Protein 6OHY (pdb70)

InterPro domains:
  IPR000328 Retroviral envelope protein GP41-like [PF00517] (521-712)
  IPR000328 Retroviral envelope protein GP41-like [cd09909] (530-657)
  IPR000777 Human immunodeficiency virus 1, envelope glycoprotein Gp120 [PF00516] (38-143)
  IPR000777 Human immunodeficiency virus 1, envelope glycoprotein Gp120 [PF00516] (150-502)
  IPR036377 Gp120 core superfamily [G3DSA:2.170.40.20] (43-150)
  IPR036377 Gp120 core superfamily [G3DSA:2.170.40.20] (151-502)
  IPR036377 Gp120 core superfamily [SSF56502] (88-138)
  IPR036377 Gp120 core superfamily [SSF56502] (152-479)

Secondary structure (DSSP, 8-state):
--PPEEB-SS---EEE-----EEEB-S-----TTTT-SSPBPPSS--EEEETT--EEEEGGG-HHHHHHHHHHHHHHHHHTSSSPB-GGG-SEEEEE-------GGGGEEEEEEEEE-TTSS-EEEEEEEEEGGGEEE-SSSS-EEESSSSS--EEEPPTT-------BEEEPPTTEEEEEE--S---SEEEESSEEEESBPPPB-----SSSEES-PPPSSS-EEEE-SSSSEEEEEEEEEEEEEEEE-S-EEEEEEEEETTEEEEEEEEE-S--PPPEEEE-HHHHHHHHHHHHHHHHHHH-S-B------SS-TTTSSEE---SS-EEEE--TTTS-HHHHTT-SS-EEEEEEEESEEEGGGTT--EEEPPP--S-EEEEEEEEEEEEEPPP-TTTSSS--TT-B---------SHHHHHTT-SSEEEEEE-----EE-S----/---------GGGGS-GGGT-----HHHHHHHHHHHHHHHHHHHHHHHHHTTT-TT-SSB--SPPPPTTSSS-S-HHHHHHH--HHHHHHHHTT-HHHHHHHHHHHHHTHHHHIIIIIS--/--PPEEB-SS---EEE-----EEEB-S-----TTTT-SSPBPPSS--EEEETT--EEEEGGG-HHHHHHHHHHHHHHHHHTSSSPB-GGG-S-BEEE-------GGGGEEEEEEEEE-TTSS-EEEEEEEEEGGGEEE-SSSS-EEESSSSS--EEEPPTT-------BEEEPPTTEEEEEE--S---SEEEESSEEEESBPPPB-----SSSEES-PPPSSS-EEEE-SSSSEEEEEEEEEEEEEEEE-S-EEEEEEEEETTEEEEEEEEE-S--PPPEEEE-HHHHHHHHHHHHHHHHHHH-S-B------SS-TTTSSEE---SS-EEEE--TTTS-HHHHTT-SS-EEEEEEEESEEEGGGTT--EEEPPP--S-EEEEEEEEEEEEEPPP-TTTSSS--TT-B---------SHHHHHTT-SSEEEEEE-----EE-S----/--PPEEB-SS---EEE-----EEEB-S-----TTTT-SSPBPPSS--EEEETT--EEEEGGG-HHHHHHHHHHHHHHHHHTSSSPB-GGG-S-BEEE-------GGGGEEEEEEEEE-TTSS-EEEEEEEEEGGGEEE-SSSS-EEESSSSS--EEEPPTT-------BEEEPPTTEEEEEE--S---SEEEESSEEEESBPPPB-----SSSEES-PPPSSS-EEEE-SSSSEEEEEEEEEEEEEEEE-S-EEEEEEEEETTEEEEEEEEE-S--PPPEEEE-HHHHHHHHHHHHHHHHHHH-S-B------SS-TTTSSEE---SSSEEEE--TTTS-HHHHTT-SS-EEEEEEEESEEEGGGTT--EEEPPP--S-EEEEEEEEEEEEEPPP-TTTSSS--TT-B---------SHHHHHTT-SSEEEEEE-----EE-S----/---------GGGGS-GGGT-----HHHHHHHHHHHHHHHHHHHHHHHHHTTT-TT-SSB--SPPPPTTSSS-S-HHHHHHH--HHHHHHHHTT-HHHHHHHHHHHHHTHHHHIIIIIS--/---------GGGGS-GGGT-----HHHHHHHHHHHHHHHHHHHHHHHHHTTT-TT-SSB--SPPPPTTSSS-S-HHHHHHH--HHHHHHHHTT-HHHHHHHHHHHHHTHHHHIIIIIS--

Radius of gyration: 39.89 Å; Cα contacts (8 Å, |Δi|>4): 3692; chains: 6; bounding box: 112×103×101 Å

Structure (mmCIF, N/CA/C/O backbone):
data_6OHY
#
_entry.id   6OHY
#
_cell.length_a   1.00
_cell.length_b   1.00
_cell.length_c   1.00
_cell.angle_alpha   90.00
_cell.angle_beta   90.00
_cell.angle_gamma   90.00
#
_symmetry.space_group_name_H-M   'P 1'
#
loop_
_entity.id
_entity.type
_entity.pdbx_description
1 polymer 'Envelope glycoprotein gp160'
2 polymer 'Envelope glycoprotein gp160'
3 branched alpha-L-fucopyranose-(1-6)-2-acetamido-2-deoxy-beta-D-glucopyranose
4 branched 2-acetamido-2-deoxy-beta-D-glucopyranose-(1-4)-2-acetamido-2-deoxy-beta-D-glucopyranose
5 branched 2-acetamido-2-deoxy-beta-D-glucopyranose-(1-4)-[alpha-L-fucopyranose-(1-6)]2-acetamido-2-deoxy-beta-D-glucopyranose
6 branched alpha-D-mannopyranose-(1-3)-[alpha-D-mannopyranose-(1-6)]alpha-D-mannopyranose-(1-3)-[alpha-D-mannopyranose-(1-6)]beta-D-mannopyranose-(1-4)-2-acetamido-2-deoxy-beta-D-glucopyranose-(1-4)-2-acetamido-2-deoxy-beta-D-glucopyranose
7 non-polymer 2-acetamido-2-deoxy-beta-D-glucopyranose
#
loop_
_atom_site.group_PDB
_atom_site.id
_atom_site.type_symbol
_atom_site.label_atom_id
_atom_site.label_alt_id
_atom_site.label_comp_id
_atom_site.label_asym_id
_atom_site.label_entity_id
_atom_site.label_seq_id
_atom_site.pdbx_PDB_ins_code
_atom_site.Cartn_x
_atom_site.Cartn_y
_atom_site.Cartn_z
_atom_site.occupancy
_atom_site.B_iso_or_equiv
_atom_site.auth_seq_id
_atom_site.auth_comp_id
_atom_site.auth_asym_id
_atom_site.auth_atom_id
_atom_site.pdbx_PDB_model_num
ATOM 1 N N . GLU A 1 1 ? 134.978 116.240 90.418 1.00 141.47 32 GLU A N 1
ATOM 2 C CA . GLU A 1 1 ? 136.154 116.815 91.057 1.00 141.47 32 GLU A CA 1
ATOM 3 C C . GLU A 1 1 ? 136.051 116.801 92.567 1.00 141.47 32 GLU A C 1
ATOM 4 O O . GLU A 1 1 ? 134.960 116.724 93.128 1.00 141.47 32 GLU A O 1
ATOM 10 N N . ASN A 1 2 ? 137.204 116.869 93.222 1.00 139.59 33 ASN A N 1
ATOM 11 C CA . ASN A 1 2 ? 137.243 117.097 94.659 1.00 139.59 33 ASN A CA 1
ATOM 12 C C . ASN A 1 2 ? 136.830 118.536 94.922 1.00 139.59 33 ASN A C 1
ATOM 13 O O . ASN A 1 2 ? 137.530 119.470 94.520 1.00 139.59 33 ASN A O 1
ATOM 18 N N . TRP A 1 3 ? 135.684 118.719 95.569 1.00 129.97 34 TRP A N 1
ATOM 19 C CA . TRP A 1 3 ? 135.165 120.059 95.797 1.00 129.97 34 TRP A CA 1
ATOM 20 C C . TRP A 1 3 ? 136.012 120.753 96.852 1.00 129.97 34 TRP A C 1
ATOM 21 O O . TRP A 1 3 ? 136.048 120.318 98.002 1.00 129.97 34 TRP A O 1
ATOM 32 N N . TRP A 1 4 ? 136.665 121.841 96.465 1.00 124.57 35 TRP A N 1
ATOM 33 C CA . TRP A 1 4 ? 137.749 122.428 97.237 1.00 124.57 35 TRP A CA 1
ATOM 34 C C . TRP A 1 4 ? 137.241 123.046 98.540 1.00 124.57 35 TRP A C 1
ATOM 35 O O . TRP A 1 4 ? 136.041 123.244 98.752 1.00 124.57 35 TRP A O 1
ATOM 46 N N . VAL A 1 5 ? 138.187 123.340 99.422 1.00 111.40 36 VAL A N 1
ATOM 47 C CA . VAL A 1 5 ? 137.883 123.746 100.788 1.00 111.40 36 VAL A CA 1
ATOM 48 C C . VAL A 1 5 ? 137.384 125.182 100.792 1.00 111.40 36 VAL A C 1
ATOM 49 O O . VAL A 1 5 ? 137.994 126.066 100.181 1.00 111.40 36 VAL A O 1
ATOM 53 N N . THR A 1 6 ? 136.268 125.419 101.468 1.00 107.16 37 THR A N 1
ATOM 54 C CA . THR A 1 6 ? 135.858 126.768 101.815 1.00 107.16 37 THR A CA 1
ATOM 55 C C . THR A 1 6 ? 135.896 126.954 103.321 1.00 107.16 37 THR A C 1
ATOM 56 O O . THR A 1 6 ? 135.803 125.996 104.093 1.00 107.16 37 THR A O 1
ATOM 60 N N . VAL A 1 7 ? 136.061 128.204 103.728 1.00 96.90 38 VAL A N 1
ATOM 61 C CA . VAL A 1 7 ? 136.096 128.585 105.127 1.00 96.90 38 VAL A CA 1
ATOM 62 C C . VAL A 1 7 ? 135.061 129.679 105.306 1.00 96.90 38 VAL A C 1
ATOM 63 O O . VAL A 1 7 ? 135.242 130.798 104.812 1.00 96.90 38 VAL A O 1
ATOM 67 N N . TYR A 1 8 ? 133.969 129.360 105.987 1.00 90.02 39 TYR A N 1
ATOM 68 C CA . TYR A 1 8 ? 132.992 130.375 106.330 1.00 90.02 39 TYR A CA 1
ATOM 69 C C . TYR A 1 8 ? 133.433 131.088 107.601 1.00 90.02 39 TYR A C 1
ATOM 70 O O . TYR A 1 8 ? 134.502 130.824 108.151 1.00 90.02 39 TYR A O 1
ATOM 79 N N . TYR A 1 9 ? 132.631 132.039 108.064 1.00 87.93 40 TYR A N 1
ATOM 80 C CA . TYR A 1 9 ? 132.891 132.588 109.389 1.00 87.93 40 TYR A CA 1
ATOM 81 C C . TYR A 1 9 ? 131.646 132.791 110.240 1.00 87.93 40 TYR A C 1
ATOM 82 O O . TYR A 1 9 ? 131.757 132.757 111.470 1.00 87.93 40 TYR A O 1
ATOM 91 N N . GLY A 1 10 ? 130.464 132.958 109.657 1.00 95.92 41 GLY A N 1
ATOM 92 C CA . GLY A 1 10 ? 129.248 133.037 110.443 1.00 95.92 41 GLY A CA 1
ATOM 93 C C . GLY A 1 10 ? 128.712 131.655 110.737 1.00 95.92 41 GLY A C 1
ATOM 94 O O . GLY A 1 10 ? 127.703 131.234 110.167 1.00 95.92 41 GLY A O 1
ATOM 95 N N . VAL A 1 11 ? 129.383 130.937 111.628 1.00 98.88 42 VAL A N 1
ATOM 96 C CA . VAL A 1 11 ? 129.178 129.500 111.753 1.00 98.88 42 VAL A CA 1
ATOM 97 C C . VAL A 1 11 ? 128.588 129.158 113.115 1.00 98.88 42 VAL A C 1
ATOM 98 O O . VAL A 1 11 ? 129.266 129.308 114.141 1.00 98.88 42 VAL A O 1
ATOM 102 N N . PRO A 1 12 ? 127.336 128.716 113.176 1.00 99.54 43 PRO A N 1
ATOM 103 C CA . PRO A 1 12 ? 126.745 128.314 114.460 1.00 99.54 43 PRO A CA 1
ATOM 104 C C . PRO A 1 12 ? 127.071 126.889 114.893 1.00 99.54 43 PRO A C 1
ATOM 105 O O . PRO A 1 12 ? 126.308 125.962 114.611 1.00 99.54 43 PRO A O 1
ATOM 109 N N . VAL A 1 13 ? 128.197 126.693 115.574 1.00 102.90 44 VAL A N 1
ATOM 110 C CA . VAL A 1 13 ? 128.586 125.389 116.097 1.00 102.90 44 VAL A CA 1
ATOM 111 C C . VAL A 1 13 ? 128.709 125.476 117.614 1.00 102.90 44 VAL A C 1
ATOM 112 O O . VAL A 1 13 ? 129.365 126.384 118.136 1.00 102.90 44 VAL A O 1
ATOM 116 N N . TRP A 1 14 ? 128.077 124.532 118.312 1.00 109.04 45 TRP A N 1
ATOM 117 C CA . TRP A 1 14 ? 128.047 124.491 119.768 1.00 109.04 45 TRP A CA 1
ATOM 118 C C . TRP A 1 14 ? 129.132 123.593 120.333 1.00 109.04 45 TRP A C 1
ATOM 119 O O . TRP A 1 14 ? 129.445 122.543 119.768 1.00 109.04 45 TRP A O 1
ATOM 130 N N . ARG A 1 15 ? 129.688 124.007 121.465 1.00 108.76 46 ARG A N 1
ATOM 131 C CA . ARG A 1 15 ? 130.436 123.132 122.352 1.00 108.76 46 ARG A CA 1
ATOM 132 C C . ARG A 1 15 ? 130.019 123.445 123.776 1.00 108.76 46 ARG A C 1
ATOM 133 O O . ARG A 1 15 ? 129.907 124.615 124.150 1.00 108.76 46 ARG A O 1
ATOM 141 N N . GLU A 1 16 ? 129.774 122.404 124.562 1.00 105.39 47 GLU A N 1
ATOM 142 C CA . GLU A 1 16 ? 129.466 122.613 125.967 1.00 105.39 47 GLU A CA 1
ATOM 143 C C . GLU A 1 16 ? 130.731 123.008 126.712 1.00 105.39 47 GLU A C 1
ATOM 144 O O . GLU A 1 16 ? 131.760 122.337 126.605 1.00 105.39 47 GLU A O 1
ATOM 150 N N . ALA A 1 17 ? 130.658 124.103 127.461 1.00 96.18 48 ALA A N 1
ATOM 151 C CA . ALA A 1 17 ? 131.822 124.607 128.168 1.00 96.18 48 ALA A CA 1
ATOM 152 C C . ALA A 1 17 ? 131.380 125.236 129.477 1.00 96.18 48 ALA A C 1
ATOM 153 O O . ALA A 1 17 ? 130.188 125.383 129.752 1.00 96.18 48 ALA A O 1
ATOM 155 N N . LYS A 1 18 ? 132.365 125.607 130.285 1.00 92.89 49 LYS A N 1
ATOM 156 C CA . LYS A 1 18 ? 132.138 126.262 131.562 1.00 92.89 49 LYS A CA 1
ATOM 157 C C . LYS A 1 18 ? 132.876 127.589 131.557 1.00 92.89 49 LYS A C 1
ATOM 158 O O . LYS A 1 18 ? 134.037 127.653 131.143 1.00 92.89 49 LYS A O 1
ATOM 164 N N . THR A 1 19 ? 132.206 128.642 132.011 1.00 85.40 50 THR A N 1
ATOM 165 C CA . THR A 1 19 ? 132.797 129.972 132.025 1.00 85.40 50 THR A CA 1
ATOM 166 C C . THR A 1 19 ? 132.119 130.797 133.109 1.00 85.40 50 THR A C 1
ATOM 167 O O . THR A 1 19 ? 131.278 130.301 133.861 1.00 85.40 50 THR A O 1
ATOM 171 N N . THR A 1 20 ? 132.493 132.069 133.178 1.00 87.51 51 THR A N 1
ATOM 172 C CA . THR A 1 20 ? 132.014 132.980 134.205 1.00 87.51 51 THR A CA 1
ATOM 173 C C . THR A 1 20 ? 130.886 133.837 133.650 1.00 87.51 51 THR A C 1
ATOM 174 O O . THR A 1 20 ? 131.035 134.447 132.589 1.00 87.51 51 THR A O 1
ATOM 178 N N . LEU A 1 21 ? 129.765 133.881 134.364 1.00 96.89 52 LEU A N 1
ATOM 179 C CA . LEU A 1 21 ? 128.631 134.703 133.976 1.00 96.89 52 LEU A CA 1
ATOM 180 C C . LEU A 1 21 ? 128.754 136.075 134.632 1.00 96.89 52 LEU A C 1
ATOM 181 O O . LEU A 1 21 ? 129.755 136.374 135.281 1.00 96.89 52 LEU A O 1
ATOM 186 N N . PHE A 1 22 ? 127.735 136.925 134.476 1.00 112.32 53 PHE A N 1
ATOM 187 C CA . PHE A 1 22 ? 127.775 138.248 135.091 1.00 112.32 53 PHE A CA 1
ATOM 188 C C . PHE A 1 22 ? 126.359 138.778 135.311 1.00 112.32 53 PHE A C 1
ATOM 189 O O . PHE A 1 22 ? 125.365 138.159 134.921 1.00 112.32 53 PHE A O 1
ATOM 197 N N . CYS A 1 23 ? 126.295 139.959 135.927 1.00 125.64 54 CYS A N 1
ATOM 198 C CA . CYS A 1 23 ? 125.069 140.564 136.436 1.00 125.64 54 CYS A CA 1
ATOM 199 C C . CYS A 1 23 ? 124.184 141.141 135.341 1.00 125.64 54 CYS A C 1
ATOM 200 O O . CYS A 1 23 ? 124.648 141.535 134.271 1.00 125.64 54 CYS A O 1
ATOM 203 N N . ALA A 1 24 ? 122.888 141.205 135.638 1.00 116.22 55 ALA A N 1
ATOM 204 C CA . ALA A 1 24 ? 121.993 142.180 135.018 1.00 116.22 55 ALA A CA 1
ATOM 205 C C . ALA A 1 24 ? 120.928 142.504 136.052 1.00 116.22 55 ALA A C 1
ATOM 206 O O . ALA A 1 24 ? 120.146 141.631 136.435 1.00 116.22 55 ALA A O 1
ATOM 208 N N . SER A 1 25 ? 120.910 143.745 136.514 1.00 130.01 56 SER A N 1
ATOM 209 C CA . SER A 1 25 ? 119.981 144.167 137.544 1.00 130.01 56 SER A CA 1
ATOM 210 C C . SER A 1 25 ? 119.042 145.230 137.000 1.00 130.01 56 SER A C 1
ATOM 211 O O . SER A 1 25 ? 119.398 145.996 136.100 1.00 130.01 56 SER A O 1
ATOM 214 N N . ASP A 1 26 ? 117.835 145.266 137.554 1.00 140.89 57 ASP A N 1
ATOM 215 C CA . ASP A 1 26 ? 116.920 146.352 137.250 1.00 140.89 57 ASP A CA 1
ATOM 216 C C . ASP A 1 26 ? 117.419 147.636 137.900 1.00 140.89 57 ASP A C 1
ATOM 217 O O . ASP A 1 26 ? 118.112 147.613 138.921 1.00 140.89 57 ASP A O 1
ATOM 222 N N . ALA A 1 27 ? 117.066 148.770 137.296 1.00 151.26 58 ALA A N 1
ATOM 223 C CA . ALA A 1 27 ? 117.585 150.068 137.728 1.00 151.26 58 ALA A CA 1
ATOM 224 C C . ALA A 1 27 ? 116.795 150.574 138.936 1.00 151.26 58 ALA A C 1
ATOM 225 O O . ALA A 1 27 ? 116.023 151.533 138.871 1.00 151.26 58 ALA A O 1
ATOM 227 N N . LYS A 1 28 ? 117.004 149.899 140.067 1.00 153.34 59 LYS A N 1
ATOM 228 C CA . LYS A 1 28 ? 116.411 150.272 141.351 1.00 153.34 59 LYS A CA 1
ATOM 229 C C . LYS A 1 28 ? 117.560 150.315 142.352 1.00 153.34 59 LYS A C 1
ATOM 230 O O . LYS A 1 28 ? 117.820 149.333 143.052 1.00 153.34 59 LYS A O 1
ATOM 236 N N . SER A 1 29 ? 118.245 151.454 142.422 1.00 159.45 60 SER A N 1
ATOM 237 C CA . SER A 1 29 ? 119.430 151.606 143.262 1.00 159.45 60 SER A CA 1
ATOM 238 C C . SER A 1 29 ? 119.265 152.850 144.122 1.00 159.45 60 SER A C 1
ATOM 239 O O . SER A 1 29 ? 119.407 153.973 143.627 1.00 159.45 60 SER A O 1
ATOM 242 N N . TYR A 1 30 ? 118.976 152.645 145.404 1.00 163.00 61 TYR A N 1
ATOM 243 C CA . TYR A 1 30 ? 118.837 153.738 146.361 1.00 163.00 61 TYR A C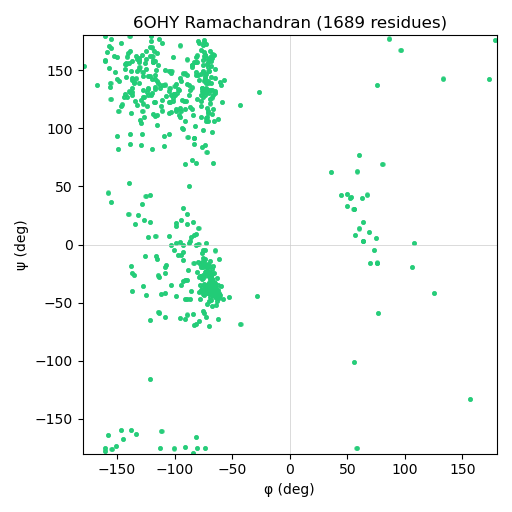A 1
ATOM 244 C C . TYR A 1 30 ? 119.045 153.241 147.788 1.00 163.00 61 TYR A C 1
ATOM 245 O O . TYR A 1 30 ? 120.157 153.283 148.315 1.00 163.00 61 TYR A O 1
ATOM 254 N N . HIS A 1 35 ? 122.264 149.692 152.598 1.00 112.55 66 HIS A N 1
ATOM 255 C CA . HIS A 1 35 ? 122.733 149.444 151.240 1.00 112.55 66 HIS A CA 1
ATOM 256 C C . HIS A 1 35 ? 122.176 148.191 150.588 1.00 112.55 66 HIS A C 1
ATOM 257 O O . HIS A 1 35 ? 122.548 147.911 149.456 1.00 112.55 66 HIS A O 1
ATOM 264 N N . ASN A 1 36 ? 121.308 147.456 151.300 1.00 117.93 67 ASN A N 1
ATOM 265 C CA . ASN A 1 36 ? 120.511 146.364 150.735 1.00 117.93 67 ASN A CA 1
ATOM 266 C C . ASN A 1 36 ? 121.362 145.242 150.144 1.00 117.93 67 ASN A C 1
ATOM 267 O O . ASN A 1 36 ? 121.404 145.105 148.920 1.00 117.93 67 ASN A O 1
ATOM 272 N N . ILE A 1 37 ? 121.927 144.382 151.005 1.00 116.10 68 ILE A N 1
ATOM 273 C CA . ILE A 1 37 ? 123.191 143.639 150.905 1.00 116.10 68 ILE A CA 1
ATOM 274 C C . ILE A 1 37 ? 123.665 143.299 149.495 1.00 116.10 68 ILE A C 1
ATOM 275 O O . ILE A 1 37 ? 124.835 143.518 149.158 1.00 116.10 68 ILE A O 1
ATOM 280 N N . TRP A 1 38 ? 122.758 142.828 148.640 1.00 117.94 69 TRP A N 1
ATOM 281 C CA . TRP A 1 38 ? 123.092 142.568 147.243 1.00 117.94 69 TRP A CA 1
ATOM 282 C C . TRP A 1 38 ? 123.348 143.846 146.445 1.00 117.94 69 TRP A C 1
ATOM 283 O O . TRP A 1 38 ? 123.841 143.766 145.313 1.00 117.94 69 TRP A O 1
ATOM 294 N N . ALA A 1 39 ? 122.961 144.996 146.997 1.00 140.59 70 ALA A N 1
ATOM 295 C CA . ALA A 1 39 ? 123.530 146.330 146.813 1.00 140.59 70 ALA A CA 1
ATOM 296 C C . ALA A 1 39 ? 123.206 147.048 145.514 1.00 140.59 70 ALA A C 1
ATOM 297 O O . ALA A 1 39 ? 123.291 148.282 145.493 1.00 140.59 70 ALA A O 1
ATOM 299 N N . THR A 1 40 ? 122.714 146.322 144.497 1.00 150.98 71 THR A N 1
ATOM 300 C CA . THR A 1 40 ? 122.433 146.819 143.145 1.00 150.98 71 THR A CA 1
ATOM 301 C C . THR A 1 40 ? 123.594 147.691 142.640 1.00 150.98 71 THR A C 1
ATOM 302 O O . THR A 1 40 ? 123.395 148.777 142.085 1.00 150.98 71 THR A O 1
ATOM 306 N N . GLN A 1 41 ? 124.825 147.247 142.887 1.00 149.84 72 GLN A N 1
ATOM 307 C CA . GLN A 1 41 ? 125.977 148.132 142.806 1.00 149.84 72 GLN A CA 1
ATOM 308 C C . GLN A 1 41 ? 127.172 147.314 142.359 1.00 149.84 72 GLN A C 1
ATOM 309 O O . GLN A 1 41 ? 127.349 146.176 142.807 1.00 149.84 72 GLN A O 1
ATOM 315 N N . ALA A 1 42 ? 127.996 147.928 141.498 1.00 147.30 73 ALA A N 1
ATOM 316 C CA . ALA A 1 42 ? 128.984 147.237 140.661 1.00 147.30 73 ALA A CA 1
ATOM 317 C C . ALA A 1 42 ? 128.340 146.066 139.929 1.00 147.30 73 ALA A C 1
ATOM 318 O O . ALA A 1 42 ? 128.898 144.975 139.839 1.00 147.30 73 ALA A O 1
ATOM 320 N N . CYS A 1 43 ? 127.145 146.309 139.401 1.00 140.32 74 CYS A N 1
ATOM 321 C CA . CYS A 1 43 ? 126.286 145.272 138.860 1.00 140.32 74 CYS A CA 1
ATOM 322 C C . CYS A 1 43 ? 125.691 145.878 137.604 1.00 140.32 74 CYS A C 1
ATOM 323 O O . CYS A 1 43 ? 125.239 147.027 137.636 1.00 140.32 74 CYS A O 1
ATOM 326 N N . VAL A 1 44 ? 125.735 145.135 136.507 1.00 129.33 75 VAL A N 1
ATOM 327 C CA . VAL A 1 44 ? 125.437 145.686 135.178 1.00 129.33 75 VAL A CA 1
ATOM 328 C C . VAL A 1 44 ? 123.951 146.022 135.088 1.00 129.33 75 VAL A C 1
ATOM 329 O O . VAL A 1 44 ? 123.113 145.211 135.515 1.00 129.33 75 VAL A O 1
ATOM 333 N N . PRO A 1 45 ? 123.579 147.204 134.601 1.00 124.49 76 PRO A N 1
ATOM 334 C CA . PRO A 1 45 ? 122.159 147.492 134.386 1.00 124.49 76 PRO A CA 1
ATOM 335 C C . PRO A 1 45 ? 121.609 146.681 133.228 1.00 124.49 76 PRO A C 1
ATOM 336 O O . PRO A 1 45 ? 122.321 146.347 132.279 1.00 124.49 76 PRO A O 1
ATOM 340 N N . THR A 1 46 ? 120.323 146.362 133.324 1.00 127.70 77 THR A N 1
ATOM 341 C CA . THR A 1 46 ? 119.697 145.458 132.375 1.00 127.70 77 THR A CA 1
ATOM 342 C C . THR A 1 46 ? 119.503 146.126 131.020 1.00 127.70 77 THR A C 1
ATOM 343 O O . THR A 1 46 ? 119.531 147.351 130.883 1.00 127.70 77 THR A O 1
ATOM 347 N N . ASP A 1 47 ? 119.329 145.289 130.006 1.00 141.11 78 ASP A N 1
ATOM 348 C CA . ASP A 1 47 ? 118.903 145.824 128.723 1.00 141.11 78 ASP A CA 1
ATOM 349 C C . ASP A 1 47 ? 117.380 145.896 128.682 1.00 141.11 78 ASP A C 1
ATOM 350 O O . ASP A 1 47 ? 116.706 144.971 129.147 1.00 141.11 78 ASP A O 1
ATOM 355 N N . PRO A 1 48 ? 116.822 146.993 128.157 1.00 145.06 79 PRO A N 1
ATOM 356 C CA . PRO A 1 48 ? 115.356 147.125 128.119 1.00 145.06 79 PRO A CA 1
ATOM 357 C C . PRO A 1 48 ? 114.673 146.144 127.183 1.00 145.06 79 PRO A C 1
ATOM 358 O O . PRO A 1 48 ? 113.477 145.884 127.356 1.00 145.06 79 PRO A O 1
ATOM 362 N N . THR A 1 49 ? 115.387 145.588 126.207 1.00 147.18 80 THR A N 1
ATOM 363 C CA . THR A 1 49 ? 114.803 144.622 125.292 1.00 147.18 80 THR A CA 1
ATOM 364 C C . THR A 1 49 ? 115.256 143.224 125.676 1.00 147.18 80 THR A C 1
ATOM 365 O O . THR A 1 49 ? 116.459 142.930 125.588 1.00 147.18 80 THR A O 1
ATOM 369 N N . PRO A 1 50 ? 114.360 142.343 126.117 1.00 149.58 81 PRO A N 1
ATOM 370 C CA . PRO A 1 50 ? 114.750 140.944 126.328 1.00 149.58 81 PRO A CA 1
ATOM 371 C C . PRO A 1 50 ? 114.977 140.245 125.002 1.00 149.58 81 PRO A C 1
ATOM 372 O O . PRO A 1 50 ? 114.021 139.925 124.289 1.00 149.58 81 PRO A O 1
ATOM 376 N N . GLN A 1 51 ? 116.237 140.001 124.661 1.00 142.65 82 GLN A N 1
ATOM 377 C CA . GLN A 1 51 ? 116.608 139.525 123.335 1.00 142.65 82 GLN A CA 1
ATOM 378 C C . GLN A 1 51 ? 116.729 138.007 123.364 1.00 142.65 82 GLN A C 1
ATOM 379 O O . GLN A 1 51 ? 117.661 137.463 123.962 1.00 142.65 82 GLN A O 1
ATOM 385 N N . GLU A 1 52 ? 115.786 137.327 122.720 1.00 128.83 83 GLU A N 1
ATOM 386 C CA . GLU A 1 52 ? 115.882 135.894 122.508 1.00 128.83 83 GLU A CA 1
ATOM 387 C C . GLU A 1 52 ? 115.602 135.587 121.047 1.00 128.83 83 GLU A C 1
ATOM 388 O O . GLU A 1 52 ? 115.023 136.398 120.321 1.00 128.83 83 GLU A O 1
ATOM 394 N N . VAL A 1 53 ? 116.040 134.406 120.616 1.00 122.62 84 VAL A N 1
ATOM 395 C CA . VAL A 1 53 ? 115.809 133.909 119.262 1.00 122.62 84 VAL A CA 1
ATOM 396 C C . VAL A 1 53 ? 115.415 132.442 119.358 1.00 122.62 84 VAL A C 1
ATOM 397 O O . VAL A 1 53 ? 116.098 131.653 120.019 1.00 122.62 84 VAL A O 1
ATOM 401 N N . LEU A 1 54 ? 114.309 132.081 118.710 1.00 118.25 85 LEU A N 1
ATOM 402 C CA . LEU A 1 54 ? 113.857 130.700 118.664 1.00 118.25 85 LEU A CA 1
ATOM 403 C C . LEU A 1 54 ? 114.811 129.849 117.829 1.00 118.25 85 LEU A C 1
ATOM 404 O O . LEU A 1 54 ? 115.554 130.349 116.984 1.00 118.25 85 LEU A O 1
ATOM 409 N N . LEU A 1 55 ? 114.783 128.539 118.070 1.00 117.08 86 LEU A N 1
ATOM 410 C CA . LEU A 1 55 ? 115.664 127.603 117.371 1.00 117.08 86 LEU A CA 1
ATOM 411 C C . LEU A 1 55 ? 114.891 126.348 116.995 1.00 117.08 86 LEU A C 1
ATOM 412 O O . LEU A 1 55 ? 114.898 125.354 117.731 1.00 117.08 86 LEU A O 1
ATOM 417 N N . PRO A 1 56 ? 114.220 126.351 115.846 1.00 121.15 87 PRO A N 1
ATOM 418 C CA . PRO A 1 56 ? 113.478 125.161 115.420 1.00 121.15 87 PRO A CA 1
ATOM 419 C C . PRO A 1 56 ? 114.413 124.073 114.917 1.00 121.15 87 PRO A C 1
ATOM 420 O O . PRO A 1 56 ? 115.570 124.331 114.581 1.00 121.15 87 PRO A O 1
ATOM 424 N N . ASN A 1 57 ? 113.872 122.846 114.857 1.00 42.39 88 ASN A N 1
ATOM 425 C CA . ASN A 1 57 ? 114.612 121.627 114.487 1.00 41.73 88 ASN A CA 1
ATOM 426 C C . ASN A 1 57 ? 115.881 121.430 115.309 1.00 64.33 88 ASN A C 1
ATOM 427 O O . ASN A 1 57 ? 116.922 121.022 114.793 1.00 78.55 88 ASN A O 1
ATOM 432 N N . VAL A 1 58 ? 115.807 121.719 116.600 1.00 122.43 89 VAL A N 1
ATOM 433 C CA . VAL A 1 58 ? 116.957 121.594 117.483 1.00 122.43 89 VAL A CA 1
ATOM 434 C C . VAL A 1 58 ? 116.622 120.562 118.544 1.00 122.43 89 VAL A C 1
ATOM 435 O O . VAL A 1 58 ? 115.627 120.705 119.262 1.00 122.43 89 VAL A O 1
ATOM 439 N N . THR A 1 59 ? 117.440 119.520 118.632 1.00 122.94 90 THR A N 1
ATOM 440 C CA . THR A 1 59 ? 117.288 118.477 119.643 1.00 122.94 90 THR A CA 1
ATOM 441 C C . THR A 1 59 ? 118.517 118.539 120.542 1.00 122.94 90 THR A C 1
ATOM 442 O O . THR A 1 59 ? 119.593 118.065 120.168 1.00 122.94 90 THR A O 1
ATOM 446 N N . GLU A 1 60 ? 118.357 119.121 121.725 1.00 117.68 91 GLU A N 1
ATOM 447 C CA . GLU A 1 60 ? 119.467 119.380 122.629 1.00 117.68 91 GLU A CA 1
ATOM 448 C C . GLU A 1 60 ? 119.204 118.747 123.985 1.00 117.68 91 GLU A C 1
ATOM 449 O O . GLU A 1 60 ? 118.124 118.920 124.559 1.00 117.68 91 GLU A O 1
ATOM 455 N N . GLU A 1 61 ? 120.195 118.019 124.489 1.00 115.35 92 GLU A N 1
ATOM 456 C CA . GLU A 1 61 ? 120.168 117.441 125.823 1.00 115.35 92 GLU A CA 1
ATOM 457 C C . GLU A 1 61 ? 120.982 118.307 126.772 1.00 115.35 92 GLU A C 1
ATOM 458 O O . GLU A 1 61 ? 122.077 118.756 126.428 1.00 115.35 92 GLU A O 1
ATOM 464 N N . PHE A 1 62 ? 120.445 118.536 127.968 1.00 107.03 93 PHE A N 1
ATOM 465 C CA . PHE A 1 62 ? 121.187 119.235 129.005 1.00 107.03 93 PHE A CA 1
ATOM 466 C C . PHE A 1 62 ? 120.725 118.746 130.367 1.00 107.03 93 PHE A C 1
ATOM 467 O O . PHE A 1 62 ? 119.536 118.496 130.576 1.00 107.03 93 PHE A O 1
ATOM 475 N N . ASN A 1 63 ? 121.674 118.624 131.289 1.00 108.56 94 ASN A N 1
ATOM 476 C CA . ASN A 1 63 ? 121.448 117.970 132.568 1.00 108.56 94 ASN A CA 1
ATOM 477 C C . ASN A 1 63 ? 121.240 119.013 133.656 1.00 108.56 94 ASN A C 1
ATOM 478 O O . ASN A 1 63 ? 122.046 119.936 133.804 1.00 108.56 94 ASN A O 1
ATOM 483 N N . MET A 1 64 ? 120.161 118.849 134.419 1.00 105.02 95 MET A N 1
ATOM 484 C CA . MET A 1 64 ? 119.917 119.719 135.562 1.00 105.02 95 MET A CA 1
ATOM 485 C C . MET A 1 64 ? 120.892 119.435 136.694 1.00 105.02 95 MET A C 1
ATOM 486 O O . MET A 1 64 ? 121.419 120.365 137.313 1.00 105.02 95 MET A O 1
ATOM 491 N N . TRP A 1 65 ? 121.174 118.166 136.959 1.00 104.98 96 TRP A N 1
ATOM 492 C CA . TRP A 1 65 ? 121.928 117.814 138.153 1.00 104.98 96 TRP A CA 1
ATOM 493 C C . TRP A 1 65 ? 123.435 117.973 137.994 1.00 104.98 96 TRP A C 1
ATOM 494 O O . TRP A 1 65 ? 124.177 117.544 138.883 1.00 104.98 96 TRP A O 1
ATOM 505 N N . GLU A 1 66 ? 123.910 118.565 136.900 1.00 112.75 97 GLU A N 1
ATOM 506 C CA . GLU A 1 66 ? 125.326 118.864 136.728 1.00 112.75 97 GLU A CA 1
ATOM 507 C C . GLU A 1 66 ? 125.527 120.298 136.265 1.00 112.75 97 GLU A C 1
ATOM 508 O O . GLU A 1 66 ? 126.538 120.617 135.637 1.00 112.75 97 GLU A O 1
ATOM 514 N N . ASN A 1 67 ? 124.577 121.173 136.571 1.00 102.85 98 ASN A N 1
ATOM 515 C CA . ASN A 1 67 ? 124.576 122.518 136.019 1.00 102.85 98 ASN A CA 1
ATOM 516 C C . ASN A 1 67 ? 125.600 123.376 136.752 1.00 102.85 98 ASN A C 1
ATOM 517 O O . ASN A 1 67 ? 125.535 123.524 137.975 1.00 102.85 98 ASN A O 1
ATOM 522 N N . TYR A 1 68 ? 126.537 123.946 135.994 1.00 99.26 99 TYR A N 1
ATOM 523 C CA . TYR A 1 68 ? 127.622 124.726 136.575 1.00 99.26 99 TYR A CA 1
ATOM 524 C C . TYR A 1 68 ? 127.152 126.075 137.095 1.00 99.26 99 TYR A C 1
ATOM 525 O O . TYR A 1 68 ? 127.788 126.639 138.000 1.00 99.26 99 TYR A O 1
ATOM 534 N N . MET A 1 69 ? 126.043 126.587 136.551 1.00 95.77 100 MET A N 1
ATOM 535 C CA . MET A 1 69 ? 125.519 127.889 136.950 1.00 95.77 100 MET A CA 1
ATOM 536 C C . MET A 1 69 ? 125.096 127.907 138.409 1.00 95.77 100 MET A C 1
ATOM 537 O O . MET A 1 69 ? 125.181 128.951 139.065 1.00 95.77 100 MET A O 1
ATOM 542 N N . VAL A 1 70 ? 124.688 126.754 138.938 1.00 94.77 101 VAL A N 1
ATOM 543 C CA . VAL A 1 70 ? 124.239 126.681 140.321 1.00 94.77 101 VAL A CA 1
ATOM 544 C C . VAL A 1 70 ? 125.408 126.898 141.272 1.00 94.77 101 VAL A C 1
ATOM 545 O O . VAL A 1 70 ? 125.321 127.695 142.213 1.00 94.77 101 VAL A O 1
ATOM 549 N N . ASP A 1 71 ? 126.525 126.208 141.029 1.00 96.31 102 ASP A N 1
ATOM 550 C CA . ASP A 1 71 ? 127.703 126.394 141.869 1.00 96.31 102 ASP A CA 1
ATOM 551 C C . ASP A 1 71 ? 128.310 127.772 141.677 1.00 96.31 102 ASP A C 1
ATOM 552 O O . ASP A 1 71 ? 128.821 128.359 142.642 1.00 96.31 102 ASP A O 1
ATOM 557 N N . GLN A 1 72 ? 128.232 128.303 140.451 1.00 94.28 103 GLN A N 1
ATOM 558 C CA . GLN A 1 72 ? 128.640 129.681 140.192 1.00 94.28 103 GLN A CA 1
ATOM 559 C C . GLN A 1 72 ? 127.862 130.663 141.055 1.00 94.28 103 GLN A C 1
ATOM 560 O O . GLN A 1 72 ? 128.446 131.532 141.717 1.00 94.28 103 GLN A O 1
ATOM 566 N N . MET A 1 73 ? 126.547 130.502 141.109 1.00 93.92 104 MET A N 1
ATOM 567 C CA . MET A 1 73 ? 125.751 131.481 141.826 1.00 93.92 104 MET A CA 1
ATOM 568 C C . MET A 1 73 ? 125.816 131.271 143.332 1.00 93.92 104 MET A C 1
ATOM 569 O O . MET A 1 73 ? 125.735 132.249 144.082 1.00 93.92 104 MET A O 1
ATOM 574 N N . GLN A 1 74 ? 126.050 130.037 143.790 1.00 93.94 105 GLN A N 1
ATOM 575 C CA . GLN A 1 74 ? 126.305 129.824 145.213 1.00 93.94 105 GLN A CA 1
ATOM 576 C C . GLN A 1 74 ? 127.594 130.501 145.654 1.00 93.94 105 GLN A C 1
ATOM 577 O O . GLN A 1 74 ? 127.627 131.156 146.705 1.00 93.94 105 GLN A O 1
ATOM 583 N N . GLU A 1 75 ? 128.657 130.378 144.852 1.00 97.36 106 GLU A N 1
ATOM 584 C CA . GLU A 1 75 ? 129.902 131.059 145.193 1.00 97.36 106 GLU A CA 1
ATOM 585 C C . GLU A 1 75 ? 129.757 132.572 145.128 1.00 97.36 106 GLU A C 1
ATOM 586 O O . GLU A 1 75 ? 130.360 133.281 145.945 1.00 97.36 106 GLU A O 1
ATOM 592 N N . ASP A 1 76 ? 128.931 133.073 144.204 1.00 101.58 107 ASP A N 1
ATOM 593 C CA . ASP A 1 76 ? 128.660 134.507 144.143 1.00 101.58 107 ASP A CA 1
ATOM 594 C C . ASP A 1 76 ? 127.960 135.002 145.404 1.00 101.58 107 ASP A C 1
ATOM 595 O O . ASP A 1 76 ? 128.346 136.030 145.974 1.00 101.58 107 ASP A O 1
ATOM 600 N N . ILE A 1 77 ? 126.939 134.270 145.861 1.00 93.91 108 ILE A N 1
ATOM 601 C CA . ILE A 1 77 ? 126.191 134.695 147.043 1.00 93.91 108 ILE A CA 1
ATOM 602 C C . ILE A 1 77 ? 127.055 134.605 148.296 1.00 93.91 108 ILE A C 1
ATOM 603 O O . ILE A 1 77 ? 127.005 135.493 149.156 1.00 93.91 108 ILE A O 1
ATOM 608 N N . ILE A 1 78 ? 127.902 133.576 148.393 1.00 85.51 109 ILE A N 1
ATOM 609 C CA . ILE A 1 78 ? 128.762 133.446 149.568 1.00 85.51 109 ILE A CA 1
ATOM 610 C C . ILE A 1 78 ? 129.811 134.551 149.603 1.00 85.51 109 ILE A C 1
ATOM 611 O O . ILE A 1 78 ? 130.036 135.170 150.653 1.00 85.51 109 ILE A O 1
ATOM 616 N N . SER A 1 79 ? 130.427 134.861 148.456 1.00 93.15 110 SER A N 1
ATOM 617 C CA . SER A 1 79 ? 131.423 135.928 148.445 1.00 93.15 110 SER A CA 1
ATOM 618 C C . SER A 1 79 ? 130.792 137.296 148.668 1.00 93.15 110 SER A C 1
ATOM 619 O O . SER A 1 79 ? 131.400 138.156 149.318 1.00 93.15 110 SER A O 1
ATOM 622 N N . LEU A 1 80 ? 129.563 137.499 148.189 1.00 96.27 111 LEU A N 1
ATOM 623 C CA . LEU A 1 80 ? 128.874 138.763 148.420 1.00 96.27 111 LEU A CA 1
ATOM 624 C C . LEU A 1 80 ? 128.495 138.928 149.887 1.00 96.27 111 LEU A C 1
ATOM 625 O O . LEU A 1 80 ? 128.640 140.019 150.456 1.00 96.27 111 LEU A O 1
ATOM 630 N N . TRP A 1 81 ? 127.999 137.853 150.505 1.00 90.74 112 TRP A N 1
ATOM 631 C CA . TRP A 1 81 ? 127.674 137.860 151.926 1.00 90.74 112 TRP A CA 1
ATOM 632 C C . TRP A 1 81 ? 128.909 138.097 152.777 1.00 90.74 112 TRP A C 1
ATOM 633 O O . TRP A 1 81 ? 128.833 138.746 153.825 1.00 90.74 112 TRP A O 1
ATOM 644 N N . GLU A 1 82 ? 130.057 137.576 152.345 1.00 94.73 113 GLU A N 1
ATOM 645 C CA . GLU A 1 82 ? 131.285 137.812 153.092 1.00 94.73 113 GLU A CA 1
ATOM 646 C C . GLU A 1 82 ? 131.767 139.247 152.935 1.00 94.73 113 GLU A C 1
ATOM 647 O O . GLU A 1 82 ? 132.236 139.856 153.904 1.00 94.73 113 GLU A O 1
ATOM 653 N N . GLN A 1 83 ? 131.651 139.807 151.728 1.00 98.24 114 GLN A N 1
ATOM 654 C CA . GLN A 1 83 ? 132.063 141.191 151.515 1.00 98.24 114 GLN A CA 1
ATOM 655 C C . GLN A 1 83 ? 131.176 142.166 152.274 1.00 98.24 114 GLN A C 1
ATOM 656 O O . GLN A 1 83 ? 131.667 143.172 152.797 1.00 98.24 114 GLN A O 1
ATOM 662 N N . SER A 1 84 ? 129.883 141.865 152.382 1.00 91.24 115 SER A N 1
ATOM 663 C CA . SER A 1 84 ? 128.959 142.799 153.008 1.00 91.24 115 SER A CA 1
ATOM 664 C C . SER A 1 84 ? 129.123 142.883 154.520 1.00 91.24 115 SER A C 1
ATOM 665 O O . SER A 1 84 ? 128.730 143.891 155.114 1.00 91.24 115 SER A O 1
ATOM 668 N N . LEU A 1 85 ? 129.683 141.861 155.156 1.00 89.77 116 LEU A N 1
ATOM 669 C CA . LEU A 1 85 ? 129.926 141.906 156.590 1.00 89.77 116 LEU A CA 1
ATOM 670 C C . LEU A 1 85 ? 131.335 142.355 156.938 1.00 89.77 116 LEU A C 1
ATOM 671 O O . LEU A 1 85 ? 131.682 142.384 158.122 1.00 89.77 116 LEU A O 1
ATOM 676 N N . LYS A 1 86 ? 132.153 142.690 155.939 1.00 92.18 117 LYS A N 1
ATOM 677 C CA . LYS A 1 86 ? 133.515 143.139 156.227 1.00 92.18 117 LYS A CA 1
ATOM 678 C C . LYS A 1 86 ? 133.584 144.492 156.939 1.00 92.18 117 LYS A C 1
ATOM 679 O O . LYS A 1 86 ? 134.246 144.562 157.988 1.00 92.18 117 LYS A O 1
ATOM 685 N N . PRO A 1 87 ? 132.962 145.588 156.465 1.00 92.06 118 PRO A N 1
ATOM 686 C CA . PRO A 1 87 ? 133.187 146.864 157.160 1.00 92.06 118 PRO A CA 1
ATOM 687 C C . PRO A 1 87 ? 132.430 147.015 158.467 1.00 92.06 118 PRO A C 1
ATOM 688 O O . PRO A 1 87 ? 132.663 148.001 159.178 1.00 92.06 118 PRO A O 1
ATOM 692 N N . CYS A 1 88 ? 131.540 146.091 158.811 1.00 95.43 119 CYS A N 1
ATOM 693 C CA . CYS A 1 88 ? 130.814 146.209 160.062 1.00 95.43 119 CYS A CA 1
ATOM 694 C C . CYS A 1 88 ? 131.707 145.808 161.234 1.00 95.43 119 CYS A C 1
ATOM 695 O O . CYS A 1 88 ? 132.781 145.226 161.066 1.00 95.43 119 CYS A O 1
ATOM 698 N N . VAL A 1 89 ? 131.246 146.124 162.433 1.00 83.42 120 VAL A N 1
ATOM 699 C CA . VAL A 1 89 ? 132.056 145.963 163.633 1.00 83.42 120 VAL A CA 1
ATOM 700 C C . VAL A 1 89 ? 132.053 144.502 164.070 1.00 83.42 120 VAL A C 1
ATOM 701 O O . VAL A 1 89 ? 131.081 143.766 163.862 1.00 83.42 120 VAL A O 1
ATOM 705 N N . LYS A 1 90 ? 133.177 144.049 164.619 1.00 81.12 121 LYS A N 1
ATOM 706 C CA . LYS A 1 90 ? 133.187 142.760 165.284 1.00 81.12 121 LYS A CA 1
ATOM 707 C C . LYS A 1 90 ? 132.461 142.853 166.617 1.00 81.12 121 LYS A C 1
ATOM 708 O O . LYS A 1 90 ? 132.225 143.935 167.155 1.00 81.12 121 LYS A O 1
ATOM 714 N N . LEU A 1 91 ? 132.101 141.695 167.150 1.00 75.02 122 LEU A N 1
ATOM 715 C CA . LEU A 1 91 ? 131.420 141.615 168.430 1.00 75.02 122 LEU A CA 1
ATOM 716 C C . LEU A 1 91 ? 132.202 140.691 169.350 1.00 75.02 122 LEU A C 1
ATOM 717 O O . LEU A 1 91 ? 131.651 139.852 170.065 1.00 75.02 122 LEU A O 1
ATOM 722 N N . THR A 1 92 ? 133.526 140.825 169.309 1.00 72.06 123 THR A N 1
ATOM 723 C CA . THR A 1 92 ? 134.380 139.976 170.139 1.00 72.06 123 THR A CA 1
ATOM 724 C C . THR A 1 92 ? 134.295 140.279 171.638 1.00 72.06 123 THR A C 1
ATOM 725 O O . THR A 1 92 ? 134.111 139.323 172.411 1.00 72.06 123 THR A O 1
ATOM 729 N N . PRO A 1 93 ? 134.395 141.530 172.131 1.00 70.31 124 PRO A N 1
ATOM 730 C CA . PRO A 1 93 ? 134.441 141.705 173.594 1.00 70.31 124 PRO A CA 1
ATOM 731 C C . PRO A 1 93 ? 133.124 141.476 174.311 1.00 70.31 124 PRO A C 1
ATOM 732 O O . PRO A 1 93 ? 133.080 141.630 175.534 1.00 70.31 124 PRO A O 1
ATOM 736 N N . LEU A 1 94 ? 132.053 141.120 173.611 1.00 74.12 125 LEU A N 1
ATOM 737 C CA . LEU A 1 94 ? 130.790 140.876 174.284 1.00 74.12 125 LEU A CA 1
ATOM 738 C C . LEU A 1 94 ? 130.766 139.520 174.982 1.00 74.12 125 LEU A C 1
ATOM 739 O O . LEU A 1 94 ? 129.951 139.321 175.889 1.00 74.12 125 LEU A O 1
ATOM 744 N N . CYS A 1 95 ? 131.653 138.599 174.603 1.00 79.15 126 CYS A N 1
ATOM 745 C CA . CYS A 1 95 ? 131.755 137.305 175.273 1.00 79.15 126 CYS A CA 1
ATOM 746 C C . CYS A 1 95 ? 132.236 137.505 176.702 1.00 79.15 126 CYS A C 1
ATOM 747 O O . CYS A 1 95 ? 133.415 137.783 176.935 1.00 79.15 126 CYS A O 1
ATOM 750 N N . VAL A 1 96 ? 131.325 137.351 177.659 1.00 69.45 127 VAL A N 1
ATOM 751 C CA . VAL A 1 96 ? 131.606 137.654 179.056 1.00 69.45 127 VAL A CA 1
ATOM 752 C C . VAL A 1 96 ? 130.561 136.918 179.880 1.00 69.45 127 VAL A C 1
ATOM 753 O O . VAL A 1 96 ? 129.515 136.523 179.367 1.00 69.45 127 VAL A O 1
ATOM 757 N N . THR A 1 97 ? 130.872 136.674 181.152 1.00 73.51 128 THR A N 1
ATOM 758 C CA . THR A 1 97 ? 129.919 136.039 182.052 1.00 73.51 128 THR A CA 1
ATOM 759 C C . THR A 1 97 ? 128.716 136.942 182.266 1.00 73.51 128 THR A C 1
ATOM 760 O O . THR A 1 97 ? 128.861 138.128 182.565 1.00 73.51 128 THR A O 1
ATOM 764 N N . LEU A 1 98 ? 127.527 136.378 182.108 1.00 77.10 129 LEU A N 1
ATOM 765 C CA . LEU A 1 98 ? 126.295 137.148 182.101 1.00 77.10 129 LEU A CA 1
ATOM 766 C C . LEU A 1 98 ? 125.488 136.826 183.348 1.00 77.10 129 LEU A C 1
ATOM 767 O O . LEU A 1 98 ? 125.176 135.659 183.606 1.00 77.10 129 LEU A O 1
ATOM 772 N N . THR A 1 99 ? 125.153 137.855 184.115 1.00 82.86 130 THR A N 1
ATOM 773 C CA . THR A 1 99 ? 124.265 137.713 185.260 1.00 82.86 130 THR A CA 1
ATOM 774 C C . THR A 1 99 ? 122.844 137.964 184.778 1.00 82.86 130 THR A C 1
ATOM 775 O O . THR A 1 99 ? 122.472 139.106 184.494 1.00 82.86 130 THR A O 1
ATOM 779 N N . CYS A 1 100 ? 122.052 136.904 184.676 1.00 92.35 131 CYS A N 1
ATOM 780 C CA . CYS A 1 100 ? 120.746 136.994 184.049 1.00 92.35 131 CYS A CA 1
ATOM 781 C C . CYS A 1 100 ? 119.649 136.568 185.012 1.00 92.35 131 CYS A C 1
ATOM 782 O O . CYS A 1 100 ? 119.898 135.895 186.014 1.00 92.35 131 CYS A O 1
ATOM 785 N N . ASN A 1 101 ? 118.424 136.954 184.670 1.00 95.83 132 ASN A N 1
ATOM 786 C CA . ASN A 1 101 ? 117.226 136.536 185.384 1.00 95.83 132 ASN A CA 1
ATOM 787 C C . ASN A 1 101 ? 116.023 136.745 184.471 1.00 95.83 132 ASN A C 1
ATOM 788 O O . ASN A 1 101 ? 116.160 137.152 183.314 1.00 95.83 132 ASN A O 1
ATOM 793 N N . ASN A 1 102 ? 114.841 136.455 185.002 1.00 101.07 133 ASN A N 1
ATOM 794 C CA . ASN A 1 102 ? 113.612 136.801 184.311 1.00 101.07 133 ASN A CA 1
ATOM 795 C C . ASN A 1 102 ? 113.462 138.319 184.300 1.00 101.07 133 ASN A C 1
ATOM 796 O O . ASN A 1 102 ? 113.900 138.986 185.240 1.00 101.07 133 ASN A O 1
ATOM 801 N N . PRO A 1 103 ? 112.912 138.900 183.216 1.00 97.88 134 PRO A N 1
ATOM 802 C CA . PRO A 1 103 ? 112.845 140.368 183.123 1.00 97.88 134 PRO A CA 1
ATOM 803 C C . PRO A 1 103 ? 112.002 141.050 184.192 1.00 97.88 134 PRO A C 1
ATOM 804 O O . PRO A 1 103 ? 112.571 141.780 185.005 1.00 97.88 134 PRO A O 1
ATOM 808 N N . THR A 1 104 ? 110.694 140.785 184.217 1.00 106.46 135 THR A N 1
ATOM 809 C CA . THR A 1 104 ? 109.660 141.114 185.206 1.00 106.46 135 THR A CA 1
ATOM 810 C C . THR A 1 104 ? 108.344 140.526 184.723 1.00 106.46 135 THR A C 1
ATOM 811 O O . THR A 1 104 ? 108.121 140.363 183.521 1.00 106.46 135 THR A O 1
ATOM 815 N N . ASN A 1 105 ? 107.468 140.242 185.679 1.00 114.38 136 ASN A N 1
ATOM 816 C CA . ASN A 1 105 ? 106.083 139.880 185.406 1.00 114.38 136 ASN A CA 1
ATOM 817 C C . ASN A 1 105 ? 105.186 140.436 186.507 1.00 114.38 136 ASN A C 1
ATOM 818 O O . ASN A 1 105 ? 105.538 141.411 187.174 1.00 114.38 136 ASN A O 1
ATOM 823 N N . THR A 1 112 ? 100.919 132.382 178.789 1.00 129.28 143 THR A N 1
ATOM 824 C CA . THR A 1 112 ? 100.727 131.829 177.455 1.00 129.28 143 THR A CA 1
ATOM 825 C C . THR A 1 112 ? 100.807 132.952 176.426 1.00 129.28 143 THR A C 1
ATOM 826 O O . THR A 1 112 ? 100.172 133.996 176.608 1.00 129.28 143 THR A O 1
ATOM 830 N N . ASP A 1 113 ? 101.605 132.719 175.375 1.00 120.80 144 ASP A N 1
ATOM 831 C CA . ASP A 1 113 ? 101.836 133.652 174.267 1.00 120.80 144 ASP A CA 1
ATOM 832 C C . ASP A 1 113 ? 102.400 134.977 174.787 1.00 120.80 144 ASP A C 1
ATOM 833 O O . ASP A 1 113 ? 101.790 136.040 174.674 1.00 120.80 144 ASP A O 1
ATOM 838 N N . ASP A 1 114 ? 103.586 134.885 175.379 1.00 113.29 145 ASP A N 1
ATOM 839 C CA . ASP A 1 114 ? 104.265 136.032 175.965 1.00 113.29 145 ASP A CA 1
ATOM 840 C C . ASP A 1 114 ? 105.709 136.016 175.489 1.00 113.29 145 ASP A C 1
ATOM 841 O O . ASP A 1 114 ? 106.436 135.054 175.750 1.00 113.29 145 ASP A O 1
ATOM 846 N N . ARG A 1 115 ? 106.120 137.078 174.790 1.00 103.03 146 ARG A N 1
ATOM 847 C CA . ARG A 1 115 ? 107.497 137.156 174.313 1.00 103.03 146 ARG A CA 1
ATOM 848 C C . ARG A 1 115 ? 108.481 137.352 175.452 1.00 103.03 146 ARG A C 1
ATOM 849 O O . ARG A 1 115 ? 109.641 136.945 175.339 1.00 103.03 146 ARG A O 1
ATOM 857 N N . LEU A 1 116 ? 108.042 137.968 176.548 1.00 99.79 147 LEU A N 1
ATOM 858 C CA . LEU A 1 116 ? 108.928 138.189 177.681 1.00 99.79 147 LEU A CA 1
ATOM 859 C C . LEU A 1 116 ? 109.293 136.895 178.391 1.00 99.79 147 LEU A C 1
ATOM 860 O O . LEU A 1 116 ? 110.340 136.836 179.041 1.00 99.79 147 LEU A O 1
ATOM 865 N N . GLY A 1 117 ? 108.458 135.860 178.278 1.00 101.05 148 GLY A N 1
ATOM 866 C CA . GLY A 1 117 ? 108.819 134.567 178.827 1.00 101.05 148 GLY A CA 1
ATOM 867 C C . GLY A 1 117 ? 109.951 133.901 178.074 1.00 101.05 148 GLY A C 1
ATOM 868 O O . GLY A 1 117 ? 110.676 133.078 178.639 1.00 101.05 148 GLY A O 1
ATOM 869 N N . ASP A 1 118 ? 110.123 134.242 176.799 1.00 97.32 153 ASP A N 1
ATOM 870 C CA . ASP A 1 118 ? 111.237 133.748 176.006 1.00 97.32 153 ASP A CA 1
ATOM 871 C C . ASP A 1 118 ? 112.374 134.751 175.921 1.00 97.32 153 ASP A C 1
ATOM 872 O O . ASP A 1 118 ? 113.222 134.644 175.030 1.00 97.32 153 ASP A O 1
ATOM 877 N N . MET A 1 119 ? 112.412 135.722 176.824 1.00 103.27 154 MET A N 1
ATOM 878 C CA . MET A 1 119 ? 113.505 136.676 176.878 1.00 103.27 154 MET A CA 1
ATOM 879 C C . MET A 1 119 ? 114.066 136.731 178.289 1.00 103.27 154 MET A C 1
ATOM 880 O O . MET A 1 119 ? 113.348 136.538 179.271 1.00 103.27 154 MET A O 1
ATOM 885 N N . ARG A 1 120 ? 115.364 136.986 178.377 1.00 97.45 155 ARG A N 1
ATOM 886 C CA . ARG A 1 120 ? 116.061 137.070 179.647 1.00 97.45 155 ARG A CA 1
ATOM 887 C C . ARG A 1 120 ? 116.699 138.439 179.785 1.00 97.45 155 ARG A C 1
ATOM 888 O O . ARG A 1 120 ? 117.167 139.023 178.807 1.00 97.45 155 ARG A O 1
ATOM 896 N N . ASN A 1 121 ? 116.723 138.940 181.011 1.00 58.87 156 ASN A N 1
ATOM 897 C CA . ASN A 1 121 ? 117.359 140.211 181.318 1.00 58.98 156 ASN A CA 1
ATOM 898 C C . ASN A 1 121 ? 118.743 139.933 181.880 1.00 58.23 156 ASN A C 1
ATOM 899 O O . ASN A 1 121 ? 118.866 139.357 182.961 1.00 87.73 156 ASN A O 1
ATOM 904 N N . CYS A 1 122 ? 119.773 140.382 181.169 1.00 91.09 157 CYS A N 1
ATOM 905 C CA . CYS A 1 122 ? 121.154 140.022 181.467 1.00 91.09 157 CYS A CA 1
ATOM 906 C C . CYS A 1 122 ? 121.979 141.281 181.675 1.00 91.09 157 CYS A C 1
ATOM 907 O O . CYS A 1 122 ? 122.107 142.099 180.760 1.00 91.09 157 CYS A O 1
ATOM 910 N N . SER A 1 123 ? 122.544 141.430 182.865 1.00 83.73 158 SER A N 1
ATOM 911 C CA . SER A 1 123 ? 123.490 142.494 183.149 1.00 83.73 158 SER A CA 1
ATOM 912 C C . SER A 1 123 ? 124.902 141.929 183.166 1.00 83.73 158 SER A C 1
ATOM 913 O O . SER A 1 123 ? 125.123 140.782 183.561 1.00 83.73 158 SER A O 1
ATOM 916 N N . PHE A 1 124 ? 125.860 142.748 182.745 1.00 77.74 159 PHE A N 1
ATOM 917 C CA . PHE A 1 124 ? 127.230 142.283 182.599 1.00 77.74 159 PHE A CA 1
ATOM 918 C C . PHE A 1 124 ? 128.174 143.473 182.584 1.00 77.74 159 PHE A C 1
ATOM 919 O O . PHE A 1 124 ? 127.774 144.602 182.294 1.00 77.74 159 PHE A O 1
ATOM 927 N N . ASN A 1 125 ? 129.438 143.198 182.890 1.00 89.59 160 ASN A N 1
ATOM 928 C CA . ASN A 1 125 ? 130.487 144.203 182.821 1.00 89.59 160 ASN A CA 1
ATOM 929 C C . ASN A 1 125 ? 131.087 144.259 181.426 1.00 89.59 160 ASN A C 1
ATOM 930 O O . ASN A 1 125 ? 131.495 143.233 180.877 1.00 89.59 160 ASN A O 1
ATOM 935 N N . VAL A 1 126 ? 131.152 145.461 180.863 1.00 81.41 161 VAL A N 1
ATOM 936 C CA . VAL A 1 126 ? 131.755 145.690 179.558 1.00 81.41 161 VAL A CA 1
ATOM 937 C C . VAL A 1 126 ? 132.859 146.728 179.722 1.00 81.41 161 VAL A C 1
ATOM 938 O O . VAL A 1 126 ? 132.778 147.608 180.587 1.00 81.41 161 VAL A O 1
ATOM 942 N N . THR A 1 127 ? 133.927 146.575 178.948 1.00 90.30 162 THR A N 1
ATOM 943 C CA . THR A 1 127 ? 134.999 147.557 178.943 1.00 90.30 162 THR A CA 1
ATOM 944 C C . THR A 1 127 ? 134.552 148.792 178.176 1.00 90.30 162 THR A C 1
ATOM 945 O O . THR A 1 127 ? 134.032 148.683 177.064 1.00 90.30 162 THR A O 1
ATOM 949 N N . THR A 1 128 ? 134.743 149.966 178.768 1.00 92.23 163 THR A N 1
ATOM 950 C CA . THR A 1 128 ? 134.393 151.214 178.106 1.00 92.23 163 THR A CA 1
ATOM 951 C C . THR A 1 128 ? 135.499 151.630 177.144 1.00 92.23 163 THR A C 1
ATOM 952 O O . THR A 1 128 ? 136.392 150.856 176.794 1.00 92.23 163 THR A O 1
ATOM 956 N N . GLU A 1 129 ? 135.436 152.881 176.702 1.00 90.38 164 GLU A N 1
ATOM 957 C CA . GLU A 1 129 ? 136.440 153.485 175.840 1.00 90.38 164 GLU A CA 1
ATOM 958 C C . GLU A 1 129 ? 137.720 153.848 176.575 1.00 90.38 164 GLU A C 1
ATOM 959 O O . GLU A 1 129 ? 138.669 154.300 175.930 1.00 90.38 164 GLU A O 1
ATOM 965 N N . LEU A 1 130 ? 137.774 153.676 177.892 1.00 94.71 165 LEU A N 1
ATOM 966 C CA . LEU A 1 130 ? 138.938 154.047 178.682 1.00 94.71 165 LEU A CA 1
ATOM 967 C C . LEU A 1 130 ? 139.914 152.907 178.914 1.00 94.71 165 LEU A C 1
ATOM 968 O O . LEU A 1 130 ? 140.972 153.150 179.503 1.00 94.71 165 LEU A O 1
ATOM 973 N N . ARG A 1 131 ? 139.546 151.672 178.546 1.00 87.35 166 ARG A N 1
ATOM 974 C CA . ARG A 1 131 ? 140.347 150.448 178.657 1.00 87.35 166 ARG A CA 1
ATOM 975 C C . ARG A 1 131 ? 140.695 150.047 180.090 1.00 87.35 166 ARG A C 1
ATOM 976 O O . ARG A 1 131 ? 141.409 149.062 180.293 1.00 87.35 166 ARG A O 1
ATOM 984 N N . ASP A 1 132 ? 140.215 150.780 181.079 1.00 88.66 167 ASP A N 1
ATOM 985 C CA . ASP A 1 132 ? 140.356 150.401 182.477 1.00 88.66 167 ASP A CA 1
ATOM 986 C C . ASP A 1 132 ? 139.029 150.340 183.207 1.00 88.66 167 ASP A C 1
ATOM 987 O O . ASP A 1 132 ? 138.793 149.398 183.965 1.00 88.66 167 ASP A O 1
ATOM 992 N N . LYS A 1 133 ? 138.153 151.313 182.993 1.00 87.12 168 LYS A N 1
ATOM 993 C CA . LYS A 1 133 ? 136.949 151.443 183.805 1.00 87.12 168 LYS A CA 1
ATOM 994 C C . LYS A 1 133 ? 135.847 150.616 183.166 1.00 87.12 168 LYS A C 1
ATOM 995 O O . LYS A 1 133 ? 135.124 151.075 182.283 1.00 87.12 168 LYS A O 1
ATOM 1001 N N . LYS A 1 134 ? 135.730 149.372 183.609 1.00 79.90 169 LYS A N 1
ATOM 1002 C CA . LYS A 1 134 ? 134.588 148.561 183.227 1.00 79.90 169 LYS A CA 1
ATOM 1003 C C . LYS A 1 134 ? 133.351 149.043 183.972 1.00 79.90 169 LYS A C 1
ATOM 1004 O O . LYS A 1 134 ? 133.422 149.413 185.145 1.00 79.90 169 LYS A O 1
ATOM 1010 N N . ARG A 1 135 ? 132.214 149.048 183.287 1.00 79.30 170 ARG A N 1
ATOM 1011 C CA . ARG A 1 135 ? 130.961 149.436 183.911 1.00 79.30 170 ARG A CA 1
ATOM 1012 C C . ARG A 1 135 ? 129.912 148.366 183.662 1.00 79.30 170 ARG A C 1
ATOM 1013 O O . ARG A 1 135 ? 130.050 147.519 182.778 1.00 79.30 170 ARG A O 1
ATOM 1021 N N . LYS A 1 136 ? 128.851 148.423 184.457 1.00 76.31 171 LYS A N 1
ATOM 1022 C CA . LYS A 1 136 ? 127.774 147.444 184.394 1.00 76.31 171 LYS A CA 1
ATOM 1023 C C . LYS A 1 136 ? 126.670 147.979 183.496 1.00 76.31 171 LYS A C 1
ATOM 1024 O O . LYS A 1 136 ? 126.026 148.979 183.823 1.00 76.31 171 LYS A O 1
ATOM 1030 N N . VAL A 1 137 ? 126.446 147.313 182.370 1.00 79.88 172 VAL A N 1
ATOM 1031 C CA . VAL A 1 137 ? 125.306 147.622 181.520 1.00 79.88 172 VAL A CA 1
ATOM 1032 C C . VAL A 1 137 ? 124.375 146.425 181.552 1.00 79.88 172 VAL A C 1
ATOM 1033 O O . VAL A 1 137 ? 124.690 145.404 182.170 1.00 79.88 172 VAL A O 1
ATOM 1037 N N . TYR A 1 138 ? 123.230 146.532 180.888 1.00 89.58 173 TYR A N 1
ATOM 1038 C CA . TYR A 1 138 ? 122.261 145.450 180.874 1.00 89.58 173 TYR A CA 1
ATOM 1039 C C . TYR A 1 138 ? 121.668 145.332 179.483 1.00 89.58 173 TYR A C 1
ATOM 1040 O O . TYR A 1 138 ? 121.776 146.237 178.655 1.00 89.58 173 TYR A O 1
ATOM 1049 N N . SER A 1 139 ? 121.017 144.203 179.242 1.00 92.50 174 SER A N 1
ATOM 1050 C CA . SER A 1 139 ? 120.498 143.890 177.922 1.00 92.50 174 SER A CA 1
ATOM 1051 C C . SER A 1 139 ? 119.369 142.886 178.061 1.00 92.50 174 SER A C 1
ATOM 1052 O O . SER A 1 139 ? 119.128 142.330 179.134 1.00 92.50 174 SER A O 1
ATOM 1055 N N . LEU A 1 140 ? 118.680 142.662 176.954 1.00 89.61 175 LEU A N 1
ATOM 1056 C CA . LEU A 1 140 ? 117.704 141.596 176.844 1.00 89.61 175 LEU A CA 1
ATOM 1057 C C . LEU A 1 140 ? 118.151 140.654 175.741 1.00 89.61 175 LEU A C 1
ATOM 1058 O O . LEU A 1 140 ? 118.694 141.094 174.726 1.00 89.61 175 LEU A O 1
ATOM 1063 N N . PHE A 1 141 ? 117.945 139.359 175.940 1.00 83.40 176 PHE A N 1
ATOM 1064 C CA . PHE A 1 141 ? 118.294 138.391 174.916 1.00 83.40 176 PHE A CA 1
ATOM 1065 C C . PHE A 1 141 ? 117.267 137.278 174.889 1.00 83.40 176 PHE A C 1
ATOM 1066 O O . PHE A 1 141 ? 116.658 136.947 175.908 1.00 83.40 176 PHE A O 1
ATOM 1074 N N . TYR A 1 142 ? 117.094 136.694 173.710 1.00 88.08 177 TYR A N 1
ATOM 1075 C CA . TYR A 1 142 ? 116.250 135.523 173.570 1.00 88.08 177 TYR A CA 1
ATOM 1076 C C . TYR A 1 142 ? 116.965 134.301 174.122 1.00 88.08 177 TYR A C 1
ATOM 1077 O O . TYR A 1 142 ? 118.193 134.202 174.070 1.00 88.08 177 TYR A O 1
ATOM 1086 N N . VAL A 1 143 ? 116.176 133.365 174.654 1.00 81.13 178 VAL A N 1
ATOM 1087 C CA . VAL A 1 143 ? 116.723 132.266 175.443 1.00 81.13 178 VAL A CA 1
ATOM 1088 C C . VAL A 1 143 ? 117.507 131.296 174.566 1.00 81.13 178 VAL A C 1
ATOM 1089 O O . VAL A 1 143 ? 118.494 130.700 175.013 1.00 81.13 178 VAL A O 1
ATOM 1093 N N . GLU A 1 144 ? 117.167 131.199 173.286 1.00 85.23 179 GLU A N 1
ATOM 1094 C CA . GLU A 1 144 ? 117.902 130.311 172.393 1.00 85.23 179 GLU A CA 1
ATOM 1095 C C . GLU A 1 144 ? 119.231 130.890 171.907 1.00 85.23 179 GLU A C 1
ATOM 1096 O O . GLU A 1 144 ? 119.797 130.356 170.950 1.00 85.23 179 GLU A O 1
ATOM 1102 N N . ASP A 1 145 ? 119.740 131.961 172.521 1.00 82.78 180 ASP A N 1
ATOM 1103 C CA . ASP A 1 145 ? 121.091 132.444 172.264 1.00 82.78 180 ASP A CA 1
ATOM 1104 C C . ASP A 1 145 ? 121.941 132.472 173.527 1.00 82.78 180 ASP A C 1
ATOM 1105 O O . ASP A 1 145 ? 122.955 133.171 173.574 1.00 82.78 180 ASP A O 1
ATOM 1110 N N . ILE A 1 146 ? 121.548 131.728 174.555 1.00 80.73 181 ILE A N 1
ATOM 1111 C CA . ILE A 1 146 ? 122.199 131.762 175.858 1.00 80.73 181 ILE A CA 1
ATOM 1112 C C . ILE A 1 146 ? 122.220 130.352 176.436 1.00 80.73 181 ILE A C 1
ATOM 1113 O O . ILE A 1 146 ? 121.184 129.682 176.478 1.00 80.73 181 ILE A O 1
ATOM 1118 N N . THR A 1 147 ? 123.391 129.896 176.876 1.00 82.10 182 THR A N 1
ATOM 1119 C CA . THR A 1 147 ? 123.525 128.631 177.589 1.00 82.10 182 THR A CA 1
ATOM 1120 C C . THR A 1 147 ? 124.120 128.869 178.974 1.00 82.10 182 THR A C 1
ATOM 1121 O O . THR A 1 147 ? 124.524 129.980 179.320 1.00 82.10 182 THR A O 1
ATOM 1125 N N . ALA A 1 148 ? 124.190 127.798 179.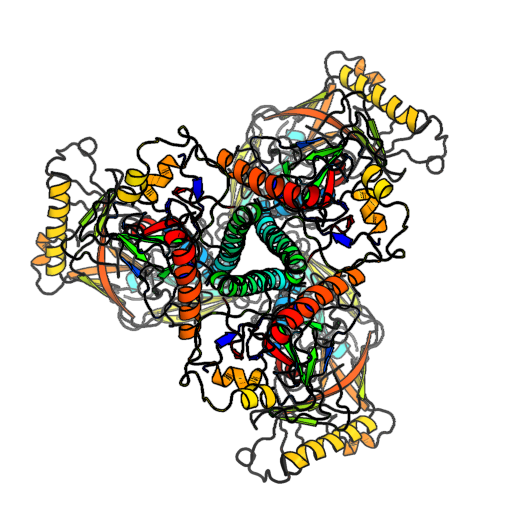759 1.00 92.99 183 ALA A N 1
ATOM 1126 C CA . ALA A 1 148 ? 124.459 127.876 181.187 1.00 92.99 183 ALA A CA 1
ATOM 1127 C C . ALA A 1 148 ? 125.903 127.525 181.524 1.00 92.99 183 ALA A C 1
ATOM 1128 O O . ALA A 1 148 ? 126.620 126.906 180.737 1.00 92.99 183 ALA A O 1
ATOM 1130 N N . ILE A 1 149 ? 126.320 127.937 182.722 1.00 101.26 184 ILE A N 1
ATOM 1131 C CA . ILE A 1 149 ? 127.611 127.541 183.271 1.00 101.26 184 ILE A CA 1
ATOM 1132 C C . ILE A 1 149 ? 127.399 126.819 184.590 1.00 101.26 184 ILE A C 1
ATOM 1133 O O . ILE A 1 149 ? 127.693 125.626 184.719 1.00 101.26 184 ILE A O 1
ATOM 1138 N N . GLY A 1 150 ? 126.879 127.546 185.580 1.00 110.84 185 GLY A N 1
ATOM 1139 C CA . GLY A 1 150 ? 126.855 127.103 186.945 1.00 110.84 185 GLY A CA 1
ATOM 1140 C C . GLY A 1 150 ? 125.460 126.799 187.443 1.00 110.84 185 GLY A C 1
ATOM 1141 O O . GLY A 1 150 ? 124.520 126.583 186.667 1.00 110.84 185 GLY A O 1
ATOM 1142 N N . ASN A 1 151 ? 125.321 126.780 188.765 1.00 124.40 187 ASN A N 1
ATOM 1143 C CA . ASN A 1 151 ? 124.073 126.388 189.402 1.00 124.40 187 ASN A CA 1
ATOM 1144 C C . ASN A 1 151 ? 123.158 127.568 189.691 1.00 124.40 187 ASN A C 1
ATOM 1145 O O . ASN A 1 151 ? 122.020 127.359 190.124 1.00 124.40 187 ASN A O 1
ATOM 1150 N N . ASN A 1 152 ? 123.630 128.788 189.467 1.00 129.08 188 ASN A N 1
ATOM 1151 C CA . ASN A 1 152 ? 122.778 129.969 189.439 1.00 129.08 188 ASN A CA 1
ATOM 1152 C C . ASN A 1 152 ? 123.192 130.740 188.189 1.00 129.08 188 ASN A C 1
ATOM 1153 O O . ASN A 1 152 ? 123.877 130.185 187.322 1.00 129.08 188 ASN A O 1
ATOM 1158 N N . SER A 1 153 ? 122.799 132.017 188.130 1.00 105.35 189 SER A N 1
ATOM 1159 C CA . SER A 1 153 ? 122.534 132.786 186.912 1.00 105.35 189 SER A CA 1
ATOM 1160 C C . SER A 1 153 ? 123.517 132.632 185.754 1.00 105.35 189 SER A C 1
ATOM 1161 O O . SER A 1 153 ? 123.112 132.122 184.704 1.00 105.35 189 SER A O 1
ATOM 1164 N N . THR A 1 154 ? 124.746 133.135 185.929 1.00 100.40 190 THR A N 1
ATOM 1165 C CA . THR A 1 154 ? 126.019 132.668 185.345 1.00 100.40 190 THR A CA 1
ATOM 1166 C C . THR A 1 154 ? 125.892 132.131 183.911 1.00 100.40 190 THR A C 1
ATOM 1167 O O . THR A 1 154 ? 126.064 130.944 183.637 1.00 100.40 190 THR A O 1
ATOM 1171 N N . TYR A 1 155 ? 125.487 133.009 183.004 1.00 85.25 191 TYR A N 1
ATOM 1172 C CA . TYR A 1 155 ? 125.152 132.600 181.648 1.00 85.25 191 TYR A CA 1
ATOM 1173 C C . TYR A 1 155 ? 126.228 132.969 180.635 1.00 85.25 191 TYR A C 1
ATOM 1174 O O . TYR A 1 155 ? 126.950 133.955 180.793 1.00 85.25 191 TYR A O 1
ATOM 1183 N N . ARG A 1 156 ? 126.333 132.143 179.596 1.00 83.32 192 ARG A N 1
ATOM 1184 C CA . ARG A 1 156 ? 127.214 132.393 178.463 1.00 83.32 192 ARG A CA 1
ATOM 1185 C C . ARG A 1 156 ? 126.419 132.856 177.261 1.00 83.32 192 ARG A C 1
ATOM 1186 O O . ARG A 1 156 ? 125.383 132.273 176.931 1.00 83.32 192 ARG A O 1
ATOM 1194 N N . LEU A 1 157 ? 126.918 133.894 176.608 1.00 73.20 193 LEU A N 1
ATOM 1195 C CA . LEU A 1 157 ? 126.473 134.204 175.264 1.00 73.20 193 LEU A CA 1
ATOM 1196 C C . LEU A 1 157 ? 126.946 133.085 174.348 1.00 73.20 193 LEU A C 1
ATOM 1197 O O . LEU A 1 157 ? 128.095 132.646 174.439 1.00 73.20 193 LEU A O 1
ATOM 1202 N N . ILE A 1 158 ? 126.040 132.584 173.504 1.00 77.47 194 ILE A N 1
ATOM 1203 C CA . ILE A 1 158 ? 126.341 131.408 172.685 1.00 77.47 194 ILE A CA 1
ATOM 1204 C C . ILE A 1 158 ? 127.349 131.778 171.596 1.00 77.47 194 ILE A C 1
ATOM 1205 O O . ILE A 1 158 ? 127.545 132.953 171.268 1.00 77.47 194 ILE A O 1
ATOM 1210 N N . ASN A 1 159 ? 128.056 130.756 171.100 1.00 87.52 195 ASN A N 1
ATOM 1211 C CA . ASN A 1 159 ? 129.051 130.861 170.030 1.00 87.52 195 ASN A CA 1
ATOM 1212 C C . ASN A 1 159 ? 130.225 131.738 170.442 1.00 87.52 195 ASN A C 1
ATOM 1213 O O . ASN A 1 159 ? 130.736 132.534 169.655 1.00 87.52 195 ASN A O 1
ATOM 1218 N N . CYS A 1 160 ? 130.647 131.604 171.692 1.00 97.32 196 CYS A N 1
ATOM 1219 C CA . CYS A 1 160 ? 131.928 132.145 172.103 1.00 97.32 196 CYS A CA 1
ATOM 1220 C C . CYS A 1 160 ? 133.027 131.098 172.091 1.00 97.32 196 CYS A C 1
ATOM 1221 O O . CYS A 1 160 ? 134.198 131.451 172.255 1.00 97.32 196 CYS A O 1
ATOM 1224 N N . ASN A 1 161 ? 132.686 129.824 171.896 1.00 61.18 197 ASN A N 1
ATOM 1225 C CA . ASN A 1 161 ? 133.693 128.798 171.686 1.00 59.77 197 ASN A CA 1
ATOM 1226 C C . ASN A 1 161 ? 133.761 128.288 170.256 1.00 61.78 197 ASN A C 1
ATOM 1227 O O . ASN A 1 161 ? 134.762 127.667 169.892 1.00 73.96 197 ASN A O 1
ATOM 1232 N N . THR A 1 162 ? 132.731 128.524 169.446 1.00 92.30 198 THR A N 1
ATOM 1233 C CA . THR A 1 162 ? 132.690 127.977 168.093 1.00 92.30 198 THR A CA 1
ATOM 1234 C C . THR A 1 162 ? 133.337 128.910 167.076 1.00 92.30 198 THR A C 1
ATOM 1235 O O . THR A 1 162 ? 134.308 128.536 166.412 1.00 92.30 198 THR A O 1
ATOM 1239 N N . THR A 1 163 ? 132.809 130.121 166.941 1.00 80.93 199 THR A N 1
ATOM 1240 C CA . THR A 1 163 ? 133.237 130.999 165.866 1.00 80.93 199 THR A CA 1
ATOM 1241 C C . THR A 1 163 ? 133.052 132.448 166.279 1.00 80.93 199 THR A C 1
ATOM 1242 O O . THR A 1 163 ? 132.326 132.758 167.224 1.00 80.93 199 THR A O 1
ATOM 1246 N N . ALA A 1 164 ? 133.727 133.334 165.556 1.00 77.92 200 ALA A N 1
ATOM 1247 C CA . ALA A 1 164 ? 133.619 134.756 165.833 1.00 77.92 200 ALA A CA 1
ATOM 1248 C C . ALA A 1 164 ? 132.292 135.295 165.322 1.00 77.92 200 ALA A C 1
ATOM 1249 O O . ALA A 1 164 ? 131.731 134.804 164.342 1.00 77.92 200 ALA A O 1
ATOM 1251 N N . ILE A 1 165 ? 131.788 136.317 166.002 1.00 75.62 201 ILE A N 1
ATOM 1252 C CA . ILE A 1 165 ? 130.486 136.897 165.708 1.00 75.62 201 ILE A CA 1
ATOM 1253 C C . ILE A 1 165 ? 130.690 138.363 165.367 1.00 75.62 201 ILE A C 1
ATOM 1254 O O . ILE A 1 165 ? 131.354 139.087 166.115 1.00 75.62 201 ILE A O 1
ATOM 1259 N N . THR A 1 166 ? 130.141 138.797 164.237 1.00 77.38 202 THR A N 1
ATOM 1260 C CA . THR A 1 166 ? 130.118 140.205 163.868 1.00 77.38 202 THR A CA 1
ATOM 1261 C C . THR A 1 166 ? 128.676 140.628 163.652 1.00 77.38 202 THR A C 1
ATOM 1262 O O . THR A 1 166 ? 127.917 139.923 162.985 1.00 77.38 202 THR A O 1
ATOM 1266 N N . GLN A 1 167 ? 128.290 141.771 164.206 1.00 86.68 203 GLN A N 1
ATOM 1267 C CA . GLN A 1 167 ? 126.931 142.204 163.942 1.00 86.68 203 GLN A CA 1
ATOM 1268 C C . GLN A 1 167 ? 126.863 142.882 162.584 1.00 86.68 203 GLN A C 1
ATOM 1269 O O . GLN A 1 167 ? 127.872 143.305 162.020 1.00 86.68 203 GLN A O 1
ATOM 1275 N N . ALA A 1 168 ? 125.652 142.969 162.054 1.00 92.41 204 ALA A N 1
ATOM 1276 C CA . ALA A 1 168 ? 125.453 143.628 160.778 1.00 92.41 204 ALA A CA 1
ATOM 1277 C C . ALA A 1 168 ? 125.299 145.124 160.984 1.00 92.41 204 ALA A C 1
ATOM 1278 O O . ALA A 1 168 ? 124.877 145.584 162.047 1.00 92.41 204 ALA A O 1
ATOM 1280 N N . CYS A 1 169 ? 125.661 145.882 159.963 1.00 102.62 205 CYS A N 1
ATOM 1281 C CA . CYS A 1 169 ? 125.422 147.312 159.998 1.00 102.62 205 CYS A CA 1
ATOM 1282 C C . CYS A 1 169 ? 123.930 147.569 159.820 1.00 102.62 205 CYS A C 1
ATOM 1283 O O . CYS A 1 169 ? 123.302 146.951 158.954 1.00 102.62 205 CYS A O 1
ATOM 1286 N N . PRO A 1 170 ? 123.332 148.456 160.619 1.00 97.14 206 PRO A N 1
ATOM 1287 C CA . PRO A 1 170 ? 121.864 148.557 160.645 1.00 97.14 206 PRO A CA 1
ATOM 1288 C C . PRO A 1 170 ? 121.268 149.180 159.403 1.00 97.14 206 PRO A C 1
ATOM 1289 O O . PRO A 1 170 ? 120.072 148.995 159.153 1.00 97.14 206 PRO A O 1
ATOM 1293 N N . LYS A 1 171 ? 122.058 149.906 158.615 1.00 100.63 207 LYS A N 1
ATOM 1294 C CA . LYS A 1 171 ? 121.542 150.551 157.418 1.00 100.63 207 LYS A CA 1
ATOM 1295 C C . LYS A 1 171 ? 121.328 149.573 156.276 1.00 100.63 207 LYS A C 1
ATOM 1296 O O . LYS A 1 171 ? 120.644 149.912 155.306 1.00 100.63 207 LYS A O 1
ATOM 1302 N N . THR A 1 172 ? 121.897 148.379 156.368 1.00 102.63 208 THR A N 1
ATOM 1303 C CA . THR A 1 172 ? 121.729 147.386 155.326 1.00 102.63 208 THR A CA 1
ATOM 1304 C C . THR A 1 172 ? 120.344 146.759 155.405 1.00 102.63 208 THR A C 1
ATOM 1305 O O . THR A 1 172 ? 119.672 146.790 156.438 1.00 102.63 208 THR A O 1
ATOM 1309 N N . SER A 1 173 ? 119.919 146.185 154.287 1.00 112.06 209 SER A N 1
ATOM 1310 C CA . SER A 1 173 ? 118.659 145.468 154.213 1.00 112.06 209 SER A CA 1
ATOM 1311 C C . SER A 1 173 ? 118.906 144.083 153.646 1.00 112.06 209 SER A C 1
ATOM 1312 O O . SER A 1 173 ? 119.766 143.899 152.782 1.00 112.06 209 SER A O 1
ATOM 1315 N N . PHE A 1 174 ? 118.147 143.110 154.132 1.00 109.60 210 PHE A N 1
ATOM 1316 C CA . PHE A 1 174 ? 118.281 141.738 153.677 1.00 109.60 210 PHE A CA 1
ATOM 1317 C C . PHE A 1 174 ? 117.302 141.411 152.565 1.00 109.60 210 PHE A C 1
ATOM 1318 O O . PHE A 1 174 ? 117.003 140.234 152.339 1.00 109.60 210 PHE A O 1
ATOM 1326 N N . GLU A 1 175 ? 116.801 142.422 151.872 1.00 115.97 211 GLU A N 1
ATOM 1327 C CA . GLU A 1 175 ? 115.735 142.220 150.904 1.00 115.97 211 GLU A CA 1
ATOM 1328 C C . GLU A 1 175 ? 116.281 141.573 149.639 1.00 115.97 211 GLU A C 1
ATOM 1329 O O . GLU A 1 175 ? 117.249 142.075 149.060 1.00 115.97 211 GLU A O 1
ATOM 1335 N N . PRO A 1 176 ? 115.704 140.468 149.192 1.00 109.35 212 PRO A N 1
ATOM 1336 C CA . PRO A 1 176 ? 116.167 139.841 147.952 1.00 109.35 212 PRO A CA 1
ATOM 1337 C C . PRO A 1 176 ? 115.774 140.634 146.718 1.00 109.35 212 PRO A C 1
ATOM 1338 O O . PRO A 1 176 ? 114.597 140.674 146.349 1.00 109.35 212 PRO A O 1
ATOM 1342 N N . ILE A 1 177 ? 116.747 141.268 146.075 1.00 103.71 213 ILE A N 1
ATOM 1343 C CA . ILE A 1 177 ? 116.509 141.966 144.817 1.00 103.71 213 ILE A CA 1
ATOM 1344 C C . ILE A 1 177 ? 116.519 140.920 143.710 1.00 103.71 213 ILE A C 1
ATOM 1345 O O . ILE A 1 177 ? 117.074 139.830 143.906 1.00 103.71 213 ILE A O 1
ATOM 1350 N N . PRO A 1 178 ? 115.898 141.166 142.561 1.00 100.52 214 PRO A N 1
ATOM 1351 C CA . PRO A 1 178 ? 116.056 140.231 141.444 1.00 100.52 214 PRO A CA 1
ATOM 1352 C C . PRO A 1 178 ? 117.388 140.439 140.747 1.00 100.52 214 PRO A C 1
ATOM 1353 O O . PRO A 1 178 ? 117.862 141.566 140.589 1.00 100.52 214 PRO A O 1
ATOM 1357 N N . ILE A 1 179 ? 118.004 139.332 140.345 1.00 95.06 215 ILE A N 1
ATOM 1358 C CA . ILE A 1 179 ? 119.270 139.347 139.622 1.00 95.06 215 ILE A CA 1
ATOM 1359 C C . ILE A 1 179 ? 119.118 138.479 138.384 1.00 95.06 215 ILE A C 1
ATOM 1360 O O . ILE A 1 179 ? 118.749 137.304 138.491 1.00 95.06 215 ILE A O 1
ATOM 1365 N N . HIS A 1 180 ? 119.385 139.055 137.218 1.00 97.70 216 HIS A N 1
ATOM 1366 C CA . HIS A 1 180 ? 119.498 138.280 135.997 1.00 97.70 216 HIS A CA 1
ATOM 1367 C C . HIS A 1 180 ? 120.951 137.874 135.802 1.00 97.70 216 HIS A C 1
ATOM 1368 O O . HIS A 1 180 ? 121.872 138.607 136.170 1.00 97.70 216 HIS A O 1
ATOM 1375 N N . TYR A 1 181 ? 121.152 136.700 135.213 1.00 101.13 217 TYR A N 1
ATOM 1376 C CA . TYR A 1 181 ? 122.465 136.270 134.758 1.00 101.13 217 TYR A CA 1
ATOM 1377 C C . TYR A 1 181 ? 122.546 136.295 133.242 1.00 101.13 217 TYR A C 1
ATOM 1378 O O . TYR A 1 181 ? 121.609 135.885 132.551 1.00 101.13 217 TYR A O 1
ATOM 1387 N N . CYS A 1 182 ? 123.677 136.783 132.735 1.00 109.42 218 CYS A N 1
ATOM 1388 C CA . CYS A 1 182 ? 123.917 136.895 131.307 1.00 109.42 218 CYS A CA 1
ATOM 1389 C C . CYS A 1 182 ? 125.274 136.290 130.987 1.00 109.42 218 CYS A C 1
ATOM 1390 O O . CYS A 1 182 ? 126.171 136.257 131.833 1.00 109.42 218 CYS A O 1
ATOM 1393 N N . ALA A 1 183 ? 125.411 135.817 129.774 1.00 100.05 219 ALA A N 1
ATOM 1394 C CA . ALA A 1 183 ? 126.683 135.275 129.330 1.00 100.05 219 ALA A CA 1
ATOM 1395 C C . ALA A 1 183 ? 127.509 136.356 128.651 1.00 100.05 219 ALA A C 1
ATOM 1396 O O . ALA A 1 183 ? 126.953 137.262 128.024 1.00 100.05 219 ALA A O 1
ATOM 1398 N N . PRO A 1 184 ? 128.833 136.298 128.776 1.00 95.73 220 PRO A N 1
ATOM 1399 C CA . PRO A 1 184 ? 129.681 137.228 128.031 1.00 95.73 220 PRO A CA 1
ATOM 1400 C C . PRO A 1 184 ? 129.605 136.961 126.541 1.00 95.73 220 PRO A C 1
ATOM 1401 O O . PRO A 1 184 ? 129.144 135.911 126.086 1.00 95.73 220 PRO A O 1
ATOM 1405 N N . ALA A 1 185 ? 130.058 137.948 125.781 1.00 100.41 221 ALA A N 1
ATOM 1406 C CA . ALA A 1 185 ? 130.052 137.839 124.334 1.00 100.41 221 ALA A CA 1
ATOM 1407 C C . ALA A 1 185 ? 131.048 136.778 123.892 1.00 100.41 221 ALA A C 1
ATOM 1408 O O . ALA A 1 185 ? 132.220 136.809 124.277 1.00 100.41 221 ALA A O 1
ATOM 1410 N N . GLY A 1 186 ? 130.570 135.827 123.098 1.00 92.19 222 GLY A N 1
ATOM 1411 C CA . GLY A 1 186 ? 131.304 134.613 122.818 1.00 92.19 222 GLY A CA 1
ATOM 1412 C C . GLY A 1 186 ? 130.728 133.389 123.486 1.00 92.19 222 GLY A C 1
ATOM 1413 O O . GLY A 1 186 ? 131.297 132.301 123.348 1.00 92.19 222 GLY A O 1
ATOM 1414 N N . PHE A 1 187 ? 129.627 133.531 124.216 1.00 87.22 223 PHE A N 1
ATOM 1415 C CA . PHE A 1 187 ? 128.924 132.399 124.789 1.00 87.22 223 PHE A CA 1
ATOM 1416 C C . PHE A 1 187 ? 127.430 132.641 124.654 1.00 87.22 223 PHE A C 1
ATOM 1417 O O . PHE A 1 187 ? 126.975 133.781 124.543 1.00 87.22 223 PHE A O 1
ATOM 1425 N N . ALA A 1 188 ? 126.665 131.558 124.664 1.00 84.60 224 ALA A N 1
ATOM 1426 C CA . ALA A 1 188 ? 125.224 131.639 124.508 1.00 84.60 224 ALA A CA 1
ATOM 1427 C C . ALA A 1 188 ? 124.543 130.821 125.591 1.00 84.60 224 ALA A C 1
ATOM 1428 O O . ALA A 1 188 ? 125.132 129.898 126.157 1.00 84.60 224 ALA A O 1
ATOM 1430 N N . LEU A 1 189 ? 123.292 131.167 125.870 1.00 92.22 225 LEU A N 1
ATOM 1431 C CA . LEU A 1 189 ? 122.512 130.529 126.922 1.00 92.22 225 LEU A CA 1
ATOM 1432 C C . LEU A 1 189 ? 121.322 129.835 126.280 1.00 92.22 225 LEU A C 1
ATOM 1433 O O . LEU A 1 189 ? 120.410 130.498 125.777 1.00 92.22 225 LEU A O 1
ATOM 1438 N N . LEU A 1 190 ? 121.330 128.509 126.293 1.00 96.19 226 LEU A N 1
ATOM 1439 C CA . LEU A 1 190 ? 120.210 127.752 125.760 1.00 96.19 226 LEU A CA 1
ATOM 1440 C C . LEU A 1 190 ? 119.129 127.599 126.815 1.00 96.19 226 LEU A C 1
ATOM 1441 O O . LEU A 1 190 ? 119.410 127.277 127.969 1.00 96.19 226 LEU A O 1
ATOM 1446 N N . LYS A 1 191 ? 117.885 127.817 126.407 1.00 97.48 227 LYS A N 1
ATOM 1447 C CA . LYS A 1 191 ? 116.737 127.787 127.300 1.00 97.48 227 LYS A CA 1
ATOM 1448 C C . LYS A 1 191 ? 115.697 126.830 126.748 1.00 97.48 227 LYS A C 1
ATOM 1449 O O . LYS A 1 191 ? 115.304 126.951 125.585 1.00 97.48 227 LYS A O 1
ATOM 1455 N N . CYS A 1 192 ? 115.254 125.885 127.569 1.00 106.90 228 CYS A N 1
ATOM 1456 C CA . CYS A 1 192 ? 114.145 125.049 127.144 1.00 106.90 228 CYS A CA 1
ATOM 1457 C C . CYS A 1 192 ? 112.827 125.769 127.380 1.00 106.90 228 CYS A C 1
ATOM 1458 O O . CYS A 1 192 ? 112.724 126.676 128.208 1.00 106.90 228 CYS A O 1
ATOM 1461 N N . ASN A 1 193 ? 111.807 125.352 126.634 1.00 110.57 229 ASN A N 1
ATOM 1462 C CA . ASN A 1 193 ? 110.489 125.964 126.732 1.00 110.57 229 ASN A CA 1
ATOM 1463 C C . ASN A 1 193 ? 109.384 124.922 126.788 1.00 110.57 229 ASN A C 1
ATOM 1464 O O . ASN A 1 193 ? 108.223 125.251 126.527 1.00 110.57 229 ASN A O 1
ATOM 1469 N N . ASP A 1 194 ? 109.718 123.676 127.105 1.00 121.83 230 ASP A N 1
ATOM 1470 C CA . ASP A 1 194 ? 108.690 122.663 127.277 1.00 121.83 230 ASP A CA 1
ATOM 1471 C C . ASP A 1 194 ? 107.863 122.952 128.521 1.00 121.83 230 ASP A C 1
ATOM 1472 O O . ASP A 1 194 ? 108.325 123.587 129.471 1.00 121.83 230 ASP A O 1
ATOM 1477 N N . ILE A 1 195 ? 106.617 122.477 128.505 1.00 121.66 231 ILE A N 1
ATOM 1478 C CA . ILE A 1 195 ? 105.708 122.748 129.610 1.00 121.66 231 ILE A CA 1
ATOM 1479 C C . ILE A 1 195 ? 106.052 121.901 130.833 1.00 121.66 231 ILE A C 1
ATOM 1480 O O . ILE A 1 195 ? 105.640 122.229 131.952 1.00 121.66 231 ILE A O 1
ATOM 1485 N N . ASP A 1 196 ? 106.831 120.840 130.649 1.00 118.06 232 ASP A N 1
ATOM 1486 C CA . ASP A 1 196 ? 107.344 120.019 131.730 1.00 118.06 232 ASP A CA 1
ATOM 1487 C C . ASP A 1 196 ? 108.756 119.608 131.351 1.00 118.06 232 ASP A C 1
ATOM 1488 O O . ASP A 1 196 ? 109.115 119.570 130.174 1.00 118.06 232 ASP A O 1
ATOM 1493 N N . TYR A 1 197 ? 109.564 119.302 132.358 1.00 108.27 233 TYR A N 1
ATOM 1494 C CA . TYR A 1 197 ? 110.916 118.833 132.095 1.00 108.27 233 TYR A CA 1
ATOM 1495 C C . TYR A 1 197 ? 111.297 117.835 133.174 1.00 108.27 233 TYR A C 1
ATOM 1496 O O . TYR A 1 197 ? 111.316 118.182 134.357 1.00 108.27 233 TYR A O 1
ATOM 1505 N N . LYS A 1 198 ? 111.587 116.598 132.753 1.00 111.38 234 LYS A N 1
ATOM 1506 C CA . LYS A 1 198 ? 111.873 115.509 133.684 1.00 111.38 234 LYS A CA 1
ATOM 1507 C C . LYS A 1 198 ? 113.150 115.739 134.471 1.00 111.38 234 LYS A C 1
ATOM 1508 O O . LYS A 1 198 ? 113.305 115.194 135.567 1.00 111.38 234 LYS A O 1
ATOM 1514 N N . GLY A 1 199 ? 114.070 116.524 133.933 1.00 108.20 235 GLY A N 1
ATOM 1515 C CA . GLY A 1 199 ? 115.312 116.781 134.620 1.00 108.20 235 GLY A CA 1
ATOM 1516 C C . GLY A 1 199 ? 116.521 116.456 133.774 1.00 108.20 235 GLY A C 1
ATOM 1517 O O . GLY A 1 199 ? 117.483 117.227 133.749 1.00 108.20 235 GLY A O 1
ATOM 1518 N N . ASN A 1 200 ? 116.486 115.333 133.052 1.00 112.01 236 ASN A N 1
ATOM 1519 C CA . ASN A 1 200 ? 117.682 114.956 132.308 1.00 112.01 236 ASN A CA 1
ATOM 1520 C C . ASN A 1 200 ? 117.288 114.189 131.036 1.00 112.01 236 ASN A C 1
ATOM 1521 O O . ASN A 1 200 ? 117.431 112.971 130.927 1.00 112.01 236 ASN A O 1
ATOM 1526 N N . GLU A 1 201 ? 116.937 114.939 130.001 1.00 107.46 237 GLU A N 1
ATOM 1527 C CA . GLU A 1 201 ? 116.546 114.391 128.705 1.00 107.46 237 GLU A CA 1
ATOM 1528 C C . GLU A 1 201 ? 116.755 115.473 127.656 1.00 107.46 237 GLU A C 1
ATOM 1529 O O . GLU A 1 201 ? 117.455 116.462 127.899 1.00 107.46 237 GLU A O 1
ATOM 1535 N N . THR A 1 202 ? 116.153 115.279 126.491 1.00 118.02 238 THR A N 1
ATOM 1536 C CA . THR A 1 202 ? 116.309 116.178 125.362 1.00 118.02 238 THR A CA 1
ATOM 1537 C C . THR A 1 202 ? 115.087 117.077 125.247 1.00 118.02 238 THR A C 1
ATOM 1538 O O . THR A 1 202 ? 113.959 116.588 125.144 1.00 118.02 238 THR A O 1
ATOM 1542 N N . CYS A 1 203 ? 115.314 118.385 125.273 1.00 123.18 239 CYS A N 1
ATOM 1543 C CA . CYS A 1 203 ? 114.243 119.338 125.049 1.00 123.18 239 CYS A CA 1
ATOM 1544 C C . CYS A 1 203 ? 113.975 119.478 123.554 1.00 123.18 239 CYS A C 1
ATOM 1545 O O . CYS A 1 203 ? 114.788 119.091 122.713 1.00 123.18 239 CYS A O 1
ATOM 1548 N N . LYS A 1 204 ? 112.808 120.027 123.224 1.00 110.74 240 LYS A N 1
ATOM 1549 C CA . LYS A 1 204 ? 112.420 120.231 121.835 1.00 110.74 240 LYS A CA 1
ATOM 1550 C C . LYS A 1 204 ? 112.324 121.706 121.475 1.00 110.74 240 LYS A C 1
ATOM 1551 O O . LYS A 1 204 ? 113.032 122.172 120.582 1.00 110.74 240 LYS A O 1
ATOM 1557 N N . ASN A 1 205 ? 111.476 122.461 122.160 1.00 106.90 241 ASN A N 1
ATOM 1558 C CA . ASN A 1 205 ? 111.339 123.886 121.881 1.00 106.90 241 ASN A CA 1
ATOM 1559 C C . ASN A 1 205 ? 112.450 124.602 122.631 1.00 106.90 241 ASN A C 1
ATOM 1560 O O . ASN A 1 205 ? 112.302 124.989 123.789 1.00 106.90 241 ASN A O 1
ATOM 1565 N N . VAL A 1 206 ? 113.576 124.787 121.958 1.00 103.52 242 VAL A N 1
ATOM 1566 C CA . VAL A 1 206 ? 114.761 125.386 122.551 1.00 103.52 242 VAL A CA 1
ATOM 1567 C C . VAL A 1 206 ? 114.957 126.758 121.928 1.00 103.52 242 VAL A C 1
ATOM 1568 O O . VAL A 1 206 ? 114.777 126.929 120.719 1.00 103.52 242 VAL A O 1
ATOM 1572 N N . SER A 1 207 ? 115.291 127.745 122.754 1.00 109.80 243 SER A N 1
ATOM 1573 C CA . SER A 1 207 ? 115.601 129.073 122.255 1.00 109.80 243 SER A CA 1
ATOM 1574 C C . SER A 1 207 ? 116.814 129.608 122.990 1.00 109.80 243 SER A C 1
ATOM 1575 O O . SER A 1 207 ? 116.979 129.362 124.187 1.00 109.80 243 SER A O 1
ATOM 1578 N N . THR A 1 208 ? 117.663 130.332 122.273 1.00 109.51 244 THR A N 1
ATOM 1579 C CA . THR A 1 208 ? 118.776 131.013 122.908 1.00 109.51 244 THR A CA 1
ATOM 1580 C C . THR A 1 208 ? 118.316 132.357 123.449 1.00 109.51 244 THR A C 1
ATOM 1581 O O . THR A 1 208 ? 117.332 132.932 122.982 1.00 109.51 244 THR A O 1
ATOM 1585 N N . VAL A 1 209 ? 119.023 132.841 124.466 1.00 105.55 245 VAL A N 1
ATOM 1586 C CA . VAL A 1 209 ? 118.698 134.118 125.083 1.00 105.55 245 VAL A CA 1
ATOM 1587 C C . VAL A 1 209 ? 119.985 134.692 125.654 1.00 105.55 245 VAL A C 1
ATOM 1588 O O . VAL A 1 209 ? 120.903 133.960 126.027 1.00 105.55 245 VAL A O 1
ATOM 1592 N N . HIS A 1 210 ? 120.074 136.017 125.662 1.00 110.52 246 HIS A N 1
ATOM 1593 C CA . HIS A 1 210 ? 121.276 136.659 126.165 1.00 110.52 246 HIS A CA 1
ATOM 1594 C C . HIS A 1 210 ? 121.302 136.698 127.684 1.00 110.52 246 HIS A C 1
ATOM 1595 O O . HIS A 1 210 ? 122.384 136.700 128.280 1.00 110.52 246 HIS A O 1
ATOM 1602 N N . CYS A 1 211 ? 120.137 136.712 128.327 1.00 110.85 247 CYS A N 1
ATOM 1603 C CA . CYS A 1 211 ? 120.065 136.869 129.771 1.00 110.85 247 CYS A CA 1
ATOM 1604 C C . CYS A 1 211 ? 118.955 136.005 130.346 1.00 110.85 247 CYS A C 1
ATOM 1605 O O . CYS A 1 211 ? 117.903 135.836 129.726 1.00 110.85 247 CYS A O 1
ATOM 1608 N N . THR A 1 212 ? 119.195 135.471 131.540 1.00 96.40 248 THR A N 1
ATOM 1609 C CA . THR A 1 212 ? 118.192 134.687 132.240 1.00 96.40 248 THR A CA 1
ATOM 1610 C C . THR A 1 212 ? 117.120 135.598 132.826 1.00 96.40 248 THR A C 1
ATOM 1611 O O . THR A 1 212 ? 117.245 136.825 132.838 1.00 96.40 248 THR A O 1
ATOM 1615 N N . HIS A 1 213 ? 116.057 134.984 133.336 1.00 92.03 249 HIS A N 1
ATOM 1616 C CA . HIS A 1 213 ? 115.067 135.774 134.044 1.00 92.03 249 HIS A CA 1
ATOM 1617 C C . HIS A 1 213 ? 115.564 136.073 135.454 1.00 92.03 249 HIS A C 1
ATOM 1618 O O . HIS A 1 213 ? 116.601 135.575 135.896 1.00 92.03 249 HIS A O 1
ATOM 1625 N N . GLY A 1 214 ? 114.807 136.907 136.162 1.00 96.30 250 GLY A N 1
ATOM 1626 C CA . GLY A 1 214 ? 115.265 137.408 137.448 1.00 96.30 250 GLY A CA 1
ATOM 1627 C C . GLY A 1 214 ? 115.202 136.336 138.517 1.00 96.30 250 GLY A C 1
ATOM 1628 O O . GLY A 1 214 ? 114.200 135.623 138.647 1.00 96.30 250 GLY A O 1
ATOM 1629 N N . ILE A 1 215 ? 116.281 136.206 139.281 1.00 94.31 251 ILE A N 1
ATOM 1630 C CA . ILE A 1 215 ? 116.349 135.270 140.392 1.00 94.31 251 ILE A CA 1
ATOM 1631 C C . ILE A 1 215 ? 116.539 136.070 141.666 1.00 94.31 251 ILE A C 1
ATOM 1632 O O . ILE A 1 215 ? 117.500 136.839 141.785 1.00 94.31 251 ILE A O 1
ATOM 1637 N N . LYS A 1 216 ? 115.626 135.896 142.609 1.00 100.30 252 LYS A N 1
ATOM 1638 C CA . LYS A 1 216 ? 115.772 136.493 143.922 1.00 100.30 252 LYS A CA 1
ATOM 1639 C C . LYS A 1 216 ? 116.486 135.507 144.830 1.00 100.30 252 LYS A C 1
ATOM 1640 O O . LYS A 1 216 ? 115.957 134.415 145.072 1.00 100.30 252 LYS A O 1
ATOM 1646 N N . PRO A 1 217 ? 117.670 135.824 145.332 1.00 96.21 253 PRO A N 1
ATOM 1647 C CA . PRO A 1 217 ? 118.369 134.886 146.218 1.00 96.21 253 PRO A CA 1
ATOM 1648 C C . PRO A 1 217 ? 117.724 134.796 147.590 1.00 96.21 253 PRO A C 1
ATOM 1649 O O . PRO A 1 217 ? 118.196 135.401 148.556 1.00 96.21 253 PRO A O 1
ATOM 1653 N N . VAL A 1 218 ? 116.639 134.033 147.687 1.00 95.95 254 VAL A N 1
ATOM 1654 C CA . VAL A 1 218 ? 115.879 133.917 148.924 1.00 95.95 254 VAL A CA 1
ATOM 1655 C C . VAL A 1 218 ? 116.414 132.700 149.669 1.00 95.95 254 VAL A C 1
ATOM 1656 O O . VAL A 1 218 ? 116.075 131.560 149.353 1.00 95.95 254 VAL A O 1
ATOM 1660 N N . ALA A 1 219 ? 117.261 132.946 150.661 1.00 91.08 255 ALA A N 1
ATOM 1661 C CA . ALA A 1 219 ? 117.849 131.871 151.446 1.00 91.08 255 ALA A CA 1
ATOM 1662 C C . ALA A 1 219 ? 116.821 131.351 152.438 1.00 91.08 255 ALA A C 1
ATOM 1663 O O . ALA A 1 219 ? 116.361 132.100 153.305 1.00 91.08 255 ALA A O 1
ATOM 1665 N N . THR A 1 220 ? 116.473 130.072 152.322 1.00 87.55 256 THR A N 1
ATOM 1666 C CA . THR A 1 220 ? 115.453 129.469 153.169 1.00 87.55 256 THR A CA 1
ATOM 1667 C C . THR A 1 220 ? 115.606 127.955 153.147 1.00 87.55 256 THR A C 1
ATOM 1668 O O . THR A 1 220 ? 116.553 127.413 152.574 1.00 87.55 256 THR A O 1
ATOM 1672 N N . THR A 1 221 ? 114.663 127.280 153.797 1.00 92.87 257 THR A N 1
ATOM 1673 C CA . THR A 1 221 ? 114.580 125.828 153.802 1.00 92.87 257 THR A CA 1
ATOM 1674 C C . THR A 1 221 ? 113.153 125.449 154.156 1.00 92.87 257 THR A C 1
ATOM 1675 O O . THR A 1 221 ? 112.357 126.303 154.553 1.00 92.87 257 THR A O 1
ATOM 1679 N N . GLN A 1 222 ? 112.831 124.168 153.914 1.00 103.93 258 GLN A N 1
ATOM 1680 C CA . GLN A 1 222 ? 111.529 123.494 154.036 1.00 103.93 258 GLN A CA 1
ATOM 1681 C C . GLN A 1 222 ? 110.498 123.924 153.000 1.00 103.93 258 GLN A C 1
ATOM 1682 O O . GLN A 1 222 ? 109.546 123.186 152.741 1.00 103.93 258 GLN A O 1
ATOM 1688 N N . LEU A 1 223 ? 110.727 125.046 152.331 1.00 93.01 259 LEU A N 1
ATOM 1689 C CA . LEU A 1 223 ? 109.741 125.709 151.494 1.00 93.01 259 LEU A CA 1
ATOM 1690 C C . LEU A 1 223 ? 110.474 126.751 150.671 1.00 93.01 259 LEU A C 1
ATOM 1691 O O . LEU A 1 223 ? 111.326 127.464 151.200 1.00 93.01 259 LEU A O 1
ATOM 1696 N N . ILE A 1 224 ? 110.135 126.846 149.394 1.00 91.56 260 ILE A N 1
ATOM 1697 C CA . ILE A 1 224 ? 110.783 127.776 148.479 1.00 91.56 260 ILE A CA 1
ATOM 1698 C C . ILE A 1 224 ? 109.872 128.980 148.309 1.00 91.56 260 ILE A C 1
ATOM 1699 O O . ILE A 1 224 ? 108.679 128.827 148.022 1.00 91.56 260 ILE A O 1
ATOM 1704 N N . LEU A 1 225 ? 110.421 130.175 148.486 1.00 89.18 261 LEU A N 1
ATOM 1705 C CA . LEU A 1 225 ? 109.619 131.382 148.601 1.00 89.18 261 LEU A CA 1
ATOM 1706 C C . LEU A 1 225 ? 109.920 132.339 147.460 1.00 89.18 261 LEU A C 1
ATOM 1707 O O . LEU A 1 225 ? 111.077 132.473 147.049 1.00 89.18 261 LEU A O 1
ATOM 1712 N N . ASN A 1 226 ? 108.867 133.014 146.982 1.00 47.83 262 ASN A N 1
ATOM 1713 C CA . ASN A 1 226 ? 108.921 133.971 145.869 1.00 62.01 262 ASN A CA 1
ATOM 1714 C C . ASN A 1 226 ? 109.566 133.368 144.624 1.00 75.03 262 ASN A C 1
ATOM 1715 O O . ASN A 1 226 ? 110.352 134.015 143.931 1.00 87.21 262 ASN A O 1
ATOM 1720 N N . GLY A 1 227 ? 109.238 132.109 144.337 1.00 97.07 263 GLY A N 1
ATOM 1721 C CA . GLY A 1 227 ? 109.863 131.383 143.255 1.00 97.07 263 GLY A CA 1
ATOM 1722 C C . GLY A 1 227 ? 108.999 131.325 142.006 1.00 97.07 263 GLY A C 1
ATOM 1723 O O . GLY A 1 227 ? 107.927 131.915 141.915 1.00 97.07 263 GLY A O 1
ATOM 1724 N N . SER A 1 228 ? 109.501 130.585 141.023 1.00 102.98 264 SER A N 1
ATOM 1725 C CA . SER A 1 228 ? 108.805 130.406 139.759 1.00 102.98 264 SER A CA 1
ATOM 1726 C C . SER A 1 228 ? 107.881 129.202 139.839 1.00 102.98 264 SER A C 1
ATOM 1727 O O . SER A 1 228 ? 108.250 128.154 140.374 1.00 102.98 264 SER A O 1
ATOM 1730 N N . THR A 1 229 ? 106.686 129.351 139.287 1.00 103.28 265 THR A N 1
ATOM 1731 C CA . THR A 1 229 ? 105.671 128.314 139.343 1.00 103.28 265 THR A CA 1
ATOM 1732 C C . THR A 1 229 ? 105.588 127.583 138.012 1.00 103.28 265 THR A C 1
ATOM 1733 O O . THR A 1 229 ? 105.843 128.158 136.952 1.00 103.28 265 THR A O 1
ATOM 1737 N N . ALA A 1 230 ? 105.229 126.306 138.076 1.00 109.22 266 ALA A N 1
ATOM 1738 C CA . ALA A 1 230 ? 104.985 125.554 136.857 1.00 109.22 266 ALA A CA 1
ATOM 1739 C C . ALA A 1 230 ? 103.662 125.984 136.233 1.00 109.22 266 ALA A C 1
ATOM 1740 O O . ALA A 1 230 ? 102.813 126.601 136.880 1.00 109.22 266 ALA A O 1
ATOM 1742 N N . ASP A 1 231 ? 103.485 125.643 134.958 1.00 122.37 267 ASP A N 1
ATOM 1743 C CA . ASP A 1 231 ? 102.411 126.231 134.175 1.00 122.37 267 ASP A CA 1
ATOM 1744 C C . ASP A 1 231 ? 101.332 125.261 133.715 1.00 122.37 267 ASP A C 1
ATOM 1745 O O . ASP A 1 231 ? 100.284 125.721 133.249 1.00 122.37 267 ASP A O 1
ATOM 1750 N N . ASN A 1 232 ? 101.535 123.951 133.820 1.00 119.35 268 ASN A N 1
ATOM 1751 C CA . ASN A 1 232 ? 100.433 123.020 133.622 1.00 119.35 268 ASN A CA 1
ATOM 1752 C C . ASN A 1 232 ? 100.093 122.280 134.908 1.00 119.35 268 ASN A C 1
ATOM 1753 O O . ASN A 1 232 ? 98.954 122.339 135.374 1.00 119.35 268 ASN A O 1
ATOM 1758 N N . GLN A 1 233 ? 101.055 121.572 135.492 1.00 108.98 269 GLN A N 1
ATOM 1759 C CA . GLN A 1 233 ? 100.828 120.816 136.712 1.00 108.98 269 GLN A CA 1
ATOM 1760 C C . GLN A 1 233 ? 102.044 120.932 137.612 1.00 108.98 269 GLN A C 1
ATOM 1761 O O . GLN A 1 233 ? 103.135 121.298 137.174 1.00 108.98 269 GLN A O 1
ATOM 1767 N N . THR A 1 234 ? 101.828 120.618 138.885 1.00 100.05 270 THR A N 1
ATOM 1768 C CA . THR A 1 234 ? 102.918 120.531 139.844 1.00 100.05 270 THR A CA 1
ATOM 1769 C C . THR A 1 234 ? 103.857 119.396 139.460 1.00 100.05 270 THR A C 1
ATOM 1770 O O . THR A 1 234 ? 103.416 118.293 139.133 1.00 100.05 270 THR A O 1
ATOM 1774 N N . VAL A 1 235 ? 105.155 119.681 139.460 1.00 90.63 271 VAL A N 1
ATOM 1775 C CA . VAL A 1 235 ? 106.153 118.758 138.950 1.00 90.63 271 VAL A CA 1
ATOM 1776 C C . VAL A 1 235 ? 107.084 118.334 140.074 1.00 90.63 271 VAL A C 1
ATOM 1777 O O . VAL A 1 235 ? 107.231 119.017 141.090 1.00 90.63 271 VAL A O 1
ATOM 1781 N N . ALA A 1 236 ? 107.725 117.184 139.873 1.00 87.12 272 ALA A N 1
ATOM 1782 C CA . ALA A 1 236 ? 108.600 116.572 140.871 1.00 87.12 272 ALA A CA 1
ATOM 1783 C C . ALA A 1 236 ? 109.938 116.261 140.212 1.00 87.12 272 ALA A C 1
ATOM 1784 O O . ALA A 1 236 ? 110.109 115.207 139.598 1.00 87.12 272 ALA A O 1
ATOM 1786 N N . ARG A 1 237 ? 110.887 117.176 140.348 1.00 84.72 273 ARG A N 1
ATOM 1787 C CA . ARG A 1 237 ? 112.229 116.980 139.815 1.00 84.72 273 ARG A CA 1
ATOM 1788 C C . ARG A 1 237 ? 113.009 116.197 140.860 1.00 84.72 273 ARG A C 1
ATOM 1789 O O . ARG A 1 237 ? 113.215 116.676 141.978 1.00 84.72 273 ARG A O 1
ATOM 1797 N N . ILE A 1 238 ? 113.430 114.989 140.510 1.00 93.65 274 ILE A N 1
ATOM 1798 C CA . ILE A 1 238 ? 113.983 114.052 141.476 1.00 93.65 274 ILE A CA 1
ATOM 1799 C C . ILE A 1 238 ? 115.449 113.816 141.145 1.00 93.65 274 ILE A C 1
ATOM 1800 O O . ILE A 1 238 ? 115.824 113.714 139.973 1.00 93.65 274 ILE A O 1
ATOM 1805 N N . ASP A 1 239 ? 116.278 113.754 142.184 1.00 114.11 275 ASP A N 1
ATOM 1806 C CA . ASP A 1 239 ? 117.648 113.287 142.060 1.00 114.11 275 ASP A CA 1
ATOM 1807 C C . ASP A 1 239 ? 117.580 111.784 141.778 1.00 114.11 275 ASP A C 1
ATOM 1808 O O . ASP A 1 239 ? 116.569 111.153 142.088 1.00 114.11 275 ASP A O 1
ATOM 1813 N N . PRO A 1 240 ? 118.645 111.157 141.217 1.00 120.16 276 PRO A N 1
ATOM 1814 C CA . PRO A 1 240 ? 118.550 109.709 140.947 1.00 120.16 276 PRO A CA 1
ATOM 1815 C C . PRO A 1 240 ? 118.462 108.833 142.193 1.00 120.16 276 PRO A C 1
ATOM 1816 O O . PRO A 1 240 ? 119.392 108.083 142.510 1.00 120.16 276 PRO A O 1
ATOM 1820 N N . SER A 1 241 ? 117.301 108.917 142.869 1.00 125.98 277 SER A N 1
ATOM 1821 C CA . SER A 1 241 ? 117.012 108.288 144.163 1.00 125.98 277 SER A CA 1
ATOM 1822 C C . SER A 1 241 ? 118.092 108.569 145.198 1.00 125.98 277 SER A C 1
ATOM 1823 O O . SER A 1 241 ? 118.385 107.730 146.052 1.00 125.98 277 SER A O 1
ATOM 1826 N N . GLU A 1 242 ? 118.700 109.751 145.130 1.00 125.11 278 GLU A N 1
ATOM 1827 C CA . GLU A 1 242 ? 119.918 109.977 145.901 1.00 125.11 278 GLU A CA 1
ATOM 1828 C C . GLU A 1 242 ? 119.579 110.358 147.337 1.00 125.11 278 GLU A C 1
ATOM 1829 O O . GLU A 1 242 ? 119.822 109.591 148.274 1.00 125.11 278 GLU A O 1
ATOM 1835 N N . ASN A 1 243 ? 119.016 111.547 147.525 1.00 129.96 282 ASN A N 1
ATOM 1836 C CA . ASN A 1 243 ? 118.508 111.925 148.832 1.00 129.96 282 ASN A CA 1
ATOM 1837 C C . ASN A 1 243 ? 117.153 112.621 148.782 1.00 129.96 282 ASN A C 1
ATOM 1838 O O . ASN A 1 243 ? 116.288 112.351 149.619 1.00 129.96 282 ASN A O 1
ATOM 1843 N N . LEU A 1 244 ? 116.941 113.497 147.801 1.00 110.50 283 LEU A N 1
ATOM 1844 C CA . LEU A 1 244 ? 115.859 114.468 147.887 1.00 110.50 283 LEU A CA 1
ATOM 1845 C C . LEU A 1 244 ? 115.177 114.608 146.537 1.00 110.50 283 LEU A C 1
ATOM 1846 O O . LEU A 1 244 ? 115.564 113.982 145.547 1.00 110.50 283 LEU A O 1
ATOM 1851 N N . ALA A 1 245 ? 114.157 115.461 146.506 1.00 94.35 284 ALA A N 1
ATOM 1852 C CA . ALA A 1 245 ? 113.426 115.765 145.288 1.00 94.35 284 ALA A CA 1
ATOM 1853 C C . ALA A 1 245 ? 112.778 117.127 145.450 1.00 94.35 284 ALA A C 1
ATOM 1854 O O . ALA A 1 245 ? 112.193 117.419 146.495 1.00 94.35 284 ALA A O 1
ATOM 1856 N N . ILE A 1 246 ? 112.884 117.949 144.416 1.00 84.69 285 ILE A N 1
ATOM 1857 C CA . ILE A 1 246 ? 112.346 119.301 144.438 1.00 84.69 285 ILE A CA 1
ATOM 1858 C C . ILE A 1 246 ? 110.935 119.268 143.875 1.00 84.69 285 ILE A C 1
ATOM 1859 O O . ILE A 1 246 ? 110.718 118.820 142.746 1.00 84.69 285 ILE A O 1
ATOM 1864 N N . ILE A 1 247 ? 109.976 119.738 144.657 1.00 90.51 286 ILE A N 1
ATOM 1865 C CA . ILE A 1 247 ? 108.602 119.886 144.208 1.00 90.51 286 ILE A CA 1
ATOM 1866 C C . ILE A 1 247 ? 108.408 121.335 143.804 1.00 90.51 286 ILE A C 1
ATOM 1867 O O . ILE A 1 247 ? 108.775 122.241 144.556 1.00 90.51 286 ILE A O 1
ATOM 1872 N N . GLN A 1 248 ? 107.850 121.560 142.623 1.00 96.31 287 GLN A N 1
ATOM 1873 C CA . GLN A 1 248 ? 107.496 122.900 142.170 1.00 96.31 287 GLN A CA 1
ATOM 1874 C C . GLN A 1 248 ? 105.993 122.947 141.945 1.00 96.31 287 GLN A C 1
ATOM 1875 O O . GLN A 1 248 ? 105.481 122.306 141.023 1.00 96.31 287 GLN A O 1
ATOM 1881 N N . LEU A 1 249 ? 105.294 123.718 142.771 1.00 95.66 288 LEU A N 1
ATOM 1882 C CA . LEU A 1 249 ? 103.847 123.792 142.685 1.00 95.66 288 LEU A CA 1
ATOM 1883 C C . LEU A 1 249 ? 103.417 124.616 141.478 1.00 95.66 288 LEU A C 1
ATOM 1884 O O . LEU A 1 249 ? 104.203 125.343 140.866 1.00 95.66 288 LEU A O 1
ATOM 1889 N N . LYS A 1 250 ? 102.138 124.490 141.138 1.00 101.69 289 LYS A N 1
ATOM 1890 C CA . LYS A 1 250 ? 101.512 125.390 140.181 1.00 101.69 289 LYS A CA 1
ATOM 1891 C C . LYS A 1 250 ? 100.880 126.584 140.881 1.00 101.69 289 LYS A C 1
ATOM 1892 O O . LYS A 1 250 ? 101.075 127.730 140.467 1.00 101.69 289 LYS A O 1
ATOM 1898 N N . ASP A 1 251 ? 100.130 126.323 141.944 1.00 99.11 290 ASP A N 1
ATOM 1899 C CA . ASP A 1 251 ? 99.378 127.356 142.632 1.00 99.11 290 ASP A CA 1
ATOM 1900 C C . ASP A 1 251 ? 100.266 128.019 143.672 1.00 99.11 290 ASP A C 1
ATOM 1901 O O . ASP A 1 251 ? 100.736 127.333 144.588 1.00 99.11 290 ASP A O 1
ATOM 1906 N N . PRO A 1 252 ? 100.532 129.319 143.577 1.00 94.08 291 PRO A N 1
ATOM 1907 C CA . PRO A 1 252 ? 101.240 129.994 144.668 1.00 94.08 291 PRO A CA 1
ATOM 1908 C C . PRO A 1 252 ? 100.335 130.110 145.886 1.00 94.08 291 PRO A C 1
ATOM 1909 O O . PRO A 1 252 ? 99.179 130.523 145.782 1.00 94.08 291 PRO A O 1
ATOM 1913 N N . VAL A 1 253 ? 100.860 129.710 147.039 1.00 88.76 292 VAL A N 1
ATOM 1914 C CA . VAL A 1 253 ? 100.106 129.688 148.286 1.00 88.76 292 VAL A CA 1
ATOM 1915 C C . VAL A 1 253 ? 100.560 130.866 149.129 1.00 88.76 292 VAL A C 1
ATOM 1916 O O . VAL A 1 253 ? 101.752 130.998 149.432 1.00 88.76 292 VAL A O 1
ATOM 1920 N N . LYS A 1 254 ? 99.616 131.722 149.504 1.00 90.56 293 LYS A N 1
ATOM 1921 C CA . LYS A 1 254 ? 99.953 132.915 150.262 1.00 90.56 293 LYS A CA 1
ATOM 1922 C C . LYS A 1 254 ? 100.324 132.555 151.690 1.00 90.56 293 LYS A C 1
ATOM 1923 O O . LYS A 1 254 ? 99.704 131.691 152.313 1.00 90.56 293 LYS A O 1
ATOM 1929 N N . ILE A 1 255 ? 101.352 133.219 152.203 1.00 91.30 294 ILE A N 1
ATOM 1930 C CA . ILE A 1 255 ? 101.791 133.054 153.581 1.00 91.30 294 ILE A CA 1
ATOM 1931 C C . ILE A 1 255 ? 102.102 134.429 154.153 1.00 91.30 294 ILE A C 1
ATOM 1932 O O . ILE A 1 255 ? 102.752 135.252 153.501 1.00 91.30 294 ILE A O 1
ATOM 1937 N N . THR A 1 256 ? 101.576 134.705 155.339 1.00 93.82 295 THR A N 1
ATOM 1938 C CA . THR A 1 256 ? 101.849 135.936 156.058 1.00 93.82 295 THR A CA 1
ATOM 1939 C C . THR A 1 256 ? 102.550 135.592 157.359 1.00 93.82 295 THR A C 1
ATOM 1940 O O . THR A 1 256 ? 102.285 134.550 157.953 1.00 93.82 295 THR A O 1
ATOM 1944 N N . CYS A 1 257 ? 103.452 136.465 157.793 1.00 95.81 296 CYS A N 1
ATOM 1945 C CA . CYS A 1 257 ? 104.160 136.273 159.049 1.00 95.81 296 CYS A CA 1
ATOM 1946 C C . CYS A 1 257 ? 104.227 137.599 159.782 1.00 95.81 296 CYS A C 1
ATOM 1947 O O . CYS A 1 257 ? 104.395 138.650 159.160 1.00 95.81 296 CYS A O 1
ATOM 1950 N N . ARG A 1 258 ? 104.077 137.548 161.102 1.00 93.95 297 ARG A N 1
ATOM 1951 C CA . ARG A 1 258 ? 103.884 138.748 161.898 1.00 93.95 297 ARG A CA 1
ATOM 1952 C C . ARG A 1 258 ? 104.756 138.699 163.141 1.00 93.95 297 ARG A C 1
ATOM 1953 O O . ARG A 1 258 ? 104.888 137.648 163.767 1.00 93.95 297 ARG A O 1
ATOM 1961 N N . ARG A 1 259 ? 105.342 139.836 163.493 1.00 100.76 298 ARG A N 1
ATOM 1962 C CA . ARG A 1 259 ? 105.859 140.066 164.840 1.00 100.76 298 ARG A CA 1
ATOM 1963 C C . ARG A 1 259 ? 105.307 141.400 165.309 1.00 100.76 298 ARG A C 1
ATOM 1964 O O . ARG A 1 259 ? 105.747 142.456 164.812 1.00 100.76 298 ARG A O 1
ATOM 1972 N N . PRO A 1 260 ? 104.355 141.410 166.232 1.00 99.60 299 PRO A N 1
ATOM 1973 C CA . PRO A 1 260 ? 103.710 142.662 166.627 1.00 99.60 299 PRO A CA 1
ATOM 1974 C C . PRO A 1 260 ? 104.492 143.407 167.697 1.00 99.60 299 PRO A C 1
ATOM 1975 O O . PRO A 1 260 ? 105.244 142.829 168.482 1.00 99.60 299 PRO A O 1
ATOM 1979 N N . GLY A 1 261 ? 104.293 144.720 167.713 1.00 104.93 300 GLY A N 1
ATOM 1980 C CA . GLY A 1 261 ? 104.840 145.565 168.751 1.00 104.93 300 GLY A CA 1
ATOM 1981 C C . GLY A 1 261 ? 106.151 146.219 168.362 1.00 104.93 300 GLY A C 1
ATOM 1982 O O . GLY A 1 261 ? 106.798 145.876 167.372 1.00 104.93 300 GLY A O 1
ATOM 1983 N N . ASN A 1 262 ? 106.543 147.190 169.174 1.00 112.76 301 ASN A N 1
ATOM 1984 C CA . ASN A 1 262 ? 107.801 147.894 169.007 1.00 112.76 301 ASN A CA 1
ATOM 1985 C C . ASN A 1 262 ? 108.879 147.277 169.887 1.00 112.76 301 ASN A C 1
ATOM 1986 O O . ASN A 1 262 ? 108.619 146.422 170.734 1.00 112.76 301 ASN A O 1
ATOM 1991 N N . ASN A 1 263 ? 110.109 147.733 169.673 1.00 104.15 302 ASN A N 1
ATOM 1992 C CA . ASN A 1 263 ? 111.239 147.367 170.520 1.00 104.15 302 ASN A CA 1
ATOM 1993 C C . ASN A 1 263 ? 112.059 148.622 170.765 1.00 104.15 302 ASN A C 1
ATOM 1994 O O . ASN A 1 263 ? 112.649 149.167 169.828 1.00 104.15 302 ASN A O 1
ATOM 1999 N N . THR A 1 264 ? 112.081 149.085 172.010 1.00 96.78 303 THR A N 1
ATOM 2000 C CA . THR A 1 264 ? 112.942 150.198 172.377 1.00 96.78 303 THR A CA 1
ATOM 2001 C C . THR A 1 264 ? 114.395 149.765 172.272 1.00 96.78 303 THR A C 1
ATOM 2002 O O . THR A 1 264 ? 114.779 148.717 172.795 1.00 96.78 303 THR A O 1
ATOM 2006 N N . ARG A 1 265 ? 115.193 150.557 171.564 1.00 89.23 304 ARG A N 1
ATOM 2007 C CA . ARG A 1 265 ? 116.569 150.215 171.246 1.00 89.23 304 ARG A CA 1
ATOM 2008 C C . ARG A 1 265 ? 117.510 151.226 171.879 1.00 89.23 304 ARG A C 1
ATOM 2009 O O . ARG A 1 265 ? 117.284 152.435 171.779 1.00 89.23 304 ARG A O 1
ATOM 2017 N N . GLY A 1 266 ? 118.565 150.732 172.523 1.00 90.31 305 GLY A N 1
ATOM 2018 C CA . GLY A 1 266 ? 119.588 151.570 173.096 1.00 90.31 305 GLY A CA 1
ATOM 2019 C C . GLY A 1 266 ? 120.917 151.425 172.380 1.00 90.31 305 GLY A C 1
ATOM 2020 O O . GLY A 1 266 ? 121.041 150.742 171.363 1.00 90.31 305 GLY A O 1
ATOM 2021 N N . GLN A 1 267 ? 121.924 152.095 172.932 1.00 91.70 308 GLN A N 1
ATOM 2022 C CA . GLN A 1 267 ? 123.277 152.035 172.402 1.00 91.70 308 GLN A CA 1
ATOM 2023 C C . GLN A 1 267 ? 124.264 151.806 173.531 1.00 91.70 308 GLN A C 1
ATOM 2024 O O . GLN A 1 267 ? 124.090 152.329 174.634 1.00 91.70 308 GLN A O 1
ATOM 2030 N N . ILE A 1 268 ? 125.297 151.015 173.254 1.00 85.80 309 ILE A N 1
ATOM 2031 C CA . ILE A 1 268 ? 126.372 150.749 174.201 1.00 85.80 309 ILE A CA 1
ATOM 2032 C C . ILE A 1 268 ? 127.690 150.870 173.454 1.00 85.80 309 ILE A C 1
ATOM 2033 O O . ILE A 1 268 ? 127.897 150.190 172.443 1.00 85.80 309 ILE A O 1
ATOM 2038 N N . GLN A 1 269 ? 128.574 151.735 173.941 1.00 92.74 310 GLN A N 1
ATOM 2039 C CA . GLN A 1 269 ? 129.896 151.914 173.350 1.00 92.74 310 GLN A CA 1
ATOM 2040 C C . GLN A 1 269 ? 130.816 150.824 173.875 1.00 92.74 310 GLN A C 1
ATOM 2041 O O . GLN A 1 269 ? 131.302 150.900 175.003 1.00 92.74 310 GLN A O 1
ATOM 2047 N N . ILE A 1 270 ? 131.055 149.795 173.061 1.00 94.85 311 ILE A N 1
ATOM 2048 C CA . ILE A 1 270 ? 132.041 148.785 173.431 1.00 94.85 311 ILE A CA 1
ATOM 2049 C C . ILE A 1 270 ? 133.444 149.358 173.327 1.00 94.85 311 ILE A C 1
ATOM 2050 O O . ILE A 1 270 ? 134.244 149.271 174.264 1.00 94.85 311 ILE A O 1
ATOM 2055 N N . GLY A 1 271 ? 133.761 149.955 172.189 1.00 107.02 312 GLY A N 1
ATOM 2056 C CA . GLY A 1 271 ? 135.053 150.554 171.978 1.00 107.02 312 GLY A CA 1
ATOM 2057 C C . GLY A 1 271 ? 134.956 151.773 171.088 1.00 107.02 312 GLY A C 1
ATOM 2058 O O . GLY A 1 271 ? 133.892 152.386 170.952 1.00 107.02 312 GLY A O 1
ATOM 2059 N N . PRO A 1 272 ? 136.073 152.160 170.480 1.00 104.59 313 PRO A N 1
ATOM 2060 C CA . PRO A 1 272 ? 136.051 153.288 169.544 1.00 104.59 313 PRO A CA 1
ATOM 2061 C C . PRO A 1 272 ? 135.266 152.953 168.292 1.00 104.59 313 PRO A C 1
ATOM 2062 O O . PRO A 1 272 ? 135.675 152.081 167.520 1.00 104.59 313 PRO A O 1
ATOM 2066 N N . ALA A 1 273 ? 134.122 153.630 168.122 1.00 106.70 314 ALA A N 1
ATOM 2067 C CA . ALA A 1 273 ? 133.145 153.394 167.048 1.00 106.70 314 ALA A CA 1
ATOM 2068 C C . ALA A 1 273 ? 132.665 151.945 167.007 1.00 106.70 314 ALA A C 1
ATOM 2069 O O . ALA A 1 273 ? 132.325 151.423 165.944 1.00 106.70 314 ALA A O 1
ATOM 2071 N N . MET A 1 274 ? 132.629 151.288 168.163 1.00 102.28 315 MET A N 1
ATOM 2072 C CA . MET A 1 274 ? 132.146 149.920 168.292 1.00 102.28 315 MET A CA 1
ATOM 2073 C C . MET A 1 274 ? 130.820 150.018 169.035 1.00 102.28 315 MET A C 1
ATOM 2074 O O . MET A 1 274 ? 130.748 149.865 170.254 1.00 102.28 315 MET A O 1
ATOM 2079 N N . THR A 1 275 ? 129.761 150.276 168.280 1.00 93.31 316 THR A N 1
ATOM 2080 C CA . THR A 1 275 ? 128.486 150.701 168.843 1.00 93.31 316 THR A CA 1
ATOM 2081 C C . THR A 1 275 ? 127.519 149.526 168.793 1.00 93.31 316 THR A C 1
ATOM 2082 O O . THR A 1 275 ? 126.863 149.276 167.782 1.00 93.31 316 THR A O 1
ATOM 2086 N N . PHE A 1 276 ? 127.444 148.796 169.899 1.00 90.24 317 PHE A N 1
ATOM 2087 C CA . PHE A 1 276 ? 126.496 147.700 170.015 1.00 90.24 317 PHE A CA 1
ATOM 2088 C C . PHE A 1 276 ? 125.081 148.237 170.134 1.00 90.24 317 PHE A C 1
ATOM 2089 O O . PHE A 1 276 ? 124.837 149.245 170.801 1.00 90.24 317 PHE A O 1
ATOM 2097 N N . TYR A 1 277 ? 124.145 147.563 169.483 1.00 90.44 318 TYR A N 1
ATOM 2098 C CA . TYR A 1 277 ? 122.740 147.917 169.591 1.00 90.44 318 TYR A CA 1
ATOM 2099 C C . TYR A 1 277 ? 122.033 146.911 170.480 1.00 90.44 318 TYR A C 1
ATOM 2100 O O . TYR A 1 277 ? 122.200 145.700 170.316 1.00 90.44 318 TYR A O 1
ATOM 2109 N N . ASN A 1 278 ? 121.252 147.422 171.418 1.00 92.91 319 ASN A N 1
ATOM 2110 C CA . ASN A 1 278 ? 120.686 146.636 172.497 1.00 92.91 319 ASN A CA 1
ATOM 2111 C C . ASN A 1 278 ? 119.171 146.650 172.398 1.00 92.91 319 ASN A C 1
ATOM 2112 O O . ASN A 1 278 ? 118.562 147.702 172.186 1.00 92.91 319 ASN A O 1
ATOM 2117 N N . ILE A 1 279 ? 118.565 145.478 172.571 1.00 95.18 320 ILE A N 1
ATOM 2118 C CA . ILE A 1 279 ? 117.121 145.394 172.749 1.00 95.18 320 ILE A CA 1
ATOM 2119 C C . ILE A 1 279 ? 116.845 145.862 174.173 1.00 95.18 320 ILE A C 1
ATOM 2120 O O . ILE A 1 279 ? 117.002 145.105 175.131 1.00 95.18 320 ILE A O 1
ATOM 2125 N N . GLU A 1 280 ? 116.454 147.124 174.316 1.00 101.26 321 GLU A N 1
ATOM 2126 C CA . GLU A 1 280 ? 116.277 147.688 175.645 1.00 101.26 321 GLU A CA 1
ATOM 2127 C C . GLU A 1 280 ? 114.968 147.248 176.282 1.00 101.26 321 GLU A C 1
ATOM 2128 O O . GLU A 1 280 ? 114.949 146.836 177.446 1.00 101.26 321 GLU A O 1
ATOM 2134 N N . ASN A 1 281 A 113.865 147.317 175.542 1.00 102.02 321 ASN A N 1
ATOM 2135 C CA . ASN A 1 281 A 112.575 146.988 176.126 1.00 102.02 321 ASN A CA 1
ATOM 2136 C C . ASN A 1 281 A 111.600 146.581 175.032 1.00 102.02 321 ASN A C 1
ATOM 2137 O O . ASN A 1 281 A 111.706 147.022 173.885 1.00 102.02 321 ASN A O 1
ATOM 2142 N N . VAL A 1 282 ? 110.650 145.732 175.407 1.00 98.53 322 VAL A N 1
ATOM 2143 C CA . VAL A 1 282 ? 109.525 145.364 174.559 1.00 98.53 322 VAL A CA 1
ATOM 2144 C C . VAL A 1 282 ? 108.312 146.148 175.032 1.00 98.53 322 VAL A C 1
ATOM 2145 O O . VAL A 1 282 ? 107.964 146.103 176.218 1.00 98.53 322 VAL A O 1
ATOM 2149 N N . VAL A 1 283 ? 107.665 146.864 174.115 1.00 105.21 323 VAL A N 1
ATOM 2150 C CA . VAL A 1 283 ? 106.681 147.887 174.463 1.00 105.21 323 VAL A CA 1
ATOM 2151 C C . VAL A 1 283 ? 105.262 147.449 174.123 1.00 105.21 323 VAL A C 1
ATOM 2152 O O . VAL A 1 283 ? 104.413 147.330 175.008 1.00 105.21 323 VAL A O 1
ATOM 2156 N N . GLY A 1 284 ? 104.982 147.215 172.843 1.00 109.79 324 GLY A N 1
ATOM 2157 C CA . GLY A 1 284 ? 103.613 147.165 172.364 1.00 109.79 324 GLY A CA 1
ATOM 2158 C C . GLY A 1 284 ? 102.770 145.980 172.784 1.00 109.79 324 GLY A C 1
ATOM 2159 O O . GLY A 1 284 ? 101.841 146.126 173.583 1.00 109.79 324 GLY A O 1
ATOM 2160 N N . ASP A 1 285 ? 103.083 144.800 172.263 1.00 112.56 325 ASP A N 1
ATOM 2161 C CA . ASP A 1 285 ? 102.272 143.624 172.517 1.00 112.56 325 ASP A CA 1
ATOM 2162 C C . ASP A 1 285 ? 103.191 142.445 172.784 1.00 112.56 325 ASP A C 1
ATOM 2163 O O . ASP A 1 285 ? 104.297 142.360 172.247 1.00 112.56 325 ASP A O 1
ATOM 2168 N N . THR A 1 286 ? 102.708 141.532 173.615 1.00 117.44 326 THR A N 1
ATOM 2169 C CA . THR A 1 286 ? 103.497 140.404 174.076 1.00 117.44 326 THR A CA 1
ATOM 2170 C C . THR A 1 286 ? 103.324 139.160 173.219 1.00 117.44 326 THR A C 1
ATOM 2171 O O . THR A 1 286 ? 103.958 138.143 173.512 1.00 117.44 326 THR A O 1
ATOM 2175 N N . ARG A 1 287 ? 102.494 139.213 172.179 1.00 112.49 327 ARG A N 1
ATOM 2176 C CA . ARG A 1 287 ? 102.189 138.024 171.393 1.00 112.49 327 ARG A CA 1
ATOM 2177 C C . ARG A 1 287 ? 103.401 137.559 170.600 1.00 112.49 327 ARG A C 1
ATOM 2178 O O . ARG A 1 287 ? 104.142 138.368 170.039 1.00 112.49 327 ARG A O 1
ATOM 2186 N N . LYS A 1 288 ? 103.597 136.243 170.562 1.00 99.18 328 LYS A N 1
ATOM 2187 C CA . LYS A 1 288 ? 104.752 135.661 169.899 1.00 99.18 328 LYS A CA 1
ATOM 2188 C C . LYS A 1 288 ? 104.655 135.837 168.392 1.00 99.18 328 LYS A C 1
ATOM 2189 O O . LYS A 1 288 ? 103.585 136.090 167.835 1.00 99.18 328 LYS A O 1
ATOM 2195 N N . ALA A 1 289 ? 105.798 135.708 167.733 1.00 92.23 329 ALA A N 1
ATOM 2196 C CA . ALA A 1 289 ? 105.829 135.818 166.285 1.00 92.23 329 ALA A CA 1
ATOM 2197 C C . ALA A 1 289 ? 105.199 134.583 165.663 1.00 92.23 329 ALA A C 1
ATOM 2198 O O . ALA A 1 289 ? 105.527 133.454 166.036 1.00 92.23 329 ALA A O 1
ATOM 2200 N N . TYR A 1 290 ? 104.283 134.791 164.722 1.00 83.14 330 TYR A N 1
ATOM 2201 C CA . TYR A 1 290 ? 103.530 133.672 164.185 1.00 83.14 330 TYR A CA 1
ATOM 2202 C C . TYR A 1 290 ? 103.291 133.877 162.701 1.00 83.14 330 TYR A C 1
ATOM 2203 O O . TYR A 1 290 ? 103.271 135.007 162.207 1.00 83.14 330 TYR A O 1
ATOM 2212 N N . CYS A 1 291 ? 103.094 132.767 162.001 1.00 90.97 331 CYS A N 1
ATOM 2213 C CA . CYS A 1 291 ? 102.788 132.785 160.584 1.00 90.97 331 CYS A CA 1
ATOM 2214 C C . CYS A 1 291 ? 101.423 132.156 160.345 1.00 90.97 331 CYS A C 1
ATOM 2215 O O . CYS A 1 291 ? 100.932 131.364 161.153 1.00 90.97 331 CYS A O 1
ATOM 2218 N N . GLU A 1 292 ? 100.815 132.517 159.217 1.00 95.22 332 GLU A N 1
ATOM 2219 C CA . GLU A 1 292 ? 99.414 132.203 158.973 1.00 95.22 332 GLU A CA 1
ATOM 2220 C C . GLU A 1 292 ? 99.210 131.895 157.499 1.00 95.22 332 GLU A C 1
ATOM 2221 O O . GLU A 1 292 ? 99.593 132.698 156.645 1.00 95.22 332 GLU A O 1
ATOM 2227 N N . ILE A 1 293 ? 98.613 130.737 157.204 1.00 99.85 333 ILE A N 1
ATOM 2228 C CA . ILE A 1 293 ? 98.322 130.325 155.837 1.00 99.85 333 ILE A CA 1
ATOM 2229 C C . ILE A 1 293 ? 96.873 129.870 155.740 1.00 99.85 333 ILE A C 1
ATOM 2230 O O . ILE A 1 293 ? 96.241 129.503 156.732 1.00 99.85 333 ILE A O 1
ATOM 2235 N N . ASN A 1 294 ? 96.355 129.898 154.515 1.00 112.67 334 ASN A N 1
ATOM 2236 C CA . ASN A 1 294 ? 95.037 129.353 154.221 1.00 112.67 334 ASN A CA 1
ATOM 2237 C C . ASN A 1 294 ? 95.134 127.834 154.156 1.00 112.67 334 ASN A C 1
ATOM 2238 O O . ASN A 1 294 ? 95.980 127.284 153.445 1.00 112.67 334 ASN A O 1
ATOM 2243 N N . GLY A 1 295 ? 94.254 127.158 154.895 1.00 107.35 335 GLY A N 1
ATOM 2244 C CA . GLY A 1 295 ? 94.344 125.714 155.006 1.00 107.35 335 GLY A CA 1
ATOM 2245 C C . GLY A 1 295 ? 93.847 124.962 153.793 1.00 107.35 335 GLY A C 1
ATOM 2246 O O . GLY A 1 295 ? 94.337 123.866 153.506 1.00 107.35 335 GLY A O 1
ATOM 2247 N N . THR A 1 296 ? 92.880 125.527 153.066 1.00 111.44 336 THR A N 1
ATOM 2248 C CA . THR A 1 296 ? 92.317 124.834 151.910 1.00 111.44 336 THR A CA 1
ATOM 2249 C C . THR A 1 296 ? 93.309 124.791 150.757 1.00 111.44 336 THR A C 1
ATOM 2250 O O . THR A 1 296 ? 93.433 123.766 150.072 1.00 111.44 336 THR A O 1
ATOM 2254 N N . GLN A 1 297 ? 94.008 125.906 150.525 1.00 102.85 337 GLN A N 1
ATOM 2255 C CA . GLN A 1 297 ? 95.034 125.962 149.491 1.00 102.85 337 GLN A CA 1
ATOM 2256 C C . GLN A 1 297 ? 96.161 124.991 149.798 1.00 102.85 337 GLN A C 1
ATOM 2257 O O . GLN A 1 297 ? 96.670 124.306 148.902 1.00 102.85 337 GLN A O 1
ATOM 2263 N N . TRP A 1 298 ? 96.530 124.889 151.074 1.00 92.76 338 TRP A N 1
ATOM 2264 C CA . TRP A 1 298 ? 97.580 123.968 151.479 1.00 92.76 338 TRP A CA 1
ATOM 2265 C C . TRP A 1 298 ? 97.116 122.523 151.370 1.00 92.76 338 TRP A C 1
ATOM 2266 O O . TRP A 1 298 ? 97.918 121.638 151.045 1.00 92.76 338 TRP A O 1
ATOM 2277 N N . ALA A 1 299 ? 95.824 122.281 151.607 1.00 100.21 339 ALA A N 1
ATOM 2278 C CA . ALA A 1 299 ? 95.247 120.955 151.409 1.00 100.21 339 ALA A CA 1
ATOM 2279 C C . ALA A 1 299 ? 95.322 120.538 149.952 1.00 100.21 339 ALA A C 1
ATOM 2280 O O . ALA A 1 299 ? 95.719 119.410 149.636 1.00 100.21 339 ALA A O 1
ATOM 2282 N N . LYS A 1 300 ? 94.947 121.451 149.055 1.00 102.05 340 LYS A N 1
ATOM 2283 C CA . LYS A 1 300 ? 95.024 121.181 147.625 1.00 102.05 340 LYS A CA 1
ATOM 2284 C C . LYS A 1 300 ? 96.463 120.958 147.179 1.00 102.05 340 LYS A C 1
ATOM 2285 O O . LYS A 1 300 ? 96.737 120.054 146.381 1.00 102.05 340 LYS A O 1
ATOM 2291 N N . ALA A 1 301 ? 97.401 121.736 147.730 1.00 96.20 341 ALA A N 1
ATOM 2292 C CA . ALA A 1 301 ? 98.802 121.608 147.339 1.00 96.20 341 ALA A CA 1
ATOM 2293 C C . ALA A 1 301 ? 99.392 120.276 147.787 1.00 96.20 341 ALA A C 1
ATOM 2294 O O . ALA A 1 301 ? 100.080 119.606 147.006 1.00 96.20 341 ALA A O 1
ATOM 2296 N N . LEU A 1 302 ? 99.111 119.857 149.023 1.00 99.18 342 LEU A N 1
ATOM 2297 C CA . LEU A 1 302 ? 99.619 118.570 149.485 1.00 99.18 342 LEU A CA 1
ATOM 2298 C C . LEU A 1 302 ? 98.948 117.412 148.767 1.00 99.18 342 LEU A C 1
ATOM 2299 O O . LEU A 1 302 ? 99.606 116.415 148.440 1.00 99.18 342 LEU A O 1
ATOM 2304 N N . ASN A 1 303 ? 97.644 117.524 148.504 1.00 111.67 343 ASN A N 1
ATOM 2305 C CA . ASN A 1 303 ? 96.942 116.441 147.839 1.00 111.67 343 ASN A CA 1
ATOM 2306 C C . ASN A 1 303 ? 97.356 116.324 146.384 1.00 111.67 343 ASN A C 1
ATOM 2307 O O . ASN A 1 303 ? 97.254 115.240 145.803 1.00 111.67 343 ASN A O 1
ATOM 2312 N N . GLU A 1 304 ? 97.834 117.417 145.796 1.00 108.92 344 GLU A N 1
ATOM 2313 C CA . GLU A 1 304 ? 98.431 117.353 144.472 1.00 108.92 344 GLU A CA 1
ATOM 2314 C C . GLU A 1 304 ? 99.824 116.738 144.528 1.00 108.92 344 GLU A C 1
ATOM 2315 O O . GLU A 1 304 ? 100.173 115.902 143.682 1.00 108.92 344 GLU A O 1
ATOM 2321 N N . THR A 1 305 ? 100.622 117.132 145.530 1.00 108.12 345 THR A N 1
ATOM 2322 C CA . THR A 1 305 ? 102.010 116.685 145.628 1.00 108.12 345 THR A CA 1
ATOM 2323 C C . THR A 1 305 ? 102.095 115.186 145.886 1.00 108.12 345 THR A C 1
ATOM 2324 O O . THR A 1 305 ? 102.992 114.509 145.358 1.00 108.12 345 THR A O 1
ATOM 2328 N N . LYS A 1 306 ? 101.143 114.651 146.662 1.00 115.31 346 LYS A N 1
ATOM 2329 C CA . LYS A 1 306 ? 101.093 113.212 146.909 1.00 115.31 346 LYS A CA 1
ATOM 2330 C C . LYS A 1 306 ? 100.905 112.425 145.619 1.00 115.31 346 LYS A C 1
ATOM 2331 O O . LYS A 1 306 ? 101.601 111.434 145.387 1.00 115.31 346 LYS A O 1
ATOM 2337 N N . GLU A 1 307 ? 100.014 112.882 144.740 1.00 119.18 347 GLU A N 1
ATOM 2338 C CA . GLU A 1 307 ? 99.790 112.151 143.499 1.00 119.18 347 GLU A CA 1
ATOM 2339 C C . GLU A 1 307 ? 100.932 112.338 142.513 1.00 119.18 347 GLU A C 1
ATOM 2340 O O . GLU A 1 307 ? 101.253 111.405 141.763 1.00 119.18 347 GLU A O 1
ATOM 2346 N N . VAL A 1 308 ? 101.554 113.522 142.503 1.00 112.79 348 VAL A N 1
ATOM 2347 C CA . VAL A 1 308 ? 102.677 113.759 141.597 1.00 112.79 348 VAL A CA 1
ATOM 2348 C C . VAL A 1 308 ? 103.867 112.887 141.981 1.00 112.79 348 VAL A C 1
ATOM 2349 O O . VAL A 1 308 ? 104.546 112.323 141.115 1.00 112.79 348 VAL A O 1
ATOM 2353 N N . LEU A 1 309 ? 104.096 112.700 143.279 1.00 123.10 349 LEU A N 1
ATOM 2354 C CA . LEU A 1 309 ? 105.119 111.744 143.683 1.00 123.10 349 LEU A CA 1
ATOM 2355 C C . LEU A 1 309 ? 104.657 110.302 143.516 1.00 123.10 349 LEU A C 1
ATOM 2356 O O . LEU A 1 309 ? 105.486 109.414 143.271 1.00 123.10 349 LEU A O 1
ATOM 2361 N N . ARG A 1 310 ? 103.349 110.059 143.616 1.00 131.23 350 ARG A N 1
ATOM 2362 C CA . ARG A 1 310 ? 102.836 108.696 143.618 1.00 131.23 350 ARG A CA 1
ATOM 2363 C C . ARG A 1 310 ? 102.907 108.070 142.235 1.00 131.23 350 ARG A C 1
ATOM 2364 O O . ARG A 1 310 ? 103.211 106.878 142.104 1.00 131.23 350 ARG A O 1
ATOM 2372 N N . ASN A 1 311 ? 102.616 108.855 141.194 1.00 133.25 351 ASN A N 1
ATOM 2373 C CA . ASN A 1 311 ? 102.642 108.322 139.835 1.00 133.25 351 ASN A CA 1
ATOM 2374 C C . ASN A 1 311 ? 104.053 107.961 139.396 1.00 133.25 351 ASN A C 1
ATOM 2375 O O . ASN A 1 311 ? 104.236 107.038 138.596 1.00 133.25 351 ASN A O 1
ATOM 2380 N N . ILE A 1 312 ? 105.055 108.654 139.922 1.00 128.74 352 ILE A N 1
ATOM 2381 C CA . ILE A 1 312 ? 106.430 108.421 139.508 1.00 128.74 352 ILE A CA 1
ATOM 2382 C C . ILE A 1 312 ? 107.095 107.350 140.360 1.00 128.74 352 ILE A C 1
ATOM 2383 O O . ILE A 1 312 ? 107.715 106.423 139.834 1.00 128.74 352 ILE A O 1
ATOM 2388 N N . LEU A 1 313 ? 106.965 107.422 141.682 1.00 130.05 353 LEU A N 1
ATOM 2389 C CA . LEU A 1 313 ? 107.609 106.425 142.527 1.00 130.05 353 LEU A CA 1
ATOM 2390 C C . LEU A 1 313 ? 106.767 105.177 142.740 1.00 130.05 353 LEU A C 1
ATOM 2391 O O . LEU A 1 313 ? 107.175 104.308 143.518 1.00 130.05 353 LEU A O 1
ATOM 2396 N N . ARG A 1 314 ? 105.595 105.090 142.104 1.00 142.27 354 ARG A N 1
ATOM 2397 C CA . ARG A 1 314 ? 104.723 103.916 142.033 1.00 142.27 354 ARG A CA 1
ATOM 2398 C C . ARG A 1 314 ? 104.229 103.433 143.392 1.00 142.27 354 ARG A C 1
ATOM 2399 O O . ARG A 1 314 ? 103.712 102.315 143.493 1.00 142.27 354 ARG A O 1
ATOM 2407 N N . LYS A 1 315 ? 104.376 104.230 144.443 1.00 147.87 357 LYS A N 1
ATOM 2408 C CA . LYS A 1 315 ? 104.060 103.799 145.791 1.00 147.87 357 LYS A CA 1
ATOM 2409 C C . LYS A 1 315 ? 103.223 104.872 146.466 1.00 147.87 357 LYS A C 1
ATOM 2410 O O . LYS A 1 315 ? 103.358 106.063 146.176 1.00 147.87 357 LYS A O 1
ATOM 2416 N N . ASN A 1 316 ? 102.351 104.436 147.365 1.00 159.90 358 ASN A N 1
ATOM 2417 C CA . ASN A 1 316 ? 101.480 105.352 148.082 1.00 159.90 358 ASN A CA 1
ATOM 2418 C C . ASN A 1 316 ? 102.250 106.125 149.152 1.00 159.90 358 ASN A C 1
ATOM 2419 O O . ASN A 1 316 ? 103.140 105.586 149.818 1.00 159.90 358 ASN A O 1
ATOM 2424 N N . ILE A 1 317 ? 101.906 107.407 149.289 1.00 150.52 359 ILE A N 1
ATOM 2425 C CA . ILE A 1 317 ? 102.752 108.430 149.904 1.00 150.52 359 ILE A CA 1
ATOM 2426 C C . ILE A 1 317 ? 102.364 108.623 151.365 1.00 150.52 359 ILE A C 1
ATOM 2427 O O . ILE A 1 317 ? 101.176 108.740 151.690 1.00 150.52 359 ILE A O 1
ATOM 2432 N N . SER A 1 318 ? 103.364 108.662 152.244 1.00 153.69 360 SER A N 1
ATOM 2433 C CA . SER A 1 318 ? 103.191 109.054 153.634 1.00 153.69 360 SER A CA 1
ATOM 2434 C C . SER A 1 318 ? 104.076 110.254 153.956 1.00 153.69 360 SER A C 1
ATOM 2435 O O . SER A 1 318 ? 104.933 110.659 153.169 1.00 153.69 360 SER A O 1
ATOM 2438 N N . PHE A 1 319 ? 103.848 110.829 155.133 1.00 137.03 361 PHE A N 1
ATOM 2439 C CA . PHE A 1 319 ? 104.704 111.866 155.685 1.00 137.03 361 PHE A CA 1
ATOM 2440 C C . PHE A 1 319 ? 105.056 111.513 157.120 1.00 137.03 361 PHE A C 1
ATOM 2441 O O . PHE A 1 319 ? 104.287 110.847 157.816 1.00 137.03 361 PHE A O 1
ATOM 2449 N N . MET A 1 320 ? 106.224 111.965 157.562 1.00 147.33 362 MET A N 1
ATOM 2450 C CA . MET A 1 320 ? 106.650 111.763 158.937 1.00 147.33 362 MET A CA 1
ATOM 2451 C C . MET A 1 320 ? 107.232 113.060 159.476 1.00 147.33 362 MET A C 1
ATOM 2452 O O . MET A 1 320 ? 107.925 113.785 158.758 1.00 147.33 362 MET A O 1
ATOM 2457 N N . VAL A 1 321 ? 106.899 113.359 160.731 1.00 145.74 363 VAL A N 1
ATOM 2458 C CA . VAL A 1 321 ? 107.443 114.505 161.467 1.00 145.74 363 VAL A CA 1
ATOM 2459 C C . VAL A 1 321 ? 108.956 114.366 161.549 1.00 145.74 363 VAL A C 1
ATOM 2460 O O . VAL A 1 321 ? 109.458 113.241 161.749 1.00 145.74 363 VAL A O 1
ATOM 2464 N N . PRO A 1 322 ? 109.729 115.434 161.338 1.00 145.65 364 PRO A N 1
ATOM 2465 C CA . PRO A 1 322 ? 111.190 115.324 161.431 1.00 145.65 364 PRO A CA 1
ATOM 2466 C C . PRO A 1 322 ? 111.658 114.985 162.839 1.00 145.65 364 PRO A C 1
ATOM 2467 O O . PRO A 1 322 ? 111.010 115.318 163.833 1.00 145.65 364 PRO A O 1
ATOM 2471 N N . SER A 1 323 ? 112.795 114.299 162.907 1.00 159.66 365 SER A N 1
ATOM 2472 C CA . SER A 1 323 ? 113.346 113.840 164.170 1.00 159.66 365 SER A CA 1
ATOM 2473 C C . SER A 1 323 ? 113.966 115.004 164.940 1.00 159.66 365 SER A C 1
ATOM 2474 O O . SER A 1 323 ? 114.060 116.131 164.451 1.00 159.66 365 SER A O 1
ATOM 2477 N N . GLY A 1 324 ? 114.396 114.714 166.164 1.00 159.10 366 GLY A N 1
ATOM 2478 C CA . GLY A 1 324 ? 114.987 115.747 166.996 1.00 159.10 366 GLY A CA 1
ATOM 2479 C C . GLY A 1 324 ? 116.383 116.113 166.523 1.00 159.10 366 GLY A C 1
ATOM 2480 O O . GLY A 1 324 ? 117.153 115.266 166.069 1.00 159.10 366 GLY A O 1
ATOM 2481 N N . GLY A 1 325 ? 116.705 117.400 166.623 1.00 143.51 367 GLY A N 1
ATOM 2482 C CA . GLY A 1 325 ? 118.025 117.855 166.243 1.00 143.51 367 GLY A CA 1
ATOM 2483 C C . GLY A 1 325 ? 118.132 119.320 165.871 1.00 143.51 367 GLY A C 1
ATOM 2484 O O . GLY A 1 325 ? 117.627 120.200 166.574 1.00 143.51 367 GLY A O 1
ATOM 2485 N N . ASP A 1 326 ? 118.787 119.577 164.756 1.00 131.68 368 ASP A N 1
ATOM 2486 C CA . ASP A 1 326 ? 119.213 120.897 164.320 1.00 131.68 368 ASP A CA 1
ATOM 2487 C C . ASP A 1 326 ? 118.024 121.681 163.768 1.00 131.68 368 ASP A C 1
ATOM 2488 O O . ASP A 1 326 ? 117.246 121.148 162.976 1.00 131.68 368 ASP A O 1
ATOM 2493 N N . PRO A 1 327 ? 117.864 122.956 164.150 1.00 123.90 369 PRO A N 1
ATOM 2494 C CA . PRO A 1 327 ? 116.894 123.827 163.460 1.00 123.90 369 PRO A CA 1
ATOM 2495 C C . PRO A 1 327 ? 117.209 124.121 161.998 1.00 123.90 369 PRO A C 1
ATOM 2496 O O . PRO A 1 327 ? 116.412 124.802 161.342 1.00 123.90 369 PRO A O 1
ATOM 2500 N N . GLU A 1 328 ? 118.360 123.673 161.489 1.00 125.83 370 GLU A N 1
ATOM 2501 C CA . GLU A 1 328 ? 118.557 123.510 160.053 1.00 125.83 370 GLU A CA 1
ATOM 2502 C C . GLU A 1 328 ? 117.454 122.660 159.434 1.00 125.83 370 GLU A C 1
ATOM 2503 O O . GLU A 1 328 ? 116.910 122.997 158.378 1.00 125.83 370 GLU A O 1
ATOM 2509 N N . VAL A 1 329 ? 117.110 121.551 160.085 1.00 121.61 371 VAL A N 1
ATOM 2510 C CA . VAL A 1 329 ? 116.199 120.584 159.504 1.00 121.61 371 VAL A CA 1
ATOM 2511 C C . VAL A 1 329 ? 114.871 120.489 160.249 1.00 121.61 371 VAL A C 1
ATOM 2512 O O . VAL A 1 329 ? 113.856 120.154 159.631 1.00 121.61 371 VAL A O 1
ATOM 2516 N N . THR A 1 330 ? 114.831 120.783 161.546 1.00 117.12 372 THR A N 1
ATOM 2517 C CA . THR A 1 330 ? 113.575 120.621 162.265 1.00 117.12 372 THR A CA 1
ATOM 2518 C C . THR A 1 330 ? 112.605 121.754 161.983 1.00 117.12 372 THR A C 1
ATOM 2519 O O . THR A 1 330 ? 111.390 121.553 162.054 1.00 117.12 372 THR A O 1
ATOM 2523 N N . ASN A 1 331 ? 113.110 122.932 161.651 1.00 104.53 373 ASN A N 1
ATOM 2524 C CA . ASN A 1 331 ? 112.286 124.124 161.589 1.00 104.53 373 ASN A CA 1
ATOM 2525 C C . ASN A 1 331 ? 112.285 124.717 160.190 1.00 104.53 373 ASN A C 1
ATOM 2526 O O . ASN A 1 331 ? 113.050 124.318 159.311 1.00 104.53 373 ASN A O 1
ATOM 2531 N N . HIS A 1 332 ? 111.388 125.675 159.998 1.00 93.18 374 HIS A N 1
ATOM 2532 C CA . HIS A 1 332 ? 111.441 126.564 158.855 1.00 93.18 374 HIS A CA 1
ATOM 2533 C C . HIS A 1 332 ? 112.420 127.694 159.156 1.00 93.18 374 HIS A C 1
ATOM 2534 O O . HIS A 1 332 ? 112.709 127.998 160.313 1.00 93.18 374 HIS A O 1
ATOM 2541 N N . HIS A 1 333 ? 112.944 128.314 158.104 1.00 91.02 375 HIS A N 1
ATOM 2542 C CA . HIS A 1 333 ? 113.955 129.359 158.261 1.00 91.02 375 HIS A CA 1
ATOM 2543 C C . HIS A 1 333 ? 113.658 130.486 157.276 1.00 91.02 375 HIS A C 1
ATOM 2544 O O . HIS A 1 333 ? 114.077 130.432 156.120 1.00 91.02 375 HIS A O 1
ATOM 2551 N N . PHE A 1 334 ? 112.950 131.509 157.741 1.00 87.16 376 PHE A N 1
ATOM 2552 C CA . PHE A 1 334 ? 112.659 132.681 156.926 1.00 87.16 376 PHE A CA 1
ATOM 2553 C C . PHE A 1 334 ? 113.840 133.637 156.894 1.00 87.16 376 PHE A C 1
ATOM 2554 O O . PHE A 1 334 ? 114.928 133.365 157.407 1.00 87.16 376 PHE A O 1
ATOM 2562 N N . ASN A 1 335 ? 113.612 134.781 156.257 1.00 92.53 377 ASN A N 1
ATOM 2563 C CA . ASN A 1 335 ? 114.323 136.027 156.533 1.00 92.53 377 ASN A CA 1
ATOM 2564 C C . ASN A 1 335 ? 113.319 137.131 156.201 1.00 92.53 377 ASN A C 1
ATOM 2565 O O . ASN A 1 335 ? 113.223 137.573 155.056 1.00 92.53 377 ASN A O 1
ATOM 2570 N N . CYS A 1 336 ? 112.582 137.571 157.217 1.00 109.71 378 CYS A N 1
ATOM 2571 C CA . CYS A 1 336 ? 111.430 138.440 156.976 1.00 109.71 378 CYS A CA 1
ATOM 2572 C C . CYS A 1 336 ? 111.860 139.880 156.723 1.00 109.71 378 CYS A C 1
ATOM 2573 O O . CYS A 1 336 ? 111.684 140.413 155.624 1.00 109.71 378 CYS A O 1
ATOM 2576 N N . GLY A 1 337 ? 112.427 140.519 157.734 1.00 105.14 379 GLY A N 1
ATOM 2577 C CA . GLY A 1 337 ? 112.989 141.842 157.583 1.00 105.14 379 GLY A CA 1
ATOM 2578 C C . GLY A 1 337 ? 114.446 141.780 157.966 1.00 105.14 379 GLY A C 1
ATOM 2579 O O . GLY A 1 337 ? 115.233 141.078 157.327 1.00 105.14 379 GLY A O 1
ATOM 2580 N N . GLY A 1 338 ? 114.813 142.486 159.027 1.00 103.57 380 GLY A N 1
ATOM 2581 C CA . GLY A 1 338 ? 116.120 142.301 159.619 1.00 103.57 380 GLY A CA 1
ATOM 2582 C C . GLY A 1 338 ? 116.080 141.283 160.740 1.00 103.57 380 GLY A C 1
ATOM 2583 O O . GLY A 1 338 ? 116.839 141.385 161.707 1.00 103.57 380 GLY A O 1
ATOM 2584 N N . GLU A 1 339 ? 115.194 140.300 160.627 1.00 101.84 381 GLU A N 1
ATOM 2585 C CA . GLU A 1 339 ? 115.013 139.281 161.644 1.00 101.84 381 GLU A CA 1
ATOM 2586 C C . GLU A 1 339 ? 115.178 137.902 161.024 1.00 101.84 381 GLU A C 1
ATOM 2587 O O . GLU A 1 339 ? 115.183 137.738 159.802 1.00 101.84 381 GLU A O 1
ATOM 2593 N N . PHE A 1 340 ? 115.310 136.901 161.886 1.00 88.56 382 PHE A N 1
ATOM 2594 C CA . PHE A 1 340 ? 115.449 135.515 161.461 1.00 88.56 382 PHE A CA 1
ATOM 2595 C C . PHE A 1 340 ? 114.410 134.694 162.203 1.00 88.56 382 PHE A C 1
ATOM 2596 O O . PHE A 1 340 ? 114.476 134.573 163.430 1.00 88.56 382 PHE A O 1
ATOM 2604 N N . PHE A 1 341 ? 113.454 134.135 161.473 1.00 91.90 383 PHE A N 1
ATOM 2605 C CA . PHE A 1 341 ? 112.375 133.369 162.078 1.00 91.90 383 PHE A CA 1
ATOM 2606 C C . PHE A 1 341 ? 112.737 131.896 162.019 1.00 91.90 383 PHE A C 1
ATOM 2607 O O . PHE A 1 341 ? 113.149 131.401 160.967 1.00 91.90 383 PHE A O 1
ATOM 2615 N N . TYR A 1 342 ? 112.577 131.198 163.134 1.00 87.36 384 TYR A N 1
ATOM 2616 C CA . TYR A 1 342 ? 112.589 129.742 163.141 1.00 87.36 384 TYR A CA 1
ATOM 2617 C C . TYR A 1 342 ? 111.178 129.285 163.466 1.00 87.36 384 TYR A C 1
ATOM 2618 O O . TYR A 1 342 ? 110.674 129.552 164.561 1.00 87.36 384 TYR A O 1
ATOM 2627 N N . CYS A 1 343 ? 110.539 128.615 162.516 1.00 90.96 385 CYS A N 1
ATOM 2628 C CA . CYS A 1 343 ? 109.125 128.298 162.613 1.00 90.96 385 CYS A CA 1
ATOM 2629 C C . CYS A 1 343 ? 108.923 126.795 162.697 1.00 90.96 385 CYS A C 1
ATOM 2630 O O . CYS A 1 343 ? 109.598 126.027 162.009 1.00 90.96 385 CYS A O 1
ATOM 2633 N N . ASN A 1 344 ? 107.978 126.393 163.538 1.00 95.68 386 ASN A N 1
ATOM 2634 C CA . ASN A 1 344 ? 107.733 124.992 163.865 1.00 95.68 386 ASN A CA 1
ATOM 2635 C C . ASN A 1 344 ? 106.659 124.462 162.926 1.00 95.68 386 ASN A C 1
ATOM 2636 O O . ASN A 1 344 ? 105.466 124.668 163.154 1.00 95.68 386 ASN A O 1
ATOM 2641 N N . THR A 1 345 ? 107.076 123.750 161.882 1.00 91.70 387 THR A N 1
ATOM 2642 C CA . THR A 1 345 ? 106.159 123.253 160.868 1.00 91.70 387 THR A CA 1
ATOM 2643 C C . THR A 1 345 ? 105.771 121.800 161.081 1.00 91.70 387 THR A C 1
ATOM 2644 O O . THR A 1 345 ? 105.241 121.172 160.162 1.00 91.70 387 THR A O 1
ATOM 2648 N N . SER A 1 346 ? 106.015 121.250 162.269 1.00 103.27 388 SER A N 1
ATOM 2649 C CA . SER A 1 346 ? 105.666 119.856 162.513 1.00 103.27 388 SER A CA 1
ATOM 2650 C C . SER A 1 346 ? 104.169 119.641 162.669 1.00 103.27 388 SER A C 1
ATOM 2651 O O . SER A 1 346 ? 103.720 118.492 162.654 1.00 103.27 388 SER A O 1
ATOM 2654 N N . GLU A 1 347 ? 103.395 120.705 162.828 1.00 107.69 389 GLU A N 1
ATOM 2655 C CA . GLU A 1 347 ? 101.950 120.587 162.907 1.00 107.69 389 GLU A CA 1
ATOM 2656 C C . GLU A 1 347 ? 101.285 120.705 161.546 1.00 107.69 389 GLU A C 1
ATOM 2657 O O . GLU A 1 347 ? 100.261 120.057 161.309 1.00 107.69 389 GLU A O 1
ATOM 2663 N N . ILE A 1 348 ? 101.871 121.473 160.627 1.00 102.84 390 ILE A N 1
ATOM 2664 C CA . ILE A 1 348 ? 101.161 121.831 159.404 1.00 102.84 390 ILE A CA 1
ATOM 2665 C C . ILE A 1 348 ? 101.090 120.678 158.401 1.00 102.84 390 ILE A C 1
ATOM 2666 O O . ILE A 1 348 ? 100.218 120.684 157.523 1.00 102.84 390 ILE A O 1
ATOM 2671 N N . ILE A 1 349 ? 101.944 119.661 158.513 1.00 109.18 391 ILE A N 1
ATOM 2672 C CA . ILE A 1 349 ? 101.798 118.513 157.625 1.00 109.18 391 ILE A CA 1
ATOM 2673 C C . ILE A 1 349 ? 100.892 117.482 158.311 1.00 109.18 391 ILE A C 1
ATOM 2674 O O . ILE A 1 349 ? 101.321 116.397 158.726 1.00 109.18 391 ILE A O 1
ATOM 2679 N N . ASN A 1 350 ? 99.607 117.825 158.439 1.00 114.11 392 ASN A N 1
ATOM 2680 C CA . ASN A 1 350 ? 98.594 116.907 158.953 1.00 120.39 392 ASN A CA 1
ATOM 2681 C C . ASN A 1 350 ? 97.204 117.296 158.451 1.00 117.84 392 ASN A C 1
ATOM 2682 O O . ASN A 1 350 ? 96.229 117.210 159.205 1.00 116.01 392 ASN A O 1
ATOM 2687 N N . ILE A 1 351 ? 97.101 117.765 157.204 1.00 124.81 393 ILE A N 1
ATOM 2688 C CA . ILE A 1 351 ? 96.025 118.652 156.757 1.00 124.81 393 ILE A CA 1
ATOM 2689 C C . ILE A 1 351 ? 94.609 118.064 156.863 1.00 124.81 393 ILE A C 1
ATOM 2690 O O . ILE A 1 351 ? 93.630 118.819 156.773 1.00 124.81 393 ILE A O 1
ATOM 2695 N N . THR A 1 352 ? 94.482 116.750 157.094 1.00 129.18 394 THR A N 1
ATOM 2696 C CA . THR A 1 352 ? 93.177 116.131 157.325 1.00 129.18 394 THR A CA 1
ATOM 2697 C C . THR A 1 352 ? 92.493 116.704 158.559 1.00 129.18 394 THR A C 1
ATOM 2698 O O . THR A 1 352 ? 91.285 116.965 158.546 1.00 129.18 394 THR A O 1
ATOM 2702 N N . LYS A 1 353 ? 93.251 116.906 159.635 1.00 138.84 395 LYS A N 1
ATOM 2703 C CA . LYS A 1 353 ? 92.711 117.588 160.805 1.00 138.84 395 LYS A CA 1
ATOM 2704 C C . LYS A 1 353 ? 92.582 119.086 160.557 1.00 138.84 395 LYS A C 1
ATOM 2705 O O . LYS A 1 353 ? 91.625 119.720 161.016 1.00 138.84 395 LYS A O 1
ATOM 2711 N N . ILE A 1 354 ? 93.516 119.654 159.796 1.00 129.16 396 ILE A N 1
ATOM 2712 C CA . ILE A 1 354 ? 93.697 121.100 159.763 1.00 129.16 396 ILE A CA 1
ATOM 2713 C C . ILE A 1 354 ? 92.612 121.776 158.933 1.00 129.16 396 ILE A C 1
ATOM 2714 O O . ILE A 1 354 ? 92.125 122.855 159.292 1.00 129.16 396 ILE A O 1
ATOM 2719 N N . ASN A 1 355 ? 92.176 121.139 157.842 1.00 133.11 397 ASN A N 1
ATOM 2720 C CA . ASN A 1 355 ? 91.234 121.772 156.920 1.00 133.11 397 ASN A CA 1
ATOM 2721 C C . ASN A 1 355 ? 89.810 121.860 157.482 1.00 133.11 397 ASN A C 1
ATOM 2722 O O . ASN A 1 355 ? 88.938 122.447 156.831 1.00 133.11 397 ASN A O 1
ATOM 2727 N N . LYS A 1 356 ? 89.546 121.295 158.664 1.00 138.84 409 LYS A N 1
ATOM 2728 C CA . LYS A 1 356 ? 88.241 121.469 159.292 1.00 138.84 409 LYS A CA 1
ATOM 2729 C C . LYS A 1 356 ? 88.021 122.913 159.725 1.00 138.84 409 LYS A C 1
ATOM 2730 O O . LYS A 1 356 ? 86.932 123.465 159.528 1.00 138.84 409 LYS A O 1
ATOM 2736 N N . THR A 1 357 ? 89.037 123.533 160.323 1.00 139.81 410 THR A N 1
ATOM 2737 C CA . THR A 1 357 ? 88.934 124.918 160.767 1.00 139.81 410 THR A CA 1
ATOM 2738 C C . THR A 1 357 ? 88.932 125.834 159.554 1.00 139.81 410 THR A C 1
ATOM 2739 O O . THR A 1 357 ? 89.950 125.990 158.873 1.00 139.81 410 THR A O 1
ATOM 2743 N N . GLU A 1 358 ? 87.781 126.432 159.286 1.00 144.23 411 GLU A N 1
ATOM 2744 C CA . GLU A 1 358 ? 87.579 127.333 158.164 1.00 144.23 411 GLU A CA 1
ATOM 2745 C C . GLU A 1 358 ? 88.021 128.758 158.463 1.00 144.23 411 GLU A C 1
ATOM 2746 O O . GLU A 1 358 ? 87.763 129.653 157.649 1.00 144.23 411 GLU A O 1
ATOM 2752 N N . ASN A 1 359 ? 88.678 128.994 159.599 1.00 133.86 412 ASN A N 1
ATOM 2753 C CA . ASN A 1 359 ? 88.969 130.359 160.013 1.00 133.86 412 ASN A CA 1
ATOM 2754 C C . ASN A 1 359 ? 90.321 130.817 159.476 1.00 133.86 412 ASN A C 1
ATOM 2755 O O . ASN A 1 359 ? 90.371 131.786 158.715 1.00 133.86 412 ASN A O 1
ATOM 2760 N N . MET A 1 360 ? 91.405 130.164 159.927 1.00 111.39 413 MET A N 1
ATOM 2761 C CA . MET A 1 360 ? 92.768 130.055 159.390 1.00 111.39 413 MET A CA 1
ATOM 2762 C C . MET A 1 360 ? 93.575 129.206 160.357 1.00 111.39 413 MET A C 1
ATOM 2763 O O . MET A 1 360 ? 93.064 128.806 161.406 1.00 111.39 413 MET A O 1
ATOM 2768 N N . THR A 1 361 ? 94.822 128.909 160.015 1.00 90.97 414 THR A N 1
ATOM 2769 C CA . THR A 1 361 ? 95.700 128.168 160.902 1.00 90.97 414 THR A CA 1
ATOM 2770 C C . THR A 1 361 ? 96.919 129.010 161.256 1.00 90.97 414 THR A C 1
ATOM 2771 O O . THR A 1 361 ? 97.269 129.964 160.556 1.00 90.97 414 THR A O 1
ATOM 2775 N N . ILE A 1 362 ? 97.556 128.650 162.369 1.00 83.36 415 ILE A N 1
ATOM 2776 C CA . ILE A 1 362 ? 98.626 129.441 162.965 1.00 83.36 415 ILE A CA 1
ATOM 2777 C C . ILE A 1 362 ? 99.841 128.552 163.175 1.00 83.36 415 ILE A C 1
ATOM 2778 O O . ILE A 1 362 ? 99.739 127.486 163.791 1.00 83.36 415 ILE A O 1
ATOM 2783 N N . ILE A 1 363 ? 100.984 128.990 162.666 1.00 85.40 416 ILE A N 1
ATOM 2784 C CA . ILE A 1 363 ? 102.271 128.361 162.941 1.00 85.40 416 ILE A CA 1
ATOM 2785 C C . ILE A 1 363 ? 103.025 129.255 163.919 1.00 85.40 416 ILE A C 1
ATOM 2786 O O . ILE A 1 363 ? 103.246 130.433 163.610 1.00 85.40 416 ILE A O 1
ATOM 2791 N N . PRO A 1 364 ? 103.432 128.757 165.081 1.00 89.26 417 PRO A N 1
ATOM 2792 C CA . PRO A 1 364 ? 104.240 129.574 165.989 1.00 89.26 417 PRO A CA 1
ATOM 2793 C C . PRO A 1 364 ? 105.684 129.645 165.527 1.00 89.26 417 PRO A C 1
ATOM 2794 O O . PRO A 1 364 ? 106.223 128.705 164.942 1.00 89.26 417 PRO A O 1
ATOM 2798 N N . CYS A 1 365 ? 106.310 130.789 165.789 1.00 92.86 418 CYS A N 1
ATOM 2799 C CA . CYS A 1 365 ? 107.682 131.019 165.362 1.00 92.86 418 CYS A CA 1
ATOM 2800 C C . CYS A 1 365 ? 108.453 131.689 166.487 1.00 92.86 418 CYS A C 1
ATOM 2801 O O . CYS A 1 365 ? 107.875 132.321 167.372 1.00 92.86 418 CYS A O 1
ATOM 2804 N N . ARG A 1 366 ? 109.773 131.554 166.438 1.00 85.70 419 ARG A N 1
ATOM 2805 C CA . ARG A 1 366 ? 110.653 132.145 167.432 1.00 85.70 419 ARG A CA 1
ATOM 2806 C C . ARG A 1 366 ? 111.687 133.027 166.752 1.00 85.70 419 ARG A C 1
ATOM 2807 O O . ARG A 1 366 ? 112.071 132.792 165.604 1.00 85.70 419 ARG A O 1
ATOM 2815 N N . ILE A 1 367 ? 112.133 134.033 167.468 1.00 79.28 420 ILE A N 1
ATOM 2816 C CA . ILE A 1 367 ? 113.086 135.002 166.950 1.00 79.28 420 ILE A CA 1
ATOM 2817 C C . ILE A 1 367 ? 114.480 134.557 167.352 1.00 79.28 420 ILE A C 1
ATOM 2818 O O . ILE A 1 367 ? 114.685 134.055 168.460 1.00 79.28 420 ILE A O 1
ATOM 2823 N N . ARG A 1 368 ? 115.443 134.720 166.455 1.00 80.18 421 ARG A N 1
ATOM 2824 C CA . ARG A 1 368 ? 116.834 134.445 166.771 1.00 80.18 421 ARG A CA 1
ATOM 2825 C C . ARG A 1 368 ? 117.690 135.644 166.416 1.00 80.18 421 ARG A C 1
ATOM 2826 O O . ARG A 1 368 ? 117.558 136.217 165.333 1.00 80.18 421 ARG A O 1
ATOM 2834 N N . GLN A 1 369 ? 118.564 136.022 167.339 1.00 78.18 422 GLN A N 1
ATOM 2835 C CA . GLN A 1 369 ? 119.483 137.118 167.096 1.00 78.18 422 GLN A CA 1
ATOM 2836 C C . GLN A 1 369 ? 120.817 136.646 166.548 1.00 78.18 422 GLN A C 1
ATOM 2837 O O . GLN A 1 369 ? 121.452 137.371 165.777 1.00 78.18 422 GLN A O 1
ATOM 2843 N N . ILE A 1 370 ? 121.258 135.453 166.925 1.00 68.78 423 ILE A N 1
ATOM 2844 C CA . ILE A 1 370 ? 122.582 134.957 166.576 1.00 68.78 423 ILE A CA 1
ATOM 2845 C C . ILE A 1 370 ? 122.418 133.806 165.602 1.00 68.78 423 ILE A C 1
ATOM 2846 O O . ILE A 1 370 ? 121.807 132.785 165.934 1.00 68.78 423 ILE A O 1
ATOM 2851 N N . VAL A 1 371 ? 122.967 133.965 164.403 1.00 76.37 424 VAL A N 1
ATOM 2852 C CA . VAL A 1 371 ? 122.860 132.963 163.353 1.00 76.37 424 VAL A CA 1
ATOM 2853 C C . VAL A 1 371 ? 124.254 132.649 162.842 1.00 76.37 424 VAL A C 1
ATOM 2854 O O . VAL A 1 371 ? 124.962 133.549 162.376 1.00 76.37 424 VAL A O 1
ATOM 2858 N N . ASN A 1 372 ? 124.651 131.385 162.934 1.00 81.90 425 ASN A N 1
ATOM 2859 C CA . ASN A 1 372 ? 125.770 130.881 162.148 1.00 81.90 425 ASN A CA 1
ATOM 2860 C C . ASN A 1 372 ? 125.245 130.660 160.737 1.00 81.90 425 ASN A C 1
ATOM 2861 O O . ASN A 1 372 ? 124.464 129.731 160.506 1.00 81.90 425 ASN A O 1
ATOM 2866 N N . SER A 1 373 ? 125.692 131.500 159.801 1.00 92.66 426 SER A N 1
ATOM 2867 C CA . SER A 1 373 ? 124.896 131.877 158.635 1.00 92.66 426 SER A CA 1
ATOM 2868 C C . SER A 1 373 ? 124.655 130.711 157.691 1.00 92.66 426 SER A C 1
ATOM 2869 O O . SER A 1 373 ? 125.600 130.117 157.161 1.00 92.66 426 SER A O 1
ATOM 2872 N N . TRP A 1 374 ? 123.380 130.355 157.543 1.00 101.17 427 TRP A N 1
ATOM 2873 C CA . TRP A 1 374 ? 122.811 129.577 156.446 1.00 101.17 427 TRP A CA 1
ATOM 2874 C C . TRP A 1 374 ? 123.269 128.130 156.439 1.00 101.17 427 TRP A C 1
ATOM 2875 O O . TRP A 1 374 ? 123.080 127.438 155.430 1.00 101.17 427 TRP A O 1
ATOM 2886 N N . MET A 1 375 ? 123.932 127.683 157.511 1.00 110.58 428 MET A N 1
ATOM 2887 C CA . MET A 1 375 ? 124.377 126.317 157.781 1.00 110.58 428 MET A CA 1
ATOM 2888 C C . MET A 1 375 ? 125.403 125.784 156.784 1.00 110.58 428 MET A C 1
ATOM 2889 O O . MET A 1 375 ? 125.809 124.622 156.879 1.00 110.58 428 MET A O 1
ATOM 2894 N N . ARG A 1 376 ? 125.834 126.607 155.839 1.00 110.04 429 ARG A N 1
ATOM 2895 C CA . ARG A 1 376 ? 126.908 126.295 154.908 1.00 110.04 429 ARG A CA 1
ATOM 2896 C C . ARG A 1 376 ? 127.971 127.377 154.891 1.00 110.04 429 ARG A C 1
ATOM 2897 O O . ARG A 1 376 ? 129.154 127.067 154.746 1.00 110.04 429 ARG A O 1
ATOM 2905 N N . VAL A 1 377 ? 127.578 128.639 155.034 1.00 100.74 430 VAL A N 1
ATOM 2906 C CA . VAL A 1 377 ? 128.552 129.702 155.250 1.00 100.74 430 VAL A CA 1
ATOM 2907 C C . VAL A 1 377 ? 129.069 129.659 156.678 1.00 100.74 430 VAL A C 1
ATOM 2908 O O . VAL A 1 377 ? 130.276 129.553 156.921 1.00 100.74 430 VAL A O 1
ATOM 2912 N N . GLY A 1 378 ? 128.157 129.752 157.643 1.00 100.47 431 GLY A N 1
ATOM 2913 C CA . GLY A 1 378 ? 128.517 129.699 159.043 1.00 100.47 431 GLY A CA 1
ATOM 2914 C C . GLY A 1 378 ? 129.167 130.947 159.590 1.00 100.47 431 GLY A C 1
ATOM 2915 O O . GLY A 1 378 ? 129.594 130.941 160.748 1.00 100.47 431 GLY A O 1
ATOM 2916 N N . LYS A 1 379 ? 129.262 132.015 158.799 1.00 86.74 432 LYS A N 1
ATOM 2917 C CA . LYS A 1 379 ? 129.882 133.249 159.264 1.00 86.74 432 LYS A CA 1
ATOM 2918 C C . LYS A 1 379 ? 128.942 133.928 160.244 1.00 86.74 432 LYS A C 1
ATOM 2919 O O . LYS A 1 379 ? 127.918 134.487 159.840 1.00 86.74 432 LYS A O 1
ATOM 2925 N N . GLY A 1 380 ? 129.290 133.870 161.528 1.00 83.46 433 GLY A N 1
ATOM 2926 C CA . GLY A 1 380 ? 128.396 134.239 162.608 1.00 83.46 433 GLY A CA 1
ATOM 2927 C C . GLY A 1 380 ? 127.956 135.685 162.609 1.00 83.46 433 GLY A C 1
ATOM 2928 O O . GLY A 1 380 ? 128.735 136.590 162.916 1.00 83.46 433 GLY A O 1
ATOM 2929 N N . ILE A 1 381 ? 126.696 135.905 162.260 1.00 79.42 434 ILE A N 1
ATOM 2930 C CA . ILE A 1 381 ? 126.126 137.237 162.151 1.00 79.42 434 ILE A CA 1
ATOM 2931 C C . ILE A 1 381 ? 125.184 137.470 163.324 1.00 79.42 434 ILE A C 1
ATOM 2932 O O . ILE A 1 381 ? 124.324 136.634 163.623 1.00 79.42 434 ILE A O 1
ATOM 2937 N N . PHE A 1 382 ? 125.391 138.578 164.027 1.00 79.55 435 PHE A N 1
ATOM 2938 C CA . PHE A 1 382 ? 124.479 139.013 165.073 1.00 79.55 435 PHE A CA 1
ATOM 2939 C C . PHE A 1 382 ? 123.444 139.915 164.424 1.00 79.55 435 PHE A C 1
ATOM 2940 O O . PHE A 1 382 ? 123.803 140.904 163.777 1.00 79.55 435 PHE A O 1
ATOM 2948 N N . ALA A 1 383 ? 122.178 139.571 164.574 1.00 89.47 436 ALA A N 1
ATOM 2949 C CA . ALA A 1 383 ? 121.128 140.347 163.935 1.00 89.47 436 ALA A CA 1
ATOM 2950 C C . ALA A 1 383 ? 120.962 141.676 164.655 1.00 89.47 436 ALA A C 1
ATOM 2951 O O . ALA A 1 383 ? 120.920 141.705 165.889 1.00 89.47 436 ALA A O 1
ATOM 2953 N N . PRO A 1 384 ? 120.900 142.793 163.934 1.00 90.38 437 PRO A N 1
ATOM 2954 C CA . PRO A 1 384 ? 120.593 144.054 164.588 1.00 90.38 437 PRO A CA 1
ATOM 2955 C C . PRO A 1 384 ? 119.127 144.096 164.978 1.00 90.38 437 PRO A C 1
ATOM 2956 O O . PRO A 1 384 ? 118.273 143.509 164.293 1.00 90.38 437 PRO A O 1
ATOM 2960 N N . PRO A 1 385 ? 118.793 144.746 166.089 1.00 88.83 438 PRO A N 1
ATOM 2961 C CA . PRO A 1 385 ? 117.388 144.814 166.506 1.00 88.83 438 PRO A CA 1
ATOM 2962 C C . PRO A 1 385 ? 116.598 145.727 165.584 1.00 88.83 438 PRO A C 1
ATOM 2963 O O . PRO A 1 385 ? 117.032 146.834 165.266 1.00 88.83 438 PRO A O 1
ATOM 2967 N N . ILE A 1 386 ? 115.439 145.252 165.148 1.00 95.63 439 ILE A N 1
ATOM 2968 C CA . ILE A 1 386 ? 114.550 146.030 164.298 1.00 95.63 439 ILE A CA 1
ATOM 2969 C C . ILE A 1 386 ? 113.502 146.682 165.182 1.00 95.63 439 ILE A C 1
ATOM 2970 O O . ILE A 1 386 ? 112.655 146.002 165.771 1.00 95.63 439 ILE A O 1
ATOM 2975 N N . ARG A 1 387 ? 113.576 148.002 165.290 1.00 106.46 440 ARG A N 1
ATOM 2976 C CA . ARG A 1 387 ? 112.528 148.762 165.949 1.00 106.46 440 ARG A CA 1
ATOM 2977 C C . ARG A 1 387 ? 111.281 148.721 165.089 1.00 106.46 440 ARG A C 1
ATOM 2978 O O . ARG A 1 387 ? 111.313 149.134 163.927 1.00 106.46 440 ARG A O 1
ATOM 2986 N N . GLY A 1 388 ? 110.189 148.218 165.639 1.00 112.21 441 GLY A N 1
ATOM 2987 C CA . GLY A 1 388 ? 108.952 148.364 164.913 1.00 112.21 441 GLY A CA 1
ATOM 2988 C C . GLY A 1 388 ? 108.079 147.143 164.774 1.00 112.21 441 GLY A C 1
ATOM 2989 O O . GLY A 1 388 ? 108.556 146.010 164.662 1.00 112.21 441 GLY A O 1
ATOM 2990 N N . ASN A 1 389 ? 106.779 147.400 164.845 1.00 114.81 442 ASN A N 1
ATOM 2991 C CA . ASN A 1 389 ? 105.723 146.574 164.286 1.00 114.81 442 ASN A CA 1
ATOM 2992 C C . ASN A 1 389 ? 106.108 146.099 162.893 1.00 114.81 442 ASN A C 1
ATOM 2993 O O . ASN A 1 389 ? 106.349 146.911 161.996 1.00 114.81 442 ASN A O 1
ATOM 2998 N N . ILE A 1 390 ? 106.188 144.785 162.707 1.00 102.48 443 ILE A N 1
ATOM 2999 C CA . ILE A 1 390 ? 106.739 144.235 161.475 1.00 102.48 443 ILE A CA 1
ATOM 3000 C C . ILE A 1 390 ? 105.911 143.041 161.016 1.00 102.48 443 ILE A C 1
ATOM 3001 O O . ILE A 1 390 ? 105.556 142.167 161.814 1.00 102.48 443 ILE A O 1
ATOM 3006 N N . THR A 1 391 ? 105.540 143.051 159.738 1.00 104.63 444 THR A N 1
ATOM 3007 C CA . THR A 1 391 ? 104.937 141.918 159.058 1.00 104.63 444 THR A CA 1
ATOM 3008 C C . THR A 1 391 ? 105.633 141.740 157.720 1.00 104.63 444 THR A C 1
ATOM 3009 O O . THR A 1 391 ? 106.298 142.651 157.222 1.00 104.63 444 THR A O 1
ATOM 3013 N N . CYS A 1 392 ? 105.463 140.558 157.136 1.00 107.14 445 CYS A N 1
ATOM 3014 C CA . CYS A 1 392 ? 105.871 140.323 155.759 1.00 107.14 445 CYS A CA 1
ATOM 3015 C C . CYS A 1 392 ? 105.052 139.177 155.195 1.00 107.14 445 CYS A C 1
ATOM 3016 O O . CYS A 1 392 ? 104.796 138.188 155.885 1.00 107.14 445 CYS A O 1
ATOM 3019 N N . THR A 1 393 ? 104.629 139.329 153.947 1.00 99.57 446 THR A N 1
ATOM 3020 C CA . THR A 1 393 ? 103.913 138.285 153.240 1.00 99.57 446 THR A CA 1
ATOM 3021 C C . THR A 1 393 ? 104.707 137.866 152.012 1.00 99.57 446 THR A C 1
ATOM 3022 O O . THR A 1 393 ? 105.543 138.618 151.500 1.00 99.57 446 THR A O 1
ATOM 3026 N N . SER A 1 394 ? 104.449 136.645 151.554 1.00 98.04 447 SER A N 1
ATOM 3027 C CA . SER A 1 394 ? 105.183 136.069 150.436 1.00 98.04 447 SER A CA 1
ATOM 3028 C C . SER A 1 394 ? 104.370 134.920 149.860 1.00 98.04 447 SER A C 1
ATOM 3029 O O . SER A 1 394 ? 103.282 134.597 150.342 1.00 98.04 447 SER A O 1
ATOM 3032 N N . ASN A 1 395 ? 104.913 134.303 148.819 1.00 55.30 448 ASN A N 1
ATOM 3033 C CA . ASN A 1 395 ? 104.285 133.177 148.151 1.00 56.42 448 ASN A CA 1
ATOM 3034 C C . ASN A 1 395 ? 105.031 131.889 148.453 1.00 55.23 448 ASN A C 1
ATOM 3035 O O . ASN A 1 395 ? 106.246 131.885 148.666 1.00 97.70 448 ASN A O 1
ATOM 3040 N N . ILE A 1 396 ? 104.288 130.793 148.458 1.00 91.75 449 ILE A N 1
ATOM 3041 C CA . ILE A 1 396 ? 104.854 129.456 148.545 1.00 91.75 449 ILE A CA 1
ATOM 3042 C C . ILE A 1 396 ? 104.763 128.839 147.164 1.00 91.75 449 ILE A C 1
ATOM 3043 O O . ILE A 1 396 ? 103.664 128.583 146.664 1.00 91.75 449 ILE A O 1
ATOM 3048 N N . THR A 1 397 ? 105.904 128.609 146.541 1.00 92.68 450 THR A N 1
ATOM 3049 C CA . THR A 1 397 ? 105.927 128.044 145.205 1.00 92.68 450 THR A CA 1
ATOM 3050 C C . THR A 1 397 ? 106.542 126.664 145.145 1.00 92.68 450 THR A C 1
ATOM 3051 O O . THR A 1 397 ? 106.205 125.895 144.245 1.00 92.68 450 THR A O 1
ATOM 3055 N N . GLY A 1 398 ? 107.435 126.331 146.066 1.00 92.74 451 GLY A N 1
ATOM 3056 C CA . GLY A 1 398 ? 108.146 125.074 145.977 1.00 92.74 451 GLY A CA 1
ATOM 3057 C C . GLY A 1 398 ? 108.527 124.537 147.336 1.00 92.74 451 GLY A C 1
ATOM 3058 O O . GLY A 1 398 ? 108.556 125.260 148.334 1.00 92.74 451 GLY A O 1
ATOM 3059 N N . MET A 1 399 ? 108.817 123.244 147.358 1.00 97.66 452 MET A N 1
ATOM 3060 C CA . MET A 1 399 ? 109.229 122.552 148.565 1.00 97.66 452 MET A CA 1
ATOM 3061 C C . MET A 1 399 ? 110.453 121.706 148.251 1.00 97.66 452 MET A C 1
ATOM 3062 O O . MET A 1 399 ? 110.720 121.379 147.093 1.00 97.66 452 MET A O 1
ATOM 3067 N N . LEU A 1 400 ? 111.203 121.348 149.290 1.00 94.35 453 LEU A N 1
ATOM 3068 C CA . LEU A 1 400 ? 112.386 120.506 149.133 1.00 94.35 453 LEU A CA 1
ATOM 3069 C C . LEU A 1 400 ? 112.175 119.235 149.938 1.00 94.35 453 LEU A C 1
ATOM 3070 O O . LEU A 1 400 ? 112.702 119.097 151.039 1.00 94.35 453 LEU A O 1
ATOM 3075 N N . LEU A 1 401 ? 111.461 118.277 149.364 1.00 113.01 454 LEU A N 1
ATOM 3076 C CA . LEU A 1 401 ? 111.195 117.044 150.084 1.00 113.01 454 LEU A CA 1
ATOM 3077 C C . LEU A 1 401 ? 112.377 116.092 149.999 1.00 113.01 454 LEU A C 1
ATOM 3078 O O . LEU A 1 401 ? 113.115 116.066 149.011 1.00 113.01 454 LEU A O 1
ATOM 3083 N N . GLU A 1 402 ? 112.547 115.304 151.054 1.00 137.90 455 GLU A N 1
ATOM 3084 C CA . GLU A 1 402 ? 113.554 114.257 151.104 1.00 137.90 455 GLU A CA 1
ATOM 3085 C C . GLU A 1 402 ? 112.902 112.918 150.788 1.00 137.90 455 GLU A C 1
ATOM 3086 O O . GLU A 1 402 ? 111.784 112.646 151.234 1.00 137.90 455 GLU A O 1
ATOM 3092 N N . ILE A 1 403 ? 113.597 112.107 149.982 1.00 141.58 456 ILE A N 1
ATOM 3093 C CA . ILE A 1 403 ? 113.084 110.806 149.568 1.00 141.58 456 ILE A CA 1
ATOM 3094 C C . ILE A 1 403 ? 112.959 109.904 150.788 1.00 141.58 456 ILE A C 1
ATOM 3095 O O . ILE A 1 403 ? 113.766 109.983 151.723 1.00 141.58 456 ILE A O 1
ATOM 3100 N N . HIS A 1 404 ? 111.914 109.075 150.805 1.00 173.67 457 HIS A N 1
ATOM 3101 C CA . HIS A 1 404 ? 111.669 108.195 151.934 1.00 173.67 457 HIS A CA 1
ATOM 3102 C C . HIS A 1 404 ? 112.755 107.131 152.022 1.00 173.67 457 HIS A C 1
ATOM 3103 O O . HIS A 1 404 ? 113.467 106.840 151.058 1.00 173.67 457 HIS A O 1
ATOM 3110 N N . LYS A 1 405 ? 112.874 106.549 153.201 1.00 176.42 458 LYS A N 1
ATOM 3111 C CA . LYS A 1 405 ? 113.834 105.483 153.395 1.00 176.42 458 LYS A CA 1
ATOM 3112 C C . LYS A 1 405 ? 113.239 104.174 152.893 1.00 176.42 458 LYS A C 1
ATOM 3113 O O . LYS A 1 405 ? 112.032 103.940 152.996 1.00 176.42 458 LYS A O 1
ATOM 3119 N N . ASN A 1 406 ? 114.098 103.322 152.343 1.00 187.89 459 ASN A N 1
ATOM 3120 C CA . ASN A 1 406 ? 113.663 102.170 151.558 1.00 187.89 459 ASN A CA 1
ATOM 3121 C C . ASN A 1 406 ? 113.077 101.083 152.462 1.00 187.89 459 ASN A C 1
ATOM 3122 O O . ASN A 1 406 ? 112.951 101.237 153.681 1.00 187.89 459 ASN A O 1
ATOM 3127 N N . ARG A 1 407 ? 112.742 99.940 151.866 1.00 187.70 460 ARG A N 1
ATOM 3128 C CA . ARG A 1 407 ? 112.230 98.790 152.614 1.00 187.70 460 ARG A CA 1
ATOM 3129 C C . ARG A 1 407 ? 113.384 97.917 153.119 1.00 187.70 460 ARG A C 1
ATOM 3130 O O . ARG A 1 407 ? 113.461 96.706 152.912 1.00 187.70 460 ARG A O 1
ATOM 3138 N N . GLU A 1 408 ? 114.340 98.584 153.762 1.00 199.00 461 GLU A N 1
ATOM 3139 C CA . GLU A 1 408 ? 115.439 97.950 154.478 1.00 199.00 461 GLU A CA 1
ATOM 3140 C C . GLU A 1 408 ? 115.747 98.604 155.814 1.00 199.00 461 GLU A C 1
ATOM 3141 O O . GLU A 1 408 ? 116.403 97.972 156.648 1.00 199.00 461 GLU A O 1
ATOM 3147 N N . ASP A 1 409 ? 115.301 99.841 156.054 1.00 197.44 462 ASP A N 1
ATOM 3148 C CA . ASP A 1 409 ? 115.651 100.592 157.248 1.00 197.44 462 ASP A CA 1
ATOM 3149 C C . ASP A 1 409 ? 114.502 100.747 158.230 1.00 197.44 462 ASP A C 1
ATOM 3150 O O . ASP A 1 409 ? 114.756 100.941 159.422 1.00 197.44 462 ASP A O 1
ATOM 3155 N N . GLN A 1 410 ? 113.258 100.668 157.767 1.00 194.47 463 GLN A N 1
ATOM 3156 C CA . GLN A 1 410 ? 112.101 100.977 158.594 1.00 194.47 463 GLN A CA 1
ATOM 3157 C C . GLN A 1 410 ? 111.402 99.743 159.144 1.00 194.47 463 GLN A C 1
ATOM 3158 O O . GLN A 1 410 ? 110.452 99.886 159.920 1.00 194.47 463 GLN A O 1
ATOM 3164 N N . GLY A 1 411 ? 111.825 98.541 158.758 1.00 200.73 464 GLY A N 1
ATOM 3165 C CA . GLY A 1 411 ? 111.254 97.327 159.313 1.00 200.73 464 GLY A CA 1
ATOM 3166 C C . GLY A 1 411 ? 109.891 96.958 158.762 1.00 200.73 464 GLY A C 1
ATOM 3167 O O . GLY A 1 411 ? 109.718 95.877 158.190 1.00 200.73 464 GLY A O 1
ATOM 3168 N N . GLU A 1 412 A 108.917 97.852 158.922 1.00 202.06 464 GLU A N 1
ATOM 3169 C CA . GLU A 1 412 A 107.585 97.668 158.370 1.00 202.06 464 GLU A CA 1
ATOM 3170 C C . GLU A 1 412 A 107.642 97.857 156.847 1.00 202.06 464 GLU A C 1
ATOM 3171 O O . GLU A 1 412 A 108.681 98.218 156.283 1.00 202.06 464 GLU A O 1
ATOM 3177 N N . ASP A 1 413 B 106.519 97.569 156.179 1.00 195.74 464 ASP A N 1
ATOM 3178 C CA . ASP A 1 413 B 106.391 97.727 154.733 1.00 195.74 464 ASP A CA 1
ATOM 3179 C C . ASP A 1 413 B 106.686 99.160 154.305 1.00 195.74 464 ASP A C 1
ATOM 3180 O O . ASP A 1 413 B 106.354 100.118 155.005 1.00 195.74 464 ASP A O 1
ATOM 3185 N N . GLN A 1 414 C 107.356 99.294 153.164 1.00 191.74 464 GLN A N 1
ATOM 3186 C CA . GLN A 1 414 C 107.572 100.586 152.539 1.00 191.74 464 GLN A CA 1
ATOM 3187 C C . GLN A 1 414 C 106.909 100.716 151.180 1.00 191.74 464 GLN A C 1
ATOM 3188 O O . GLN A 1 414 C 106.861 101.828 150.642 1.00 191.74 464 GLN A O 1
ATOM 3194 N N . ASP A 1 415 D 106.395 99.625 150.612 1.00 187.55 464 ASP A N 1
ATOM 3195 C CA . ASP A 1 415 D 105.244 99.759 149.735 1.00 187.55 464 ASP A CA 1
ATOM 3196 C C . ASP A 1 415 D 104.112 100.357 150.552 1.00 187.55 464 ASP A C 1
ATOM 3197 O O . ASP A 1 415 D 103.975 100.069 151.743 1.00 187.55 464 ASP A O 1
ATOM 3202 N N . GLN A 1 416 E 103.370 101.269 149.925 1.00 187.07 464 GLN A N 1
ATOM 3203 C CA . GLN A 1 416 E 102.234 102.043 150.436 1.00 187.07 464 GLN A CA 1
ATOM 3204 C C . GLN A 1 416 E 102.545 102.868 151.693 1.00 187.07 464 GLN A C 1
ATOM 3205 O O . GLN A 1 416 E 101.631 103.454 152.275 1.00 187.07 464 GLN A O 1
ATOM 3211 N N . ASN A 1 417 F 103.803 102.965 152.115 1.00 189.21 464 ASN A N 1
ATOM 3212 C CA . ASN A 1 417 F 104.171 103.615 153.371 1.00 189.21 464 ASN A CA 1
ATOM 3213 C C . ASN A 1 417 F 105.435 104.449 153.203 1.00 189.21 464 ASN A C 1
ATOM 3214 O O . ASN A 1 417 F 106.411 104.270 153.933 1.00 189.21 464 ASN A O 1
ATOM 3219 N N . ASN A 1 418 ? 105.452 105.340 152.212 1.00 167.11 465 ASN A N 1
ATOM 3220 C CA . ASN A 1 418 ? 106.654 106.110 151.886 1.00 167.11 465 ASN A CA 1
ATOM 3221 C C . ASN A 1 418 ? 106.963 107.078 153.019 1.00 167.11 465 ASN A C 1
ATOM 3222 O O . ASN A 1 418 ? 106.435 108.188 153.078 1.00 167.11 465 ASN A O 1
ATOM 3227 N N . THR A 1 419 ? 107.862 106.657 153.901 1.00 169.90 466 THR A N 1
ATOM 3228 C CA . THR A 1 419 ? 108.114 107.322 155.174 1.00 169.90 466 THR A CA 1
ATOM 3229 C C . THR A 1 419 ? 109.071 108.487 154.945 1.00 169.90 466 THR A C 1
ATOM 3230 O O . THR A 1 419 ? 110.294 108.339 154.988 1.00 169.90 466 THR A O 1
ATOM 3234 N N . TYR A 1 420 ? 108.505 109.668 154.688 1.00 160.82 467 TYR A N 1
ATOM 3235 C CA . TYR A 1 420 ? 109.282 110.904 154.578 1.00 160.82 467 TYR A CA 1
ATOM 3236 C C . TYR A 1 420 ? 109.673 111.360 155.979 1.00 160.82 467 TYR A C 1
ATOM 3237 O O . TYR A 1 420 ? 109.029 112.220 156.584 1.00 160.82 467 TYR A O 1
ATOM 3246 N N . VAL A 1 421 ? 110.773 110.784 156.481 1.00 159.07 468 VAL A N 1
ATOM 3247 C CA . VAL A 1 421 ? 111.209 111.026 157.856 1.00 159.07 468 VAL A CA 1
ATOM 3248 C C . VAL A 1 421 ? 111.663 112.472 158.037 1.00 159.07 468 VAL A C 1
ATOM 3249 O O . VAL A 1 421 ? 111.571 113.024 159.138 1.00 159.07 468 VAL A O 1
ATOM 3253 N N . CYS A 1 422 ? 112.092 113.128 156.963 1.00 153.38 469 CYS A N 1
ATOM 3254 C CA . CYS A 1 422 ? 112.335 114.560 156.978 1.00 153.38 469 CYS A CA 1
ATOM 3255 C C . CYS A 1 422 ? 111.811 115.151 155.677 1.00 153.38 469 CYS A C 1
ATOM 3256 O O . CYS A 1 422 ? 111.506 114.435 154.720 1.00 153.38 469 CYS A O 1
ATOM 3259 N N . LEU A 1 423 ? 111.700 116.479 155.653 1.00 128.38 470 LEU A N 1
ATOM 3260 C CA . LEU A 1 423 ? 111.196 117.207 154.496 1.00 128.38 470 LEU A CA 1
ATOM 3261 C C . LEU A 1 423 ? 112.153 118.320 154.108 1.00 128.38 470 LEU A C 1
ATOM 3262 O O . LEU A 1 423 ? 111.723 119.390 153.676 1.00 128.38 470 LEU A O 1
ATOM 3267 N N . THR A 1 424 ? 113.448 118.095 154.277 1.00 124.23 471 THR A N 1
ATOM 3268 C CA . THR A 1 424 ? 114.395 119.187 154.385 1.00 124.23 471 THR A CA 1
ATOM 3269 C C . THR A 1 424 ? 115.372 119.184 153.226 1.00 124.23 471 THR A C 1
ATOM 3270 O O . THR A 1 424 ? 115.522 118.203 152.496 1.00 124.23 471 THR A O 1
ATOM 3274 N N . GLY A 1 425 ? 116.045 120.316 153.092 1.00 105.47 472 GLY A N 1
ATOM 3275 C CA . GLY A 1 425 ? 117.338 120.371 152.456 1.00 105.47 472 GLY A CA 1
ATOM 3276 C C . GLY A 1 425 ? 118.152 121.439 153.147 1.00 105.47 472 GLY A C 1
ATOM 3277 O O . GLY A 1 425 ? 117.759 122.608 153.165 1.00 105.47 472 GLY A O 1
ATOM 3278 N N . GLY A 1 426 ? 119.291 121.061 153.713 1.00 99.62 473 GLY A N 1
ATOM 3279 C CA . GLY A 1 426 ? 120.118 122.052 154.361 1.00 99.62 473 GLY A CA 1
ATOM 3280 C C . GLY A 1 426 ? 120.922 122.903 153.416 1.00 99.62 473 GLY A C 1
ATOM 3281 O O . GLY A 1 426 ? 121.414 123.961 153.814 1.00 99.62 473 GLY A O 1
ATOM 3282 N N . ASN A 1 427 ? 121.060 122.463 152.172 1.00 99.89 474 ASN A N 1
ATOM 3283 C CA . ASN A 1 427 ? 121.833 123.193 151.184 1.00 99.89 474 ASN A CA 1
ATOM 3284 C C . ASN A 1 427 ? 121.037 124.385 150.682 1.00 99.89 474 ASN A C 1
ATOM 3285 O O . ASN A 1 427 ? 119.867 124.250 150.317 1.00 99.89 474 ASN A O 1
ATOM 3290 N N . MET A 1 428 ? 121.677 125.553 150.650 1.00 100.31 475 MET A N 1
ATOM 3291 C CA . MET A 1 428 ? 121.103 126.678 149.926 1.00 100.31 475 MET A CA 1
ATOM 3292 C C . MET A 1 428 ? 121.244 126.488 148.426 1.00 100.31 475 MET A C 1
ATOM 3293 O O . MET A 1 428 ? 120.559 127.165 147.654 1.00 100.31 475 MET A O 1
ATOM 3298 N N . LYS A 1 429 ? 122.120 125.570 148.018 1.00 94.48 476 LYS A N 1
ATOM 3299 C CA . LYS A 1 429 ? 122.350 125.253 146.616 1.00 94.48 476 LYS A CA 1
ATOM 3300 C C . LYS A 1 429 ? 121.122 124.639 145.958 1.00 94.48 476 LYS A C 1
ATOM 3301 O O . LYS A 1 429 ? 120.867 124.878 144.770 1.00 94.48 476 LYS A O 1
ATOM 3307 N N . ASP A 1 430 ? 120.337 123.869 146.713 1.00 98.33 477 ASP A N 1
ATOM 3308 C CA . ASP A 1 430 ? 119.243 123.114 146.111 1.00 98.33 477 ASP A CA 1
ATOM 3309 C C . ASP A 1 430 ? 118.082 124.006 145.701 1.00 98.33 477 ASP A C 1
ATOM 3310 O O . ASP A 1 430 ? 117.328 123.647 144.791 1.00 98.33 477 ASP A O 1
ATOM 3315 N N . ILE A 1 431 ? 117.911 125.150 146.364 1.00 91.94 478 ILE A N 1
ATOM 3316 C CA . ILE A 1 431 ? 116.970 126.157 145.885 1.00 91.94 478 ILE A CA 1
ATOM 3317 C C . ILE A 1 431 ? 117.413 126.673 144.529 1.00 91.94 478 ILE A C 1
ATOM 3318 O O . ILE A 1 431 ? 116.609 126.844 143.606 1.00 91.94 478 ILE A O 1
ATOM 3323 N N . TRP A 1 432 ? 118.709 126.891 144.384 1.00 92.39 479 TRP A N 1
ATOM 3324 C CA . TRP A 1 432 ? 119.264 127.456 143.172 1.00 92.39 479 TRP A CA 1
ATOM 3325 C C . TRP A 1 432 ? 119.307 126.444 142.044 1.00 92.39 479 TRP A C 1
ATOM 3326 O O . TRP A 1 432 ? 119.445 126.834 140.882 1.00 92.39 479 TRP A O 1
ATOM 3337 N N . ARG A 1 433 ? 119.192 125.155 142.361 1.00 92.62 480 ARG A N 1
ATOM 3338 C CA . ARG A 1 433 ? 118.892 124.179 141.324 1.00 92.62 480 ARG A CA 1
ATOM 3339 C C . ARG A 1 433 ? 117.449 124.259 140.863 1.00 92.62 480 ARG A C 1
ATOM 3340 O O . ARG A 1 433 ? 117.149 123.835 139.745 1.00 92.62 480 ARG A O 1
ATOM 3348 N N . SER A 1 434 ? 116.548 124.779 141.690 1.00 91.88 481 SER A N 1
ATOM 3349 C CA . SER A 1 434 ? 115.141 124.853 141.325 1.00 91.88 481 SER A CA 1
ATOM 3350 C C . SER A 1 434 ? 114.801 126.098 140.529 1.00 91.88 481 SER A C 1
ATOM 3351 O O . SER A 1 434 ? 113.622 126.348 140.271 1.00 91.88 481 SER A O 1
ATOM 3354 N N . GLU A 1 435 ? 115.795 126.892 140.151 1.00 102.31 482 GLU A N 1
ATOM 3355 C CA . GLU A 1 435 ? 115.562 128.028 139.281 1.00 102.31 482 GLU A CA 1
ATOM 3356 C C . GLU A 1 435 ? 116.437 128.022 138.043 1.00 102.31 482 GLU A C 1
ATOM 3357 O O . GLU A 1 435 ? 116.203 128.836 137.145 1.00 102.31 482 GLU A O 1
ATOM 3363 N N . LEU A 1 436 ? 117.429 127.146 137.965 1.00 92.03 483 LEU A N 1
ATOM 3364 C CA . LEU A 1 436 ? 118.323 127.055 136.823 1.00 92.03 483 LEU A CA 1
ATOM 3365 C C . LEU A 1 436 ? 118.273 125.667 136.210 1.00 92.03 483 LEU A C 1
ATOM 3366 O O . LEU A 1 436 ? 119.295 125.077 135.862 1.00 92.03 483 LEU A O 1
ATOM 3371 N N . TYR A 1 437 ? 117.070 125.127 136.085 1.00 95.60 484 TYR A N 1
ATOM 3372 C CA . TYR A 1 437 ? 116.848 123.876 135.383 1.00 95.60 484 TYR A CA 1
ATOM 3373 C C . TYR A 1 437 ? 116.631 124.080 133.898 1.00 95.60 484 TYR A C 1
ATOM 3374 O O . TYR A 1 437 ? 116.376 123.108 133.184 1.00 95.60 484 TYR A O 1
ATOM 3383 N N . LYS A 1 438 ? 116.693 125.319 133.424 1.00 91.78 485 LYS A N 1
ATOM 3384 C CA . LYS A 1 438 ? 116.396 125.627 132.039 1.00 91.78 485 LYS A CA 1
ATOM 3385 C C . LYS A 1 438 ? 117.617 125.993 131.220 1.00 91.78 485 LYS A C 1
ATOM 3386 O O . LYS A 1 438 ? 117.558 125.916 129.990 1.00 91.78 485 LYS A O 1
ATOM 3392 N N . TYR A 1 439 ? 118.713 126.373 131.858 1.00 85.04 486 TYR A N 1
ATOM 3393 C CA . TYR A 1 439 ? 119.761 127.122 131.193 1.00 85.04 486 TYR A CA 1
ATOM 3394 C C . TYR A 1 439 ? 121.036 126.301 131.057 1.00 85.04 486 TYR A C 1
ATOM 3395 O O . TYR A 1 439 ? 121.445 125.604 131.988 1.00 85.04 486 TYR A O 1
ATOM 3404 N N . LYS A 1 440 ? 121.652 126.392 129.884 1.00 87.73 487 LYS A N 1
ATOM 3405 C CA . LYS A 1 440 ? 122.910 125.733 129.577 1.00 87.73 487 LYS A CA 1
ATOM 3406 C C . LYS A 1 440 ? 123.851 126.753 128.958 1.00 87.73 487 LYS A C 1
ATOM 3407 O O . LYS A 1 440 ? 123.428 127.576 128.143 1.00 87.73 487 LYS A O 1
ATOM 3413 N N . ILE A 1 441 ? 125.120 126.704 129.345 1.00 86.49 488 ILE A N 1
ATOM 3414 C CA . ILE A 1 441 ? 126.142 127.563 128.761 1.00 86.49 488 ILE A CA 1
ATOM 3415 C C . ILE A 1 441 ? 126.810 126.816 127.618 1.00 86.49 488 ILE A C 1
ATOM 3416 O O . ILE A 1 441 ? 127.323 125.709 127.807 1.00 86.49 488 ILE A O 1
ATOM 3421 N N . VAL A 1 442 ? 126.811 127.415 126.428 1.00 90.85 489 VAL A N 1
ATOM 3422 C CA . VAL A 1 442 ? 127.489 126.836 125.280 1.00 90.85 489 VAL A CA 1
ATOM 3423 C C . VAL A 1 442 ? 128.463 127.850 124.703 1.00 90.85 489 VAL A C 1
ATOM 3424 O O . VAL A 1 442 ? 128.321 129.061 124.877 1.00 90.85 489 VAL A O 1
ATOM 3428 N N . GLU A 1 443 ? 129.461 127.325 124.003 1.00 98.55 490 GLU A N 1
ATOM 3429 C CA . GLU A 1 443 ? 130.498 128.118 123.364 1.00 98.55 490 GLU A CA 1
ATOM 3430 C C . GLU A 1 443 ? 130.357 127.992 121.857 1.00 98.55 490 GLU A C 1
ATOM 3431 O O . GLU A 1 443 ? 130.170 126.887 121.338 1.00 98.55 490 GLU A O 1
ATOM 3437 N N . ILE A 1 444 ? 130.449 129.112 121.163 1.00 92.87 491 ILE A N 1
ATOM 3438 C CA . ILE A 1 444 ? 130.292 129.139 119.718 1.00 92.87 491 ILE A CA 1
ATOM 3439 C C . ILE A 1 444 ? 131.638 128.856 119.071 1.00 92.87 491 ILE A C 1
ATOM 3440 O O . ILE A 1 444 ? 132.659 129.420 119.474 1.00 92.87 491 ILE A O 1
ATOM 3445 N N . GLN A 1 445 ? 131.647 127.957 118.085 1.00 98.05 492 GLN A N 1
ATOM 3446 C CA . GLN A 1 445 ? 132.826 127.669 117.274 1.00 98.05 492 GLN A CA 1
ATOM 3447 C C . GLN A 1 445 ? 132.588 128.224 115.878 1.00 98.05 492 GLN A C 1
ATOM 3448 O O . GLN A 1 445 ? 131.996 127.547 115.027 1.00 98.05 492 GLN A O 1
ATOM 3454 N N . PRO A 1 446 ? 133.020 129.442 115.590 1.00 87.52 493 PRO A N 1
ATOM 3455 C CA . PRO A 1 446 ? 132.627 130.080 114.330 1.00 87.52 493 PRO A CA 1
ATOM 3456 C C . PRO A 1 446 ? 133.550 129.801 113.155 1.00 87.52 493 PRO A C 1
ATOM 3457 O O . PRO A 1 446 ? 133.506 130.546 112.173 1.00 87.52 493 PRO A O 1
ATOM 3461 N N . LEU A 1 447 ? 134.397 128.775 113.215 1.00 88.17 494 LEU A N 1
ATOM 3462 C CA . LEU A 1 447 ? 135.379 128.615 112.143 1.00 88.17 494 LEU A CA 1
ATOM 3463 C C . LEU A 1 447 ? 134.787 127.933 110.913 1.00 88.17 494 LEU A C 1
ATOM 3464 O O . LEU A 1 447 ? 134.601 128.568 109.874 1.00 88.17 494 LEU A O 1
ATOM 3469 N N . GLY A 1 448 ? 134.454 126.653 111.018 1.00 91.54 495 GLY A N 1
ATOM 3470 C CA . GLY A 1 448 ? 133.814 125.960 109.913 1.00 91.54 495 GLY A CA 1
ATOM 3471 C C . GLY A 1 448 ? 134.724 125.582 108.758 1.00 91.54 495 GLY A C 1
ATOM 3472 O O . GLY A 1 448 ? 135.551 126.383 108.318 1.00 91.54 495 GLY A O 1
ATOM 3473 N N . VAL A 1 449 ? 134.566 124.365 108.240 1.00 96.52 496 VAL A N 1
ATOM 3474 C CA . VAL A 1 449 ? 135.313 123.866 107.086 1.00 96.52 496 VAL A CA 1
ATOM 3475 C C . VAL A 1 449 ? 134.351 123.039 106.246 1.00 96.52 496 VAL A C 1
ATOM 3476 O O . VAL A 1 449 ? 133.704 122.126 106.766 1.00 96.52 496 VAL A O 1
ATOM 3480 N N . ALA A 1 450 ? 134.249 123.344 104.960 1.00 103.97 497 ALA A N 1
ATOM 3481 C CA . ALA A 1 450 ? 133.334 122.626 104.088 1.00 103.97 497 ALA A CA 1
ATOM 3482 C C . ALA A 1 450 ? 133.965 122.425 102.720 1.00 103.97 497 ALA A C 1
ATOM 3483 O O . ALA A 1 450 ? 134.887 123.154 102.341 1.00 103.97 497 ALA A O 1
ATOM 3485 N N . PRO A 1 451 ? 133.518 121.418 101.974 1.00 117.31 498 PRO A N 1
ATOM 3486 C CA . PRO A 1 451 ? 133.842 121.332 100.547 1.00 117.31 498 PRO A CA 1
ATOM 3487 C C . PRO A 1 451 ? 132.818 122.055 99.684 1.00 117.31 498 PRO A C 1
ATOM 3488 O O . PRO A 1 451 ? 131.624 122.090 99.988 1.00 117.31 498 PRO A O 1
ATOM 3492 N N . THR A 1 452 ? 133.300 122.637 98.583 1.00 125.75 499 THR A N 1
ATOM 3493 C CA . THR A 1 452 ? 132.443 123.467 97.741 1.00 125.75 499 THR A CA 1
ATOM 3494 C C . THR A 1 452 ? 132.965 123.521 96.312 1.00 125.75 499 THR A C 1
ATOM 3495 O O . THR A 1 452 ? 134.108 123.163 96.023 1.00 125.75 499 THR A O 1
ATOM 3499 N N . LYS A 1 453 ? 132.116 124.064 95.434 1.00 127.17 500 LYS A N 1
ATOM 3500 C CA . LYS A 1 453 ? 132.365 124.056 93.995 1.00 127.17 500 LYS A CA 1
ATOM 3501 C C . LYS A 1 453 ? 133.536 124.940 93.583 1.00 127.17 500 LYS A C 1
ATOM 3502 O O . LYS A 1 453 ? 134.173 124.669 92.560 1.00 127.17 500 LYS A O 1
ATOM 3508 N N . CYS A 1 454 ? 133.836 125.990 94.339 1.00 132.69 501 CYS A N 1
ATOM 3509 C CA . CYS A 1 454 ? 134.762 126.986 93.827 1.00 132.69 501 CYS A CA 1
ATOM 3510 C C . CYS A 1 454 ? 136.211 126.530 93.980 1.00 132.69 501 CYS A C 1
ATOM 3511 O O . CYS A 1 454 ? 136.515 125.485 94.560 1.00 132.69 501 CYS A O 1
ATOM 3514 N N . ARG A 1 455 ? 137.109 127.345 93.434 1.00 129.17 502 ARG A N 1
ATOM 3515 C CA . ARG A 1 455 ? 138.547 127.170 93.577 1.00 129.17 502 ARG A CA 1
ATOM 3516 C C . ARG A 1 455 ? 139.199 128.527 93.378 1.00 129.17 502 ARG A C 1
ATOM 3517 O O . ARG A 1 455 ? 138.977 129.172 92.350 1.00 129.17 502 ARG A O 1
ATOM 3525 N N . ARG A 1 456 ? 139.996 128.956 94.349 1.00 130.71 503 ARG A N 1
ATOM 3526 C CA . ARG A 1 456 ? 140.604 130.277 94.289 1.00 130.71 503 ARG A CA 1
ATOM 3527 C C . ARG A 1 456 ? 141.768 130.277 93.312 1.00 130.71 503 ARG A C 1
ATOM 3528 O O . ARG A 1 456 ? 142.598 129.364 93.320 1.00 130.71 503 ARG A O 1
ATOM 3536 N N . TYR A 1 457 ? 141.827 131.305 92.474 1.00 136.79 504 TYR A N 1
ATOM 3537 C CA . TYR A 1 457 ? 142.885 131.432 91.482 1.00 136.79 504 TYR A CA 1
ATOM 3538 C C . TYR A 1 457 ? 144.197 131.854 92.124 1.00 136.79 504 TYR A C 1
ATOM 3539 O O . TYR A 1 457 ? 144.680 132.959 91.889 1.00 136.79 504 TYR A O 1
ATOM 3548 N N . LEU B 2 1 ? 128.854 143.136 127.472 1.00 121.54 515 LEU B N 1
ATOM 3549 C CA . LEU B 2 1 ? 129.136 143.975 126.315 1.00 121.54 515 LEU B CA 1
ATOM 3550 C C . LEU B 2 1 ? 130.412 143.521 125.627 1.00 121.54 515 LEU B C 1
ATOM 3551 O O . LEU B 2 1 ? 131.505 143.698 126.157 1.00 121.54 515 LEU B O 1
ATOM 3556 N N . GLY B 2 2 ? 130.265 142.912 124.457 1.00 125.71 516 GLY B N 1
ATOM 3557 C CA . GLY B 2 2 ? 131.392 142.737 123.566 1.00 125.71 516 GLY B CA 1
ATOM 3558 C C . GLY B 2 2 ? 131.261 143.645 122.363 1.00 125.71 516 GLY B C 1
ATOM 3559 O O . GLY B 2 2 ? 132.243 144.258 121.932 1.00 125.71 516 GLY B O 1
ATOM 3560 N N . ALA B 2 3 ? 130.029 143.734 121.838 1.00 122.36 517 ALA B N 1
ATOM 3561 C CA . ALA B 2 3 ? 129.644 144.589 120.706 1.00 122.36 517 ALA B CA 1
ATOM 3562 C C . ALA B 2 3 ? 130.493 144.340 119.461 1.00 122.36 517 ALA B C 1
ATOM 3563 O O . ALA B 2 3 ? 130.716 145.251 118.661 1.00 122.36 517 ALA B O 1
ATOM 3565 N N . LEU B 2 4 ? 130.972 143.109 119.281 1.00 118.46 518 LEU B N 1
ATOM 3566 C CA . LEU B 2 4 ? 131.938 142.848 118.224 1.00 118.46 518 LEU B CA 1
ATOM 3567 C C . LEU B 2 4 ? 131.610 141.581 117.441 1.00 118.46 518 LEU B C 1
ATOM 3568 O O . LEU B 2 4 ? 132.036 141.433 116.292 1.00 118.46 518 LEU B O 1
ATOM 3573 N N . PHE B 2 5 ? 130.907 140.658 118.088 1.00 121.64 519 PHE B N 1
ATOM 3574 C CA . PHE B 2 5 ? 130.568 139.359 117.504 1.00 121.64 519 PHE B CA 1
ATOM 3575 C C . PHE B 2 5 ? 129.545 139.303 116.371 1.00 121.64 519 PHE B C 1
ATOM 3576 O O . PHE B 2 5 ? 128.619 140.110 116.297 1.00 121.64 519 PHE B O 1
ATOM 3584 N N . LEU B 2 6 ? 129.738 138.318 115.497 1.00 125.88 520 LEU B N 1
ATOM 3585 C CA . LEU B 2 6 ? 128.858 138.061 114.372 1.00 125.88 520 LEU B CA 1
ATOM 3586 C C . LEU B 2 6 ? 128.286 136.659 114.534 1.00 125.88 520 LEU B C 1
ATOM 3587 O O . LEU B 2 6 ? 128.808 135.845 115.300 1.00 125.88 520 LEU B O 1
ATOM 3592 N N . GLY B 2 7 ? 127.201 136.372 113.821 1.00 127.93 521 GLY B N 1
ATOM 3593 C CA . GLY B 2 7 ? 126.676 135.024 113.869 1.00 127.93 521 GLY B CA 1
ATOM 3594 C C . GLY B 2 7 ? 125.833 134.736 115.091 1.00 127.93 521 GLY B C 1
ATOM 3595 O O . GLY B 2 7 ? 126.236 133.969 115.968 1.00 127.93 521 GLY B O 1
ATOM 3596 N N . PHE B 2 8 ? 124.651 135.352 115.162 1.00 130.25 522 PHE B N 1
ATOM 3597 C CA . PHE B 2 8 ? 123.791 135.188 116.331 1.00 130.25 522 PHE B CA 1
ATOM 3598 C C . PHE B 2 8 ? 122.941 133.915 116.226 1.00 130.25 522 PHE B C 1
ATOM 3599 O O . PHE B 2 8 ? 121.896 133.797 116.877 1.00 130.25 522 PHE B O 1
ATOM 3607 N N . LEU B 2 9 ? 123.352 132.974 115.365 1.00 121.92 523 LEU B N 1
ATOM 3608 C CA . LEU B 2 9 ? 123.042 131.542 115.379 1.00 121.92 523 LEU B CA 1
ATOM 3609 C C . LEU B 2 9 ? 121.561 131.234 115.191 1.00 121.92 523 LEU B C 1
ATOM 3610 O O . LEU B 2 9 ? 121.119 130.118 115.476 1.00 121.92 523 LEU B O 1
ATOM 3615 N N . GLY B 2 10 ? 120.804 132.194 114.659 1.00 124.12 524 GLY B N 1
ATOM 3616 C CA . GLY B 2 10 ? 119.361 132.039 114.599 1.00 124.12 524 GLY B CA 1
ATOM 3617 C C . GLY B 2 10 ? 118.905 130.975 113.619 1.00 124.12 524 GLY B C 1
ATOM 3618 O O . GLY B 2 10 ? 118.065 130.135 113.948 1.00 124.12 524 GLY B O 1
ATOM 3619 N N . ALA B 2 11 ? 119.475 130.970 112.419 1.00 130.11 525 ALA B N 1
ATOM 3620 C CA . ALA B 2 11 ? 119.068 130.037 111.382 1.00 130.11 525 ALA B CA 1
ATOM 3621 C C . ALA B 2 11 ? 119.839 128.725 111.436 1.00 130.11 525 ALA B C 1
ATOM 3622 O O . ALA B 2 11 ? 119.974 128.060 110.403 1.00 130.11 525 ALA B O 1
ATOM 3624 N N . ALA B 2 12 ? 120.345 128.345 112.613 1.00 122.37 526 ALA B N 1
ATOM 3625 C CA . ALA B 2 12 ? 121.163 127.143 112.737 1.00 122.37 526 ALA B CA 1
ATOM 3626 C C . ALA B 2 12 ? 120.359 125.877 112.500 1.00 122.37 526 ALA B C 1
ATOM 3627 O O . ALA B 2 12 ? 120.891 124.895 111.972 1.00 122.37 526 ALA B O 1
ATOM 3629 N N . GLY B 2 13 ? 119.082 125.879 112.878 1.00 130.21 527 GLY B N 1
ATOM 3630 C CA . GLY B 2 13 ? 118.253 124.713 112.656 1.00 130.21 527 GLY B CA 1
ATOM 3631 C C . GLY B 2 13 ? 117.872 124.498 111.209 1.00 130.21 527 GLY B C 1
ATOM 3632 O O . GLY B 2 13 ? 117.467 123.390 110.844 1.00 130.21 527 GLY B O 1
ATOM 3633 N N . SER B 2 14 ? 118.003 125.526 110.375 1.00 139.30 528 SER B N 1
ATOM 3634 C CA . SER B 2 14 ? 117.727 125.374 108.959 1.00 139.30 528 SER B CA 1
ATOM 3635 C C . SER B 2 14 ? 118.858 124.607 108.276 1.00 139.30 528 SER B C 1
ATOM 3636 O O . SER B 2 14 ? 119.874 124.258 108.885 1.00 139.30 528 SER B O 1
ATOM 3639 N N . THR B 2 15 ? 118.666 124.347 106.988 1.00 143.41 529 THR B N 1
ATOM 3640 C CA . THR B 2 15 ? 119.637 123.583 106.222 1.00 143.41 529 THR B CA 1
ATOM 3641 C C . THR B 2 15 ? 120.895 124.416 105.994 1.00 143.41 529 THR B C 1
ATOM 3642 O O . THR B 2 15 ? 120.821 125.623 105.748 1.00 143.41 529 THR B O 1
ATOM 3646 N N . MET B 2 16 ? 122.054 123.756 106.128 1.00 131.83 530 MET B N 1
ATOM 3647 C CA . MET B 2 16 ? 123.359 124.408 106.025 1.00 131.83 530 MET B CA 1
ATOM 3648 C C . MET B 2 16 ? 123.571 125.067 104.667 1.00 131.83 530 MET B C 1
ATOM 3649 O O . MET B 2 16 ? 124.176 126.142 104.579 1.00 131.83 530 MET B O 1
ATOM 3654 N N . GLY B 2 17 ? 123.057 124.453 103.602 1.00 140.81 531 GLY B N 1
ATOM 3655 C CA . GLY B 2 17 ? 123.249 124.990 102.269 1.00 140.81 531 GLY B CA 1
ATOM 3656 C C . GLY B 2 17 ? 122.504 126.280 101.994 1.00 140.81 531 GLY B C 1
ATOM 3657 O O . GLY B 2 17 ? 122.861 126.995 101.053 1.00 140.81 531 GLY B O 1
ATOM 3658 N N . ALA B 2 18 ? 121.491 126.603 102.798 1.00 147.85 532 ALA B N 1
ATOM 3659 C CA . ALA B 2 18 ? 120.650 127.767 102.547 1.00 147.85 532 ALA B CA 1
ATOM 3660 C C . ALA B 2 18 ? 120.732 128.826 103.641 1.00 147.85 532 ALA B C 1
ATOM 3661 O O . ALA B 2 18 ? 119.961 129.792 103.605 1.00 147.85 532 ALA B O 1
ATOM 3663 N N . ALA B 2 19 ? 121.636 128.678 104.613 1.00 153.18 533 ALA B N 1
ATOM 3664 C CA . ALA B 2 19 ? 121.809 129.711 105.633 1.00 153.18 533 ALA B CA 1
ATOM 3665 C C . ALA B 2 19 ? 122.539 130.917 105.057 1.00 153.18 533 ALA B C 1
ATOM 3666 O O . ALA B 2 19 ? 122.058 132.054 105.135 1.00 153.18 533 ALA B O 1
ATOM 3668 N N . SER B 2 20 ? 123.749 130.676 104.557 1.00 157.28 534 SER B N 1
ATOM 3669 C CA . SER B 2 20 ? 124.472 131.424 103.533 1.00 157.28 534 SER B CA 1
ATOM 3670 C C . SER B 2 20 ? 125.111 132.753 103.918 1.00 157.28 534 SER B C 1
ATOM 3671 O O . SER B 2 20 ? 125.822 133.297 103.064 1.00 157.28 534 SER B O 1
ATOM 3674 N N . VAL B 2 21 ? 124.752 133.366 105.064 1.00 147.88 535 VAL B N 1
ATOM 3675 C CA . VAL B 2 21 ? 125.592 133.939 106.137 1.00 147.88 535 VAL B CA 1
ATOM 3676 C C . VAL B 2 21 ? 124.623 134.657 107.084 1.00 147.88 535 VAL B C 1
ATOM 3677 O O . VAL B 2 21 ? 123.643 135.253 106.625 1.00 147.88 535 VAL B O 1
ATOM 3681 N N . VAL B 2 22 ? 124.859 134.606 108.399 1.00 137.22 536 VAL B N 1
ATOM 3682 C CA . VAL B 2 22 ? 124.155 135.507 109.311 1.00 137.22 536 VAL B CA 1
ATOM 3683 C C . VAL B 2 22 ? 124.649 136.933 109.098 1.00 137.22 536 VAL B C 1
ATOM 3684 O O . VAL B 2 22 ? 125.852 137.205 109.209 1.00 137.22 536 VAL B O 1
ATOM 3688 N N . LEU B 2 23 ? 123.710 137.851 108.834 1.00 131.20 537 LEU B N 1
ATOM 3689 C CA . LEU B 2 23 ? 123.959 139.250 108.432 1.00 131.20 537 LEU B CA 1
ATOM 3690 C C . LEU B 2 23 ? 124.841 139.321 107.192 1.00 131.20 537 LEU B C 1
ATOM 3691 O O . LEU B 2 23 ? 125.994 139.741 107.264 1.00 131.20 537 LEU B O 1
ATOM 3696 N N . SER B 2 55 ? 135.227 144.503 143.717 1.00 128.44 569 SER B N 1
ATOM 3697 C CA . SER B 2 55 ? 133.901 143.900 143.742 1.00 128.44 569 SER B CA 1
ATOM 3698 C C . SER B 2 55 ? 133.899 142.564 143.010 1.00 128.44 569 SER B C 1
ATOM 3699 O O . SER B 2 55 ? 134.942 142.086 142.573 1.00 128.44 569 SER B O 1
ATOM 3702 N N . VAL B 2 56 ? 132.718 141.966 142.878 1.00 122.75 570 VAL B N 1
ATOM 3703 C CA . VAL B 2 56 ? 132.603 140.667 142.220 1.00 122.75 570 VAL B CA 1
ATOM 3704 C C . VAL B 2 56 ? 132.517 140.836 140.709 1.00 122.75 570 VAL B C 1
ATOM 3705 O O . VAL B 2 56 ? 133.358 140.332 139.948 1.00 122.75 570 VAL B O 1
ATOM 3709 N N . TRP B 2 57 ? 131.494 141.561 140.251 1.00 126.99 571 TRP B N 1
ATOM 3710 C CA . TRP B 2 57 ? 131.240 141.648 138.822 1.00 126.99 571 TRP B CA 1
ATOM 3711 C C . TRP B 2 57 ? 132.254 142.524 138.101 1.00 126.99 571 TRP B C 1
ATOM 3712 O O . TRP B 2 57 ? 132.396 142.390 136.886 1.00 126.99 571 TRP B O 1
ATOM 3723 N N . GLY B 2 58 ? 132.981 143.385 138.815 1.00 122.39 572 GLY B N 1
ATOM 3724 C CA . GLY B 2 58 ? 134.075 144.108 138.185 1.00 122.39 572 GLY B CA 1
ATOM 3725 C C . GLY B 2 58 ? 135.215 143.193 137.777 1.00 122.39 572 GLY B C 1
ATOM 3726 O O . GLY B 2 58 ? 135.755 143.309 136.671 1.00 122.39 572 GLY B O 1
ATOM 3727 N N . ILE B 2 59 ? 135.579 142.254 138.656 1.00 114.61 573 ILE B N 1
ATOM 3728 C CA . ILE B 2 59 ? 136.566 141.237 138.313 1.00 114.61 573 ILE B CA 1
ATOM 3729 C C . ILE B 2 59 ? 136.018 140.308 137.236 1.00 114.61 573 ILE B C 1
ATOM 3730 O O . ILE B 2 59 ? 136.767 139.863 136.351 1.00 114.61 573 ILE B O 1
ATOM 3735 N N . LYS B 2 60 ? 134.706 140.037 137.268 1.00 116.15 574 LYS B N 1
ATOM 3736 C CA . LYS B 2 60 ? 134.072 139.257 136.203 1.00 116.15 574 LYS B CA 1
ATOM 3737 C C . LYS B 2 60 ? 134.195 139.940 134.845 1.00 116.15 574 LYS B C 1
ATOM 3738 O O . LYS B 2 60 ? 134.505 139.286 133.842 1.00 116.15 574 LYS B O 1
ATOM 3744 N N . GLN B 2 61 ? 133.967 141.255 134.802 1.00 121.34 575 GLN B N 1
ATOM 3745 C CA . GLN B 2 61 ? 134.143 142.027 133.575 1.00 121.34 575 GLN B CA 1
ATOM 3746 C C . GLN B 2 61 ? 135.593 142.008 133.115 1.00 121.34 575 GLN B C 1
ATOM 3747 O O . GLN B 2 61 ? 135.882 141.731 131.945 1.00 121.34 575 GLN B O 1
ATOM 3753 N N . LEU B 2 62 ? 136.524 142.280 134.035 1.00 111.41 576 LEU B N 1
ATOM 3754 C CA . LEU B 2 62 ? 137.925 142.408 133.656 1.00 111.41 576 LEU B CA 1
ATOM 3755 C C . LEU B 2 62 ? 138.545 141.062 133.286 1.00 111.41 576 LEU B C 1
ATOM 3756 O O . LEU B 2 62 ? 139.592 141.031 132.634 1.00 111.41 576 LEU B O 1
ATOM 3761 N N . GLN B 2 63 ? 137.910 139.951 133.656 1.00 105.90 577 GLN B N 1
ATOM 3762 C CA . GLN B 2 63 ? 138.320 138.650 133.140 1.00 105.90 577 GLN B CA 1
ATOM 3763 C C . GLN B 2 63 ? 137.652 138.316 131.806 1.00 105.90 577 GLN B C 1
ATOM 3764 O O . GLN B 2 63 ? 138.328 137.887 130.858 1.00 105.90 577 GLN B O 1
ATOM 3770 N N . ALA B 2 64 ? 136.331 138.515 131.717 1.00 108.19 578 ALA B N 1
ATOM 3771 C CA . ALA B 2 64 ? 135.574 138.056 130.559 1.00 108.19 578 ALA B CA 1
ATOM 3772 C C . ALA B 2 64 ? 135.877 138.871 129.312 1.00 108.19 578 ALA B C 1
ATOM 3773 O O . ALA B 2 64 ? 135.875 138.315 128.206 1.00 108.19 578 ALA B O 1
ATOM 3775 N N . ARG B 2 65 ? 136.137 140.175 129.465 1.00 110.04 579 ARG B N 1
ATOM 3776 C CA . ARG B 2 65 ? 136.511 140.994 128.317 1.00 110.04 579 ARG B CA 1
ATOM 3777 C C . ARG B 2 65 ? 137.824 140.521 127.711 1.00 110.04 579 ARG B C 1
ATOM 3778 O O . ARG B 2 65 ? 137.937 140.394 126.487 1.00 110.04 579 ARG B O 1
ATOM 3786 N N . VAL B 2 66 ? 138.808 140.210 128.559 1.00 102.66 580 VAL B N 1
ATOM 3787 C CA . VAL B 2 66 ? 140.112 139.762 128.079 1.00 102.66 580 VAL B CA 1
ATOM 3788 C C . VAL B 2 66 ? 140.000 138.388 127.432 1.00 102.66 580 VAL B C 1
ATOM 3789 O O . VAL B 2 66 ? 140.620 138.125 126.388 1.00 102.66 580 VAL B O 1
ATOM 3793 N N . LEU B 2 67 ? 139.172 137.513 128.016 1.00 101.53 581 LEU B N 1
ATOM 3794 C CA . LEU B 2 67 ? 138.925 136.196 127.432 1.00 101.53 581 LEU B CA 1
ATOM 3795 C C . LEU B 2 67 ? 138.293 136.302 126.048 1.00 101.53 581 LEU B C 1
ATOM 3796 O O . LEU B 2 67 ? 138.733 135.636 125.101 1.00 101.53 581 LEU B O 1
ATOM 3801 N N . ALA B 2 68 ? 137.282 137.164 125.907 1.00 103.76 582 ALA B N 1
ATOM 3802 C CA . ALA B 2 68 ? 136.612 137.321 124.621 1.00 103.76 582 ALA B CA 1
ATOM 3803 C C . ALA B 2 68 ? 137.529 137.954 123.581 1.00 103.76 582 ALA B C 1
ATOM 3804 O O . ALA B 2 68 ? 137.519 137.544 122.414 1.00 103.76 582 ALA B O 1
ATOM 3806 N N . VAL B 2 69 ? 138.346 138.929 123.994 1.00 94.15 583 VAL B N 1
ATOM 3807 C CA . VAL B 2 69 ? 139.264 139.591 123.070 1.00 94.15 583 VAL B CA 1
ATOM 3808 C C . VAL B 2 69 ? 140.315 138.616 122.556 1.00 94.15 583 VAL B C 1
ATOM 3809 O O . VAL B 2 69 ? 140.579 138.549 121.346 1.00 94.15 583 VAL B O 1
ATOM 3813 N N . GLU B 2 70 ? 140.892 137.810 123.451 1.00 100.52 584 GLU B N 1
ATOM 3814 C CA . GLU B 2 70 ? 141.908 136.861 123.010 1.00 100.52 584 GLU B CA 1
ATOM 3815 C C . GLU B 2 70 ? 141.301 135.746 122.167 1.00 100.52 584 GLU B C 1
ATOM 3816 O O . GLU B 2 70 ? 141.912 135.302 121.181 1.00 100.52 584 GLU B O 1
ATOM 3822 N N . ARG B 2 71 ? 140.084 135.310 122.511 1.00 95.84 585 ARG B N 1
ATOM 3823 C CA . ARG B 2 71 ? 139.427 134.278 121.720 1.00 95.84 585 ARG B CA 1
ATOM 3824 C C . ARG B 2 71 ? 139.068 134.788 120.333 1.00 95.84 585 ARG B C 1
ATOM 3825 O O . ARG B 2 71 ? 139.101 134.025 119.362 1.00 95.84 585 ARG B O 1
ATOM 3833 N N . TYR B 2 72 ? 138.757 136.077 120.215 1.00 86.36 586 TYR B N 1
ATOM 3834 C CA . TYR B 2 72 ? 138.528 136.636 118.893 1.00 86.36 586 TYR B CA 1
ATOM 3835 C C . TYR B 2 72 ? 139.825 136.753 118.102 1.00 86.36 586 TYR B C 1
ATOM 3836 O O . TYR B 2 72 ? 139.851 136.483 116.891 1.00 86.36 586 TYR B O 1
ATOM 3845 N N . LEU B 2 73 ? 140.910 137.164 118.762 1.00 86.34 587 LEU B N 1
ATOM 3846 C CA . LEU B 2 73 ? 142.164 137.330 118.036 1.00 86.34 587 LEU B CA 1
ATOM 3847 C C . LEU B 2 73 ? 142.744 136.003 117.578 1.00 86.34 587 LEU B C 1
ATOM 3848 O O . LEU B 2 73 ? 143.449 135.965 116.567 1.00 86.34 587 LEU B O 1
ATOM 3853 N N . ARG B 2 74 ? 142.434 134.906 118.273 1.00 88.71 588 ARG B N 1
ATOM 3854 C CA . ARG B 2 74 ? 142.871 133.600 117.783 1.00 88.71 588 ARG B CA 1
ATOM 3855 C C . ARG B 2 74 ? 142.178 133.238 116.471 1.00 88.71 588 ARG B C 1
ATOM 3856 O O . ARG B 2 74 ? 142.805 132.675 115.559 1.00 88.71 588 ARG B O 1
ATOM 3864 N N . ASP B 2 75 ? 140.891 133.573 116.355 1.00 90.65 589 ASP B N 1
ATOM 3865 C CA . ASP B 2 75 ? 140.177 133.372 115.099 1.00 90.65 589 ASP B CA 1
ATOM 3866 C C . ASP B 2 75 ? 140.738 134.262 114.004 1.00 90.65 589 ASP B C 1
ATOM 3867 O O . ASP B 2 75 ? 140.843 133.842 112.846 1.00 90.65 589 ASP B O 1
ATOM 3872 N N . GLN B 2 76 ? 141.132 135.486 114.359 1.00 83.98 590 GLN B N 1
ATOM 3873 C CA . GLN B 2 76 ? 141.780 136.339 113.369 1.00 83.98 590 GLN B CA 1
ATOM 3874 C C . GLN B 2 76 ? 143.156 135.822 112.974 1.00 83.98 590 GLN B C 1
ATOM 3875 O O . GLN B 2 76 ? 143.616 136.099 111.865 1.00 83.98 590 GLN B O 1
ATOM 3881 N N . GLN B 2 77 ? 143.820 135.066 113.843 1.00 85.57 591 GLN B N 1
ATOM 3882 C CA . GLN B 2 77 ? 145.105 134.506 113.441 1.00 85.57 591 GLN B CA 1
ATOM 3883 C C . GLN B 2 77 ? 144.943 133.312 112.525 1.00 85.57 591 GLN B C 1
ATOM 3884 O O . GLN B 2 77 ? 145.707 133.163 111.565 1.00 85.57 591 GLN B O 1
ATOM 3890 N N . LEU B 2 78 ? 143.968 132.449 112.805 1.00 86.20 592 LEU B N 1
ATOM 3891 C CA . LEU B 2 78 ? 143.710 131.361 111.870 1.00 86.20 592 LEU B CA 1
ATOM 3892 C C . LEU B 2 78 ? 143.163 131.875 110.550 1.00 86.20 592 LEU B C 1
ATOM 3893 O O . LEU B 2 78 ? 143.411 131.270 109.503 1.00 86.20 592 LEU B O 1
ATOM 3898 N N . LEU B 2 79 ? 142.453 132.999 110.568 1.00 90.22 593 LEU B N 1
ATOM 3899 C CA . LEU B 2 79 ? 141.970 133.567 109.325 1.00 90.22 593 LEU B CA 1
ATOM 3900 C C . LEU B 2 79 ? 143.050 134.366 108.610 1.00 90.22 593 LEU B C 1
ATOM 3901 O O . LEU B 2 79 ? 142.994 134.513 107.385 1.00 90.22 593 LEU B O 1
ATOM 3906 N N . GLY B 2 80 ? 144.047 134.852 109.341 1.00 93.80 594 GLY B N 1
ATOM 3907 C CA . GLY B 2 80 ? 145.069 135.698 108.766 1.00 93.80 594 GLY B CA 1
ATOM 3908 C C . GLY B 2 80 ? 146.070 134.936 107.932 1.00 93.80 594 GLY B C 1
ATOM 3909 O O . GLY B 2 80 ? 146.492 135.402 106.872 1.00 93.80 594 GLY B O 1
ATOM 3910 N N . LEU B 2 81 ? 146.440 133.746 108.386 1.00 96.91 595 LEU B N 1
ATOM 3911 C CA . LEU B 2 81 ? 147.437 132.963 107.678 1.00 96.91 595 LEU B CA 1
ATOM 3912 C C . LEU B 2 81 ? 146.874 132.238 106.468 1.00 96.91 595 LEU B C 1
ATOM 3913 O O . LEU B 2 81 ? 147.621 131.528 105.791 1.00 96.91 595 LEU B O 1
ATOM 3918 N N . TRP B 2 82 ? 145.589 132.392 106.176 1.00 96.27 596 TRP B N 1
ATOM 3919 C CA . TRP B 2 82 ? 144.980 131.743 105.031 1.00 96.27 596 TRP B CA 1
ATOM 3920 C C . TRP B 2 82 ? 144.726 132.714 103.895 1.00 96.27 596 TRP B C 1
ATOM 3921 O O . TRP B 2 82 ? 144.094 132.340 102.903 1.00 96.27 596 TRP B O 1
ATOM 3932 N N . GLY B 2 83 ? 145.210 133.945 104.015 1.00 106.58 597 GLY B N 1
ATOM 3933 C CA . GLY B 2 83 ? 144.940 134.965 103.018 1.00 106.58 597 GLY B CA 1
ATOM 3934 C C . GLY B 2 83 ? 143.485 135.373 102.970 1.00 106.58 597 GLY B C 1
ATOM 3935 O O . GLY B 2 83 ? 142.919 135.511 101.879 1.00 106.58 597 GLY B O 1
ATOM 3936 N N . CYS B 2 84 ? 142.858 135.552 104.131 1.00 102.66 598 CYS B N 1
ATOM 3937 C CA . CYS B 2 84 ? 141.428 135.815 104.179 1.00 102.66 598 CYS B CA 1
ATOM 3938 C C . CYS B 2 84 ? 141.066 136.856 105.223 1.00 102.66 598 CYS B C 1
ATOM 3939 O O . CYS B 2 84 ? 139.943 136.849 105.739 1.00 102.66 598 CYS B O 1
ATOM 3942 N N . THR B 2 85 ? 141.988 137.752 105.549 1.00 101.30 599 THR B N 1
ATOM 3943 C CA . THR B 2 85 ? 141.695 138.790 106.526 1.00 101.30 599 THR B CA 1
ATOM 3944 C C . THR B 2 85 ? 140.729 139.801 105.928 1.00 101.30 599 THR B C 1
ATOM 3945 O O . THR B 2 85 ? 141.065 140.498 104.966 1.00 101.30 599 THR B O 1
ATOM 3949 N N . GLY B 2 86 ? 139.527 139.868 106.488 1.00 105.78 600 GLY B N 1
ATOM 3950 C CA . GLY B 2 86 ? 138.499 140.770 106.026 1.00 105.78 600 GLY B CA 1
ATOM 3951 C C . GLY B 2 86 ? 137.383 140.100 105.259 1.00 105.78 600 GLY B C 1
ATOM 3952 O O . GLY B 2 86 ? 136.302 140.686 105.128 1.00 105.78 600 GLY B O 1
ATOM 3953 N N . LYS B 2 87 ? 137.606 138.900 104.746 1.00 99.77 601 LYS B N 1
ATOM 3954 C CA . LYS B 2 87 ? 136.547 138.194 104.049 1.00 99.77 601 LYS B CA 1
ATOM 3955 C C . LYS B 2 87 ? 135.740 137.345 105.019 1.00 99.77 601 LYS B C 1
ATOM 3956 O O . LYS B 2 87 ? 136.187 137.007 106.115 1.00 99.77 601 LYS B O 1
ATOM 3962 N N . THR B 2 88 ? 134.526 137.013 104.597 1.00 103.16 602 THR B N 1
ATOM 3963 C CA . THR B 2 88 ? 133.678 136.074 105.312 1.00 103.16 602 THR B CA 1
ATOM 3964 C C . THR B 2 88 ? 133.647 134.710 104.640 1.00 103.16 602 THR B C 1
ATOM 3965 O O . THR B 2 88 ? 133.624 133.684 105.328 1.00 103.16 602 THR B O 1
ATOM 3969 N N . ILE B 2 89 ? 133.702 134.679 103.313 1.00 104.66 603 ILE B N 1
ATOM 3970 C CA . ILE B 2 89 ? 133.714 133.445 102.540 1.00 104.66 603 ILE B CA 1
ATOM 3971 C C . ILE B 2 89 ? 134.966 133.453 101.680 1.00 104.66 603 ILE B C 1
ATOM 3972 O O . ILE B 2 89 ? 135.230 134.433 100.977 1.00 104.66 603 ILE B O 1
ATOM 3977 N N . CYS B 2 90 ? 135.739 132.375 101.741 1.00 112.41 604 CYS B N 1
ATOM 3978 C CA . CYS B 2 90 ? 136.923 132.235 100.911 1.00 112.41 604 CYS B CA 1
ATOM 3979 C C . CYS B 2 90 ? 136.872 130.949 100.108 1.00 112.41 604 CYS B C 1
ATOM 3980 O O . CYS B 2 90 ? 136.160 130.001 100.443 1.00 112.41 604 CYS B O 1
ATOM 3983 N N . CYS B 2 91 ? 137.653 130.937 99.042 1.00 124.18 605 CYS B N 1
ATOM 3984 C CA . CYS B 2 91 ? 138.043 129.721 98.358 1.00 124.18 605 CYS B CA 1
ATOM 3985 C C . CYS B 2 91 ? 139.530 129.515 98.601 1.00 124.18 605 CYS B C 1
ATOM 3986 O O . CYS B 2 91 ? 140.206 130.373 99.171 1.00 124.18 605 CYS B O 1
ATOM 3989 N N . THR B 2 92 ? 140.045 128.372 98.165 1.00 123.19 606 THR B N 1
ATOM 3990 C CA . THR B 2 92 ? 141.480 128.127 98.234 1.00 123.19 606 THR B CA 1
ATOM 3991 C C . THR B 2 92 ? 141.863 127.189 97.098 1.00 123.19 606 THR B C 1
ATOM 3992 O O . THR B 2 92 ? 141.046 126.873 96.228 1.00 123.19 606 THR B O 1
ATOM 3996 N N . ALA B 2 93 ? 143.119 126.754 97.096 1.00 122.66 607 ALA B N 1
ATOM 3997 C CA . ALA B 2 93 ? 143.609 125.821 96.097 1.00 122.66 607 ALA B CA 1
ATOM 3998 C C . ALA B 2 93 ? 143.733 124.401 96.624 1.00 122.66 607 ALA B C 1
ATOM 3999 O O . ALA B 2 93 ? 144.121 123.508 95.865 1.00 122.66 607 ALA B O 1
ATOM 4001 N N . VAL B 2 94 ? 143.410 124.164 97.890 1.00 115.89 608 VAL B N 1
ATOM 4002 C CA . VAL B 2 94 ? 143.616 122.852 98.491 1.00 115.89 608 VAL B CA 1
ATOM 4003 C C . VAL B 2 94 ? 142.479 121.926 98.087 1.00 115.89 608 VAL B C 1
ATOM 4004 O O . VAL B 2 94 ? 141.301 122.239 98.296 1.00 115.89 608 VAL B O 1
ATOM 4008 N N . ARG B 2 95 ? 142.830 120.781 97.507 1.00 124.46 609 ARG B N 1
ATOM 4009 C CA . ARG B 2 95 ? 141.833 119.781 97.172 1.00 124.46 609 ARG B CA 1
ATOM 4010 C C . ARG B 2 95 ? 141.303 119.106 98.429 1.00 124.46 609 ARG B C 1
ATOM 4011 O O . ARG B 2 95 ? 141.963 119.047 99.468 1.00 124.46 609 ARG B O 1
ATOM 4019 N N . TRP B 2 96 ? 140.089 118.588 98.316 1.00 122.77 610 TRP B N 1
ATOM 4020 C CA . TRP B 2 96 ? 139.408 117.911 99.408 1.00 122.77 610 TRP B CA 1
ATOM 4021 C C . TRP B 2 96 ? 139.646 116.418 99.282 1.00 122.77 610 TRP B C 1
ATOM 4022 O O . TRP B 2 96 ? 139.228 115.806 98.294 1.00 122.77 610 TRP B O 1
ATOM 4033 N N . ASN B 2 97 ? 140.308 115.834 100.273 1.00 128.02 611 ASN B N 1
ATOM 4034 C CA . ASN B 2 97 ? 140.554 114.404 100.229 1.00 128.02 611 ASN B CA 1
ATOM 4035 C C . ASN B 2 97 ? 139.267 113.643 100.513 1.00 128.02 611 ASN B C 1
ATOM 4036 O O . ASN B 2 97 ? 138.423 114.072 101.303 1.00 128.02 611 ASN B O 1
ATOM 4041 N N . LYS B 2 98 ? 139.123 112.500 99.852 1.00 131.25 612 LYS B N 1
ATOM 4042 C CA . LYS B 2 98 ? 137.968 111.643 100.067 1.00 131.25 612 LYS B CA 1
ATOM 4043 C C . LYS B 2 98 ? 138.111 110.761 101.300 1.00 131.25 612 LYS B C 1
ATOM 4044 O O . LYS B 2 98 ? 137.205 109.975 101.592 1.00 131.25 612 LYS B O 1
ATOM 4050 N N . THR B 2 99 ? 139.226 110.858 102.016 1.00 133.69 613 THR B N 1
ATOM 4051 C CA . THR B 2 99 ? 139.329 110.286 103.348 1.00 133.69 613 THR B CA 1
ATOM 4052 C C . THR B 2 99 ? 138.976 111.291 104.432 1.00 133.69 613 THR B C 1
ATOM 4053 O O . THR B 2 99 ? 138.769 110.894 105.583 1.00 133.69 613 THR B O 1
ATOM 4057 N N . TRP B 2 100 ? 138.892 112.575 104.090 1.00 127.44 614 TRP B N 1
ATOM 4058 C CA . TRP B 2 100 ? 138.573 113.615 105.058 1.00 127.44 614 TRP B CA 1
ATOM 4059 C C . TRP B 2 100 ? 137.103 113.558 105.424 1.00 127.44 614 TRP B C 1
ATOM 4060 O O . TRP B 2 100 ? 136.276 114.269 104.846 1.00 127.44 614 TRP B O 1
ATOM 4071 N N . GLY B 2 101 ? 136.775 112.720 106.386 1.00 133.34 615 GLY B N 1
ATOM 4072 C CA . GLY B 2 101 ? 135.396 112.505 106.745 1.00 133.34 615 GLY B CA 1
ATOM 4073 C C . GLY B 2 101 ? 134.770 111.444 105.879 1.00 133.34 615 GLY B C 1
ATOM 4074 O O . GLY B 2 101 ? 135.382 110.893 104.960 1.00 133.34 615 GLY B O 1
ATOM 4075 N N . ASN B 2 102 ? 133.513 111.143 106.181 1.00 141.35 616 ASN B N 1
ATOM 4076 C CA . ASN B 2 102 ? 132.816 110.092 105.457 1.00 141.35 616 ASN B CA 1
ATOM 4077 C C . ASN B 2 102 ? 132.251 110.719 104.192 1.00 141.35 616 ASN B C 1
ATOM 4078 O O . ASN B 2 102 ? 131.334 111.544 104.256 1.00 141.35 616 ASN B O 1
ATOM 4083 N N . ILE B 2 103 ? 132.800 110.339 103.045 1.00 126.73 617 ILE B N 1
ATOM 4084 C CA . ILE B 2 103 ? 132.594 111.070 101.805 1.00 126.73 617 ILE B CA 1
ATOM 4085 C C . ILE B 2 103 ? 131.590 110.339 100.931 1.00 126.73 617 ILE B C 1
ATOM 4086 O O . ILE B 2 103 ? 131.728 109.138 100.664 1.00 126.73 617 ILE B O 1
ATOM 4091 N N . SER B 2 104 ? 130.586 111.080 100.487 1.00 131.52 618 SER B N 1
ATOM 4092 C CA . SER B 2 104 ? 129.544 110.608 99.593 1.00 131.52 618 SER B CA 1
ATOM 4093 C C . SER B 2 104 ? 129.326 111.734 98.592 1.00 131.52 618 SER B C 1
ATOM 4094 O O . SER B 2 104 ? 130.226 112.549 98.359 1.00 131.52 618 SER B O 1
ATOM 4097 N N . ASP B 2 105 A 128.169 111.740 97.931 1.00 133.24 618 ASP B N 1
ATOM 4098 C CA . ASP B 2 105 A 127.776 112.894 97.130 1.00 133.24 618 ASP B CA 1
ATOM 4099 C C . ASP B 2 105 A 127.716 114.138 98.007 1.00 133.24 618 ASP B C 1
ATOM 4100 O O . ASP B 2 105 A 127.006 114.169 99.017 1.00 133.24 618 ASP B O 1
ATOM 4105 N N . TYR B 2 106 ? 128.488 115.155 97.623 1.00 135.61 619 TYR B N 1
ATOM 4106 C CA . TYR B 2 106 ? 128.614 116.358 98.431 1.00 135.61 619 TYR B CA 1
ATOM 4107 C C . TYR B 2 106 ? 127.344 117.197 98.411 1.00 135.61 619 TYR B C 1
ATOM 4108 O O . TYR B 2 106 ? 127.118 118.000 99.327 1.00 135.61 619 TYR B O 1
ATOM 4117 N N . GLN B 2 107 ? 126.512 117.030 97.381 1.00 133.62 620 GLN B N 1
ATOM 4118 C CA . GLN B 2 107 ? 125.252 117.755 97.323 1.00 133.62 620 GLN B CA 1
ATOM 4119 C C . GLN B 2 107 ? 124.296 117.258 98.400 1.00 133.62 620 GLN B C 1
ATOM 4120 O O . GLN B 2 107 ? 123.495 118.036 98.932 1.00 133.62 620 GLN B O 1
ATOM 4126 N N . VAL B 2 108 ? 124.405 115.978 98.759 1.00 133.00 621 VAL B N 1
ATOM 4127 C CA . VAL B 2 108 ? 123.689 115.441 99.909 1.00 133.00 621 VAL B CA 1
ATOM 4128 C C . VAL B 2 108 ? 124.195 116.081 101.197 1.00 133.00 621 VAL B C 1
ATOM 4129 O O . VAL B 2 108 ? 123.414 116.353 102.118 1.00 133.00 621 VAL B O 1
ATOM 4133 N N . ILE B 2 109 ? 125.502 116.353 101.270 1.00 130.94 622 ILE B N 1
ATOM 4134 C CA . ILE B 2 109 ? 126.084 117.004 102.444 1.00 130.94 622 ILE B CA 1
ATOM 4135 C C . ILE B 2 109 ? 125.543 118.420 102.596 1.00 130.94 622 ILE B C 1
ATOM 4136 O O . ILE B 2 109 ? 125.234 118.868 103.708 1.00 130.94 622 ILE B O 1
ATOM 4141 N N . TRP B 2 110 ? 125.367 119.128 101.481 1.00 131.90 623 TRP B N 1
ATOM 4142 C CA . TRP B 2 110 ? 124.759 120.454 101.569 1.00 131.90 623 TRP B CA 1
ATOM 4143 C C . TRP B 2 110 ? 123.266 120.389 101.862 1.00 131.90 623 TRP B C 1
ATOM 4144 O O . TRP B 2 110 ? 122.736 121.247 102.575 1.00 131.90 623 TRP B O 1
ATOM 4155 N N . ASN B 2 111 ? 122.568 119.397 101.322 1.00 136.29 624 ASN B N 1
ATOM 4156 C CA . ASN B 2 111 ? 121.115 119.411 101.391 1.00 136.29 624 ASN B CA 1
ATOM 4157 C C . ASN B 2 111 ? 120.541 118.758 102.638 1.00 136.29 624 ASN B C 1
ATOM 4158 O O . ASN B 2 111 ? 119.396 119.054 102.996 1.00 136.29 624 ASN B O 1
ATOM 4163 N N . ASN B 2 112 ? 121.285 117.883 103.308 1.00 137.41 625 ASN B N 1
ATOM 4164 C CA . ASN B 2 112 ? 120.708 117.051 104.355 1.00 137.41 625 ASN B CA 1
ATOM 4165 C C . ASN B 2 112 ? 121.400 117.192 105.700 1.00 137.41 625 ASN B C 1
ATOM 4166 O O . ASN B 2 112 ? 121.065 116.455 106.631 1.00 137.41 625 ASN B O 1
ATOM 4171 N N . TYR B 2 113 ? 122.344 118.112 105.836 1.00 123.09 626 TYR B N 1
ATOM 4172 C CA . TYR B 2 113 ? 123.042 118.304 107.094 1.00 123.09 626 TYR B CA 1
ATOM 4173 C C . TYR B 2 113 ? 122.796 119.702 107.638 1.00 123.09 626 TYR B C 1
ATOM 4174 O O . TYR B 2 113 ? 122.289 120.593 106.952 1.00 123.09 626 TYR B O 1
ATOM 4183 N N . THR B 2 114 ? 123.156 119.868 108.900 1.00 116.57 627 THR B N 1
ATOM 4184 C CA . THR B 2 114 ? 123.345 121.160 109.532 1.00 116.57 627 THR B CA 1
ATOM 4185 C C . THR B 2 114 ? 124.783 121.237 110.025 1.00 116.57 627 THR B C 1
ATOM 4186 O O . THR B 2 114 ? 125.560 120.290 109.874 1.00 116.57 627 THR B O 1
ATOM 4190 N N . TRP B 2 115 ? 125.133 122.377 110.622 1.00 108.48 628 TRP B N 1
ATOM 4191 C CA . TRP B 2 115 ? 126.506 122.575 111.069 1.00 108.48 628 TRP B CA 1
ATOM 4192 C C . TRP B 2 115 ? 126.851 121.675 112.246 1.00 108.48 628 TRP B C 1
ATOM 4193 O O . TRP B 2 115 ? 127.987 121.201 112.353 1.00 108.48 628 TRP B O 1
ATOM 4204 N N . GLN B 2 116 ? 125.885 121.423 113.132 1.00 112.89 629 GLN B N 1
ATOM 4205 C CA . GLN B 2 116 ? 126.111 120.489 114.229 1.00 112.89 629 GLN B CA 1
ATOM 4206 C C . GLN B 2 116 ? 126.320 119.070 113.728 1.00 112.89 629 GLN B C 1
ATOM 4207 O O . GLN B 2 116 ? 127.082 118.307 114.330 1.00 112.89 629 GLN B O 1
ATOM 4213 N N . GLN B 2 117 ? 125.669 118.704 112.630 1.00 123.02 630 GLN B N 1
ATOM 4214 C CA . GLN B 2 117 ? 125.867 117.368 112.093 1.00 123.02 630 GLN B CA 1
ATOM 4215 C C . GLN B 2 117 ? 127.190 117.261 111.351 1.00 123.02 630 GLN B C 1
ATOM 4216 O O . GLN B 2 117 ? 127.884 116.245 111.459 1.00 123.02 630 GLN B O 1
ATOM 4222 N N . TRP B 2 118 ? 127.560 118.299 110.607 1.00 124.87 631 TRP B N 1
ATOM 4223 C CA . TRP B 2 118 ? 128.791 118.241 109.834 1.00 124.87 631 TRP B CA 1
ATOM 4224 C C . TRP B 2 118 ? 130.024 118.409 110.710 1.00 124.87 631 TRP B C 1
ATOM 4225 O O . TRP B 2 118 ? 131.092 117.879 110.377 1.00 124.87 631 TRP B O 1
ATOM 4236 N N . ASP B 2 119 ? 129.883 119.092 111.849 1.00 127.52 632 ASP B N 1
ATOM 4237 C CA . ASP B 2 119 ? 131.027 119.361 112.712 1.00 127.52 632 ASP B CA 1
ATOM 4238 C C . ASP B 2 119 ? 131.549 118.100 113.386 1.00 127.52 632 ASP B C 1
ATOM 4239 O O . ASP B 2 119 ? 132.726 118.045 113.762 1.00 127.52 632 ASP B O 1
ATOM 4244 N N . ARG B 2 120 ? 130.699 117.086 113.547 1.00 130.26 633 ARG B N 1
ATOM 4245 C CA . ARG B 2 120 ? 131.178 115.796 114.025 1.00 130.26 633 ARG B CA 1
ATOM 4246 C C . ARG B 2 120 ? 132.122 115.161 113.019 1.00 130.26 633 ARG B C 1
ATOM 4247 O O . ARG B 2 120 ? 133.124 114.545 113.395 1.00 130.26 633 ARG B O 1
ATOM 4255 N N . GLU B 2 121 ? 131.830 115.319 111.736 1.00 137.84 634 GLU B N 1
ATOM 4256 C CA . GLU B 2 121 ? 132.673 114.724 110.718 1.00 137.84 634 GLU B CA 1
ATOM 4257 C C . GLU B 2 121 ? 133.876 115.606 110.403 1.00 137.84 634 GLU B C 1
ATOM 4258 O O . GLU B 2 121 ? 134.840 115.130 109.793 1.00 137.84 634 GLU B O 1
ATOM 4264 N N . VAL B 2 122 ? 133.834 116.876 110.816 1.00 131.93 635 VAL B N 1
ATOM 4265 C CA . VAL B 2 122 ? 134.979 117.773 110.661 1.00 131.93 635 VAL B CA 1
ATOM 4266 C C . VAL B 2 122 ? 136.158 117.311 111.511 1.00 131.93 635 VAL B C 1
ATOM 4267 O O . VAL B 2 122 ? 137.311 117.333 111.056 1.00 131.93 635 VAL B O 1
ATOM 4271 N N . ASN B 2 123 ? 135.889 116.856 112.735 1.00 126.08 636 ASN B N 1
ATOM 4272 C CA . ASN B 2 123 ? 136.941 116.472 113.669 1.00 126.08 636 ASN B CA 1
ATOM 4273 C C . ASN B 2 123 ? 137.715 115.255 113.167 1.00 126.08 636 ASN B C 1
ATOM 4274 O O . ASN B 2 123 ? 137.268 114.539 112.266 1.00 126.08 636 ASN B O 1
ATOM 4279 N N . ASN B 2 124 ? 138.903 115.063 113.772 1.00 139.69 637 ASN B N 1
ATOM 4280 C CA . ASN B 2 124 ? 140.052 114.222 113.396 1.00 139.69 637 ASN B CA 1
ATOM 4281 C C . ASN B 2 124 ? 140.823 114.806 112.213 1.00 139.69 637 ASN B C 1
ATOM 4282 O O . ASN B 2 124 ? 141.859 114.261 111.822 1.00 139.69 637 ASN B O 1
ATOM 4287 N N . TYR B 2 125 ? 140.336 115.904 111.630 1.00 124.24 638 TYR B N 1
ATOM 4288 C CA . TYR B 2 125 ? 140.950 116.489 110.444 1.00 124.24 638 TYR B CA 1
ATOM 4289 C C . TYR B 2 125 ? 141.250 117.963 110.659 1.00 124.24 638 TYR B C 1
ATOM 4290 O O . TYR B 2 125 ? 141.400 118.715 109.692 1.00 124.24 638 TYR B O 1
ATOM 4299 N N . THR B 2 126 ? 141.338 118.375 111.919 1.00 121.18 639 THR B N 1
ATOM 4300 C CA . THR B 2 126 ? 141.477 119.784 112.251 1.00 121.18 639 THR B CA 1
ATOM 4301 C C . THR B 2 126 ? 142.874 120.291 111.919 1.00 121.18 639 THR B C 1
ATOM 4302 O O . THR B 2 126 ? 143.045 121.164 111.057 1.00 121.18 639 THR B O 1
ATOM 4306 N N . GLY B 2 127 ? 143.890 119.725 112.576 1.00 126.98 640 GLY B N 1
ATOM 4307 C CA . GLY B 2 127 ? 145.243 120.234 112.435 1.00 126.98 640 GLY B CA 1
ATOM 4308 C C . GLY B 2 127 ? 145.849 119.982 111.071 1.00 126.98 640 GLY B C 1
ATOM 4309 O O . GLY B 2 127 ? 146.663 120.783 110.599 1.00 126.98 640 GLY B O 1
ATOM 4310 N N . LEU B 2 128 ? 145.433 118.899 110.408 1.00 120.16 641 LEU B N 1
ATOM 4311 C CA . LEU B 2 128 ? 145.944 118.581 109.078 1.00 120.16 641 LEU B CA 1
ATOM 4312 C C . LEU B 2 128 ? 145.547 119.646 108.064 1.00 120.16 641 LEU B C 1
ATOM 4313 O O . LEU B 2 128 ? 146.401 120.205 107.368 1.00 120.16 641 LEU B O 1
ATOM 4318 N N . ILE B 2 129 ? 144.253 119.962 107.996 1.00 115.14 642 ILE B N 1
ATOM 4319 C CA . ILE B 2 129 ? 143.785 120.988 107.074 1.00 115.14 642 ILE B CA 1
ATOM 4320 C C . ILE B 2 129 ? 144.270 122.361 107.517 1.00 115.14 642 ILE B C 1
ATOM 4321 O O . ILE B 2 129 ? 144.640 123.203 106.685 1.00 115.14 642 ILE B O 1
ATOM 4326 N N . TYR B 2 130 ? 144.347 122.589 108.831 1.00 111.17 643 TYR B N 1
ATOM 4327 C CA . TYR B 2 130 ? 144.780 123.898 109.304 1.00 111.17 643 TYR B CA 1
ATOM 4328 C C . TYR B 2 130 ? 146.280 124.112 109.148 1.00 111.17 643 TYR B C 1
ATOM 4329 O O . TYR B 2 130 ? 146.747 125.242 109.317 1.00 111.17 643 TYR B O 1
ATOM 4338 N N . THR B 2 131 ? 147.042 123.064 108.845 1.00 116.68 644 THR B N 1
ATOM 4339 C CA . THR B 2 131 ? 148.428 123.234 108.436 1.00 116.68 644 THR B CA 1
ATOM 4340 C C . THR B 2 131 ? 148.569 123.282 106.917 1.00 116.68 644 THR B C 1
ATOM 4341 O O . THR B 2 131 ? 149.400 124.045 106.399 1.00 116.68 644 THR B O 1
ATOM 4345 N N . LEU B 2 132 ? 147.744 122.515 106.192 1.00 118.65 645 LEU B N 1
ATOM 4346 C CA . LEU B 2 132 ? 147.814 122.515 104.732 1.00 118.65 645 LEU B CA 1
ATOM 4347 C C . LEU B 2 132 ? 147.402 123.855 104.140 1.00 118.65 645 LEU B C 1
ATOM 4348 O O . LEU B 2 132 ? 147.966 124.284 103.128 1.00 118.65 645 LEU B O 1
ATOM 4353 N N . LEU B 2 133 ? 146.437 124.539 104.761 1.00 114.49 646 LEU B N 1
ATOM 4354 C CA . LEU B 2 133 ? 146.052 125.858 104.265 1.00 114.49 646 LEU B CA 1
ATOM 4355 C C . LEU B 2 133 ? 147.162 126.879 104.477 1.00 114.49 646 LEU B C 1
ATOM 4356 O O . LEU B 2 133 ? 147.444 127.693 103.586 1.00 114.49 646 LEU B O 1
ATOM 4361 N N . GLU B 2 134 ? 147.811 126.839 105.643 1.00 121.75 647 GLU B N 1
ATOM 4362 C CA . GLU B 2 134 ? 148.891 127.777 105.919 1.00 121.75 647 GLU B CA 1
ATOM 4363 C C . GLU B 2 134 ? 150.110 127.492 105.062 1.00 121.75 647 GLU B C 1
ATOM 4364 O O . GLU B 2 134 ? 150.885 128.407 104.767 1.00 121.75 647 GLU B O 1
ATOM 4370 N N . GLU B 2 135 ? 150.298 126.241 104.651 1.00 126.26 648 GLU B N 1
ATOM 4371 C CA . GLU B 2 135 ? 151.362 125.966 103.696 1.00 126.26 648 GLU B CA 1
ATOM 4372 C C . GLU B 2 135 ? 150.980 126.438 102.300 1.00 126.26 648 GLU B C 1
ATOM 4373 O O . GLU B 2 135 ? 151.792 127.057 101.605 1.00 126.26 648 GLU B O 1
ATOM 4379 N N . ALA B 2 136 ? 149.744 126.180 101.878 1.00 120.54 649 ALA B N 1
ATOM 4380 C CA . ALA B 2 136 ? 149.365 126.430 100.497 1.00 120.54 649 ALA B CA 1
ATOM 4381 C C . ALA B 2 136 ? 149.062 127.890 100.201 1.00 120.54 649 ALA B C 1
ATOM 4382 O O . ALA B 2 136 ? 148.976 128.254 99.025 1.00 120.54 649 ALA B O 1
ATOM 4384 N N . ASN B 2 137 ? 148.870 128.735 101.212 1.00 119.58 650 ASN B N 1
ATOM 4385 C CA . ASN B 2 137 ? 148.700 130.161 100.945 1.00 119.58 650 ASN B CA 1
ATOM 4386 C C . ASN B 2 137 ? 149.998 130.949 101.072 1.00 119.58 650 ASN B C 1
ATOM 4387 O O . ASN B 2 137 ? 150.482 131.506 100.083 1.00 119.58 650 ASN B O 1
ATOM 4392 N N . THR B 2 138 ? 150.587 130.984 102.265 1.00 128.09 651 THR B N 1
ATOM 4393 C CA . THR B 2 138 ? 151.697 131.893 102.523 1.00 128.09 651 THR B CA 1
ATOM 4394 C C . THR B 2 138 ? 152.998 131.448 101.880 1.00 128.09 651 THR B C 1
ATOM 4395 O O . THR B 2 138 ? 153.933 132.250 101.793 1.00 128.09 651 THR B O 1
ATOM 4399 N N . GLN B 2 139 ? 153.086 130.204 101.434 1.00 132.82 652 GLN B N 1
ATOM 4400 C CA . GLN B 2 139 ? 154.282 129.704 100.780 1.00 132.82 652 GLN B CA 1
ATOM 4401 C C . GLN B 2 139 ? 154.078 129.422 99.306 1.00 132.82 652 GLN B C 1
ATOM 4402 O O . GLN B 2 139 ? 154.939 129.760 98.495 1.00 132.82 652 GLN B O 1
ATOM 4408 N N . GLN B 2 140 ? 152.954 128.816 98.935 1.00 130.18 653 GLN B N 1
ATOM 4409 C CA . GLN B 2 140 ? 152.765 128.435 97.544 1.00 130.18 653 GLN B CA 1
ATOM 4410 C C . GLN B 2 140 ? 152.388 129.629 96.680 1.00 130.18 653 GLN B C 1
ATOM 4411 O O . GLN B 2 140 ? 152.804 129.704 95.519 1.00 130.18 653 GLN B O 1
ATOM 4417 N N . GLU B 2 141 ? 151.630 130.577 97.222 1.00 127.53 654 GLU B N 1
ATOM 4418 C CA . GLU B 2 141 ? 151.265 131.743 96.432 1.00 127.53 654 GLU B CA 1
ATOM 4419 C C . GLU B 2 141 ? 152.331 132.829 96.483 1.00 127.53 654 GLU B C 1
ATOM 4420 O O . GLU B 2 141 ? 152.622 133.451 95.457 1.00 127.53 654 GLU B O 1
ATOM 4426 N N . LYS B 2 142 ? 152.937 133.056 97.650 1.00 125.92 655 LYS B N 1
ATOM 4427 C CA . LYS B 2 142 ? 153.847 134.189 97.801 1.00 125.92 655 LYS B CA 1
ATOM 4428 C C . LYS B 2 142 ? 155.163 133.960 97.070 1.00 125.92 655 LYS B C 1
ATOM 4429 O O . LYS B 2 142 ? 155.740 134.905 96.517 1.00 125.92 655 LYS B O 1
ATOM 4435 N N . ASN B 2 143 ? 155.652 132.717 97.060 1.00 133.01 656 ASN B N 1
ATOM 4436 C CA . ASN B 2 143 ? 156.868 132.407 96.316 1.00 133.01 656 ASN B CA 1
ATOM 4437 C C . ASN B 2 143 ? 156.644 132.561 94.821 1.00 133.01 656 ASN B C 1
ATOM 4438 O O . ASN B 2 143 ? 157.483 133.132 94.118 1.00 133.01 656 ASN B O 1
ATOM 4443 N N . GLU B 2 144 ? 155.503 132.087 94.323 1.00 131.14 657 GLU B N 1
ATOM 4444 C CA . GLU B 2 144 ? 155.185 132.262 92.915 1.00 131.14 657 GLU B CA 1
ATOM 4445 C C . GLU B 2 144 ? 154.845 133.705 92.579 1.00 131.14 657 GLU B C 1
ATOM 4446 O O . GLU B 2 144 ? 154.904 134.089 91.408 1.00 131.14 657 GLU B O 1
ATOM 4452 N N . LYS B 2 145 ? 154.493 134.511 93.576 1.00 123.79 658 LYS B N 1
ATOM 4453 C CA . LYS B 2 145 ? 154.282 135.926 93.326 1.00 123.79 658 LYS B CA 1
ATOM 4454 C C . LYS B 2 145 ? 155.606 136.671 93.239 1.00 123.79 658 LYS B C 1
ATOM 4455 O O . LYS B 2 145 ? 155.781 137.538 92.377 1.00 123.79 658 LYS B O 1
ATOM 4461 N N . GLU B 2 146 ? 156.557 136.332 94.105 1.00 124.99 659 GLU B N 1
ATOM 4462 C CA . GLU B 2 146 ? 157.802 137.083 94.164 1.00 124.99 659 GLU B CA 1
ATOM 4463 C C . GLU B 2 146 ? 158.876 136.560 93.223 1.00 124.99 659 GLU B C 1
ATOM 4464 O O . GLU B 2 146 ? 159.710 137.345 92.760 1.00 124.99 659 GLU B O 1
ATOM 4470 N N . LEU B 2 147 ? 158.896 135.261 92.935 1.00 131.17 660 LEU B N 1
ATOM 4471 C CA . LEU B 2 147 ? 159.970 134.687 92.131 1.00 131.17 660 LEU B CA 1
ATOM 4472 C C . LEU B 2 147 ? 159.591 134.494 90.673 1.00 131.17 660 LEU B C 1
ATOM 4473 O O . LEU B 2 147 ? 160.399 134.802 89.792 1.00 131.17 660 LEU B O 1
ATOM 4478 N N . LEU B 2 148 ? 158.393 133.970 90.395 1.00 134.76 661 LEU B N 1
ATOM 4479 C CA . LEU B 2 148 ? 157.959 133.820 89.009 1.00 134.76 661 LEU B CA 1
ATOM 4480 C C . LEU B 2 148 ? 157.696 135.175 88.372 1.00 134.76 661 LEU B C 1
ATOM 4481 O O . LEU B 2 148 ? 158.054 135.405 87.211 1.00 134.76 661 LEU B O 1
ATOM 4486 N N . GLU B 2 149 ? 157.089 136.086 89.118 1.00 133.94 662 GLU B N 1
ATOM 4487 C CA . GLU B 2 149 ? 156.967 137.473 88.702 1.00 133.94 662 GLU B CA 1
ATOM 4488 C C . GLU B 2 149 ? 158.070 138.259 89.393 1.00 133.94 662 GLU B C 1
ATOM 4489 O O . GLU B 2 149 ? 158.075 138.371 90.624 1.00 133.94 662 GLU B O 1
ATOM 4495 N N . LEU B 2 150 ? 159.001 138.801 88.597 1.00 138.39 663 LEU B N 1
ATOM 4496 C CA . LEU B 2 150 ? 160.206 139.440 89.120 1.00 138.39 663 LEU B CA 1
ATOM 4497 C C . LEU B 2 150 ? 1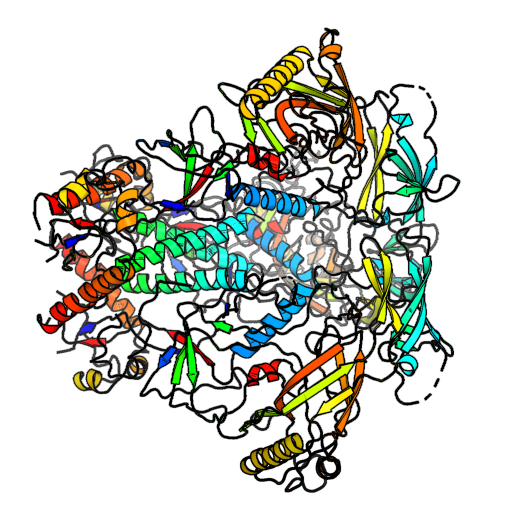59.914 140.714 89.897 1.00 138.39 663 LEU B C 1
ATOM 4498 O O . LEU B 2 150 ? 160.767 141.163 90.669 1.00 138.39 663 LEU B O 1
ATOM 4503 N N . ASP B 2 151 ? 158.740 141.301 89.711 1.00 143.08 664 ASP B N 1
ATOM 4504 C CA . ASP B 2 151 ? 158.422 142.575 90.319 1.00 143.08 664 ASP B CA 1
ATOM 4505 C C . ASP B 2 151 ? 157.126 142.471 91.117 1.00 143.08 664 ASP B C 1
ATOM 4506 O O . ASP B 2 151 ? 156.279 141.624 90.835 1.00 143.08 664 ASP B O 1
ATOM 4512 N N . GLU C 1 1 ? 123.715 162.809 90.451 1.00 135.88 32 GLU C N 1
ATOM 4513 C CA . GLU C 1 1 ? 123.626 161.503 91.090 1.00 135.88 32 GLU C CA 1
ATOM 4514 C C . GLU C 1 1 ? 123.666 161.600 92.601 1.00 135.88 32 GLU C C 1
ATOM 4515 O O . GLU C 1 1 ? 124.145 162.585 93.161 1.00 135.88 32 GLU C O 1
ATOM 4521 N N . ASN C 1 2 ? 123.150 160.568 93.256 1.00 136.22 33 ASN C N 1
ATOM 4522 C CA . ASN C 1 2 ? 123.328 160.421 94.693 1.00 136.22 33 ASN C CA 1
ATOM 4523 C C . ASN C 1 2 ? 124.781 160.061 94.956 1.00 136.22 33 ASN C C 1
ATOM 4524 O O . ASN C 1 2 ? 125.240 158.987 94.555 1.00 136.22 33 ASN C O 1
ATOM 4529 N N . TRP C 1 3 ? 125.512 160.962 95.603 1.00 125.60 34 TRP C N 1
ATOM 4530 C CA . TRP C 1 3 ? 126.933 160.743 95.830 1.00 125.60 34 TRP C CA 1
ATOM 4531 C C . TRP C 1 3 ? 127.111 159.664 96.886 1.00 125.60 34 TRP C C 1
ATOM 4532 O O . TRP C 1 3 ? 126.717 159.850 98.036 1.00 125.60 34 TRP C O 1
ATOM 4543 N N . TRP C 1 4 ? 127.728 158.553 96.499 1.00 122.81 35 TRP C N 1
ATOM 4544 C CA . TRP C 1 4 ? 127.696 157.322 97.272 1.00 122.81 35 TRP C CA 1
ATOM 4545 C C . TRP C 1 4 ? 128.485 157.454 98.575 1.00 122.81 35 TRP C C 1
ATOM 4546 O O . TRP C 1 4 ? 129.255 158.395 98.786 1.00 122.81 35 TRP C O 1
ATOM 4557 N N . VAL C 1 5 ? 128.267 156.488 99.457 1.00 108.03 36 VAL C N 1
ATOM 4558 C CA . VAL C 1 5 ? 128.771 156.549 100.822 1.00 108.03 36 VAL C CA 1
ATOM 4559 C C . VAL C 1 5 ? 130.265 156.264 100.826 1.00 108.03 36 VAL C C 1
ATOM 4560 O O . VAL C 1 5 ? 130.726 155.295 100.216 1.00 108.03 36 VAL C O 1
ATOM 4564 N N . THR C 1 6 ? 131.028 157.113 101.502 1.00 104.27 37 THR C N 1
ATOM 4565 C CA . THR C 1 6 ? 132.401 156.796 101.848 1.00 104.27 37 THR C CA 1
ATOM 4566 C C . THR C 1 6 ? 132.544 156.670 103.355 1.00 104.27 37 THR C C 1
ATOM 4567 O O . THR C 1 6 ? 131.760 157.230 104.127 1.00 104.27 37 THR C O 1
ATOM 4571 N N . VAL C 1 7 ? 133.544 155.903 103.762 1.00 96.41 38 VAL C N 1
ATOM 4572 C CA . VAL C 1 7 ? 133.858 155.684 105.161 1.00 96.41 38 VAL C CA 1
ATOM 4573 C C . VAL C 1 7 ? 135.322 156.034 105.339 1.00 96.41 38 VAL C C 1
ATOM 4574 O O . VAL C 1 7 ? 136.202 155.318 104.845 1.00 96.41 38 VAL C O 1
ATOM 4578 N N . TYR C 1 8 ? 135.591 157.140 106.020 1.00 88.78 39 TYR C N 1
ATOM 4579 C CA . TYR C 1 8 ? 136.958 157.480 106.362 1.00 88.78 39 TYR C CA 1
ATOM 4580 C C . TYR C 1 8 ? 137.357 156.742 107.633 1.00 88.78 39 TYR C C 1
ATOM 4581 O O . TYR C 1 8 ? 136.594 155.948 108.184 1.00 88.78 39 TYR C O 1
ATOM 4590 N N . TYR C 1 9 ? 138.581 156.962 108.096 1.00 87.43 40 TYR C N 1
ATOM 4591 C CA . TYR C 1 9 ? 138.928 156.464 109.421 1.00 87.43 40 TYR C CA 1
ATOM 4592 C C . TYR C 1 9 ? 139.725 157.442 110.271 1.00 87.43 40 TYR C C 1
ATOM 4593 O O . TYR C 1 9 ? 139.641 157.363 111.501 1.00 87.43 40 TYR C O 1
ATOM 4602 N N . GLY C 1 10 ? 140.460 158.382 109.688 1.00 100.27 41 GLY C N 1
ATOM 4603 C CA . GLY C 1 10 ? 141.136 159.396 110.473 1.00 100.27 41 GLY C CA 1
ATOM 4604 C C . GLY C 1 10 ? 140.206 160.551 110.766 1.00 100.27 41 GLY C C 1
ATOM 4605 O O . GLY C 1 10 ? 140.345 161.635 110.196 1.00 100.27 41 GLY C O 1
ATOM 4606 N N . VAL C 1 11 ? 139.249 160.328 111.657 1.00 101.29 42 VAL C N 1
ATOM 4607 C CA . VAL C 1 11 ? 138.107 161.224 111.782 1.00 101.29 42 VAL C CA 1
ATOM 4608 C C . VAL C 1 11 ? 138.106 161.906 113.145 1.00 101.29 42 VAL C C 1
ATOM 4609 O O . VAL C 1 11 ? 137.897 161.244 114.170 1.00 101.29 42 VAL C O 1
ATOM 4613 N N . PRO C 1 12 ? 138.347 163.212 113.205 1.00 102.31 43 PRO C N 1
ATOM 4614 C CA . PRO C 1 12 ? 138.295 163.926 114.489 1.00 102.31 43 PRO C CA 1
ATOM 4615 C C . PRO C 1 12 ? 136.897 164.354 114.921 1.00 102.31 43 PRO C C 1
ATOM 4616 O O . PRO C 1 12 ? 136.475 165.478 114.639 1.00 102.31 43 PRO C O 1
ATOM 4620 N N . VAL C 1 13 ? 136.166 163.478 115.603 1.00 106.30 44 VAL C N 1
ATOM 4621 C CA . VAL C 1 13 ? 134.841 163.792 116.126 1.00 106.30 44 VAL C CA 1
ATOM 4622 C C . VAL C 1 13 ? 134.856 163.642 117.643 1.00 106.30 44 VAL C C 1
ATOM 4623 O O . VAL C 1 13 ? 135.315 162.621 118.166 1.00 106.30 44 VAL C O 1
ATOM 4627 N N . TRP C 1 14 ? 134.354 164.662 118.342 1.00 112.43 45 TRP C N 1
ATOM 4628 C CA . TRP C 1 14 ? 134.334 164.709 119.797 1.00 112.43 45 TRP C CA 1
ATOM 4629 C C . TRP C 1 14 ? 133.014 164.217 120.363 1.00 112.43 45 TRP C C 1
ATOM 4630 O O . TRP C 1 14 ? 131.948 164.471 119.798 1.00 112.43 45 TRP C O 1
ATOM 4641 N N . ARG C 1 15 ? 133.096 163.529 121.495 1.00 112.54 46 ARG C N 1
ATOM 4642 C CA . ARG C 1 15 ? 131.964 163.319 122.382 1.00 112.54 46 ARG C CA 1
ATOM 4643 C C . ARG C 1 15 ? 132.444 163.524 123.806 1.00 112.54 46 ARG C C 1
ATOM 4644 O O . ARG C 1 15 ? 133.514 163.038 124.180 1.00 112.54 46 ARG C O 1
ATOM 4652 N N . GLU C 1 16 ? 131.665 164.257 124.592 1.00 108.18 47 GLU C N 1
ATOM 4653 C CA . GLU C 1 16 ? 132.000 164.420 125.997 1.00 108.18 47 GLU C CA 1
ATOM 4654 C C . GLU C 1 16 ? 131.711 163.128 126.742 1.00 108.18 47 GLU C C 1
ATOM 4655 O O . GLU C 1 16 ? 130.616 162.571 126.636 1.00 108.18 47 GLU C O 1
ATOM 4661 N N . ALA C 1 17 ? 132.696 162.645 127.492 1.00 97.39 48 ALA C N 1
ATOM 4662 C CA . ALA C 1 17 ? 132.551 161.384 128.199 1.00 97.39 48 ALA C CA 1
ATOM 4663 C C . ALA C 1 17 ? 133.318 161.454 129.508 1.00 97.39 48 ALA C C 1
ATOM 4664 O O . ALA C 1 17 ? 134.041 162.413 129.782 1.00 97.39 48 ALA C O 1
ATOM 4666 N N . LYS C 1 18 ? 133.147 160.416 130.317 1.00 94.90 49 LYS C N 1
ATOM 4667 C CA . LYS C 1 18 ? 133.829 160.286 131.594 1.00 94.90 49 LYS C CA 1
ATOM 4668 C C . LYS C 1 18 ? 134.611 158.984 131.589 1.00 94.90 49 LYS C C 1
ATOM 4669 O O . LYS C 1 18 ? 134.086 157.946 131.176 1.00 94.90 49 LYS C O 1
ATOM 4675 N N . THR C 1 19 ? 135.857 159.039 132.043 1.00 91.31 50 THR C N 1
ATOM 4676 C CA . THR C 1 19 ? 136.714 157.862 132.057 1.00 91.31 50 THR C CA 1
ATOM 4677 C C . THR C 1 19 ? 137.768 158.039 133.140 1.00 91.31 50 THR C C 1
ATOM 4678 O O . THR C 1 19 ? 137.759 159.016 133.892 1.00 91.31 50 THR C O 1
ATOM 4682 N N . THR C 1 20 ? 138.683 157.080 133.209 1.00 93.97 51 THR C N 1
ATOM 4683 C CA . THR C 1 20 ? 139.712 157.040 134.237 1.00 93.97 51 THR C CA 1
ATOM 4684 C C . THR C 1 20 ? 141.018 157.589 133.681 1.00 93.97 51 THR C C 1
ATOM 4685 O O . THR C 1 20 ? 141.472 157.156 132.619 1.00 93.97 51 THR C O 1
ATOM 4689 N N . LEU C 1 21 ? 141.616 158.539 134.394 1.00 103.47 52 LEU C N 1
ATOM 4690 C CA . LEU C 1 21 ? 142.894 159.111 134.006 1.00 103.47 52 LEU C CA 1
ATOM 4691 C C . LEU C 1 21 ? 144.021 158.320 134.661 1.00 103.47 52 LEU C C 1
ATOM 4692 O O . LEU C 1 21 ? 143.781 157.303 135.311 1.00 103.47 52 LEU C O 1
ATOM 4697 N N . PHE C 1 22 ? 145.266 158.778 134.505 1.00 117.01 53 PHE C N 1
ATOM 4698 C CA . PHE C 1 22 ? 146.394 158.083 135.120 1.00 117.01 53 PHE C CA 1
ATOM 4699 C C . PHE C 1 22 ? 147.560 159.046 135.339 1.00 117.01 53 PHE C C 1
ATOM 4700 O O . PHE C 1 22 ? 147.520 160.215 134.948 1.00 117.01 53 PHE C O 1
ATOM 4708 N N . CYS C 1 23 ? 148.615 158.511 135.955 1.00 130.22 54 CYS C N 1
ATOM 4709 C CA . CYS C 1 23 ? 149.752 159.272 136.463 1.00 130.22 54 CYS C CA 1
ATOM 4710 C C . CYS C 1 23 ? 150.694 159.750 135.367 1.00 130.22 54 CYS C C 1
ATOM 4711 O O . CYS C 1 23 ? 150.802 159.150 134.298 1.00 130.22 54 CYS C O 1
ATOM 4714 N N . ALA C 1 24 ? 151.395 160.841 135.664 1.00 119.87 55 ALA C N 1
ATOM 4715 C CA . ALA C 1 24 ? 152.687 161.129 135.043 1.00 119.87 55 ALA C CA 1
ATOM 4716 C C . ALA C 1 24 ? 153.500 161.891 136.076 1.00 119.87 55 ALA C C 1
ATOM 4717 O O . ALA C 1 24 ? 153.134 163.004 136.459 1.00 119.87 55 ALA C O 1
ATOM 4719 N N . SER C 1 25 ? 154.584 161.287 136.539 1.00 132.04 56 SER C N 1
ATOM 4720 C CA . SER C 1 25 ? 155.414 161.881 137.568 1.00 132.04 56 SER C CA 1
ATOM 4721 C C . SER C 1 25 ? 156.804 162.164 137.024 1.00 132.04 56 SER C C 1
ATOM 4722 O O . SER C 1 25 ? 157.289 161.473 136.124 1.00 132.04 56 SER C O 1
ATOM 4725 N N . ASP C 1 26 ? 157.438 163.192 137.577 1.00 143.03 57 ASP C N 1
ATOM 4726 C CA . ASP C 1 26 ? 158.835 163.442 137.272 1.00 143.03 57 ASP C CA 1
ATOM 4727 C C . ASP C 1 26 ? 159.699 162.369 137.923 1.00 143.03 57 ASP C C 1
ATOM 4728 O O . ASP C 1 26 ? 159.334 161.781 138.944 1.00 143.03 57 ASP C O 1
ATOM 4733 N N . ALA C 1 27 ? 160.858 162.109 137.319 1.00 153.09 58 ALA C N 1
ATOM 4734 C CA . ALA C 1 27 ? 161.723 161.010 137.751 1.00 153.09 58 ALA C CA 1
ATOM 4735 C C . ALA C 1 27 ? 162.556 161.444 138.959 1.00 153.09 58 ALA C C 1
ATOM 4736 O O . ALA C 1 27 ? 163.772 161.633 138.893 1.00 153.09 58 ALA C O 1
ATOM 4738 N N . LYS C 1 28 ? 161.867 161.600 140.089 1.00 149.33 59 LYS C N 1
ATOM 4739 C CA . LYS C 1 28 ? 162.488 161.928 141.373 1.00 149.33 59 LYS C CA 1
ATOM 4740 C C . LYS C 1 28 ? 161.951 160.912 142.375 1.00 149.33 59 LYS C C 1
ATOM 4741 O O . LYS C 1 28 ? 160.971 161.178 143.075 1.00 149.33 59 LYS C O 1
ATOM 4747 N N . SER C 1 29 ? 162.596 159.750 142.446 1.00 157.32 60 SER C N 1
ATOM 4748 C CA . SER C 1 29 ? 162.136 158.648 143.285 1.00 157.32 60 SER C CA 1
ATOM 4749 C C . SER C 1 29 ? 163.296 158.170 144.146 1.00 157.32 60 SER C C 1
ATOM 4750 O O . SER C 1 29 ? 164.198 157.485 143.651 1.00 157.32 60 SER C O 1
ATOM 4753 N N . TYR C 1 30 ? 163.264 158.522 145.428 1.00 156.20 61 TYR C N 1
ATOM 4754 C CA . TYR C 1 30 ? 164.280 158.098 146.384 1.00 156.20 61 TYR C CA 1
ATOM 4755 C C . TYR C 1 30 ? 163.746 158.167 147.812 1.00 156.20 61 TYR C C 1
ATOM 4756 O O . TYR C 1 30 ? 163.227 157.182 148.340 1.00 156.20 61 TYR C O 1
ATOM 4765 N N . HIS C 1 35 ? 159.065 157.153 152.623 1.00 110.33 66 HIS C N 1
ATOM 4766 C CA . HIS C 1 35 ? 158.616 156.869 151.266 1.00 110.33 66 HIS C CA 1
ATOM 4767 C C . HIS C 1 35 ? 157.808 157.977 150.614 1.00 110.33 66 HIS C C 1
ATOM 4768 O O . HIS C 1 35 ? 157.379 157.794 149.482 1.00 110.33 66 HIS C O 1
ATOM 4775 N N . ASN C 1 36 ? 157.606 159.097 151.325 1.00 116.29 67 ASN C N 1
ATOM 4776 C CA . ASN C 1 36 ? 157.057 160.331 150.760 1.00 116.29 67 ASN C CA 1
ATOM 4777 C C . ASN C 1 36 ? 155.659 160.154 150.170 1.00 116.29 67 ASN C C 1
ATOM 4778 O O . ASN C 1 36 ? 155.519 160.186 148.945 1.00 116.29 67 ASN C O 1
ATOM 4783 N N . ILE C 1 37 ? 154.632 160.095 151.030 1.00 113.74 68 ILE C N 1
ATOM 4784 C CA . ILE C 1 37 ? 153.358 159.371 150.931 1.00 113.74 68 ILE C CA 1
ATOM 4785 C C . ILE C 1 37 ? 152.826 159.129 149.521 1.00 113.74 68 ILE C C 1
ATOM 4786 O O . ILE C 1 37 ? 152.431 158.006 149.185 1.00 113.74 68 ILE C O 1
ATOM 4791 N N . TRP C 1 38 ? 152.871 160.150 148.666 1.00 115.75 69 TRP C N 1
ATOM 4792 C CA . TRP C 1 38 ? 152.478 159.989 147.269 1.00 115.75 69 TRP C CA 1
ATOM 4793 C C . TRP C 1 38 ? 153.457 159.129 146.471 1.00 115.75 69 TRP C C 1
ATOM 4794 O O . TRP C 1 38 ? 153.142 158.741 145.340 1.00 115.75 69 TRP C O 1
ATOM 4805 N N . ALA C 1 39 ? 154.647 158.891 147.023 1.00 139.90 70 ALA C N 1
ATOM 4806 C CA . ALA C 1 39 ? 155.519 157.731 146.840 1.00 139.90 70 ALA C CA 1
ATOM 4807 C C . ALA C 1 39 ? 156.302 157.652 145.540 1.00 139.90 70 ALA C C 1
ATOM 4808 O O . ALA C 1 39 ? 157.329 156.963 145.519 1.00 139.90 70 ALA C O 1
ATOM 4810 N N . THR C 1 40 ? 155.918 158.441 144.523 1.00 153.41 71 THR C N 1
ATOM 4811 C CA . THR C 1 40 ? 156.490 158.436 143.171 1.00 153.41 71 THR C CA 1
ATOM 4812 C C . THR C 1 40 ? 156.665 156.994 142.667 1.00 153.41 71 THR C C 1
ATOM 4813 O O . THR C 1 40 ? 157.705 156.624 142.112 1.00 153.41 71 THR C O 1
ATOM 4817 N N . GLN C 1 41 ? 155.665 156.150 142.914 1.00 156.18 72 GLN C N 1
ATOM 4818 C CA . GLN C 1 41 ? 155.857 154.710 142.834 1.00 156.18 72 GLN C CA 1
ATOM 4819 C C . GLN C 1 41 ? 154.551 154.082 142.387 1.00 156.18 72 GLN C C 1
ATOM 4820 O O . GLN C 1 41 ? 153.477 154.498 142.836 1.00 156.18 72 GLN C O 1
ATOM 4826 N N . ALA C 1 42 ? 154.672 153.062 141.527 1.00 155.23 73 ALA C N 1
ATOM 4827 C CA . ALA C 1 42 ? 153.580 152.549 140.691 1.00 155.23 73 ALA C CA 1
ATOM 4828 C C . ALA C 1 42 ? 152.887 153.692 139.958 1.00 155.23 73 ALA C C 1
ATOM 4829 O O . ALA C 1 42 ? 151.662 153.754 139.868 1.00 155.23 73 ALA C O 1
ATOM 4831 N N . CYS C 1 43 ? 153.693 154.606 139.430 1.00 149.04 74 CYS C N 1
ATOM 4832 C CA . CYS C 1 43 ? 153.223 155.868 138.888 1.00 149.04 74 CYS C CA 1
ATOM 4833 C C . CYS C 1 43 ? 154.046 156.080 137.632 1.00 149.04 74 CYS C C 1
ATOM 4834 O O . CYS C 1 43 ? 155.266 155.898 137.663 1.00 149.04 74 CYS C O 1
ATOM 4837 N N . VAL C 1 44 ? 153.379 156.412 136.534 1.00 134.71 75 VAL C N 1
ATOM 4838 C CA . VAL C 1 44 ? 154.006 156.395 135.205 1.00 134.71 75 VAL C CA 1
ATOM 4839 C C . VAL C 1 44 ? 155.038 157.514 135.115 1.00 134.71 75 VAL C C 1
ATOM 4840 O O . VAL C 1 44 ? 154.755 158.646 135.541 1.00 134.71 75 VAL C O 1
ATOM 4844 N N . PRO C 1 45 ? 156.248 157.247 134.628 1.00 129.28 76 PRO C N 1
ATOM 4845 C CA . PRO C 1 45 ? 157.206 158.333 134.412 1.00 129.28 76 PRO C CA 1
ATOM 4846 C C . PRO C 1 45 ? 156.778 159.214 133.253 1.00 129.28 76 PRO C C 1
ATOM 4847 O O . PRO C 1 45 ? 156.132 158.763 132.305 1.00 129.28 76 PRO C O 1
ATOM 4851 N N . THR C 1 46 ? 157.144 160.488 133.349 1.00 132.62 77 THR C N 1
ATOM 4852 C CA . THR C 1 46 ? 156.673 161.480 132.399 1.00 132.62 77 THR C CA 1
ATOM 4853 C C . THR C 1 46 ? 157.348 161.314 131.044 1.00 132.62 77 THR C C 1
ATOM 4854 O O . THR C 1 46 ? 158.396 160.678 130.907 1.00 132.62 77 THR C O 1
ATOM 4858 N N . ASP C 1 47 ? 156.710 161.883 130.030 1.00 149.14 78 ASP C N 1
ATOM 4859 C CA . ASP C 1 47 ? 157.386 161.984 128.747 1.00 149.14 78 ASP C CA 1
ATOM 4860 C C . ASP C 1 47 ? 158.208 163.267 128.704 1.00 149.14 78 ASP C C 1
ATOM 4861 O O . ASP C 1 47 ? 157.744 164.313 129.170 1.00 149.14 78 ASP C O 1
ATOM 4866 N N . PRO C 1 48 ? 159.437 163.203 128.180 1.00 151.93 79 PRO C N 1
ATOM 4867 C CA . PRO C 1 48 ? 160.283 164.407 128.141 1.00 151.93 79 PRO C CA 1
ATOM 4868 C C . PRO C 1 48 ? 159.774 165.488 127.204 1.00 151.93 79 PRO C C 1
ATOM 4869 O O . PRO C 1 48 ? 160.147 166.654 127.377 1.00 151.93 79 PRO C O 1
ATOM 4873 N N . THR C 1 49 ? 158.935 165.147 126.229 1.00 148.76 80 THR C N 1
ATOM 4874 C CA . THR C 1 49 ? 158.390 166.135 125.313 1.00 148.76 80 THR C CA 1
ATOM 4875 C C . THR C 1 49 ? 156.953 166.440 125.698 1.00 148.76 80 THR C C 1
ATOM 4876 O O . THR C 1 49 ? 156.097 165.545 125.611 1.00 148.76 80 THR C O 1
ATOM 4880 N N . PRO C 1 50 ? 156.637 167.656 126.138 1.00 149.63 81 PRO C N 1
ATOM 4881 C CA . PRO C 1 50 ? 155.231 168.017 126.350 1.00 149.63 81 PRO C CA 1
ATOM 4882 C C . PRO C 1 50 ? 154.511 168.169 125.023 1.00 149.63 81 PRO C C 1
ATOM 4883 O O . PRO C 1 50 ? 154.711 169.156 124.310 1.00 149.63 81 PRO C O 1
ATOM 4887 N N . GLN C 1 51 ? 153.671 167.199 124.683 1.00 143.63 82 GLN C N 1
ATOM 4888 C CA . GLN C 1 51 ? 153.073 167.115 123.358 1.00 143.63 82 GLN C CA 1
ATOM 4889 C C . GLN C 1 51 ? 151.697 167.768 123.386 1.00 143.63 82 GLN C C 1
ATOM 4890 O O . GLN C 1 51 ? 150.760 167.232 123.986 1.00 143.63 82 GLN C O 1
ATOM 4896 N N . GLU C 1 52 ? 151.578 168.924 122.742 1.00 130.70 83 GLU C N 1
ATOM 4897 C CA . GLU C 1 52 ? 150.289 169.557 122.530 1.00 130.70 83 GLU C CA 1
ATOM 4898 C C . GLU C 1 52 ? 150.162 169.951 121.069 1.00 130.70 83 GLU C C 1
ATOM 4899 O O . GLU C 1 52 ? 151.153 170.048 120.342 1.00 130.70 83 GLU C O 1
ATOM 4905 N N . VAL C 1 53 ? 148.920 170.162 120.638 1.00 124.02 84 VAL C N 1
ATOM 4906 C CA . VAL C 1 53 ? 148.604 170.609 119.284 1.00 124.02 84 VAL C CA 1
ATOM 4907 C C . VAL C 1 53 ? 147.530 171.684 119.379 1.00 124.02 84 VAL C C 1
ATOM 4908 O O . VAL C 1 53 ? 146.506 171.486 120.041 1.00 124.02 84 VAL C O 1
ATOM 4912 N N . LEU C 1 54 ? 147.769 172.822 118.732 1.00 118.07 85 LEU C N 1
ATOM 4913 C CA . LEU C 1 54 ? 146.799 173.902 118.685 1.00 118.07 85 LEU C CA 1
ATOM 4914 C C . LEU C 1 54 ? 145.584 173.500 117.851 1.00 118.07 85 LEU C C 1
ATOM 4915 O O . LEU C 1 54 ? 145.646 172.607 117.005 1.00 118.07 85 LEU C O 1
ATOM 4920 N N . LEU C 1 55 ? 144.463 174.179 118.091 1.00 120.45 86 LEU C N 1
ATOM 4921 C CA . LEU C 1 55 ? 143.213 173.882 117.393 1.00 120.45 86 LEU C CA 1
ATOM 4922 C C . LEU C 1 55 ? 142.511 175.179 117.016 1.00 120.45 86 LEU C C 1
ATOM 4923 O O . LEU C 1 55 ? 141.647 175.669 117.752 1.00 120.45 86 LEU C O 1
ATOM 4928 N N . PRO C 1 56 ? 142.849 175.758 115.867 1.00 121.87 87 PRO C N 1
ATOM 4929 C CA . PRO C 1 56 ? 142.187 176.995 115.441 1.00 121.87 87 PRO C CA 1
ATOM 4930 C C . PRO C 1 56 ? 140.778 176.727 114.938 1.00 121.87 87 PRO C C 1
ATOM 4931 O O . PRO C 1 56 ? 140.423 175.596 114.603 1.00 121.87 87 PRO C O 1
ATOM 4935 N N . ASN C 1 57 ? 139.985 177.809 114.878 1.00 42.39 88 ASN C N 1
ATOM 4936 C CA . ASN C 1 57 ? 138.560 177.777 114.508 1.00 41.73 88 ASN C CA 1
ATOM 4937 C C . ASN C 1 57 ? 137.755 176.776 115.331 1.00 64.33 88 ASN C C 1
ATOM 4938 O O . ASN C 1 57 ? 136.881 176.078 114.816 1.00 78.55 88 ASN C O 1
ATOM 4943 N N . VAL C 1 58 ? 138.043 176.697 116.622 1.00 124.89 89 VAL C N 1
ATOM 4944 C CA . VAL C 1 58 ? 137.361 175.763 117.506 1.00 124.89 89 VAL C CA 1
ATOM 4945 C C . VAL C 1 58 ? 136.634 176.569 118.566 1.00 124.89 89 VAL C C 1
ATOM 4946 O O . VAL C 1 58 ? 137.255 177.360 119.284 1.00 124.89 89 VAL C O 1
ATOM 4950 N N . THR C 1 59 ? 135.323 176.381 118.655 1.00 130.59 90 THR C N 1
ATOM 4951 C CA . THR C 1 59 ? 134.496 177.034 119.666 1.00 130.59 90 THR C CA 1
ATOM 4952 C C . THR C 1 59 ? 133.936 175.938 120.565 1.00 130.59 90 THR C C 1
ATOM 4953 O O . THR C 1 59 ? 132.987 175.242 120.192 1.00 130.59 90 THR C O 1
ATOM 4957 N N . GLU C 1 60 ? 134.520 175.786 121.749 1.00 127.96 91 GLU C N 1
ATOM 4958 C CA . GLU C 1 60 ? 134.191 174.696 122.653 1.00 127.96 91 GLU C CA 1
ATOM 4959 C C . GLU C 1 60 ? 133.774 175.241 124.009 1.00 127.96 91 GLU C C 1
ATOM 4960 O O . GLU C 1 60 ? 134.463 176.090 124.582 1.00 127.96 91 GLU C O 1
ATOM 4966 N N . GLU C 1 61 ? 132.648 174.747 124.513 1.00 124.38 92 GLU C N 1
ATOM 4967 C CA . GLU C 1 61 ? 132.162 175.059 125.847 1.00 124.38 92 GLU C CA 1
ATOM 4968 C C . GLU C 1 61 ? 132.505 173.922 126.797 1.00 124.38 92 GLU C C 1
ATOM 4969 O O . GLU C 1 61 ? 132.348 172.748 126.453 1.00 124.38 92 GLU C O 1
ATOM 4975 N N . PHE C 1 62 ? 132.973 174.273 127.992 1.00 112.75 93 PHE C N 1
ATOM 4976 C CA . PHE C 1 62 ? 133.208 173.282 129.030 1.00 112.75 93 PHE C CA 1
ATOM 4977 C C . PHE C 1 62 ? 133.015 173.927 130.392 1.00 112.75 93 PHE C C 1
ATOM 4978 O O . PHE C 1 62 ? 133.392 175.082 130.600 1.00 112.75 93 PHE C O 1
ATOM 4986 N N . ASN C 1 63 ? 132.436 173.166 131.314 1.00 110.24 94 ASN C N 1
ATOM 4987 C CA . ASN C 1 63 ? 131.983 173.688 132.594 1.00 110.24 94 ASN C CA 1
ATOM 4988 C C . ASN C 1 63 ? 132.990 173.349 133.681 1.00 110.24 94 ASN C C 1
ATOM 4989 O O . ASN C 1 63 ? 133.388 172.190 133.829 1.00 110.24 94 ASN C O 1
ATOM 4994 N N . MET C 1 64 ? 133.387 174.366 134.444 1.00 106.42 95 MET C N 1
ATOM 4995 C CA . MET C 1 64 ? 134.263 174.144 135.586 1.00 106.42 95 MET C CA 1
ATOM 4996 C C . MET C 1 64 ? 133.531 173.441 136.719 1.00 106.42 95 MET C C 1
ATOM 4997 O O . MET C 1 64 ? 134.074 172.520 137.339 1.00 106.42 95 MET C O 1
ATOM 5002 N N . TRP C 1 65 ? 132.291 173.831 136.985 1.00 104.51 96 TRP C N 1
ATOM 5003 C CA . TRP C 1 65 ? 131.609 173.354 138.178 1.00 104.51 96 TRP C CA 1
ATOM 5004 C C . TRP C 1 65 ? 130.994 171.969 138.021 1.00 104.51 96 TRP C C 1
ATOM 5005 O O . TRP C 1 65 ? 130.253 171.540 138.910 1.00 104.51 96 TRP C O 1
ATOM 5016 N N . GLU C 1 66 ? 131.270 171.261 136.926 1.00 107.81 97 GLU C N 1
ATOM 5017 C CA . GLU C 1 66 ? 130.823 169.885 136.755 1.00 107.81 97 GLU C CA 1
ATOM 5018 C C . GLU C 1 66 ? 131.964 168.994 136.293 1.00 107.81 97 GLU C C 1
ATOM 5019 O O . GLU C 1 66 ? 131.735 167.959 135.665 1.00 107.81 97 GLU C O 1
ATOM 5025 N N . ASN C 1 67 ? 133.196 169.380 136.599 1.00 103.47 98 ASN C N 1
ATOM 5026 C CA . ASN C 1 67 ? 134.363 168.710 136.046 1.00 103.47 98 ASN C CA 1
ATOM 5027 C C . ASN C 1 67 ? 134.594 167.395 136.779 1.00 103.47 98 ASN C C 1
ATOM 5028 O O . ASN C 1 67 ? 134.756 167.377 138.003 1.00 103.47 98 ASN C O 1
ATOM 5033 N N . TYR C 1 68 ? 134.620 166.298 136.022 1.00 101.39 99 TYR C N 1
ATOM 5034 C CA . TYR C 1 68 ? 134.755 164.969 136.604 1.00 101.39 99 TYR C CA 1
ATOM 5035 C C . TYR C 1 68 ? 136.159 164.702 137.123 1.00 101.39 99 TYR C C 1
ATOM 5036 O O . TYR C 1 68 ? 136.329 163.870 138.029 1.00 101.39 99 TYR C O 1
ATOM 5045 N N . MET C 1 69 ? 137.155 165.406 136.579 1.00 96.40 100 MET C N 1
ATOM 5046 C CA . MET C 1 69 ? 138.545 165.212 136.977 1.00 96.40 100 MET C CA 1
ATOM 5047 C C . MET C 1 69 ? 138.772 165.569 138.436 1.00 96.40 100 MET C C 1
ATOM 5048 O O . MET C 1 69 ? 139.634 164.975 139.093 1.00 96.40 100 MET C O 1
ATOM 5053 N N . VAL C 1 70 ? 137.978 166.499 138.965 1.00 96.37 101 VAL C N 1
ATOM 5054 C CA . VAL C 1 70 ? 138.139 166.925 140.348 1.00 96.37 101 VAL C CA 1
ATOM 5055 C C . VAL C 1 70 ? 137.743 165.804 141.300 1.00 96.37 101 VAL C C 1
ATOM 5056 O O . VAL C 1 70 ? 138.478 165.482 142.241 1.00 96.37 101 VAL C O 1
ATOM 5060 N N . ASP C 1 71 ? 136.588 165.181 141.057 1.00 97.63 102 ASP C N 1
ATOM 5061 C CA . ASP C 1 71 ? 136.161 164.068 141.897 1.00 97.63 102 ASP C CA 1
ATOM 5062 C C . ASP C 1 71 ? 137.052 162.854 141.706 1.00 97.63 102 ASP C C 1
ATOM 5063 O O . ASP C 1 71 ? 137.305 162.118 142.672 1.00 97.63 102 ASP C O 1
ATOM 5068 N N . GLN C 1 72 ? 137.550 162.655 140.480 1.00 95.14 103 GLN C N 1
ATOM 5069 C CA . GLN C 1 72 ? 138.540 161.614 140.222 1.00 95.14 103 GLN C CA 1
ATOM 5070 C C . GLN C 1 72 ? 139.780 161.798 141.084 1.00 95.14 103 GLN C C 1
ATOM 5071 O O . GLN C 1 72 ? 140.242 160.859 141.746 1.00 95.14 103 GLN C O 1
ATOM 5077 N N . MET C 1 73 ? 140.297 163.018 141.137 1.00 94.24 104 MET C N 1
ATOM 5078 C CA . MET C 1 73 ? 141.543 163.219 141.854 1.00 94.24 104 MET C CA 1
ATOM 5079 C C . MET C 1 73 ? 141.329 163.268 143.360 1.00 94.24 104 MET C C 1
ATOM 5080 O O . MET C 1 73 ? 142.217 162.850 144.110 1.00 94.24 104 MET C O 1
ATOM 5085 N N . GLN C 1 74 ? 140.143 163.682 143.818 1.00 91.90 105 GLN C N 1
ATOM 5086 C CA . GLN C 1 74 ? 139.832 163.568 145.241 1.00 91.90 105 GLN C CA 1
ATOM 5087 C C . GLN C 1 74 ? 139.775 162.114 145.682 1.00 91.90 105 GLN C C 1
ATOM 5088 O O . GLN C 1 74 ? 140.326 161.758 146.733 1.00 91.90 105 GLN C O 1
ATOM 5094 N N . GLU C 1 75 ? 139.137 161.253 144.882 1.00 97.32 106 GLU C N 1
ATOM 5095 C CA . GLU C 1 75 ? 139.106 159.835 145.223 1.00 97.32 106 GLU C CA 1
ATOM 5096 C C . GLU C 1 75 ? 140.489 159.205 145.158 1.00 97.32 106 GLU C C 1
ATOM 5097 O O . GLU C 1 75 ? 140.802 158.329 145.975 1.00 97.32 106 GLU C O 1
ATOM 5103 N N . ASP C 1 76 ? 141.335 159.670 144.234 1.00 100.27 107 ASP C N 1
ATOM 5104 C CA . ASP C 1 76 ? 142.713 159.189 144.173 1.00 100.27 107 ASP C CA 1
ATOM 5105 C C . ASP C 1 76 ? 143.491 159.549 145.433 1.00 100.27 107 ASP C C 1
ATOM 5106 O O . ASP C 1 76 ? 144.190 158.701 146.003 1.00 100.27 107 ASP C O 1
ATOM 5111 N N . ILE C 1 77 ? 143.368 160.799 145.890 1.00 89.76 108 ILE C N 1
ATOM 5112 C CA . ILE C 1 77 ? 144.109 161.236 147.071 1.00 89.76 108 ILE C CA 1
ATOM 5113 C C . ILE C 1 77 ? 143.601 160.532 148.324 1.00 89.76 108 ILE C C 1
ATOM 5114 O O . ILE C 1 77 ? 144.395 160.133 149.184 1.00 89.76 108 ILE C O 1
ATOM 5119 N N . ILE C 1 78 ? 142.286 160.312 148.422 1.00 82.07 109 ILE C N 1
ATOM 5120 C CA . ILE C 1 78 ? 141.744 159.633 149.597 1.00 82.07 109 ILE C CA 1
ATOM 5121 C C . ILE C 1 78 ? 142.177 158.172 149.633 1.00 82.07 109 ILE C C 1
ATOM 5122 O O . ILE C 1 78 ? 142.602 157.669 150.683 1.00 82.07 109 ILE C O 1
ATOM 5127 N N . SER C 1 79 ? 142.138 157.483 148.487 1.00 88.05 110 SER C N 1
ATOM 5128 C CA . SER C 1 79 ? 142.566 156.088 148.476 1.00 88.05 110 SER C CA 1
ATOM 5129 C C . SER C 1 79 ? 144.066 155.951 148.699 1.00 88.05 110 SER C C 1
ATOM 5130 O O . SER C 1 79 ? 144.507 154.995 149.349 1.00 88.05 110 SER C O 1
ATOM 5133 N N . LEU C 1 80 ? 144.855 156.915 148.219 1.00 91.25 111 LEU C N 1
ATOM 5134 C CA . LEU C 1 80 ? 146.295 156.880 148.449 1.00 91.25 111 LEU C CA 1
ATOM 5135 C C . LEU C 1 80 ? 146.627 157.127 149.917 1.00 91.25 111 LEU C C 1
ATOM 5136 O O . LEU C 1 80 ? 147.500 156.457 150.485 1.00 91.25 111 LEU C O 1
ATOM 5141 N N . TRP C 1 81 ? 145.944 158.094 150.534 1.00 85.62 112 TRP C N 1
ATOM 5142 C CA . TRP C 1 81 ? 146.113 158.372 151.955 1.00 85.62 112 TRP C CA 1
ATOM 5143 C C . TRP C 1 81 ? 145.702 157.184 152.807 1.00 85.62 112 TRP C C 1
ATOM 5144 O O . TRP C 1 81 ? 146.302 156.927 153.855 1.00 85.62 112 TRP C O 1
ATOM 5155 N N . GLU C 1 82 ? 144.677 156.450 152.375 1.00 90.57 113 GLU C N 1
ATOM 5156 C CA . GLU C 1 82 ? 144.268 155.269 153.123 1.00 90.57 113 GLU C CA 1
ATOM 5157 C C . GLU C 1 82 ? 145.271 154.134 152.966 1.00 90.57 113 GLU C C 1
ATOM 5158 O O . GLU C 1 82 ? 145.564 153.424 153.935 1.00 90.57 113 GLU C O 1
ATOM 5164 N N . GLN C 1 83 ? 145.814 153.955 151.759 1.00 93.40 114 GLN C N 1
ATOM 5165 C CA . GLN C 1 83 ? 146.806 152.906 151.546 1.00 93.40 114 GLN C CA 1
ATOM 5166 C C . GLN C 1 83 ? 148.095 153.189 152.305 1.00 93.40 114 GLN C C 1
ATOM 5167 O O . GLN C 1 83 ? 148.721 152.261 152.828 1.00 93.40 114 GLN C O 1
ATOM 5173 N N . SER C 1 84 ? 148.480 154.459 152.412 1.00 86.20 115 SER C N 1
ATOM 5174 C CA . SER C 1 84 ? 149.751 154.794 153.038 1.00 86.20 115 SER C CA 1
ATOM 5175 C C . SER C 1 84 ? 149.742 154.610 154.549 1.00 86.20 115 SER C C 1
ATOM 5176 O O . SER C 1 84 ? 150.811 154.448 155.143 1.00 86.20 115 SER C O 1
ATOM 5179 N N . LEU C 1 85 ? 148.577 154.636 155.186 1.00 85.01 116 LEU C N 1
ATOM 5180 C CA . LEU C 1 85 ? 148.495 154.403 156.620 1.00 85.01 116 LEU C CA 1
ATOM 5181 C C . LEU C 1 85 ? 148.180 152.959 156.969 1.00 85.01 116 LEU C C 1
ATOM 5182 O O . LEU C 1 85 ? 148.032 152.645 158.153 1.00 85.01 116 LEU C O 1
ATOM 5187 N N . LYS C 1 86 ? 148.062 152.083 155.970 1.00 88.15 117 LYS C N 1
ATOM 5188 C CA . LYS C 1 86 ? 147.772 150.678 156.260 1.00 88.15 117 LYS C CA 1
ATOM 5189 C C . LYS C 1 86 ? 148.909 149.943 156.971 1.00 88.15 117 LYS C C 1
ATOM 5190 O O . LYS C 1 86 ? 148.639 149.335 158.020 1.00 88.15 117 LYS C O 1
ATOM 5196 N N . PRO C 1 87 ? 150.170 149.935 156.497 1.00 89.04 118 PRO C N 1
ATOM 5197 C CA . PRO C 1 87 ? 151.163 149.103 157.192 1.00 89.04 118 PRO C CA 1
ATOM 5198 C C . PRO C 1 87 ? 151.672 149.684 158.499 1.00 89.04 118 PRO C C 1
ATOM 5199 O O . PRO C 1 87 ? 152.410 148.990 159.210 1.00 89.04 118 PRO C O 1
ATOM 5203 N N . CYS C 1 88 ? 151.316 150.917 158.842 1.00 94.17 119 CYS C N 1
ATOM 5204 C CA . CYS C 1 88 ? 151.781 151.487 160.093 1.00 94.17 119 CYS C CA 1
ATOM 5205 C C . CYS C 1 88 ? 150.988 150.914 161.265 1.00 94.17 119 CYS C C 1
ATOM 5206 O O . CYS C 1 88 ? 149.947 150.274 161.098 1.00 94.17 119 CYS C O 1
ATOM 5209 N N . VAL C 1 89 ? 151.492 151.157 162.464 1.00 82.09 120 VAL C N 1
ATOM 5210 C CA . VAL C 1 89 ? 150.948 150.536 163.664 1.00 82.09 120 VAL C CA 1
ATOM 5211 C C . VAL C 1 89 ? 149.684 151.268 164.101 1.00 82.09 120 VAL C C 1
ATOM 5212 O O . VAL C 1 89 ? 149.532 152.477 163.893 1.00 82.09 120 VAL C O 1
ATOM 5216 N N . LYS C 1 90 ? 148.731 150.520 164.651 1.00 78.55 121 LYS C N 1
ATOM 5217 C CA . LYS C 1 90 ? 147.610 151.156 165.316 1.00 78.55 121 LYS C CA 1
ATOM 5218 C C . LYS C 1 90 ? 148.053 151.740 166.649 1.00 78.55 121 LYS C C 1
ATOM 5219 O O . LYS C 1 90 ? 149.109 151.404 167.187 1.00 78.55 121 LYS C O 1
ATOM 5225 N N . LEU C 1 91 ? 147.229 152.629 167.182 1.00 73.79 122 LEU C N 1
ATOM 5226 C CA . LEU C 1 91 ? 147.501 153.260 168.461 1.00 73.79 122 LEU C CA 1
ATOM 5227 C C . LEU C 1 91 ? 146.310 153.044 169.381 1.00 73.79 122 LEU C C 1
ATOM 5228 O O . LEU C 1 91 ? 145.858 153.942 170.096 1.00 73.79 122 LEU C O 1
ATOM 5233 N N . THR C 1 92 ? 145.764 151.831 169.341 1.00 73.73 123 THR C N 1
ATOM 5234 C CA . THR C 1 92 ? 144.603 151.515 170.172 1.00 73.73 123 THR C CA 1
ATOM 5235 C C . THR C 1 92 ? 144.909 151.438 171.671 1.00 73.73 123 THR C C 1
ATOM 5236 O O . THR C 1 92 ? 144.172 152.076 172.443 1.00 73.73 123 THR C O 1
ATOM 5240 N N . PRO C 1 93 ? 145.942 150.727 172.164 1.00 71.02 124 PRO C N 1
ATOM 5241 C CA . PRO C 1 93 ? 146.071 150.600 173.626 1.00 71.02 124 PRO C CA 1
ATOM 5242 C C . PRO C 1 93 ? 146.531 151.856 174.343 1.00 71.02 124 PRO C C 1
ATOM 5243 O O . PRO C 1 93 ? 146.686 151.818 175.566 1.00 71.02 124 PRO C O 1
ATOM 5247 N N . LEU C 1 94 ? 146.757 152.962 173.643 1.00 75.94 125 LEU C N 1
ATOM 5248 C CA . LEU C 1 94 ? 147.176 154.178 174.314 1.00 75.94 125 LEU C CA 1
ATOM 5249 C C . LEU C 1 94 ? 146.014 154.876 175.013 1.00 75.94 125 LEU C C 1
ATOM 5250 O O . LEU C 1 94 ? 146.249 155.682 175.919 1.00 75.94 125 LEU C O 1
ATOM 5255 N N . CYS C 1 95 ? 144.773 154.568 174.634 1.00 80.15 126 CYS C N 1
ATOM 5256 C CA . CYS C 1 95 ? 143.600 155.126 175.304 1.00 80.15 126 CYS C CA 1
ATOM 5257 C C . CYS C 1 95 ? 143.534 154.609 176.733 1.00 80.15 126 CYS C C 1
ATOM 5258 O O . CYS C 1 95 ? 143.186 153.450 176.968 1.00 80.15 126 CYS C O 1
ATOM 5261 N N . VAL C 1 96 ? 143.856 155.477 177.690 1.00 75.22 127 VAL C N 1
ATOM 5262 C CA . VAL C 1 96 ? 143.979 155.083 179.087 1.00 75.22 127 VAL C CA 1
ATOM 5263 C C . VAL C 1 96 ? 143.863 156.356 179.911 1.00 75.22 127 VAL C C 1
ATOM 5264 O O . VAL C 1 96 ? 144.043 157.459 179.397 1.00 75.22 127 VAL C O 1
ATOM 5268 N N . THR C 1 97 ? 143.496 156.209 181.183 1.00 82.21 128 THR C N 1
ATOM 5269 C CA . THR C 1 97 ? 143.423 157.352 182.082 1.00 82.21 128 THR C CA 1
ATOM 5270 C C . THR C 1 97 ? 144.806 157.943 182.295 1.00 82.21 128 THR C C 1
ATOM 5271 O O . THR C 1 97 ? 145.761 157.225 182.594 1.00 82.21 128 THR C O 1
ATOM 5275 N N . LEU C 1 98 ? 144.911 159.255 182.136 1.00 83.98 129 LEU C N 1
ATOM 5276 C CA . LEU C 1 98 ? 146.193 159.938 182.129 1.00 83.98 129 LEU C CA 1
ATOM 5277 C C . LEU C 1 98 ? 146.317 160.799 183.375 1.00 83.98 129 LEU C C 1
ATOM 5278 O O . LEU C 1 98 ? 145.462 161.652 183.633 1.00 83.98 129 LEU C O 1
ATOM 5283 N N . THR C 1 99 ? 147.376 160.575 184.142 1.00 87.56 130 THR C N 1
ATOM 5284 C CA . THR C 1 99 ? 147.697 161.416 185.287 1.00 87.56 130 THR C CA 1
ATOM 5285 C C . THR C 1 99 ? 148.624 162.522 184.804 1.00 87.56 130 THR C C 1
ATOM 5286 O O . THR C 1 99 ? 149.799 162.273 184.520 1.00 87.56 130 THR C O 1
ATOM 5290 N N . CYS C 1 100 ? 148.101 163.737 184.701 1.00 95.95 131 CYS C N 1
ATOM 5291 C CA . CYS C 1 100 ? 148.831 164.824 184.074 1.00 95.95 131 CYS C CA 1
ATOM 5292 C C . CYS C 1 100 ? 149.009 165.987 185.036 1.00 95.95 131 CYS C C 1
ATOM 5293 O O . CYS C 1 100 ? 148.303 166.109 186.038 1.00 95.95 131 CYS C O 1
ATOM 5296 N N . ASN C 1 101 ? 149.956 166.856 184.694 1.00 99.20 132 ASN C N 1
ATOM 5297 C CA . ASN C 1 101 ? 150.193 168.103 185.407 1.00 99.20 132 ASN C CA 1
ATOM 5298 C C . ASN C 1 101 ? 150.973 169.040 184.493 1.00 99.20 132 ASN C C 1
ATOM 5299 O O . ASN C 1 101 ? 151.257 168.718 183.337 1.00 99.20 132 ASN C O 1
ATOM 5304 N N . ASN C 1 102 ? 151.313 170.209 185.024 1.00 105.64 133 ASN C N 1
ATOM 5305 C CA . ASN C 1 102 ? 152.226 171.101 184.331 1.00 105.64 133 ASN C CA 1
ATOM 5306 C C . ASN C 1 102 ? 153.617 170.473 184.320 1.00 105.64 133 ASN C C 1
ATOM 5307 O O . ASN C 1 102 ? 153.976 169.762 185.261 1.00 105.64 133 ASN C O 1
ATOM 5312 N N . PRO C 1 103 ? 154.394 170.658 183.236 1.00 97.78 134 PRO C N 1
ATOM 5313 C CA . PRO C 1 103 ? 155.699 169.983 183.143 1.00 97.78 134 PRO C CA 1
ATOM 5314 C C . PRO C 1 103 ? 156.711 170.374 184.212 1.00 97.78 134 PRO C C 1
ATOM 5315 O O . PRO C 1 103 ? 157.060 169.517 185.025 1.00 97.78 134 PRO C O 1
ATOM 5319 N N . THR C 1 104 ? 157.135 171.640 184.236 1.00 104.77 135 THR C N 1
ATOM 5320 C CA . THR C 1 104 ? 157.936 172.372 185.224 1.00 104.77 135 THR C CA 1
ATOM 5321 C C . THR C 1 104 ? 158.084 173.806 184.741 1.00 104.77 135 THR C C 1
ATOM 5322 O O . THR C 1 104 ? 158.054 174.080 183.539 1.00 104.77 135 THR C O 1
ATOM 5326 N N . ASN C 1 105 ? 158.276 174.707 185.696 1.00 111.95 136 ASN C N 1
ATOM 5327 C CA . ASN C 1 105 ? 158.654 176.087 185.422 1.00 111.95 136 ASN C CA 1
ATOM 5328 C C . ASN C 1 105 ? 159.583 176.587 186.523 1.00 111.95 136 ASN C C 1
ATOM 5329 O O . ASN C 1 105 ? 160.252 175.796 187.190 1.00 111.95 136 ASN C O 1
ATOM 5334 N N . THR C 1 112 ? 154.733 184.302 178.802 1.00 113.93 143 THR C N 1
ATOM 5335 C CA . THR C 1 112 ? 154.350 184.744 177.468 1.00 113.93 143 THR C CA 1
ATOM 5336 C C . THR C 1 112 ? 155.283 184.113 176.439 1.00 113.93 143 THR C C 1
ATOM 5337 O O . THR C 1 112 ? 156.504 184.142 176.620 1.00 113.93 143 THR C O 1
ATOM 5341 N N . ASP C 1 113 ? 154.682 183.539 175.389 1.00 112.34 144 ASP C N 1
ATOM 5342 C CA . ASP C 1 113 ? 155.375 182.872 174.281 1.00 112.34 144 ASP C CA 1
ATOM 5343 C C . ASP C 1 113 ? 156.242 181.721 174.802 1.00 112.34 144 ASP C C 1
ATOM 5344 O O . ASP C 1 113 ? 157.467 181.719 174.688 1.00 112.34 144 ASP C O 1
ATOM 5349 N N . ASP C 1 114 ? 155.570 180.740 175.394 1.00 106.05 145 ASP C N 1
ATOM 5350 C CA . ASP C 1 114 ? 156.225 179.579 175.980 1.00 106.05 145 ASP C CA 1
ATOM 5351 C C . ASP C 1 114 ? 155.490 178.336 175.505 1.00 106.05 145 ASP C C 1
ATOM 5352 O O . ASP C 1 114 ? 154.29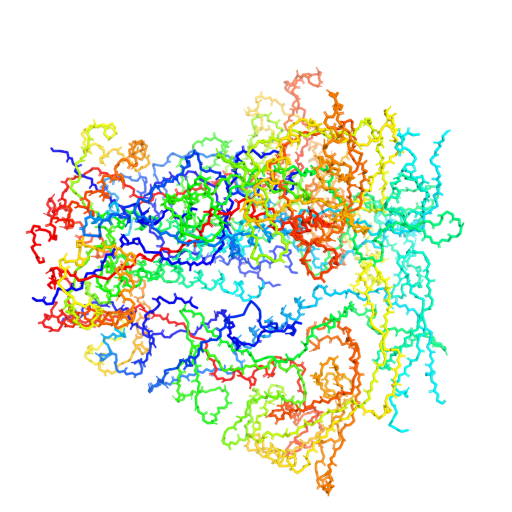3 178.187 175.767 1.00 106.05 145 ASP C O 1
ATOM 5357 N N . ARG C 1 115 ? 156.204 177.449 174.806 1.00 97.74 146 ARG C N 1
ATOM 5358 C CA . ARG C 1 115 ? 155.584 176.217 174.331 1.00 97.74 146 ARG C CA 1
ATOM 5359 C C . ARG C 1 115 ? 155.263 175.268 175.470 1.00 97.74 146 ARG C C 1
ATOM 5360 O O . ARG C 1 115 ? 154.331 174.465 175.358 1.00 97.74 146 ARG C O 1
ATOM 5368 N N . LEU C 1 116 ? 156.016 175.341 176.566 1.00 95.53 147 LEU C N 1
ATOM 5369 C CA . LEU C 1 116 ? 155.765 174.463 177.699 1.00 95.53 147 LEU C CA 1
ATOM 5370 C C . LEU C 1 116 ? 154.462 174.794 178.409 1.00 95.53 147 LEU C C 1
ATOM 5371 O O . LEU C 1 116 ? 153.888 173.916 179.060 1.00 95.53 147 LEU C O 1
ATOM 5376 N N . GLY C 1 117 ? 153.982 176.033 178.295 1.00 97.18 148 GLY C N 1
ATOM 5377 C CA . GLY C 1 117 ? 152.682 176.366 178.845 1.00 97.18 148 GLY C CA 1
ATOM 5378 C C . GLY C 1 117 ? 151.540 175.718 178.093 1.00 97.18 148 GLY C C 1
ATOM 5379 O O . GLY C 1 117 ? 150.465 175.501 178.658 1.00 97.18 148 GLY C O 1
ATOM 5380 N N . ASP C 1 118 ? 151.749 175.398 176.817 1.00 93.48 153 ASP C N 1
ATOM 5381 C CA . ASP C 1 118 ? 150.764 174.680 176.025 1.00 93.48 153 ASP C CA 1
ATOM 5382 C C . ASP C 1 118 ? 151.065 173.193 175.941 1.00 93.48 153 ASP C C 1
ATOM 5383 O O . ASP C 1 118 ? 150.549 172.512 175.051 1.00 93.48 153 ASP C O 1
ATOM 5388 N N . MET C 1 119 ? 151.889 172.676 176.844 1.00 101.82 154 MET C N 1
ATOM 5389 C CA . MET C 1 119 ? 152.169 171.253 176.898 1.00 101.82 154 MET C CA 1
ATOM 5390 C C . MET C 1 119 ? 151.937 170.739 178.310 1.00 101.82 154 MET C C 1
ATOM 5391 O O . MET C 1 119 ? 152.129 171.459 179.291 1.00 101.82 154 MET C O 1
ATOM 5396 N N . ARG C 1 120 ? 151.510 169.488 178.398 1.00 100.81 155 ARG C N 1
ATOM 5397 C CA . ARG C 1 120 ? 151.235 168.843 179.669 1.00 100.81 155 ARG C CA 1
ATOM 5398 C C . ARG C 1 120 ? 152.103 167.606 179.808 1.00 100.81 155 ARG C C 1
ATOM 5399 O O . ARG C 1 120 ? 152.375 166.908 178.830 1.00 100.81 155 ARG C O 1
ATOM 5407 N N . ASN C 1 121 ? 152.525 167.336 181.033 1.00 58.87 156 ASN C N 1
ATOM 5408 C CA . ASN C 1 121 ? 153.309 166.151 181.341 1.00 58.98 156 ASN C CA 1
ATOM 5409 C C . ASN C 1 121 ? 152.377 165.091 181.904 1.00 58.23 156 ASN C C 1
ATOM 5410 O O . ASN C 1 121 ? 151.816 165.272 182.985 1.00 87.73 156 ASN C O 1
ATOM 5415 N N . CYS C 1 122 ? 152.251 163.974 181.193 1.00 95.28 157 CYS C N 1
ATOM 5416 C CA . CYS C 1 122 ? 151.250 162.957 181.492 1.00 95.28 157 CYS C CA 1
ATOM 5417 C C . CYS C 1 122 ? 151.929 161.614 181.700 1.00 95.28 157 CYS C C 1
ATOM 5418 O O . CYS C 1 122 ? 152.574 161.093 180.785 1.00 95.28 157 CYS C O 1
ATOM 5421 N N . SER C 1 123 ? 151.776 161.051 182.891 1.00 89.17 158 SER C N 1
ATOM 5422 C CA . SER C 1 123 ? 152.226 159.699 183.175 1.00 89.17 158 SER C CA 1
ATOM 5423 C C . SER C 1 123 ? 151.031 158.758 183.194 1.00 89.17 158 SER C C 1
ATOM 5424 O O . SER C 1 123 ? 149.927 159.139 183.589 1.00 89.17 158 SER C O 1
ATOM 5427 N N . PHE C 1 124 ? 151.263 157.519 182.773 1.00 81.27 159 PHE C N 1
ATOM 5428 C CA . PHE C 1 124 ? 150.175 156.564 182.628 1.00 81.27 159 PHE C CA 1
ATOM 5429 C C . PHE C 1 124 ? 150.735 155.152 182.613 1.00 81.27 159 PHE C C 1
ATOM 5430 O O . PHE C 1 124 ? 151.913 154.935 182.323 1.00 81.27 159 PHE C O 1
ATOM 5438 N N . ASN C 1 125 ? 149.866 154.194 182.919 1.00 94.01 160 ASN C N 1
ATOM 5439 C CA . ASN C 1 125 ? 150.213 152.784 182.852 1.00 94.01 160 ASN C CA 1
ATOM 5440 C C . ASN C 1 125 ? 149.961 152.235 181.457 1.00 94.01 160 ASN C C 1
ATOM 5441 O O . ASN C 1 125 ? 148.869 152.394 180.908 1.00 94.01 160 ASN C O 1
ATOM 5446 N N . VAL C 1 126 ? 150.970 151.579 180.893 1.00 80.34 161 VAL C N 1
ATOM 5447 C CA . VAL C 1 126 ? 150.867 150.941 179.589 1.00 80.34 161 VAL C CA 1
ATOM 5448 C C . VAL C 1 126 ? 151.215 149.466 179.754 1.00 80.34 161 VAL C C 1
ATOM 5449 O O . VAL C 1 126 ? 152.018 149.097 180.619 1.00 80.34 161 VAL C O 1
ATOM 5453 N N . THR C 1 127 ? 150.549 148.617 178.980 1.00 90.03 162 THR C N 1
ATOM 5454 C CA . THR C 1 127 ? 150.865 147.198 178.976 1.00 90.03 162 THR C CA 1
ATOM 5455 C C . THR C 1 127 ? 152.157 146.968 178.208 1.00 90.03 162 THR C C 1
ATOM 5456 O O . THR C 1 127 ? 152.323 147.472 177.096 1.00 90.03 162 THR C O 1
ATOM 5460 N N . THR C 1 128 ? 153.079 146.217 178.801 1.00 92.07 163 THR C N 1
ATOM 5461 C CA . THR C 1 128 ? 154.336 145.897 178.139 1.00 92.07 163 THR C CA 1
ATOM 5462 C C . THR C 1 128 ? 154.143 144.730 177.177 1.00 92.07 163 THR C C 1
ATOM 5463 O O . THR C 1 128 ? 153.026 144.343 176.828 1.00 92.07 163 THR C O 1
ATOM 5467 N N . GLU C 1 129 ? 155.259 144.160 176.735 1.00 89.79 164 GLU C N 1
ATOM 5468 C CA . GLU C 1 129 ? 155.280 142.988 175.874 1.00 89.79 164 GLU C CA 1
ATOM 5469 C C . GLU C 1 129 ? 154.956 141.698 176.610 1.00 89.79 164 GLU C C 1
ATOM 5470 O O . GLU C 1 129 ? 154.874 140.649 175.965 1.00 89.79 164 GLU C O 1
ATOM 5476 N N . LEU C 1 130 ? 154.780 141.738 177.927 1.00 92.88 165 LEU C N 1
ATOM 5477 C CA . LEU C 1 130 ? 154.521 140.544 178.718 1.00 92.88 165 LEU C CA 1
ATOM 5478 C C . LEU C 1 130 ? 153.046 140.268 178.950 1.00 92.88 165 LEU C C 1
ATOM 5479 O O . LEU C 1 130 ? 152.728 139.231 179.539 1.00 92.88 165 LEU C O 1
ATOM 5484 N N . ARG C 1 131 ? 152.159 141.203 178.582 1.00 88.26 166 ARG C N 1
ATOM 5485 C CA . ARG C 1 131 ? 150.699 141.120 178.693 1.00 88.26 166 ARG C CA 1
ATOM 5486 C C . ARG C 1 131 ? 150.178 141.020 180.126 1.00 88.26 166 ARG C C 1
ATOM 5487 O O . ARG C 1 131 ? 148.968 140.893 180.330 1.00 88.26 166 ARG C O 1
ATOM 5495 N N . ASP C 1 132 ? 151.054 141.070 181.115 1.00 89.30 167 ASP C N 1
ATOM 5496 C CA . ASP C 1 132 ? 150.654 141.138 182.514 1.00 89.30 167 ASP C CA 1
ATOM 5497 C C . ASP C 1 132 ? 151.264 142.318 183.242 1.00 89.30 167 ASP C C 1
ATOM 5498 O O . ASP C 1 132 ? 150.566 142.994 184.000 1.00 89.30 167 ASP C O 1
ATOM 5503 N N . LYS C 1 133 ? 152.545 142.592 183.027 1.00 88.26 168 LYS C N 1
ATOM 5504 C CA . LYS C 1 133 ? 153.259 143.570 183.839 1.00 88.26 168 LYS C CA 1
ATOM 5505 C C . LYS C 1 133 ? 153.092 144.937 183.199 1.00 88.26 168 LYS C C 1
ATOM 5506 O O . LYS C 1 133 ? 153.851 145.335 182.317 1.00 88.26 168 LYS C O 1
ATOM 5512 N N . LYS C 1 134 ? 152.074 145.661 183.643 1.00 79.35 169 LYS C N 1
ATOM 5513 C CA . LYS C 1 134 ? 151.941 147.054 183.260 1.00 79.35 169 LYS C CA 1
ATOM 5514 C C . LYS C 1 134 ? 152.976 147.886 184.004 1.00 79.35 169 LYS C C 1
ATOM 5515 O O . LYS C 1 134 ? 153.263 147.641 185.177 1.00 79.35 169 LYS C O 1
ATOM 5521 N N . ARG C 1 135 ? 153.548 148.869 183.319 1.00 77.72 170 ARG C N 1
ATOM 5522 C CA . ARG C 1 135 ? 154.511 149.761 183.942 1.00 77.72 170 ARG C CA 1
ATOM 5523 C C . ARG C 1 135 ? 154.107 151.204 183.692 1.00 77.72 170 ARG C C 1
ATOM 5524 O O . ARG C 1 135 ? 153.304 151.506 182.808 1.00 77.72 170 ARG C O 1
ATOM 5532 N N . LYS C 1 136 ? 154.687 152.095 184.487 1.00 77.35 171 LYS C N 1
ATOM 5533 C CA . LYS C 1 136 ? 154.376 153.516 184.423 1.00 77.35 171 LYS C CA 1
ATOM 5534 C C . LYS C 1 136 ? 155.391 154.206 183.524 1.00 77.35 171 LYS C C 1
ATOM 5535 O O . LYS C 1 136 ? 156.578 154.264 183.850 1.00 77.35 171 LYS C O 1
ATOM 5541 N N . VAL C 1 137 ? 154.925 154.731 182.398 1.00 81.61 172 VAL C N 1
ATOM 5542 C CA . VAL C 1 137 ? 155.762 155.564 181.547 1.00 81.61 172 VAL C CA 1
ATOM 5543 C C . VAL C 1 137 ? 155.190 156.969 181.579 1.00 81.61 172 VAL C C 1
ATOM 5544 O O . VAL C 1 137 ? 154.148 157.207 182.197 1.00 81.61 172 VAL C O 1
ATOM 5548 N N . TYR C 1 138 ? 155.854 157.907 180.914 1.00 89.78 173 TYR C N 1
ATOM 5549 C CA . TYR C 1 138 ? 155.400 159.286 180.900 1.00 89.78 173 TYR C CA 1
ATOM 5550 C C . TYR C 1 138 ? 155.594 159.859 179.509 1.00 89.78 173 TYR C C 1
ATOM 5551 O O . TYR C 1 138 ? 156.323 159.313 178.680 1.00 89.78 173 TYR C O 1
ATOM 5560 N N . SER C 1 139 ? 154.940 160.987 179.267 1.00 94.06 174 SER C N 1
ATOM 5561 C CA . SER C 1 139 ? 154.928 161.592 177.947 1.00 94.06 174 SER C CA 1
ATOM 5562 C C . SER C 1 139 ? 154.622 163.071 178.085 1.00 94.06 174 SER C C 1
ATOM 5563 O O . SER C 1 139 ? 154.260 163.559 179.157 1.00 94.06 174 SER C O 1
ATOM 5566 N N . LEU C 1 140 ? 154.771 163.780 176.977 1.00 90.72 175 LEU C N 1
ATOM 5567 C CA . LEU C 1 140 ? 154.335 165.158 176.867 1.00 90.72 175 LEU C CA 1
ATOM 5568 C C . LEU C 1 140 ? 153.296 165.240 175.764 1.00 90.72 175 LEU C C 1
ATOM 5569 O O . LEU C 1 140 ? 153.405 164.549 174.749 1.00 90.72 175 LEU C O 1
ATOM 5574 N N . PHE C 1 141 ? 152.276 166.065 175.964 1.00 86.20 176 PHE C N 1
ATOM 5575 C CA . PHE C 1 141 ? 151.263 166.246 174.939 1.00 86.20 176 PHE C CA 1
ATOM 5576 C C . PHE C 1 141 ? 150.811 167.692 174.911 1.00 86.20 176 PHE C C 1
ATOM 5577 O O . PHE C 1 141 ? 150.829 168.385 175.930 1.00 86.20 176 PHE C O 1
ATOM 5585 N N . TYR C 1 142 ? 150.391 168.132 173.733 1.00 89.18 177 TYR C N 1
ATOM 5586 C CA . TYR C 1 142 ? 149.799 169.449 173.592 1.00 89.18 177 TYR C CA 1
ATOM 5587 C C . TYR C 1 142 ? 148.383 169.439 174.145 1.00 89.18 177 TYR C C 1
ATOM 5588 O O . TYR C 1 142 ? 147.684 168.425 174.094 1.00 89.18 177 TYR C O 1
ATOM 5597 N N . VAL C 1 143 ? 147.966 170.591 174.676 1.00 81.18 178 VAL C N 1
ATOM 5598 C CA . VAL C 1 143 ? 146.741 170.666 175.465 1.00 81.18 178 VAL C CA 1
ATOM 5599 C C . VAL C 1 143 ? 145.509 170.471 174.589 1.00 81.18 178 VAL C C 1
ATOM 5600 O O . VAL C 1 143 ? 144.500 169.913 175.037 1.00 81.18 178 VAL C O 1
ATOM 5604 N N . GLU C 1 144 ? 145.594 170.813 173.308 1.00 83.77 179 GLU C N 1
ATOM 5605 C CA . GLU C 1 144 ? 144.457 170.619 172.416 1.00 83.77 179 GLU C CA 1
ATOM 5606 C C . GLU C 1 144 ? 144.296 169.178 171.931 1.00 83.77 179 GLU C C 1
ATOM 5607 O O . GLU C 1 144 ? 143.550 168.953 170.974 1.00 83.77 179 GLU C O 1
ATOM 5613 N N . ASP C 1 145 ? 144.969 168.203 172.545 1.00 83.94 180 ASP C N 1
ATOM 5614 C CA . ASP C 1 145 ? 144.713 166.791 172.289 1.00 83.94 180 ASP C CA 1
ATOM 5615 C C . ASP C 1 145 ? 144.314 166.041 173.553 1.00 83.94 180 ASP C C 1
ATOM 5616 O O . ASP C 1 145 ? 144.413 164.813 173.600 1.00 83.94 180 ASP C O 1
ATOM 5621 N N . ILE C 1 146 ? 143.866 166.753 174.580 1.00 83.34 181 ILE C N 1
ATOM 5622 C CA . ILE C 1 146 ? 143.570 166.173 175.884 1.00 83.34 181 ILE C CA 1
ATOM 5623 C C . ILE C 1 146 ? 142.338 166.860 176.462 1.00 83.34 181 ILE C C 1
ATOM 5624 O O . ILE C 1 146 ? 142.275 168.092 176.503 1.00 83.34 181 ILE C O 1
ATOM 5629 N N . THR C 1 147 ? 141.358 166.073 176.902 1.00 86.04 182 THR C N 1
ATOM 5630 C CA . THR C 1 147 ? 140.196 166.588 177.616 1.00 86.04 182 THR C CA 1
ATOM 5631 C C . THR C 1 147 ? 140.105 165.954 179.001 1.00 86.04 182 THR C C 1
ATOM 5632 O O . THR C 1 147 ? 140.866 165.050 179.347 1.00 86.04 182 THR C O 1
ATOM 5636 N N . ALA C 1 148 ? 139.143 166.429 179.786 1.00 97.57 183 ALA C N 1
ATOM 5637 C CA . ALA C 1 148 ? 139.076 166.158 181.215 1.00 97.57 183 ALA C CA 1
ATOM 5638 C C . ALA C 1 148 ? 138.052 165.083 181.552 1.00 97.57 183 ALA C C 1
ATOM 5639 O O . ALA C 1 148 ? 137.156 164.770 180.765 1.00 97.57 183 ALA C O 1
ATOM 5641 N N . ILE C 1 149 ? 138.200 164.516 182.750 1.00 104.34 184 ILE C N 1
ATOM 5642 C CA . ILE C 1 149 ? 137.213 163.595 183.300 1.00 104.34 184 ILE C CA 1
ATOM 5643 C C . ILE C 1 149 ? 136.693 164.140 184.619 1.00 104.34 184 ILE C C 1
ATOM 5644 O O . ILE C 1 149 ? 135.513 164.481 184.748 1.00 104.34 184 ILE C O 1
ATOM 5649 N N . GLY C 1 150 ? 137.584 164.229 185.608 1.00 110.72 185 GLY C N 1
ATOM 5650 C CA . GLY C 1 150 ? 137.212 164.471 186.974 1.00 110.72 185 GLY C CA 1
ATOM 5651 C C . GLY C 1 150 ? 137.645 165.832 187.471 1.00 110.72 185 GLY C C 1
ATOM 5652 O O . GLY C 1 150 ? 137.927 166.753 186.694 1.00 110.72 185 GLY C O 1
ATOM 5653 N N . ASN C 1 151 ? 137.699 165.962 188.793 1.00 121.01 187 ASN C N 1
ATOM 5654 C CA . ASN C 1 151 ? 137.982 167.239 189.429 1.00 121.01 187 ASN C CA 1
ATOM 5655 C C . ASN C 1 151 ? 139.461 167.443 189.718 1.00 121.01 187 ASN C C 1
ATOM 5656 O O . ASN C 1 151 ? 139.848 168.534 190.150 1.00 121.01 187 ASN C O 1
ATOM 5661 N N . ASN C 1 152 ? 140.283 166.425 189.493 1.00 126.94 188 ASN C N 1
ATOM 5662 C CA . ASN C 1 152 ? 141.732 166.573 189.465 1.00 126.94 188 ASN C CA 1
ATOM 5663 C C . ASN C 1 152 ? 142.192 165.829 188.216 1.00 126.94 188 ASN C C 1
ATOM 5664 O O . ASN C 1 152 ? 141.369 165.513 187.348 1.00 126.94 188 ASN C O 1
ATOM 5669 N N . SER C 1 153 ? 143.495 165.532 188.156 1.00 109.87 189 SER C N 1
ATOM 5670 C CA . SER C 1 153 ? 144.293 165.377 186.938 1.00 109.87 189 SER C CA 1
ATOM 5671 C C . SER C 1 153 ? 143.668 164.602 185.780 1.00 109.87 189 SER C C 1
ATOM 5672 O O . SER C 1 153 ? 143.429 165.207 184.730 1.00 109.87 189 SER C O 1
ATOM 5675 N N . THR C 1 154 ? 143.491 163.286 185.956 1.00 104.44 190 THR C N 1
ATOM 5676 C CA . THR C 1 154 ? 142.450 162.415 185.373 1.00 104.44 190 THR C CA 1
ATOM 5677 C C . THR C 1 154 ? 142.048 162.794 183.939 1.00 104.44 190 THR C C 1
ATOM 5678 O O . THR C 1 154 ? 140.933 163.236 183.665 1.00 104.44 190 THR C O 1
ATOM 5682 N N . TYR C 1 155 ? 143.011 162.705 183.032 1.00 89.60 191 TYR C N 1
ATOM 5683 C CA . TYR C 1 155 ? 142.823 163.199 181.676 1.00 89.60 191 TYR C CA 1
ATOM 5684 C C . TYR C 1 155 ? 142.605 162.082 180.663 1.00 89.60 191 TYR C C 1
ATOM 5685 O O . TYR C 1 155 ? 143.100 160.964 180.822 1.00 89.60 191 TYR C O 1
ATOM 5694 N N . ARG C 1 156 ? 141.837 162.403 179.624 1.00 89.27 192 ARG C N 1
ATOM 5695 C CA . ARG C 1 156 ? 141.613 161.514 178.492 1.00 89.27 192 ARG C CA 1
ATOM 5696 C C . ARG C 1 156 ? 142.411 161.971 177.289 1.00 89.27 192 ARG C C 1
ATOM 5697 O O . ARG C 1 156 ? 142.423 163.160 176.959 1.00 89.27 192 ARG C O 1
ATOM 5705 N N . LEU C 1 157 ? 143.061 161.021 176.636 1.00 75.79 193 LEU C N 1
ATOM 5706 C CA . LEU C 1 157 ? 143.552 161.251 175.292 1.00 75.79 193 LEU C CA 1
ATOM 5707 C C . LEU C 1 157 ? 142.346 161.399 174.376 1.00 75.79 193 LEU C C 1
ATOM 5708 O O . LEU C 1 157 ? 141.392 160.623 174.468 1.00 75.79 193 LEU C O 1
ATOM 5713 N N . ILE C 1 158 ? 142.363 162.434 173.532 1.00 79.29 194 ILE C N 1
ATOM 5714 C CA . ILE C 1 158 ? 141.195 162.760 172.713 1.00 79.29 194 ILE C CA 1
ATOM 5715 C C . ILE C 1 158 ? 141.011 161.701 171.625 1.00 79.29 194 ILE C C 1
ATOM 5716 O O . ILE C 1 158 ? 141.931 160.944 171.297 1.00 79.29 194 ILE C O 1
ATOM 5721 N N . ASN C 1 159 ? 139.772 161.599 171.129 1.00 89.23 195 ASN C N 1
ATOM 5722 C CA . ASN C 1 159 ? 139.366 160.683 170.060 1.00 89.23 195 ASN C CA 1
ATOM 5723 C C . ASN C 1 159 ? 139.540 159.228 170.473 1.00 89.23 195 ASN C C 1
ATOM 5724 O O . ASN C 1 159 ? 139.975 158.388 169.686 1.00 89.23 195 ASN C O 1
ATOM 5729 N N . CYS C 1 160 ? 139.213 158.931 171.722 1.00 99.20 196 CYS C N 1
ATOM 5730 C CA . CYS C 1 160 ? 139.043 157.551 172.134 1.00 99.20 196 CYS C CA 1
ATOM 5731 C C . CYS C 1 160 ? 137.587 157.121 172.123 1.00 99.20 196 CYS C C 1
ATOM 5732 O O . CYS C 1 160 ? 137.308 155.931 172.288 1.00 99.20 196 CYS C O 1
ATOM 5735 N N . ASN C 1 161 ? 136.653 158.053 171.927 1.00 61.18 197 ASN C N 1
ATOM 5736 C CA . ASN C 1 161 ? 135.262 157.692 171.718 1.00 59.77 197 ASN C CA 1
ATOM 5737 C C . ASN C 1 161 ? 134.785 157.888 170.289 1.00 61.78 197 ASN C C 1
ATOM 5738 O O . ASN C 1 161 ? 133.747 157.330 169.925 1.00 73.96 197 ASN C O 1
ATOM 5743 N N . THR C 1 162 ? 135.504 158.662 169.477 1.00 92.15 198 THR C N 1
ATOM 5744 C CA . THR C 1 162 ? 135.050 158.969 168.125 1.00 92.15 198 THR C CA 1
ATOM 5745 C C . THR C 1 162 ? 135.534 157.943 167.108 1.00 92.15 198 THR C C 1
ATOM 5746 O O . THR C 1 162 ? 134.726 157.288 166.445 1.00 92.15 198 THR C O 1
ATOM 5750 N N . THR C 1 163 ? 136.848 157.795 166.972 1.00 79.59 199 THR C N 1
ATOM 5751 C CA . THR C 1 163 ? 137.394 156.986 165.898 1.00 79.59 199 THR C CA 1
ATOM 5752 C C . THR C 1 163 ? 138.742 156.423 166.311 1.00 79.59 199 THR C C 1
ATOM 5753 O O . THR C 1 163 ? 139.373 156.897 167.256 1.00 79.59 199 THR C O 1
ATOM 5757 N N . ALA C 1 164 ? 139.173 155.395 165.588 1.00 77.19 200 ALA C N 1
ATOM 5758 C CA . ALA C 1 164 ? 140.459 154.779 165.865 1.00 77.19 200 ALA C CA 1
ATOM 5759 C C . ALA C 1 164 ? 141.588 155.659 165.353 1.00 77.19 200 ALA C C 1
ATOM 5760 O O . ALA C 1 164 ? 141.443 156.390 164.373 1.00 77.19 200 ALA C O 1
ATOM 5762 N N . ILE C 1 165 ? 142.726 155.585 166.033 1.00 74.84 201 ILE C N 1
ATOM 5763 C CA . ILE C 1 165 ? 143.878 156.424 165.739 1.00 74.84 201 ILE C CA 1
ATOM 5764 C C . ILE C 1 165 ? 145.046 155.515 165.398 1.00 74.84 201 ILE C C 1
ATOM 5765 O O . ILE C 1 165 ? 145.343 154.579 166.146 1.00 74.84 201 ILE C O 1
ATOM 5770 N N . THR C 1 166 ? 145.696 155.773 164.267 1.00 74.61 202 THR C N 1
ATOM 5771 C CA . THR C 1 166 ? 146.928 155.090 163.898 1.00 74.61 202 THR C CA 1
ATOM 5772 C C . THR C 1 166 ? 148.014 156.128 163.681 1.00 74.61 202 THR C C 1
ATOM 5773 O O . THR C 1 166 ? 147.782 157.137 163.014 1.00 74.61 202 THR C O 1
ATOM 5777 N N . GLN C 1 167 ? 149.197 155.892 164.235 1.00 83.73 203 GLN C N 1
ATOM 5778 C CA . GLN C 1 167 ? 150.251 156.853 163.970 1.00 83.73 203 GLN C CA 1
ATOM 5779 C C . GLN C 1 167 ? 150.872 156.573 162.612 1.00 83.73 203 GLN C C 1
ATOM 5780 O O . GLN C 1 167 ? 150.734 155.487 162.049 1.00 83.73 203 GLN C O 1
ATOM 5786 N N . ALA C 1 168 ? 151.552 157.578 162.081 1.00 87.20 204 ALA C N 1
ATOM 5787 C CA . ALA C 1 168 ? 152.222 157.422 160.805 1.00 87.20 204 ALA C CA 1
ATOM 5788 C C . ALA C 1 168 ? 153.594 156.808 161.012 1.00 87.20 204 ALA C C 1
ATOM 5789 O O . ALA C 1 168 ? 154.204 156.944 162.074 1.00 87.20 204 ALA C O 1
ATOM 5791 N N . CYS C 1 169 ? 154.070 156.116 159.991 1.00 100.93 205 CYS C N 1
ATOM 5792 C CA . CYS C 1 169 ? 155.429 155.608 160.026 1.00 100.93 205 CYS C CA 1
ATOM 5793 C C . CYS C 1 169 ? 156.396 156.772 159.846 1.00 100.93 205 CYS C C 1
ATOM 5794 O O . CYS C 1 169 ? 156.175 157.625 158.980 1.00 100.93 205 CYS C O 1
ATOM 5797 N N . PRO C 1 170 ? 157.463 156.848 160.646 1.00 94.06 206 PRO C N 1
ATOM 5798 C CA . PRO C 1 170 ? 158.284 158.069 160.671 1.00 94.06 206 PRO C CA 1
ATOM 5799 C C . PRO C 1 170 ? 159.121 158.274 159.428 1.00 94.06 206 PRO C C 1
ATOM 5800 O O . PRO C 1 170 ? 159.558 159.403 159.177 1.00 94.06 206 PRO C O 1
ATOM 5804 N N . LYS C 1 171 ? 159.356 157.227 158.641 1.00 98.03 207 LYS C N 1
ATOM 5805 C CA . LYS C 1 171 ? 160.172 157.352 157.443 1.00 98.03 207 LYS C CA 1
ATOM 5806 C C . LYS C 1 171 ? 159.431 158.024 156.301 1.00 98.03 207 LYS C C 1
ATOM 5807 O O . LYS C 1 171 ? 160.066 158.447 155.331 1.00 98.03 207 LYS C O 1
ATOM 5813 N N . THR C 1 172 ? 158.112 158.128 156.393 1.00 99.82 208 THR C N 1
ATOM 5814 C CA . THR C 1 172 ? 157.335 158.768 155.352 1.00 99.82 208 THR C CA 1
ATOM 5815 C C . THR C 1 172 ? 157.484 160.282 155.429 1.00 99.82 208 THR C C 1
ATOM 5816 O O . THR C 1 172 ? 157.847 160.849 156.462 1.00 99.82 208 THR C O 1
ATOM 5820 N N . SER C 1 173 ? 157.199 160.936 154.312 1.00 109.35 209 SER C N 1
ATOM 5821 C CA . SER C 1 173 ? 157.207 162.386 154.237 1.00 109.35 209 SER C CA 1
ATOM 5822 C C . SER C 1 173 ? 155.883 162.863 153.670 1.00 109.35 209 SER C C 1
ATOM 5823 O O . SER C 1 173 ? 155.294 162.209 152.807 1.00 109.35 209 SER C O 1
ATOM 5826 N N . PHE C 1 174 ? 155.419 164.007 154.155 1.00 105.42 210 PHE C N 1
ATOM 5827 C CA . PHE C 1 174 ? 154.163 164.576 153.700 1.00 105.42 210 PHE C CA 1
ATOM 5828 C C . PHE C 1 174 ? 154.368 165.587 152.588 1.00 105.42 210 PHE C C 1
ATOM 5829 O O . PHE C 1 174 ? 153.497 166.433 152.362 1.00 105.42 210 PHE C O 1
ATOM 5837 N N . GLU C 1 175 ? 155.495 165.515 151.895 1.00 111.25 211 GLU C N 1
ATOM 5838 C CA . GLU C 1 175 ? 155.852 166.539 150.926 1.00 111.25 211 GLU C CA 1
ATOM 5839 C C . GLU C 1 175 ? 155.017 166.389 149.661 1.00 111.25 211 GLU C C 1
ATOM 5840 O O . GLU C 1 175 ? 154.970 165.299 149.083 1.00 111.25 211 GLU C O 1
ATOM 5846 N N . PRO C 1 176 ? 154.349 167.440 149.214 1.00 104.39 212 PRO C N 1
ATOM 5847 C CA . PRO C 1 176 ? 153.574 167.351 147.974 1.00 104.39 212 PRO C CA 1
ATOM 5848 C C . PRO C 1 176 ? 154.456 167.296 146.740 1.00 104.39 212 PRO C C 1
ATOM 5849 O O . PRO C 1 176 ? 155.078 168.295 146.370 1.00 104.39 212 PRO C O 1
ATOM 5853 N N . ILE C 1 177 ? 154.520 166.135 146.098 1.00 102.12 213 ILE C N 1
ATOM 5854 C CA . ILE C 1 177 ? 155.243 165.993 144.839 1.00 102.12 213 ILE C CA 1
ATOM 5855 C C . ILE C 1 177 ? 154.331 166.505 143.732 1.00 102.12 213 ILE C C 1
ATOM 5856 O O . ILE C 1 177 ? 153.110 166.569 143.928 1.00 102.12 213 ILE C O 1
ATOM 5861 N N . PRO C 1 178 ? 154.854 166.920 142.583 1.00 102.05 214 PRO C N 1
ATOM 5862 C CA . PRO C 1 178 ? 153.965 167.250 141.466 1.00 102.05 214 PRO C CA 1
ATOM 5863 C C . PRO C 1 178 ? 153.480 165.991 140.770 1.00 102.05 214 PRO C C 1
ATOM 5864 O O . PRO C 1 178 ? 154.220 165.017 140.612 1.00 102.05 214 PRO C O 1
ATOM 5868 N N . ILE C 1 179 ? 152.212 166.010 140.368 1.00 99.17 215 ILE C N 1
ATOM 5869 C CA . ILE C 1 179 ? 151.593 164.905 139.646 1.00 99.17 215 ILE C CA 1
ATOM 5870 C C . ILE C 1 179 ? 150.917 165.470 138.408 1.00 99.17 215 ILE C C 1
ATOM 5871 O O . ILE C 1 179 ? 150.083 166.376 138.514 1.00 99.17 215 ILE C O 1
ATOM 5876 N N . HIS C 1 180 ? 151.283 164.950 137.242 1.00 101.47 216 HIS C N 1
ATOM 5877 C CA . HIS C 1 180 ? 150.554 165.239 136.021 1.00 101.47 216 HIS C CA 1
ATOM 5878 C C . HIS C 1 180 ? 149.477 164.183 135.827 1.00 101.47 216 HIS C C 1
ATOM 5879 O O . HIS C 1 180 ? 149.652 163.018 136.195 1.00 101.47 216 HIS C O 1
ATOM 5886 N N . TYR C 1 181 ? 148.360 164.594 135.238 1.00 102.30 217 TYR C N 1
ATOM 5887 C CA . TYR C 1 181 ? 147.331 163.671 134.784 1.00 102.30 217 TYR C CA 1
ATOM 5888 C C . TYR C 1 181 ? 147.311 163.588 133.267 1.00 102.30 217 TYR C C 1
ATOM 5889 O O . TYR C 1 181 ? 147.424 164.604 132.576 1.00 102.30 217 TYR C O 1
ATOM 5898 N N . CYS C 1 182 ? 147.170 162.364 132.762 1.00 112.32 218 CYS C N 1
ATOM 5899 C CA . CYS C 1 182 ? 147.146 162.099 131.334 1.00 112.32 218 CYS C CA 1
ATOM 5900 C C . CYS C 1 182 ? 145.945 161.226 131.014 1.00 112.32 218 CYS C C 1
ATOM 5901 O O . CYS C 1 182 ? 145.468 160.465 131.861 1.00 112.32 218 CYS C O 1
ATOM 5904 N N . ALA C 1 183 ? 145.466 161.342 129.801 1.00 105.07 219 ALA C N 1
ATOM 5905 C CA . ALA C 1 183 ? 144.361 160.511 129.359 1.00 105.07 219 ALA C CA 1
ATOM 5906 C C . ALA C 1 183 ? 144.885 159.255 128.680 1.00 105.07 219 ALA C C 1
ATOM 5907 O O . ALA C 1 183 ? 145.948 159.284 128.052 1.00 105.07 219 ALA C O 1
ATOM 5909 N N . PRO C 1 184 ? 144.173 158.137 128.805 1.00 103.96 220 PRO C N 1
ATOM 5910 C CA . PRO C 1 184 ? 144.556 156.937 128.061 1.00 103.96 220 PRO C CA 1
ATOM 5911 C C . PRO C 1 184 ? 144.361 157.136 126.571 1.00 103.96 220 PRO C C 1
ATOM 5912 O O . PRO C 1 184 ? 143.682 158.060 126.116 1.00 103.96 220 PRO C O 1
ATOM 5916 N N . ALA C 1 185 ? 144.991 156.250 125.811 1.00 105.98 221 ALA C N 1
ATOM 5917 C CA . ALA C 1 185 ? 144.899 156.309 124.364 1.00 105.98 221 ALA C CA 1
ATOM 5918 C C . ALA C 1 185 ? 143.482 155.976 123.923 1.00 105.98 221 ALA C C 1
ATOM 5919 O O . ALA C 1 185 ? 142.924 154.945 124.308 1.00 105.98 221 ALA C O 1
ATOM 5921 N N . GLY C 1 186 ? 142.896 156.864 123.128 1.00 101.79 222 GLY C N 1
ATOM 5922 C CA . GLY C 1 186 ? 141.478 156.834 122.849 1.00 101.79 222 GLY C CA 1
ATOM 5923 C C . GLY C 1 186 ? 140.706 157.945 123.517 1.00 101.79 222 GLY C C 1
ATOM 5924 O O . GLY C 1 186 ? 139.479 157.995 123.379 1.00 101.79 222 GLY C O 1
ATOM 5925 N N . PHE C 1 187 ? 141.379 158.828 124.246 1.00 96.92 223 PHE C N 1
ATOM 5926 C CA . PHE C 1 187 ? 140.749 160.003 124.819 1.00 96.92 223 PHE C CA 1
ATOM 5927 C C . PHE C 1 187 ? 141.705 161.176 124.683 1.00 96.92 223 PHE C C 1
ATOM 5928 O O . PHE C 1 187 ? 142.919 161.001 124.571 1.00 96.92 223 PHE C O 1
ATOM 5936 N N . ALA C 1 188 ? 141.148 162.380 124.692 1.00 92.08 224 ALA C N 1
ATOM 5937 C CA . ALA C 1 188 ? 141.938 163.588 124.535 1.00 92.08 224 ALA C CA 1
ATOM 5938 C C . ALA C 1 188 ? 141.570 164.587 125.618 1.00 92.08 224 ALA C C 1
ATOM 5939 O O . ALA C 1 188 ? 140.476 164.538 126.184 1.00 92.08 224 ALA C O 1
ATOM 5941 N N . LEU C 1 189 ? 142.494 165.499 125.897 1.00 96.74 225 LEU C N 1
ATOM 5942 C CA . LEU C 1 189 ? 142.331 166.494 126.948 1.00 96.74 225 LEU C CA 1
ATOM 5943 C C . LEU C 1 189 ? 142.324 167.870 126.305 1.00 96.74 225 LEU C C 1
ATOM 5944 O O . LEU C 1 189 ? 143.354 168.329 125.802 1.00 96.74 225 LEU C O 1
ATOM 5949 N N . LEU C 1 190 ? 141.171 168.526 126.318 1.00 103.96 226 LEU C N 1
ATOM 5950 C CA . LEU C 1 190 ? 141.074 169.874 125.785 1.00 103.96 226 LEU C CA 1
ATOM 5951 C C . LEU C 1 190 ? 141.482 170.888 126.839 1.00 103.96 226 LEU C C 1
ATOM 5952 O O . LEU C 1 190 ? 141.062 170.805 127.993 1.00 103.96 226 LEU C O 1
ATOM 5957 N N . LYS C 1 191 ? 142.292 171.856 126.431 1.00 99.64 227 LYS C N 1
ATOM 5958 C CA . LYS C 1 191 ? 142.839 172.866 127.322 1.00 99.64 227 LYS C CA 1
ATOM 5959 C C . LYS C 1 191 ? 142.529 174.245 126.770 1.00 99.64 227 LYS C C 1
ATOM 5960 O O . LYS C 1 191 ? 142.830 174.525 125.607 1.00 99.64 227 LYS C O 1
ATOM 5966 N N . CYS C 1 192 ? 141.932 175.101 127.591 1.00 106.89 228 CYS C N 1
ATOM 5967 C CA . CYS C 1 192 ? 141.761 176.479 127.165 1.00 106.89 228 CYS C CA 1
ATOM 5968 C C . CYS C 1 192 ? 143.043 177.261 127.401 1.00 106.89 228 CYS C C 1
ATOM 5969 O O . CYS C 1 192 ? 143.881 176.898 128.228 1.00 106.89 228 CYS C O 1
ATOM 5972 N N . ASN C 1 193 ? 143.191 178.353 126.653 1.00 115.04 229 ASN C N 1
ATOM 5973 C CA . ASN C 1 193 ? 144.379 179.189 126.750 1.00 115.04 229 ASN C CA 1
ATOM 5974 C C . ASN C 1 193 ? 144.029 180.667 126.807 1.00 115.04 229 ASN C C 1
ATOM 5975 O O . ASN C 1 193 ? 144.893 181.508 126.545 1.00 115.04 229 ASN C O 1
ATOM 5980 N N . ASP C 1 194 ? 142.782 181.000 127.124 1.00 122.01 230 ASP C N 1
ATOM 5981 C CA . ASP C 1 194 ? 142.418 182.396 127.295 1.00 122.01 230 ASP C CA 1
ATOM 5982 C C . ASP C 1 194 ? 143.082 182.970 128.539 1.00 122.01 230 ASP C C 1
ATOM 5983 O O . ASP C 1 194 ? 143.401 182.252 129.489 1.00 122.01 230 ASP C O 1
ATOM 5988 N N . ILE C 1 195 ? 143.291 184.286 128.522 1.00 124.10 231 ILE C N 1
ATOM 5989 C CA . ILE C 1 195 ? 143.981 184.939 129.626 1.00 124.10 231 ILE C CA 1
ATOM 5990 C C . ILE C 1 195 ? 143.075 185.064 130.849 1.00 124.10 231 ILE C C 1
ATOM 5991 O O . ILE C 1 195 ? 143.566 185.258 131.968 1.00 124.10 231 ILE C O 1
ATOM 5996 N N . ASP C 1 196 ? 141.767 184.919 130.666 1.00 118.53 232 ASP C N 1
ATOM 5997 C CA . ASP C 1 196 ? 140.800 184.885 131.747 1.00 118.53 232 ASP C CA 1
ATOM 5998 C C . ASP C 1 196 ? 139.739 183.867 131.369 1.00 118.53 232 ASP C C 1
ATOM 5999 O O . ASP C 1 196 ? 139.527 183.574 130.192 1.00 118.53 232 ASP C O 1
ATOM 6004 N N . TYR C 1 197 ? 139.071 183.321 132.376 1.00 107.61 233 TYR C N 1
ATOM 6005 C CA . TYR C 1 197 ? 137.989 182.383 132.114 1.00 107.61 233 TYR C CA 1
ATOM 6006 C C . TYR C 1 197 ? 136.935 182.552 133.193 1.00 107.61 233 TYR C C 1
ATOM 6007 O O . TYR C 1 197 ? 137.226 182.363 134.376 1.00 107.61 233 TYR C O 1
ATOM 6016 N N . LYS C 1 198 ? 135.718 182.918 132.773 1.00 110.32 234 LYS C N 1
ATOM 6017 C CA . LYS C 1 198 ? 134.632 183.215 133.704 1.00 110.32 234 LYS C CA 1
ATOM 6018 C C . LYS C 1 198 ? 134.194 181.994 134.491 1.00 110.32 234 LYS C C 1
ATOM 6019 O O . LYS C 1 198 ? 133.645 182.132 135.588 1.00 110.32 234 LYS C O 1
ATOM 6025 N N . GLY C 1 199 ? 134.414 180.804 133.954 1.00 109.20 235 GLY C N 1
ATOM 6026 C CA . GLY C 1 199 ? 134.017 179.600 134.642 1.00 109.20 235 GLY C CA 1
ATOM 6027 C C . GLY C 1 199 ? 133.131 178.714 133.797 1.00 109.20 235 GLY C C 1
ATOM 6028 O O . GLY C 1 199 ? 133.319 177.495 133.772 1.00 109.20 235 GLY C O 1
ATOM 6029 N N . ASN C 1 200 ? 132.176 179.305 133.074 1.00 116.31 236 ASN C N 1
ATOM 6030 C CA . ASN C 1 200 ? 131.251 178.457 132.331 1.00 116.31 236 ASN C CA 1
ATOM 6031 C C . ASN C 1 200 ? 130.784 179.180 131.059 1.00 116.31 236 ASN C C 1
ATOM 6032 O O . ASN C 1 200 ? 129.657 179.665 130.950 1.00 116.31 236 ASN C O 1
ATOM 6037 N N . GLU C 1 201 ? 131.608 179.109 130.023 1.00 118.95 237 GLU C N 1
ATOM 6038 C CA . GLU C 1 201 ? 131.328 179.721 128.727 1.00 118.95 237 GLU C CA 1
ATOM 6039 C C . GLU C 1 201 ? 132.161 178.999 127.678 1.00 118.95 237 GLU C C 1
ATOM 6040 O O . GLU C 1 201 ? 132.668 177.899 127.922 1.00 118.95 237 GLU C O 1
ATOM 6046 N N . THR C 1 202 ? 132.293 179.617 126.514 1.00 124.58 238 THR C N 1
ATOM 6047 C CA . THR C 1 202 ? 132.994 179.033 125.384 1.00 124.58 238 THR C CA 1
ATOM 6048 C C . THR C 1 202 ? 134.383 179.642 125.269 1.00 124.58 238 THR C C 1
ATOM 6049 O O . THR C 1 202 ? 134.523 180.864 125.165 1.00 124.58 238 THR C O 1
ATOM 6053 N N . CYS C 1 203 ? 135.403 178.792 125.294 1.00 127.05 239 CYS C N 1
ATOM 6054 C CA . CYS C 1 203 ? 136.764 179.245 125.070 1.00 127.05 239 CYS C CA 1
ATOM 6055 C C . CYS C 1 203 ? 137.018 179.406 123.575 1.00 127.05 239 CYS C C 1
ATOM 6056 O O . CYS C 1 203 ? 136.276 178.894 122.735 1.00 127.05 239 CYS C O 1
ATOM 6059 N N . LYS C 1 204 ? 138.077 180.143 123.244 1.00 113.41 240 LYS C N 1
ATOM 6060 C CA . LYS C 1 204 ? 138.446 180.377 121.855 1.00 113.41 240 LYS C CA 1
ATOM 6061 C C . LYS C 1 204 ? 139.772 179.723 121.496 1.00 113.41 240 LYS C C 1
ATOM 6062 O O . LYS C 1 204 ? 139.822 178.877 120.602 1.00 113.41 240 LYS C O 1
ATOM 6068 N N . ASN C 1 205 ? 140.850 180.081 122.179 1.00 111.96 241 ASN C N 1
ATOM 6069 C CA . ASN C 1 205 ? 142.153 179.488 121.901 1.00 111.96 241 ASN C CA 1
ATOM 6070 C C . ASN C 1 205 ? 142.219 178.168 122.651 1.00 111.96 241 ASN C C 1
ATOM 6071 O O . ASN C 1 205 ? 142.628 178.103 123.809 1.00 111.96 241 ASN C O 1
ATOM 6076 N N . VAL C 1 206 ? 141.817 177.100 121.979 1.00 108.35 242 VAL C N 1
ATOM 6077 C CA . VAL C 1 206 ? 141.744 175.775 122.573 1.00 108.35 242 VAL C CA 1
ATOM 6078 C C . VAL C 1 206 ? 142.835 174.919 121.950 1.00 108.35 242 VAL C C 1
ATOM 6079 O O . VAL C 1 206 ? 143.072 174.989 120.740 1.00 108.35 242 VAL C O 1
ATOM 6083 N N . SER C 1 207 ? 143.523 174.138 122.775 1.00 112.48 243 SER C N 1
ATOM 6084 C CA . SER C 1 207 ? 144.520 173.206 122.277 1.00 112.48 243 SER C CA 1
ATOM 6085 C C . SER C 1 207 ? 144.377 171.888 123.013 1.00 112.48 243 SER C C 1
ATOM 6086 O O . SER C 1 207 ? 144.082 171.868 124.210 1.00 112.48 243 SER C O 1
ATOM 6089 N N . THR C 1 208 ? 144.580 170.791 122.297 1.00 114.38 244 THR C N 1
ATOM 6090 C CA . THR C 1 208 ? 144.615 169.486 122.932 1.00 114.38 244 THR C CA 1
ATOM 6091 C C . THR C 1 208 ? 146.009 169.214 123.473 1.00 114.38 244 THR C C 1
ATOM 6092 O O . THR C 1 208 ? 146.999 169.780 123.005 1.00 114.38 244 THR C O 1
ATOM 6096 N N . VAL C 1 209 ? 146.075 168.360 124.490 1.00 108.89 245 VAL C N 1
ATOM 6097 C CA . VAL C 1 209 ? 147.344 168.005 125.107 1.00 108.89 245 VAL C CA 1
ATOM 6098 C C . VAL C 1 209 ? 147.200 166.603 125.679 1.00 108.89 245 VAL C C 1
ATOM 6099 O O . VAL C 1 209 ? 146.106 166.173 126.052 1.00 108.89 245 VAL C O 1
ATOM 6103 N N . HIS C 1 210 ? 148.303 165.864 125.687 1.00 115.19 246 HIS C N 1
ATOM 6104 C CA . HIS C 1 210 ? 148.259 164.502 126.190 1.00 115.19 246 HIS C CA 1
ATOM 6105 C C . HIS C 1 210 ? 148.280 164.461 127.709 1.00 115.19 246 HIS C C 1
ATOM 6106 O O . HIS C 1 210 ? 147.742 163.523 128.306 1.00 115.19 246 HIS C O 1
ATOM 6113 N N . CYS C 1 211 ? 148.874 165.464 128.352 1.00 114.67 247 CYS C N 1
ATOM 6114 C CA . CYS C 1 211 ? 149.047 165.449 129.796 1.00 114.67 247 CYS C CA 1
ATOM 6115 C C . CYS C 1 211 ? 148.853 166.843 130.370 1.00 114.67 247 CYS C C 1
ATOM 6116 O O . CYS C 1 211 ? 149.231 167.838 129.749 1.00 114.67 247 CYS C O 1
ATOM 6119 N N . THR C 1 212 ? 148.271 166.902 131.564 1.00 101.06 248 THR C N 1
ATOM 6120 C CA . THR C 1 212 ? 148.092 168.163 132.263 1.00 101.06 248 THR C CA 1
ATOM 6121 C C . THR C 1 212 ? 149.417 168.636 132.849 1.00 101.06 248 THR C C 1
ATOM 6122 O O . THR C 1 212 ? 150.418 167.916 132.861 1.00 101.06 248 THR C O 1
ATOM 6126 N N . HIS C 1 213 ? 149.416 169.864 133.358 1.00 96.29 249 HIS C N 1
ATOM 6127 C CA . HIS C 1 213 ? 150.594 170.328 134.066 1.00 96.29 249 HIS C CA 1
ATOM 6128 C C . HIS C 1 213 ? 150.607 169.749 135.476 1.00 96.29 249 HIS C C 1
ATOM 6129 O O . HIS C 1 213 ? 149.657 169.100 135.918 1.00 96.29 249 HIS C O 1
ATOM 6136 N N . GLY C 1 214 ? 151.707 169.989 136.183 1.00 99.64 250 GLY C N 1
ATOM 6137 C CA . GLY C 1 214 ? 151.913 169.343 137.469 1.00 99.64 250 GLY C CA 1
ATOM 6138 C C . GLY C 1 214 ? 151.015 169.933 138.539 1.00 99.64 250 GLY C C 1
ATOM 6139 O O . GLY C 1 214 ? 150.899 171.157 138.668 1.00 99.64 250 GLY C O 1
ATOM 6140 N N . ILE C 1 215 ? 150.365 169.063 139.303 1.00 96.45 251 ILE C N 1
ATOM 6141 C CA . ILE C 1 215 ? 149.520 169.472 140.415 1.00 96.45 251 ILE C CA 1
ATOM 6142 C C . ILE C 1 215 ? 150.119 168.909 141.688 1.00 96.45 251 ILE C C 1
ATOM 6143 O O . ILE C 1 215 ? 150.305 167.692 141.808 1.00 96.45 251 ILE C O 1
ATOM 6148 N N . LYS C 1 216 ? 150.424 169.788 142.630 1.00 99.31 252 LYS C N 1
ATOM 6149 C CA . LYS C 1 216 ? 150.869 169.363 143.944 1.00 99.31 252 LYS C CA 1
ATOM 6150 C C . LYS C 1 216 ? 149.658 169.237 144.853 1.00 99.31 252 LYS C C 1
ATOM 6151 O O . LYS C 1 216 ? 148.977 170.241 145.094 1.00 99.31 252 LYS C O 1
ATOM 6157 N N . PRO C 1 217 ? 149.342 168.053 145.355 1.00 95.30 253 PRO C N 1
ATOM 6158 C CA . PRO C 1 217 ? 148.181 167.917 146.241 1.00 95.30 253 PRO C CA 1
ATOM 6159 C C . PRO C 1 217 ? 148.425 168.522 147.613 1.00 95.30 253 PRO C C 1
ATOM 6160 O O . PRO C 1 217 ? 148.714 167.811 148.579 1.00 95.30 253 PRO C O 1
ATOM 6164 N N . VAL C 1 218 ? 148.305 169.842 147.710 1.00 94.16 254 VAL C N 1
ATOM 6165 C CA . VAL C 1 218 ? 148.585 170.559 148.946 1.00 94.16 254 VAL C CA 1
ATOM 6166 C C . VAL C 1 218 ? 147.263 170.703 149.691 1.00 94.16 254 VAL C C 1
ATOM 6167 O O . VAL C 1 218 ? 146.445 171.567 149.375 1.00 94.16 254 VAL C O 1
ATOM 6171 N N . ALA C 1 219 ? 147.054 169.847 150.684 1.00 91.13 255 ALA C N 1
ATOM 6172 C CA . ALA C 1 219 ? 145.829 169.876 151.470 1.00 91.13 255 ALA C CA 1
ATOM 6173 C C . ALA C 1 219 ? 145.892 171.027 152.461 1.00 91.13 255 ALA C C 1
ATOM 6174 O O . ALA C 1 219 ? 146.771 171.051 153.327 1.00 91.13 255 ALA C O 1
ATOM 6176 N N . THR C 1 220 ? 144.958 171.966 152.344 1.00 88.32 256 THR C N 1
ATOM 6177 C CA . THR C 1 220 ? 144.945 173.152 153.191 1.00 88.32 256 THR C CA 1
ATOM 6178 C C . THR C 1 220 ? 143.557 173.775 153.169 1.00 88.32 256 THR C C 1
ATOM 6179 O O . THR C 1 220 ? 142.614 173.225 152.597 1.00 88.32 256 THR C O 1
ATOM 6183 N N . THR C 1 221 ? 143.444 174.930 153.818 1.00 93.97 257 THR C N 1
ATOM 6184 C CA . THR C 1 221 ? 142.227 175.726 153.824 1.00 93.97 257 THR C CA 1
ATOM 6185 C C . THR C 1 221 ? 142.611 177.152 154.177 1.00 93.97 257 THR C C 1
ATOM 6186 O O . THR C 1 221 ? 143.749 177.416 154.573 1.00 93.97 257 THR C O 1
ATOM 6190 N N . GLN C 1 222 ? 141.662 178.071 153.934 1.00 102.96 258 GLN C N 1
ATOM 6191 C CA . GLN C 1 222 ? 141.728 179.535 154.056 1.00 102.96 258 GLN C CA 1
ATOM 6192 C C . GLN C 1 222 ? 142.615 180.213 153.019 1.00 102.96 258 GLN C C 1
ATOM 6193 O O . GLN C 1 222 ? 142.451 181.407 152.759 1.00 102.96 258 GLN C O 1
ATOM 6199 N N . LEU C 1 223 ? 143.472 179.455 152.350 1.00 93.80 259 LEU C N 1
ATOM 6200 C CA . LEU C 1 223 ? 144.540 179.977 151.513 1.00 93.80 259 LEU C CA 1
ATOM 6201 C C . LEU C 1 223 ? 145.075 178.821 150.690 1.00 93.80 259 LEU C C 1
ATOM 6202 O O . LEU C 1 223 ? 145.268 177.728 151.219 1.00 93.80 259 LEU C O 1
ATOM 6207 N N . ILE C 1 224 ? 145.326 179.067 149.412 1.00 93.24 260 ILE C N 1
ATOM 6208 C CA . ILE C 1 224 ? 145.809 178.041 148.498 1.00 93.24 260 ILE C CA 1
ATOM 6209 C C . ILE C 1 224 ? 147.307 178.229 148.328 1.00 93.24 260 ILE C C 1
ATOM 6210 O O . ILE C 1 224 ? 147.769 179.338 148.040 1.00 93.24 260 ILE C O 1
ATOM 6215 N N . LEU C 1 225 ? 148.068 177.156 148.504 1.00 90.09 261 LEU C N 1
ATOM 6216 C CA . LEU C 1 225 ? 149.515 177.249 148.619 1.00 90.09 261 LEU C CA 1
ATOM 6217 C C . LEU C 1 225 ? 150.193 176.509 147.478 1.00 90.09 261 LEU C C 1
ATOM 6218 O O . LEU C 1 225 ? 149.731 175.440 147.069 1.00 90.09 261 LEU C O 1
ATOM 6223 N N . ASN C 1 226 ? 151.304 177.085 147.000 1.00 47.83 262 ASN C N 1
ATOM 6224 C CA . ASN C 1 226 ? 152.105 176.559 145.887 1.00 62.01 262 ASN C CA 1
ATOM 6225 C C . ASN C 1 226 ? 151.261 176.301 144.642 1.00 75.03 262 ASN C C 1
ATOM 6226 O O . ASN C 1 226 ? 151.429 175.297 143.950 1.00 87.21 262 ASN C O 1
ATOM 6231 N N . GLY C 1 227 ? 150.333 177.213 144.355 1.00 98.63 263 GLY C N 1
ATOM 6232 C CA . GLY C 1 227 ? 149.392 177.034 143.274 1.00 98.63 263 GLY C CA 1
ATOM 6233 C C . GLY C 1 227 ? 149.772 177.812 142.024 1.00 98.63 263 GLY C C 1
ATOM 6234 O O . GLY C 1 227 ? 150.820 178.445 141.932 1.00 98.63 263 GLY C O 1
ATOM 6235 N N . SER C 1 228 ? 148.880 177.745 141.041 1.00 105.05 264 SER C N 1
ATOM 6236 C CA . SER C 1 228 ? 149.073 178.437 139.777 1.00 105.05 264 SER C CA 1
ATOM 6237 C C . SER C 1 228 ? 148.491 179.839 139.857 1.00 105.05 264 SER C C 1
ATOM 6238 O O . SER C 1 228 ? 147.399 180.042 140.392 1.00 105.05 264 SER C O 1
ATOM 6241 N N . THR C 1 229 ? 149.216 180.799 139.303 1.00 108.50 265 THR C N 1
ATOM 6242 C CA . THR C 1 229 ? 148.825 182.197 139.359 1.00 108.50 265 THR C CA 1
ATOM 6243 C C . THR C 1 229 ? 148.233 182.633 138.028 1.00 108.50 265 THR C C 1
ATOM 6244 O O . THR C 1 229 ? 148.603 182.125 136.968 1.00 108.50 265 THR C O 1
ATOM 6248 N N . ALA C 1 230 ? 147.305 183.582 138.092 1.00 112.76 266 ALA C N 1
ATOM 6249 C CA . ALA C 1 230 ? 146.775 184.168 136.873 1.00 112.76 266 ALA C CA 1
ATOM 6250 C C . ALA C 1 230 ? 147.808 185.099 136.248 1.00 112.76 266 ALA C C 1
ATOM 6251 O O . ALA C 1 230 ? 148.767 185.527 136.895 1.00 112.76 266 ALA C O 1
ATOM 6253 N N . ASP C 1 231 ? 147.601 185.422 134.973 1.00 118.37 267 ASP C N 1
ATOM 6254 C CA . ASP C 1 231 ? 148.646 186.059 134.189 1.00 118.37 267 ASP C CA 1
ATOM 6255 C C . ASP C 1 231 ? 148.345 187.478 133.729 1.00 118.37 267 ASP C C 1
ATOM 6256 O O . ASP C 1 231 ? 149.266 188.155 133.262 1.00 118.37 267 ASP C O 1
ATOM 6261 N N . ASN C 1 232 ? 147.108 187.956 133.834 1.00 120.96 268 ASN C N 1
ATOM 6262 C CA . ASN C 1 232 ? 146.852 189.375 133.635 1.00 120.96 268 ASN C CA 1
ATOM 6263 C C . ASN C 1 232 ? 146.380 190.040 134.921 1.00 120.96 268 ASN C C 1
ATOM 6264 O O . ASN C 1 232 ? 147.001 190.998 135.387 1.00 120.96 268 ASN C O 1
ATOM 6269 N N . GLN C 1 233 ? 145.287 189.561 135.505 1.00 110.08 269 GLN C N 1
ATOM 6270 C CA . GLN C 1 233 ? 144.746 190.136 136.726 1.00 110.08 269 GLN C CA 1
ATOM 6271 C C . GLN C 1 233 ? 144.239 189.025 137.626 1.00 110.08 269 GLN C C 1
ATOM 6272 O O . GLN C 1 233 ? 144.011 187.896 137.188 1.00 110.08 269 GLN C O 1
ATOM 6278 N N . THR C 1 234 ? 144.075 189.369 138.899 1.00 106.36 270 THR C N 1
ATOM 6279 C CA . THR C 1 234 ? 143.456 188.468 139.858 1.00 106.36 270 THR C CA 1
ATOM 6280 C C . THR C 1 234 ? 142.004 188.222 139.476 1.00 106.36 270 THR C C 1
ATOM 6281 O O . THR C 1 234 ? 141.269 189.154 139.148 1.00 106.36 270 THR C O 1
ATOM 6285 N N . VAL C 1 235 ? 141.603 186.955 139.476 1.00 97.75 271 VAL C N 1
ATOM 6286 C CA . VAL C 1 235 ? 140.305 186.551 138.966 1.00 97.75 271 VAL C CA 1
ATOM 6287 C C . VAL C 1 235 ? 139.473 185.956 140.091 1.00 97.75 271 VAL C C 1
ATOM 6288 O O . VAL C 1 235 ? 139.991 185.488 141.107 1.00 97.75 271 VAL C O 1
ATOM 6292 N N . ALA C 1 236 ? 138.156 185.975 139.891 1.00 90.08 272 ALA C N 1
ATOM 6293 C CA . ALA C 1 236 ? 137.189 185.523 140.889 1.00 90.08 272 ALA C CA 1
ATOM 6294 C C . ALA C 1 236 ? 136.252 184.519 140.231 1.00 90.08 272 ALA C C 1
ATOM 6295 O O . ALA C 1 236 ? 135.253 184.896 139.617 1.00 90.08 272 ALA C O 1
ATOM 6297 N N . ARG C 1 237 ? 136.570 183.239 140.367 1.00 90.81 273 ARG C N 1
ATOM 6298 C CA . ARG C 1 237 ? 135.731 182.174 139.835 1.00 90.81 273 ARG C CA 1
ATOM 6299 C C . ARG C 1 237 ? 134.663 181.890 140.880 1.00 90.81 273 ARG C C 1
ATOM 6300 O O . ARG C 1 237 ? 134.976 181.473 141.999 1.00 90.81 273 ARG C O 1
ATOM 6308 N N . ILE C 1 238 ? 133.406 182.128 140.531 1.00 97.34 274 ILE C N 1
ATOM 6309 C CA . ILE C 1 238 ? 132.318 182.118 141.497 1.00 97.34 274 ILE C CA 1
ATOM 6310 C C . ILE C 1 238 ? 131.382 180.965 141.167 1.00 97.34 274 ILE C C 1
ATOM 6311 O O . ILE C 1 238 ? 131.105 180.690 139.995 1.00 97.34 274 ILE C O 1
ATOM 6316 N N . ASP C 1 239 ? 130.914 180.279 142.206 1.00 116.33 275 ASP C N 1
ATOM 6317 C CA . ASP C 1 239 ? 129.826 179.324 142.083 1.00 116.33 275 ASP C CA 1
ATOM 6318 C C . ASP C 1 239 ? 128.558 180.134 141.802 1.00 116.33 275 ASP C C 1
ATOM 6319 O O . ASP C 1 239 ? 128.515 181.324 142.110 1.00 116.33 275 ASP C O 1
ATOM 6324 N N . PRO C 1 240 ? 127.482 179.524 141.241 1.00 124.29 276 PRO C N 1
ATOM 6325 C CA . PRO C 1 240 ? 126.275 180.328 140.971 1.00 124.29 276 PRO C CA 1
ATOM 6326 C C . PRO C 1 240 ? 125.560 180.844 142.217 1.00 124.29 276 PRO C C 1
ATOM 6327 O O . PRO C 1 240 ? 124.446 180.412 142.535 1.00 124.29 276 PRO C O 1
ATOM 6331 N N . SER C 1 241 ? 126.213 181.807 142.892 1.00 132.49 277 SER C N 1
ATOM 6332 C CA . SER C 1 241 ? 125.813 182.373 144.186 1.00 132.49 277 SER C CA 1
ATOM 6333 C C . SER C 1 241 ? 125.517 181.297 145.222 1.00 132.49 277 SER C C 1
ATOM 6334 O O . SER C 1 241 ? 124.644 181.462 146.075 1.00 132.49 277 SER C O 1
ATOM 6337 N N . GLU C 1 242 ? 126.237 180.180 145.154 1.00 130.02 278 GLU C N 1
ATOM 6338 C CA . GLU C 1 242 ? 125.825 179.012 145.925 1.00 130.02 278 GLU C CA 1
ATOM 6339 C C . GLU C 1 242 ? 126.325 179.117 147.361 1.00 130.02 278 GLU C C 1
ATOM 6340 O O . GLU C 1 242 ? 125.539 179.289 148.298 1.00 130.02 278 GLU C O 1
ATOM 6346 N N . ASN C 1 243 ? 127.637 179.010 147.549 1.00 130.04 282 ASN C N 1
ATOM 6347 C CA . ASN C 1 243 ? 128.218 179.263 148.856 1.00 130.04 282 ASN C CA 1
ATOM 6348 C C . ASN C 1 243 ? 129.498 180.090 148.805 1.00 130.04 282 ASN C C 1
ATOM 6349 O O . ASN C 1 243 ? 129.696 180.974 149.641 1.00 130.04 282 ASN C O 1
ATOM 6354 N N . LEU C 1 244 ? 130.362 179.834 147.824 1.00 112.17 283 LEU C N 1
ATOM 6355 C CA . LEU C 1 244 ? 131.743 180.287 147.909 1.00 112.17 283 LEU C CA 1
ATOM 6356 C C . LEU C 1 244 ? 132.205 180.808 146.558 1.00 112.17 283 LEU C C 1
ATOM 6357 O O . LEU C 1 244 ? 131.469 180.784 145.569 1.00 112.17 283 LEU C O 1
ATOM 6362 N N . ALA C 1 245 ? 133.453 181.266 146.527 1.00 98.59 284 ALA C N 1
ATOM 6363 C CA . ALA C 1 245 ? 134.082 181.747 145.309 1.00 98.59 284 ALA C CA 1
ATOM 6364 C C . ALA C 1 245 ? 135.586 181.628 145.471 1.00 98.59 284 ALA C C 1
ATOM 6365 O O . ALA C 1 245 ? 136.131 181.990 146.515 1.00 98.59 284 ALA C O 1
ATOM 6367 N N . ILE C 1 246 ? 136.244 181.125 144.436 1.00 89.26 285 ILE C N 1
ATOM 6368 C CA . ILE C 1 246 ? 137.684 180.917 144.458 1.00 89.26 285 ILE C CA 1
ATOM 6369 C C . ILE C 1 246 ? 138.360 182.155 143.895 1.00 89.26 285 ILE C C 1
ATOM 6370 O O . ILE C 1 246 ? 138.080 182.566 142.765 1.00 89.26 285 ILE C O 1
ATOM 6375 N N . ILE C 1 247 ? 139.247 182.752 144.676 1.00 97.32 286 ILE C N 1
ATOM 6376 C CA . ILE C 1 247 ? 140.061 183.868 144.226 1.00 97.32 286 ILE C CA 1
ATOM 6377 C C . ILE C 1 247 ? 141.412 183.313 143.822 1.00 97.32 286 ILE C C 1
ATOM 6378 O O . ILE C 1 247 ? 142.015 182.542 144.574 1.00 97.32 286 ILE C O 1
ATOM 6383 N N . GLN C 1 248 ? 141.886 183.683 142.641 1.00 102.49 287 GLN C N 1
ATOM 6384 C CA . GLN C 1 248 ? 143.224 183.320 142.187 1.00 102.49 287 GLN C CA 1
ATOM 6385 C C . GLN C 1 248 ? 144.015 184.599 141.961 1.00 102.49 287 GLN C C 1
ATOM 6386 O O . GLN C 1 248 ? 143.715 185.362 141.039 1.00 102.49 287 GLN C O 1
ATOM 6392 N N . LEU C 1 249 ? 145.032 184.820 142.787 1.00 100.44 288 LEU C N 1
ATOM 6393 C CA . LEU C 1 249 ? 145.818 186.037 142.700 1.00 100.44 288 LEU C CA 1
ATOM 6394 C C . LEU C 1 249 ? 146.747 185.997 141.493 1.00 100.44 288 LEU C C 1
ATOM 6395 O O . LEU C 1 249 ? 146.984 184.953 140.881 1.00 100.44 288 LEU C O 1
ATOM 6400 N N . LYS C 1 250 ? 147.277 187.168 141.152 1.00 103.49 289 LYS C N 1
ATOM 6401 C CA . LYS C 1 250 ? 148.369 187.260 140.195 1.00 103.49 289 LYS C CA 1
ATOM 6402 C C . LYS C 1 250 ? 149.719 187.212 140.894 1.00 103.49 289 LYS C C 1
ATOM 6403 O O . LYS C 1 250 ? 150.614 186.471 140.481 1.00 103.49 289 LYS C O 1
ATOM 6409 N N . ASP C 1 251 ? 149.867 187.993 141.957 1.00 101.52 290 ASP C N 1
ATOM 6410 C CA . ASP C 1 251 ? 151.138 188.129 142.645 1.00 101.52 290 ASP C CA 1
ATOM 6411 C C . ASP C 1 251 ? 151.269 187.029 143.685 1.00 101.52 290 ASP C C 1
ATOM 6412 O O . ASP C 1 251 ? 150.441 186.965 144.602 1.00 101.52 290 ASP C O 1
ATOM 6417 N N . PRO C 1 252 ? 152.262 186.150 143.590 1.00 97.95 291 PRO C N 1
ATOM 6418 C CA . PRO C 1 252 ? 152.495 185.200 144.682 1.00 97.95 291 PRO C CA 1
ATOM 6419 C C . PRO C 1 252 ? 153.047 185.926 145.899 1.00 97.95 291 PRO C C 1
ATOM 6420 O O . PRO C 1 252 ? 153.982 186.721 145.794 1.00 97.95 291 PRO C O 1
ATOM 6424 N N . VAL C 1 253 ? 152.439 185.672 147.053 1.00 92.28 292 VAL C N 1
ATOM 6425 C CA . VAL C 1 253 ? 152.796 186.337 148.299 1.00 92.28 292 VAL C CA 1
ATOM 6426 C C . VAL C 1 253 ? 153.591 185.355 149.143 1.00 92.28 292 VAL C C 1
ATOM 6427 O O . VAL C 1 253 ? 153.110 184.257 149.446 1.00 92.28 292 VAL C O 1
ATOM 6431 N N . LYS C 1 254 ? 154.804 185.747 149.517 1.00 93.74 293 LYS C N 1
ATOM 6432 C CA . LYS C 1 254 ? 155.670 184.859 150.275 1.00 93.74 293 LYS C CA 1
ATOM 6433 C C . LYS C 1 254 ? 155.172 184.718 151.703 1.00 93.74 293 LYS C C 1
ATOM 6434 O O . LYS C 1 254 ? 154.733 185.687 152.326 1.00 93.74 293 LYS C O 1
ATOM 6440 N N . ILE C 1 255 ? 155.235 183.495 152.216 1.00 94.12 294 ILE C N 1
ATOM 6441 C CA . ILE C 1 255 ? 154.873 183.198 153.594 1.00 94.12 294 ILE C CA 1
ATOM 6442 C C . ILE C 1 255 ? 155.910 182.243 154.167 1.00 94.12 294 ILE C C 1
ATOM 6443 O O . ILE C 1 255 ? 156.298 181.269 153.516 1.00 94.12 294 ILE C O 1
ATOM 6448 N N . THR C 1 256 ? 156.411 182.561 155.353 1.00 100.00 295 THR C N 1
ATOM 6449 C CA . THR C 1 256 ? 157.342 181.710 156.072 1.00 100.00 295 THR C CA 1
ATOM 6450 C C . THR C 1 256 ? 156.694 181.276 157.373 1.00 100.00 295 THR C C 1
ATOM 6451 O O . THR C 1 256 ? 155.924 182.026 157.968 1.00 100.00 295 THR C O 1
ATOM 6455 N N . CYS C 1 257 ? 157.000 180.058 157.808 1.00 99.83 296 CYS C N 1
ATOM 6456 C CA . CYS C 1 257 ? 156.481 179.541 159.064 1.00 99.83 296 CYS C CA 1
ATOM 6457 C C . CYS C 1 257 ? 157.597 178.822 159.797 1.00 99.83 296 CYS C C 1
ATOM 6458 O O . CYS C 1 257 ? 158.423 178.151 159.175 1.00 99.83 296 CYS C O 1
ATOM 6461 N N . ARG C 1 258 ? 157.627 178.977 161.117 1.00 96.91 297 ARG C N 1
ATOM 6462 C CA . ARG C 1 258 ? 158.764 178.546 161.913 1.00 96.91 297 ARG C CA 1
ATOM 6463 C C . ARG C 1 258 ? 158.287 177.816 163.156 1.00 96.91 297 ARG C C 1
ATOM 6464 O O . ARG C 1 258 ? 157.310 178.226 163.783 1.00 96.91 297 ARG C O 1
ATOM 6472 N N . ARG C 1 259 ? 158.979 176.740 163.509 1.00 98.74 298 ARG C N 1
ATOM 6473 C CA . ARG C 1 259 ? 158.920 176.178 164.856 1.00 98.74 298 ARG C CA 1
ATOM 6474 C C . ARG C 1 259 ? 160.352 175.991 165.325 1.00 98.74 298 ARG C C 1
ATOM 6475 O O . ARG C 1 259 ? 161.047 175.082 164.828 1.00 98.74 298 ARG C O 1
ATOM 6483 N N . PRO C 1 260 ? 160.837 176.811 166.248 1.00 100.18 299 PRO C N 1
ATOM 6484 C CA . PRO C 1 260 ? 162.243 176.745 166.641 1.00 100.18 299 PRO C CA 1
ATOM 6485 C C . PRO C 1 260 ? 162.499 175.695 167.713 1.00 100.18 299 PRO C C 1
ATOM 6486 O O . PRO C 1 260 ? 161.622 175.333 168.498 1.00 100.18 299 PRO C O 1
ATOM 6490 N N . GLY C 1 261 ? 163.736 175.213 167.728 1.00 103.97 300 GLY C N 1
ATOM 6491 C CA . GLY C 1 261 ? 164.195 174.318 168.766 1.00 103.97 300 GLY C CA 1
ATOM 6492 C C . GLY C 1 261 ? 164.106 172.855 168.379 1.00 103.97 300 GLY C C 1
ATOM 6493 O O . GLY C 1 261 ? 163.486 172.465 167.389 1.00 103.97 300 GLY C O 1
ATOM 6494 N N . ASN C 1 262 ? 164.752 172.031 169.190 1.00 106.72 301 ASN C N 1
ATOM 6495 C CA . ASN C 1 262 ? 164.734 170.589 169.024 1.00 106.72 301 ASN C CA 1
ATOM 6496 C C . ASN C 1 262 ? 163.662 169.964 169.905 1.00 106.72 301 ASN C C 1
ATOM 6497 O O . ASN C 1 262 ? 163.051 170.616 170.752 1.00 106.72 301 ASN C O 1
ATOM 6502 N N . ASN C 1 263 ? 163.442 168.670 169.691 1.00 99.62 302 ASN C N 1
ATOM 6503 C CA . ASN C 1 263 ? 162.562 167.875 170.539 1.00 99.62 302 ASN C CA 1
ATOM 6504 C C . ASN C 1 263 ? 163.239 166.537 170.785 1.00 99.62 302 ASN C C 1
ATOM 6505 O O . ASN C 1 263 ? 163.417 165.753 169.848 1.00 99.62 302 ASN C O 1
ATOM 6510 N N . THR C 1 264 ? 163.630 166.288 172.030 1.00 92.49 303 THR C N 1
ATOM 6511 C CA . THR C 1 264 ? 164.164 164.986 172.397 1.00 92.49 303 THR C CA 1
ATOM 6512 C C . THR C 1 264 ? 163.064 163.943 172.293 1.00 92.49 303 THR C C 1
ATOM 6513 O O . THR C 1 264 ? 161.964 164.134 172.816 1.00 92.49 303 THR C O 1
ATOM 6517 N N . ARG C 1 265 ? 163.351 162.856 171.585 1.00 83.68 304 ARG C N 1
ATOM 6518 C CA . ARG C 1 265 ? 162.368 161.834 171.269 1.00 83.68 304 ARG C CA 1
ATOM 6519 C C . ARG C 1 265 ? 162.774 160.515 171.902 1.00 83.68 304 ARG C C 1
ATOM 6520 O O . ARG C 1 265 ? 163.934 160.107 171.802 1.00 83.68 304 ARG C O 1
ATOM 6528 N N . GLY C 1 266 ? 161.819 159.848 172.546 1.00 85.52 305 GLY C N 1
ATOM 6529 C CA . GLY C 1 266 ? 162.035 158.544 173.120 1.00 85.52 305 GLY C CA 1
ATOM 6530 C C . GLY C 1 266 ? 161.246 157.464 172.405 1.00 85.52 305 GLY C C 1
ATOM 6531 O O . GLY C 1 266 ? 160.591 157.697 171.388 1.00 85.52 305 GLY C O 1
ATOM 6532 N N . GLN C 1 267 ? 161.323 156.257 172.957 1.00 87.81 308 GLN C N 1
ATOM 6533 C CA . GLN C 1 267 ? 160.595 155.114 172.428 1.00 87.81 308 GLN C CA 1
ATOM 6534 C C . GLN C 1 267 ? 159.905 154.374 173.558 1.00 87.81 308 GLN C C 1
ATOM 6535 O O . GLN C 1 267 ? 160.445 154.264 174.661 1.00 87.81 308 GLN C O 1
ATOM 6541 N N . ILE C 1 268 ? 158.704 153.874 173.281 1.00 81.17 309 ILE C N 1
ATOM 6542 C CA . ILE C 1 268 ? 157.936 153.076 174.229 1.00 81.17 309 ILE C CA 1
ATOM 6543 C C . ILE C 1 268 ? 157.382 151.873 173.483 1.00 81.17 309 ILE C C 1
ATOM 6544 O O . ILE C 1 268 ? 156.690 152.033 172.472 1.00 81.17 309 ILE C O 1
ATOM 6549 N N . GLN C 1 269 ? 157.691 150.676 173.971 1.00 86.08 310 GLN C N 1
ATOM 6550 C CA . GLN C 1 269 ? 157.186 149.440 173.380 1.00 86.08 310 GLN C CA 1
ATOM 6551 C C . GLN C 1 269 ? 155.782 149.188 173.905 1.00 86.08 310 GLN C C 1
ATOM 6552 O O . GLN C 1 269 ? 155.606 148.730 175.034 1.00 86.08 310 GLN C O 1
ATOM 6558 N N . ILE C 1 270 ? 154.771 149.494 173.092 1.00 89.89 311 ILE C N 1
ATOM 6559 C CA . ILE C 1 270 ? 153.404 149.145 173.462 1.00 89.89 311 ILE C CA 1
ATOM 6560 C C . ILE C 1 270 ? 153.199 147.643 173.359 1.00 89.89 311 ILE C C 1
ATOM 6561 O O . ILE C 1 270 ? 152.725 146.993 174.297 1.00 89.89 311 ILE C O 1
ATOM 6566 N N . GLY C 1 271 ? 153.558 147.069 172.221 1.00 103.25 312 GLY C N 1
ATOM 6567 C CA . GLY C 1 271 ? 153.432 145.650 172.011 1.00 103.25 312 GLY C CA 1
ATOM 6568 C C . GLY C 1 271 ? 154.537 145.126 171.121 1.00 103.25 312 GLY C C 1
ATOM 6569 O O . GLY C 1 271 ? 155.598 145.742 170.984 1.00 103.25 312 GLY C O 1
ATOM 6570 N N . PRO C 1 272 ? 154.314 143.965 170.514 1.00 98.06 313 PRO C N 1
ATOM 6571 C CA . PRO C 1 272 ? 155.302 143.420 169.577 1.00 98.06 313 PRO C CA 1
ATOM 6572 C C . PRO C 1 272 ? 155.404 144.267 168.325 1.00 98.06 313 PRO C C 1
ATOM 6573 O O . PRO C 1 272 ? 154.443 144.347 167.553 1.00 98.06 313 PRO C O 1
ATOM 6577 N N . ALA C 1 273 ? 156.561 144.919 168.154 1.00 100.22 314 ALA C N 1
ATOM 6578 C CA . ALA C 1 273 ? 156.844 145.883 167.080 1.00 100.22 314 ALA C CA 1
ATOM 6579 C C . ALA C 1 273 ? 155.829 147.023 167.039 1.00 100.22 314 ALA C C 1
ATOM 6580 O O . ALA C 1 273 ? 155.546 147.578 165.976 1.00 100.22 314 ALA C O 1
ATOM 6582 N N . MET C 1 274 ? 155.277 147.382 168.195 1.00 96.91 315 MET C N 1
ATOM 6583 C CA . MET C 1 274 ? 154.333 148.485 168.323 1.00 96.91 315 MET C CA 1
ATOM 6584 C C . MET C 1 274 ? 155.080 149.585 169.066 1.00 96.91 315 MET C C 1
ATOM 6585 O O . MET C 1 274 ? 154.985 149.724 170.285 1.00 96.91 315 MET C O 1
ATOM 6590 N N . THR C 1 275 ? 155.832 150.374 168.310 1.00 89.80 316 THR C N 1
ATOM 6591 C CA . THR C 1 275 ? 156.838 151.266 168.873 1.00 89.80 316 THR C CA 1
ATOM 6592 C C . THR C 1 275 ? 156.302 152.690 168.821 1.00 89.80 316 THR C C 1
ATOM 6593 O O . THR C 1 275 ? 156.413 153.383 167.810 1.00 89.80 316 THR C O 1
ATOM 6597 N N . PHE C 1 276 ? 155.708 153.121 169.928 1.00 86.04 317 PHE C N 1
ATOM 6598 C CA . PHE C 1 276 ? 155.231 154.489 170.043 1.00 86.04 317 PHE C CA 1
ATOM 6599 C C . PHE C 1 276 ? 156.404 155.447 170.161 1.00 86.04 317 PHE C C 1
ATOM 6600 O O . PHE C 1 276 ? 157.398 155.155 170.828 1.00 86.04 317 PHE C O 1
ATOM 6608 N N . TYR C 1 277 ? 156.286 156.595 169.510 1.00 85.85 318 TYR C N 1
ATOM 6609 C CA . TYR C 1 277 ? 157.295 157.635 169.617 1.00 85.85 318 TYR C CA 1
ATOM 6610 C C . TYR C 1 277 ? 156.776 158.750 170.506 1.00 85.85 318 TYR C C 1
ATOM 6611 O O . TYR C 1 277 ? 155.645 159.210 170.342 1.00 85.85 318 TYR C O 1
ATOM 6620 N N . ASN C 1 278 ? 157.610 159.172 171.443 1.00 88.68 319 ASN C N 1
ATOM 6621 C CA . ASN C 1 278 ? 157.212 160.055 172.521 1.00 88.68 319 ASN C CA 1
ATOM 6622 C C . ASN C 1 278 ? 157.980 161.361 172.421 1.00 88.68 319 ASN C C 1
ATOM 6623 O O . ASN C 1 278 ? 159.195 161.363 172.209 1.00 88.68 319 ASN C O 1
ATOM 6628 N N . ILE C 1 279 ? 157.267 162.471 172.595 1.00 92.71 320 ILE C N 1
ATOM 6629 C CA . ILE C 1 279 ? 157.916 163.764 172.772 1.00 92.71 320 ILE C CA 1
ATOM 6630 C C . ILE C 1 279 ? 158.459 163.770 174.195 1.00 92.71 320 ILE C C 1
ATOM 6631 O O . ILE C 1 279 ? 157.726 164.013 175.153 1.00 92.71 320 ILE C O 1
ATOM 6636 N N . GLU C 1 280 ? 159.748 163.480 174.338 1.00 96.20 321 GLU C N 1
ATOM 6637 C CA . GLU C 1 280 ? 160.325 163.352 175.667 1.00 96.20 321 GLU C CA 1
ATOM 6638 C C . GLU C 1 280 ? 160.598 164.706 176.303 1.00 96.20 321 GLU C C 1
ATOM 6639 O O . GLU C 1 280 ? 160.251 164.928 177.467 1.00 96.20 321 GLU C O 1
ATOM 6645 N N . ASN C 1 281 A 161.208 165.627 175.563 1.00 97.33 321 ASN C N 1
ATOM 6646 C CA . ASN C 1 281 A 161.567 166.909 176.146 1.00 97.33 321 ASN C CA 1
ATOM 6647 C C . ASN C 1 281 A 161.701 167.956 175.052 1.00 97.33 321 ASN C C 1
ATOM 6648 O O . ASN C 1 281 A 162.031 167.644 173.905 1.00 97.33 321 ASN C O 1
ATOM 6653 N N . VAL C 1 282 ? 161.441 169.204 175.426 1.00 96.15 322 VAL C N 1
ATOM 6654 C CA . VAL C 1 282 ? 161.683 170.361 174.577 1.00 96.15 322 VAL C CA 1
ATOM 6655 C C . VAL C 1 282 ? 162.968 171.021 175.050 1.00 96.15 322 VAL C C 1
ATOM 6656 O O . VAL C 1 282 ? 163.104 171.346 176.235 1.00 96.15 322 VAL C O 1
ATOM 6660 N N . VAL C 1 283 ? 163.911 171.223 174.132 1.00 97.31 323 VAL C N 1
ATOM 6661 C CA . VAL C 1 283 ? 165.289 171.566 174.480 1.00 97.31 323 VAL C CA 1
ATOM 6662 C C . VAL C 1 283 ? 165.618 173.014 174.139 1.00 97.31 323 VAL C C 1
ATOM 6663 O O . VAL C 1 283 ? 165.939 173.809 175.023 1.00 97.31 323 VAL C O 1
ATOM 6667 N N . GLY C 1 284 ? 165.555 173.373 172.859 1.00 102.53 324 GLY C N 1
ATOM 6668 C CA . GLY C 1 284 ? 166.196 174.584 172.379 1.00 102.53 324 GLY C CA 1
ATOM 6669 C C . GLY C 1 284 ? 165.590 175.906 172.798 1.00 102.53 324 GLY C C 1
ATOM 6670 O O . GLY C 1 284 ? 166.180 176.638 173.597 1.00 102.53 324 GLY C O 1
ATOM 6671 N N . ASP C 1 285 ? 164.411 176.224 172.277 1.00 109.12 325 ASP C N 1
ATOM 6672 C CA . ASP C 1 285 ? 163.796 177.514 172.531 1.00 109.12 325 ASP C CA 1
ATOM 6673 C C . ASP C 1 285 ? 162.317 177.306 172.799 1.00 109.12 325 ASP C C 1
ATOM 6674 O O . ASP C 1 285 ? 161.690 176.390 172.262 1.00 109.12 325 ASP C O 1
ATOM 6679 N N . THR C 1 286 ? 161.767 178.180 173.629 1.00 113.05 326 THR C N 1
ATOM 6680 C CA . THR C 1 286 ? 160.396 178.061 174.090 1.00 113.05 326 THR C CA 1
ATOM 6681 C C . THR C 1 286 ? 159.403 178.832 173.234 1.00 113.05 326 THR C C 1
ATOM 6682 O O . THR C 1 286 ? 158.206 178.790 173.527 1.00 113.05 326 THR C O 1
ATOM 6686 N N . ARG C 1 287 ? 159.864 179.523 172.193 1.00 111.16 327 ARG C N 1
ATOM 6687 C CA . ARG C 1 287 ? 158.986 180.381 171.407 1.00 111.16 327 ARG C CA 1
ATOM 6688 C C . ARG C 1 287 ? 157.977 179.563 170.614 1.00 111.16 327 ARG C C 1
ATOM 6689 O O . ARG C 1 287 ? 158.309 178.516 170.054 1.00 111.16 327 ARG C O 1
ATOM 6697 N N . LYS C 1 288 ? 156.739 180.050 170.577 1.00 95.84 328 LYS C N 1
ATOM 6698 C CA . LYS C 1 288 ? 155.658 179.340 169.915 1.00 95.84 328 LYS C CA 1
ATOM 6699 C C . LYS C 1 288 ? 155.859 179.335 168.408 1.00 95.84 328 LYS C C 1
ATOM 6700 O O . LYS C 1 288 ? 156.612 180.136 167.849 1.00 95.84 328 LYS C O 1
ATOM 6706 N N . ALA C 1 289 ? 155.176 178.408 167.749 1.00 93.10 329 ALA C N 1
ATOM 6707 C CA . ALA C 1 289 ? 155.256 178.327 166.301 1.00 93.10 329 ALA C CA 1
ATOM 6708 C C . ALA C 1 289 ? 154.499 179.489 165.679 1.00 93.10 329 ALA C C 1
ATOM 6709 O O . ALA C 1 289 ? 153.358 179.768 166.052 1.00 93.10 329 ALA C O 1
ATOM 6711 N N . TYR C 1 290 ? 155.137 180.177 164.737 1.00 88.36 330 TYR C N 1
ATOM 6712 C CA . TYR C 1 290 ? 154.544 181.388 164.200 1.00 88.36 330 TYR C CA 1
ATOM 6713 C C . TYR C 1 290 ? 154.840 181.493 162.715 1.00 88.36 330 TYR C C 1
ATOM 6714 O O . TYR C 1 290 ? 155.828 180.946 162.222 1.00 88.36 330 TYR C O 1
ATOM 6723 N N . CYS C 1 291 ? 153.976 182.217 162.015 1.00 95.94 331 CYS C N 1
ATOM 6724 C CA . CYS C 1 291 ? 154.144 182.473 160.599 1.00 95.94 331 CYS C CA 1
ATOM 6725 C C . CYS C 1 291 ? 154.281 183.969 160.359 1.00 95.94 331 CYS C C 1
ATOM 6726 O O . CYS C 1 291 ? 153.840 184.791 161.166 1.00 95.94 331 CYS C O 1
ATOM 6729 N N . GLU C 1 292 ? 154.897 184.315 159.230 1.00 102.08 332 GLU C N 1
ATOM 6730 C CA . GLU C 1 292 ? 155.325 185.686 158.985 1.00 102.08 332 GLU C CA 1
ATOM 6731 C C . GLU C 1 292 ? 155.159 186.015 157.512 1.00 102.08 332 GLU C C 1
ATOM 6732 O O . GLU C 1 292 ? 155.663 185.282 156.657 1.00 102.08 332 GLU C O 1
ATOM 6738 N N . ILE C 1 293 ? 154.453 187.111 157.216 1.00 105.62 333 ILE C N 1
ATOM 6739 C CA . ILE C 1 293 ? 154.242 187.568 155.849 1.00 105.62 333 ILE C CA 1
ATOM 6740 C C . ILE C 1 293 ? 154.571 189.050 155.751 1.00 105.62 333 ILE C C 1
ATOM 6741 O O . ILE C 1 293 ? 154.569 189.782 156.743 1.00 105.62 333 ILE C O 1
ATOM 6746 N N . ASN C 1 294 ? 154.853 189.485 154.525 1.00 119.17 334 ASN C N 1
ATOM 6747 C CA . ASN C 1 294 ? 155.039 190.898 154.231 1.00 119.17 334 ASN C CA 1
ATOM 6748 C C . ASN C 1 294 ? 153.674 191.573 154.166 1.00 119.17 334 ASN C C 1
ATOM 6749 O O . ASN C 1 294 ? 152.776 191.115 153.456 1.00 119.17 334 ASN C O 1
ATOM 6754 N N . GLY C 1 295 ? 153.528 192.673 154.905 1.00 112.46 335 GLY C N 1
ATOM 6755 C CA . GLY C 1 295 ? 152.233 193.317 155.016 1.00 112.46 335 GLY C CA 1
ATOM 6756 C C . GLY C 1 295 ? 151.829 194.122 153.803 1.00 112.46 335 GLY C C 1
ATOM 6757 O O . GLY C 1 295 ? 150.635 194.245 153.515 1.00 112.46 335 GLY C O 1
ATOM 6758 N N . THR C 1 296 ? 152.801 194.677 153.075 1.00 115.62 336 THR C N 1
ATOM 6759 C CA . THR C 1 296 ? 152.482 195.511 151.919 1.00 115.62 336 THR C CA 1
ATOM 6760 C C . THR C 1 296 ? 151.949 194.672 150.766 1.00 115.62 336 THR C C 1
ATOM 6761 O O . THR C 1 296 ? 150.998 195.076 150.081 1.00 115.62 336 THR C O 1
ATOM 6765 N N . GLN C 1 297 ? 152.566 193.510 150.535 1.00 106.95 337 GLN C N 1
ATOM 6766 C CA . GLN C 1 297 ? 152.102 192.592 149.501 1.00 106.95 337 GLN C CA 1
ATOM 6767 C C . GLN C 1 297 ? 150.697 192.100 149.808 1.00 106.95 337 GLN C C 1
ATOM 6768 O O . GLN C 1 297 ? 149.849 192.001 148.913 1.00 106.95 337 GLN C O 1
ATOM 6774 N N . TRP C 1 298 ? 150.425 191.832 151.085 1.00 98.78 338 TRP C N 1
ATOM 6775 C CA . TRP C 1 298 ? 149.103 191.383 151.490 1.00 98.78 338 TRP C CA 1
ATOM 6776 C C . TRP C 1 298 ? 148.083 192.506 151.382 1.00 98.78 338 TRP C C 1
ATOM 6777 O O . TRP C 1 298 ? 146.916 192.253 151.056 1.00 98.78 338 TRP C O 1
ATOM 6788 N N . ALA C 1 299 ? 148.518 193.747 151.617 1.00 101.95 339 ALA C N 1
ATOM 6789 C CA . ALA C 1 299 ? 147.658 194.909 151.419 1.00 101.95 339 ALA C CA 1
ATOM 6790 C C . ALA C 1 299 ? 147.258 195.051 149.963 1.00 101.95 339 ALA C C 1
ATOM 6791 O O . ALA C 1 299 ? 146.082 195.271 149.646 1.00 101.95 339 ALA C O 1
ATOM 6793 N N . LYS C 1 300 ? 148.237 194.920 149.065 1.00 103.48 340 LYS C N 1
ATOM 6794 C CA . LYS C 1 300 ? 147.963 194.988 147.635 1.00 103.48 340 LYS C CA 1
ATOM 6795 C C . LYS C 1 300 ? 147.051 193.851 147.190 1.00 103.48 340 LYS C C 1
ATOM 6796 O O . LYS C 1 300 ? 146.131 194.065 146.392 1.00 103.48 340 LYS C O 1
ATOM 6802 N N . ALA C 1 301 ? 147.258 192.650 147.741 1.00 100.42 341 ALA C N 1
ATOM 6803 C CA . ALA C 1 301 ? 146.447 191.501 147.351 1.00 100.42 341 ALA C CA 1
ATOM 6804 C C . ALA C 1 301 ? 144.998 191.654 147.799 1.00 100.42 341 ALA C C 1
ATOM 6805 O O . ALA C 1 301 ? 144.074 191.392 147.019 1.00 100.42 341 ALA C O 1
ATOM 6807 N N . LEU C 1 302 ? 144.776 192.108 149.035 1.00 102.89 342 LEU C N 1
ATOM 6808 C CA . LEU C 1 302 ? 143.407 192.311 149.498 1.00 102.89 342 LEU C CA 1
ATOM 6809 C C . LEU C 1 302 ? 142.739 193.470 148.779 1.00 102.89 342 LEU C C 1
ATOM 6810 O O . LEU C 1 302 ? 141.547 193.398 148.452 1.00 102.89 342 LEU C O 1
ATOM 6815 N N . ASN C 1 303 ? 143.487 194.543 148.516 1.00 113.16 343 ASN C N 1
ATOM 6816 C CA . ASN C 1 303 ? 142.899 195.692 147.851 1.00 113.16 343 ASN C CA 1
ATOM 6817 C C . ASN C 1 303 ? 142.590 195.391 146.396 1.00 113.16 343 ASN C C 1
ATOM 6818 O O . ASN C 1 303 ? 141.702 196.020 145.814 1.00 113.16 343 ASN C O 1
ATOM 6823 N N . GLU C 1 304 ? 143.298 194.431 145.808 1.00 110.91 344 GLU C N 1
ATOM 6824 C CA . GLU C 1 304 ? 142.945 193.946 144.484 1.00 110.91 344 GLU C CA 1
ATOM 6825 C C . GLU C 1 304 ? 141.716 193.045 144.540 1.00 110.91 344 GLU C C 1
ATOM 6826 O O . GLU C 1 304 ? 140.817 193.160 143.695 1.00 110.91 344 GLU C O 1
ATOM 6832 N N . THR C 1 305 ? 141.660 192.158 145.543 1.00 108.60 345 THR C N 1
ATOM 6833 C CA . THR C 1 305 ? 140.579 191.179 145.642 1.00 108.60 345 THR C CA 1
ATOM 6834 C C . THR C 1 305 ? 139.238 191.853 145.901 1.00 108.60 345 THR C C 1
ATOM 6835 O O . THR C 1 305 ? 138.203 191.414 145.373 1.00 108.60 345 THR C O 1
ATOM 6839 N N . LYS C 1 306 ? 139.250 192.945 146.675 1.00 117.48 346 LYS C N 1
ATOM 6840 C CA . LYS C 1 306 ? 138.028 193.708 146.922 1.00 117.48 346 LYS C CA 1
ATOM 6841 C C . LYS C 1 306 ? 137.440 194.262 145.632 1.00 117.48 346 LYS C C 1
ATOM 6842 O O . LYS C 1 306 ? 136.234 194.154 145.401 1.00 117.48 346 LYS C O 1
ATOM 6848 N N . GLU C 1 307 ? 138.281 194.807 144.753 1.00 119.79 347 GLU C N 1
ATOM 6849 C CA . GLU C 1 307 ? 137.759 195.365 143.512 1.00 119.79 347 GLU C CA 1
ATOM 6850 C C . GLU C 1 307 ? 137.350 194.281 142.526 1.00 119.79 347 GLU C C 1
ATOM 6851 O O . GLU C 1 307 ? 136.381 194.469 141.777 1.00 119.79 347 GLU C O 1
ATOM 6857 N N . VAL C 1 308 ? 138.065 193.151 142.516 1.00 114.74 348 VAL C N 1
ATOM 6858 C CA . VAL C 1 308 ? 137.710 192.059 141.611 1.00 114.74 348 VAL C CA 1
ATOM 6859 C C . VAL C 1 308 ? 136.360 191.464 141.996 1.00 114.74 348 VAL C C 1
ATOM 6860 O O . VAL C 1 308 ? 135.532 191.157 141.131 1.00 114.74 348 VAL C O 1
ATOM 6864 N N . LEU C 1 309 ? 136.084 191.359 143.294 1.00 120.06 349 LEU C N 1
ATOM 6865 C CA . LEU C 1 309 ? 134.745 190.951 143.699 1.00 120.06 349 LEU C CA 1
ATOM 6866 C C . LEU C 1 309 ? 133.726 192.071 143.531 1.00 120.06 349 LEU C C 1
ATOM 6867 O O . LEU C 1 309 ? 132.544 191.796 143.287 1.00 120.06 349 LEU C O 1
ATOM 6872 N N . ARG C 1 310 ? 134.169 193.326 143.631 1.00 132.05 350 ARG C N 1
ATOM 6873 C CA . ARG C 1 310 ? 133.245 194.451 143.633 1.00 132.05 350 ARG C CA 1
ATOM 6874 C C . ARG C 1 310 ? 132.666 194.701 142.250 1.00 132.05 350 ARG C C 1
ATOM 6875 O O . ARG C 1 310 ? 131.482 195.033 142.119 1.00 132.05 350 ARG C O 1
ATOM 6883 N N . ASN C 1 311 ? 133.492 194.561 141.209 1.00 132.52 351 ASN C N 1
ATOM 6884 C CA . ASN C 1 311 ? 133.016 194.804 139.850 1.00 132.52 351 ASN C CA 1
ATOM 6885 C C . ASN C 1 311 ? 131.999 193.761 139.412 1.00 132.52 351 ASN C C 1
ATOM 6886 O O . ASN C 1 311 ? 131.107 194.063 138.612 1.00 132.52 351 ASN C O 1
ATOM 6891 N N . ILE C 1 312 ? 132.098 192.547 139.938 1.00 126.63 352 ILE C N 1
ATOM 6892 C CA . ILE C 1 312 ? 131.210 191.472 139.525 1.00 126.63 352 ILE C CA 1
ATOM 6893 C C . ILE C 1 312 ? 129.951 191.432 140.377 1.00 126.63 352 ILE C C 1
ATOM 6894 O O . ILE C 1 312 ? 128.838 191.357 139.851 1.00 126.63 352 ILE C O 1
ATOM 6899 N N . LEU C 1 313 ? 130.078 191.508 141.699 1.00 128.55 353 LEU C N 1
ATOM 6900 C CA . LEU C 1 313 ? 128.893 191.448 142.544 1.00 128.55 353 LEU C CA 1
ATOM 6901 C C . LEU C 1 313 ? 128.232 192.801 142.757 1.00 128.55 353 LEU C C 1
ATOM 6902 O O . LEU C 1 313 ? 127.276 192.883 143.536 1.00 128.55 353 LEU C O 1
ATOM 6907 N N . ARG C 1 314 ? 128.742 193.860 142.120 1.00 140.81 354 ARG C N 1
ATOM 6908 C CA . ARG C 1 314 ? 128.161 195.202 142.048 1.00 140.81 354 ARG C CA 1
ATOM 6909 C C . ARG C 1 314 ? 127.989 195.872 143.407 1.00 140.81 354 ARG C C 1
ATOM 6910 O O . ARG C 1 314 ? 127.278 196.878 143.508 1.00 140.81 354 ARG C O 1
ATOM 6918 N N . LYS C 1 315 ? 128.606 195.347 144.458 1.00 153.70 357 LYS C N 1
ATOM 6919 C CA . LYS C 1 315 ? 128.391 195.837 145.806 1.00 153.70 357 LYS C CA 1
ATOM 6920 C C . LYS C 1 315 ? 129.739 196.026 146.481 1.00 153.70 357 LYS C C 1
ATOM 6921 O O . LYS C 1 315 ? 130.704 195.314 146.191 1.00 153.70 357 LYS C O 1
ATOM 6927 N N . ASN C 1 316 ? 129.797 197.000 147.379 1.00 167.86 358 ASN C N 1
ATOM 6928 C CA . ASN C 1 316 ? 131.025 197.298 148.096 1.00 167.86 358 ASN C CA 1
ATOM 6929 C C . ASN C 1 316 ? 131.310 196.245 149.166 1.00 167.86 358 ASN C C 1
ATOM 6930 O O . ASN C 1 316 ? 130.400 195.744 149.833 1.00 167.86 358 ASN C O 1
ATOM 6935 N N . ILE C 1 317 ? 132.593 195.903 149.303 1.00 155.29 359 ILE C N 1
ATOM 6936 C CA . ILE C 1 317 ? 133.058 194.660 149.918 1.00 155.29 359 ILE C CA 1
ATOM 6937 C C . ILE C 1 317 ? 133.419 194.900 151.379 1.00 155.29 359 ILE C C 1
ATOM 6938 O O . ILE C 1 317 ? 134.114 195.871 151.704 1.00 155.29 359 ILE C O 1
ATOM 6943 N N . SER C 1 318 ? 132.953 194.015 152.259 1.00 155.17 360 SER C N 1
ATOM 6944 C CA . SER C 1 318 ? 133.380 193.970 153.649 1.00 155.17 360 SER C CA 1
ATOM 6945 C C . SER C 1 318 ? 133.978 192.604 153.972 1.00 155.17 360 SER C C 1
ATOM 6946 O O . SER C 1 318 ? 133.901 191.659 153.185 1.00 155.17 360 SER C O 1
ATOM 6949 N N . PHE C 1 319 ? 134.590 192.515 155.148 1.00 136.70 361 PHE C N 1
ATOM 6950 C CA . PHE C 1 319 ? 135.062 191.255 155.701 1.00 136.70 361 PHE C CA 1
ATOM 6951 C C . PHE C 1 319 ? 134.580 191.127 157.136 1.00 136.70 361 PHE C C 1
ATOM 6952 O O . PHE C 1 319 ? 134.388 192.127 157.832 1.00 136.70 361 PHE C O 1
ATOM 6960 N N . MET C 1 320 ? 134.389 189.890 157.578 1.00 146.46 362 MET C N 1
ATOM 6961 C CA . MET C 1 320 ? 134.001 189.622 158.954 1.00 146.46 362 MET C CA 1
ATOM 6962 C C . MET C 1 320 ? 134.835 188.471 159.493 1.00 146.46 362 MET C C 1
ATOM 6963 O O . MET C 1 320 ? 135.117 187.508 158.775 1.00 146.46 362 MET C O 1
ATOM 6968 N N . VAL C 1 321 ? 135.261 188.611 160.748 1.00 144.37 363 VAL C N 1
ATOM 6969 C CA . VAL C 1 321 ? 135.982 187.568 161.485 1.00 144.37 363 VAL C CA 1
ATOM 6970 C C . VAL C 1 321 ? 135.106 186.326 161.567 1.00 144.37 363 VAL C C 1
ATOM 6971 O O . VAL C 1 321 ? 133.881 186.453 161.767 1.00 144.37 363 VAL C O 1
ATOM 6975 N N . PRO C 1 322 ? 135.646 185.123 161.357 1.00 147.27 364 PRO C N 1
ATOM 6976 C CA . PRO C 1 322 ? 134.821 183.913 161.451 1.00 147.27 364 PRO C CA 1
ATOM 6977 C C . PRO C 1 322 ? 134.294 183.677 162.858 1.00 147.27 364 PRO C C 1
ATOM 6978 O O . PRO C 1 322 ? 134.906 184.072 163.852 1.00 147.27 364 PRO C O 1
ATOM 6982 N N . SER C 1 323 ? 133.131 183.034 162.927 1.00 156.17 365 SER C N 1
ATOM 6983 C CA . SER C 1 323 ? 132.459 182.786 164.191 1.00 156.17 365 SER C CA 1
ATOM 6984 C C . SER C 1 323 ? 133.158 181.669 164.961 1.00 156.17 365 SER C C 1
ATOM 6985 O O . SER C 1 323 ? 134.088 181.024 164.472 1.00 156.17 365 SER C O 1
ATOM 6988 N N . GLY C 1 324 ? 132.693 181.441 166.186 1.00 153.99 366 GLY C N 1
ATOM 6989 C CA . GLY C 1 324 ? 133.293 180.414 167.017 1.00 153.99 366 GLY C CA 1
ATOM 6990 C C . GLY C 1 324 ? 132.913 179.021 166.546 1.00 153.99 366 GLY C C 1
ATOM 6991 O O . GLY C 1 324 ? 131.794 178.777 166.092 1.00 153.99 366 GLY C O 1
ATOM 6992 N N . GLY C 1 325 ? 133.868 178.100 166.645 1.00 134.38 367 GLY C N 1
ATOM 6993 C CA . GLY C 1 325 ? 133.602 176.729 166.267 1.00 134.38 367 GLY C CA 1
ATOM 6994 C C . GLY C 1 325 ? 134.818 175.905 165.894 1.00 134.38 367 GLY C C 1
ATOM 6995 O O . GLY C 1 325 ? 135.833 175.903 166.597 1.00 134.38 367 GLY C O 1
ATOM 6996 N N . ASP C 1 326 ? 134.713 175.208 164.780 1.00 127.06 368 ASP C N 1
ATOM 6997 C CA . ASP C 1 326 ? 135.644 174.179 164.344 1.00 127.06 368 ASP C CA 1
ATOM 6998 C C . ASP C 1 326 ? 136.917 174.818 163.791 1.00 127.06 368 ASP C C 1
ATOM 6999 O O . ASP C 1 326 ? 136.843 175.758 162.999 1.00 127.06 368 ASP C O 1
ATOM 7004 N N . PRO C 1 327 ? 138.101 174.320 164.173 1.00 119.23 369 PRO C N 1
ATOM 7005 C CA . PRO C 1 327 ? 139.340 174.726 163.483 1.00 119.23 369 PRO C CA 1
ATOM 7006 C C . PRO C 1 327 ? 139.438 174.305 162.020 1.00 119.23 369 PRO C C 1
ATOM 7007 O O . PRO C 1 327 ? 140.425 174.655 161.364 1.00 119.23 369 PRO C O 1
ATOM 7011 N N . GLU C 1 328 ? 138.474 173.532 161.513 1.00 123.36 370 GLU C N 1
ATOM 7012 C CA . GLU C 1 328 ? 138.235 173.441 160.077 1.00 123.36 370 GLU C CA 1
ATOM 7013 C C . GLU C 1 328 ? 138.049 174.820 159.457 1.00 123.36 370 GLU C C 1
ATOM 7014 O O . GLU C 1 328 ? 138.612 175.123 158.401 1.00 123.36 370 GLU C O 1
ATOM 7020 N N . VAL C 1 329 ? 137.259 175.673 160.107 1.00 116.21 371 VAL C N 1
ATOM 7021 C CA . VAL C 1 329 ? 136.876 176.945 159.526 1.00 116.21 371 VAL C CA 1
ATOM 7022 C C . VAL C 1 329 ? 137.458 178.144 160.271 1.00 116.21 371 VAL C C 1
ATOM 7023 O O . VAL C 1 329 ? 137.674 179.190 159.652 1.00 116.21 371 VAL C O 1
ATOM 7027 N N . THR C 1 330 ? 137.733 178.032 161.568 1.00 113.04 372 THR C N 1
ATOM 7028 C CA . THR C 1 330 ? 138.220 179.201 162.286 1.00 113.04 372 THR C CA 1
ATOM 7029 C C . THR C 1 330 ? 139.685 179.476 162.003 1.00 113.04 372 THR C C 1
ATOM 7030 O O . THR C 1 330 ? 140.119 180.629 162.073 1.00 113.04 372 THR C O 1
ATOM 7034 N N . ASN C 1 331 ? 140.454 178.450 161.672 1.00 101.40 373 ASN C N 1
ATOM 7035 C CA . ASN C 1 331 ? 141.898 178.569 161.609 1.00 101.40 373 ASN C CA 1
ATOM 7036 C C . ASN C 1 331 ? 142.412 178.273 160.209 1.00 101.40 373 ASN C C 1
ATOM 7037 O O . ASN C 1 331 ? 141.684 177.808 159.331 1.00 101.40 373 ASN C O 1
ATOM 7042 N N . HIS C 1 332 ? 143.690 178.571 160.017 1.00 91.77 374 HIS C N 1
ATOM 7043 C CA . HIS C 1 332 ? 144.433 178.081 158.874 1.00 91.77 374 HIS C CA 1
ATOM 7044 C C . HIS C 1 332 ? 144.923 176.669 159.176 1.00 91.77 374 HIS C C 1
ATOM 7045 O O . HIS C 1 332 ? 145.042 176.267 160.334 1.00 91.77 374 HIS C O 1
ATOM 7052 N N . HIS C 1 333 ? 145.199 175.904 158.124 1.00 87.53 375 HIS C N 1
ATOM 7053 C CA . HIS C 1 333 ? 145.599 174.508 158.282 1.00 87.53 375 HIS C CA 1
ATOM 7054 C C . HIS C 1 333 ? 146.724 174.201 157.297 1.00 87.53 375 HIS C C 1
ATOM 7055 O O . HIS C 1 333 ? 146.467 173.864 156.140 1.00 87.53 375 HIS C O 1
ATOM 7062 N N . PHE C 1 334 ? 147.964 174.304 157.761 1.00 85.03 376 PHE C N 1
ATOM 7063 C CA . PHE C 1 334 ? 149.124 173.970 156.946 1.00 85.03 376 PHE C CA 1
ATOM 7064 C C . PHE C 1 334 ? 149.363 172.469 156.915 1.00 85.03 376 PHE C C 1
ATOM 7065 O O . PHE C 1 334 ? 148.584 171.664 157.428 1.00 85.03 376 PHE C O 1
ATOM 7073 N N . ASN C 1 335 ? 150.468 172.096 156.278 1.00 90.20 377 ASN C N 1
ATOM 7074 C CA . ASN C 1 335 ? 151.192 170.858 156.554 1.00 90.20 377 ASN C CA 1
ATOM 7075 C C . ASN C 1 335 ? 152.650 171.177 156.222 1.00 90.20 377 ASN C C 1
ATOM 7076 O O . ASN C 1 335 ? 153.080 171.038 155.077 1.00 90.20 377 ASN C O 1
ATOM 7081 N N . CYS C 1 336 ? 153.400 171.596 157.237 1.00 103.80 378 CYS C N 1
ATOM 7082 C CA . CYS C 1 336 ? 154.727 172.159 156.996 1.00 103.80 378 CYS C CA 1
ATOM 7083 C C . CYS C 1 336 ? 155.761 171.068 156.743 1.00 103.80 378 CYS C C 1
ATOM 7084 O O . CYS C 1 336 ? 156.310 170.954 155.644 1.00 103.80 378 CYS C O 1
ATOM 7087 N N . GLY C 1 337 ? 156.032 170.258 157.754 1.00 98.98 379 GLY C N 1
ATOM 7088 C CA . GLY C 1 337 ? 156.897 169.110 157.603 1.00 98.98 379 GLY C CA 1
ATOM 7089 C C . GLY C 1 337 ? 156.116 167.879 157.987 1.00 98.98 379 GLY C C 1
ATOM 7090 O O . GLY C 1 337 ? 155.114 167.547 157.348 1.00 98.98 379 GLY C O 1
ATOM 7091 N N . GLY C 1 338 ? 156.545 167.209 159.048 1.00 98.91 380 GLY C N 1
ATOM 7092 C CA . GLY C 1 338 ? 155.732 166.170 159.641 1.00 98.91 380 GLY C CA 1
ATOM 7093 C C . GLY C 1 338 ? 154.871 166.713 160.762 1.00 98.91 380 GLY C C 1
ATOM 7094 O O . GLY C 1 338 ? 154.580 166.005 161.729 1.00 98.91 380 GLY C O 1
ATOM 7095 N N . GLU C 1 339 ? 154.461 167.971 160.649 1.00 98.83 381 GLU C N 1
ATOM 7096 C CA . GLU C 1 339 ? 153.668 168.638 161.665 1.00 98.83 381 GLU C CA 1
ATOM 7097 C C . GLU C 1 339 ? 152.391 169.182 161.045 1.00 98.83 381 GLU C C 1
ATOM 7098 O O . GLU C 1 339 ? 152.247 169.260 159.824 1.00 98.83 381 GLU C O 1
ATOM 7104 N N . PHE C 1 340 ? 151.459 169.569 161.908 1.00 85.63 382 PHE C N 1
ATOM 7105 C CA . PHE C 1 340 ? 150.188 170.140 161.482 1.00 85.63 382 PHE C CA 1
ATOM 7106 C C . PHE C 1 340 ? 149.995 171.451 162.224 1.00 85.63 382 PHE C C 1
ATOM 7107 O O . PHE C 1 340 ? 149.858 171.455 163.451 1.00 85.63 382 PHE C O 1
ATOM 7115 N N . PHE C 1 341 ? 149.989 172.558 161.493 1.00 91.53 383 PHE C N 1
ATOM 7116 C CA . PHE C 1 341 ? 149.863 173.875 162.098 1.00 91.53 383 PHE C CA 1
ATOM 7117 C C . PHE C 1 341 ? 148.407 174.298 162.039 1.00 91.53 383 PHE C C 1
ATOM 7118 O O . PHE C 1 341 ? 147.772 174.187 160.988 1.00 91.53 383 PHE C O 1
ATOM 7126 N N . TYR C 1 342 ? 147.882 174.785 163.154 1.00 85.10 384 TYR C N 1
ATOM 7127 C CA . TYR C 1 342 ? 146.615 175.501 163.161 1.00 85.10 384 TYR C CA 1
ATOM 7128 C C . TYR C 1 342 ? 146.923 176.953 163.485 1.00 85.10 384 TYR C C 1
ATOM 7129 O O . TYR C 1 342 ? 147.406 177.256 164.580 1.00 85.10 384 TYR C O 1
ATOM 7138 N N . CYS C 1 343 ? 146.662 177.840 162.535 1.00 91.26 385 CYS C N 1
ATOM 7139 C CA . CYS C 1 343 ? 147.094 179.224 162.631 1.00 91.26 385 CYS C CA 1
ATOM 7140 C C . CYS C 1 343 ? 145.892 180.149 162.715 1.00 91.26 385 CYS C C 1
ATOM 7141 O O . CYS C 1 343 ? 144.889 179.948 162.027 1.00 91.26 385 CYS C O 1
ATOM 7144 N N . ASN C 1 344 ? 146.016 181.169 163.556 1.00 95.72 386 ASN C N 1
ATOM 7145 C CA . ASN C 1 344 ? 144.924 182.081 163.883 1.00 95.72 386 ASN C CA 1
ATOM 7146 C C . ASN C 1 344 ? 145.001 183.276 162.943 1.00 95.72 386 ASN C C 1
ATOM 7147 O O . ASN C 1 344 ? 145.775 184.207 163.170 1.00 95.72 386 ASN C O 1
ATOM 7152 N N . THR C 1 345 ? 144.175 183.270 161.899 1.00 94.03 387 THR C N 1
ATOM 7153 C CA . THR C 1 345 ? 144.203 184.312 160.884 1.00 94.03 387 THR C CA 1
ATOM 7154 C C . THR C 1 345 ? 143.137 185.374 161.097 1.00 94.03 387 THR C C 1
ATOM 7155 O O . THR C 1 345 ? 142.858 186.146 160.178 1.00 94.03 387 THR C O 1
ATOM 7159 N N . SER C 1 346 ? 142.540 185.438 162.285 1.00 106.81 388 SER C N 1
ATOM 7160 C CA . SER C 1 346 ? 141.506 186.436 162.529 1.00 106.81 388 SER C CA 1
ATOM 7161 C C . SER C 1 346 ? 142.067 187.840 162.685 1.00 106.81 388 SER C C 1
ATOM 7162 O O . SER C 1 346 ? 141.296 188.803 162.669 1.00 106.81 388 SER C O 1
ATOM 7165 N N . GLU C 1 347 ? 143.376 187.980 162.843 1.00 113.03 389 GLU C N 1
ATOM 7166 C CA . GLU C 1 347 ? 143.995 189.291 162.921 1.00 113.03 389 GLU C CA 1
ATOM 7167 C C . GLU C 1 347 ? 144.428 189.807 161.560 1.00 113.03 389 GLU C C 1
ATOM 7168 O O . GLU C 1 347 ? 144.379 191.018 161.322 1.00 113.03 389 GLU C O 1
ATOM 7174 N N . ILE C 1 348 ? 144.801 188.915 160.641 1.00 107.96 390 ILE C N 1
ATOM 7175 C CA . ILE C 1 348 ? 145.466 189.352 159.418 1.00 107.96 390 ILE C CA 1
ATOM 7176 C C . ILE C 1 348 ? 144.502 189.989 158.414 1.00 107.96 390 ILE C C 1
ATOM 7177 O O . ILE C 1 348 ? 144.943 190.740 157.536 1.00 107.96 390 ILE C O 1
ATOM 7182 N N . ILE C 1 349 ? 143.194 189.757 158.527 1.00 110.98 391 ILE C N 1
ATOM 7183 C CA . ILE C 1 349 ? 142.272 190.455 157.639 1.00 110.98 391 ILE C CA 1
ATOM 7184 C C . ILE C 1 349 ? 141.831 191.756 158.325 1.00 110.98 391 ILE C C 1
ATOM 7185 O O . ILE C 1 349 ? 140.678 191.926 158.740 1.00 110.98 391 ILE C O 1
ATOM 7190 N N . ASN C 1 350 ? 142.770 192.698 158.452 1.00 114.11 392 ASN C N 1
ATOM 7191 C CA . ASN C 1 350 ? 142.481 194.034 158.965 1.00 120.39 392 ASN C CA 1
ATOM 7192 C C . ASN C 1 350 ? 143.513 195.044 158.462 1.00 117.84 392 ASN C C 1
ATOM 7193 O O . ASN C 1 350 ? 143.925 195.932 159.216 1.00 116.01 392 ASN C O 1
ATOM 7198 N N . ILE C 1 351 ? 143.969 194.898 157.215 1.00 128.70 393 ILE C N 1
ATOM 7199 C CA . ILE C 1 351 ? 145.275 195.387 156.767 1.00 128.70 393 ILE C CA 1
ATOM 7200 C C . ILE C 1 351 ? 145.473 196.907 156.873 1.00 128.70 393 ILE C C 1
ATOM 7201 O O . ILE C 1 351 ? 146.615 197.379 156.782 1.00 128.70 393 ILE C O 1
ATOM 7206 N N . THR C 1 352 ? 144.398 197.674 157.104 1.00 131.49 394 THR C N 1
ATOM 7207 C CA . THR C 1 352 ? 144.513 199.114 157.333 1.00 131.49 394 THR C CA 1
ATOM 7208 C C . THR C 1 352 ? 145.351 199.421 158.568 1.00 131.49 394 THR C C 1
ATOM 7209 O O . THR C 1 352 ? 146.181 200.337 158.554 1.00 131.49 394 THR C O 1
ATOM 7213 N N . LYS C 1 353 ? 145.148 198.664 159.644 1.00 141.95 395 LYS C N 1
ATOM 7214 C CA . LYS C 1 353 ? 146.009 198.792 160.814 1.00 141.95 395 LYS C CA 1
ATOM 7215 C C . LYS C 1 353 ? 147.371 198.155 160.566 1.00 141.95 395 LYS C C 1
ATOM 7216 O O . LYS C 1 353 ? 148.399 198.668 161.024 1.00 141.95 395 LYS C O 1
ATOM 7222 N N . ILE C 1 354 ? 147.397 197.062 159.805 1.00 137.14 396 ILE C N 1
ATOM 7223 C CA . ILE C 1 354 ? 148.560 196.184 159.772 1.00 137.14 396 ILE C CA 1
ATOM 7224 C C . ILE C 1 354 ? 149.687 196.785 158.941 1.00 137.14 396 ILE C C 1
ATOM 7225 O O . ILE C 1 354 ? 150.865 196.669 159.300 1.00 137.14 396 ILE C O 1
ATOM 7230 N N . ASN C 1 355 ? 149.352 197.480 157.850 1.00 136.31 397 ASN C N 1
ATOM 7231 C CA . ASN C 1 355 ? 150.371 197.981 156.928 1.00 136.31 397 ASN C CA 1
ATOM 7232 C C . ASN C 1 355 ? 151.158 199.171 157.489 1.00 136.31 397 ASN C C 1
ATOM 7233 O O . ASN C 1 355 ? 152.102 199.632 156.838 1.00 136.31 397 ASN C O 1
ATOM 7238 N N . LYS C 1 356 ? 150.801 199.682 158.670 1.00 141.99 409 LYS C N 1
ATOM 7239 C CA . LYS C 1 356 ? 151.603 200.726 159.298 1.00 141.99 409 LYS C CA 1
ATOM 7240 C C . LYS C 1 356 ? 152.964 200.196 159.731 1.00 141.99 409 LYS C C 1
ATOM 7241 O O . LYS C 1 356 ? 153.986 200.863 159.533 1.00 141.99 409 LYS C O 1
ATOM 7247 N N . THR C 1 357 ? 152.994 199.006 160.329 1.00 151.14 410 THR C N 1
ATOM 7248 C CA . THR C 1 357 ? 154.246 198.404 160.774 1.00 151.14 410 THR C CA 1
ATOM 7249 C C . THR C 1 357 ? 155.040 197.948 159.560 1.00 151.14 410 THR C C 1
ATOM 7250 O O . THR C 1 357 ? 154.667 196.988 158.880 1.00 151.14 410 THR C O 1
ATOM 7254 N N . GLU C 1 358 ? 156.133 198.646 159.291 1.00 156.14 411 GLU C N 1
ATOM 7255 C CA . GLU C 1 358 ? 157.014 198.371 158.169 1.00 156.14 411 GLU C CA 1
ATOM 7256 C C . GLU C 1 358 ? 158.028 197.277 158.469 1.00 156.14 411 GLU C C 1
ATOM 7257 O O . GLU C 1 358 ? 158.932 197.053 157.655 1.00 156.14 411 GLU C O 1
ATOM 7263 N N . ASN C 1 359 ? 157.905 196.590 159.605 1.00 150.13 412 ASN C N 1
ATOM 7264 C CA . ASN C 1 359 ? 158.943 195.656 160.020 1.00 150.13 412 ASN C CA 1
ATOM 7265 C C . ASN C 1 359 ? 158.664 194.256 159.483 1.00 150.13 412 ASN C C 1
ATOM 7266 O O . ASN C 1 359 ? 159.478 193.729 158.722 1.00 150.13 412 ASN C O 1
ATOM 7271 N N . MET C 1 360 ? 157.558 193.644 159.935 1.00 120.72 413 MET C N 1
ATOM 7272 C CA . MET C 1 360 ? 156.783 192.517 159.398 1.00 120.72 413 MET C CA 1
ATOM 7273 C C . MET C 1 360 ? 155.644 192.241 160.366 1.00 120.72 413 MET C C 1
ATOM 7274 O O . MET C 1 360 ? 155.553 192.885 161.415 1.00 120.72 413 MET C O 1
ATOM 7279 N N . THR C 1 361 ? 154.764 191.310 160.024 1.00 100.29 414 THR C N 1
ATOM 7280 C CA . THR C 1 361 ? 153.683 190.919 160.912 1.00 100.29 414 THR C CA 1
ATOM 7281 C C . THR C 1 361 ? 153.804 189.443 161.267 1.00 100.29 414 THR C C 1
ATOM 7282 O O . THR C 1 361 ? 154.456 188.663 160.568 1.00 100.29 414 THR C O 1
ATOM 7286 N N . ILE C 1 362 ? 153.175 189.072 162.380 1.00 89.93 415 ILE C N 1
ATOM 7287 C CA . ILE C 1 362 ? 153.326 187.750 162.977 1.00 89.93 415 ILE C CA 1
ATOM 7288 C C . ILE C 1 362 ? 151.949 187.141 163.188 1.00 89.93 415 ILE C C 1
ATOM 7289 O O . ILE C 1 362 ? 151.077 187.762 163.804 1.00 89.93 415 ILE C O 1
ATOM 7294 N N . ILE C 1 363 ? 151.757 185.931 162.680 1.00 89.28 416 ILE C N 1
ATOM 7295 C CA . ILE C 1 363 ? 150.570 185.131 162.955 1.00 89.28 416 ILE C CA 1
ATOM 7296 C C . ILE C 1 363 ? 150.968 184.031 163.934 1.00 89.28 416 ILE C C 1
ATOM 7297 O O . ILE C 1 363 ? 151.879 183.251 163.624 1.00 89.28 416 ILE C O 1
ATOM 7302 N N . PRO C 1 364 ? 150.334 183.929 165.096 1.00 87.82 417 PRO C N 1
ATOM 7303 C CA . PRO C 1 364 ? 150.639 182.821 166.004 1.00 87.82 417 PRO C CA 1
ATOM 7304 C C . PRO C 1 364 ? 149.980 181.534 165.543 1.00 87.82 417 PRO C C 1
ATOM 7305 O O . PRO C 1 364 ? 148.895 181.536 164.958 1.00 87.82 417 PRO C O 1
ATOM 7309 N N . CYS C 1 365 ? 150.657 180.420 165.805 1.00 91.02 418 CYS C N 1
ATOM 7310 C CA . CYS C 1 365 ? 150.172 179.117 165.379 1.00 91.02 418 CYS C CA 1
ATOM 7311 C C . CYS C 1 365 ? 150.368 178.115 166.505 1.00 91.02 418 CYS C C 1
ATOM 7312 O O . CYS C 1 365 ? 151.205 178.300 167.389 1.00 91.02 418 CYS C O 1
ATOM 7315 N N . ARG C 1 366 ? 149.591 177.038 166.456 1.00 83.27 419 ARG C N 1
ATOM 7316 C CA . ARG C 1 366 ? 149.664 175.981 167.451 1.00 83.27 419 ARG C CA 1
ATOM 7317 C C . ARG C 1 366 ? 149.913 174.644 166.771 1.00 83.27 419 ARG C C 1
ATOM 7318 O O . ARG C 1 366 ? 149.517 174.428 165.624 1.00 83.27 419 ARG C O 1
ATOM 7326 N N . ILE C 1 367 ? 150.561 173.757 167.488 1.00 77.91 420 ILE C N 1
ATOM 7327 C CA . ILE C 1 367 ? 150.925 172.446 166.970 1.00 77.91 420 ILE C CA 1
ATOM 7328 C C . ILE C 1 367 ? 149.844 171.461 167.373 1.00 77.91 420 ILE C C 1
ATOM 7329 O O . ILE C 1 367 ? 149.306 171.535 168.481 1.00 77.91 420 ILE C O 1
ATOM 7334 N N . ARG C 1 368 ? 149.503 170.545 166.477 1.00 80.55 421 ARG C N 1
ATOM 7335 C CA . ARG C 1 368 ? 148.571 169.477 166.794 1.00 80.55 421 ARG C CA 1
ATOM 7336 C C . ARG C 1 368 ? 149.182 168.136 166.439 1.00 80.55 421 ARG C C 1
ATOM 7337 O O . ARG C 1 368 ? 149.744 167.964 165.356 1.00 80.55 421 ARG C O 1
ATOM 7345 N N . GLN C 1 369 ? 149.073 167.192 167.362 1.00 76.46 422 GLN C N 1
ATOM 7346 C CA . GLN C 1 369 ? 149.565 165.847 167.120 1.00 76.46 422 GLN C CA 1
ATOM 7347 C C . GLN C 1 369 ? 148.489 164.927 166.573 1.00 76.46 422 GLN C C 1
ATOM 7348 O O . GLN C 1 369 ? 148.800 164.015 165.802 1.00 76.46 422 GLN C O 1
ATOM 7354 N N . ILE C 1 370 ? 147.235 165.141 166.950 1.00 69.47 423 ILE C N 1
ATOM 7355 C CA . ILE C 1 370 ? 146.144 164.242 166.602 1.00 69.47 423 ILE C CA 1
ATOM 7356 C C . ILE C 1 370 ? 145.229 164.957 165.628 1.00 69.47 423 ILE C C 1
ATOM 7357 O O . ILE C 1 370 ? 144.650 165.997 165.959 1.00 69.47 423 ILE C O 1
ATOM 7362 N N . VAL C 1 371 ? 145.091 164.402 164.430 1.00 76.41 424 VAL C N 1
ATOM 7363 C CA . VAL C 1 371 ? 144.277 164.994 163.379 1.00 76.41 424 VAL C CA 1
ATOM 7364 C C . VAL C 1 371 ? 143.309 163.943 162.869 1.00 76.41 424 VAL C C 1
ATOM 7365 O O . VAL C 1 371 ? 143.734 162.880 162.404 1.00 76.41 424 VAL C O 1
ATOM 7369 N N . ASN C 1 372 ? 142.015 164.231 162.961 1.00 81.16 425 ASN C N 1
ATOM 7370 C CA . ASN C 1 372 ? 141.019 163.512 162.176 1.00 81.16 425 ASN C CA 1
ATOM 7371 C C . ASN C 1 372 ? 141.090 164.077 160.765 1.00 81.16 425 ASN C C 1
ATOM 7372 O O . ASN C 1 372 ? 140.674 165.217 160.533 1.00 81.16 425 ASN C O 1
ATOM 7377 N N . SER C 1 373 ? 141.594 163.270 159.829 1.00 93.46 426 SER C N 1
ATOM 7378 C CA . SER C 1 373 ? 142.318 163.771 158.662 1.00 93.46 426 SER C CA 1
ATOM 7379 C C . SER C 1 373 ? 141.427 164.561 157.718 1.00 93.46 426 SER C C 1
ATOM 7380 O O . SER C 1 373 ? 140.441 164.038 157.189 1.00 93.46 426 SER C O 1
ATOM 7383 N N . TRP C 1 374 ? 141.756 165.844 157.569 1.00 101.22 427 TRP C N 1
ATOM 7384 C CA . TRP C 1 374 ? 141.365 166.724 156.472 1.00 101.22 427 TRP C CA 1
ATOM 7385 C C . TRP C 1 374 ? 139.883 167.049 156.465 1.00 101.22 427 TRP C C 1
ATOM 7386 O O . TRP C 1 374 ? 139.378 167.559 155.456 1.00 101.22 427 TRP C O 1
ATOM 7397 N N . MET C 1 375 ? 139.166 166.699 157.538 1.00 111.84 428 MET C N 1
ATOM 7398 C CA . MET C 1 375 ? 137.759 166.996 157.808 1.00 111.84 428 MET C CA 1
ATOM 7399 C C . MET C 1 375 ? 136.785 166.372 156.811 1.00 111.84 428 MET C C 1
ATOM 7400 O O . MET C 1 375 ? 135.576 166.601 156.907 1.00 111.84 428 MET C O 1
ATOM 7405 N N . ARG C 1 376 ? 137.283 165.588 155.867 1.00 107.88 429 ARG C N 1
ATOM 7406 C CA . ARG C 1 376 ? 136.476 164.813 154.936 1.00 107.88 429 ARG C CA 1
ATOM 7407 C C . ARG C 1 376 ? 136.883 163.351 154.920 1.00 107.88 429 ARG C C 1
ATOM 7408 O O . ARG C 1 376 ? 136.023 162.480 154.776 1.00 107.88 429 ARG C O 1
ATOM 7416 N N . VAL C 1 377 ? 138.172 163.061 155.063 1.00 97.36 430 VAL C N 1
ATOM 7417 C CA . VAL C 1 377 ? 138.607 161.687 155.279 1.00 97.36 430 VAL C CA 1
ATOM 7418 C C . VAL C 1 377 ? 138.312 161.261 156.707 1.00 97.36 430 VAL C C 1
ATOM 7419 O O . VAL C 1 377 ? 137.617 160.269 156.951 1.00 97.36 430 VAL C O 1
ATOM 7423 N N . GLY C 1 378 ? 138.848 162.006 157.672 1.00 98.11 431 GLY C N 1
ATOM 7424 C CA . GLY C 1 378 ? 138.623 161.721 159.073 1.00 98.11 431 GLY C CA 1
ATOM 7425 C C . GLY C 1 378 ? 139.380 160.535 159.620 1.00 98.11 431 GLY C C 1
ATOM 7426 O O . GLY C 1 378 ? 139.162 160.168 160.778 1.00 98.11 431 GLY C O 1
ATOM 7427 N N . LYS C 1 379 ? 140.257 159.919 158.829 1.00 85.42 432 LYS C N 1
ATOM 7428 C CA . LYS C 1 379 ? 141.017 158.765 159.294 1.00 85.42 432 LYS C CA 1
ATOM 7429 C C . LYS C 1 379 ? 142.075 159.242 160.274 1.00 85.42 432 LYS C C 1
ATOM 7430 O O . LYS C 1 379 ? 143.071 159.849 159.869 1.00 85.42 432 LYS C O 1
ATOM 7436 N N . GLY C 1 380 ? 141.852 158.969 161.558 1.00 82.19 433 GLY C N 1
ATOM 7437 C CA . GLY C 1 380 ? 142.618 159.560 162.637 1.00 82.19 433 GLY C CA 1
ATOM 7438 C C . GLY C 1 380 ? 144.090 159.220 162.638 1.00 82.19 433 GLY C C 1
ATOM 7439 O O . GLY C 1 380 ? 144.485 158.093 162.946 1.00 82.19 433 GLY C O 1
ATOM 7440 N N . ILE C 1 381 ? 144.910 160.202 162.288 1.00 76.36 434 ILE C N 1
ATOM 7441 C CA . ILE C 1 381 ? 146.349 160.030 162.179 1.00 76.36 434 ILE C CA 1
ATOM 7442 C C . ILE C 1 381 ? 147.021 160.730 163.352 1.00 76.36 434 ILE C C 1
ATOM 7443 O O . ILE C 1 381 ? 146.727 161.893 163.650 1.00 76.36 434 ILE C O 1
ATOM 7448 N N . PHE C 1 382 ? 147.878 159.999 164.054 1.00 75.60 435 PHE C N 1
ATOM 7449 C CA . PHE C 1 382 ? 148.711 160.572 165.099 1.00 75.60 435 PHE C CA 1
ATOM 7450 C C . PHE C 1 382 ? 150.009 161.018 164.450 1.00 75.60 435 PHE C C 1
ATOM 7451 O O . PHE C 1 382 ? 150.686 160.213 163.803 1.00 75.60 435 PHE C O 1
ATOM 7459 N N . ALA C 1 383 ? 150.343 162.286 164.600 1.00 85.57 436 ALA C N 1
ATOM 7460 C CA . ALA C 1 383 ? 151.539 162.808 163.960 1.00 85.57 436 ALA C CA 1
ATOM 7461 C C . ALA C 1 383 ? 152.774 162.288 164.680 1.00 85.57 436 ALA C C 1
ATOM 7462 O O . ALA C 1 383 ? 152.821 162.311 165.914 1.00 85.57 436 ALA C O 1
ATOM 7464 N N . PRO C 1 384 ? 153.773 161.785 163.959 1.00 85.10 437 PRO C N 1
ATOM 7465 C CA . PRO C 1 384 ? 155.019 161.422 164.613 1.00 85.10 437 PRO C CA 1
ATOM 7466 C C . PRO C 1 384 ? 155.787 162.670 165.001 1.00 85.10 437 PRO C C 1
ATOM 7467 O O . PRO C 1 384 ? 155.704 163.703 164.316 1.00 85.10 437 PRO C O 1
ATOM 7471 N N . PRO C 1 385 ? 156.517 162.636 166.112 1.00 83.42 438 PRO C N 1
ATOM 7472 C CA . PRO C 1 385 ? 157.278 163.820 166.529 1.00 83.42 438 PRO C CA 1
ATOM 7473 C C . PRO C 1 385 ? 158.463 164.048 165.606 1.00 83.42 438 PRO C C 1
ATOM 7474 O O . PRO C 1 385 ? 159.206 163.119 165.289 1.00 83.42 438 PRO C O 1
ATOM 7478 N N . ILE C 1 386 ? 158.630 165.289 165.170 1.00 90.55 439 ILE C N 1
ATOM 7479 C CA . ILE C 1 386 ? 159.748 165.670 164.319 1.00 90.55 439 ILE C CA 1
ATOM 7480 C C . ILE C 1 386 ? 160.837 166.253 165.203 1.00 90.55 439 ILE C C 1
ATOM 7481 O O . ILE C 1 386 ? 160.670 167.326 165.791 1.00 90.55 439 ILE C O 1
ATOM 7486 N N . ARG C 1 387 ? 161.944 165.530 165.310 1.00 101.14 440 ARG C N 1
ATOM 7487 C CA . ARG C 1 387 ? 163.125 166.059 165.969 1.00 101.14 440 ARG C CA 1
ATOM 7488 C C . ARG C 1 387 ? 163.712 167.159 165.108 1.00 101.14 440 ARG C C 1
ATOM 7489 O O . ARG C 1 387 ? 164.054 166.925 163.946 1.00 101.14 440 ARG C O 1
ATOM 7497 N N . GLY C 1 388 ? 163.821 168.357 165.657 1.00 108.88 441 GLY C N 1
ATOM 7498 C CA . GLY C 1 388 ? 164.566 169.355 164.931 1.00 108.88 441 GLY C CA 1
ATOM 7499 C C . GLY C 1 388 ? 163.944 170.721 164.791 1.00 108.88 441 GLY C C 1
ATOM 7500 O O . GLY C 1 388 ? 162.724 170.873 164.680 1.00 108.88 441 GLY C O 1
ATOM 7501 N N . ASN C 1 389 ? 164.816 171.719 164.861 1.00 117.94 442 ASN C N 1
ATOM 7502 C CA . ASN C 1 389 ? 164.627 173.046 164.302 1.00 117.94 442 ASN C CA 1
ATOM 7503 C C . ASN C 1 389 ? 164.023 172.949 162.909 1.00 117.94 442 ASN C C 1
ATOM 7504 O O . ASN C 1 389 ? 164.605 172.334 162.013 1.00 117.94 442 ASN C O 1
ATOM 7509 N N . ILE C 1 390 ? 162.845 173.536 162.723 1.00 106.77 443 ILE C N 1
ATOM 7510 C CA . ILE C 1 390 ? 162.092 173.332 161.491 1.00 106.77 443 ILE C CA 1
ATOM 7511 C C . ILE C 1 390 ? 161.471 174.646 161.033 1.00 106.77 443 ILE C C 1
ATOM 7512 O O . ILE C 1 390 ? 160.891 175.390 161.830 1.00 106.77 443 ILE C O 1
ATOM 7517 N N . THR C 1 391 ? 161.665 174.962 159.754 1.00 108.90 444 THR C N 1
ATOM 7518 C CA . THR C 1 391 ? 160.984 176.050 159.074 1.00 108.90 444 THR C CA 1
ATOM 7519 C C . THR C 1 391 ? 160.482 175.535 157.736 1.00 108.90 444 THR C C 1
ATOM 7520 O O . THR C 1 391 ? 160.938 174.504 157.239 1.00 108.90 444 THR C O 1
ATOM 7524 N N . CYS C 1 392 ? 159.542 176.272 157.152 1.00 107.82 445 CYS C N 1
ATOM 7525 C CA . CYS C 1 392 ? 159.135 176.035 155.775 1.00 107.82 445 CYS C CA 1
ATOM 7526 C C . CYS C 1 392 ? 158.551 177.317 155.210 1.00 107.82 445 CYS C C 1
ATOM 7527 O O . CYS C 1 392 ? 157.822 178.033 155.901 1.00 107.82 445 CYS C O 1
ATOM 7530 N N . THR C 1 393 ? 158.893 177.607 153.962 1.00 106.03 446 THR C N 1
ATOM 7531 C CA . THR C 1 393 ? 158.346 178.748 153.255 1.00 106.03 446 THR C CA 1
ATOM 7532 C C . THR C 1 393 ? 157.586 178.268 152.027 1.00 106.03 446 THR C C 1
ATOM 7533 O O . THR C 1 393 ? 157.820 177.169 151.516 1.00 106.03 446 THR C O 1
ATOM 7537 N N . SER C 1 394 ? 156.656 179.101 151.570 1.00 103.38 447 SER C N 1
ATOM 7538 C CA . SER C 1 394 ? 155.791 178.753 150.452 1.00 103.38 447 SER C CA 1
ATOM 7539 C C . SER C 1 394 ? 155.201 180.030 149.875 1.00 103.38 447 SER C C 1
ATOM 7540 O O . SER C 1 394 ? 155.465 181.134 150.357 1.00 103.38 447 SER C O 1
ATOM 7543 N N . ASN C 1 395 ? 154.395 179.868 148.835 1.00 55.30 448 ASN C N 1
ATOM 7544 C CA . ASN C 1 395 ? 153.733 180.974 148.166 1.00 56.42 448 ASN C CA 1
ATOM 7545 C C . ASN C 1 395 ? 152.244 180.970 148.468 1.00 55.23 448 ASN C C 1
ATOM 7546 O O . ASN C 1 395 ? 151.635 179.920 148.683 1.00 97.70 448 ASN C O 1
ATOM 7551 N N . ILE C 1 396 ? 151.665 182.162 148.473 1.00 96.84 449 ILE C N 1
ATOM 7552 C CA . ILE C 1 396 ? 150.225 182.339 148.561 1.00 96.84 449 ILE C CA 1
ATOM 7553 C C . ILE C 1 396 ? 149.735 182.725 147.180 1.00 96.84 449 ILE C C 1
ATOM 7554 O O . ILE C 1 396 ? 150.062 183.805 146.679 1.00 96.84 449 ILE C O 1
ATOM 7559 N N . THR C 1 397 ? 148.966 181.851 146.558 1.00 97.71 450 THR C N 1
ATOM 7560 C CA . THR C 1 397 ? 148.465 182.112 145.222 1.00 97.71 450 THR C CA 1
ATOM 7561 C C . THR C 1 397 ? 146.962 182.268 145.161 1.00 97.71 450 THR C C 1
ATOM 7562 O O . THR C 1 397 ? 146.464 182.944 144.262 1.00 97.71 450 THR C O 1
ATOM 7566 N N . GLY C 1 398 ? 146.228 181.662 146.083 1.00 96.85 451 GLY C N 1
ATOM 7567 C CA . GLY C 1 398 ? 144.784 181.674 145.994 1.00 96.85 451 GLY C CA 1
ATOM 7568 C C . GLY C 1 398 ? 144.129 181.612 147.354 1.00 96.85 451 GLY C C 1
ATOM 7569 O O . GLY C 1 398 ? 144.741 181.227 148.352 1.00 96.85 451 GLY C O 1
ATOM 7570 N N . MET C 1 399 ? 142.863 182.006 147.376 1.00 103.41 452 MET C N 1
ATOM 7571 C CA . MET C 1 399 ? 142.058 181.996 148.583 1.00 103.41 452 MET C CA 1
ATOM 7572 C C . MET C 1 399 ? 140.714 181.357 148.270 1.00 103.41 452 MET C C 1
ATOM 7573 O O . MET C 1 399 ? 140.298 181.289 147.112 1.00 103.41 452 MET C O 1
ATOM 7578 N N . LEU C 1 400 ? 140.030 180.887 149.309 1.00 100.89 453 LEU C N 1
ATOM 7579 C CA . LEU C 1 400 ? 138.709 180.283 149.153 1.00 100.89 453 LEU C CA 1
ATOM 7580 C C . LEU C 1 400 ? 137.714 181.101 149.958 1.00 100.89 453 LEU C C 1
ATOM 7581 O O . LEU C 1 400 ? 137.332 180.713 151.059 1.00 100.89 453 LEU C O 1
ATOM 7586 N N . LEU C 1 401 ? 137.241 182.197 149.383 1.00 113.97 454 LEU C N 1
ATOM 7587 C CA . LEU C 1 401 ? 136.305 183.043 150.104 1.00 113.97 454 LEU C CA 1
ATOM 7588 C C . LEU C 1 401 ? 134.890 182.495 150.019 1.00 113.97 454 LEU C C 1
ATOM 7589 O O . LEU C 1 401 ? 134.499 181.868 149.031 1.00 113.97 454 LEU C O 1
ATOM 7594 N N . GLU C 1 402 ? 134.123 182.741 151.074 1.00 132.89 455 GLU C N 1
ATOM 7595 C CA . GLU C 1 402 ? 132.712 182.391 151.125 1.00 132.89 455 GLU C CA 1
ATOM 7596 C C . GLU C 1 402 ? 131.878 183.625 150.808 1.00 132.89 455 GLU C C 1
ATOM 7597 O O . GLU C 1 402 ? 132.201 184.730 151.254 1.00 132.89 455 GLU C O 1
ATOM 7603 N N . ILE C 1 403 ? 130.828 183.428 150.002 1.00 139.87 456 ILE C N 1
ATOM 7604 C CA . ILE C 1 403 ? 129.956 184.521 149.588 1.00 139.87 456 ILE C CA 1
ATOM 7605 C C . ILE C 1 403 ? 129.239 185.081 150.809 1.00 139.87 456 ILE C C 1
ATOM 7606 O O . ILE C 1 403 ? 128.904 184.342 151.744 1.00 139.87 456 ILE C O 1
ATOM 7611 N N . HIS C 1 404 ? 129.042 186.400 150.825 1.00 168.88 457 HIS C N 1
ATOM 7612 C CA . HIS C 1 404 ? 128.402 187.052 151.954 1.00 168.88 457 HIS C CA 1
ATOM 7613 C C . HIS C 1 404 ? 126.939 186.643 152.042 1.00 168.88 457 HIS C C 1
ATOM 7614 O O . HIS C 1 404 ? 126.330 186.171 151.078 1.00 168.88 457 HIS C O 1
ATOM 7621 N N . LYS C 1 405 ? 126.375 186.831 153.222 1.00 173.28 458 LYS C N 1
ATOM 7622 C CA . LYS C 1 405 ? 124.972 186.531 153.416 1.00 173.28 458 LYS C CA 1
ATOM 7623 C C . LYS C 1 405 ? 124.135 187.700 152.914 1.00 173.28 458 LYS C C 1
ATOM 7624 O O . LYS C 1 405 ? 124.535 188.863 153.016 1.00 173.28 458 LYS C O 1
ATOM 7630 N N . ASN C 1 406 ? 122.967 187.381 152.364 1.00 182.73 459 ASN C N 1
ATOM 7631 C CA . ASN C 1 406 ? 122.187 188.333 151.579 1.00 182.73 459 ASN C CA 1
ATOM 7632 C C . ASN C 1 406 ? 121.537 189.384 152.483 1.00 182.73 459 ASN C C 1
ATOM 7633 O O . ASN C 1 406 ? 121.734 189.416 153.701 1.00 182.73 459 ASN C O 1
ATOM 7638 N N . ARG C 1 407 ? 120.714 190.245 151.887 1.00 183.54 460 ARG C N 1
ATOM 7639 C CA . ARG C 1 407 ? 119.973 191.263 152.634 1.00 183.54 460 ARG C CA 1
ATOM 7640 C C . ARG C 1 407 ? 118.641 190.699 153.139 1.00 183.54 460 ARG C C 1
ATOM 7641 O O . ARG C 1 407 ? 117.554 191.237 152.933 1.00 183.54 460 ARG C O 1
ATOM 7649 N N . GLU C 1 408 ? 118.742 189.538 153.784 1.00 190.22 461 GLU C N 1
ATOM 7650 C CA . GLU C 1 408 ? 117.644 188.903 154.500 1.00 190.22 461 GLU C CA 1
ATOM 7651 C C . GLU C 1 408 ? 118.057 188.310 155.836 1.00 190.22 461 GLU C C 1
ATOM 7652 O O . GLU C 1 408 ? 117.182 188.058 156.670 1.00 190.22 461 GLU C O 1
ATOM 7658 N N . ASP C 1 409 ? 119.352 188.079 156.076 1.00 191.93 462 ASP C N 1
ATOM 7659 C CA . ASP C 1 409 ? 119.828 187.401 157.270 1.00 191.93 462 ASP C CA 1
ATOM 7660 C C . ASP C 1 409 ? 120.536 188.319 158.252 1.00 191.93 462 ASP C C 1
ATOM 7661 O O . ASP C 1 409 ? 120.578 188.004 159.444 1.00 191.93 462 ASP C O 1
ATOM 7666 N N . GLN C 1 410 ? 121.089 189.437 157.788 1.00 191.59 463 GLN C N 1
ATOM 7667 C CA . GLN C 1 410 ? 121.935 190.285 158.614 1.00 191.59 463 GLN C CA 1
ATOM 7668 C C . GLN C 1 410 ? 121.215 191.508 159.164 1.00 191.59 463 GLN C C 1
ATOM 7669 O O . GLN C 1 410 ? 121.813 192.260 159.939 1.00 191.59 463 GLN C O 1
ATOM 7675 N N . GLY C 1 411 ? 119.962 191.740 158.778 1.00 195.81 464 GLY C N 1
ATOM 7676 C CA . GLY C 1 411 ? 119.195 192.842 159.333 1.00 195.81 464 GLY C CA 1
ATOM 7677 C C . GLY C 1 411 ? 119.556 194.207 158.781 1.00 195.81 464 GLY C C 1
ATOM 7678 O O . GLY C 1 411 ? 118.706 194.896 158.209 1.00 195.81 464 GLY C O 1
ATOM 7679 N N . GLU C 1 412 A 120.817 194.605 158.940 1.00 201.23 464 GLU C N 1
ATOM 7680 C CA . GLU C 1 412 A 121.322 195.850 158.388 1.00 201.23 464 GLU C CA 1
ATOM 7681 C C . GLU C 1 412 A 121.458 195.706 156.864 1.00 201.23 464 GLU C C 1
ATOM 7682 O O . GLU C 1 412 A 121.251 194.625 156.301 1.00 201.23 464 GLU C O 1
ATOM 7688 N N . ASP C 1 413 B 121.768 196.822 156.196 1.00 196.58 464 ASP C N 1
ATOM 7689 C CA . ASP C 1 413 B 121.969 196.853 154.750 1.00 196.58 464 ASP C CA 1
ATOM 7690 C C . ASP C 1 413 B 123.063 195.882 154.322 1.00 196.58 464 ASP C C 1
ATOM 7691 O O . ASP C 1 413 B 124.059 195.692 155.022 1.00 196.58 464 ASP C O 1
ATOM 7696 N N . GLN C 1 414 C 122.844 195.234 153.181 1.00 191.14 464 GLN C N 1
ATOM 7697 C CA . GLN C 1 414 C 123.856 194.401 152.556 1.00 191.14 464 GLN C CA 1
ATOM 7698 C C . GLN C 1 414 C 124.299 194.911 151.197 1.00 191.14 464 GLN C C 1
ATOM 7699 O O . GLN C 1 414 C 125.286 194.396 150.659 1.00 191.14 464 GLN C O 1
ATOM 7705 N N . ASP C 1 415 D 123.610 195.900 150.628 1.00 191.08 464 ASP C N 1
ATOM 7706 C CA . ASP C 1 415 D 124.300 196.830 149.751 1.00 191.08 464 ASP C CA 1
ATOM 7707 C C . ASP C 1 415 D 125.384 197.513 150.567 1.00 191.08 464 ASP C C 1
ATOM 7708 O O . ASP C 1 415 D 125.203 197.776 151.758 1.00 191.08 464 ASP C O 1
ATOM 7713 N N . GLN C 1 416 E 126.545 197.700 149.940 1.00 190.94 464 GLN C N 1
ATOM 7714 C CA . GLN C 1 416 E 127.782 198.298 150.451 1.00 190.94 464 GLN C CA 1
ATOM 7715 C C . GLN C 1 416 E 128.343 197.617 151.707 1.00 190.94 464 GLN C C 1
ATOM 7716 O O . GLN C 1 416 E 129.307 198.117 152.289 1.00 190.94 464 GLN C O 1
ATOM 7722 N N . ASN C 1 417 F 127.798 196.479 152.130 1.00 193.20 464 ASN C N 1
ATOM 7723 C CA . ASN C 1 417 F 128.179 195.836 153.387 1.00 193.20 464 ASN C CA 1
ATOM 7724 C C . ASN C 1 417 F 128.270 194.325 153.219 1.00 193.20 464 ASN C C 1
ATOM 7725 O O . ASN C 1 417 F 127.628 193.569 153.949 1.00 193.20 464 ASN C O 1
ATOM 7730 N N . ASN C 1 418 ? 129.033 193.865 152.228 1.00 168.76 465 ASN C N 1
ATOM 7731 C CA . ASN C 1 418 ? 129.099 192.438 151.903 1.00 168.76 465 ASN C CA 1
ATOM 7732 C C . ASN C 1 418 ? 129.784 191.688 153.036 1.00 168.76 465 ASN C C 1
ATOM 7733 O O . ASN C 1 418 ? 131.010 191.590 153.095 1.00 168.76 465 ASN C O 1
ATOM 7738 N N . THR C 1 419 ? 128.971 191.120 153.918 1.00 171.10 466 THR C N 1
ATOM 7739 C CA . THR C 1 419 ? 129.422 190.570 155.191 1.00 171.10 466 THR C CA 1
ATOM 7740 C C . THR C 1 419 ? 129.953 189.159 154.964 1.00 171.10 466 THR C C 1
ATOM 7741 O O . THR C 1 419 ? 129.214 188.173 155.007 1.00 171.10 466 THR C O 1
ATOM 7745 N N . TYR C 1 420 ? 131.259 189.060 154.706 1.00 159.94 467 TYR C N 1
ATOM 7746 C CA . TYR C 1 420 ? 131.942 187.769 154.596 1.00 159.94 467 TYR C CA 1
ATOM 7747 C C . TYR C 1 420 ? 132.142 187.204 155.997 1.00 159.94 467 TYR C C 1
ATOM 7748 O O . TYR C 1 420 ? 133.209 187.332 156.603 1.00 159.94 467 TYR C O 1
ATOM 7757 N N . VAL C 1 421 ? 131.094 186.538 156.500 1.00 155.08 468 VAL C N 1
ATOM 7758 C CA . VAL C 1 421 ? 131.086 186.040 157.876 1.00 155.08 468 VAL C CA 1
ATOM 7759 C C . VAL C 1 421 ? 132.113 184.925 158.057 1.00 155.08 468 VAL C C 1
ATOM 7760 O O . VAL C 1 421 ? 132.637 184.729 159.158 1.00 155.08 468 VAL C O 1
ATOM 7764 N N . CYS C 1 422 ? 132.467 184.225 156.983 1.00 148.00 469 CYS C N 1
ATOM 7765 C CA . CYS C 1 422 ? 133.586 183.300 156.998 1.00 148.00 469 CYS C CA 1
ATOM 7766 C C . CYS C 1 422 ? 134.359 183.457 155.697 1.00 148.00 469 CYS C C 1
ATOM 7767 O O . CYS C 1 422 ? 133.891 184.079 154.739 1.00 148.00 469 CYS C O 1
ATOM 7770 N N . LEU C 1 423 ? 135.565 182.891 155.673 1.00 125.83 470 LEU C N 1
ATOM 7771 C CA . LEU C 1 423 ? 136.447 182.963 154.516 1.00 125.83 470 LEU C CA 1
ATOM 7772 C C . LEU C 1 423 ? 136.934 181.579 154.128 1.00 125.83 470 LEU C C 1
ATOM 7773 O O . LEU C 1 423 ? 138.075 181.416 153.696 1.00 125.83 470 LEU C O 1
ATOM 7778 N N . THR C 1 424 ? 136.092 180.569 154.298 1.00 123.67 471 THR C N 1
ATOM 7779 C CA . THR C 1 424 ? 136.565 179.202 154.406 1.00 123.67 471 THR C CA 1
ATOM 7780 C C . THR C 1 424 ? 136.075 178.357 153.248 1.00 123.67 471 THR C C 1
ATOM 7781 O O . THR C 1 424 ? 135.149 178.717 152.518 1.00 123.67 471 THR C O 1
ATOM 7785 N N . GLY C 1 425 ? 136.719 177.208 153.114 1.00 110.82 472 GLY C N 1
ATOM 7786 C CA . GLY C 1 425 ? 136.121 176.061 152.479 1.00 110.82 472 GLY C CA 1
ATOM 7787 C C . GLY C 1 425 ? 136.640 174.822 153.170 1.00 110.82 472 GLY C C 1
ATOM 7788 O O . GLY C 1 425 ? 137.849 174.579 153.188 1.00 110.82 472 GLY C O 1
ATOM 7789 N N . GLY C 1 426 ? 135.744 174.025 153.737 1.00 103.13 473 GLY C N 1
ATOM 7790 C CA . GLY C 1 426 ? 136.190 172.813 154.386 1.00 103.13 473 GLY C CA 1
ATOM 7791 C C . GLY C 1 426 ? 136.525 171.692 153.441 1.00 103.13 473 GLY C C 1
ATOM 7792 O O . GLY C 1 426 ? 137.197 170.737 153.839 1.00 103.13 473 GLY C O 1
ATOM 7793 N N . ASN C 1 427 ? 136.075 171.791 152.197 1.00 100.12 474 ASN C N 1
ATOM 7794 C CA . ASN C 1 427 ? 136.321 170.757 151.209 1.00 100.12 474 ASN C CA 1
ATOM 7795 C C . ASN C 1 427 ? 137.751 170.851 150.707 1.00 100.12 474 ASN C C 1
ATOM 7796 O O . ASN C 1 427 ? 138.218 171.932 150.341 1.00 100.12 474 ASN C O 1
ATOM 7801 N N . MET C 1 428 ? 138.444 169.713 150.676 1.00 101.85 475 MET C N 1
ATOM 7802 C CA . MET C 1 428 ? 139.705 169.649 149.951 1.00 101.85 475 MET C CA 1
ATOM 7803 C C . MET C 1 428 ? 139.470 169.620 148.451 1.00 101.85 475 MET C C 1
ATOM 7804 O O . MET C 1 428 ? 140.398 169.875 147.678 1.00 101.85 475 MET C O 1
ATOM 7809 N N . LYS C 1 429 ? 138.237 169.319 148.043 1.00 96.84 476 LYS C N 1
ATOM 7810 C CA . LYS C 1 429 ? 137.847 169.277 146.642 1.00 96.84 476 LYS C CA 1
ATOM 7811 C C . LYS C 1 429 ? 137.927 170.648 145.983 1.00 96.84 476 LYS C C 1
ATOM 7812 O O . LYS C 1 429 ? 138.262 170.748 144.795 1.00 96.84 476 LYS C O 1
ATOM 7818 N N . ASP C 1 430 ? 137.652 171.713 146.738 1.00 100.43 477 ASP C N 1
ATOM 7819 C CA . ASP C 1 430 ? 137.544 173.037 146.135 1.00 100.43 477 ASP C CA 1
ATOM 7820 C C . ASP C 1 430 ? 138.897 173.598 145.725 1.00 100.43 477 ASP C C 1
ATOM 7821 O O . ASP C 1 430 ? 138.962 174.430 144.814 1.00 100.43 477 ASP C O 1
ATOM 7826 N N . ILE C 1 431 ? 139.974 173.175 146.387 1.00 93.69 478 ILE C N 1
ATOM 7827 C CA . ILE C 1 431 ? 141.316 173.488 145.908 1.00 93.69 478 ILE C CA 1
ATOM 7828 C C . ILE C 1 431 ? 141.541 172.845 144.552 1.00 93.69 478 ILE C C 1
ATOM 7829 O O . ILE C 1 431 ? 142.091 173.456 143.628 1.00 93.69 478 ILE C O 1
ATOM 7834 N N . TRP C 1 432 ? 141.083 171.613 144.408 1.00 92.16 479 TRP C N 1
ATOM 7835 C CA . TRP C 1 432 ? 141.295 170.849 143.196 1.00 92.16 479 TRP C CA 1
ATOM 7836 C C . TRP C 1 432 ? 140.396 171.317 142.068 1.00 92.16 479 TRP C C 1
ATOM 7837 O O . TRP C 1 432 ? 140.665 171.002 140.906 1.00 92.16 479 TRP C O 1
ATOM 7848 N N . ARG C 1 433 ? 139.337 172.061 142.385 1.00 93.22 480 ARG C N 1
ATOM 7849 C CA . ARG C 1 433 ? 138.641 172.808 141.348 1.00 93.22 480 ARG C CA 1
ATOM 7850 C C . ARG C 1 433 ? 139.431 174.018 140.886 1.00 93.22 480 ARG C C 1
ATOM 7851 O O . ARG C 1 433 ? 139.213 174.489 139.768 1.00 93.22 480 ARG C O 1
ATOM 7859 N N . SER C 1 434 ? 140.332 174.539 141.712 1.00 95.43 481 SER C N 1
ATOM 7860 C CA . SER C 1 434 ? 141.098 175.720 141.347 1.00 95.43 481 SER C CA 1
ATOM 7861 C C . SER C 1 434 ? 142.346 175.393 140.550 1.00 95.43 481 SER C C 1
ATOM 7862 O O . SER C 1 434 ? 143.152 176.290 140.292 1.00 95.43 481 SER C O 1
ATOM 7865 N N . GLU C 1 435 ? 142.538 174.136 140.173 1.00 106.70 482 GLU C N 1
ATOM 7866 C CA . GLU C 1 435 ? 143.638 173.769 139.303 1.00 106.70 482 GLU C CA 1
ATOM 7867 C C . GLU C 1 435 ? 143.196 173.014 138.065 1.00 106.70 482 GLU C C 1
ATOM 7868 O O . GLU C 1 435 ? 144.018 172.810 137.168 1.00 106.70 482 GLU C O 1
ATOM 7874 N N . LEU C 1 436 ? 141.941 172.592 137.988 1.00 95.03 483 LEU C N 1
ATOM 7875 C CA . LEU C 1 436 ? 141.416 171.862 136.846 1.00 95.03 483 LEU C CA 1
ATOM 7876 C C . LEU C 1 436 ? 140.238 172.599 136.233 1.00 95.03 483 LEU C C 1
ATOM 7877 O O . LEU C 1 436 ? 139.217 172.007 135.886 1.00 95.03 483 LEU C O 1
ATOM 7882 N N . TYR C 1 437 ? 140.371 173.911 136.108 1.00 100.60 484 TYR C N 1
ATOM 7883 C CA . TYR C 1 437 ? 139.397 174.727 135.406 1.00 100.60 484 TYR C CA 1
ATOM 7884 C C . TYR C 1 437 ? 139.682 174.813 133.920 1.00 100.60 484 TYR C C 1
ATOM 7885 O O . TYR C 1 437 ? 138.967 175.518 133.206 1.00 100.60 484 TYR C O 1
ATOM 7894 N N . LYS C 1 438 ? 140.725 174.140 133.447 1.00 98.50 485 LYS C N 1
ATOM 7895 C CA . LYS C 1 438 ? 141.140 174.242 132.062 1.00 98.50 485 LYS C CA 1
ATOM 7896 C C . LYS C 1 438 ? 140.847 173.001 131.243 1.00 98.50 485 LYS C C 1
ATOM 7897 O O . LYS C 1 438 ? 140.809 173.091 130.013 1.00 98.50 485 LYS C O 1
ATOM 7903 N N . TYR C 1 439 ? 140.628 171.863 131.881 1.00 91.14 486 TYR C N 1
ATOM 7904 C CA . TYR C 1 439 ? 140.754 170.580 131.217 1.00 91.14 486 TYR C CA 1
ATOM 7905 C C . TYR C 1 439 ? 139.407 169.885 131.082 1.00 91.14 486 TYR C C 1
ATOM 7906 O O . TYR C 1 439 ? 138.599 169.879 132.014 1.00 91.14 486 TYR C O 1
ATOM 7915 N N . LYS C 1 440 ? 139.177 169.306 129.910 1.00 94.17 487 LYS C N 1
ATOM 7916 C CA . LYS C 1 440 ? 137.978 168.544 129.603 1.00 94.17 487 LYS C CA 1
ATOM 7917 C C . LYS C 1 440 ? 138.391 167.220 128.984 1.00 94.17 487 LYS C C 1
ATOM 7918 O O . LYS C 1 440 ? 139.315 167.175 128.169 1.00 94.17 487 LYS C O 1
ATOM 7924 N N . ILE C 1 441 ? 137.716 166.145 129.373 1.00 92.25 488 ILE C N 1
ATOM 7925 C CA . ILE C 1 441 ? 137.949 164.830 128.789 1.00 92.25 488 ILE C CA 1
ATOM 7926 C C . ILE C 1 441 ? 136.968 164.624 127.646 1.00 92.25 488 ILE C C 1
ATOM 7927 O O . ILE C 1 441 ? 135.753 164.732 127.836 1.00 92.25 488 ILE C O 1
ATOM 7932 N N . VAL C 1 442 ? 137.487 164.323 126.457 1.00 96.42 489 VAL C N 1
ATOM 7933 C CA . VAL C 1 442 ? 136.646 164.024 125.309 1.00 96.42 489 VAL C CA 1
ATOM 7934 C C . VAL C 1 442 ? 137.037 162.674 124.732 1.00 96.42 489 VAL C C 1
ATOM 7935 O O . VAL C 1 442 ? 138.158 162.192 124.906 1.00 96.42 489 VAL C O 1
ATOM 7939 N N . GLU C 1 443 ? 136.084 162.071 124.033 1.00 104.88 490 GLU C N 1
ATOM 7940 C CA . GLU C 1 443 ? 136.253 160.776 123.395 1.00 104.88 490 GLU C CA 1
ATOM 7941 C C . GLU C 1 443 ? 136.214 160.961 121.888 1.00 104.88 490 GLU C C 1
ATOM 7942 O O . GLU C 1 443 ? 135.350 161.674 121.369 1.00 104.88 490 GLU C O 1
ATOM 7948 N N . ILE C 1 444 ? 137.138 160.321 121.194 1.00 98.29 491 ILE C N 1
ATOM 7949 C CA . ILE C 1 444 ? 137.240 160.443 119.748 1.00 98.29 491 ILE C CA 1
ATOM 7950 C C . ILE C 1 444 ? 136.322 159.418 119.102 1.00 98.29 491 ILE C C 1
ATOM 7951 O O . ILE C 1 444 ? 136.302 158.252 119.506 1.00 98.29 491 ILE C O 1
ATOM 7956 N N . GLN C 1 445 ? 135.539 159.858 118.116 1.00 102.90 492 GLN C N 1
ATOM 7957 C CA . GLN C 1 445 ? 134.701 158.980 117.306 1.00 102.90 492 GLN C CA 1
ATOM 7958 C C . GLN C 1 445 ? 135.299 158.908 115.909 1.00 102.90 492 GLN C C 1
ATOM 7959 O O . GLN C 1 445 ? 135.008 159.759 115.058 1.00 102.90 492 GLN C O 1
ATOM 7965 N N . PRO C 1 446 ? 136.139 157.926 115.622 1.00 89.88 493 PRO C N 1
ATOM 7966 C CA . PRO C 1 446 ? 136.888 157.948 114.362 1.00 89.88 493 PRO C CA 1
ATOM 7967 C C . PRO C 1 446 ? 136.185 157.287 113.187 1.00 89.88 493 PRO C C 1
ATOM 7968 O O . PRO C 1 446 ? 136.852 156.952 112.205 1.00 89.88 493 PRO C O 1
ATOM 7972 N N . LEU C 1 447 ? 134.873 157.065 113.248 1.00 91.07 494 LEU C N 1
ATOM 7973 C CA . LEU C 1 447 ? 134.244 156.293 112.176 1.00 91.07 494 LEU C CA 1
ATOM 7974 C C . LEU C 1 447 ? 133.948 157.146 110.946 1.00 91.07 494 LEU C C 1
ATOM 7975 O O . LEU C 1 447 ? 134.590 156.989 109.907 1.00 91.07 494 LEU C O 1
ATOM 7980 N N . GLY C 1 448 ? 133.005 158.074 111.051 1.00 93.00 495 GLY C N 1
ATOM 7981 C CA . GLY C 1 448 ? 132.724 158.974 109.946 1.00 93.00 495 GLY C CA 1
ATOM 7982 C C . GLY C 1 448 ? 131.942 158.374 108.791 1.00 93.00 495 GLY C C 1
ATOM 7983 O O . GLY C 1 448 ? 132.222 157.257 108.351 1.00 93.00 495 GLY C O 1
ATOM 7984 N N . VAL C 1 449 ? 130.966 159.118 108.273 1.00 95.25 496 VAL C N 1
ATOM 7985 C CA . VAL C 1 449 ? 130.161 158.720 107.120 1.00 95.25 496 VAL C CA 1
ATOM 7986 C C . VAL C 1 449 ? 129.924 159.966 106.278 1.00 95.25 496 VAL C C 1
ATOM 7987 O O . VAL C 1 449 ? 129.456 160.982 106.799 1.00 95.25 496 VAL C O 1
ATOM 7991 N N . ALA C 1 450 ? 130.238 159.901 104.992 1.00 102.03 497 ALA C N 1
ATOM 7992 C CA . ALA C 1 450 ? 130.073 161.051 104.120 1.00 102.03 497 ALA C CA 1
ATOM 7993 C C . ALA C 1 450 ? 129.584 160.604 102.753 1.00 102.03 497 ALA C C 1
ATOM 7994 O O . ALA C 1 450 ? 129.755 159.441 102.374 1.00 102.03 497 ALA C O 1
ATOM 7996 N N . PRO C 1 451 ? 128.934 161.495 102.007 1.00 115.68 498 PRO C N 1
ATOM 7997 C CA . PRO C 1 451 ? 128.698 161.256 100.580 1.00 115.68 498 PRO C CA 1
ATOM 7998 C C . PRO C 1 451 ? 129.835 161.782 99.716 1.00 115.68 498 PRO C C 1
ATOM 7999 O O . PRO C 1 451 ? 130.461 162.799 100.020 1.00 115.68 498 PRO C O 1
ATOM 8003 N N . THR C 1 452 ? 130.098 161.072 98.615 1.00 123.26 499 THR C N 1
ATOM 8004 C CA . THR C 1 452 ? 131.245 161.401 97.773 1.00 123.26 499 THR C CA 1
ATOM 8005 C C . THR C 1 452 ? 131.031 160.921 96.344 1.00 123.26 499 THR C C 1
ATOM 8006 O O . THR C 1 452 ? 130.150 160.109 96.056 1.00 123.26 499 THR C O 1
ATOM 8010 N N . LYS C 1 453 ? 131.925 161.385 95.465 1.00 125.12 500 LYS C N 1
ATOM 8011 C CA . LYS C 1 453 ? 131.793 161.171 94.027 1.00 125.12 500 LYS C CA 1
ATOM 8012 C C . LYS C 1 453 ? 131.975 159.715 93.615 1.00 125.12 500 LYS C C 1
ATOM 8013 O O . LYS C 1 453 ? 131.421 159.298 92.592 1.00 125.12 500 LYS C O 1
ATOM 8019 N N . CYS C 1 454 ? 132.735 158.932 94.372 1.00 128.51 501 CYS C N 1
ATOM 8020 C CA . CYS C 1 454 ? 133.134 157.632 93.860 1.00 128.51 501 CYS C CA 1
ATOM 8021 C C . CYS C 1 454 ? 132.016 156.605 94.014 1.00 128.51 501 CYS C C 1
ATOM 8022 O O . CYS C 1 454 ? 130.960 156.863 94.594 1.00 128.51 501 CYS C O 1
ATOM 8025 N N . ARG C 1 455 ? 132.274 155.419 93.469 1.00 126.63 502 ARG C N 1
ATOM 8026 C CA . ARG C 1 455 ? 131.405 154.261 93.612 1.00 126.63 502 ARG C CA 1
ATOM 8027 C C . ARG C 1 455 ? 132.255 153.018 93.413 1.00 126.63 502 ARG C C 1
ATOM 8028 O O . ARG C 1 455 ? 132.924 152.888 92.385 1.00 126.63 502 ARG C O 1
ATOM 8036 N N . ARG C 1 456 ? 132.228 152.114 94.385 1.00 127.34 503 ARG C N 1
ATOM 8037 C CA . ARG C 1 456 ? 133.069 150.928 94.326 1.00 127.34 503 ARG C CA 1
ATOM 8038 C C . ARG C 1 456 ? 132.488 149.918 93.349 1.00 127.34 503 ARG C C 1
ATOM 8039 O O . ARG C 1 456 ? 131.282 149.655 93.357 1.00 127.34 503 ARG C O 1
ATOM 8047 N N . TYR C 1 457 ? 133.349 149.354 92.511 1.00 133.04 504 TYR C N 1
ATOM 8048 C CA . TYR C 1 457 ? 132.931 148.373 91.519 1.00 133.04 504 TYR C CA 1
ATOM 8049 C C . TYR C 1 457 ? 132.641 147.026 92.162 1.00 133.04 504 TYR C C 1
ATOM 8050 O O . TYR C 1 457 ? 133.357 146.056 91.928 1.00 133.04 504 TYR C O 1
ATOM 8059 N N . LEU D 2 1 ? 150.002 154.603 127.627 1.00 125.11 515 LEU E N 1
ATOM 8060 C CA . LEU D 2 1 ? 150.584 153.938 126.469 1.00 125.11 515 LEU E CA 1
ATOM 8061 C C . LEU D 2 1 ? 149.549 153.066 125.779 1.00 125.11 515 LEU E C 1
ATOM 8062 O O . LEU D 2 1 ? 149.149 152.032 126.307 1.00 125.11 515 LEU E O 1
ATOM 8067 N N . GLY D 2 2 ? 149.098 153.503 124.609 1.00 127.69 516 GLY E N 1
ATOM 8068 C CA . GLY D 2 2 ? 148.379 152.620 123.717 1.00 127.69 516 GLY E CA 1
ATOM 8069 C C . GLY D 2 2 ? 149.229 152.277 122.514 1.00 127.69 516 GLY E C 1
ATOM 8070 O O . GLY D 2 2 ? 149.263 151.121 122.081 1.00 127.69 516 GLY E O 1
ATOM 8071 N N . ALA D 2 3 ? 149.927 153.296 121.991 1.00 124.79 517 ALA E N 1
ATOM 8072 C CA . ALA D 2 3 ? 150.860 153.199 120.859 1.00 124.79 517 ALA E CA 1
ATOM 8073 C C . ALA D 2 3 ? 150.218 152.594 119.613 1.00 124.79 517 ALA E C 1
ATOM 8074 O O . ALA D 2 3 ? 150.892 151.943 118.812 1.00 124.79 517 ALA E O 1
ATOM 8076 N N . LEU D 2 4 ? 148.913 152.803 119.432 1.00 122.01 518 LEU E N 1
ATOM 8077 C CA . LEU D 2 4 ? 148.201 152.102 118.374 1.00 122.01 518 LEU E CA 1
ATOM 8078 C C . LEU D 2 4 ? 147.273 153.026 117.592 1.00 122.01 518 LEU E C 1
ATOM 8079 O O . LEU D 2 4 ? 146.931 152.735 116.442 1.00 122.01 518 LEU E O 1
ATOM 8084 N N . PHE D 2 5 ? 146.829 154.097 118.240 1.00 127.36 519 PHE E N 1
ATOM 8085 C CA . PHE D 2 5 ? 145.878 155.044 117.656 1.00 127.36 519 PHE E CA 1
ATOM 8086 C C . PHE D 2 5 ? 146.348 155.959 116.526 1.00 127.36 519 PHE E C 1
ATOM 8087 O O . PHE D 2 5 ? 147.513 156.350 116.453 1.00 127.36 519 PHE E O 1
ATOM 8095 N N . LEU D 2 6 ? 145.401 156.292 115.653 1.00 128.26 520 LEU E N 1
ATOM 8096 C CA . LEU D 2 6 ? 145.624 157.183 114.530 1.00 128.26 520 LEU E CA 1
ATOM 8097 C C . LEU D 2 6 ? 144.702 158.385 114.694 1.00 128.26 520 LEU E C 1
ATOM 8098 O O . LEU D 2 6 ? 143.735 158.343 115.459 1.00 128.26 520 LEU E O 1
ATOM 8103 N N . GLY D 2 7 ? 145.002 159.468 113.983 1.00 130.50 521 GLY E N 1
ATOM 8104 C CA . GLY D 2 7 ? 144.103 160.601 114.033 1.00 130.50 521 GLY E CA 1
ATOM 8105 C C . GLY D 2 7 ? 144.279 161.472 115.256 1.00 130.50 521 GLY E C 1
ATOM 8106 O O . GLY D 2 7 ? 143.414 161.509 116.133 1.00 130.50 521 GLY E O 1
ATOM 8107 N N . PHE D 2 8 ? 145.408 162.182 115.329 1.00 132.36 522 PHE E N 1
ATOM 8108 C CA . PHE D 2 8 ? 145.700 163.004 116.499 1.00 132.36 522 PHE E CA 1
ATOM 8109 C C . PHE D 2 8 ? 145.029 164.381 116.397 1.00 132.36 522 PHE E C 1
ATOM 8110 O O . PHE D 2 8 ? 145.455 165.341 117.049 1.00 132.36 522 PHE E O 1
ATOM 8118 N N . LEU D 2 9 ? 144.010 164.502 115.535 1.00 127.47 523 LEU E N 1
ATOM 8119 C CA . LEU D 2 9 ? 142.930 165.493 115.550 1.00 127.47 523 LEU E CA 1
ATOM 8120 C C . LEU D 2 9 ? 143.412 166.927 115.366 1.00 127.47 523 LEU E C 1
ATOM 8121 O O . LEU D 2 9 ? 142.671 167.871 115.652 1.00 127.47 523 LEU E O 1
ATOM 8126 N N . GLY D 2 10 ? 144.623 167.096 114.835 1.00 124.37 524 GLY E N 1
ATOM 8127 C CA . GLY D 2 10 ? 145.217 168.421 114.778 1.00 124.37 524 GLY E CA 1
ATOM 8128 C C . GLY D 2 10 ? 144.529 169.353 113.799 1.00 124.37 524 GLY E C 1
ATOM 8129 O O . GLY D 2 10 ? 144.228 170.502 114.130 1.00 124.37 524 GLY E O 1
ATOM 8130 N N . ALA D 2 11 ? 144.237 168.866 112.598 1.00 127.66 525 ALA E N 1
ATOM 8131 C CA . ALA D 2 11 ? 143.637 169.690 111.562 1.00 127.66 525 ALA E CA 1
ATOM 8132 C C . ALA D 2 11 ? 142.116 169.686 111.615 1.00 127.66 525 ALA E C 1
ATOM 8133 O O . ALA D 2 11 ? 141.474 169.907 110.582 1.00 127.66 525 ALA E O 1
ATOM 8135 N N . ALA D 2 12 ? 141.532 169.439 112.792 1.00 123.25 526 ALA E N 1
ATOM 8136 C CA . ALA D 2 12 ? 140.082 169.339 112.915 1.00 123.25 526 ALA E CA 1
ATOM 8137 C C . ALA D 2 12 ? 139.394 170.673 112.680 1.00 123.25 526 ALA E C 1
ATOM 8138 O O . ALA D 2 12 ? 138.278 170.710 112.151 1.00 123.25 526 ALA E O 1
ATOM 8140 N N . GLY D 2 13 ? 140.040 171.773 113.060 1.00 127.66 527 GLY E N 1
ATOM 8141 C CA . GLY D 2 13 ? 139.452 173.078 112.840 1.00 127.66 527 GLY E CA 1
ATOM 8142 C C . GLY D 2 13 ? 139.459 173.518 111.394 1.00 127.66 527 GLY E C 1
ATOM 8143 O O . GLY D 2 13 ? 138.708 174.428 111.030 1.00 127.66 527 GLY E O 1
ATOM 8144 N N . SER D 2 14 ? 140.281 172.888 110.559 1.00 136.42 528 SER E N 1
ATOM 8145 C CA . SER D 2 14 ? 140.290 173.205 109.144 1.00 136.42 528 SER E CA 1
ATOM 8146 C C . SER D 2 14 ? 139.057 172.618 108.459 1.00 136.42 528 SER E C 1
ATOM 8147 O O . SER D 2 14 ? 138.243 171.915 109.066 1.00 136.42 528 SER E O 1
ATOM 8150 N N . THR D 2 15 ? 138.931 172.917 107.171 1.00 137.57 529 THR E N 1
ATOM 8151 C CA . THR D 2 15 ? 137.781 172.465 106.404 1.00 137.57 529 THR E CA 1
ATOM 8152 C C . THR D 2 15 ? 137.865 170.959 106.174 1.00 137.57 529 THR E C 1
ATOM 8153 O O . THR D 2 15 ? 138.946 170.414 105.927 1.00 137.57 529 THR E O 1
ATOM 8157 N N . MET D 2 16 ? 136.711 170.292 106.306 1.00 128.39 530 MET E N 1
ATOM 8158 C CA . MET D 2 16 ? 136.615 168.836 106.200 1.00 128.39 530 MET E CA 1
ATOM 8159 C C . MET D 2 16 ? 137.078 168.323 104.841 1.00 128.39 530 MET E C 1
ATOM 8160 O O . MET D 2 16 ? 137.700 167.258 104.751 1.00 128.39 530 MET E O 1
ATOM 8165 N N . GLY D 2 17 ? 136.808 169.079 103.777 1.00 136.77 531 GLY E N 1
ATOM 8166 C CA . GLY D 2 17 ? 137.175 168.643 102.443 1.00 136.77 531 GLY E CA 1
ATOM 8167 C C . GLY D 2 17 ? 138.665 168.636 102.170 1.00 136.77 531 GLY E C 1
ATOM 8168 O O . GLY D 2 17 ? 139.103 167.969 101.228 1.00 136.77 531 GLY E O 1
ATOM 8169 N N . ALA D 2 18 ? 139.455 169.347 102.976 1.00 144.85 532 ALA E N 1
ATOM 8170 C CA . ALA D 2 18 ? 140.884 169.486 102.725 1.00 144.85 532 ALA E CA 1
ATOM 8171 C C . ALA D 2 18 ? 141.757 168.878 103.818 1.00 144.85 532 ALA E C 1
ATOM 8172 O O . ALA D 2 18 ? 142.980 169.057 103.783 1.00 144.85 532 ALA E O 1
ATOM 8174 N N . ALA D 2 19 ? 141.172 168.171 104.788 1.00 150.32 533 ALA E N 1
ATOM 8175 C CA . ALA D 2 19 ? 141.976 167.499 105.808 1.00 150.32 533 ALA E CA 1
ATOM 8176 C C . ALA D 2 19 ? 142.649 166.261 105.230 1.00 150.32 533 ALA E C 1
ATOM 8177 O O . ALA D 2 19 ? 143.873 166.102 105.308 1.00 150.32 533 ALA E O 1
ATOM 8179 N N . SER D 2 20 ? 141.830 165.339 104.728 1.00 151.02 534 SER E N 1
ATOM 8180 C CA . SER D 2 20 ? 142.112 164.339 103.702 1.00 151.02 534 SER E CA 1
ATOM 8181 C C . SER D 2 20 ? 142.937 163.116 104.085 1.00 151.02 534 SER E C 1
ATOM 8182 O O . SER D 2 20 ? 143.048 162.230 103.230 1.00 151.02 534 SER E O 1
ATOM 8185 N N . VAL D 2 21 ? 143.647 163.115 105.232 1.00 141.74 535 VAL E N 1
ATOM 8186 C CA . VAL D 2 21 ? 143.717 162.098 106.303 1.00 141.74 535 VAL E CA 1
ATOM 8187 C C . VAL D 2 21 ? 144.825 162.571 107.251 1.00 141.74 535 VAL E C 1
ATOM 8188 O O . VAL D 2 21 ? 145.835 163.117 106.794 1.00 141.74 535 VAL E O 1
ATOM 8192 N N . VAL D 2 22 ? 144.662 162.391 108.566 1.00 136.06 536 VAL E N 1
ATOM 8193 C CA . VAL D 2 22 ? 145.794 162.542 109.478 1.00 136.06 536 VAL E CA 1
ATOM 8194 C C . VAL D 2 22 ? 146.777 161.397 109.264 1.00 136.06 536 VAL E C 1
ATOM 8195 O O . VAL D 2 22 ? 146.405 160.221 109.373 1.00 136.06 536 VAL E O 1
ATOM 8199 N N . LEU D 2 23 ? 148.043 161.744 109.001 1.00 128.09 537 LEU E N 1
ATOM 8200 C CA . LEU D 2 23 ? 149.125 160.824 108.599 1.00 128.09 537 LEU E CA 1
ATOM 8201 C C . LEU D 2 23 ? 148.742 160.029 107.356 1.00 128.09 537 LEU E C 1
ATOM 8202 O O . LEU D 2 23 ? 148.523 158.822 107.426 1.00 128.09 537 LEU E O 1
ATOM 8207 N N . SER D 2 55 ? 147.959 148.380 143.860 1.00 136.02 569 SER E N 1
ATOM 8208 C CA . SER D 2 55 ? 148.107 149.830 143.887 1.00 136.02 569 SER E CA 1
ATOM 8209 C C . SER D 2 55 ? 146.955 150.507 143.156 1.00 136.02 569 SER E C 1
ATOM 8210 O O . SER D 2 55 ? 146.016 149.848 142.718 1.00 136.02 569 SER E O 1
ATOM 8213 N N . VAL D 2 56 ? 147.035 151.829 143.027 1.00 128.96 570 VAL E N 1
ATOM 8214 C CA . VAL D 2 56 ? 145.972 152.584 142.370 1.00 128.96 570 VAL E CA 1
ATOM 8215 C C . VAL D 2 56 ? 146.161 152.576 140.858 1.00 128.96 570 VAL E C 1
ATOM 8216 O O . VAL D 2 56 ? 145.302 152.106 140.097 1.00 128.96 570 VAL E O 1
ATOM 8220 N N . TRP D 2 57 ? 147.304 153.094 140.402 1.00 134.57 571 TRP E N 1
ATOM 8221 C CA . TRP D 2 57 ? 147.508 153.272 138.974 1.00 134.57 571 TRP E CA 1
ATOM 8222 C C . TRP D 2 57 ? 147.752 151.957 138.250 1.00 134.57 571 TRP E C 1
ATOM 8223 O O . TRP D 2 57 ? 147.566 151.903 137.035 1.00 134.57 571 TRP E O 1
ATOM 8234 N N . GLY D 2 58 ? 148.128 150.893 138.963 1.00 128.55 572 GLY E N 1
ATOM 8235 C CA . GLY D 2 58 ? 148.201 149.585 138.330 1.00 128.55 572 GLY E CA 1
ATOM 8236 C C . GLY D 2 58 ? 146.836 149.063 137.921 1.00 128.55 572 GLY E C 1
ATOM 8237 O O . GLY D 2 58 ? 146.665 148.540 136.814 1.00 128.55 572 GLY E O 1
ATOM 8238 N N . ILE D 2 59 ? 145.842 149.221 138.799 1.00 119.04 573 ILE E N 1
ATOM 8239 C CA . ILE D 2 59 ? 144.466 148.883 138.455 1.00 119.04 573 ILE E CA 1
ATOM 8240 C C . ILE D 2 59 ? 143.941 149.826 137.379 1.00 119.04 573 ILE E C 1
ATOM 8241 O O . ILE D 2 59 ? 143.179 149.406 136.494 1.00 119.04 573 ILE E O 1
ATOM 8246 N N . LYS D 2 60 ? 144.369 151.096 137.414 1.00 120.94 574 LYS E N 1
ATOM 8247 C CA . LYS D 2 60 ? 144.016 152.038 136.351 1.00 120.94 574 LYS E CA 1
ATOM 8248 C C . LYS D 2 60 ? 144.544 151.590 134.992 1.00 120.94 574 LYS E C 1
ATOM 8249 O O . LYS D 2 60 ? 143.823 151.654 133.989 1.00 120.94 574 LYS E O 1
ATOM 8255 N N . GLN D 2 61 ? 145.794 151.123 134.949 1.00 125.20 575 GLN E N 1
ATOM 8256 C CA . GLN D 2 61 ? 146.373 150.584 133.721 1.00 125.20 575 GLN E CA 1
ATOM 8257 C C . GLN D 2 61 ? 145.625 149.343 133.259 1.00 125.20 575 GLN E C 1
ATOM 8258 O O . GLN D 2 61 ? 145.240 149.235 132.088 1.00 125.20 575 GLN E O 1
ATOM 8264 N N . LEU D 2 62 ? 145.389 148.401 134.176 1.00 114.29 576 LEU E N 1
ATOM 8265 C CA . LEU D 2 62 ? 144.793 147.127 133.795 1.00 114.29 576 LEU E CA 1
ATOM 8266 C C . LEU D 2 62 ? 143.318 147.272 133.425 1.00 114.29 576 LEU E C 1
ATOM 8267 O O . LEU D 2 62 ? 142.764 146.384 132.771 1.00 114.29 576 LEU E O 1
ATOM 8272 N N . GLN D 2 63 ? 142.679 148.380 133.796 1.00 110.71 577 GLN E N 1
ATOM 8273 C CA . GLN D 2 63 ? 141.350 148.683 133.280 1.00 110.71 577 GLN E CA 1
ATOM 8274 C C . GLN D 2 63 ? 141.398 149.431 131.947 1.00 110.71 577 GLN E C 1
ATOM 8275 O O . GLN D 2 63 ? 140.688 149.066 130.999 1.00 110.71 577 GLN E O 1
ATOM 8281 N N . ALA D 2 64 ? 142.237 150.470 131.861 1.00 113.92 578 ALA E N 1
ATOM 8282 C CA . ALA D 2 64 ? 142.223 151.358 130.705 1.00 113.92 578 ALA E CA 1
ATOM 8283 C C . ALA D 2 64 ? 142.775 150.688 129.457 1.00 113.92 578 ALA E C 1
ATOM 8284 O O . ALA D 2 64 ? 142.296 150.972 128.351 1.00 113.92 578 ALA E O 1
ATOM 8286 N N . ARG D 2 65 ? 143.769 149.805 129.609 1.00 113.14 579 ARG E N 1
ATOM 8287 C CA . ARG D 2 65 ? 144.288 149.071 128.459 1.00 113.14 579 ARG E CA 1
ATOM 8288 C C . ARG D 2 65 ? 143.217 148.177 127.852 1.00 113.14 579 ARG E C 1
ATOM 8289 O O . ARG D 2 65 ? 143.051 148.146 126.627 1.00 113.14 579 ARG E O 1
ATOM 8297 N N . VAL D 2 66 ? 142.452 147.483 128.698 1.00 106.19 580 VAL E N 1
ATOM 8298 C CA . VAL D 2 66 ? 141.408 146.584 128.215 1.00 106.19 580 VAL E CA 1
ATOM 8299 C C . VAL D 2 66 ? 140.278 147.375 127.570 1.00 106.19 580 VAL E C 1
ATOM 8300 O O . VAL D 2 66 ? 139.739 146.975 126.525 1.00 106.19 580 VAL E O 1
ATOM 8304 N N . LEU D 2 67 ? 139.940 148.530 128.155 1.00 105.86 581 LEU E N 1
ATOM 8305 C CA . LEU D 2 67 ? 138.928 149.410 127.572 1.00 105.86 581 LEU E CA 1
ATOM 8306 C C . LEU D 2 67 ? 139.339 149.904 126.189 1.00 105.86 581 LEU E C 1
ATOM 8307 O O . LEU D 2 67 ? 138.543 149.862 125.242 1.00 105.86 581 LEU E O 1
ATOM 8312 N N . ALA D 2 68 ? 140.594 150.342 126.050 1.00 107.82 582 ALA E N 1
ATOM 8313 C CA . ALA D 2 68 ? 141.068 150.844 124.765 1.00 107.82 582 ALA E CA 1
ATOM 8314 C C . ALA D 2 68 ? 141.152 149.735 123.723 1.00 107.82 582 ALA E C 1
ATOM 8315 O O . ALA D 2 68 ? 140.804 149.952 122.556 1.00 107.82 582 ALA E O 1
ATOM 8317 N N . VAL D 2 69 ? 141.581 148.537 124.134 1.00 96.91 583 VAL E N 1
ATOM 8318 C CA . VAL D 2 69 ? 141.690 147.412 123.208 1.00 96.91 583 VAL E CA 1
ATOM 8319 C C . VAL D 2 69 ? 140.318 146.998 122.693 1.00 96.91 583 VAL E C 1
ATOM 8320 O O . VAL D 2 69 ? 140.128 146.805 121.482 1.00 96.91 583 VAL E O 1
ATOM 8324 N N . GLU D 2 70 ? 139.331 146.904 123.587 1.00 105.02 584 GLU E N 1
ATOM 8325 C CA . GLU D 2 70 ? 137.999 146.506 123.145 1.00 105.02 584 GLU E CA 1
ATOM 8326 C C . GLU D 2 70 ? 137.343 147.595 122.303 1.00 105.02 584 GLU E C 1
ATOM 8327 O O . GLU D 2 70 ? 136.652 147.293 121.317 1.00 105.02 584 GLU E O 1
ATOM 8333 N N . ARG D 2 71 ? 137.581 148.865 122.650 1.00 100.91 585 ARG E N 1
ATOM 8334 C CA . ARG D 2 71 ? 137.022 149.954 121.861 1.00 100.91 585 ARG E CA 1
ATOM 8335 C C . ARG D 2 71 ? 137.644 150.010 120.474 1.00 100.91 585 ARG E C 1
ATOM 8336 O O . ARG D 2 71 ? 136.969 150.367 119.503 1.00 100.91 585 ARG E O 1
ATOM 8344 N N . TYR D 2 72 ? 138.913 149.628 120.356 1.00 88.27 586 TYR E N 1
ATOM 8345 C CA . TYR D 2 72 ? 139.512 149.545 119.034 1.00 88.27 586 TYR E CA 1
ATOM 8346 C C . TYR D 2 72 ? 138.959 148.368 118.241 1.00 88.27 586 TYR E C 1
ATOM 8347 O O . TYR D 2 72 ? 138.714 148.485 117.029 1.00 88.27 586 TYR E O 1
ATOM 8356 N N . LEU D 2 73 ? 138.766 147.223 118.898 1.00 88.15 587 LEU E N 1
ATOM 8357 C CA . LEU D 2 73 ? 138.278 146.058 118.170 1.00 88.15 587 LEU E CA 1
ATOM 8358 C C . LEU D 2 73 ? 136.839 146.228 117.712 1.00 88.15 587 LEU E C 1
ATOM 8359 O O . LEU D 2 73 ? 136.451 145.640 116.700 1.00 88.15 587 LEU E O 1
ATOM 8364 N N . ARG D 2 74 ? 136.048 147.047 118.408 1.00 92.71 588 ARG E N 1
ATOM 8365 C CA . ARG D 2 74 ? 134.700 147.330 117.918 1.00 92.71 588 ARG E CA 1
ATOM 8366 C C . ARG D 2 74 ? 134.738 148.113 116.607 1.00 92.71 588 ARG E C 1
ATOM 8367 O O . ARG D 2 74 ? 133.936 147.858 115.694 1.00 92.71 588 ARG E O 1
ATOM 8375 N N . ASP D 2 75 ? 135.676 149.056 116.493 1.00 93.03 589 ASP E N 1
ATOM 8376 C CA . ASP D 2 75 ? 135.864 149.776 115.239 1.00 93.03 589 ASP E CA 1
ATOM 8377 C C . ASP D 2 75 ? 136.350 148.844 114.143 1.00 93.03 589 ASP E C 1
ATOM 8378 O O . ASP D 2 75 ? 135.934 148.968 112.985 1.00 93.03 589 ASP E O 1
ATOM 8383 N N . GLN D 2 76 ? 137.207 147.886 114.496 1.00 85.29 590 GLN E N 1
ATOM 8384 C CA . GLN D 2 76 ? 137.617 146.898 113.504 1.00 85.29 590 GLN E CA 1
ATOM 8385 C C . GLN D 2 76 ? 136.477 145.972 113.107 1.00 85.29 590 GLN E C 1
ATOM 8386 O O . GLN D 2 76 ? 136.485 145.436 111.997 1.00 85.29 590 GLN E O 1
ATOM 8392 N N . GLN D 2 77 ? 135.489 145.778 113.975 1.00 86.94 591 GLN E N 1
ATOM 8393 C CA . GLN D 2 77 ? 134.357 144.952 113.571 1.00 86.94 591 GLN E CA 1
ATOM 8394 C C . GLN D 2 77 ? 133.409 145.696 112.656 1.00 86.94 591 GLN E C 1
ATOM 8395 O O . GLN D 2 77 ? 132.895 145.113 111.695 1.00 86.94 591 GLN E O 1
ATOM 8401 N N . LEU D 2 78 ? 133.155 146.972 112.939 1.00 87.84 592 LEU E N 1
ATOM 8402 C CA . LEU D 2 78 ? 132.346 147.746 112.005 1.00 87.84 592 LEU E CA 1
ATOM 8403 C C . LEU D 2 78 ? 133.067 147.962 110.685 1.00 87.84 592 LEU E C 1
ATOM 8404 O O . LEU D 2 78 ? 132.420 148.055 109.638 1.00 87.84 592 LEU E O 1
ATOM 8409 N N . LEU D 2 79 ? 134.396 148.008 110.704 1.00 90.42 593 LEU E N 1
ATOM 8410 C CA . LEU D 2 79 ? 135.130 148.140 109.461 1.00 90.42 593 LEU E CA 1
ATOM 8411 C C . LEU D 2 79 ? 135.276 146.806 108.744 1.00 90.42 593 LEU E C 1
ATOM 8412 O O . LEU D 2 79 ? 135.431 146.782 107.519 1.00 90.42 593 LEU E O 1
ATOM 8417 N N . GLY D 2 80 ? 135.191 145.699 109.473 1.00 92.46 594 GLY E N 1
ATOM 8418 C CA . GLY D 2 80 ? 135.406 144.390 108.896 1.00 92.46 594 GLY E CA 1
ATOM 8419 C C . GLY D 2 80 ? 134.244 143.913 108.061 1.00 92.46 594 GLY E C 1
ATOM 8420 O O . GLY D 2 80 ? 134.434 143.315 106.999 1.00 92.46 594 GLY E O 1
ATOM 8421 N N . LEU D 2 81 ? 133.030 144.193 108.515 1.00 97.48 595 LEU E N 1
ATOM 8422 C CA . LEU D 2 81 ? 131.851 143.728 107.805 1.00 97.48 595 LEU E CA 1
ATOM 8423 C C . LEU D 2 81 ? 131.510 144.582 106.596 1.00 97.48 595 LEU E C 1
ATOM 8424 O O . LEU D 2 81 ? 130.520 144.297 105.918 1.00 97.48 595 LEU E O 1
ATOM 8429 N N . TRP D 2 82 ? 132.291 145.614 106.307 1.00 96.47 596 TRP E N 1
ATOM 8430 C CA . TRP D 2 82 ? 132.039 146.469 105.163 1.00 96.47 596 TRP E CA 1
ATOM 8431 C C . TRP D 2 82 ? 133.006 146.201 104.027 1.00 96.47 596 TRP E C 1
ATOM 8432 O O . TRP D 2 82 ? 133.002 146.938 103.036 1.00 96.47 596 TRP E O 1
ATOM 8443 N N . GLY D 2 83 ? 133.824 145.162 104.145 1.00 104.13 597 GLY E N 1
ATOM 8444 C CA . GLY D 2 83 ? 134.841 144.882 103.149 1.00 104.13 597 GLY E CA 1
ATOM 8445 C C . GLY D 2 83 ? 135.927 145.933 103.103 1.00 104.13 597 GLY E C 1
ATOM 8446 O O . GLY D 2 83 ? 136.333 146.353 102.013 1.00 104.13 597 GLY E O 1
ATOM 8447 N N . CYS D 2 84 ? 136.398 146.382 104.264 1.00 99.50 598 CYS E N 1
ATOM 8448 C CA . CYS D 2 84 ? 137.347 147.483 104.315 1.00 99.50 598 CYS E CA 1
ATOM 8449 C C . CYS D 2 84 ? 138.428 147.269 105.359 1.00 99.50 598 CYS E C 1
ATOM 8450 O O . CYS D 2 84 ? 138.988 148.240 105.877 1.00 99.50 598 CYS E O 1
ATOM 8453 N N . THR D 2 85 ? 138.736 146.020 105.683 1.00 99.04 599 THR E N 1
ATOM 8454 C CA . THR D 2 85 ? 139.779 145.748 106.660 1.00 99.04 599 THR E CA 1
ATOM 8455 C C . THR D 2 85 ? 141.140 146.072 106.063 1.00 99.04 599 THR E C 1
ATOM 8456 O O . THR D 2 85 ? 141.573 145.432 105.101 1.00 99.04 599 THR E O 1
ATOM 8460 N N . GLY D 2 86 ? 141.804 147.075 106.625 1.00 100.49 600 GLY E N 1
ATOM 8461 C CA . GLY D 2 86 ? 143.102 147.509 106.165 1.00 100.49 600 GLY E CA 1
ATOM 8462 C C . GLY D 2 86 ? 143.087 148.811 105.401 1.00 100.49 600 GLY E C 1
ATOM 8463 O O . GLY D 2 86 ? 144.138 149.449 105.271 1.00 100.49 600 GLY E O 1
ATOM 8464 N N . LYS D 2 87 ? 141.938 149.225 104.887 1.00 94.66 601 LYS E N 1
ATOM 8465 C CA . LYS D 2 87 ? 141.864 150.497 104.192 1.00 94.66 601 LYS E CA 1
ATOM 8466 C C . LYS D 2 87 ? 141.538 151.621 105.164 1.00 94.66 601 LYS E C 1
ATOM 8467 O O . LYS D 2 87 ? 141.020 151.403 106.260 1.00 94.66 601 LYS E O 1
ATOM 8473 N N . THR D 2 88 ? 141.863 152.837 104.745 1.00 96.55 602 THR E N 1
ATOM 8474 C CA . THR D 2 88 ? 141.481 154.042 105.462 1.00 96.55 602 THR E CA 1
ATOM 8475 C C . THR D 2 88 ? 140.319 154.758 104.791 1.00 96.55 602 THR E C 1
ATOM 8476 O O . THR D 2 88 ? 139.444 155.293 105.479 1.00 96.55 602 THR E O 1
ATOM 8480 N N . ILE D 2 89 ? 140.265 154.729 103.464 1.00 95.43 603 ILE E N 1
ATOM 8481 C CA . ILE D 2 89 ? 139.194 155.342 102.692 1.00 95.43 603 ILE E CA 1
ATOM 8482 C C . ILE D 2 89 ? 138.570 154.259 101.829 1.00 95.43 603 ILE E C 1
ATOM 8483 O O . ILE D 2 89 ? 139.283 153.538 101.125 1.00 95.43 603 ILE E O 1
ATOM 8488 N N . CYS D 2 90 ? 137.248 154.135 101.890 1.00 105.53 604 CYS E N 1
ATOM 8489 C CA . CYS D 2 90 ? 136.531 153.185 101.057 1.00 105.53 604 CYS E CA 1
ATOM 8490 C C . CYS D 2 90 ? 135.446 153.879 100.255 1.00 105.53 604 CYS E C 1
ATOM 8491 O O . CYS D 2 90 ? 134.988 154.972 100.592 1.00 105.53 604 CYS E O 1
ATOM 8494 N N . CYS D 2 91 ? 135.042 153.213 99.188 1.00 118.27 605 CYS E N 1
ATOM 8495 C CA . CYS D 2 91 ? 133.796 153.491 98.504 1.00 118.27 605 CYS E CA 1
ATOM 8496 C C . CYS D 2 91 ? 132.868 152.311 98.744 1.00 118.27 605 CYS E C 1
ATOM 8497 O O . CYS D 2 91 ? 133.267 151.293 99.313 1.00 118.27 605 CYS E O 1
ATOM 8500 N N . THR D 2 92 ? 131.621 152.444 98.308 1.00 121.86 606 THR E N 1
ATOM 8501 C CA . THR D 2 92 ? 130.686 151.328 98.374 1.00 121.86 606 THR E CA 1
ATOM 8502 C C . THR D 2 92 ? 129.683 151.473 97.238 1.00 121.86 606 THR E C 1
ATOM 8503 O O . THR D 2 92 ? 129.823 152.339 96.370 1.00 121.86 606 THR E O 1
ATOM 8507 N N . ALA D 2 93 ? 128.674 150.609 97.234 1.00 123.65 607 ALA E N 1
ATOM 8508 C CA . ALA D 2 93 ? 127.622 150.658 96.234 1.00 123.65 607 ALA E CA 1
ATOM 8509 C C . ALA D 2 93 ? 126.333 151.267 96.762 1.00 123.65 607 ALA E C 1
ATOM 8510 O O . ALA D 2 93 ? 125.367 151.384 96.003 1.00 123.65 607 ALA E O 1
ATOM 8512 N N . VAL D 2 94 ? 126.291 151.662 98.029 1.00 117.00 608 VAL E N 1
ATOM 8513 C CA . VAL D 2 94 ? 125.054 152.146 98.630 1.00 117.00 608 VAL E CA 1
ATOM 8514 C C . VAL D 2 94 ? 124.828 153.595 98.229 1.00 117.00 608 VAL E C 1
ATOM 8515 O O . VAL D 2 94 ? 125.693 154.453 98.440 1.00 117.00 608 VAL E O 1
ATOM 8519 N N . ARG D 2 95 ? 123.663 153.871 97.649 1.00 125.67 609 ARG E N 1
ATOM 8520 C CA . ARG D 2 95 ? 123.303 155.237 97.316 1.00 125.67 609 ARG E CA 1
ATOM 8521 C C . ARG D 2 95 ? 122.986 156.033 98.575 1.00 125.67 609 ARG E C 1
ATOM 8522 O O . ARG D 2 95 ? 122.602 155.491 99.612 1.00 125.67 609 ARG E O 1
ATOM 8530 N N . TRP D 2 96 ? 123.152 157.343 98.464 1.00 123.04 610 TRP E N 1
ATOM 8531 C CA . TRP D 2 96 ? 122.911 158.270 99.558 1.00 123.04 610 TRP E CA 1
ATOM 8532 C C . TRP D 2 96 ? 121.502 158.818 99.432 1.00 123.04 610 TRP E C 1
ATOM 8533 O O . TRP D 2 96 ? 121.185 159.490 98.445 1.00 123.04 610 TRP E O 1
ATOM 8544 N N . ASN D 2 97 ? 120.663 158.540 100.422 1.00 132.20 611 ASN E N 1
ATOM 8545 C CA . ASN D 2 97 ? 119.304 159.049 100.378 1.00 132.20 611 ASN E CA 1
ATOM 8546 C C . ASN D 2 97 ? 119.297 160.544 100.665 1.00 132.20 611 ASN E C 1
ATOM 8547 O O . ASN D 2 97 ? 120.093 161.054 101.456 1.00 132.20 611 ASN E O 1
ATOM 8552 N N . LYS D 2 98 ? 118.383 161.246 100.005 1.00 136.36 612 LYS E N 1
ATOM 8553 C CA . LYS D 2 98 ? 118.226 162.675 100.223 1.00 136.36 612 LYS E CA 1
ATOM 8554 C C . LYS D 2 98 ? 117.392 162.994 101.455 1.00 136.36 612 LYS E C 1
ATOM 8555 O O . LYS D 2 98 ? 117.170 164.172 101.749 1.00 136.36 612 LYS E O 1
ATOM 8561 N N . THR D 2 99 ? 116.912 161.982 102.170 1.00 138.96 613 THR E N 1
ATOM 8562 C CA . THR D 2 99 ? 116.365 162.179 103.501 1.00 138.96 613 THR E CA 1
ATOM 8563 C C . THR D 2 99 ? 117.411 161.975 104.586 1.00 138.96 613 THR E C 1
ATOM 8564 O O . THR D 2 99 ? 117.172 162.352 105.737 1.00 138.96 613 THR E O 1
ATOM 8568 N N . TRP D 2 100 ? 118.562 161.399 104.243 1.00 129.95 614 TRP E N 1
ATOM 8569 C CA . TRP D 2 100 ? 119.621 161.149 105.211 1.00 129.95 614 TRP E CA 1
ATOM 8570 C C . TRP D 2 100 ? 120.313 162.446 105.580 1.00 129.95 614 TRP E C 1
ATOM 8571 O O . TRP D 2 100 ? 121.344 162.802 105.003 1.00 129.95 614 TRP E O 1
ATOM 8582 N N . GLY D 2 101 ? 119.754 163.150 106.542 1.00 138.47 615 GLY E N 1
ATOM 8583 C CA . GLY D 2 101 ? 120.265 164.448 106.905 1.00 138.47 615 GLY E CA 1
ATOM 8584 C C . GLY D 2 101 ? 119.665 165.526 106.040 1.00 138.47 615 GLY E C 1
ATOM 8585 O O . GLY D 2 101 ? 118.881 165.277 105.120 1.00 138.47 615 GLY E O 1
ATOM 8586 N N . ASN D 2 102 ? 120.039 166.763 106.345 1.00 147.49 616 ASN E N 1
ATOM 8587 C CA . ASN D 2 102 ? 119.484 167.896 105.622 1.00 147.49 616 ASN E CA 1
ATOM 8588 C C . ASN D 2 102 ? 120.311 168.070 104.358 1.00 147.49 616 ASN E C 1
ATOM 8589 O O . ASN D 2 102 ? 121.486 168.445 104.423 1.00 147.49 616 ASN E O 1
ATOM 8594 N N . ILE D 2 103 ? 119.706 167.789 103.210 1.00 132.68 617 ILE E N 1
ATOM 8595 C CA . ILE D 2 103 ? 120.442 167.601 101.970 1.00 132.68 617 ILE E CA 1
ATOM 8596 C C . ILE D 2 103 ? 120.317 168.838 101.099 1.00 132.68 617 ILE E C 1
ATOM 8597 O O . ILE D 2 103 ? 119.212 169.325 100.832 1.00 132.68 617 ILE E O 1
ATOM 8602 N N . SER D 2 104 ? 121.465 169.332 100.656 1.00 135.06 618 SER E N 1
ATOM 8603 C CA . SER D 2 104 ? 121.583 170.471 99.764 1.00 135.06 618 SER E CA 1
ATOM 8604 C C . SER D 2 104 ? 122.666 170.093 98.763 1.00 135.06 618 SER E C 1
ATOM 8605 O O . SER D 2 104 ? 122.915 168.905 98.528 1.00 135.06 618 SER E O 1
ATOM 8608 N N . ASP D 2 105 A 123.255 171.091 98.104 1.00 131.95 618 ASP E N 1
ATOM 8609 C CA . ASP D 2 105 A 124.450 170.849 97.303 1.00 131.95 618 ASP E CA 1
ATOM 8610 C C . ASP D 2 105 A 125.554 170.270 98.180 1.00 131.95 618 ASP E C 1
ATOM 8611 O O . ASP D 2 105 A 125.938 170.866 99.191 1.00 131.95 618 ASP E O 1
ATOM 8616 N N . TYR D 2 106 ? 126.042 169.092 97.793 1.00 132.34 619 TYR E N 1
ATOM 8617 C CA . TYR D 2 106 ? 127.017 168.375 98.600 1.00 132.34 619 TYR E CA 1
ATOM 8618 C C . TYR D 2 106 ? 128.382 169.048 98.582 1.00 132.34 619 TYR E C 1
ATOM 8619 O O . TYR D 2 106 ? 129.189 168.836 99.499 1.00 132.34 619 TYR E O 1
ATOM 8628 N N . GLN D 2 107 ? 128.659 169.852 97.554 1.00 130.18 620 GLN E N 1
ATOM 8629 C CA . GLN D 2 107 ? 129.920 170.575 97.498 1.00 130.18 620 GLN E CA 1
ATOM 8630 C C . GLN D 2 107 ? 129.973 171.648 98.577 1.00 130.18 620 GLN E C 1
ATOM 8631 O O . GLN D 2 107 ? 131.048 171.946 99.110 1.00 130.18 620 GLN E O 1
ATOM 8637 N N . VAL D 2 108 ? 128.813 172.200 98.936 1.00 128.71 621 VAL E N 1
ATOM 8638 C CA . VAL D 2 108 ? 128.710 173.087 100.088 1.00 128.71 621 VAL E CA 1
ATOM 8639 C C . VAL D 2 108 ? 129.007 172.325 101.375 1.00 128.71 621 VAL E C 1
ATOM 8640 O O . VAL D 2 108 ? 129.635 172.860 102.297 1.00 128.71 621 VAL E O 1
ATOM 8644 N N . ILE D 2 109 ? 128.582 171.058 101.445 1.00 126.88 622 ILE E N 1
ATOM 8645 C CA . ILE D 2 109 ? 128.849 170.225 102.618 1.00 126.88 622 ILE E CA 1
ATOM 8646 C C . ILE D 2 109 ? 130.345 169.978 102.770 1.00 126.88 622 ILE E C 1
ATOM 8647 O O . ILE D 2 109 ? 130.888 170.017 103.882 1.00 126.88 622 ILE E O 1
ATOM 8652 N N . TRP D 2 110 ? 131.046 169.774 101.655 1.00 129.09 623 TRP E N 1
ATOM 8653 C CA . TRP D 2 110 ? 132.497 169.631 101.744 1.00 129.09 623 TRP E CA 1
ATOM 8654 C C . TRP D 2 110 ? 133.194 170.952 102.039 1.00 129.09 623 TRP E C 1
ATOM 8655 O O . TRP D 2 110 ? 134.202 170.975 102.752 1.00 129.09 623 TRP E O 1
ATOM 8666 N N . ASN D 2 111 ? 132.690 172.056 101.501 1.00 131.94 624 ASN E N 1
ATOM 8667 C CA . ASN D 2 111 ? 133.436 173.303 101.572 1.00 131.94 624 ASN E CA 1
ATOM 8668 C C . ASN D 2 111 ? 133.161 174.126 102.821 1.00 131.94 624 ASN E C 1
ATOM 8669 O O . ASN D 2 111 ? 133.994 174.964 103.181 1.00 131.94 624 ASN E O 1
ATOM 8674 N N . ASN D 2 112 ? 132.029 173.923 103.490 1.00 133.09 625 ASN E N 1
ATOM 8675 C CA . ASN D 2 112 ? 131.602 174.840 104.538 1.00 133.09 625 ASN E CA 1
ATOM 8676 C C . ASN D 2 112 ? 131.374 174.169 105.882 1.00 133.09 625 ASN E C 1
ATOM 8677 O O . ASN D 2 112 ? 130.906 174.829 106.815 1.00 133.09 625 ASN E O 1
ATOM 8682 N N . TYR D 2 113 ? 131.692 172.890 106.016 1.00 118.63 626 TYR E N 1
ATOM 8683 C CA . TYR D 2 113 ? 131.505 172.188 107.273 1.00 118.63 626 TYR E CA 1
ATOM 8684 C C . TYR D 2 113 ? 132.836 171.693 107.816 1.00 118.63 626 TYR E C 1
ATOM 8685 O O . TYR D 2 113 ? 133.861 171.683 107.131 1.00 118.63 626 TYR E O 1
ATOM 8694 N N . THR D 2 114 ? 132.797 171.297 109.077 1.00 115.14 627 THR E N 1
ATOM 8695 C CA . THR D 2 114 ? 133.817 170.480 109.708 1.00 115.14 627 THR E CA 1
ATOM 8696 C C . THR D 2 114 ? 133.157 169.199 110.199 1.00 115.14 627 THR E C 1
ATOM 8697 O O . THR D 2 114 ? 131.948 169.006 110.047 1.00 115.14 627 THR E O 1
ATOM 8701 N N . TRP D 2 115 ? 133.965 168.320 110.795 1.00 108.04 628 TRP E N 1
ATOM 8702 C CA . TRP D 2 115 ? 133.442 167.034 111.239 1.00 108.04 628 TRP E CA 1
ATOM 8703 C C . TRP D 2 115 ? 132.491 167.189 112.416 1.00 108.04 628 TRP E C 1
ATOM 8704 O O . TRP D 2 115 ? 131.508 166.447 112.521 1.00 108.04 628 TRP E O 1
ATOM 8715 N N . GLN D 2 116 ? 132.761 168.148 113.304 1.00 113.60 629 GLN E N 1
ATOM 8716 C CA . GLN D 2 116 ? 131.839 168.423 114.401 1.00 113.60 629 GLN E CA 1
ATOM 8717 C C . GLN D 2 116 ? 130.509 168.959 113.901 1.00 113.60 629 GLN E C 1
ATOM 8718 O O . GLN D 2 116 ? 129.466 168.684 114.501 1.00 113.60 629 GLN E O 1
ATOM 8724 N N . GLN D 2 117 ? 130.522 169.708 112.804 1.00 120.78 630 GLN E N 1
ATOM 8725 C CA . GLN D 2 117 ? 129.269 170.212 112.267 1.00 120.78 630 GLN E CA 1
ATOM 8726 C C . GLN D 2 117 ? 128.510 169.125 111.523 1.00 120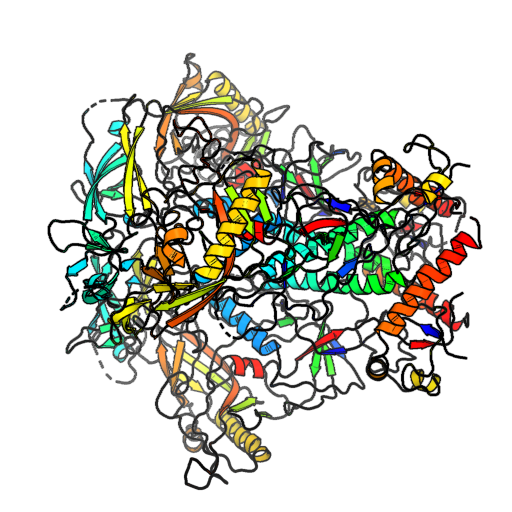.78 630 GLN E C 1
ATOM 8727 O O . GLN D 2 117 ? 127.282 169.038 111.630 1.00 120.78 630 GLN E O 1
ATOM 8733 N N . TRP D 2 118 ? 129.219 168.282 110.778 1.00 122.30 631 TRP E N 1
ATOM 8734 C CA . TRP D 2 118 ? 128.548 167.250 110.002 1.00 122.30 631 TRP E CA 1
ATOM 8735 C C . TRP D 2 118 ? 128.071 166.100 110.876 1.00 122.30 631 TRP E C 1
ATOM 8736 O O . TRP D 2 118 ? 127.074 165.446 110.542 1.00 122.30 631 TRP E O 1
ATOM 8747 N N . ASP D 2 119 ? 128.731 165.875 112.015 1.00 128.81 632 ASP E N 1
ATOM 8748 C CA . ASP D 2 119 ? 128.386 164.750 112.876 1.00 128.81 632 ASP E CA 1
ATOM 8749 C C . ASP D 2 119 ? 127.033 164.934 113.550 1.00 128.81 632 ASP E C 1
ATOM 8750 O O . ASP D 2 119 ? 126.392 163.945 113.924 1.00 128.81 632 ASP E O 1
ATOM 8755 N N . ARG D 2 120 ? 126.587 166.180 113.712 1.00 133.22 633 ARG E N 1
ATOM 8756 C CA . ARG D 2 120 ? 125.231 166.416 114.190 1.00 133.22 633 ARG E CA 1
ATOM 8757 C C . ARG D 2 120 ? 124.207 165.924 113.183 1.00 133.22 633 ARG E C 1
ATOM 8758 O O . ARG D 2 120 ? 123.169 165.368 113.557 1.00 133.22 633 ARG E O 1
ATOM 8766 N N . GLU D 2 121 ? 124.491 166.098 111.900 1.00 137.79 634 GLU E N 1
ATOM 8767 C CA . GLU D 2 121 ? 123.553 165.672 110.881 1.00 137.79 634 GLU E CA 1
ATOM 8768 C C . GLU D 2 121 ? 123.707 164.189 110.564 1.00 137.79 634 GLU E C 1
ATOM 8769 O O . GLU D 2 121 ? 122.810 163.599 109.952 1.00 137.79 634 GLU E O 1
ATOM 8775 N N . VAL D 2 122 ? 124.825 163.584 110.976 1.00 130.68 635 VAL E N 1
ATOM 8776 C CA . VAL D 2 122 ? 125.022 162.143 110.818 1.00 130.68 635 VAL E CA 1
ATOM 8777 C C . VAL D 2 122 ? 124.027 161.357 111.666 1.00 130.68 635 VAL E C 1
ATOM 8778 O O . VAL D 2 122 ? 123.465 160.352 111.210 1.00 130.68 635 VAL E O 1
ATOM 8782 N N . ASN D 2 123 ? 123.770 161.816 112.891 1.00 126.94 636 ASN E N 1
ATOM 8783 C CA . ASN D 2 123 ? 122.907 161.100 113.823 1.00 126.94 636 ASN E CA 1
ATOM 8784 C C . ASN D 2 123 ? 121.466 161.047 113.320 1.00 126.94 636 ASN E C 1
ATOM 8785 O O . ASN D 2 123 ? 121.074 161.796 112.421 1.00 126.94 636 ASN E O 1
ATOM 8790 N N . ASN D 2 124 ? 120.700 160.117 113.924 1.00 139.12 637 ASN E N 1
ATOM 8791 C CA . ASN D 2 124 ? 119.395 159.551 113.547 1.00 139.12 637 ASN E CA 1
ATOM 8792 C C . ASN D 2 124 ? 119.510 158.592 112.362 1.00 139.12 637 ASN E C 1
ATOM 8793 O O . ASN D 2 124 ? 118.517 157.973 111.968 1.00 139.12 637 ASN E O 1
ATOM 8798 N N . TYR D 2 125 ? 120.704 158.459 111.778 1.00 126.13 638 TYR E N 1
ATOM 8799 C CA . TYR D 2 125 ? 120.900 157.636 110.591 1.00 126.13 638 TYR E CA 1
ATOM 8800 C C . TYR D 2 125 ? 122.021 156.634 110.805 1.00 126.13 638 TYR E C 1
ATOM 8801 O O . TYR D 2 125 ? 122.595 156.126 109.837 1.00 126.13 638 TYR E O 1
ATOM 8810 N N . THR D 2 126 ? 122.332 156.347 112.064 1.00 118.90 639 THR E N 1
ATOM 8811 C CA . THR D 2 126 ? 123.478 155.515 112.396 1.00 118.90 639 THR E CA 1
ATOM 8812 C C . THR D 2 126 ? 123.211 154.054 112.061 1.00 118.90 639 THR E C 1
ATOM 8813 O O . THR D 2 126 ? 123.879 153.468 111.198 1.00 118.90 639 THR E O 1
ATOM 8817 N N . GLY D 2 127 ? 122.210 153.461 112.716 1.00 124.93 640 GLY E N 1
ATOM 8818 C CA . GLY D 2 127 ? 121.966 152.037 112.572 1.00 124.93 640 GLY E CA 1
ATOM 8819 C C . GLY D 2 127 ? 121.443 151.643 111.208 1.00 124.93 640 GLY E C 1
ATOM 8820 O O . GLY D 2 127 ? 121.724 150.537 110.734 1.00 124.93 640 GLY E O 1
ATOM 8821 N N . LEU D 2 128 ? 120.719 152.550 110.546 1.00 122.03 641 LEU E N 1
ATOM 8822 C CA . LEU D 2 128 ? 120.187 152.272 109.215 1.00 122.03 641 LEU E CA 1
ATOM 8823 C C . LEU D 2 128 ? 121.307 152.079 108.202 1.00 122.03 641 LEU E C 1
ATOM 8824 O O . LEU D 2 128 ? 121.359 151.060 107.503 1.00 122.03 641 LEU E O 1
ATOM 8829 N N . ILE D 2 129 ? 122.233 153.037 108.135 1.00 113.71 642 ILE E N 1
ATOM 8830 C CA . ILE D 2 129 ? 123.355 152.925 107.213 1.00 113.71 642 ILE E CA 1
ATOM 8831 C C . ILE D 2 129 ? 124.295 151.812 107.655 1.00 113.71 642 ILE E C 1
ATOM 8832 O O . ILE D 2 129 ? 124.837 151.070 106.822 1.00 113.71 642 ILE E O 1
ATOM 8837 N N . TYR D 2 130 ? 124.453 151.628 108.969 1.00 110.05 643 TYR E N 1
ATOM 8838 C CA . TYR D 2 130 ? 125.365 150.593 109.441 1.00 110.05 643 TYR E CA 1
ATOM 8839 C C . TYR D 2 130 ? 124.792 149.190 109.282 1.00 110.05 643 TYR E C 1
ATOM 8840 O O . TYR D 2 130 ? 125.533 148.217 109.450 1.00 110.05 643 TYR E O 1
ATOM 8849 N N . THR D 2 131 ? 123.503 149.062 108.978 1.00 116.24 644 THR E N 1
ATOM 8850 C CA . THR D 2 131 ? 122.951 147.781 108.566 1.00 116.24 644 THR E CA 1
ATOM 8851 C C . THR D 2 131 ? 122.921 147.637 107.046 1.00 116.24 644 THR E C 1
ATOM 8852 O O . THR D 2 131 ? 123.162 146.536 106.527 1.00 116.24 644 THR E O 1
ATOM 8856 N N . LEU D 2 132 ? 122.677 148.738 106.323 1.00 118.05 645 LEU E N 1
ATOM 8857 C CA . LEU D 2 132 ? 122.641 148.680 104.864 1.00 118.05 645 LEU E CA 1
ATOM 8858 C C . LEU D 2 132 ? 124.007 148.361 104.272 1.00 118.05 645 LEU E C 1
ATOM 8859 O O . LEU D 2 132 ? 124.093 147.659 103.258 1.00 118.05 645 LEU E O 1
ATOM 8864 N N . LEU D 2 133 ? 125.084 148.847 104.894 1.00 111.23 646 LEU E N 1
ATOM 8865 C CA . LEU D 2 133 ? 126.417 148.515 104.399 1.00 111.23 646 LEU E CA 1
ATOM 8866 C C . LEU D 2 133 ? 126.738 147.042 104.608 1.00 111.23 646 LEU E C 1
ATOM 8867 O O . LEU D 2 133 ? 127.299 146.389 103.716 1.00 111.23 646 LEU E O 1
ATOM 8872 N N . GLU D 2 134 ? 126.376 146.499 105.772 1.00 120.77 647 GLU E N 1
ATOM 8873 C CA . GLU D 2 134 ? 126.640 145.093 106.046 1.00 120.77 647 GLU E CA 1
ATOM 8874 C C . GLU D 2 134 ? 125.780 144.185 105.187 1.00 120.77 647 GLU E C 1
ATOM 8875 O O . GLU D 2 134 ? 126.179 143.055 104.890 1.00 120.77 647 GLU E O 1
ATOM 8881 N N . GLU D 2 135 ? 124.605 144.655 104.777 1.00 125.98 648 GLU E N 1
ATOM 8882 C CA . GLU D 2 135 ? 123.831 143.877 103.820 1.00 125.98 648 GLU E CA 1
ATOM 8883 C C . GLU D 2 135 ? 124.432 143.972 102.424 1.00 125.98 648 GLU E C 1
ATOM 8884 O O . GLU D 2 135 ? 124.557 142.959 101.727 1.00 125.98 648 GLU E O 1
ATOM 8890 N N . ALA D 2 136 ? 124.833 145.170 102.005 1.00 119.27 649 ALA E N 1
ATOM 8891 C CA . ALA D 2 136 ? 125.241 145.373 100.624 1.00 119.27 649 ALA E CA 1
ATOM 8892 C C . ALA D 2 136 ? 126.655 144.898 100.328 1.00 119.27 649 ALA E C 1
ATOM 8893 O O . ALA D 2 136 ? 127.013 144.792 99.151 1.00 119.27 649 ALA E O 1
ATOM 8895 N N . ASN D 2 137 ? 127.481 144.636 101.338 1.00 118.57 650 ASN E N 1
ATOM 8896 C CA . ASN D 2 137 ? 128.797 144.063 101.071 1.00 118.57 650 ASN E CA 1
ATOM 8897 C C . ASN D 2 137 ? 128.823 142.545 101.196 1.00 118.57 650 ASN E C 1
ATOM 8898 O O . ASN D 2 137 ? 129.059 141.848 100.205 1.00 118.57 650 ASN E O 1
ATOM 8903 N N . THR D 2 138 ? 128.555 142.017 102.388 1.00 126.77 651 THR E N 1
ATOM 8904 C CA . THR D 2 138 ? 128.780 140.600 102.643 1.00 126.77 651 THR E CA 1
ATOM 8905 C C . THR D 2 138 ? 127.739 139.702 101.997 1.00 126.77 651 THR E C 1
ATOM 8906 O O . THR D 2 138 ? 127.960 138.490 101.909 1.00 126.77 651 THR E O 1
ATOM 8910 N N . GLN D 2 139 ? 126.621 140.255 101.552 1.00 132.15 652 GLN E N 1
ATOM 8911 C CA . GLN D 2 139 ? 125.586 139.475 100.896 1.00 132.15 652 GLN E CA 1
ATOM 8912 C C . GLN D 2 139 ? 125.447 139.797 99.422 1.00 132.15 652 GLN E C 1
ATOM 8913 O O . GLN D 2 139 ? 125.305 138.884 98.610 1.00 132.15 652 GLN E O 1
ATOM 8919 N N . GLN D 2 140 ? 125.491 141.074 99.054 1.00 127.70 653 GLN E N 1
ATOM 8920 C CA . GLN D 2 140 ? 125.257 141.432 97.664 1.00 127.70 653 GLN E CA 1
ATOM 8921 C C . GLN D 2 140 ? 126.479 141.155 96.800 1.00 127.70 653 GLN E C 1
ATOM 8922 O O . GLN D 2 140 ? 126.335 140.761 95.638 1.00 127.70 653 GLN E O 1
ATOM 8928 N N . GLU D 2 141 ? 127.680 141.331 97.343 1.00 124.14 654 GLU E N 1
ATOM 8929 C CA . GLU D 2 141 ? 128.871 141.059 96.553 1.00 124.14 654 GLU E CA 1
ATOM 8930 C C . GLU D 2 141 ? 129.271 139.591 96.601 1.00 124.14 654 GLU E C 1
ATOM 8931 O O . GLU D 2 141 ? 129.661 139.028 95.575 1.00 124.14 654 GLU E O 1
ATOM 8937 N N . LYS D 2 142 ? 129.161 138.951 97.767 1.00 124.92 655 LYS E N 1
ATOM 8938 C CA . LYS D 2 142 ? 129.679 137.594 97.916 1.00 124.92 655 LYS E CA 1
ATOM 8939 C C . LYS D 2 142 ? 128.818 136.574 97.183 1.00 124.92 655 LYS E C 1
ATOM 8940 O O . LYS D 2 142 ? 129.343 135.600 96.627 1.00 124.92 655 LYS E O 1
ATOM 8946 N N . ASN D 2 143 ? 127.498 136.779 97.172 1.00 132.79 656 ASN E N 1
ATOM 8947 C CA . ASN D 2 143 ? 126.618 135.887 96.426 1.00 132.79 656 ASN E CA 1
ATOM 8948 C C . ASN D 2 143 ? 126.864 136.006 94.931 1.00 132.79 656 ASN E C 1
ATOM 8949 O O . ASN D 2 143 ? 126.934 134.994 94.227 1.00 132.79 656 ASN E O 1
ATOM 8954 N N . GLU D 2 144 ? 127.031 137.231 94.436 1.00 131.37 657 GLU E N 1
ATOM 8955 C CA . GLU D 2 144 ? 127.342 137.420 93.028 1.00 131.37 657 GLU E CA 1
ATOM 8956 C C . GLU D 2 144 ? 128.760 136.985 92.692 1.00 131.37 657 GLU E C 1
ATOM 8957 O O . GLU D 2 144 ? 129.063 136.743 91.521 1.00 131.37 657 GLU E O 1
ATOM 8963 N N . LYS D 2 145 ? 129.633 136.881 93.689 1.00 125.29 658 LYS E N 1
ATOM 8964 C CA . LYS D 2 145 ? 130.962 136.350 93.439 1.00 125.29 658 LYS E CA 1
ATOM 8965 C C . LYS D 2 145 ? 130.936 134.831 93.350 1.00 125.29 658 LYS E C 1
ATOM 8966 O O . LYS D 2 145 ? 131.597 134.244 92.486 1.00 125.29 658 LYS E O 1
ATOM 8972 N N . GLU D 2 146 ? 130.164 134.179 94.213 1.00 129.24 659 GLU E N 1
ATOM 8973 C CA . GLU D 2 146 ? 130.184 132.725 94.270 1.00 129.24 659 GLU E CA 1
ATOM 8974 C C . GLU D 2 146 ? 129.191 132.064 93.327 1.00 129.24 659 GLU E C 1
ATOM 8975 O O . GLU D 2 146 ? 129.448 130.948 92.863 1.00 129.24 659 GLU E O 1
ATOM 8981 N N . LEU D 2 147 ? 128.059 132.702 93.040 1.00 133.93 660 LEU E N 1
ATOM 8982 C CA . LEU D 2 147 ? 127.022 132.067 92.235 1.00 133.93 660 LEU E CA 1
ATOM 8983 C C . LEU D 2 147 ? 127.047 132.493 90.777 1.00 133.93 660 LEU E C 1
ATOM 8984 O O . LEU D 2 147 ? 126.906 131.642 89.894 1.00 133.93 660 LEU E O 1
ATOM 8989 N N . LEU D 2 148 ? 127.200 133.793 90.502 1.00 138.36 661 LEU E N 1
ATOM 8990 C CA . LEU D 2 148 ? 127.290 134.246 89.117 1.00 138.36 661 LEU E CA 1
ATOM 8991 C C . LEU D 2 148 ? 128.593 133.790 88.479 1.00 138.36 661 LEU E C 1
ATOM 8992 O O . LEU D 2 148 ? 128.611 133.367 87.318 1.00 138.36 661 LEU E O 1
ATOM 8997 N N . GLU D 2 149 ? 129.686 133.853 89.226 1.00 137.04 662 GLU E N 1
ATOM 8998 C CA . GLU D 2 149 ? 130.945 133.260 88.809 1.00 137.04 662 GLU E CA 1
ATOM 8999 C C . GLU D 2 149 ? 131.066 131.909 89.498 1.00 137.04 662 GLU E C 1
ATOM 9000 O O . GLU D 2 149 ? 131.159 131.846 90.729 1.00 137.04 662 GLU E O 1
ATOM 9006 N N . LEU D 2 150 ? 131.065 130.834 88.699 1.00 139.32 663 LEU E N 1
ATOM 9007 C CA . LEU D 2 150 ? 131.008 129.470 89.221 1.00 139.32 663 LEU E CA 1
ATOM 9008 C C . LEU D 2 150 ? 132.255 129.077 89.997 1.00 139.32 663 LEU E C 1
ATOM 9009 O O . LEU D 2 150 ? 132.212 128.113 90.768 1.00 139.32 663 LEU E O 1
ATOM 9014 N N . ASP D 2 151 ? 133.354 129.795 89.813 1.00 144.19 664 ASP E N 1
ATOM 9015 C CA . ASP D 2 151 ? 134.614 129.426 90.421 1.00 144.19 664 ASP E CA 1
ATOM 9016 C C . ASP D 2 151 ? 135.178 130.596 91.221 1.00 144.19 664 ASP E C 1
ATOM 9017 O O . ASP D 2 151 ? 134.874 131.754 90.942 1.00 144.19 664 ASP E O 1
ATOM 9023 N N . GLU E 1 1 ? 169.665 149.332 90.462 1.00 143.69 32 GLU D N 1
ATOM 9024 C CA . GLU E 1 1 ? 168.578 150.063 91.102 1.00 143.69 32 GLU D CA 1
ATOM 9025 C C . GLU E 1 1 ? 168.643 149.979 92.612 1.00 143.69 32 GLU D C 1
ATOM 9026 O O . GLU E 1 1 ? 169.256 149.073 93.172 1.00 143.69 32 GLU D O 1
ATOM 9032 N N . ASN E 1 2 ? 168.007 150.943 93.267 1.00 141.79 33 ASN D N 1
ATOM 9033 C CA . ASN E 1 2 ? 167.791 150.862 94.705 1.00 141.79 33 ASN D CA 1
ATOM 9034 C C . ASN E 1 2 ? 166.753 149.784 94.968 1.00 141.79 33 ASN D C 1
ATOM 9035 O O . ASN E 1 2 ? 165.593 149.923 94.567 1.00 141.79 33 ASN D O 1
ATOM 9040 N N . TRP E 1 3 ? 167.168 148.700 95.614 1.00 129.01 34 TRP D N 1
ATOM 9041 C CA . TRP E 1 3 ? 166.267 147.580 95.842 1.00 129.01 34 TRP D CA 1
ATOM 9042 C C . TRP E 1 3 ? 165.244 147.965 96.898 1.00 129.01 34 TRP D C 1
ATOM 9043 O O . TRP E 1 3 ? 165.603 148.214 98.048 1.00 129.01 34 TRP D O 1
ATOM 9054 N N . TRP E 1 4 ? 163.974 147.986 96.512 1.00 121.79 35 TRP D N 1
ATOM 9055 C CA . TRP E 1 4 ? 162.924 148.630 97.284 1.00 121.79 35 TRP D CA 1
ATOM 9056 C C . TRP E 1 4 ? 162.644 147.880 98.587 1.00 121.79 35 TRP D C 1
ATOM 9057 O O . TRP E 1 4 ? 163.074 146.743 98.798 1.00 121.79 35 TRP D O 1
ATOM 9068 N N . VAL E 1 5 ? 161.916 148.552 99.470 1.00 107.67 36 VAL D N 1
ATOM 9069 C CA . VAL E 1 5 ? 161.718 148.085 100.835 1.00 107.67 36 VAL D CA 1
ATOM 9070 C C . VAL E 1 5 ? 160.724 146.934 100.839 1.00 107.67 36 VAL D C 1
ATOM 9071 O O . VAL E 1 5 ? 159.654 147.020 100.230 1.00 107.67 36 VAL D O 1
ATOM 9075 N N . THR E 1 6 ? 161.078 145.849 101.515 1.00 105.15 37 THR D N 1
ATOM 9076 C CA . THR E 1 6 ? 160.116 144.819 101.862 1.00 105.15 37 THR D CA 1
ATOM 9077 C C . THR E 1 6 ? 159.936 144.758 103.369 1.00 105.15 37 THR D C 1
ATOM 9078 O O . THR E 1 6 ? 160.813 145.156 104.140 1.00 105.15 37 THR D O 1
ATOM 9082 N N . VAL E 1 7 ? 158.772 144.275 103.775 1.00 98.46 38 VAL D N 1
ATOM 9083 C CA . VAL E 1 7 ? 158.425 144.113 105.175 1.00 98.46 38 VAL D CA 1
ATOM 9084 C C . VAL E 1 7 ? 157.997 142.670 105.353 1.00 98.46 38 VAL D C 1
ATOM 9085 O O . VAL E 1 7 ? 156.937 142.266 104.859 1.00 98.46 38 VAL D O 1
ATOM 9089 N N . TYR E 1 8 ? 158.820 141.884 106.034 1.00 90.96 39 TYR D N 1
ATOM 9090 C CA . TYR E 1 8 ? 158.431 140.530 106.376 1.00 90.96 39 TYR D CA 1
ATOM 9091 C C . TYR E 1 8 ? 157.593 140.554 107.648 1.00 90.96 39 TYR D C 1
ATOM 9092 O O . TYR E 1 8 ? 157.287 141.611 108.198 1.00 90.96 39 TYR D O 1
ATOM 9101 N N . TYR E 1 9 ? 157.171 139.384 108.110 1.00 89.50 40 TYR D N 1
ATOM 9102 C CA . TYR E 1 9 ? 156.567 139.333 109.435 1.00 89.50 40 TYR D CA 1
ATOM 9103 C C . TYR E 1 9 ? 157.015 138.153 110.286 1.00 89.50 40 TYR D C 1
ATOM 9104 O O . TYR E 1 9 ? 156.989 138.266 111.515 1.00 89.50 40 TYR D O 1
ATOM 9113 N N . GLY E 1 10 ? 157.462 137.047 109.702 1.00 99.54 41 GLY D N 1
ATOM 9114 C CA . GLY E 1 10 ? 158.002 135.954 110.487 1.00 99.54 41 GLY D CA 1
ATOM 9115 C C . GLY E 1 10 ? 159.467 136.182 110.780 1.00 99.54 41 GLY D C 1
ATOM 9116 O O . GLY E 1 10 ? 160.336 135.519 110.209 1.00 99.54 41 GLY D O 1
ATOM 9117 N N . VAL E 1 11 ? 159.753 137.122 111.671 1.00 104.33 42 VAL D N 1
ATOM 9118 C CA . VAL E 1 11 ? 161.100 137.663 111.796 1.00 104.33 42 VAL D CA 1
ATOM 9119 C C . VAL E 1 11 ? 161.692 137.323 113.158 1.00 104.33 42 VAL D C 1
ATOM 9120 O O . VAL E 1 11 ? 161.223 137.834 114.184 1.00 104.33 42 VAL D O 1
ATOM 9124 N N . PRO E 1 12 ? 162.701 136.461 113.218 1.00 107.50 43 PRO D N 1
ATOM 9125 C CA . PRO E 1 12 ? 163.346 136.149 114.502 1.00 107.50 43 PRO D CA 1
ATOM 9126 C C . PRO E 1 12 ? 164.416 137.145 114.934 1.00 107.50 43 PRO D C 1
ATOM 9127 O O . PRO E 1 12 ? 165.601 136.949 114.651 1.00 107.50 43 PRO D O 1
ATOM 9131 N N . VAL E 1 13 ? 164.023 138.217 115.615 1.00 109.34 44 VAL D N 1
ATOM 9132 C CA . VAL E 1 13 ? 164.958 139.207 116.139 1.00 109.34 44 VAL D CA 1
ATOM 9133 C C . VAL E 1 13 ? 164.821 139.269 117.655 1.00 109.34 44 VAL D C 1
ATOM 9134 O O . VAL E 1 13 ? 163.708 139.382 118.179 1.00 109.34 44 VAL D O 1
ATOM 9138 N N . TRP E 1 14 ? 165.956 139.194 118.354 1.00 112.71 45 TRP D N 1
ATOM 9139 C CA . TRP E 1 14 ? 166.006 139.188 119.809 1.00 112.71 45 TRP D CA 1
ATOM 9140 C C . TRP E 1 14 ? 166.241 140.577 120.375 1.00 112.71 45 TRP D C 1
ATOM 9141 O O . TRP E 1 14 ? 166.994 141.373 119.809 1.00 112.71 45 TRP D O 1
ATOM 9152 N N . ARG E 1 15 ? 165.605 140.850 121.507 1.00 112.72 46 ARG D N 1
ATOM 9153 C CA . ARG E 1 15 ? 165.989 141.935 122.394 1.00 112.72 46 ARG D CA 1
ATOM 9154 C C . ARG E 1 15 ? 165.927 141.417 123.818 1.00 112.72 46 ARG D C 1
ATOM 9155 O O . ARG E 1 15 ? 164.971 140.734 124.193 1.00 112.72 46 ARG D O 1
ATOM 9163 N N . GLU E 1 16 ? 166.951 141.726 124.604 1.00 109.59 47 GLU D N 1
ATOM 9164 C CA . GLU E 1 16 ? 166.926 141.353 126.009 1.00 109.59 47 GLU D CA 1
ATOM 9165 C C . GLU E 1 16 ? 165.951 142.250 126.754 1.00 109.59 47 GLU D C 1
ATOM 9166 O O . GLU E 1 16 ? 166.016 143.477 126.648 1.00 109.59 47 GLU D O 1
ATOM 9172 N N . ALA E 1 17 ? 165.040 141.639 127.504 1.00 102.20 48 ALA D N 1
ATOM 9173 C CA . ALA E 1 17 ? 164.021 142.394 128.212 1.00 102.20 48 ALA D CA 1
ATOM 9174 C C . ALA E 1 17 ? 163.699 141.696 129.521 1.00 102.20 48 ALA D C 1
ATOM 9175 O O . ALA E 1 17 ? 164.168 140.590 129.795 1.00 102.20 48 ALA D O 1
ATOM 9177 N N . LYS E 1 18 ? 162.885 142.362 130.330 1.00 96.66 49 LYS D N 1
ATOM 9178 C CA . LYS E 1 18 ? 162.432 141.838 131.607 1.00 96.66 49 LYS D CA 1
ATOM 9179 C C . LYS E 1 18 ? 160.914 141.812 131.602 1.00 96.66 49 LYS D C 1
ATOM 9180 O O . LYS E 1 18 ? 160.278 142.785 131.190 1.00 96.66 49 LYS D O 1
ATOM 9186 N N . THR E 1 19 ? 160.338 140.705 132.056 1.00 87.88 50 THR D N 1
ATOM 9187 C CA . THR E 1 19 ? 158.890 140.551 132.071 1.00 87.88 50 THR D CA 1
ATOM 9188 C C . THR E 1 19 ? 158.516 139.550 133.154 1.00 87.88 50 THR D C 1
ATOM 9189 O O . THR E 1 19 ? 159.367 139.069 133.906 1.00 87.88 50 THR D O 1
ATOM 9193 N N . THR E 1 20 ? 157.228 139.237 133.224 1.00 90.71 51 THR D N 1
ATOM 9194 C CA . THR E 1 20 ? 156.680 138.367 134.251 1.00 90.71 51 THR D CA 1
ATOM 9195 C C . THR E 1 20 ? 156.502 136.961 133.695 1.00 90.71 51 THR D C 1
ATOM 9196 O O . THR E 1 20 ? 155.899 136.785 132.634 1.00 90.71 51 THR D O 1
ATOM 9200 N N . LEU E 1 21 ? 157.025 135.968 134.408 1.00 97.75 52 LEU D N 1
ATOM 9201 C CA . LEU E 1 21 ? 156.881 134.575 134.020 1.00 97.75 52 LEU D CA 1
ATOM 9202 C C . LEU E 1 21 ? 155.633 133.994 134.676 1.00 97.75 52 LEU D C 1
ATOM 9203 O O . LEU E 1 21 ? 154.873 134.711 135.326 1.00 97.75 52 LEU D O 1
ATOM 9208 N N . PHE E 1 22 ? 155.407 132.687 134.520 1.00 110.48 53 PHE D N 1
ATOM 9209 C CA . PHE E 1 22 ? 154.241 132.059 135.135 1.00 110.48 53 PHE D CA 1
ATOM 9210 C C . PHE E 1 22 ? 154.492 130.567 135.355 1.00 110.48 53 PHE D C 1
ATOM 9211 O O . PHE E 1 22 ? 155.525 130.017 134.963 1.00 110.48 53 PHE D O 1
ATOM 9219 N N . CYS E 1 23 ? 153.502 129.921 135.970 1.00 122.53 54 CYS D N 1
ATOM 9220 C CA . CYS E 1 23 ? 153.592 128.556 136.479 1.00 122.53 54 CYS D CA 1
ATOM 9221 C C . CYS E 1 23 ? 153.535 127.501 135.383 1.00 122.53 54 CYS D C 1
ATOM 9222 O O . CYS E 1 23 ? 152.961 127.707 134.313 1.00 122.53 54 CYS D O 1
ATOM 9225 N N . ALA E 1 24 ? 154.129 126.348 135.679 1.00 115.75 55 ALA D N 1
ATOM 9226 C CA . ALA E 1 24 ? 153.732 125.085 135.059 1.00 115.75 55 ALA D CA 1
ATOM 9227 C C . ALA E 1 24 ? 153.985 124.001 136.092 1.00 115.75 55 ALA D C 1
ATOM 9228 O O . ALA E 1 24 ? 155.132 123.760 136.475 1.00 115.75 55 ALA D O 1
ATOM 9230 N N . SER E 1 25 ? 152.920 123.364 136.555 1.00 130.39 56 SER D N 1
ATOM 9231 C CA . SER E 1 25 ? 153.020 122.348 137.584 1.00 130.39 56 SER D CA 1
ATOM 9232 C C . SER E 1 25 ? 152.570 121.003 137.040 1.00 130.39 56 SER D C 1
ATOM 9233 O O . SER E 1 25 ? 151.729 120.928 136.141 1.00 130.39 56 SER D O 1
ATOM 9236 N N . ASP E 1 26 ? 153.144 119.940 137.593 1.00 138.31 57 ASP D N 1
ATOM 9237 C CA . ASP E 1 26 ? 152.661 118.604 137.288 1.00 138.31 57 ASP D CA 1
ATOM 9238 C C . ASP E 1 26 ? 151.300 118.393 137.940 1.00 138.31 57 ASP D C 1
ATOM 9239 O O . ASP E 1 26 ? 150.973 119.003 138.961 1.00 138.31 57 ASP D O 1
ATOM 9244 N N . ALA E 1 27 ? 150.494 117.520 137.335 1.00 147.58 58 ALA D N 1
ATOM 9245 C CA . ALA E 1 27 ? 149.111 117.320 137.768 1.00 147.58 58 ALA D CA 1
ATOM 9246 C C . ALA E 1 27 ? 149.070 116.381 138.976 1.00 147.58 58 ALA D C 1
ATOM 9247 O O . ALA E 1 27 ? 148.626 115.234 138.911 1.00 147.58 58 ALA D O 1
ATOM 9249 N N . LYS E 1 28 ? 149.550 116.900 140.106 1.00 151.39 59 LYS D N 1
ATOM 9250 C CA . LYS E 1 28 ? 149.524 116.199 141.390 1.00 151.39 59 LYS D CA 1
ATOM 9251 C C . LYS E 1 28 ? 148.913 117.172 142.392 1.00 151.39 59 LYS D C 1
ATOM 9252 O O . LYS E 1 28 ? 149.633 117.888 143.092 1.00 151.39 59 LYS D O 1
ATOM 9258 N N . SER E 1 29 ? 147.584 117.195 142.463 1.00 157.55 60 SER D N 1
ATOM 9259 C CA . SER E 1 29 ? 146.859 118.144 143.303 1.00 157.55 60 SER D CA 1
ATOM 9260 C C . SER E 1 29 ? 145.866 117.379 144.164 1.00 157.55 60 SER D C 1
ATOM 9261 O O . SER E 1 29 ? 144.822 116.940 143.669 1.00 157.55 60 SER D O 1
ATOM 9264 N N . TYR E 1 30 ? 146.188 117.230 145.445 1.00 154.93 61 TYR D N 1
ATOM 9265 C CA . TYR E 1 30 ? 145.312 116.562 146.402 1.00 154.93 61 TYR D CA 1
ATOM 9266 C C . TYR E 1 30 ? 145.639 116.991 147.830 1.00 154.93 61 TYR D C 1
ATOM 9267 O O . TYR E 1 30 ? 145.046 117.932 148.358 1.00 154.93 61 TYR D O 1
ATOM 9276 N N . HIS E 1 35 ? 147.103 121.551 152.641 1.00 110.98 66 HIS D N 1
ATOM 9277 C CA . HIS E 1 35 ? 147.082 122.082 151.283 1.00 110.98 66 HIS D CA 1
ATOM 9278 C C . HIS E 1 35 ? 148.445 122.227 150.631 1.00 110.98 66 HIS D C 1
ATOM 9279 O O . HIS E 1 35 ? 148.501 122.690 149.499 1.00 110.98 66 HIS D O 1
ATOM 9286 N N . ASN E 1 36 ? 149.516 121.843 151.342 1.00 117.65 67 ASN D N 1
ATOM 9287 C CA . ASN E 1 36 ? 150.860 121.701 150.776 1.00 117.65 67 ASN D CA 1
ATOM 9288 C C . ASN E 1 36 ? 151.405 122.999 150.186 1.00 117.65 67 ASN D C 1
ATOM 9289 O O . ASN E 1 36 ? 151.502 123.105 148.961 1.00 117.65 67 ASN D O 1
ATOM 9294 N N . ILE E 1 37 ? 151.868 123.918 151.046 1.00 114.25 68 ILE D N 1
ATOM 9295 C CA . ILE E 1 37 ? 151.878 125.385 150.947 1.00 114.25 68 ILE D CA 1
ATOM 9296 C C . ILE E 1 37 ? 151.934 125.965 149.537 1.00 114.25 68 ILE D C 1
ATOM 9297 O O . ILE E 1 37 ? 151.159 126.869 149.201 1.00 114.25 68 ILE D O 1
ATOM 9302 N N . TRP E 1 38 ? 152.795 125.416 148.682 1.00 117.06 69 TRP D N 1
ATOM 9303 C CA . TRP E 1 38 ? 152.852 125.837 147.285 1.00 117.06 69 TRP D CA 1
ATOM 9304 C C . TRP E 1 38 ? 151.618 125.419 146.487 1.00 117.06 69 TRP D C 1
ATOM 9305 O O . TRP E 1 38 ? 151.439 125.886 145.356 1.00 117.06 69 TRP D O 1
ATOM 9316 N N . ALA E 1 39 ? 150.816 124.508 147.040 1.00 139.95 70 ALA D N 1
ATOM 9317 C CA . ALA E 1 39 ? 149.376 124.333 146.856 1.00 139.95 70 ALA D CA 1
ATOM 9318 C C . ALA E 1 39 ? 148.916 123.694 145.557 1.00 139.95 70 ALA D C 1
ATOM 9319 O O . ALA E 1 39 ? 147.805 123.149 145.536 1.00 139.95 70 ALA D O 1
ATOM 9321 N N . THR E 1 40 ? 149.791 123.632 144.540 1.00 152.85 71 THR D N 1
ATOM 9322 C CA . THR E 1 40 ? 149.500 123.140 143.188 1.00 152.85 71 THR D CA 1
ATOM 9323 C C . THR E 1 40 ? 148.164 123.709 142.684 1.00 152.85 71 THR D C 1
ATOM 9324 O O . THR E 1 40 ? 147.323 122.993 142.129 1.00 152.85 71 THR D O 1
ATOM 9328 N N . GLN E 1 41 ? 147.933 124.997 142.931 1.00 152.91 72 GLN D N 1
ATOM 9329 C CA . GLN E 1 41 ? 146.590 125.551 142.852 1.00 152.91 72 GLN D CA 1
ATOM 9330 C C . GLN E 1 41 ? 146.699 126.995 142.404 1.00 152.91 72 GLN D C 1
ATOM 9331 O O . GLN E 1 41 ? 147.596 127.718 142.853 1.00 152.91 72 GLN D O 1
ATOM 9337 N N . ALA E 1 42 ? 145.755 127.402 141.545 1.00 151.14 73 ALA D N 1
ATOM 9338 C CA . ALA E 1 42 ? 145.857 128.603 140.708 1.00 151.14 73 ALA D CA 1
ATOM 9339 C C . ALA E 1 42 ? 147.194 128.632 139.976 1.00 151.14 73 ALA D C 1
ATOM 9340 O O . ALA E 1 42 ? 147.859 129.661 139.885 1.00 151.14 73 ALA D O 1
ATOM 9342 N N . CYS E 1 43 ? 147.581 127.477 139.447 1.00 142.20 74 CYS D N 1
ATOM 9343 C CA . CYS E 1 43 ? 148.908 127.252 138.905 1.00 142.20 74 CYS D CA 1
ATOM 9344 C C . CYS E 1 43 ? 148.681 126.434 137.648 1.00 142.20 74 CYS D C 1
ATOM 9345 O O . CYS E 1 43 ? 147.913 125.468 137.680 1.00 142.20 74 CYS D O 1
ATOM 9348 N N . VAL E 1 44 ? 149.302 126.845 136.551 1.00 133.31 75 VAL D N 1
ATOM 9349 C CA . VAL E 1 44 ? 148.973 126.311 135.222 1.00 133.31 75 VAL D CA 1
ATOM 9350 C C . VAL E 1 44 ? 149.426 124.857 135.132 1.00 133.31 75 VAL D C 1
ATOM 9351 O O . VAL E 1 44 ? 150.548 124.537 135.557 1.00 133.31 75 VAL D O 1
ATOM 9355 N N . PRO E 1 45 ? 148.589 123.943 134.645 1.00 131.24 76 PRO D N 1
ATOM 9356 C CA . PRO E 1 45 ? 149.050 122.570 134.429 1.00 131.24 76 PRO D CA 1
ATOM 9357 C C . PRO E 1 45 ? 150.027 122.500 133.270 1.00 131.24 76 PRO D C 1
ATOM 9358 O O . PRO E 1 45 ? 149.959 123.285 132.321 1.00 131.24 76 PRO D O 1
ATOM 9362 N N . THR E 1 46 ? 150.947 121.547 133.365 1.00 131.48 77 THR D N 1
ATOM 9363 C CA . THR E 1 46 ? 152.042 121.458 132.415 1.00 131.48 77 THR D CA 1
ATOM 9364 C C . THR E 1 46 ? 151.561 120.957 131.060 1.00 131.48 77 THR D C 1
ATOM 9365 O O . THR E 1 46 ? 150.486 120.367 130.923 1.00 131.48 77 THR D O 1
ATOM 9369 N N . ASP E 1 47 ? 152.371 121.225 130.046 1.00 146.88 78 ASP D N 1
ATOM 9370 C CA . ASP E 1 47 ? 152.121 120.589 128.763 1.00 146.88 78 ASP D CA 1
ATOM 9371 C C . ASP E 1 47 ? 152.821 119.235 128.720 1.00 146.88 78 ASP D C 1
ATOM 9372 O O . ASP E 1 47 ? 153.959 119.114 129.185 1.00 146.88 78 ASP D O 1
ATOM 9377 N N . PRO E 1 48 ? 152.150 118.203 128.196 1.00 150.30 79 PRO D N 1
ATOM 9378 C CA . PRO E 1 48 ? 152.770 116.868 128.157 1.00 150.30 79 PRO D CA 1
ATOM 9379 C C . PRO E 1 48 ? 153.960 116.768 127.220 1.00 150.30 79 PRO D C 1
ATOM 9380 O O . PRO E 1 48 ? 154.784 115.862 127.392 1.00 150.30 79 PRO D O 1
ATOM 9384 N N . THR E 1 49 ? 154.084 117.665 126.244 1.00 150.74 80 THR D N 1
ATOM 9385 C CA . THR E 1 49 ? 155.212 117.643 125.329 1.00 150.74 80 THR D CA 1
ATOM 9386 C C . THR E 1 49 ? 156.195 118.735 125.713 1.00 150.74 80 THR D C 1
ATOM 9387 O O . THR E 1 49 ? 155.848 119.923 125.626 1.00 150.74 80 THR D O 1
ATOM 9391 N N . PRO E 1 50 ? 157.407 118.400 126.153 1.00 150.25 81 PRO D N 1
ATOM 9392 C CA . PRO E 1 50 ? 158.423 119.438 126.364 1.00 150.25 81 PRO D CA 1
ATOM 9393 C C . PRO E 1 50 ? 158.914 119.985 125.038 1.00 150.25 81 PRO D C 1
ATOM 9394 O O . PRO E 1 50 ? 159.668 119.318 124.325 1.00 150.25 81 PRO D O 1
ATOM 9398 N N . GLN E 1 51 ? 158.494 121.197 124.698 1.00 140.99 82 GLN D N 1
ATOM 9399 C CA . GLN E 1 51 ? 158.720 121.758 123.372 1.00 140.99 82 GLN D CA 1
ATOM 9400 C C . GLN E 1 51 ? 159.973 122.622 123.400 1.00 140.99 82 GLN D C 1
ATOM 9401 O O . GLN E 1 51 ? 159.978 123.702 124.000 1.00 140.99 82 GLN D O 1
ATOM 9407 N N . GLU E 1 52 ? 161.034 122.147 122.756 1.00 125.64 83 GLU D N 1
ATOM 9408 C CA . GLU E 1 52 ? 162.226 122.947 122.544 1.00 125.64 83 GLU D CA 1
ATOM 9409 C C . GLU E 1 52 ? 162.631 122.859 121.082 1.00 125.64 83 GLU D C 1
ATOM 9410 O O . GLU E 1 52 ? 162.219 121.952 120.356 1.00 125.64 83 GLU D O 1
ATOM 9416 N N . VAL E 1 53 ? 163.434 123.830 120.651 1.00 121.26 84 VAL D N 1
ATOM 9417 C CA . VAL E 1 53 ? 163.979 123.880 119.297 1.00 121.26 84 VAL D CA 1
ATOM 9418 C C . VAL E 1 53 ? 165.447 124.272 119.392 1.00 121.26 84 VAL D C 1
ATOM 9419 O O . VAL E 1 53 ? 165.788 125.258 120.054 1.00 121.26 84 VAL D O 1
ATOM 9423 N N . LEU E 1 54 ? 166.313 123.496 118.744 1.00 114.57 85 LEU D N 1
ATOM 9424 C CA . LEU E 1 54 ? 167.734 123.796 118.697 1.00 114.57 85 LEU D CA 1
ATOM 9425 C C . LEU E 1 54 ? 167.993 125.049 117.863 1.00 114.57 85 LEU D C 1
ATOM 9426 O O . LEU E 1 54 ? 167.188 125.442 117.018 1.00 114.57 85 LEU D O 1
ATOM 9431 N N . LEU E 1 55 ? 169.141 125.680 118.103 1.00 118.66 86 LEU D N 1
ATOM 9432 C CA . LEU E 1 55 ? 169.509 126.911 117.404 1.00 118.66 86 LEU D CA 1
ATOM 9433 C C . LEU E 1 55 ? 170.983 126.870 117.028 1.00 118.66 86 LEU D C 1
ATOM 9434 O O . LEU E 1 55 ? 171.840 127.374 117.763 1.00 118.66 86 LEU D O 1
ATOM 9439 N N . PRO E 1 56 ? 171.315 126.289 115.879 1.00 122.12 87 PRO D N 1
ATOM 9440 C CA . PRO E 1 56 ? 172.718 126.242 115.452 1.00 122.12 87 PRO D CA 1
ATOM 9441 C C . PRO E 1 56 ? 173.190 127.597 114.949 1.00 122.12 87 PRO D C 1
ATOM 9442 O O . PRO E 1 56 ? 172.388 128.470 114.614 1.00 122.12 87 PRO D O 1
ATOM 9446 N N . ASN E 1 57 ? 174.524 127.743 114.889 1.00 42.39 88 ASN D N 1
ATOM 9447 C CA . ASN E 1 57 ? 175.208 128.993 114.518 1.00 41.73 88 ASN D CA 1
ATOM 9448 C C . ASN E 1 57 ? 174.744 130.191 115.341 1.00 64.33 88 ASN D C 1
ATOM 9449 O O . ASN E 1 57 ? 174.576 131.296 114.826 1.00 78.55 88 ASN D O 1
ATOM 9454 N N . VAL E 1 58 ? 174.532 129.981 116.632 1.00 127.62 89 VAL D N 1
ATOM 9455 C CA . VAL E 1 58 ? 174.065 131.038 117.516 1.00 127.62 89 VAL D CA 1
ATOM 9456 C C . VAL E 1 58 ? 175.126 131.265 118.576 1.00 127.62 89 VAL D C 1
ATOM 9457 O O . VAL E 1 58 ? 175.501 130.331 119.294 1.00 127.62 89 VAL D O 1
ATOM 9461 N N . THR E 1 59 ? 175.619 132.494 118.665 1.00 129.10 90 THR D N 1
ATOM 9462 C CA . THR E 1 59 ? 176.599 132.884 119.676 1.00 129.10 90 THR D CA 1
ATOM 9463 C C . THR E 1 59 ? 175.930 133.917 120.575 1.00 129.10 90 THR D C 1
ATOM 9464 O O . THR E 1 59 ? 175.802 135.086 120.202 1.00 129.10 90 THR D O 1
ATOM 9468 N N . GLU E 1 60 ? 175.507 133.487 121.759 1.00 125.49 91 GLU D N 1
ATOM 9469 C CA . GLU E 1 60 ? 174.727 134.317 122.663 1.00 125.49 91 GLU D CA 1
ATOM 9470 C C . GLU E 1 60 ? 175.408 134.406 124.019 1.00 125.49 91 GLU D C 1
ATOM 9471 O O . GLU E 1 60 ? 175.799 133.384 124.592 1.00 125.49 91 GLU D O 1
ATOM 9477 N N . GLU E 1 61 ? 175.543 135.628 124.523 1.00 123.02 92 GLU D N 1
ATOM 9478 C CA . GLU E 1 61 ? 176.057 135.893 125.857 1.00 123.02 92 GLU D CA 1
ATOM 9479 C C . GLU E 1 61 ? 174.901 136.164 126.807 1.00 123.02 92 GLU D C 1
ATOM 9480 O O . GLU E 1 61 ? 173.963 136.887 126.464 1.00 123.02 92 GLU D O 1
ATOM 9486 N N . PHE E 1 62 ? 174.971 135.584 128.002 1.00 111.45 93 PHE D N 1
ATOM 9487 C CA . PHE E 1 62 ? 173.996 135.876 129.041 1.00 111.45 93 PHE D CA 1
ATOM 9488 C C . PHE E 1 62 ? 174.651 135.720 130.402 1.00 111.45 93 PHE D C 1
ATOM 9489 O O . PHE E 1 62 ? 175.463 134.816 130.610 1.00 111.45 93 PHE D O 1
ATOM 9497 N N . ASN E 1 63 ? 174.283 136.602 131.324 1.00 113.14 94 ASN D N 1
ATOM 9498 C CA . ASN E 1 63 ? 174.962 136.733 132.604 1.00 113.14 94 ASN D CA 1
ATOM 9499 C C . ASN E 1 63 ? 174.164 136.031 133.691 1.00 113.14 94 ASN D C 1
ATOM 9500 O O . ASN E 1 63 ? 172.962 136.266 133.840 1.00 113.14 94 ASN D O 1
ATOM 9505 N N . MET E 1 64 ? 174.846 135.179 134.454 1.00 105.55 95 MET D N 1
ATOM 9506 C CA . MET E 1 64 ? 174.216 134.531 135.597 1.00 105.55 95 MET D CA 1
ATOM 9507 C C . MET E 1 64 ? 173.974 135.516 136.729 1.00 105.55 95 MET D C 1
ATOM 9508 O O . MET E 1 64 ? 172.905 135.507 137.349 1.00 105.55 95 MET D O 1
ATOM 9513 N N . TRP E 1 65 ? 174.932 136.396 136.995 1.00 104.86 96 TRP D N 1
ATOM 9514 C CA . TRP E 1 65 ? 174.860 137.224 138.188 1.00 104.86 96 TRP D CA 1
ATOM 9515 C C . TRP E 1 65 ? 173.968 138.450 138.031 1.00 104.86 96 TRP D C 1
ATOM 9516 O O . TRP E 1 65 ? 173.968 139.306 138.920 1.00 104.86 96 TRP D O 1
ATOM 9527 N N . GLU E 1 66 ? 173.217 138.564 136.937 1.00 108.52 97 GLU D N 1
ATOM 9528 C CA . GLU E 1 66 ? 172.249 139.640 136.766 1.00 108.52 97 GLU D CA 1
ATOM 9529 C C . GLU E 1 66 ? 170.906 139.097 136.304 1.00 108.52 97 GLU D C 1
ATOM 9530 O O . GLU E 1 66 ? 170.125 139.813 135.676 1.00 108.52 97 GLU D O 1
ATOM 9536 N N . ASN E 1 67 ? 170.625 137.837 136.610 1.00 101.25 98 ASN D N 1
ATOM 9537 C CA . ASN E 1 67 ? 169.461 137.163 136.058 1.00 101.25 98 ASN D CA 1
ATOM 9538 C C . ASN E 1 67 ? 168.206 137.620 136.791 1.00 101.25 98 ASN D C 1
ATOM 9539 O O . ASN E 1 67 ? 168.111 137.489 138.014 1.00 101.25 98 ASN D O 1
ATOM 9544 N N . TYR E 1 68 ? 167.243 138.146 136.034 1.00 98.48 99 TYR D N 1
ATOM 9545 C CA . TYR E 1 68 ? 166.025 138.694 136.616 1.00 98.48 99 TYR D CA 1
ATOM 9546 C C . TYR E 1 68 ? 165.092 137.612 137.136 1.00 98.48 99 TYR D C 1
ATOM 9547 O O . TYR E 1 68 ? 164.287 137.880 138.041 1.00 98.48 99 TYR D O 1
ATOM 9556 N N . MET E 1 69 ? 165.204 136.396 136.591 1.00 93.03 100 MET D N 1
ATOM 9557 C CA . MET E 1 69 ? 164.340 135.290 136.990 1.00 93.03 100 MET D CA 1
ATOM 9558 C C . MET E 1 69 ? 164.537 134.915 138.449 1.00 93.03 100 MET D C 1
ATOM 9559 O O . MET E 1 69 ? 163.591 134.465 139.106 1.00 93.03 100 MET D O 1
ATOM 9564 N N . VAL E 1 70 ? 165.739 135.138 138.978 1.00 92.48 101 VAL D N 1
ATOM 9565 C CA . VAL E 1 70 ? 166.028 134.786 140.360 1.00 92.48 101 VAL D CA 1
ATOM 9566 C C . VAL E 1 70 ? 165.256 135.689 141.312 1.00 92.48 101 VAL D C 1
ATOM 9567 O O . VAL E 1 70 ? 164.610 135.213 142.253 1.00 92.48 101 VAL D O 1
ATOM 9571 N N . ASP E 1 71 ? 165.293 137.001 141.070 1.00 92.08 102 ASP D N 1
ATOM 9572 C CA . ASP E 1 71 ? 164.544 137.927 141.910 1.00 92.08 102 ASP D CA 1
ATOM 9573 C C . ASP E 1 71 ? 163.047 137.763 141.719 1.00 92.08 102 ASP D C 1
ATOM 9574 O O . ASP E 1 71 ? 162.283 137.911 142.685 1.00 92.08 102 ASP D O 1
ATOM 9579 N N . GLN E 1 72 ? 162.625 137.431 140.493 1.00 91.69 103 GLN D N 1
ATOM 9580 C CA . GLN E 1 72 ? 161.228 137.094 140.235 1.00 91.69 103 GLN D CA 1
ATOM 9581 C C . GLN E 1 72 ? 160.767 135.929 141.098 1.00 91.69 103 GLN D C 1
ATOM 9582 O O . GLN E 1 72 ? 159.723 135.998 141.760 1.00 91.69 103 GLN D O 1
ATOM 9588 N N . MET E 1 73 ? 161.565 134.870 141.151 1.00 92.10 104 MET D N 1
ATOM 9589 C CA . MET E 1 73 ? 161.116 133.691 141.867 1.00 92.10 104 MET D CA 1
ATOM 9590 C C . MET E 1 73 ? 161.266 133.852 143.373 1.00 92.10 104 MET D C 1
ATOM 9591 O O . MET E 1 73 ? 160.461 133.292 144.123 1.00 92.10 104 MET D O 1
ATOM 9596 N N . GLN E 1 74 ? 162.218 134.672 143.831 1.00 88.87 105 GLN D N 1
ATOM 9597 C CA . GLN E 1 74 ? 162.275 134.998 145.254 1.00 88.87 105 GLN D CA 1
ATOM 9598 C C . GLN E 1 74 ? 161.045 135.775 145.696 1.00 88.87 105 GLN D C 1
ATOM 9599 O O . GLN E 1 74 ? 160.461 135.475 146.747 1.00 88.87 105 GLN D O 1
ATOM 9605 N N . GLU E 1 75 ? 160.618 136.757 144.895 1.00 92.26 106 GLU D N 1
ATOM 9606 C CA . GLU E 1 75 ? 159.406 137.494 145.237 1.00 92.26 106 GLU D CA 1
ATOM 9607 C C . GLU E 1 75 ? 158.169 136.611 145.172 1.00 92.26 106 GLU D C 1
ATOM 9608 O O . GLU E 1 75 ? 157.253 136.778 145.990 1.00 92.26 106 GLU D O 1
ATOM 9614 N N . ASP E 1 76 ? 158.148 135.646 144.248 1.00 96.58 107 ASP D N 1
ATOM 9615 C CA . ASP E 1 76 ? 157.042 134.693 144.187 1.00 96.58 107 ASP D CA 1
ATOM 9616 C C . ASP E 1 76 ? 156.965 133.839 145.447 1.00 96.58 107 ASP D C 1
ATOM 9617 O O . ASP E 1 76 ? 155.881 133.658 146.018 1.00 96.58 107 ASP D O 1
ATOM 9622 N N . ILE E 1 77 ? 158.110 133.321 145.904 1.00 88.41 108 ILE D N 1
ATOM 9623 C CA . ILE E 1 77 ? 158.117 132.461 147.085 1.00 88.41 108 ILE D CA 1
ATOM 9624 C C . ILE E 1 77 ? 157.763 133.253 148.338 1.00 88.41 108 ILE D C 1
ATOM 9625 O O . ILE E 1 77 ? 157.020 132.764 149.199 1.00 88.41 108 ILE D O 1
ATOM 9630 N N . ILE E 1 78 ? 158.229 134.501 148.436 1.00 81.87 109 ILE D N 1
ATOM 9631 C CA . ILE E 1 78 ? 157.913 135.310 149.612 1.00 81.87 109 ILE D CA 1
ATOM 9632 C C . ILE E 1 78 ? 156.431 135.665 149.648 1.00 81.87 109 ILE D C 1
ATOM 9633 O O . ILE E 1 78 ? 155.783 135.550 150.698 1.00 81.87 109 ILE D O 1
ATOM 9638 N N . SER E 1 79 ? 155.854 136.044 148.502 1.00 87.52 110 SER D N 1
ATOM 9639 C CA . SER E 1 79 ? 154.432 136.372 148.491 1.00 87.52 110 SER D CA 1
ATOM 9640 C C . SER E 1 79 ? 153.562 135.141 148.714 1.00 87.52 110 SER D C 1
ATOM 9641 O O . SER E 1 79 ? 152.514 135.237 149.365 1.00 87.52 110 SER D O 1
ATOM 9644 N N . LEU E 1 80 ? 154.002 133.976 148.235 1.00 92.57 111 LEU D N 1
ATOM 9645 C CA . LEU E 1 80 ? 153.253 132.746 148.465 1.00 92.57 111 LEU D CA 1
ATOM 9646 C C . LEU E 1 80 ? 153.301 132.335 149.932 1.00 92.57 111 LEU D C 1
ATOM 9647 O O . LEU E 1 80 ? 152.284 131.914 150.501 1.00 92.57 111 LEU D O 1
ATOM 9652 N N . TRP E 1 81 ? 154.480 132.443 150.549 1.00 89.24 112 TRP D N 1
ATOM 9653 C CA . TRP E 1 81 ? 154.637 132.158 151.970 1.00 89.24 112 TRP D CA 1
ATOM 9654 C C . TRP E 1 81 ? 153.814 133.108 152.822 1.00 89.24 112 TRP D C 1
ATOM 9655 O O . TRP E 1 81 ? 153.291 132.717 153.870 1.00 89.24 112 TRP D O 1
ATOM 9666 N N . GLU E 1 82 ? 153.690 134.362 152.390 1.00 90.01 113 GLU D N 1
ATOM 9667 C CA . GLU E 1 82 ? 152.872 135.307 153.138 1.00 90.01 113 GLU D CA 1
ATOM 9668 C C . GLU E 1 82 ? 151.388 135.006 152.982 1.00 90.01 113 GLU D C 1
ATOM 9669 O O . GLU E 1 82 ? 150.627 135.107 153.951 1.00 90.01 113 GLU D O 1
ATOM 9675 N N . GLN E 1 83 ? 150.961 134.625 151.775 1.00 92.44 114 GLN D N 1
ATOM 9676 C CA . GLN E 1 83 ? 149.556 134.291 151.563 1.00 92.44 114 GLN D CA 1
ATOM 9677 C C . GLN E 1 83 ? 149.157 133.034 152.321 1.00 92.44 114 GLN D C 1
ATOM 9678 O O . GLN E 1 83 ? 148.040 132.955 152.845 1.00 92.44 114 GLN D O 1
ATOM 9684 N N . SER E 1 84 ? 150.064 132.065 152.428 1.00 85.82 115 SER D N 1
ATOM 9685 C CA . SER E 1 84 ? 149.719 130.797 153.054 1.00 85.82 115 SER D CA 1
ATOM 9686 C C . SER E 1 84 ? 149.565 130.897 154.566 1.00 85.82 115 SER D C 1
ATOM 9687 O O . SER E 1 84 ? 148.889 130.052 155.160 1.00 85.82 115 SER D O 1
ATOM 9690 N N . LEU E 1 85 ? 150.170 131.892 155.202 1.00 86.44 116 LEU D N 1
ATOM 9691 C CA . LEU E 1 85 ? 150.010 132.080 156.636 1.00 86.44 116 LEU D CA 1
ATOM 9692 C C . LEU E 1 85 ? 148.917 133.074 156.986 1.00 86.44 116 LEU D C 1
ATOM 9693 O O . LEU E 1 85 ? 148.718 133.360 158.170 1.00 86.44 116 LEU D O 1
ATOM 9698 N N . LYS E 1 86 ? 148.216 133.615 155.987 1.00 86.79 117 LYS D N 1
ATOM 9699 C CA . LYS E 1 86 ? 147.145 134.569 156.277 1.00 86.79 117 LYS D CA 1
ATOM 9700 C C . LYS E 1 86 ? 145.940 133.951 156.988 1.00 86.79 117 LYS D C 1
ATOM 9701 O O . LYS E 1 86 ? 145.549 134.490 158.038 1.00 86.79 117 LYS D O 1
ATOM 9707 N N . PRO E 1 87 ? 145.302 132.865 156.514 1.00 89.11 118 PRO D N 1
ATOM 9708 C CA . PRO E 1 87 ? 144.085 132.421 157.210 1.00 89.11 118 PRO D CA 1
ATOM 9709 C C . PRO E 1 87 ? 144.334 131.689 158.517 1.00 89.11 118 PRO D C 1
ATOM 9710 O O . PRO E 1 87 ? 143.364 131.397 159.228 1.00 89.11 118 PRO D O 1
ATOM 9714 N N . CYS E 1 88 ? 145.580 131.381 158.859 1.00 95.79 119 CYS D N 1
ATOM 9715 C CA . CYS E 1 88 ? 145.842 130.693 160.110 1.00 95.79 119 CYS D CA 1
ATOM 9716 C C . CYS E 1 88 ? 145.743 131.666 161.282 1.00 95.79 119 CYS D C 1
ATOM 9717 O O . CYS E 1 88 ? 145.709 132.887 161.115 1.00 95.79 119 CYS D O 1
ATOM 9720 N N . VAL E 1 89 ? 145.701 131.108 162.481 1.00 84.72 120 VAL D N 1
ATOM 9721 C CA . VAL E 1 89 ? 145.435 131.890 163.682 1.00 84.72 120 VAL D CA 1
ATOM 9722 C C . VAL E 1 89 ? 146.702 132.618 164.118 1.00 84.72 120 VAL D C 1
ATOM 9723 O O . VAL E 1 89 ? 147.825 132.145 163.910 1.00 84.72 120 VAL D O 1
ATOM 9727 N N . LYS E 1 90 ? 146.531 133.817 164.668 1.00 83.50 121 LYS D N 1
ATOM 9728 C CA . LYS E 1 90 ? 147.643 134.470 165.333 1.00 83.50 121 LYS D CA 1
ATOM 9729 C C . LYS E 1 90 ? 147.926 133.795 166.666 1.00 83.50 121 LYS D C 1
ATOM 9730 O O . LYS E 1 90 ? 147.108 133.049 167.204 1.00 83.50 121 LYS D O 1
ATOM 9736 N N . LEU E 1 91 ? 149.109 134.064 167.198 1.00 80.62 122 LEU D N 1
ATOM 9737 C CA . LEU E 1 91 ? 149.520 133.513 168.478 1.00 80.62 122 LEU D CA 1
ATOM 9738 C C . LEU E 1 91 ? 149.929 134.652 169.397 1.00 80.62 122 LEU D C 1
ATOM 9739 O O . LEU E 1 91 ? 150.932 134.595 170.112 1.00 80.62 122 LEU D O 1
ATOM 9744 N N . THR E 1 92 ? 149.151 135.731 169.358 1.00 78.26 123 THR D N 1
ATOM 9745 C CA . THR E 1 92 ? 149.458 136.895 170.188 1.00 78.26 123 THR D CA 1
ATOM 9746 C C . THR E 1 92 ? 149.239 136.669 171.687 1.00 78.26 123 THR D C 1
ATOM 9747 O O . THR E 1 92 ? 150.160 136.988 172.459 1.00 78.26 123 THR D O 1
ATOM 9751 N N . PRO E 1 93 ? 148.106 136.130 172.180 1.00 75.75 124 PRO D N 1
ATOM 9752 C CA . PRO E 1 93 ? 147.933 136.081 173.643 1.00 75.75 124 PRO D CA 1
ATOM 9753 C C . PRO E 1 93 ? 148.790 135.055 174.359 1.00 75.75 124 PRO D C 1
ATOM 9754 O O . PRO E 1 93 ? 148.680 134.939 175.583 1.00 75.75 124 PRO D O 1
ATOM 9758 N N . LEU E 1 94 ? 149.634 134.306 173.659 1.00 79.90 125 LEU D N 1
ATOM 9759 C CA . LEU E 1 94 ? 150.479 133.335 174.330 1.00 79.90 125 LEU D CA 1
ATOM 9760 C C . LEU E 1 94 ? 151.664 133.992 175.029 1.00 79.90 125 LEU D C 1
ATOM 9761 O O . LEU E 1 94 ? 152.245 133.386 175.935 1.00 79.90 125 LEU D O 1
ATOM 9766 N N . CYS E 1 95 ? 152.018 135.221 174.650 1.00 82.45 126 CYS D N 1
ATOM 9767 C CA . CYS E 1 95 ? 153.087 135.958 175.320 1.00 82.45 126 CYS D CA 1
ATOM 9768 C C . CYS E 1 95 ? 152.674 136.273 176.749 1.00 82.45 126 CYS D C 1
ATOM 9769 O O . CYS E 1 95 ? 151.844 137.154 176.983 1.00 82.45 126 CYS D O 1
ATOM 9772 N N . VAL E 1 96 ? 153.264 135.561 177.706 1.00 74.95 127 VAL D N 1
ATOM 9773 C CA . VAL E 1 96 ? 152.862 135.652 179.102 1.00 74.95 127 VAL D CA 1
ATOM 9774 C C . VAL E 1 96 ? 154.023 135.116 179.926 1.00 74.95 127 VAL D C 1
ATOM 9775 O O . VAL E 1 96 ? 154.887 134.408 179.412 1.00 74.95 127 VAL D O 1
ATOM 9779 N N . THR E 1 97 ? 154.079 135.506 181.198 1.00 80.23 128 THR D N 1
ATOM 9780 C CA . THR E 1 97 ? 155.106 134.998 182.097 1.00 80.23 128 THR D CA 1
ATOM 9781 C C . THR E 1 97 ? 154.926 133.505 182.310 1.00 80.23 128 THR D C 1
ATOM 9782 O O . THR E 1 97 ? 153.827 133.037 182.609 1.00 80.23 128 THR D O 1
ATOM 9786 N N . LEU E 1 98 ? 156.009 132.757 182.151 1.00 82.24 129 LEU D N 1
ATOM 9787 C CA . LEU E 1 98 ? 155.959 131.306 182.144 1.00 82.24 129 LEU D CA 1
ATOM 9788 C C . LEU E 1 98 ? 156.644 130.768 183.390 1.00 82.24 129 LEU D C 1
ATOM 9789 O O . LEU E 1 98 ? 157.810 131.082 183.647 1.00 82.24 129 LEU D O 1
ATOM 9794 N N . THR E 1 99 ? 155.920 129.963 184.157 1.00 84.68 130 THR D N 1
ATOM 9795 C CA . THR E 1 99 ? 156.488 129.264 185.302 1.00 84.68 130 THR D CA 1
ATOM 9796 C C . THR E 1 99 ? 156.982 127.909 184.819 1.00 84.68 130 THR D C 1
ATOM 9797 O O . THR E 1 99 ? 156.179 127.015 184.535 1.00 84.68 130 THR D O 1
ATOM 9801 N N . CYS E 1 100 ? 158.296 127.753 184.716 1.00 94.02 131 CYS D N 1
ATOM 9802 C CA . CYS E 1 100 ? 158.872 126.578 184.089 1.00 94.02 131 CYS D CA 1
ATOM 9803 C C . CYS E 1 100 ? 159.791 125.842 185.050 1.00 94.02 131 CYS D C 1
ATOM 9804 O O . CYS E 1 100 ? 160.249 126.393 186.052 1.00 94.02 131 CYS D O 1
ATOM 9807 N N . ASN E 1 101 ? 160.069 124.588 184.708 1.00 100.49 132 ASN D N 1
ATOM 9808 C CA . ASN E 1 101 ? 161.031 123.759 185.421 1.00 100.49 132 ASN D CA 1
ATOM 9809 C C . ASN E 1 101 ? 161.452 122.615 184.507 1.00 100.49 132 ASN D C 1
ATOM 9810 O O . ASN E 1 101 ? 161.031 122.530 183.350 1.00 100.49 132 ASN D O 1
ATOM 9815 N N . ASN E 1 102 ? 162.295 121.735 185.037 1.00 105.08 133 ASN D N 1
ATOM 9816 C CA . ASN E 1 102 ? 162.610 120.499 184.345 1.00 105.08 133 ASN D CA 1
ATOM 9817 C C . ASN E 1 102 ? 161.371 119.609 184.334 1.00 105.08 133 ASN D C 1
ATOM 9818 O O . ASN E 1 102 ? 160.576 119.654 185.275 1.00 105.08 133 ASN D O 1
ATOM 9823 N N . PRO E 1 103 ? 161.142 118.843 183.250 1.00 101.66 134 PRO D N 1
ATOM 9824 C CA . PRO E 1 103 ? 159.905 118.050 183.157 1.00 101.66 134 PRO D CA 1
ATOM 9825 C C . PRO E 1 103 ? 159.738 116.979 184.226 1.00 101.66 134 PRO D C 1
ATOM 9826 O O . PRO E 1 103 ? 158.821 117.105 185.040 1.00 101.66 134 PRO D O 1
ATOM 9830 N N . THR E 1 104 ? 160.622 115.978 184.250 1.00 108.31 135 THR D N 1
ATOM 9831 C CA . THR E 1 104 ? 160.856 114.918 185.238 1.00 108.31 135 THR D CA 1
ATOM 9832 C C . THR E 1 104 ? 162.023 114.074 184.755 1.00 108.31 135 THR D C 1
ATOM 9833 O O . THR E 1 104 ? 162.275 113.963 183.553 1.00 108.31 135 THR D O 1
ATOM 9837 N N . ASN E 1 105 ? 162.708 113.457 185.710 1.00 113.46 136 ASN D N 1
ATOM 9838 C CA . ASN E 1 105 ? 163.714 112.439 185.435 1.00 113.46 136 ASN D CA 1
ATOM 9839 C C . ASN E 1 105 ? 163.682 111.384 186.537 1.00 113.46 136 ASN D C 1
ATOM 9840 O O . ASN E 1 105 ? 162.663 111.200 187.203 1.00 113.46 136 ASN D O 1
ATOM 9845 N N . THR E 1 112 ? 172.787 111.726 178.814 1.00 123.33 143 THR D N 1
ATOM 9846 C CA . THR E 1 112 ? 173.361 111.836 177.479 1.00 123.33 143 THR D CA 1
ATOM 9847 C C . THR E 1 112 ? 172.348 111.344 176.451 1.00 123.33 143 THR D C 1
ATOM 9848 O O . THR E 1 112 ? 171.762 110.272 176.632 1.00 123.33 143 THR D O 1
ATOM 9852 N N . ASP E 1 113 ? 172.150 112.152 175.400 1.00 119.42 144 ASP D N 1
ATOM 9853 C CA . ASP E 1 113 ? 171.226 111.885 174.293 1.00 119.42 144 ASP D CA 1
ATOM 9854 C C . ASP E 1 113 ? 169.796 111.710 174.814 1.00 119.42 144 ASP D C 1
ATOM 9855 O O . ASP E 1 113 ? 169.181 110.650 174.700 1.00 119.42 144 ASP D O 1
ATOM 9860 N N . ASP E 1 114 ? 169.282 112.783 175.406 1.00 112.54 145 ASP D N 1
ATOM 9861 C CA . ASP E 1 114 ? 167.950 112.796 175.993 1.00 112.54 145 ASP D CA 1
ATOM 9862 C C . ASP E 1 114 ? 167.241 114.054 175.517 1.00 112.54 145 ASP D C 1
ATOM 9863 O O . ASP E 1 114 ? 167.710 115.166 175.779 1.00 112.54 145 ASP D O 1
ATOM 9868 N N . ARG E 1 115 ? 166.116 113.879 174.819 1.00 101.30 146 ARG D N 1
ATOM 9869 C CA . ARG E 1 115 ? 165.359 115.032 174.344 1.00 101.30 146 ARG D CA 1
ATOM 9870 C C . ARG E 1 115 ? 164.697 115.785 175.483 1.00 101.30 146 ARG D C 1
ATOM 9871 O O . ARG E 1 115 ? 164.468 116.994 175.371 1.00 101.30 146 ARG D O 1
ATOM 9879 N N . LEU E 1 116 ? 164.384 115.097 176.579 1.00 100.38 147 LEU D N 1
ATOM 9880 C CA . LEU E 1 116 ? 163.750 115.753 177.712 1.00 100.38 147 LEU D CA 1
ATOM 9881 C C . LEU E 1 116 ? 164.688 116.716 178.422 1.00 100.38 147 LEU D C 1
ATOM 9882 O O . LEU E 1 116 ? 164.215 117.652 179.073 1.00 100.38 147 LEU D O 1
ATOM 9887 N N . GLY E 1 117 ? 166.002 116.512 178.308 1.00 103.41 148 GLY D N 1
ATOM 9888 C CA . GLY E 1 117 ? 166.941 117.471 178.858 1.00 103.41 148 GLY D CA 1
ATOM 9889 C C . GLY E 1 117 ? 166.950 118.784 178.105 1.00 103.41 148 GLY D C 1
ATOM 9890 O O . GLY E 1 117 ? 167.300 119.823 178.670 1.00 103.41 148 GLY D O 1
ATOM 9891 N N . ASP E 1 118 ? 166.568 118.763 176.830 1.00 98.32 153 ASP D N 1
ATOM 9892 C CA . ASP E 1 118 ? 166.438 119.975 176.038 1.00 98.32 153 ASP D CA 1
ATOM 9893 C C . ASP E 1 118 ? 165.000 120.457 175.954 1.00 98.32 153 ASP D C 1
ATOM 9894 O O . ASP E 1 118 ? 164.668 121.245 175.064 1.00 98.32 153 ASP D O 1
ATOM 9899 N N . MET E 1 119 ? 164.141 120.003 176.857 1.00 107.01 154 MET D N 1
ATOM 9900 C CA . MET E 1 119 ? 162.768 120.472 176.912 1.00 107.01 154 MET D CA 1
ATOM 9901 C C . MET E 1 119 ? 162.440 120.930 178.323 1.00 107.01 154 MET D C 1
ATOM 9902 O O . MET E 1 119 ? 162.967 120.404 179.305 1.00 107.01 154 MET D O 1
ATOM 9907 N N . ARG E 1 120 ? 161.570 121.926 178.412 1.00 102.68 155 ARG D N 1
ATOM 9908 C CA . ARG E 1 120 ? 161.149 122.486 179.683 1.00 102.68 155 ARG D CA 1
ATOM 9909 C C . ARG E 1 120 ? 159.644 122.354 179.822 1.00 102.68 155 ARG D C 1
ATOM 9910 O O . ARG E 1 120 ? 158.904 122.467 178.844 1.00 102.68 155 ARG D O 1
ATOM 9918 N N . ASN E 1 121 ? 159.199 122.123 181.048 1.00 58.87 156 ASN D N 1
ATOM 9919 C CA . ASN E 1 121 ? 157.781 122.037 181.355 1.00 58.98 156 ASN D CA 1
ATOM 9920 C C . ASN E 1 121 ? 157.330 123.374 181.918 1.00 58.23 156 ASN D C 1
ATOM 9921 O O . ASN E 1 121 ? 157.767 123.769 182.999 1.00 87.73 156 ASN D O 1
ATOM 9926 N N . CYS E 1 122 ? 156.425 124.041 181.208 1.00 91.99 157 CYS D N 1
ATOM 9927 C CA . CYS E 1 122 ? 156.045 125.417 181.508 1.00 91.99 157 CYS D CA 1
ATOM 9928 C C . CYS E 1 122 ? 154.542 125.500 181.716 1.00 91.99 157 CYS D C 1
ATOM 9929 O O . CYS E 1 122 ? 153.769 125.203 180.801 1.00 91.99 157 CYS D O 1
ATOM 9932 N N . SER E 1 123 ? 154.131 125.915 182.906 1.00 82.89 158 SER D N 1
ATOM 9933 C CA . SER E 1 123 ? 152.736 126.201 183.191 1.00 82.89 158 SER D CA 1
ATOM 9934 C C . SER E 1 123 ? 152.519 127.707 183.209 1.00 82.89 158 SER D C 1
ATOM 9935 O O . SER E 1 123 ? 153.401 128.472 183.604 1.00 82.89 158 SER D O 1
ATOM 9938 N N . PHE E 1 124 ? 151.330 128.125 182.789 1.00 74.00 159 PHE D N 1
ATOM 9939 C CA . PHE E 1 124 ? 151.047 129.545 182.644 1.00 74.00 159 PHE D CA 1
ATOM 9940 C C . PHE E 1 124 ? 149.544 129.766 182.630 1.00 74.00 159 PHE D C 1
ATOM 9941 O O . PHE E 1 124 ? 148.766 128.854 182.340 1.00 74.00 159 PHE D O 1
ATOM 9949 N N . ASN E 1 125 ? 149.150 130.998 182.936 1.00 82.72 160 ASN D N 1
ATOM 9950 C CA . ASN E 1 125 ? 147.754 131.402 182.869 1.00 82.72 160 ASN D CA 1
ATOM 9951 C C . ASN E 1 125 ? 147.405 131.895 181.474 1.00 82.72 160 ASN D C 1
ATOM 9952 O O . ASN E 1 125 ? 148.089 132.762 180.925 1.00 82.72 160 ASN D O 1
ATOM 9957 N N . VAL E 1 126 ? 146.332 131.350 180.911 1.00 73.99 161 VAL D N 1
ATOM 9958 C CA . VAL E 1 126 ? 145.830 131.758 179.607 1.00 73.99 161 VAL D CA 1
ATOM 9959 C C . VAL E 1 126 ? 144.380 132.194 179.772 1.00 73.99 161 VAL D C 1
ATOM 9960 O O . VAL E 1 126 ? 143.659 131.683 180.637 1.00 73.99 161 VAL D O 1
ATOM 9964 N N . THR E 1 127 ? 143.978 133.195 178.998 1.00 85.06 162 THR D N 1
ATOM 9965 C CA . THR E 1 127 ? 142.590 133.632 178.994 1.00 85.06 162 THR D CA 1
ATOM 9966 C C . THR E 1 127 ? 141.744 132.628 178.227 1.00 85.06 162 THR D C 1
ATOM 9967 O O . THR E 1 127 ? 142.098 132.232 177.115 1.00 85.06 162 THR D O 1
ATOM 9971 N N . THR E 1 128 ? 140.633 132.204 178.820 1.00 86.80 163 THR D N 1
ATOM 9972 C CA . THR E 1 128 ? 139.727 131.277 178.158 1.00 86.80 163 THR D CA 1
ATOM 9973 C C . THR E 1 128 ? 138.813 132.027 177.196 1.00 86.80 163 THR D C 1
ATOM 9974 O O . THR E 1 128 ? 139.036 133.188 176.847 1.00 86.80 163 THR D O 1
ATOM 9978 N N . GLU E 1 129 ? 137.761 131.346 176.754 1.00 83.82 164 GLU D N 1
ATOM 9979 C CA . GLU E 1 129 ? 136.735 131.914 175.893 1.00 83.82 164 GLU D CA 1
ATOM 9980 C C . GLU E 1 129 ? 135.781 132.840 176.630 1.00 83.82 164 GLU D C 1
ATOM 9981 O O . GLU E 1 129 ? 134.914 133.435 175.985 1.00 83.82 164 GLU D O 1
ATOM 9987 N N . LEU E 1 130 ? 135.904 132.972 177.947 1.00 85.89 165 LEU D N 1
ATOM 9988 C CA . LEU E 1 130 ? 135.000 133.793 178.738 1.00 85.89 165 LEU D CA 1
ATOM 9989 C C . LEU E 1 130 ? 135.499 135.209 178.969 1.00 85.89 165 LEU D C 1
ATOM 9990 O O . LEU E 1 130 ? 134.759 136.003 179.559 1.00 85.89 165 LEU D O 1
ATOM 9995 N N . ARG E 1 131 ? 136.752 135.509 178.602 1.00 78.73 166 ARG D N 1
ATOM 9996 C CA . ARG E 1 131 ? 137.410 136.815 178.713 1.00 78.73 166 ARG D CA 1
ATOM 9997 C C . ARG E 1 131 ? 137.584 137.316 180.145 1.00 78.73 166 ARG D C 1
ATOM 9998 O O . ARG E 1 131 ? 138.079 138.428 180.349 1.00 78.73 166 ARG D O 1
ATOM 10006 N N . ASP E 1 132 ? 137.190 136.533 181.135 1.00 80.70 167 ASP D N 1
ATOM 10007 C CA . ASP E 1 132 ? 137.448 136.845 182.533 1.00 80.70 167 ASP D CA 1
ATOM 10008 C C . ASP E 1 132 ? 138.166 135.726 183.262 1.00 80.70 167 ASP D C 1
ATOM 10009 O O . ASP E 1 132 ? 139.100 135.993 184.019 1.00 80.70 167 ASP D O 1
ATOM 10014 N N . LYS E 1 133 ? 137.762 134.480 183.047 1.00 82.01 168 LYS D N 1
ATOM 10015 C CA . LYS E 1 133 ? 138.253 133.372 183.858 1.00 82.01 168 LYS D CA 1
ATOM 10016 C C . LYS E 1 133 ? 139.520 132.833 183.218 1.00 82.01 168 LYS D C 1
ATOM 10017 O O . LYS E 1 133 ? 139.484 131.978 182.335 1.00 82.01 168 LYS D O 1
ATOM 10023 N N . LYS E 1 134 ? 140.656 133.354 183.661 1.00 75.16 169 LYS D N 1
ATOM 10024 C CA . LYS E 1 134 ? 141.929 132.771 183.279 1.00 75.16 169 LYS D CA 1
ATOM 10025 C C . LYS E 1 134 ? 142.132 131.459 184.022 1.00 75.16 169 LYS D C 1
ATOM 10026 O O . LYS E 1 134 ? 141.776 131.334 185.195 1.00 75.16 169 LYS D O 1
ATOM 10032 N N . ARG E 1 135 ? 142.696 130.472 183.337 1.00 74.90 170 ARG D N 1
ATOM 10033 C CA . ARG E 1 135 ? 142.988 129.193 183.960 1.00 74.90 170 ARG D CA 1
ATOM 10034 C C . ARG E 1 135 ? 144.439 128.821 183.710 1.00 74.90 170 ARG D C 1
ATOM 10035 O O . ARG E 1 135 ? 145.102 129.365 182.825 1.00 74.90 170 ARG D O 1
ATOM 10043 N N . LYS E 1 136 ? 144.921 127.873 184.504 1.00 72.48 171 LYS D N 1
ATOM 10044 C CA . LYS E 1 136 ? 146.307 127.432 184.440 1.00 72.48 171 LYS D CA 1
ATOM 10045 C C . LYS E 1 136 ? 146.396 126.208 183.542 1.00 72.48 171 LYS D C 1
ATOM 10046 O O . LYS E 1 136 ? 145.854 125.150 183.868 1.00 72.48 171 LYS D O 1
ATOM 10052 N N . VAL E 1 137 ? 147.084 126.348 182.415 1.00 75.32 172 VAL D N 1
ATOM 10053 C CA . VAL E 1 137 ? 147.387 125.207 181.565 1.00 75.32 172 VAL D CA 1
ATOM 10054 C C . VAL E 1 137 ? 148.890 125.000 181.596 1.00 75.32 172 VAL D C 1
ATOM 10055 O O . VAL E 1 137 ? 149.617 125.784 182.213 1.00 75.32 172 VAL D O 1
ATOM 10059 N N . TYR E 1 138 ? 149.369 123.956 180.931 1.00 90.52 173 TYR D N 1
ATOM 10060 C CA . TYR E 1 138 ? 150.791 123.659 180.916 1.00 90.52 173 TYR D CA 1
ATOM 10061 C C . TYR E 1 138 ? 151.189 123.205 179.525 1.00 90.52 173 TYR D C 1
ATOM 10062 O O . TYR E 1 138 ? 150.351 122.846 178.697 1.00 90.52 173 TYR D O 1
ATOM 10071 N N . SER E 1 139 ? 152.493 123.207 179.283 1.00 93.69 174 SER D N 1
ATOM 10072 C CA . SER E 1 139 ? 153.023 122.915 177.963 1.00 93.69 174 SER D CA 1
ATOM 10073 C C . SER E 1 139 ? 154.457 122.439 178.101 1.00 93.69 174 SER D C 1
ATOM 10074 O O . SER E 1 139 ? 155.060 122.509 179.173 1.00 93.69 174 SER D O 1
ATOM 10077 N N . LEU E 1 140 ? 154.996 121.956 176.993 1.00 91.04 175 LEU D N 1
ATOM 10078 C CA . LEU E 1 140 ? 156.407 121.644 176.882 1.00 91.04 175 LEU D CA 1
ATOM 10079 C C . LEU E 1 140 ? 156.998 122.504 175.779 1.00 91.04 175 LEU D C 1
ATOM 10080 O O . LEU E 1 140 ? 156.344 122.754 174.764 1.00 91.04 175 LEU D O 1
ATOM 10085 N N . PHE E 1 141 ? 158.222 122.974 175.978 1.00 88.10 176 PHE D N 1
ATOM 10086 C CA . PHE E 1 141 ? 158.885 123.761 174.954 1.00 88.10 176 PHE D CA 1
ATOM 10087 C C . PHE E 1 141 ? 160.363 123.429 174.925 1.00 88.10 176 PHE D C 1
ATOM 10088 O O . PHE E 1 141 ? 160.955 123.067 175.944 1.00 88.10 176 PHE D O 1
ATOM 10096 N N . TYR E 1 142 ? 160.954 123.572 173.747 1.00 90.91 177 TYR D N 1
ATOM 10097 C CA . TYR E 1 142 ? 162.390 123.427 173.605 1.00 90.91 177 TYR D CA 1
ATOM 10098 C C . TYR E 1 142 ? 163.091 124.658 174.158 1.00 90.91 177 TYR D C 1
ATOM 10099 O O . TYR E 1 142 ? 162.561 125.771 174.107 1.00 90.91 177 TYR D O 1
ATOM 10108 N N . VAL E 1 143 ? 164.297 124.443 174.689 1.00 85.25 178 VAL D N 1
ATOM 10109 C CA . VAL E 1 143 ? 164.974 125.466 175.478 1.00 85.25 178 VAL D CA 1
ATOM 10110 C C . VAL E 1 143 ? 165.421 126.631 174.601 1.00 85.25 178 VAL D C 1
ATOM 10111 O O . VAL E 1 143 ? 165.443 127.784 175.050 1.00 85.25 178 VAL D O 1
ATOM 10115 N N . GLU E 1 144 ? 165.674 126.386 173.321 1.00 86.89 179 GLU D N 1
ATOM 10116 C CA . GLU E 1 144 ? 166.075 127.467 172.429 1.00 86.89 179 GLU D CA 1
ATOM 10117 C C . GLU E 1 144 ? 164.908 128.328 171.944 1.00 86.89 179 GLU D C 1
ATOM 10118 O O . GLU E 1 144 ? 165.086 129.086 170.987 1.00 86.89 179 GLU D O 1
ATOM 10124 N N . ASP E 1 145 ? 163.727 128.232 172.558 1.00 86.25 180 ASP D N 1
ATOM 10125 C CA . ASP E 1 145 ? 162.632 129.161 172.303 1.00 86.25 180 ASP D CA 1
ATOM 10126 C C . ASP E 1 145 ? 162.183 129.881 173.566 1.00 86.25 180 ASP D C 1
ATOM 10127 O O . ASP E 1 145 ? 161.070 130.409 173.614 1.00 86.25 180 ASP D O 1
ATOM 10132 N N . ILE E 1 146 ? 163.024 129.913 174.593 1.00 83.61 181 ILE D N 1
ATOM 10133 C CA . ILE E 1 146 ? 162.669 130.459 175.897 1.00 83.61 181 ILE D CA 1
ATOM 10134 C C . ILE E 1 146 ? 163.880 131.183 176.475 1.00 83.61 181 ILE D C 1
ATOM 10135 O O . ILE E 1 146 ? 164.979 130.621 176.516 1.00 83.61 181 ILE D O 1
ATOM 10140 N N . THR E 1 147 ? 163.689 132.424 176.915 1.00 86.63 182 THR D N 1
ATOM 10141 C CA . THR E 1 147 ? 164.717 133.173 177.628 1.00 86.63 182 THR D C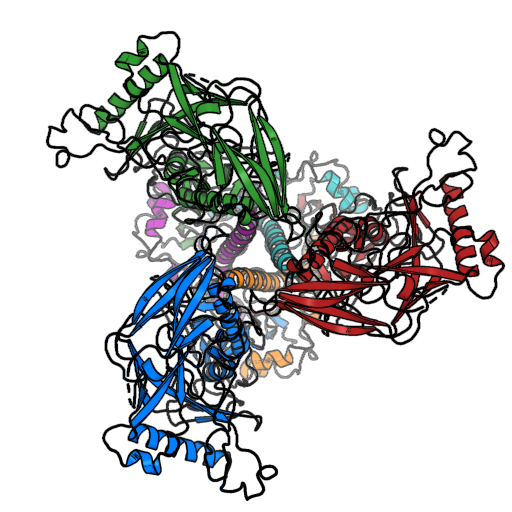A 1
ATOM 10142 C C . THR E 1 147 ? 164.214 133.569 179.013 1.00 86.63 182 THR D C 1
ATOM 10143 O O . THR E 1 147 ? 163.050 133.362 179.360 1.00 86.63 182 THR D O 1
ATOM 10147 N N . ALA E 1 148 ? 165.106 134.165 179.799 1.00 93.58 183 ALA D N 1
ATOM 10148 C CA . ALA E 1 148 ? 164.906 134.358 181.227 1.00 93.58 183 ALA D CA 1
ATOM 10149 C C . ALA E 1 148 ? 164.486 135.783 181.564 1.00 93.58 183 ALA D C 1
ATOM 10150 O O . ALA E 1 148 ? 164.663 136.715 180.778 1.00 93.58 183 ALA D O 1
ATOM 10152 N N . ILE E 1 149 ? 163.922 135.938 182.763 1.00 100.80 184 ILE D N 1
ATOM 10153 C CA . ILE E 1 149 ? 163.618 137.254 183.313 1.00 100.80 184 ILE D CA 1
ATOM 10154 C C . ILE E 1 149 ? 164.351 137.431 184.632 1.00 100.80 184 ILE D C 1
ATOM 10155 O O . ILE E 1 149 ? 165.236 138.282 184.760 1.00 100.80 184 ILE D O 1
ATOM 10160 N N . GLY E 1 150 ? 163.982 136.616 185.621 1.00 109.27 185 GLY D N 1
ATOM 10161 C CA . GLY E 1 150 ? 164.378 136.816 186.986 1.00 109.27 185 GLY D CA 1
ATOM 10162 C C . GLY E 1 150 ? 165.340 135.761 187.483 1.00 109.27 185 GLY D C 1
ATOM 10163 O O . GLY E 1 150 ? 165.997 135.055 186.706 1.00 109.27 185 GLY D O 1
ATOM 10164 N N . ASN E 1 151 ? 165.426 135.650 188.805 1.00 120.53 187 ASN D N 1
ATOM 10165 C CA . ASN E 1 151 ? 166.391 134.765 189.441 1.00 120.53 187 ASN D CA 1
ATOM 10166 C C . ASN E 1 151 ? 165.828 133.383 189.730 1.00 120.53 187 ASN D C 1
ATOM 10167 O O . ASN E 1 151 ? 166.579 132.502 190.162 1.00 120.53 187 ASN D O 1
ATOM 10172 N N . ASN E 1 152 ? 164.535 133.180 189.506 1.00 123.42 188 ASN D N 1
ATOM 10173 C CA . ASN E 1 152 ? 163.939 131.851 189.478 1.00 123.42 188 ASN D CA 1
ATOM 10174 C C . ASN E 1 152 ? 163.064 131.825 188.229 1.00 123.42 188 ASN D C 1
ATOM 10175 O O . ASN E 1 152 ? 163.201 132.695 187.361 1.00 123.42 188 ASN D O 1
ATOM 10180 N N . SER E 1 153 ? 162.155 130.845 188.169 1.00 104.46 189 SER D N 1
ATOM 10181 C CA . SER E 1 153 ? 161.621 130.231 186.952 1.00 104.46 189 SER D CA 1
ATOM 10182 C C . SER E 1 153 ? 161.262 131.160 185.794 1.00 104.46 189 SER D C 1
ATOM 10183 O O . SER E 1 153 ? 161.905 131.065 184.744 1.00 104.46 189 SER D O 1
ATOM 10186 N N . THR E 1 154 ? 160.212 131.972 185.969 1.00 100.50 190 THR D N 1
ATOM 10187 C CA . THR E 1 154 ? 159.978 133.308 185.387 1.00 100.50 190 THR D CA 1
ATOM 10188 C C . THR E 1 154 ? 160.506 133.467 183.953 1.00 100.50 190 THR D C 1
ATOM 10189 O O . THR E 1 154 ? 161.447 134.211 183.679 1.00 100.50 190 THR D O 1
ATOM 10193 N N . TYR E 1 155 ? 159.948 132.678 183.046 1.00 86.95 191 TYR D N 1
ATOM 10194 C CA . TYR E 1 155 ? 160.469 132.593 181.690 1.00 86.95 191 TYR D CA 1
ATOM 10195 C C . TYR E 1 155 ? 159.610 133.340 180.677 1.00 86.95 191 TYR D C 1
ATOM 10196 O O . TYR E 1 155 ? 158.395 133.471 180.836 1.00 86.95 191 TYR D O 1
ATOM 10205 N N . ARG E 1 156 ? 160.272 133.846 179.638 1.00 88.31 192 ARG D N 1
ATOM 10206 C CA . ARG E 1 156 ? 159.614 134.484 178.506 1.00 88.31 192 ARG D CA 1
ATOM 10207 C C . ARG E 1 156 ? 159.611 133.565 177.303 1.00 88.31 192 ARG D C 1
ATOM 10208 O O . ARG E 1 156 ? 160.634 132.959 176.972 1.00 88.31 192 ARG D O 1
ATOM 10216 N N . LEU E 1 157 ? 158.462 133.477 176.651 1.00 76.58 193 LEU D N 1
ATOM 10217 C CA . LEU E 1 157 ? 158.416 132.937 175.307 1.00 76.58 193 LEU D CA 1
ATOM 10218 C C . LEU E 1 157 ? 159.147 133.907 174.390 1.00 76.58 193 LEU D C 1
ATOM 10219 O O . LEU E 1 157 ? 158.952 135.121 174.482 1.00 76.58 193 LEU D O 1
ATOM 10224 N N . ILE E 1 158 ? 160.035 133.374 173.545 1.00 80.23 194 ILE D N 1
ATOM 10225 C CA . ILE E 1 158 ? 160.901 134.223 172.727 1.00 80.23 194 ILE D CA 1
ATOM 10226 C C . ILE E 1 158 ? 160.075 134.911 171.639 1.00 80.23 194 ILE D C 1
ATOM 10227 O O . ILE E 1 158 ? 158.960 134.493 171.311 1.00 80.23 194 ILE D O 1
ATOM 10232 N N . ASN E 1 159 ? 160.606 136.035 171.142 1.00 87.95 195 ASN D N 1
ATOM 10233 C CA . ASN E 1 159 ? 160.017 136.845 170.073 1.00 87.95 195 ASN D CA 1
ATOM 10234 C C . ASN E 1 159 ? 158.670 137.422 170.487 1.00 87.95 195 ASN D C 1
ATOM 10235 O O . ASN E 1 159 ? 157.725 137.466 169.700 1.00 87.95 195 ASN D O 1
ATOM 10240 N N . CYS E 1 160 ? 158.576 137.854 171.736 1.00 98.38 196 CYS D N 1
ATOM 10241 C CA . CYS E 1 160 ? 157.466 138.691 172.149 1.00 98.38 196 CYS D CA 1
ATOM 10242 C C . CYS E 1 160 ? 157.822 140.167 172.137 1.00 98.38 196 CYS D C 1
ATOM 10243 O O . CYS E 1 160 ? 156.931 141.003 172.302 1.00 98.38 196 CYS D O 1
ATOM 10246 N N . ASN E 1 161 ? 159.096 140.509 171.941 1.00 61.18 197 ASN D N 1
ATOM 10247 C CA . ASN E 1 161 ? 159.479 141.895 171.732 1.00 59.77 197 ASN D CA 1
ATOM 10248 C C . ASN E 1 161 ? 159.887 142.210 170.302 1.00 61.78 197 ASN D C 1
ATOM 10249 O O . ASN E 1 161 ? 159.923 143.388 169.938 1.00 73.96 197 ASN D O 1
ATOM 10254 N N . THR E 1 162 ? 160.198 141.200 169.491 1.00 91.84 198 THR D N 1
ATOM 10255 C CA . THR E 1 162 ? 160.690 141.439 168.138 1.00 91.84 198 THR D CA 1
ATOM 10256 C C . THR E 1 162 ? 159.559 141.533 167.122 1.00 91.84 198 THR D C 1
ATOM 10257 O O . THR E 1 162 ? 159.396 142.561 166.459 1.00 91.84 198 THR D O 1
ATOM 10261 N N . THR E 1 163 ? 158.774 140.470 166.986 1.00 82.64 199 THR D N 1
ATOM 10262 C CA . THR E 1 163 ? 157.800 140.401 165.912 1.00 82.64 199 THR D CA 1
ATOM 10263 C C . THR E 1 163 ? 156.638 139.516 166.325 1.00 82.64 199 THR D C 1
ATOM 10264 O O . THR E 1 163 ? 156.734 138.732 167.270 1.00 82.64 199 THR D O 1
ATOM 10268 N N . ALA E 1 164 ? 155.533 139.656 165.603 1.00 82.29 200 ALA D N 1
ATOM 10269 C CA . ALA E 1 164 ? 154.356 138.852 165.880 1.00 82.29 200 ALA D CA 1
ATOM 10270 C C . ALA E 1 164 ? 154.553 137.433 165.368 1.00 82.29 200 ALA D C 1
ATOM 10271 O O . ALA E 1 164 ? 155.259 137.194 164.388 1.00 82.29 200 ALA D O 1
ATOM 10273 N N . ILE E 1 165 ? 153.921 136.485 166.048 1.00 80.13 201 ILE D N 1
ATOM 10274 C CA . ILE E 1 165 ? 154.071 135.068 165.754 1.00 80.13 201 ILE D CA 1
ATOM 10275 C C . ILE E 1 165 ? 152.699 134.511 165.413 1.00 80.13 201 ILE D C 1
ATOM 10276 O O . ILE E 1 165 ? 151.740 134.722 166.161 1.00 80.13 201 ILE D O 1
ATOM 10281 N N . THR E 1 166 ? 152.597 133.819 164.283 1.00 80.47 202 THR D N 1
ATOM 10282 C CA . THR E 1 166 ? 151.390 133.094 163.914 1.00 80.47 202 THR D CA 1
ATOM 10283 C C . THR E 1 166 ? 151.746 131.634 163.697 1.00 80.47 202 THR D C 1
ATOM 10284 O O . THR E 1 166 ? 152.735 131.330 163.030 1.00 80.47 202 THR D O 1
ATOM 10288 N N . GLN E 1 167 ? 150.950 130.728 164.251 1.00 87.34 203 GLN D N 1
ATOM 10289 C CA . GLN E 1 167 ? 151.255 129.334 163.986 1.00 87.34 203 GLN D CA 1
ATOM 10290 C C . GLN E 1 167 ? 150.702 128.936 162.628 1.00 87.34 203 GLN D C 1
ATOM 10291 O O . GLN E 1 167 ? 149.830 129.599 162.065 1.00 87.34 203 GLN D O 1
ATOM 10297 N N . ALA E 1 168 ? 151.232 127.845 162.097 1.00 90.16 204 ALA D N 1
ATOM 10298 C CA . ALA E 1 168 ? 150.760 127.343 160.821 1.00 90.16 204 ALA D CA 1
ATOM 10299 C C . ALA E 1 168 ? 149.542 126.462 161.028 1.00 90.16 204 ALA D C 1
ATOM 10300 O O . ALA E 1 168 ? 149.356 125.865 162.091 1.00 90.16 204 ALA D O 1
ATOM 10302 N N . CYS E 1 169 ? 148.705 126.396 160.008 1.00 102.05 205 CYS D N 1
ATOM 10303 C CA . CYS E 1 169 ? 147.586 125.473 160.043 1.00 102.05 205 CYS D CA 1
ATOM 10304 C C . CYS E 1 169 ? 148.111 124.053 159.863 1.00 102.05 205 CYS D C 1
ATOM 10305 O O . CYS E 1 169 ? 148.959 123.818 158.997 1.00 102.05 205 CYS D O 1
ATOM 10308 N N . PRO E 1 170 ? 147.642 123.091 160.663 1.00 96.96 206 PRO D N 1
ATOM 10309 C CA . PRO E 1 170 ? 148.290 121.770 160.688 1.00 96.96 206 PRO D CA 1
ATOM 10310 C C . PRO E 1 170 ? 148.048 120.942 159.445 1.00 96.96 206 PRO D C 1
ATOM 10311 O O . PRO E 1 170 ? 148.807 119.999 159.194 1.00 96.96 206 PRO D O 1
ATOM 10315 N N . LYS E 1 171 ? 147.023 121.263 158.658 1.00 101.09 207 LYS D N 1
ATOM 10316 C CA . LYS E 1 171 ? 146.723 120.494 157.461 1.00 101.09 207 LYS D CA 1
ATOM 10317 C C . LYS E 1 171 ? 147.676 120.799 156.319 1.00 101.09 207 LYS D C 1
ATOM 10318 O O . LYS E 1 171 ? 147.724 120.037 155.348 1.00 101.09 207 LYS D O 1
ATOM 10324 N N . THR E 1 172 ? 148.425 121.889 156.410 1.00 101.10 208 THR D N 1
ATOM 10325 C CA . THR E 1 172 ? 149.368 122.241 155.368 1.00 101.10 208 THR D CA 1
ATOM 10326 C C . THR E 1 172 ? 150.605 121.356 155.446 1.00 101.10 208 THR D C 1
ATOM 10327 O O . THR E 1 172 ? 150.914 120.758 156.479 1.00 101.10 208 THR D O 1
ATOM 10331 N N . SER E 1 173 ? 151.313 121.276 154.328 1.00 107.60 209 SER D N 1
ATOM 10332 C CA . SER E 1 173 ? 152.565 120.544 154.253 1.00 107.60 209 SER D CA 1
ATOM 10333 C C . SER E 1 173 ? 153.640 121.451 153.685 1.00 107.60 209 SER D C 1
ATOM 10334 O O . SER E 1 173 ? 153.368 122.289 152.822 1.00 107.60 209 SER D O 1
ATOM 10337 N N . PHE E 1 174 ? 154.862 121.281 154.170 1.00 105.69 210 PHE D N 1
ATOM 10338 C CA . PHE E 1 174 ? 155.983 122.084 153.715 1.00 105.69 210 PHE D CA 1
ATOM 10339 C C . PHE E 1 174 ? 156.756 121.401 152.602 1.00 105.69 210 PHE D C 1
ATOM 10340 O O . PHE E 1 174 ? 157.924 121.732 152.377 1.00 105.69 210 PHE D O 1
ATOM 10348 N N . GLU E 1 175 ? 156.130 120.461 151.910 1.00 113.18 211 GLU D N 1
ATOM 10349 C CA . GLU E 1 175 ? 156.838 119.640 150.941 1.00 113.18 211 GLU D CA 1
ATOM 10350 C C . GLU E 1 175 ? 157.125 120.438 149.676 1.00 113.18 211 GLU D C 1
ATOM 10351 O O . GLU E 1 175 ? 156.205 121.024 149.098 1.00 113.18 211 GLU D O 1
ATOM 10357 N N . PRO E 1 176 ? 158.370 120.491 149.229 1.00 108.15 212 PRO D N 1
ATOM 10358 C CA . PRO E 1 176 ? 158.680 121.206 147.988 1.00 108.15 212 PRO D CA 1
ATOM 10359 C C . PRO E 1 176 ? 158.190 120.470 146.754 1.00 108.15 212 PRO D C 1
ATOM 10360 O O . PRO E 1 176 ? 158.744 119.431 146.385 1.00 108.15 212 PRO D O 1
ATOM 10364 N N . ILE E 1 177 ? 157.153 120.995 146.113 1.00 107.60 213 ILE D N 1
ATOM 10365 C CA . ILE E 1 177 ? 156.668 120.440 144.854 1.00 107.60 213 ILE D CA 1
ATOM 10366 C C . ILE E 1 177 ? 157.568 120.973 143.747 1.00 107.60 213 ILE D C 1
ATOM 10367 O O . ILE E 1 177 ? 158.233 121.999 143.943 1.00 107.60 213 ILE D O 1
ATOM 10372 N N . PRO E 1 178 ? 157.665 120.313 142.598 1.00 103.86 214 PRO D N 1
ATOM 10373 C CA . PRO E 1 178 ? 158.394 120.918 141.481 1.00 103.86 214 PRO D CA 1
ATOM 10374 C C . PRO E 1 178 ? 157.547 121.968 140.784 1.00 103.86 214 PRO D C 1
ATOM 10375 O O . PRO E 1 178 ? 156.334 121.814 140.627 1.00 103.86 214 PRO D O 1
ATOM 10379 N N . ILE E 1 179 ? 158.197 123.055 140.383 1.00 97.64 215 ILE D N 1
ATOM 10380 C CA . ILE E 1 179 ? 157.550 124.144 139.660 1.00 97.64 215 ILE D CA 1
ATOM 10381 C C . ILE E 1 179 ? 158.377 124.447 138.423 1.00 97.64 215 ILE D C 1
ATOM 10382 O O . ILE E 1 179 ? 159.579 124.717 138.529 1.00 97.64 215 ILE D O 1
ATOM 10387 N N . HIS E 1 180 ? 157.744 124.391 137.257 1.00 97.98 216 HIS D N 1
ATOM 10388 C CA . HIS E 1 180 ? 158.358 124.877 136.035 1.00 97.98 216 HIS D CA 1
ATOM 10389 C C . HIS E 1 180 ? 157.982 126.338 135.841 1.00 97.98 216 HIS D C 1
ATOM 10390 O O . HIS E 1 180 ? 156.886 126.768 136.210 1.00 97.98 216 HIS D O 1
ATOM 10397 N N . TYR E 1 181 ? 158.897 127.100 135.253 1.00 100.32 217 TYR D N 1
ATOM 10398 C CA . TYR E 1 181 ? 158.612 128.452 134.798 1.00 100.32 217 TYR D CA 1
ATOM 10399 C C . TYR E 1 181 ? 158.549 128.511 133.282 1.00 100.32 217 TYR D C 1
ATOM 10400 O O . TYR E 1 181 ? 159.372 127.905 132.590 1.00 100.32 217 TYR D O 1
ATOM 10409 N N . CYS E 1 182 ? 157.560 129.246 132.776 1.00 106.60 218 CYS D N 1
ATOM 10410 C CA . CYS E 1 182 ? 157.342 129.398 131.349 1.00 106.60 218 CYS D CA 1
ATOM 10411 C C . CYS E 1 182 ? 157.187 130.875 131.029 1.00 106.60 218 CYS D C 1
ATOM 10412 O O . CYS E 1 182 ? 156.766 131.668 131.876 1.00 106.60 218 CYS D O 1
ATOM 10415 N N . ALA E 1 183 ? 157.526 131.232 129.816 1.00 101.03 219 ALA D N 1
ATOM 10416 C CA . ALA E 1 183 ? 157.359 132.604 129.373 1.00 101.03 219 ALA D CA 1
ATOM 10417 C C . ALA E 1 183 ? 156.009 132.778 128.695 1.00 101.03 219 ALA D C 1
ATOM 10418 O O . ALA E 1 183 ? 155.503 131.844 128.067 1.00 101.03 219 ALA D O 1
ATOM 10420 N N . PRO E 1 184 ? 155.397 133.954 128.820 1.00 99.58 220 PRO D N 1
ATOM 10421 C CA . PRO E 1 184 ? 154.166 134.223 128.076 1.00 99.58 220 PRO D CA 1
ATOM 10422 C C . PRO E 1 184 ? 154.435 134.292 126.586 1.00 99.58 220 PRO D C 1
ATOM 10423 O O . PRO E 1 184 ? 155.575 134.418 126.131 1.00 99.58 220 PRO D O 1
ATOM 10427 N N . ALA E 1 185 ? 153.353 134.190 125.827 1.00 100.00 221 ALA D N 1
ATOM 10428 C CA . ALA E 1 185 ? 153.450 134.240 124.379 1.00 100.00 221 ALA D CA 1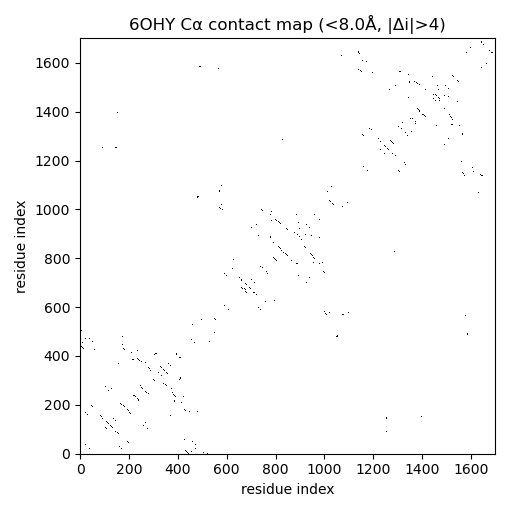
ATOM 10429 C C . ALA E 1 185 ? 153.870 135.634 123.938 1.00 100.00 221 ALA D C 1
ATOM 10430 O O . ALA E 1 185 ? 153.257 136.632 124.323 1.00 100.00 221 ALA D O 1
ATOM 10432 N N . GLY E 1 186 ? 154.932 135.696 123.143 1.00 97.56 222 GLY D N 1
ATOM 10433 C CA . GLY E 1 186 ? 155.615 136.939 122.864 1.00 97.56 222 GLY D CA 1
ATOM 10434 C C . GLY E 1 186 ? 156.964 137.053 123.531 1.00 97.56 222 GLY D C 1
ATOM 10435 O O . GLY E 1 186 ? 157.621 138.090 123.394 1.00 97.56 222 GLY D O 1
ATOM 10436 N N . PHE E 1 187 ? 157.392 136.028 124.261 1.00 94.69 223 PHE D N 1
ATOM 10437 C CA . PHE E 1 187 ? 158.725 135.986 124.833 1.00 94.69 223 PHE D CA 1
ATOM 10438 C C . PHE E 1 187 ? 159.262 134.571 124.697 1.00 94.69 223 PHE D C 1
ATOM 10439 O O . PHE E 1 187 ? 158.504 133.608 124.585 1.00 94.69 223 PHE D O 1
ATOM 10447 N N . ALA E 1 188 ? 160.583 134.452 124.706 1.00 92.89 224 ALA D N 1
ATOM 10448 C CA . ALA E 1 188 ? 161.234 133.163 124.549 1.00 92.89 224 ALA D CA 1
ATOM 10449 C C . ALA E 1 188 ? 162.284 132.983 125.631 1.00 92.89 224 ALA D C 1
ATOM 10450 O O . ALA E 1 188 ? 162.789 133.955 126.197 1.00 92.89 224 ALA D O 1
ATOM 10452 N N . LEU E 1 189 ? 162.611 131.727 125.910 1.00 97.08 225 LEU D N 1
ATOM 10453 C CA . LEU E 1 189 ? 163.555 131.370 126.961 1.00 97.08 225 LEU D CA 1
ATOM 10454 C C . LEU E 1 189 ? 164.750 130.688 126.318 1.00 97.08 225 LEU D C 1
ATOM 10455 O O . LEU E 1 189 ? 164.632 129.567 125.815 1.00 97.08 225 LEU D O 1
ATOM 10460 N N . LEU E 1 190 ? 165.895 131.358 126.331 1.00 101.10 226 LEU D N 1
ATOM 10461 C CA . LEU E 1 190 ? 167.110 130.768 125.797 1.00 101.10 226 LEU D CA 1
ATOM 10462 C C . LEU E 1 190 ? 167.784 129.908 126.851 1.00 101.10 226 LEU D C 1
ATOM 10463 O O . LEU E 1 190 ? 167.923 130.313 128.005 1.00 101.10 226 LEU D O 1
ATOM 10468 N N . LYS E 1 191 ? 168.218 128.722 126.442 1.00 99.66 227 LYS D N 1
ATOM 10469 C CA . LYS E 1 191 ? 168.819 127.743 127.334 1.00 99.66 227 LYS D CA 1
ATOM 10470 C C . LYS E 1 191 ? 170.168 127.323 126.781 1.00 99.66 227 LYS D C 1
ATOM 10471 O O . LYS E 1 191 ? 170.260 126.922 125.618 1.00 99.66 227 LYS D O 1
ATOM 10477 N N . CYS E 1 192 ? 171.208 127.411 127.602 1.00 109.20 228 CYS D N 1
ATOM 10478 C CA . CYS E 1 192 ? 172.487 126.870 127.176 1.00 109.20 228 CYS D CA 1
ATOM 10479 C C . CYS E 1 192 ? 172.523 125.368 127.412 1.00 109.20 228 CYS D C 1
ATOM 10480 O O . CYS E 1 192 ? 171.790 124.825 128.239 1.00 109.20 228 CYS D O 1
ATOM 10483 N N . ASN E 1 193 ? 173.395 124.695 126.664 1.00 111.84 229 ASN D N 1
ATOM 10484 C CA . ASN E 1 193 ? 173.524 123.248 126.761 1.00 111.84 229 ASN D CA 1
ATOM 10485 C C . ASN E 1 193 ? 174.979 122.812 126.817 1.00 111.84 229 ASN D C 1
ATOM 10486 O O . ASN E 1 193 ? 175.275 121.643 126.555 1.00 111.84 229 ASN D O 1
ATOM 10491 N N . ASP E 1 194 ? 175.891 123.725 127.134 1.00 120.95 230 ASP D N 1
ATOM 10492 C CA . ASP E 1 194 ? 177.282 123.342 127.305 1.00 120.95 230 ASP D CA 1
ATOM 10493 C C . ASP E 1 194 ? 177.447 122.480 128.549 1.00 120.95 230 ASP D C 1
ATOM 10494 O O . ASP E 1 194 ? 176.666 122.563 129.499 1.00 120.95 230 ASP D O 1
ATOM 10499 N N . ILE E 1 195 ? 178.482 121.641 128.531 1.00 123.67 231 ILE D N 1
ATOM 10500 C CA . ILE E 1 195 ? 178.703 120.717 129.636 1.00 123.67 231 ILE D CA 1
ATOM 10501 C C . ILE E 1 195 ? 179.265 121.439 130.858 1.00 123.67 231 ILE D C 1
ATOM 10502 O O . ILE E 1 195 ? 179.188 120.916 131.977 1.00 123.67 231 ILE D O 1
ATOM 10507 N N . ASP E 1 196 ? 179.793 122.644 130.675 1.00 121.87 232 ASP D N 1
ATOM 10508 C CA . ASP E 1 196 ? 180.248 123.498 131.756 1.00 121.87 232 ASP D CA 1
ATOM 10509 C C . ASP E 1 196 ? 179.896 124.927 131.378 1.00 121.87 232 ASP D C 1
ATOM 10510 O O . ASP E 1 196 ? 179.749 125.257 130.201 1.00 121.87 232 ASP D O 1
ATOM 10515 N N . TYR E 1 197 ? 179.758 125.779 132.385 1.00 111.31 233 TYR D N 1
ATOM 10516 C CA . TYR E 1 197 ? 179.487 127.184 132.124 1.00 111.31 233 TYR D CA 1
ATOM 10517 C C . TYR E 1 197 ? 180.161 128.013 133.202 1.00 111.31 233 TYR D C 1
ATOM 10518 O O . TYR E 1 197 ? 179.851 127.855 134.385 1.00 111.31 233 TYR D O 1
ATOM 10527 N N . LYS E 1 198 ? 181.086 128.883 132.781 1.00 108.75 234 LYS D N 1
ATOM 10528 C CA . LYS E 1 198 ? 181.886 129.675 133.712 1.00 108.75 234 LYS D CA 1
ATOM 10529 C C . LYS E 1 198 ? 181.048 130.666 134.500 1.00 108.75 234 LYS D C 1
ATOM 10530 O O . LYS E 1 198 ? 181.443 131.072 135.597 1.00 108.75 234 LYS D O 1
ATOM 10536 N N . GLY E 1 199 ? 179.908 131.070 133.963 1.00 108.87 235 GLY D N 1
ATOM 10537 C CA . GLY E 1 199 ? 179.064 132.016 134.651 1.00 108.87 235 GLY D CA 1
ATOM 10538 C C . GLY E 1 199 ? 178.740 133.225 133.806 1.00 108.87 235 GLY D C 1
ATOM 10539 O O . GLY E 1 199 ? 177.590 133.672 133.782 1.00 108.87 235 GLY D O 1
ATOM 10540 N N . ASN E 1 200 ? 179.729 133.758 133.083 1.00 117.53 236 ASN D N 1
ATOM 10541 C CA . ASN E 1 200 ? 179.456 134.982 132.340 1.00 117.53 236 ASN D CA 1
ATOM 10542 C C . ASN E 1 200 ? 180.316 135.026 131.068 1.00 117.53 236 ASN D C 1
ATOM 10543 O O . ASN E 1 200 ? 181.300 135.759 130.959 1.00 117.53 236 ASN D O 1
ATOM 10548 N N . GLU E 1 201 ? 179.842 134.347 130.032 1.00 114.91 237 GLU D N 1
ATOM 10549 C CA . GLU E 1 201 ? 180.512 134.283 128.736 1.00 114.91 237 GLU D CA 1
ATOM 10550 C C . GLU E 1 201 ? 179.470 133.923 127.687 1.00 114.91 237 GLU D C 1
ATOM 10551 O O . GLU E 1 201 ? 178.264 134.034 127.932 1.00 114.91 237 GLU D O 1
ATOM 10557 N N . THR E 1 202 ? 179.938 133.500 126.522 1.00 122.43 238 THR D N 1
ATOM 10558 C CA . THR E 1 202 ? 179.082 133.185 125.393 1.00 122.43 238 THR D CA 1
ATOM 10559 C C . THR E 1 202 ? 178.915 131.677 125.278 1.00 122.43 238 THR D C 1
ATOM 10560 O O . THR E 1 202 ? 179.903 130.945 125.174 1.00 122.43 238 THR D O 1
ATOM 10564 N N . CYS E 1 203 ? 177.669 131.219 125.304 1.00 126.49 239 CYS D N 1
ATOM 10565 C CA . CYS E 1 203 ? 177.380 129.814 125.080 1.00 126.49 239 CYS D CA 1
ATOM 10566 C C . CYS E 1 203 ? 177.393 129.513 123.584 1.00 126.49 239 CYS D C 1
ATOM 10567 O O . CYS E 1 203 ? 177.320 130.412 122.744 1.00 126.49 239 CYS D O 1
ATOM 10570 N N . LYS E 1 204 ? 177.501 128.228 123.253 1.00 116.29 240 LYS D N 1
ATOM 10571 C CA . LYS E 1 204 ? 177.518 127.791 121.865 1.00 116.29 240 LYS D CA 1
ATOM 10572 C C . LYS E 1 204 ? 176.289 126.970 121.505 1.00 116.29 240 LYS D C 1
ATOM 10573 O O . LYS E 1 204 ? 175.531 127.350 120.613 1.00 116.29 240 LYS D O 1
ATOM 10579 N N . ASN E 1 205 ? 176.061 125.858 122.189 1.00 109.66 241 ASN D N 1
ATOM 10580 C CA . ASN E 1 205 ? 174.895 125.026 121.911 1.00 109.66 241 ASN D CA 1
ATOM 10581 C C . ASN E 1 205 ? 173.719 125.629 122.661 1.00 109.66 241 ASN D C 1
ATOM 10582 O O . ASN E 1 205 ? 173.459 125.307 123.819 1.00 109.66 241 ASN D O 1
ATOM 10587 N N . VAL E 1 206 ? 172.995 126.511 121.990 1.00 106.56 242 VAL D N 1
ATOM 10588 C CA . VAL E 1 206 ? 171.884 127.237 122.584 1.00 106.56 242 VAL D CA 1
ATOM 10589 C C . VAL E 1 206 ? 170.597 126.720 121.961 1.00 106.56 242 VAL D C 1
ATOM 10590 O O . VAL E 1 206 ? 170.539 126.480 120.752 1.00 106.56 242 VAL D O 1
ATOM 10594 N N . SER E 1 207 ? 169.577 126.515 122.787 1.00 111.56 243 SER D N 1
ATOM 10595 C CA . SER E 1 207 ? 168.271 126.118 122.289 1.00 111.56 243 SER D CA 1
ATOM 10596 C C . SER E 1 207 ? 167.201 126.901 123.025 1.00 111.56 243 SER D C 1
ATOM 10597 O O . SER E 1 207 ? 167.332 127.166 124.222 1.00 111.56 243 SER D O 1
ATOM 10600 N N . THR E 1 208 ? 166.150 127.274 122.309 1.00 113.76 244 THR D N 1
ATOM 10601 C CA . THR E 1 208 ? 165.003 127.896 122.945 1.00 113.76 244 THR D CA 1
ATOM 10602 C C . THR E 1 208 ? 164.070 126.825 123.486 1.00 113.76 244 THR D C 1
ATOM 10603 O O . THR E 1 208 ? 164.065 125.685 123.018 1.00 113.76 244 THR D O 1
ATOM 10607 N N . VAL E 1 209 ? 163.298 127.194 124.503 1.00 106.00 245 VAL D N 1
ATOM 10608 C CA . VAL E 1 209 ? 162.356 126.274 125.120 1.00 106.00 245 VAL D CA 1
ATOM 10609 C C . VAL E 1 209 ? 161.214 127.099 125.692 1.00 106.00 245 VAL D C 1
ATOM 10610 O O . VAL E 1 209 ? 161.389 128.261 126.066 1.00 106.00 245 VAL D O 1
ATOM 10614 N N . HIS E 1 210 ? 160.023 126.514 125.701 1.00 113.43 246 HIS D N 1
ATOM 10615 C CA . HIS E 1 210 ? 158.866 127.233 126.204 1.00 113.43 246 HIS D CA 1
ATOM 10616 C C . HIS E 1 210 ? 158.820 127.235 127.723 1.00 113.43 246 HIS D C 1
ATOM 10617 O O . HIS E 1 210 ? 158.277 128.170 128.321 1.00 113.43 246 HIS D O 1
ATOM 10624 N N . CYS E 1 211 ? 159.391 126.219 128.366 1.00 112.97 247 CYS D N 1
ATOM 10625 C CA . CYS E 1 211 ? 159.292 126.077 129.810 1.00 112.97 247 CYS D CA 1
ATOM 10626 C C . CYS E 1 211 ? 160.596 125.548 130.384 1.00 112.97 247 CYS D C 1
ATOM 10627 O O . CYS E 1 211 ? 161.269 124.723 129.763 1.00 112.97 247 CYS D O 1
ATOM 10630 N N . THR E 1 212 ? 160.939 126.022 131.578 1.00 97.46 248 THR D N 1
ATOM 10631 C CA . THR E 1 212 ? 162.120 125.547 132.277 1.00 97.46 248 THR D CA 1
ATOM 10632 C C . THR E 1 212 ? 161.868 124.163 132.863 1.00 97.46 248 THR D C 1
ATOM 10633 O O . THR E 1 212 ? 160.743 123.656 132.875 1.00 97.46 248 THR D O 1
ATOM 10637 N N . HIS E 1 213 ? 162.932 123.549 133.371 1.00 93.33 249 HIS D N 1
ATOM 10638 C CA . HIS E 1 213 ? 162.744 122.297 134.079 1.00 93.33 249 HIS D CA 1
ATOM 10639 C C . HIS E 1 213 ? 162.237 122.576 135.490 1.00 93.33 249 HIS D C 1
ATOM 10640 O O . HIS E 1 213 ? 162.150 123.723 135.932 1.00 93.33 249 HIS D O 1
ATOM 10647 N N . GLY E 1 214 ? 161.895 121.504 136.197 1.00 98.91 250 GLY D N 1
ATOM 10648 C CA . GLY E 1 214 ? 161.233 121.648 137.483 1.00 98.91 250 GLY D CA 1
ATOM 10649 C C . GLY E 1 214 ? 162.193 122.130 138.552 1.00 98.91 250 GLY D C 1
ATOM 10650 O O . GLY E 1 214 ? 163.311 121.619 138.682 1.00 98.91 250 GLY D O 1
ATOM 10651 N N . ILE E 1 215 ? 161.765 123.129 139.317 1.00 97.45 251 ILE D N 1
ATOM 10652 C CA . ILE E 1 215 ? 162.542 123.656 140.428 1.00 97.45 251 ILE D CA 1
ATOM 10653 C C . ILE E 1 215 ? 161.755 123.419 141.702 1.00 97.45 251 ILE D C 1
ATOM 10654 O O . ILE E 1 215 ? 160.608 123.866 141.822 1.00 97.45 251 ILE D O 1
ATOM 10659 N N . LYS E 1 216 ? 162.364 122.715 142.644 1.00 104.97 252 LYS D N 1
ATOM 10660 C CA . LYS E 1 216 ? 161.774 122.542 143.957 1.00 104.97 252 LYS D CA 1
ATOM 10661 C C . LYS E 1 216 ? 162.271 123.654 144.866 1.00 104.97 252 LYS D C 1
ATOM 10662 O O . LYS E 1 216 ? 163.481 123.742 145.108 1.00 104.97 252 LYS D O 1
ATOM 10668 N N . PRO E 1 217 ? 161.403 124.520 145.369 1.00 100.73 253 PRO D N 1
ATOM 10669 C CA . PRO E 1 217 ? 161.866 125.594 146.255 1.00 100.73 253 PRO D CA 1
ATOM 10670 C C . PRO E 1 217 ? 162.269 125.080 147.627 1.00 100.73 253 PRO D C 1
ATOM 10671 O O . PRO E 1 217 ? 161.508 125.185 148.593 1.00 100.73 253 PRO D O 1
ATOM 10675 N N . VAL E 1 218 ? 163.472 124.523 147.723 1.00 101.84 254 VAL D N 1
ATOM 10676 C CA . VAL E 1 218 ? 163.953 123.922 148.959 1.00 101.84 254 VAL D CA 1
ATOM 10677 C C . VAL E 1 218 ? 164.739 124.994 149.704 1.00 101.84 254 VAL D C 1
ATOM 10678 O O . VAL E 1 218 ? 165.896 125.271 149.388 1.00 101.84 254 VAL D O 1
ATOM 10682 N N . ALA E 1 219 ? 164.103 125.604 150.697 1.00 96.72 255 ALA D N 1
ATOM 10683 C CA . ALA E 1 219 ? 164.740 126.650 151.482 1.00 96.72 255 ALA D CA 1
ATOM 10684 C C . ALA E 1 219 ? 165.705 126.020 152.473 1.00 96.72 255 ALA D C 1
ATOM 10685 O O . ALA E 1 219 ? 165.287 125.247 153.340 1.00 96.72 255 ALA D O 1
ATOM 10687 N N . THR E 1 220 ? 166.986 126.359 152.357 1.00 91.67 256 THR D N 1
ATOM 10688 C CA . THR E 1 220 ? 168.019 125.777 153.203 1.00 91.67 256 THR D CA 1
ATOM 10689 C C . THR E 1 220 ? 169.253 126.668 153.180 1.00 91.67 256 THR D C 1
ATOM 10690 O O . THR E 1 220 ? 169.249 127.759 152.608 1.00 91.67 256 THR D O 1
ATOM 10694 N N . THR E 1 221 ? 170.310 126.189 153.830 1.00 96.85 257 THR D N 1
ATOM 10695 C CA . THR E 1 221 ? 171.608 126.844 153.835 1.00 96.85 257 THR D CA 1
ATOM 10696 C C . THR E 1 221 ? 172.651 125.798 154.188 1.00 96.85 257 THR D C 1
ATOM 10697 O O . THR E 1 221 ? 172.311 124.681 154.584 1.00 96.85 257 THR D O 1
ATOM 10701 N N . GLN E 1 222 ? 173.922 126.161 153.945 1.00 105.20 258 GLN D N 1
ATOM 10702 C CA . GLN E 1 222 ? 175.156 125.371 154.066 1.00 105.20 258 GLN D CA 1
ATOM 10703 C C . GLN E 1 222 ? 175.300 124.264 153.029 1.00 105.20 258 GLN D C 1
ATOM 10704 O O . GLN E 1 222 ? 176.415 123.809 152.769 1.00 105.20 258 GLN D O 1
ATOM 10710 N N . LEU E 1 223 ? 174.214 123.901 152.361 1.00 95.58 259 LEU D N 1
ATOM 10711 C CA . LEU E 1 223 ? 174.132 122.715 151.523 1.00 95.58 259 LEU D CA 1
ATOM 10712 C C . LEU E 1 223 ? 172.863 122.829 150.701 1.00 95.58 259 LEU D C 1
ATOM 10713 O O . LEU E 1 223 ? 171.820 123.209 151.230 1.00 95.58 259 LEU D O 1
ATOM 10718 N N . ILE E 1 224 ? 172.950 122.489 149.423 1.00 91.15 260 ILE D N 1
ATOM 10719 C CA . ILE E 1 224 ? 171.821 122.584 148.510 1.00 91.15 260 ILE D CA 1
ATOM 10720 C C . ILE E 1 224 ? 171.234 121.193 148.339 1.00 91.15 260 ILE D C 1
ATOM 10721 O O . ILE E 1 224 ? 171.963 120.238 148.051 1.00 91.15 260 ILE D O 1
ATOM 10726 N N . LEU E 1 225 ? 169.924 121.070 148.516 1.00 92.42 261 LEU D N 1
ATOM 10727 C CA . LEU E 1 225 ? 169.281 119.772 148.631 1.00 92.42 261 LEU D CA 1
ATOM 10728 C C . LEU E 1 225 ? 168.301 119.554 147.490 1.00 92.42 261 LEU D C 1
ATOM 10729 O O . LEU E 1 225 ? 167.606 120.488 147.081 1.00 92.42 261 LEU D O 1
ATOM 10734 N N . ASN E 1 226 ? 168.244 118.304 147.012 1.00 47.83 262 ASN D N 1
ATOM 10735 C CA . ASN E 1 226 ? 167.387 117.873 145.900 1.00 62.01 262 ASN D CA 1
ATOM 10736 C C . ASN E 1 226 ? 167.586 118.733 144.654 1.00 75.03 262 ASN D C 1
ATOM 10737 O O . ASN E 1 226 ? 166.632 119.090 143.962 1.00 87.21 262 ASN D O 1
ATOM 10742 N N . GLY E 1 227 ? 168.840 119.081 144.367 1.00 99.24 263 GLY D N 1
ATOM 10743 C CA . GLY E 1 227 ? 169.155 119.985 143.286 1.00 99.24 263 GLY D CA 1
ATOM 10744 C C . GLY E 1 227 ? 169.638 119.267 142.035 1.00 99.24 263 GLY D C 1
ATOM 10745 O O . GLY E 1 227 ? 169.663 118.043 141.944 1.00 99.24 263 GLY D O 1
ATOM 10746 N N . SER E 1 228 ? 170.026 120.072 141.053 1.00 105.50 264 SER D N 1
ATOM 10747 C CA . SER E 1 228 ? 170.529 119.560 139.789 1.00 105.50 264 SER D CA 1
ATOM 10748 C C . SER E 1 228 ? 172.034 119.362 139.868 1.00 105.50 264 SER D C 1
ATOM 10749 O O . SER E 1 228 ? 172.756 120.206 140.403 1.00 105.50 264 SER D O 1
ATOM 10752 N N . THR E 1 229 ? 172.503 118.254 139.314 1.00 108.80 265 THR D N 1
ATOM 10753 C CA . THR E 1 229 ? 173.908 117.894 139.370 1.00 108.80 265 THR D CA 1
ATOM 10754 C C . THR E 1 229 ? 174.582 118.189 138.039 1.00 108.80 265 THR D C 1
ATOM 10755 O O . THR E 1 229 ? 173.957 118.122 136.979 1.00 108.80 265 THR D O 1
ATOM 10759 N N . ALA E 1 230 ? 175.867 118.517 138.102 1.00 113.59 266 ALA D N 1
ATOM 10760 C CA . ALA E 1 230 ? 176.640 118.684 136.883 1.00 113.59 266 ALA D CA 1
ATOM 10761 C C . ALA E 1 230 ? 176.929 117.323 136.258 1.00 113.59 266 ALA D C 1
ATOM 10762 O O . ALA E 1 230 ? 176.821 116.279 136.905 1.00 113.59 266 ALA D O 1
ATOM 10764 N N . ASP E 1 231 ? 177.312 117.341 134.983 1.00 124.24 267 ASP D N 1
ATOM 10765 C CA . ASP E 1 231 ? 177.341 116.117 134.199 1.00 124.24 267 ASP D CA 1
ATOM 10766 C C . ASP E 1 231 ? 178.720 115.668 133.739 1.00 124.24 267 ASP D C 1
ATOM 10767 O O . ASP E 1 231 ? 178.846 114.532 133.271 1.00 124.24 267 ASP D O 1
ATOM 10772 N N . ASN E 1 232 ? 179.753 116.500 133.843 1.00 123.05 268 ASN D N 1
ATOM 10773 C CA . ASN E 1 232 ? 181.110 116.013 133.644 1.00 123.05 268 ASN D CA 1
ATOM 10774 C C . ASN E 1 232 ? 181.922 116.088 134.930 1.00 123.05 268 ASN D C 1
ATOM 10775 O O . ASN E 1 232 ? 182.441 115.072 135.396 1.00 123.05 268 ASN D O 1
ATOM 10780 N N . GLN E 1 233 ? 182.054 117.274 135.514 1.00 112.52 269 GLN D N 1
ATOM 10781 C CA . GLN E 1 233 ? 182.822 117.456 136.734 1.00 112.52 269 GLN D CA 1
ATOM 10782 C C . GLN E 1 233 ? 182.114 118.450 137.635 1.00 112.52 269 GLN D C 1
ATOM 10783 O O . GLN E 1 233 ? 181.250 119.212 137.197 1.00 112.52 269 GLN D O 1
ATOM 10789 N N . THR E 1 234 ? 182.494 118.420 138.908 1.00 108.70 270 THR D N 1
ATOM 10790 C CA . THR E 1 234 ? 182.024 119.407 139.867 1.00 108.70 270 THR D CA 1
ATOM 10791 C C . THR E 1 234 ? 182.537 120.788 139.484 1.00 108.70 270 THR D C 1
ATOM 10792 O O . THR E 1 234 ? 183.712 120.958 139.157 1.00 108.70 270 THR D O 1
ATOM 10796 N N . VAL E 1 235 ? 181.640 121.768 139.485 1.00 99.45 271 VAL D N 1
ATOM 10797 C CA . VAL E 1 235 ? 181.940 123.095 138.975 1.00 99.45 271 VAL D CA 1
ATOM 10798 C C . VAL E 1 235 ? 181.841 124.113 140.100 1.00 99.45 271 VAL D C 1
ATOM 10799 O O . VAL E 1 235 ? 181.177 123.898 141.116 1.00 99.45 271 VAL D O 1
ATOM 10803 N N . ALA E 1 236 ? 182.516 125.243 139.899 1.00 93.21 272 ALA D N 1
ATOM 10804 C CA . ALA E 1 236 ? 182.608 126.307 140.897 1.00 93.21 272 ALA D CA 1
ATOM 10805 C C . ALA E 1 236 ? 182.207 127.621 140.239 1.00 93.21 272 ALA D C 1
ATOM 10806 O O . ALA E 1 236 ? 183.033 128.297 139.625 1.00 93.21 272 ALA D O 1
ATOM 10808 N N . ARG E 1 237 ? 180.940 127.985 140.376 1.00 89.93 273 ARG D N 1
ATOM 10809 C CA . ARG E 1 237 ? 180.437 129.244 139.844 1.00 89.93 273 ARG D CA 1
ATOM 10810 C C . ARG E 1 237 ? 180.726 130.312 140.889 1.00 89.93 273 ARG D C 1
ATOM 10811 O O . ARG E 1 237 ? 180.208 130.249 142.007 1.00 89.93 273 ARG D O 1
ATOM 10819 N N . ILE E 1 238 ? 181.561 131.281 140.539 1.00 96.98 274 ILE D N 1
ATOM 10820 C CA . ILE E 1 238 ? 182.095 132.228 141.505 1.00 96.98 274 ILE D CA 1
ATOM 10821 C C . ILE E 1 238 ? 181.566 133.615 141.175 1.00 96.98 274 ILE D C 1
ATOM 10822 O O . ILE E 1 238 ? 181.466 133.992 140.003 1.00 96.98 274 ILE D O 1
ATOM 10827 N N . ASP E 1 239 ? 181.205 134.363 142.215 1.00 112.69 275 ASP D N 1
ATOM 10828 C CA . ASP E 1 239 ? 180.923 135.783 142.091 1.00 112.69 275 ASP D CA 1
ATOM 10829 C C . ASP E 1 239 ? 182.258 136.477 141.810 1.00 112.69 275 ASP D C 1
ATOM 10830 O O . ASP E 1 239 ? 183.311 135.918 142.118 1.00 112.69 275 ASP D O 1
ATOM 10835 N N . PRO E 1 240 ? 182.268 137.713 141.249 1.00 119.64 276 PRO D N 1
ATOM 10836 C CA . PRO E 1 240 ? 183.568 138.356 140.979 1.00 119.64 276 PRO D CA 1
ATOM 10837 C C . PRO E 1 240 ? 184.372 138.717 142.224 1.00 119.64 276 PRO D C 1
ATOM 10838 O O . PRO E 1 240 ? 184.556 139.898 142.542 1.00 119.64 276 PRO D O 1
ATOM 10842 N N . SER E 1 241 ? 184.880 137.670 142.900 1.00 126.08 277 SER D N 1
ATOM 10843 C CA . SER E 1 241 ? 185.571 137.734 144.193 1.00 126.08 277 SER D CA 1
ATOM 10844 C C . SER E 1 241 ? 184.787 138.528 145.229 1.00 126.08 277 SER D C 1
ATOM 10845 O O . SER E 1 241 ? 185.367 139.201 146.083 1.00 126.08 277 SER D O 1
ATOM 10848 N N . GLU E 1 242 ? 183.459 138.463 145.162 1.00 126.72 278 GLU D N 1
ATOM 10849 C CA . GLU E 1 242 ? 182.655 139.403 145.933 1.00 126.72 278 GLU D CA 1
ATOM 10850 C C . GLU E 1 242 ? 182.495 138.919 147.369 1.00 126.72 278 GLU D C 1
ATOM 10851 O O . GLU E 1 242 ? 183.038 139.513 148.306 1.00 126.72 278 GLU D O 1
ATOM 10857 N N . ASN E 1 243 ? 181.747 137.836 147.557 1.00 129.83 282 ASN D N 1
ATOM 10858 C CA . ASN E 1 243 ? 181.676 137.206 148.864 1.00 129.83 282 ASN D CA 1
ATOM 10859 C C . ASN E 1 243 ? 181.752 135.685 148.813 1.00 129.83 282 ASN D C 1
ATOM 10860 O O . ASN E 1 243 ? 182.418 135.071 149.649 1.00 129.83 282 ASN D O 1
ATOM 10865 N N . LEU E 1 244 ? 181.098 135.064 147.832 1.00 113.02 283 LEU D N 1
ATOM 10866 C CA . LEU E 1 244 ? 180.800 133.641 147.918 1.00 113.02 283 LEU D CA 1
ATOM 10867 C C . LEU E 1 244 ? 181.020 132.981 146.567 1.00 113.02 283 LEU D C 1
ATOM 10868 O O . LEU E 1 244 ? 181.366 133.630 145.578 1.00 113.02 283 LEU D O 1
ATOM 10873 N N . ALA E 1 245 ? 180.792 131.671 146.536 1.00 98.78 284 ALA D N 1
ATOM 10874 C CA . ALA E 1 245 ? 180.893 130.886 145.318 1.00 98.78 284 ALA D CA 1
ATOM 10875 C C . ALA E 1 245 ? 180.038 129.644 145.480 1.00 98.78 284 ALA D C 1
ATOM 10876 O O . ALA E 1 245 ? 180.079 128.990 146.523 1.00 98.78 284 ALA D O 1
ATOM 10878 N N . ILE E 1 246 ? 179.273 129.325 144.445 1.00 89.62 285 ILE D N 1
ATOM 10879 C CA . ILE E 1 246 ? 178.373 128.182 144.467 1.00 89.62 285 ILE D CA 1
ATOM 10880 C C . ILE E 1 246 ? 179.107 126.977 143.904 1.00 89.62 285 ILE D C 1
ATOM 10881 O O . ILE E 1 246 ? 179.602 127.014 142.774 1.00 89.62 285 ILE D O 1
ATOM 10886 N N . ILE E 1 247 ? 179.180 125.911 144.685 1.00 99.32 286 ILE D N 1
ATOM 10887 C CA . ILE E 1 247 ? 179.740 124.647 144.235 1.00 99.32 286 ILE D CA 1
ATOM 10888 C C . ILE E 1 247 ? 178.583 123.755 143.831 1.00 99.32 286 ILE D C 1
ATOM 10889 O O . ILE E 1 247 ? 177.614 123.618 144.583 1.00 99.32 286 ILE D O 1
ATOM 10894 N N . GLN E 1 248 ? 178.666 123.159 142.650 1.00 100.22 287 GLN D N 1
ATOM 10895 C CA . GLN E 1 248 ? 177.683 122.182 142.197 1.00 100.22 287 GLN D CA 1
ATOM 10896 C C . GLN E 1 248 ? 178.395 120.858 141.971 1.00 100.22 287 GLN D C 1
ATOM 10897 O O . GLN E 1 248 ? 179.206 120.736 141.048 1.00 100.22 287 GLN D O 1
ATOM 10903 N N . LEU E 1 249 ? 178.078 119.867 142.797 1.00 102.98 288 LEU D N 1
ATOM 10904 C CA . LEU E 1 249 ? 178.738 118.577 142.710 1.00 102.98 288 LEU D CA 1
ATOM 10905 C C . LEU E 1 249 ? 178.239 117.793 141.503 1.00 102.98 288 LEU D C 1
ATOM 10906 O O . LEU E 1 249 ? 177.216 118.110 140.891 1.00 102.98 288 LEU D O 1
ATOM 10911 N N . LYS E 1 250 ? 178.988 116.749 141.162 1.00 109.15 289 LYS D N 1
ATOM 10912 C CA . LYS E 1 250 ? 178.522 115.757 140.204 1.00 109.15 289 LYS D CA 1
ATOM 10913 C C . LYS E 1 250 ? 177.805 114.612 140.904 1.00 109.15 289 LYS D C 1
ATOM 10914 O O . LYS E 1 250 ? 176.715 114.207 140.491 1.00 109.15 289 LYS D O 1
ATOM 10920 N N . ASP E 1 251 ? 178.407 114.093 141.967 1.00 106.09 290 ASP D N 1
ATOM 10921 C CA . ASP E 1 251 ? 177.889 112.924 142.655 1.00 106.09 290 ASP D CA 1
ATOM 10922 C C . ASP E 1 251 ? 176.872 113.361 143.695 1.00 106.09 290 ASP D C 1
ATOM 10923 O O . ASP E 1 251 ? 177.230 114.110 144.612 1.00 106.09 290 ASP D O 1
ATOM 10928 N N . PRO E 1 252 ? 175.613 112.941 143.600 1.00 99.06 291 PRO D N 1
ATOM 10929 C CA . PRO E 1 252 ? 174.675 113.214 144.693 1.00 99.06 291 PRO D CA 1
ATOM 10930 C C . PRO E 1 252 ? 175.028 112.373 145.910 1.00 99.06 291 PRO D C 1
ATOM 10931 O O . PRO E 1 252 ? 175.249 111.166 145.805 1.00 99.06 291 PRO D O 1
ATOM 10935 N N . VAL E 1 253 ? 175.112 113.026 147.063 1.00 96.69 292 VAL D N 1
ATOM 10936 C CA . VAL E 1 253 ? 175.510 112.385 148.309 1.00 96.69 292 VAL D CA 1
ATOM 10937 C C . VAL E 1 253 ? 174.262 112.187 149.154 1.00 96.69 292 VAL D C 1
ATOM 10938 O O . VAL E 1 253 ? 173.552 113.153 149.457 1.00 96.69 292 VAL D O 1
ATOM 10942 N N . LYS E 1 254 ? 173.995 110.941 149.528 1.00 97.22 293 LYS D N 1
ATOM 10943 C CA . LYS E 1 254 ? 172.793 110.636 150.286 1.00 97.22 293 LYS D CA 1
ATOM 10944 C C . LYS E 1 254 ? 172.920 111.137 151.715 1.00 97.22 293 LYS D C 1
ATOM 10945 O O . LYS E 1 254 ? 173.979 111.033 152.337 1.00 97.22 293 LYS D O 1
ATOM 10951 N N . ILE E 1 255 ? 171.830 111.694 152.228 1.00 94.99 294 ILE D N 1
ATOM 10952 C CA . ILE E 1 255 ? 171.755 112.156 153.606 1.00 94.99 294 ILE D CA 1
ATOM 10953 C C . ILE E 1 255 ? 170.409 111.736 154.179 1.00 94.99 294 ILE D C 1
ATOM 10954 O O . ILE E 1 255 ? 169.371 111.887 153.528 1.00 94.99 294 ILE D O 1
ATOM 10959 N N . THR E 1 256 ? 170.434 111.142 155.365 1.00 96.81 295 THR D N 1
ATOM 10960 C CA . THR E 1 256 ? 169.232 110.763 156.084 1.00 96.81 295 THR D CA 1
ATOM 10961 C C . THR E 1 256 ? 169.180 111.541 157.385 1.00 96.81 295 THR D C 1
ATOM 10962 O O . THR E 1 256 ? 170.215 111.832 157.979 1.00 96.81 295 THR D O 1
ATOM 10966 N N . CYS E 1 257 ? 167.972 111.885 157.820 1.00 99.02 296 CYS D N 1
ATOM 10967 C CA . CYS E 1 257 ? 167.785 112.593 159.077 1.00 99.02 296 CYS D CA 1
ATOM 10968 C C . CYS E 1 257 ? 166.604 111.986 159.810 1.00 99.02 296 CYS D C 1
ATOM 10969 O O . CYS E 1 257 ? 165.610 111.606 159.188 1.00 99.02 296 CYS D O 1
ATOM 10972 N N . ARG E 1 258 ? 166.724 111.882 161.130 1.00 97.47 297 ARG D N 1
ATOM 10973 C CA . ARG E 1 258 ? 165.782 111.114 161.926 1.00 97.47 297 ARG D CA 1
ATOM 10974 C C . ARG E 1 258 ? 165.389 111.892 163.169 1.00 97.47 297 ARG D C 1
ATOM 10975 O O . ARG E 1 258 ? 166.233 112.532 163.796 1.00 97.47 297 ARG D O 1
ATOM 10983 N N . ARG E 1 259 ? 164.111 111.831 163.522 1.00 100.49 298 ARG D N 1
ATOM 10984 C CA . ARG E 1 259 ? 163.654 112.162 164.870 1.00 100.49 298 ARG D CA 1
ATOM 10985 C C . ARG E 1 259 ? 162.776 111.016 165.339 1.00 100.49 298 ARG D C 1
ATOM 10986 O O . ARG E 1 259 ? 161.641 110.869 164.842 1.00 100.49 298 ARG D O 1
ATOM 10994 N N . PRO E 1 260 ? 163.244 110.186 166.261 1.00 99.28 299 PRO D N 1
ATOM 10995 C CA . PRO E 1 260 ? 162.484 109.001 166.655 1.00 99.28 299 PRO D CA 1
ATOM 10996 C C . PRO E 1 260 ? 161.447 109.305 167.727 1.00 99.28 299 PRO D C 1
ATOM 10997 O O . PRO E 1 260 ? 161.572 110.245 168.512 1.00 99.28 299 PRO D O 1
ATOM 11001 N N . GLY E 1 261 ? 160.410 108.475 167.742 1.00 105.55 300 GLY D N 1
ATOM 11002 C CA . GLY E 1 261 ? 159.406 108.525 168.781 1.00 105.55 300 GLY D CA 1
ATOM 11003 C C . GLY E 1 261 ? 158.183 109.334 168.394 1.00 105.55 300 GLY D C 1
ATOM 11004 O O . GLY E 1 261 ? 158.156 110.066 167.404 1.00 105.55 300 GLY D O 1
ATOM 11005 N N . ASN E 1 262 ? 157.147 109.186 169.206 1.00 108.21 301 ASN D N 1
ATOM 11006 C CA . ASN E 1 262 ? 155.907 109.923 169.040 1.00 108.21 301 ASN D CA 1
ATOM 11007 C C . ASN E 1 262 ? 155.903 111.164 169.920 1.00 108.21 301 ASN D C 1
ATOM 11008 O O . ASN E 1 262 ? 156.773 111.367 170.767 1.00 108.21 301 ASN D O 1
ATOM 11013 N N . ASN E 1 263 ? 154.892 112.001 169.707 1.00 103.44 302 ASN D N 1
ATOM 11014 C CA . ASN E 1 263 ? 154.644 113.162 170.555 1.00 103.44 302 ASN D CA 1
ATOM 11015 C C . ASN E 1 263 ? 153.147 113.244 170.801 1.00 103.44 302 ASN D C 1
ATOM 11016 O O . ASN E 1 263 ? 152.379 113.482 169.865 1.00 103.44 302 ASN D O 1
ATOM 11021 N N . THR E 1 264 ? 152.736 113.030 172.046 1.00 97.04 303 THR D N 1
ATOM 11022 C CA . THR E 1 264 ? 151.341 113.219 172.414 1.00 97.04 303 THR D CA 1
ATOM 11023 C C . THR E 1 264 ? 150.988 114.693 172.310 1.00 97.04 303 THR D C 1
ATOM 11024 O O . THR E 1 264 ? 151.704 115.550 172.833 1.00 97.04 303 THR D O 1
ATOM 11028 N N . ARG E 1 265 ? 149.904 114.988 171.602 1.00 88.91 304 ARG D N 1
ATOM 11029 C CA . ARG E 1 265 ? 149.510 116.351 171.286 1.00 88.91 304 ARG D CA 1
ATOM 11030 C C . ARG E 1 265 ? 148.165 116.658 171.919 1.00 88.91 304 ARG D C 1
ATOM 11031 O O . ARG E 1 265 ? 147.232 115.858 171.820 1.00 88.91 304 ARG D O 1
ATOM 11039 N N . GLY E 1 266 ? 148.065 117.819 172.563 1.00 92.20 305 GLY D N 1
ATOM 11040 C CA . GLY E 1 266 ? 146.828 118.285 173.138 1.00 92.20 305 GLY D CA 1
ATOM 11041 C C . GLY E 1 266 ? 146.287 119.508 172.423 1.00 92.20 305 GLY D C 1
ATOM 11042 O O . GLY E 1 266 ? 146.816 119.958 171.406 1.00 92.20 305 GLY D O 1
ATOM 11043 N N . GLN E 1 267 ? 145.204 120.044 172.975 1.00 91.79 308 GLN D N 1
ATOM 11044 C CA . GLN E 1 267 ? 144.578 121.246 172.446 1.00 91.79 308 GLN D CA 1
ATOM 11045 C C . GLN E 1 267 ? 144.282 122.215 173.576 1.00 91.79 308 GLN D C 1
ATOM 11046 O O . GLN E 1 267 ? 143.917 121.802 174.679 1.00 91.79 308 GLN D O 1
ATOM 11052 N N . ILE E 1 268 ? 144.450 123.504 173.299 1.00 84.64 309 ILE D N 1
ATOM 11053 C CA . ILE E 1 268 ? 144.143 124.568 174.247 1.00 84.64 309 ILE D CA 1
ATOM 11054 C C . ILE E 1 268 ? 143.378 125.649 173.501 1.00 84.64 309 ILE D C 1
ATOM 11055 O O . ILE E 1 268 ? 143.862 126.169 172.490 1.00 84.64 309 ILE D O 1
ATOM 11060 N N . GLN E 1 269 ? 142.187 125.981 173.989 1.00 92.37 310 GLN D N 1
ATOM 11061 C CA . GLN E 1 269 ? 141.369 127.036 173.399 1.00 92.37 310 GLN D CA 1
ATOM 11062 C C . GLN E 1 269 ? 141.853 128.378 173.924 1.00 92.37 310 GLN D C 1
ATOM 11063 O O . GLN E 1 269 ? 141.545 128.760 175.053 1.00 92.37 310 GLN D O 1
ATOM 11069 N N . ILE E 1 270 ? 142.623 129.100 173.110 1.00 94.41 311 ILE D N 1
ATOM 11070 C CA . ILE E 1 270 ? 143.005 130.459 173.480 1.00 94.41 311 ILE D CA 1
ATOM 11071 C C . ILE E 1 270 ? 141.807 131.388 173.377 1.00 94.41 311 ILE D C 1
ATOM 11072 O O . ILE E 1 270 ? 141.482 132.123 174.315 1.00 94.41 311 ILE D O 1
ATOM 11077 N N . GLY E 1 271 ? 141.130 131.363 172.239 1.00 106.17 312 GLY D N 1
ATOM 11078 C CA . GLY E 1 271 ? 139.964 132.182 172.030 1.00 106.17 312 GLY D CA 1
ATOM 11079 C C . GLY E 1 271 ? 138.958 131.488 171.140 1.00 106.17 312 GLY D C 1
ATOM 11080 O O . GLY E 1 271 ? 138.960 130.260 171.003 1.00 106.17 312 GLY D O 1
ATOM 11081 N N . PRO E 1 272 ? 138.063 132.261 170.533 1.00 101.93 313 PRO D N 1
ATOM 11082 C CA . PRO E 1 272 ? 137.097 131.678 169.597 1.00 101.93 313 PRO D CA 1
ATOM 11083 C C . PRO E 1 272 ? 137.779 131.167 168.344 1.00 101.93 313 PRO D C 1
ATOM 11084 O O . PRO E 1 272 ? 138.329 131.958 167.572 1.00 101.93 313 PRO D O 1
ATOM 11088 N N . ALA E 1 273 ? 137.766 129.838 168.174 1.00 105.46 314 ALA D N 1
ATOM 11089 C CA . ALA E 1 273 ? 138.459 129.111 167.099 1.00 105.46 314 ALA D CA 1
ATOM 11090 C C . ALA E 1 273 ? 139.954 129.420 167.058 1.00 105.46 314 ALA D C 1
ATOM 11091 O O . ALA E 1 273 ? 140.575 129.388 165.994 1.00 105.46 314 ALA D O 1
ATOM 11093 N N . MET E 1 274 ? 140.541 129.718 168.214 1.00 101.27 315 MET D N 1
ATOM 11094 C CA . MET E 1 274 ? 141.967 129.984 168.342 1.00 101.27 315 MET D CA 1
ATOM 11095 C C . MET E 1 274 ? 142.547 128.787 169.084 1.00 101.27 315 MET D C 1
ATOM 11096 O O . MET E 1 274 ? 142.715 128.801 170.303 1.00 101.27 315 MET D O 1
ATOM 11101 N N . THR E 1 275 ? 142.853 127.741 168.328 1.00 93.39 316 THR D N 1
ATOM 11102 C CA . THR E 1 275 ? 143.124 126.425 168.891 1.00 93.39 316 THR D CA 1
ATOM 11103 C C . THR E 1 275 ? 144.625 126.176 168.839 1.00 93.39 316 THR D C 1
ATOM 11104 O O . THR E 1 275 ? 145.169 125.734 167.828 1.00 93.39 316 THR D O 1
ATOM 11108 N N . PHE E 1 276 ? 145.295 126.476 169.945 1.00 90.35 317 PHE D N 1
ATOM 11109 C CA . PHE E 1 276 ? 146.718 126.204 170.061 1.00 90.35 317 PHE D CA 1
ATOM 11110 C C . PHE E 1 276 ? 146.961 124.710 170.178 1.00 90.35 317 PHE D C 1
ATOM 11111 O O . PHE E 1 276 ? 146.212 123.994 170.846 1.00 90.35 317 PHE D O 1
ATOM 11119 N N . TYR E 1 277 ? 148.014 124.237 169.527 1.00 90.14 318 TYR D N 1
ATOM 11120 C CA . TYR E 1 277 ? 148.410 122.844 169.634 1.00 90.14 318 TYR D CA 1
ATOM 11121 C C . TYR E 1 277 ? 149.635 122.735 170.522 1.00 90.14 318 TYR D C 1
ATOM 11122 O O . TYR E 1 277 ? 150.600 123.485 170.358 1.00 90.14 318 TYR D O 1
ATOM 11131 N N . ASN E 1 278 ? 149.584 121.802 171.460 1.00 92.47 319 ASN D N 1
ATOM 11132 C CA . ASN E 1 278 ? 150.549 121.705 172.538 1.00 92.47 319 ASN D CA 1
ATOM 11133 C C . ASN E 1 278 ? 151.295 120.387 172.438 1.00 92.47 319 ASN D C 1
ATOM 11134 O O . ASN E 1 278 ? 150.689 119.334 172.226 1.00 92.47 319 ASN D O 1
ATOM 11139 N N . ILE E 1 279 ? 152.613 120.449 172.611 1.00 97.18 320 ILE D N 1
ATOM 11140 C CA . ILE E 1 279 ? 153.408 119.241 172.788 1.00 97.18 320 ILE D CA 1
ATOM 11141 C C . ILE E 1 279 ? 153.142 118.767 174.211 1.00 97.18 320 ILE D C 1
ATOM 11142 O O . ILE E 1 279 ? 153.719 119.281 175.169 1.00 97.18 320 ILE D O 1
ATOM 11147 N N . GLU E 1 280 ? 152.246 117.797 174.354 1.00 101.18 321 GLU D N 1
ATOM 11148 C CA . GLU E 1 280 ? 151.847 117.361 175.684 1.00 101.18 321 GLU D CA 1
ATOM 11149 C C . GLU E 1 280 ? 152.884 116.447 176.319 1.00 101.18 321 GLU D C 1
ATOM 11150 O O . GLU E 1 280 ? 153.250 116.637 177.483 1.00 101.18 321 GLU D O 1
ATOM 11156 N N . ASN E 1 281 A 153.376 115.458 175.579 1.00 99.35 321 ASN D N 1
ATOM 11157 C CA . ASN E 1 281 A 154.306 114.506 176.162 1.00 99.35 321 ASN D CA 1
ATOM 11158 C C . ASN E 1 281 A 155.146 113.866 175.067 1.00 99.35 321 ASN D C 1
ATOM 11159 O O . ASN E 1 281 A 154.710 113.737 173.921 1.00 99.35 321 ASN D O 1
ATOM 11164 N N . VAL E 1 282 ? 156.357 113.468 175.441 1.00 97.28 322 VAL D N 1
ATOM 11165 C CA . VAL E 1 282 ? 157.238 112.679 174.592 1.00 97.28 322 VAL D CA 1
ATOM 11166 C C . VAL E 1 282 ? 157.167 111.236 175.065 1.00 97.28 322 VAL D C 1
ATOM 11167 O O . VAL E 1 282 ? 157.380 110.956 176.250 1.00 97.28 322 VAL D O 1
ATOM 11171 N N . VAL E 1 283 ? 156.870 110.318 174.147 1.00 101.22 323 VAL D N 1
ATOM 11172 C CA . VAL E 1 283 ? 156.477 108.955 174.495 1.00 101.22 323 VAL D CA 1
ATOM 11173 C C . VAL E 1 283 ? 157.567 107.945 174.154 1.00 101.22 323 VAL D C 1
ATOM 11174 O O . VAL E 1 283 ? 158.095 107.269 175.038 1.00 101.22 323 VAL D O 1
ATOM 11178 N N . GLY E 1 284 ? 157.909 107.820 172.874 1.00 107.56 324 GLY D N 1
ATOM 11179 C CA . GLY E 1 284 ? 158.637 106.660 172.394 1.00 107.56 324 GLY D CA 1
ATOM 11180 C C . GLY E 1 284 ? 160.085 106.523 172.813 1.00 107.56 324 GLY D C 1
ATOM 11181 O O . GLY E 1 284 ? 160.424 105.646 173.611 1.00 107.56 324 GLY D O 1
ATOM 11182 N N . ASP E 1 285 ? 160.949 107.385 172.292 1.00 109.75 325 ASP D N 1
ATOM 11183 C CA . ASP E 1 285 ? 162.374 107.272 172.545 1.00 109.75 325 ASP D CA 1
ATOM 11184 C C . ASP E 1 285 ? 162.934 108.657 172.813 1.00 109.75 325 ASP D C 1
ATOM 11185 O O . ASP E 1 285 ? 162.454 109.658 172.276 1.00 109.75 325 ASP D O 1
ATOM 11190 N N . THR E 1 286 ? 163.967 108.696 173.642 1.00 114.14 326 THR D N 1
ATOM 11191 C CA . THR E 1 286 ? 164.549 109.943 174.104 1.00 114.14 326 THR D CA 1
ATOM 11192 C C . THR E 1 286 ? 165.712 110.417 173.247 1.00 114.14 326 THR D C 1
ATOM 11193 O O . THR E 1 286 ? 166.275 111.475 173.540 1.00 114.14 326 THR D O 1
ATOM 11197 N N . ARG E 1 287 ? 166.081 109.673 172.206 1.00 112.00 327 ARG D N 1
ATOM 11198 C CA . ARG E 1 287 ? 167.263 110.004 171.420 1.00 112.00 327 ARG D CA 1
ATOM 11199 C C . ARG E 1 287 ? 167.059 111.286 170.627 1.00 112.00 327 ARG D C 1
ATOM 11200 O O . ARG E 1 287 ? 165.986 111.523 170.067 1.00 112.00 327 ARG D O 1
ATOM 11208 N N . LYS E 1 288 ? 168.100 112.115 170.589 1.00 98.73 328 LYS D N 1
ATOM 11209 C CA . LYS E 1 288 ? 168.025 113.406 169.927 1.00 98.73 328 LYS D CA 1
ATOM 11210 C C . LYS E 1 288 ? 167.920 113.234 168.420 1.00 98.73 328 LYS D C 1
ATOM 11211 O O . LYS E 1 288 ? 168.236 112.182 167.862 1.00 98.73 328 LYS D O 1
ATOM 11217 N N . ALA E 1 289 ? 167.459 114.289 167.761 1.00 94.94 329 ALA D N 1
ATOM 11218 C CA . ALA E 1 289 ? 167.348 114.261 166.314 1.00 94.94 329 ALA D CA 1
ATOM 11219 C C . ALA E 1 289 ? 168.732 114.335 165.691 1.00 94.94 329 ALA D C 1
ATOM 11220 O O . ALA E 1 289 ? 169.545 115.184 166.064 1.00 94.94 329 ALA D O 1
ATOM 11222 N N . TYR E 1 290 ? 169.009 113.438 164.750 1.00 89.10 330 TYR D N 1
ATOM 11223 C CA . TYR E 1 290 ? 170.355 113.347 164.212 1.00 89.10 330 TYR D CA 1
ATOM 11224 C C . TYR E 1 290 ? 170.297 113.038 162.727 1.00 89.10 330 TYR D C 1
ATOM 11225 O O . TYR E 1 290 ? 169.328 112.455 162.234 1.00 89.10 330 TYR D O 1
ATOM 11234 N N . CYS E 1 291 ? 171.356 113.424 162.027 1.00 93.45 331 CYS D N 1
ATOM 11235 C CA . CYS E 1 291 ? 171.493 113.151 160.610 1.00 93.45 331 CYS D CA 1
ATOM 11236 C C . CYS E 1 291 ? 172.720 112.284 160.370 1.00 93.45 331 CYS D C 1
ATOM 11237 O O . CYS E 1 291 ? 173.652 112.254 161.177 1.00 93.45 331 CYS D O 1
ATOM 11240 N N . GLU E 1 292 ? 172.711 111.577 159.241 1.00 98.58 332 GLU D N 1
ATOM 11241 C CA . GLU E 1 292 ? 173.684 110.521 158.997 1.00 98.58 332 GLU D CA 1
ATOM 11242 C C . GLU E 1 292 ? 174.052 110.500 157.523 1.00 98.58 332 GLU D C 1
ATOM 11243 O O . GLU E 1 292 ? 173.165 110.430 156.669 1.00 98.58 332 GLU D O 1
ATOM 11249 N N . ILE E 1 293 ? 175.353 110.563 157.227 1.00 100.98 333 ILE D N 1
ATOM 11250 C CA . ILE E 1 293 ? 175.855 110.518 155.860 1.00 100.98 333 ILE D CA 1
ATOM 11251 C C . ILE E 1 293 ? 176.974 109.491 155.761 1.00 100.98 333 ILE D C 1
ATOM 11252 O O . ILE E 1 293 ? 177.609 109.127 156.753 1.00 100.98 333 ILE D O 1
ATOM 11257 N N . ASN E 1 294 ? 177.208 109.029 154.536 1.00 117.63 334 ASN D N 1
ATOM 11258 C CA . ASN E 1 294 ? 178.339 108.161 154.241 1.00 117.63 334 ASN D CA 1
ATOM 11259 C C . ASN E 1 294 ? 179.606 109.006 154.176 1.00 117.63 334 ASN D C 1
ATOM 11260 O O . ASN E 1 294 ? 179.659 110.013 153.465 1.00 117.63 334 ASN D O 1
ATOM 11265 N N . GLY E 1 295 ? 180.633 108.582 154.914 1.00 113.47 335 GLY D N 1
ATOM 11266 C CA . GLY E 1 295 ? 181.837 109.382 155.025 1.00 113.47 335 GLY D CA 1
ATOM 11267 C C . GLY E 1 295 ? 182.737 109.329 153.811 1.00 113.47 335 GLY D C 1
ATOM 11268 O O . GLY E 1 295 ? 183.440 110.302 153.524 1.00 113.47 335 GLY D O 1
ATOM 11269 N N . THR E 1 296 ? 182.731 108.209 153.084 1.00 116.89 336 THR D N 1
ATOM 11270 C CA . THR E 1 296 ? 183.612 108.069 151.927 1.00 116.89 336 THR D CA 1
ATOM 11271 C C . THR E 1 296 ? 183.152 108.950 150.775 1.00 116.89 336 THR D C 1
ATOM 11272 O O . THR E 1 296 ? 183.977 109.572 150.090 1.00 116.89 336 THR D O 1
ATOM 11276 N N . GLN E 1 297 ? 181.837 108.997 150.544 1.00 108.02 337 GLN D N 1
ATOM 11277 C CA . GLN E 1 297 ? 181.274 109.858 149.510 1.00 108.02 337 GLN D CA 1
ATOM 11278 C C . GLN E 1 297 ? 181.551 111.320 149.817 1.00 108.02 337 GLN D C 1
ATOM 11279 O O . GLN E 1 297 ? 181.889 112.104 148.922 1.00 108.02 337 GLN D O 1
ATOM 11285 N N . TRP E 1 298 ? 181.455 111.690 151.094 1.00 99.92 338 TRP D N 1
ATOM 11286 C CA . TRP E 1 298 ? 181.727 113.059 151.500 1.00 99.92 338 TRP D CA 1
ATOM 11287 C C . TRP E 1 298 ? 183.210 113.381 151.390 1.00 99.92 338 TRP D C 1
ATOM 11288 O O . TRP E 1 298 ? 183.574 114.519 151.065 1.00 99.92 338 TRP D O 1
ATOM 11299 N N . ALA E 1 299 ? 184.067 112.384 151.626 1.00 105.80 339 ALA D N 1
ATOM 11300 C CA . ALA E 1 299 ? 185.503 112.548 151.428 1.00 105.80 339 ALA D CA 1
ATOM 11301 C C . ALA E 1 299 ? 185.826 112.822 149.971 1.00 105.80 339 ALA D C 1
ATOM 11302 O O . ALA E 1 299 ? 186.604 113.731 149.654 1.00 105.80 339 ALA D O 1
ATOM 11304 N N . LYS E 1 300 ? 185.223 112.041 149.073 1.00 107.15 340 LYS D N 1
ATOM 11305 C CA . LYS E 1 300 ? 185.418 112.244 147.643 1.00 107.15 340 LYS D CA 1
ATOM 11306 C C . LYS E 1 300 ? 184.890 113.602 147.198 1.00 107.15 340 LYS D C 1
ATOM 11307 O O . LYS E 1 300 ? 185.535 114.292 146.400 1.00 107.15 340 LYS D O 1
ATOM 11313 N N . ALA E 1 301 ? 183.747 114.024 147.750 1.00 100.51 341 ALA D N 1
ATOM 11314 C CA . ALA E 1 301 ? 183.157 115.301 147.360 1.00 100.51 341 ALA D CA 1
ATOM 11315 C C . ALA E 1 301 ? 184.014 116.478 147.808 1.00 100.51 341 ALA D C 1
ATOM 11316 O O . ALA E 1 301 ? 184.249 117.409 147.027 1.00 100.51 341 ALA D O 1
ATOM 11318 N N . LEU E 1 302 ? 184.519 116.443 149.044 1.00 105.19 342 LEU D N 1
ATOM 11319 C CA . LEU E 1 302 ? 185.379 117.528 149.505 1.00 105.19 342 LEU D CA 1
ATOM 11320 C C . LEU E 1 302 ? 186.717 117.527 148.787 1.00 105.19 342 LEU D C 1
ATOM 11321 O O . LEU E 1 302 ? 187.250 118.595 148.460 1.00 105.19 342 LEU D O 1
ATOM 11326 N N . ASN E 1 303 ? 187.272 116.342 148.523 1.00 115.34 343 ASN D N 1
ATOM 11327 C CA . ASN E 1 303 ? 188.560 116.276 147.858 1.00 115.34 343 ASN D CA 1
ATOM 11328 C C . ASN E 1 303 ? 188.454 116.695 146.403 1.00 115.34 343 ASN D C 1
ATOM 11329 O O . ASN E 1 303 ? 189.443 117.149 145.821 1.00 115.34 343 ASN D O 1
ATOM 11334 N N . GLU E 1 304 ? 187.268 116.561 145.815 1.00 114.32 344 GLU D N 1
ATOM 11335 C CA . GLU E 1 304 ? 187.025 117.111 144.492 1.00 114.32 344 GLU D CA 1
ATOM 11336 C C . GLU E 1 304 ? 186.859 118.625 144.548 1.00 114.32 344 GLU D C 1
ATOM 11337 O O . GLU E 1 304 ? 187.408 119.346 143.702 1.00 114.32 344 GLU D O 1
ATOM 11343 N N . THR E 1 305 ? 186.119 119.118 145.551 1.00 113.07 345 THR D N 1
ATOM 11344 C CA . THR E 1 305 ? 185.811 120.543 145.650 1.00 113.07 345 THR D CA 1
ATOM 11345 C C . THR E 1 305 ? 187.067 121.367 145.908 1.00 113.07 345 THR D C 1
ATOM 11346 O O . THR E 1 305 ? 187.203 122.483 145.380 1.00 113.07 345 THR D O 1
ATOM 11350 N N . LYS E 1 306 ? 188.007 120.810 146.683 1.00 120.65 346 LYS D N 1
ATOM 11351 C CA . LYS E 1 306 ? 189.278 121.487 146.929 1.00 120.65 346 LYS D CA 1
ATOM 11352 C C . LYS E 1 306 ? 190.052 121.719 145.639 1.00 120.65 346 LYS D C 1
ATOM 11353 O O . LYS E 1 306 ? 190.561 122.818 145.408 1.00 120.65 346 LYS D O 1
ATOM 11359 N N . GLU E 1 307 ? 190.103 120.719 144.760 1.00 125.36 347 GLU D N 1
ATOM 11360 C CA . GLU E 1 307 ? 190.847 120.892 143.518 1.00 125.36 347 GLU D CA 1
ATOM 11361 C C . GLU E 1 307 ? 190.113 121.787 142.533 1.00 125.36 347 GLU D C 1
ATOM 11362 O O . GLU E 1 307 ? 190.760 122.532 141.783 1.00 125.36 347 GLU D O 1
ATOM 11368 N N . VAL E 1 308 ? 188.776 121.733 142.523 1.00 119.55 348 VAL D N 1
ATOM 11369 C CA . VAL E 1 308 ? 188.008 122.587 141.619 1.00 119.55 348 VAL D CA 1
ATOM 11370 C C . VAL E 1 308 ? 188.168 124.053 142.004 1.00 119.55 348 VAL D C 1
ATOM 11371 O O . VAL E 1 308 ? 188.316 124.924 141.138 1.00 119.55 348 VAL D O 1
ATOM 11375 N N . LEU E 1 309 ? 188.215 124.345 143.301 1.00 127.40 349 LEU D N 1
ATOM 11376 C CA . LEU E 1 309 ? 188.532 125.709 143.706 1.00 127.40 349 LEU D CA 1
ATOM 11377 C C . LEU E 1 309 ? 190.011 126.031 143.538 1.00 127.40 349 LEU D C 1
ATOM 11378 O O . LEU E 1 309 ? 190.365 127.192 143.294 1.00 127.40 349 LEU D O 1
ATOM 11383 N N . ARG E 1 310 ? 190.876 125.020 143.637 1.00 137.25 350 ARG D N 1
ATOM 11384 C CA . ARG E 1 310 ? 192.313 125.258 143.639 1.00 137.25 350 ARG D CA 1
ATOM 11385 C C . ARG E 1 310 ? 192.819 125.634 142.255 1.00 137.25 350 ARG D C 1
ATOM 11386 O O . ARG E 1 310 ? 193.698 126.493 142.124 1.00 137.25 350 ARG D O 1
ATOM 11394 N N . ASN E 1 311 ? 192.284 124.989 141.215 1.00 136.95 351 ASN D N 1
ATOM 11395 C CA . ASN E 1 311 ? 192.732 125.279 139.855 1.00 136.95 351 ASN D CA 1
ATOM 11396 C C . ASN E 1 311 ? 192.338 126.682 139.418 1.00 136.95 351 ASN D C 1
ATOM 11397 O O . ASN E 1 311 ? 193.045 127.302 138.618 1.00 136.95 351 ASN D O 1
ATOM 11402 N N . ILE E 1 312 ? 191.237 127.202 139.944 1.00 131.81 352 ILE D N 1
ATOM 11403 C CA . ILE E 1 312 ? 190.750 128.509 139.531 1.00 131.81 352 ILE D CA 1
ATOM 11404 C C . ILE E 1 312 ? 191.345 129.620 140.384 1.00 131.81 352 ILE D C 1
ATOM 11405 O O . ILE E 1 312 ? 191.836 130.621 139.857 1.00 131.81 352 ILE D O 1
ATOM 11410 N N . LEU E 1 313 ? 191.348 129.472 141.705 1.00 133.55 353 LEU D N 1
ATOM 11411 C CA . LEU E 1 313 ? 191.889 130.528 142.550 1.00 133.55 353 LEU D CA 1
ATOM 11412 C C . LEU E 1 313 ? 193.391 130.423 142.762 1.00 133.55 353 LEU D C 1
ATOM 11413 O O . LEU E 1 313 ? 193.940 131.211 143.541 1.00 133.55 353 LEU D O 1
ATOM 11418 N N . ARG E 1 314 ? 194.052 129.452 142.125 1.00 149.27 354 ARG D N 1
ATOM 11419 C CA . ARG E 1 314 ? 195.505 129.285 142.053 1.00 149.27 354 ARG D CA 1
ATOM 11420 C C . ARG E 1 314 ? 196.172 129.099 143.412 1.00 149.27 354 ARG D C 1
ATOM 11421 O O . ARG E 1 314 ? 197.398 129.211 143.512 1.00 149.27 354 ARG D O 1
ATOM 11429 N N . LYS E 1 315 ? 195.409 128.826 144.463 1.00 159.64 357 LYS D N 1
ATOM 11430 C CA . LYS E 1 315 ? 195.941 128.768 145.811 1.00 159.64 357 LYS D CA 1
ATOM 11431 C C . LYS E 1 315 ? 195.431 127.506 146.486 1.00 159.64 357 LYS D C 1
ATOM 11432 O O . LYS E 1 315 ? 194.332 127.026 146.196 1.00 159.64 357 LYS D O 1
ATOM 11438 N N . ASN E 1 316 ? 196.245 126.969 147.384 1.00 173.65 358 ASN D N 1
ATOM 11439 C CA . ASN E 1 316 ? 195.889 125.756 148.101 1.00 173.65 358 ASN D CA 1
ATOM 11440 C C . ASN E 1 316 ? 194.835 126.036 149.171 1.00 173.65 358 ASN D C 1
ATOM 11441 O O . ASN E 1 316 ? 194.857 127.075 149.838 1.00 173.65 358 ASN D O 1
ATOM 11446 N N . ILE E 1 317 ? 193.898 125.096 149.309 1.00 159.60 359 ILE D N 1
ATOM 11447 C CA . ILE E 1 317 ? 192.589 125.315 149.924 1.00 159.60 359 ILE D CA 1
ATOM 11448 C C . ILE E 1 317 ? 192.617 124.883 151.385 1.00 159.60 359 ILE D C 1
ATOM 11449 O O . ILE E 1 317 ? 193.110 123.795 151.710 1.00 159.60 359 ILE D O 1
ATOM 11454 N N . SER E 1 318 ? 192.083 125.728 152.265 1.00 158.32 360 SER D N 1
ATOM 11455 C CA . SER E 1 318 ? 191.831 125.382 153.655 1.00 158.32 360 SER D CA 1
ATOM 11456 C C . SER E 1 318 ? 190.350 125.547 153.978 1.00 158.32 360 SER D C 1
ATOM 11457 O O . SER E 1 318 ? 189.569 126.086 153.192 1.00 158.32 360 SER D O 1
ATOM 11460 N N . PHE E 1 319 ? 189.966 125.061 155.154 1.00 139.07 361 PHE D N 1
ATOM 11461 C CA . PHE E 1 319 ? 188.640 125.282 155.708 1.00 139.07 361 PHE D CA 1
ATOM 11462 C C . PHE E 1 319 ? 188.770 125.764 157.143 1.00 139.07 361 PHE D C 1
ATOM 11463 O O . PHE E 1 319 ? 189.732 125.430 157.838 1.00 139.07 361 PHE D O 1
ATOM 11471 N N . MET E 1 320 ? 187.794 126.548 157.586 1.00 149.67 362 MET D N 1
ATOM 11472 C CA . MET E 1 320 ? 187.757 127.018 158.961 1.00 149.67 362 MET D CA 1
ATOM 11473 C C . MET E 1 320 ? 186.343 126.871 159.501 1.00 149.67 362 MET D C 1
ATOM 11474 O O . MET E 1 320 ? 185.368 127.109 158.783 1.00 149.67 362 MET D O 1
ATOM 11479 N N . VAL E 1 321 ? 186.252 126.433 160.755 1.00 144.66 363 VAL D N 1
ATOM 11480 C CA . VAL E 1 321 ? 184.988 126.330 161.492 1.00 144.66 363 VAL D CA 1
ATOM 11481 C C . VAL E 1 321 ? 184.351 127.710 161.575 1.00 144.66 363 VAL D C 1
ATOM 11482 O O . VAL E 1 321 ? 185.073 128.707 161.775 1.00 144.66 363 VAL D O 1
ATOM 11486 N N . PRO E 1 322 ? 183.039 127.844 161.365 1.00 148.62 364 PRO D N 1
ATOM 11487 C CA . PRO E 1 322 ? 182.403 129.163 161.459 1.00 148.62 364 PRO D CA 1
ATOM 11488 C C . PRO E 1 322 ? 182.463 129.738 162.867 1.00 148.62 364 PRO D C 1
ATOM 11489 O O . PRO E 1 322 ? 182.499 129.010 163.860 1.00 148.62 364 PRO D O 1
ATOM 11493 N N . SER E 1 323 ? 182.488 131.066 162.935 1.00 157.80 365 SER D N 1
ATOM 11494 C CA . SER E 1 323 ? 182.609 131.772 164.199 1.00 157.80 365 SER D CA 1
ATOM 11495 C C . SER E 1 323 ? 181.293 131.725 164.969 1.00 157.80 365 SER D C 1
ATOM 11496 O O . SER E 1 323 ? 180.269 131.243 164.481 1.00 157.80 365 SER D O 1
ATOM 11499 N N . GLY E 1 324 ? 181.328 132.242 166.194 1.00 155.38 366 GLY D N 1
ATOM 11500 C CA . GLY E 1 324 ? 180.139 132.236 167.026 1.00 155.38 366 GLY D CA 1
ATOM 11501 C C . GLY E 1 324 ? 179.123 133.262 166.555 1.00 155.38 366 GLY D C 1
ATOM 11502 O O . GLY E 1 324 ? 179.471 134.353 166.101 1.00 155.38 366 GLY D O 1
ATOM 11503 N N . GLY E 1 325 ? 177.848 132.896 166.655 1.00 141.80 367 GLY D N 1
ATOM 11504 C CA . GLY E 1 325 ? 176.793 133.812 166.276 1.00 141.80 367 GLY D CA 1
ATOM 11505 C C . GLY E 1 325 ? 175.472 133.171 165.904 1.00 141.80 367 GLY D C 1
ATOM 11506 O O . GLY E 1 325 ? 174.963 132.293 166.607 1.00 141.80 367 GLY D O 1
ATOM 11507 N N . ASP E 1 326 ? 174.920 133.610 164.790 1.00 131.53 368 ASP D N 1
ATOM 11508 C CA . ASP E 1 326 ? 173.564 133.319 164.355 1.00 131.53 368 ASP D CA 1
ATOM 11509 C C . ASP E 1 326 ? 173.480 131.896 163.802 1.00 131.53 368 ASP D C 1
ATOM 11510 O O . ASP E 1 326 ? 174.331 131.491 163.009 1.00 131.53 368 ASP D O 1
ATOM 11515 N N . PRO E 1 327 ? 172.456 131.120 164.184 1.00 125.44 369 PRO D N 1
ATOM 11516 C CA . PRO E 1 327 ? 172.188 129.844 163.494 1.00 125.44 369 PRO D CA 1
ATOM 11517 C C . PRO E 1 327 ? 171.775 129.970 162.031 1.00 125.44 369 PRO D C 1
ATOM 11518 O O . PRO E 1 327 ? 171.583 128.940 161.375 1.00 125.44 369 PRO D O 1
ATOM 11522 N N . GLU E 1 328 ? 171.587 131.191 161.524 1.00 126.50 370 GLU D N 1
ATOM 11523 C CA . GLU E 1 328 ? 171.628 131.444 160.088 1.00 126.50 370 GLU D CA 1
ATOM 11524 C C . GLU E 1 328 ? 172.915 130.916 159.468 1.00 126.50 370 GLU D C 1
ATOM 11525 O O . GLU E 1 328 ? 172.895 130.276 158.411 1.00 126.50 370 GLU D O 1
ATOM 11531 N N . VAL E 1 329 ? 174.048 131.172 160.118 1.00 121.80 371 VAL D N 1
ATOM 11532 C CA . VAL E 1 329 ? 175.341 130.868 159.537 1.00 121.80 371 VAL D CA 1
ATOM 11533 C C . VAL E 1 329 ? 176.088 129.765 160.281 1.00 121.80 371 VAL D C 1
ATOM 11534 O O . VAL E 1 329 ? 176.886 129.054 159.662 1.00 121.80 371 VAL D O 1
ATOM 11538 N N . THR E 1 330 ? 175.854 129.583 161.578 1.00 118.14 372 THR D N 1
ATOM 11539 C CA . THR E 1 330 ? 176.624 128.577 162.296 1.00 118.14 372 THR D CA 1
ATOM 11540 C C . THR E 1 330 ? 176.128 127.170 162.013 1.00 118.14 372 THR D C 1
ATOM 11541 O O . THR E 1 330 ? 176.910 126.218 162.083 1.00 118.14 372 THR D O 1
ATOM 11545 N N . ASN E 1 331 ? 174.855 127.018 161.682 1.00 105.75 373 ASN D N 1
ATOM 11546 C CA . ASN E 1 331 ? 174.236 125.708 161.620 1.00 105.75 373 ASN D CA 1
ATOM 11547 C C . ASN E 1 331 ? 173.723 125.410 160.220 1.00 105.75 373 ASN D C 1
ATOM 11548 O O . ASN E 1 331 ? 173.684 126.273 159.342 1.00 105.75 373 ASN D O 1
ATOM 11553 N N . HIS E 1 332 ? 173.342 124.155 160.028 1.00 95.53 374 HIS D N 1
ATOM 11554 C CA . HIS E 1 332 ? 172.546 123.756 158.885 1.00 95.53 374 HIS D CA 1
ATOM 11555 C C . HIS E 1 332 ? 171.078 124.038 159.187 1.00 95.53 374 HIS D C 1
ATOM 11556 O O . HIS E 1 332 ? 170.670 124.136 160.345 1.00 95.53 374 HIS D O 1
ATOM 11563 N N . HIS E 1 333 ? 170.277 124.181 158.135 1.00 93.00 375 HIS D N 1
ATOM 11564 C CA . HIS E 1 333 ? 168.868 124.533 158.294 1.00 93.00 375 HIS D CA 1
ATOM 11565 C C . HIS E 1 333 ? 168.040 123.713 157.309 1.00 93.00 375 HIS D C 1
ATOM 11566 O O . HIS E 1 333 ? 167.876 124.103 156.153 1.00 93.00 375 HIS D O 1
ATOM 11573 N N . PHE E 1 334 ? 167.509 122.587 157.774 1.00 89.31 376 PHE D N 1
ATOM 11574 C CA . PHE E 1 334 ? 166.639 121.750 156.959 1.00 89.31 376 PHE D CA 1
ATOM 11575 C C . PHE E 1 334 ? 165.220 122.293 156.928 1.00 89.31 376 PHE D C 1
ATOM 11576 O O . PHE E 1 334 ? 164.912 123.371 157.441 1.00 89.31 376 PHE D O 1
ATOM 11584 N N . ASN E 1 335 ? 164.344 121.523 156.291 1.00 96.11 377 ASN D N 1
ATOM 11585 C CA . ASN E 1 335 ? 162.910 121.515 156.567 1.00 96.11 377 ASN D CA 1
ATOM 11586 C C . ASN E 1 335 ? 162.457 120.093 156.235 1.00 96.11 377 ASN D C 1
ATOM 11587 O O . ASN E 1 335 ? 162.121 119.790 155.090 1.00 96.11 377 ASN D O 1
ATOM 11592 N N . CYS E 1 336 ? 162.445 119.234 157.251 1.00 109.04 378 CYS D N 1
ATOM 11593 C CA . CYS E 1 336 ? 162.269 117.803 157.009 1.00 109.04 378 CYS D CA 1
ATOM 11594 C C . CYS E 1 336 ? 160.807 117.454 156.757 1.00 109.04 378 CYS D C 1
ATOM 11595 O O . CYS E 1 336 ? 160.433 117.036 155.658 1.00 109.04 378 CYS D O 1
ATOM 11598 N N . GLY E 1 337 ? 159.970 117.624 157.768 1.00 102.61 379 GLY D N 1
ATOM 11599 C CA . GLY E 1 337 ? 158.544 117.449 157.618 1.00 102.61 379 GLY D CA 1
ATOM 11600 C C . GLY E 1 337 ? 157.868 118.741 158.002 1.00 102.61 379 GLY D C 1
ATOM 11601 O O . GLY E 1 337 ? 158.082 119.774 157.363 1.00 102.61 379 GLY D O 1
ATOM 11602 N N . GLY E 1 338 ? 157.074 118.705 159.063 1.00 104.16 380 GLY D N 1
ATOM 11603 C CA . GLY E 1 338 ? 156.581 119.928 159.656 1.00 104.16 380 GLY D CA 1
ATOM 11604 C C . GLY E 1 338 ? 157.482 120.403 160.777 1.00 104.16 380 GLY D C 1
ATOM 11605 O O . GLY E 1 338 ? 157.015 121.008 161.744 1.00 104.16 380 GLY D O 1
ATOM 11606 N N . GLU E 1 339 ? 158.776 120.129 160.663 1.00 101.29 381 GLU D N 1
ATOM 11607 C CA . GLU E 1 339 ? 159.750 120.482 161.680 1.00 101.29 381 GLU D CA 1
ATOM 11608 C C . GLU E 1 339 ? 160.860 121.315 161.059 1.00 101.29 381 GLU D C 1
ATOM 11609 O O . GLU E 1 339 ? 161.000 121.401 159.838 1.00 101.29 381 GLU D O 1
ATOM 11615 N N . PHE E 1 340 ? 161.662 121.929 161.922 1.00 90.14 382 PHE D N 1
ATOM 11616 C CA . PHE E 1 340 ? 162.792 122.744 161.496 1.00 90.14 382 PHE D CA 1
ATOM 11617 C C . PHE E 1 340 ? 164.023 122.255 162.238 1.00 90.14 382 PHE D C 1
ATOM 11618 O O . PHE E 1 340 ? 164.096 122.372 163.464 1.00 90.14 382 PHE D O 1
ATOM 11626 N N . PHE E 1 341 ? 164.985 121.707 161.506 1.00 93.59 383 PHE D N 1
ATOM 11627 C CA . PHE E 1 341 ? 166.189 121.157 162.111 1.00 93.59 383 PHE D CA 1
ATOM 11628 C C . PHE E 1 341 ? 167.283 122.207 162.052 1.00 93.59 383 PHE D C 1
ATOM 11629 O O . PHE E 1 341 ? 167.504 122.812 161.000 1.00 93.59 383 PHE D O 1
ATOM 11637 N N . TYR E 1 342 ? 167.968 122.418 163.166 1.00 88.11 384 TYR D N 1
ATOM 11638 C CA . TYR E 1 342 ? 169.221 123.157 163.173 1.00 88.11 384 TYR D CA 1
ATOM 11639 C C . TYR E 1 342 ? 170.324 122.164 163.497 1.00 88.11 384 TYR D C 1
ATOM 11640 O O . TYR E 1 342 ? 170.346 121.594 164.592 1.00 88.11 384 TYR D O 1
ATOM 11649 N N . CYS E 1 343 ? 171.223 121.946 162.546 1.00 93.32 385 CYS D N 1
ATOM 11650 C CA . CYS E 1 343 ? 172.205 120.881 162.642 1.00 93.32 385 CYS D CA 1
ATOM 11651 C C . CYS E 1 343 ? 173.608 121.458 162.725 1.00 93.32 385 CYS D C 1
ATOM 11652 O O . CYS E 1 343 ? 173.935 122.428 162.038 1.00 93.32 385 CYS D O 1
ATOM 11655 N N . ASN E 1 344 ? 174.429 120.841 163.566 1.00 99.63 386 ASN D N 1
ATOM 11656 C CA . ASN E 1 344 ? 175.765 121.331 163.893 1.00 99.63 386 ASN D CA 1
ATOM 11657 C C . ASN E 1 344 ? 176.761 120.666 162.953 1.00 99.63 386 ASN D C 1
ATOM 11658 O O . ASN E 1 344 ? 177.180 119.531 163.180 1.00 99.63 386 ASN D O 1
ATOM 11663 N N . THR E 1 345 ? 177.168 121.384 161.909 1.00 97.72 387 THR D N 1
ATOM 11664 C CA . THR E 1 345 ? 178.057 120.839 160.894 1.00 97.72 387 THR D CA 1
ATOM 11665 C C . THR E 1 345 ? 179.509 121.231 161.106 1.00 97.72 387 THR D C 1
ATOM 11666 O O . THR E 1 345 ? 180.318 121.087 160.187 1.00 97.72 387 THR D O 1
ATOM 11670 N N . SER E 1 346 ? 179.864 121.717 162.294 1.00 110.98 388 SER D N 1
ATOM 11671 C CA . SER E 1 346 ? 181.245 122.113 162.538 1.00 110.98 388 SER D CA 1
ATOM 11672 C C . SER E 1 346 ? 182.181 120.924 162.693 1.00 110.98 388 SER D C 1
ATOM 11673 O O . SER E 1 346 ? 183.400 121.111 162.677 1.00 110.98 388 SER D O 1
ATOM 11676 N N . GLU E 1 347 ? 181.647 119.721 162.852 1.00 111.43 389 GLU D N 1
ATOM 11677 C CA . GLU E 1 347 ? 182.473 118.530 162.930 1.00 111.43 389 GLU D CA 1
ATOM 11678 C C . GLU E 1 347 ? 182.703 117.896 161.568 1.00 111.43 389 GLU D C 1
ATOM 11679 O O . GLU E 1 347 ? 183.776 117.333 161.331 1.00 111.43 389 GLU D O 1
ATOM 11685 N N . ILE E 1 348 ? 181.744 118.019 160.649 1.00 108.03 390 ILE D N 1
ATOM 11686 C CA . ILE E 1 348 ? 181.790 117.225 159.426 1.00 108.03 390 ILE D CA 1
ATOM 11687 C C . ILE E 1 348 ? 182.823 117.742 158.423 1.00 108.03 390 ILE D C 1
ATOM 11688 O O . ILE E 1 348 ? 183.253 116.984 157.545 1.00 108.03 390 ILE D O 1
ATOM 11693 N N . ILE E 1 349 ? 183.276 118.990 158.535 1.00 113.50 391 ILE D N 1
ATOM 11694 C CA . ILE E 1 349 ? 184.341 119.439 157.647 1.00 113.50 391 ILE D CA 1
ATOM 11695 C C . ILE E 1 349 ? 185.688 119.170 158.333 1.00 113.50 391 ILE D C 1
ATOM 11696 O O . ILE E 1 349 ? 186.413 120.084 158.747 1.00 113.50 391 ILE D O 1
ATOM 11701 N N . ASN E 1 350 ? 186.034 117.886 158.460 1.00 114.11 392 ASN D N 1
ATOM 11702 C CA . ASN E 1 350 ? 187.337 117.468 158.973 1.00 120.39 392 ASN D CA 1
ATOM 11703 C C . ASN E 1 350 ? 187.695 116.070 158.470 1.00 117.84 392 ASN D C 1
ATOM 11704 O O . ASN E 1 350 ? 188.258 115.269 159.223 1.00 116.01 392 ASN D O 1
ATOM 11709 N N . ILE E 1 351 ? 187.340 115.748 157.223 1.00 130.99 393 ILE D N 1
ATOM 11710 C CA . ILE E 1 351 ? 187.111 114.372 156.775 1.00 130.99 393 ILE D CA 1
ATOM 11711 C C . ILE E 1 351 ? 188.328 113.441 156.881 1.00 130.99 393 ILE D C 1
ATOM 11712 O O . ILE E 1 351 ? 188.165 112.215 156.789 1.00 130.99 393 ILE D O 1
ATOM 11717 N N . THR E 1 352 ? 189.530 113.988 157.111 1.00 135.94 394 THR D N 1
ATOM 11718 C CA . THR E 1 352 ? 190.719 113.168 157.340 1.00 135.94 394 THR D CA 1
ATOM 11719 C C . THR E 1 352 ? 190.566 112.289 158.575 1.00 135.94 394 THR D C 1
ATOM 11720 O O . THR E 1 352 ? 190.944 111.112 158.561 1.00 135.94 394 THR D O 1
ATOM 11724 N N . LYS E 1 353 ? 190.012 112.843 159.651 1.00 143.46 395 LYS D N 1
ATOM 11725 C CA . LYS E 1 353 ? 189.692 112.034 160.821 1.00 143.46 395 LYS D CA 1
ATOM 11726 C C . LYS E 1 353 ? 188.460 111.173 160.573 1.00 143.46 395 LYS D C 1
ATOM 11727 O O . LYS E 1 353 ? 188.390 110.026 161.032 1.00 143.46 395 LYS D O 1
ATOM 11733 N N . ILE E 1 354 ? 187.501 111.697 159.813 1.00 136.21 396 ILE D N 1
ATOM 11734 C CA . ILE E 1 354 ? 186.158 111.129 159.780 1.00 136.21 396 ILE D CA 1
ATOM 11735 C C . ILE E 1 354 ? 186.116 109.852 158.949 1.00 136.21 396 ILE D C 1
ATOM 11736 O O . ILE E 1 354 ? 185.426 108.891 159.308 1.00 136.21 396 ILE D O 1
ATOM 11741 N N . ASN E 1 355 ? 186.885 109.795 157.858 1.00 139.79 397 ASN D N 1
ATOM 11742 C CA . ASN E 1 355 ? 186.808 108.662 156.936 1.00 139.79 397 ASN D CA 1
ATOM 11743 C C . ASN E 1 355 ? 187.445 107.385 157.497 1.00 139.79 397 ASN D C 1
ATOM 11744 O O . ASN E 1 355 ? 187.373 106.337 156.846 1.00 139.79 397 ASN D O 1
ATOM 11749 N N . LYS E 1 356 ? 188.066 107.439 158.678 1.00 144.79 409 LYS D N 1
ATOM 11750 C CA . LYS E 1 356 ? 188.570 106.222 159.306 1.00 144.79 409 LYS D CA 1
ATOM 11751 C C . LYS E 1 356 ? 187.430 105.309 159.738 1.00 144.79 409 LYS D C 1
ATOM 11752 O O . LYS E 1 356 ? 187.497 104.090 159.541 1.00 144.79 409 LYS D O 1
ATOM 11758 N N . THR E 1 357 ? 186.385 105.878 160.338 1.00 144.16 410 THR D N 1
ATOM 11759 C CA . THR E 1 357 ? 185.238 105.094 160.782 1.00 144.16 410 THR D CA 1
ATOM 11760 C C . THR E 1 357 ? 184.445 104.635 159.569 1.00 144.16 410 THR D C 1
ATOM 11761 O O . THR E 1 357 ? 183.800 105.438 158.888 1.00 144.16 410 THR D O 1
ATOM 11765 N N . GLU E 1 358 ? 184.503 103.340 159.300 1.00 148.83 411 GLU D N 1
ATOM 11766 C CA . GLU E 1 358 ? 183.824 102.714 158.178 1.00 148.83 411 GLU D CA 1
ATOM 11767 C C . GLU E 1 358 ? 182.369 102.383 158.478 1.00 148.83 411 GLU D C 1
ATOM 11768 O O . GLU E 1 358 ? 181.723 101.712 157.664 1.00 148.83 411 GLU D O 1
ATOM 11774 N N . ASN E 1 359 ? 181.837 102.834 159.614 1.00 139.03 412 ASN D N 1
ATOM 11775 C CA . ASN E 1 359 ? 180.509 102.402 160.029 1.00 139.03 412 ASN D CA 1
ATOM 11776 C C . ASN E 1 359 ? 179.436 103.343 159.493 1.00 139.03 412 ASN D C 1
ATOM 11777 O O . ASN E 1 359 ? 178.572 102.902 158.732 1.00 139.03 412 ASN D O 1
ATOM 11782 N N . MET E 1 360 ? 179.459 104.608 159.945 1.00 115.17 413 MET D N 1
ATOM 11783 C CA . MET E 1 360 ? 178.871 105.842 159.408 1.00 115.17 413 MET D CA 1
ATOM 11784 C C . MET E 1 360 ? 179.202 106.966 160.376 1.00 115.17 413 MET D C 1
ATOM 11785 O O . MET E 1 360 ? 179.805 106.724 161.425 1.00 115.17 413 MET D O 1
ATOM 11790 N N . THR E 1 361 ? 178.835 108.194 160.034 1.00 95.00 414 THR D N 1
ATOM 11791 C CA . THR E 1 361 ? 179.037 109.325 160.922 1.00 95.00 414 THR D CA 1
ATOM 11792 C C . THR E 1 361 ? 177.699 109.959 161.277 1.00 95.00 414 THR D C 1
ATOM 11793 O O . THR E 1 361 ? 176.697 109.784 160.578 1.00 95.00 414 THR D O 1
ATOM 11797 N N . ILE E 1 362 ? 177.692 110.690 162.390 1.00 87.47 415 ILE D N 1
ATOM 11798 C CA . ILE E 1 362 ? 176.472 111.220 162.987 1.00 87.47 415 ILE D CA 1
ATOM 11799 C C . ILE E 1 362 ? 176.633 112.717 163.198 1.00 87.47 415 ILE D C 1
ATOM 11800 O O . ILE E 1 362 ? 177.608 113.161 163.814 1.00 87.47 415 ILE D O 1
ATOM 11805 N N . ILE E 1 363 ? 175.682 113.488 162.690 1.00 89.16 416 ILE D N 1
ATOM 11806 C CA . ILE E 1 363 ? 175.582 114.916 162.966 1.00 89.16 416 ILE D CA 1
ATOM 11807 C C . ILE E 1 363 ? 174.431 115.121 163.945 1.00 89.16 416 ILE D C 1
ATOM 11808 O O . ILE E 1 363 ? 173.300 114.723 163.635 1.00 89.16 416 ILE D O 1
ATOM 11813 N N . PRO E 1 364 ? 174.660 115.722 165.107 1.00 89.92 417 PRO D N 1
ATOM 11814 C CA . PRO E 1 364 ? 173.548 116.011 166.015 1.00 89.92 417 PRO D CA 1
ATOM 11815 C C . PRO E 1 364 ? 172.764 117.226 165.554 1.00 89.92 417 PRO D C 1
ATOM 11816 O O . PRO E 1 364 ? 173.308 118.164 164.969 1.00 89.92 417 PRO D O 1
ATOM 11820 N N . CYS E 1 365 ? 171.460 117.196 165.817 1.00 94.24 418 CYS D N 1
ATOM 11821 C CA . CYS E 1 365 ? 170.574 118.268 165.391 1.00 94.24 418 CYS D CA 1
ATOM 11822 C C . CYS E 1 365 ? 169.608 118.600 166.516 1.00 94.24 418 CYS D C 1
ATOM 11823 O O . CYS E 1 365 ? 169.351 117.783 167.401 1.00 94.24 418 CYS D O 1
ATOM 11826 N N . ARG E 1 366 ? 169.064 119.811 166.468 1.00 84.04 419 ARG D N 1
ATOM 11827 C CA . ARG E 1 366 ? 168.113 120.276 167.463 1.00 84.04 419 ARG D CA 1
ATOM 11828 C C . ARG E 1 366 ? 166.831 120.730 166.784 1.00 84.04 419 ARG D C 1
ATOM 11829 O O . ARG E 1 366 ? 166.842 121.181 165.636 1.00 84.04 419 ARG D O 1
ATOM 11837 N N . ILE E 1 367 ? 165.738 120.612 167.501 1.00 79.60 420 ILE D N 1
ATOM 11838 C CA . ILE E 1 367 ? 164.421 120.953 166.983 1.00 79.60 420 ILE D CA 1
ATOM 11839 C C . ILE E 1 367 ? 164.109 122.381 167.386 1.00 79.60 420 ILE D C 1
ATOM 11840 O O . ILE E 1 367 ? 164.442 122.810 168.494 1.00 79.60 420 ILE D O 1
ATOM 11845 N N . ARG E 1 368 ? 163.486 123.134 166.490 1.00 81.24 421 ARG D N 1
ATOM 11846 C CA . ARG E 1 368 ? 163.028 124.476 166.807 1.00 81.24 421 ARG D CA 1
ATOM 11847 C C . ARG E 1 368 ? 161.561 124.617 166.453 1.00 81.24 421 ARG D C 1
ATOM 11848 O O . ARG E 1 368 ? 161.130 124.216 165.370 1.00 81.24 421 ARG D O 1
ATOM 11856 N N . GLN E 1 369 ? 160.797 125.184 167.376 1.00 80.12 422 GLN D N 1
ATOM 11857 C CA . GLN E 1 369 ? 159.387 125.431 167.134 1.00 80.12 422 GLN D CA 1
ATOM 11858 C C . GLN E 1 369 ? 159.129 126.822 166.587 1.00 80.12 422 GLN D C 1
ATOM 11859 O O . GLN E 1 369 ? 158.183 127.009 165.816 1.00 80.12 422 GLN D O 1
ATOM 11865 N N . ILE E 1 370 ? 159.941 127.802 166.964 1.00 72.44 423 ILE D N 1
ATOM 11866 C CA . ILE E 1 370 ? 159.708 129.196 166.616 1.00 72.44 423 ILE D CA 1
ATOM 11867 C C . ILE E 1 370 ? 160.785 129.631 165.642 1.00 72.44 423 ILE D C 1
ATOM 11868 O O . ILE E 1 370 ? 161.975 129.612 165.973 1.00 72.44 423 ILE D O 1
ATOM 11873 N N . VAL E 1 371 ? 160.372 130.027 164.443 1.00 79.61 424 VAL D N 1
ATOM 11874 C CA . VAL E 1 371 ? 161.292 130.436 163.393 1.00 79.61 424 VAL D CA 1
ATOM 11875 C C . VAL E 1 371 ? 160.865 131.800 162.883 1.00 79.61 424 VAL D C 1
ATOM 11876 O O . VAL E 1 371 ? 159.732 131.963 162.418 1.00 79.61 424 VAL D O 1
ATOM 11880 N N . ASN E 1 372 ? 161.762 132.776 162.974 1.00 86.23 425 ASN D N 1
ATOM 11881 C CA . ASN E 1 372 ? 161.638 133.998 162.189 1.00 86.23 425 ASN D CA 1
ATOM 11882 C C . ASN E 1 372 ? 162.091 133.655 160.778 1.00 86.23 425 ASN D C 1
ATOM 11883 O O . ASN E 1 372 ? 163.286 133.444 160.546 1.00 86.23 425 ASN D O 1
ATOM 11888 N N . SER E 1 373 ? 161.139 133.621 159.842 1.00 97.23 426 SER D N 1
ATOM 11889 C CA . SER E 1 373 ? 161.211 132.744 158.676 1.00 97.23 426 SER D CA 1
ATOM 11890 C C . SER E 1 373 ? 162.341 133.120 157.731 1.00 97.23 426 SER D C 1
ATOM 11891 O O . SER E 1 373 ? 162.381 134.236 157.202 1.00 97.23 426 SER D O 1
ATOM 11894 N N . TRP E 1 374 ? 163.287 132.194 157.582 1.00 104.63 427 TRP D N 1
ATOM 11895 C CA . TRP E 1 374 ? 164.244 132.092 156.485 1.00 104.63 427 TRP D CA 1
ATOM 11896 C C . TRP E 1 374 ? 165.267 133.213 156.478 1.00 104.63 427 TRP D C 1
ATOM 11897 O O . TRP E 1 374 ? 165.961 133.396 155.469 1.00 104.63 427 TRP D O 1
ATOM 11908 N N . MET E 1 375 ? 165.323 134.010 157.550 1.00 114.28 428 MET D N 1
ATOM 11909 C CA . MET E 1 375 ? 166.283 135.079 157.820 1.00 114.28 428 MET D CA 1
ATOM 11910 C C . MET E 1 375 ? 166.231 136.235 156.823 1.00 114.28 428 MET D C 1
ATOM 11911 O O . MET E 1 375 ? 167.033 137.167 156.919 1.00 114.28 428 MET D O 1
ATOM 11916 N N . ARG E 1 376 ? 165.302 136.196 155.879 1.00 110.58 429 ARG D N 1
ATOM 11917 C CA . ARG E 1 376 ? 165.034 137.282 154.948 1.00 110.58 429 ARG D CA 1
ATOM 11918 C C . ARG E 1 376 ? 163.565 137.661 154.932 1.00 110.58 429 ARG D C 1
ATOM 11919 O O . ARG E 1 376 ? 163.241 138.840 154.789 1.00 110.58 429 ARG D O 1
ATOM 11927 N N . VAL E 1 377 ? 162.669 136.689 155.076 1.00 100.19 430 VAL D N 1
ATOM 11928 C CA . VAL E 1 377 ? 161.262 137.000 155.293 1.00 100.19 430 VAL D CA 1
ATOM 11929 C C . VAL E 1 377 ? 161.041 137.468 156.721 1.00 100.19 430 VAL D C 1
ATOM 11930 O O . VAL E 1 377 ? 160.529 138.566 156.965 1.00 100.19 430 VAL D O 1
ATOM 11934 N N . GLY E 1 378 ? 161.418 136.632 157.686 1.00 102.77 431 GLY D N 1
ATOM 11935 C CA . GLY E 1 378 ? 161.284 136.969 159.086 1.00 102.77 431 GLY D CA 1
ATOM 11936 C C . GLY E 1 378 ? 159.879 136.907 159.634 1.00 102.77 431 GLY D C 1
ATOM 11937 O O . GLY E 1 378 ? 159.670 137.279 160.792 1.00 102.77 431 GLY D O 1
ATOM 11938 N N . LYS E 1 379 ? 158.906 136.455 158.843 1.00 87.50 432 LYS D N 1
ATOM 11939 C CA . LYS E 1 379 ? 157.527 136.374 159.308 1.00 87.50 432 LYS D CA 1
ATOM 11940 C C . LYS E 1 379 ? 157.411 135.219 160.288 1.00 87.50 432 LYS D C 1
ATOM 11941 O O . LYS E 1 379 ? 157.439 134.053 159.884 1.00 87.50 432 LYS D O 1
ATOM 11947 N N . GLY E 1 380 ? 157.287 135.549 161.572 1.00 85.79 433 GLY D N 1
ATOM 11948 C CA . GLY E 1 380 ? 157.416 134.590 162.651 1.00 85.79 433 GLY D CA 1
ATOM 11949 C C . GLY E 1 380 ? 156.385 133.486 162.653 1.00 85.79 433 GLY D C 1
ATOM 11950 O O . GLY E 1 380 ? 155.212 133.707 162.961 1.00 85.79 433 GLY D O 1
ATOM 11951 N N . ILE E 1 381 ? 156.825 132.284 162.303 1.00 80.89 434 ILE D N 1
ATOM 11952 C CA . ILE E 1 381 ? 155.957 131.124 162.194 1.00 80.89 434 ILE D CA 1
ATOM 11953 C C . ILE E 1 381 ? 156.227 130.192 163.367 1.00 80.89 434 ILE D C 1
ATOM 11954 O O . ILE E 1 381 ? 157.382 129.865 163.664 1.00 80.89 434 ILE D O 1
ATOM 11959 N N . PHE E 1 382 ? 155.165 129.816 164.069 1.00 80.61 435 PHE D N 1
ATOM 11960 C CA . PHE E 1 382 ? 155.245 128.808 165.115 1.00 80.61 435 PHE D CA 1
ATOM 11961 C C . PHE E 1 382 ? 154.982 127.461 164.465 1.00 80.61 435 PHE D C 1
ATOM 11962 O O . PHE E 1 382 ? 153.946 127.277 163.819 1.00 80.61 435 PHE D O 1
ATOM 11970 N N . ALA E 1 383 ? 155.914 126.538 164.615 1.00 88.13 436 ALA D N 1
ATOM 11971 C CA . ALA E 1 383 ? 155.767 125.240 163.975 1.00 88.13 436 ALA D CA 1
ATOM 11972 C C . ALA E 1 383 ? 154.700 124.431 164.696 1.00 88.13 436 ALA D C 1
ATOM 11973 O O . ALA E 1 383 ? 154.697 124.379 165.930 1.00 88.13 436 ALA D O 1
ATOM 11975 N N . PRO E 1 384 ? 153.764 123.818 163.975 1.00 88.51 437 PRO D N 1
ATOM 11976 C CA . PRO E 1 384 ? 152.827 122.921 164.629 1.00 88.51 437 PRO D CA 1
ATOM 11977 C C . PRO E 1 384 ? 153.524 121.631 165.017 1.00 88.51 437 PRO D C 1
ATOM 11978 O O . PRO E 1 384 ? 154.459 121.186 164.332 1.00 88.51 437 PRO D O 1
ATOM 11982 N N . PRO E 1 385 ? 153.129 121.016 166.128 1.00 88.76 438 PRO D N 1
ATOM 11983 C CA . PRO E 1 385 ? 153.773 119.765 166.544 1.00 88.76 438 PRO D CA 1
ATOM 11984 C C . PRO E 1 385 ? 153.379 118.624 165.622 1.00 88.76 438 PRO D C 1
ATOM 11985 O O . PRO E 1 385 ? 152.202 118.446 165.305 1.00 88.76 438 PRO D O 1
ATOM 11989 N N . ILE E 1 386 ? 154.369 117.859 165.186 1.00 97.55 439 ILE D N 1
ATOM 11990 C CA . ILE E 1 386 ? 154.140 116.700 164.334 1.00 97.55 439 ILE D CA 1
ATOM 11991 C C . ILE E 1 386 ? 154.101 115.467 165.218 1.00 97.55 439 ILE D C 1
ATOM 11992 O O . ILE E 1 386 ? 155.114 115.074 165.806 1.00 97.55 439 ILE D O 1
ATOM 11997 N N . ARG E 1 387 ? 152.921 114.869 165.327 1.00 106.76 440 ARG D N 1
ATOM 11998 C CA . ARG E 1 387 ? 152.788 113.582 165.985 1.00 106.76 440 ARG D CA 1
ATOM 11999 C C . ARG E 1 387 ? 153.447 112.523 165.124 1.00 106.76 440 ARG D C 1
ATOM 12000 O O . ARG E 1 387 ? 153.073 112.344 163.962 1.00 106.76 440 ARG D O 1
ATOM 12008 N N . GLY E 1 388 ? 154.430 111.830 165.673 1.00 111.05 441 GLY D N 1
ATOM 12009 C CA . GLY E 1 388 ? 154.922 110.686 164.947 1.00 111.05 441 GLY D CA 1
ATOM 12010 C C . GLY E 1 388 ? 156.416 110.541 164.806 1.00 111.05 441 GLY D C 1
ATOM 12011 O O . GLY E 1 388 ? 157.158 111.522 164.695 1.00 111.05 441 GLY D O 1
ATOM 12012 N N . ASN E 1 389 ? 156.844 109.287 164.877 1.00 118.63 442 ASN D N 1
ATOM 12013 C CA . ASN E 1 389 ? 158.088 108.787 164.317 1.00 118.63 442 ASN D CA 1
ATOM 12014 C C . ASN E 1 389 ? 158.306 109.359 162.924 1.00 118.63 442 ASN D C 1
ATOM 12015 O O . ASN E 1 389 ? 157.482 109.162 162.028 1.00 118.63 442 ASN D O 1
ATOM 12020 N N . ILE E 1 390 ? 159.403 110.085 162.738 1.00 107.64 443 ILE D N 1
ATOM 12021 C CA . ILE E 1 390 ? 159.602 110.838 161.506 1.00 107.64 443 ILE D CA 1
ATOM 12022 C C . ILE E 1 390 ? 161.050 110.720 161.047 1.00 107.64 443 ILE D C 1
ATOM 12023 O O . ILE E 1 390 ? 161.985 110.850 161.844 1.00 107.64 443 ILE D O 1
ATOM 12028 N N . THR E 1 391 ? 161.227 110.394 159.768 1.00 106.67 444 THR D N 1
ATOM 12029 C CA . THR E 1 391 ? 162.510 110.439 159.087 1.00 106.67 444 THR D CA 1
ATOM 12030 C C . THR E 1 391 ? 162.314 111.132 157.750 1.00 106.67 444 THR D C 1
ATOM 12031 O O . THR E 1 391 ? 161.193 111.252 157.253 1.00 106.67 444 THR D O 1
ATOM 12035 N N . CYS E 1 392 ? 163.422 111.577 157.166 1.00 109.38 445 CYS D N 1
ATOM 12036 C CA . CYS E 1 392 ? 163.420 112.048 155.789 1.00 109.38 445 CYS D CA 1
ATOM 12037 C C . CYS E 1 392 ? 164.823 111.913 155.224 1.00 109.38 445 CYS D C 1
ATOM 12038 O O . CYS E 1 392 ? 165.807 112.186 155.914 1.00 109.38 445 CYS D O 1
ATOM 12041 N N . THR E 1 393 ? 164.902 111.471 153.975 1.00 105.04 446 THR D N 1
ATOM 12042 C CA . THR E 1 393 ? 166.164 111.374 153.268 1.00 105.04 446 THR D CA 1
ATOM 12043 C C . THR E 1 393 ? 166.128 112.272 152.040 1.00 105.04 446 THR D C 1
ATOM 12044 O O . THR E 1 393 ? 165.059 112.619 151.529 1.00 105.04 446 THR D O 1
ATOM 12048 N N . SER E 1 394 ? 167.314 112.660 151.582 1.00 103.02 447 SER D N 1
ATOM 12049 C CA . SER E 1 394 ? 167.445 113.584 150.464 1.00 103.02 447 SER D CA 1
ATOM 12050 C C . SER E 1 394 ? 168.846 113.456 149.888 1.00 103.02 447 SER D C 1
ATOM 12051 O O . SER E 1 394 ? 169.671 112.676 150.369 1.00 103.02 447 SER D O 1
ATOM 12054 N N . ASN E 1 395 ? 169.108 114.236 148.847 1.00 55.30 448 ASN D N 1
ATOM 12055 C CA . ASN E 1 395 ? 170.397 114.255 148.178 1.00 56.42 448 ASN D CA 1
ATOM 12056 C C . ASN E 1 395 ? 171.139 115.547 148.480 1.00 55.23 448 ASN D C 1
ATOM 12057 O O . ASN E 1 395 ? 170.534 116.599 148.694 1.00 97.70 448 ASN D O 1
ATOM 12062 N N . ILE E 1 396 ? 172.460 115.452 148.484 1.00 99.13 449 ILE D N 1
ATOM 12063 C CA . ILE E 1 396 ? 173.333 116.610 148.572 1.00 99.13 449 ILE D CA 1
ATOM 12064 C C . ILE E 1 396 ? 173.913 116.842 147.191 1.00 99.13 449 ILE D C 1
ATOM 12065 O O . ILE E 1 396 ? 174.684 116.018 146.689 1.00 99.13 449 ILE D O 1
ATOM 12070 N N . THR E 1 397 ? 173.540 117.945 146.569 1.00 99.17 450 THR D N 1
ATOM 12071 C CA . THR E 1 397 ? 174.017 118.248 145.232 1.00 99.17 450 THR D CA 1
ATOM 12072 C C . THR E 1 397 ? 174.903 119.471 145.172 1.00 99.17 450 THR D C 1
ATOM 12073 O O . THR E 1 397 ? 175.738 119.565 144.272 1.00 99.17 450 THR D O 1
ATOM 12077 N N . GLY E 1 398 ? 174.746 120.411 146.093 1.00 96.41 451 GLY D N 1
ATOM 12078 C CA . GLY E 1 398 ? 175.478 121.655 146.004 1.00 96.41 451 GLY D CA 1
ATOM 12079 C C . GLY E 1 398 ? 175.753 122.253 147.364 1.00 96.41 451 GLY D C 1
ATOM 12080 O O . GLY E 1 398 ? 175.113 121.916 148.363 1.00 96.41 451 GLY D O 1
ATOM 12081 N N . MET E 1 399 ? 176.727 123.152 147.386 1.00 101.06 452 MET D N 1
ATOM 12082 C CA . MET E 1 399 ? 177.121 123.855 148.593 1.00 101.06 452 MET D CA 1
ATOM 12083 C C . MET E 1 399 ? 177.240 125.338 148.279 1.00 101.06 452 MET D C 1
ATOM 12084 O O . MET E 1 399 ? 177.388 125.732 147.122 1.00 101.06 452 MET D O 1
ATOM 12089 N N . LEU E 1 400 ? 177.175 126.165 149.319 1.00 99.99 453 LEU D N 1
ATOM 12090 C CA . LEU E 1 400 ? 177.312 127.611 149.163 1.00 99.99 453 LEU D CA 1
ATOM 12091 C C . LEU E 1 400 ? 178.519 128.064 149.967 1.00 99.99 453 LEU D C 1
ATOM 12092 O O . LEU E 1 400 ? 178.374 128.589 151.068 1.00 99.99 453 LEU D O 1
ATOM 12097 N N . LEU E 1 401 ? 179.704 127.926 149.392 1.00 116.44 454 LEU D N 1
ATOM 12098 C CA . LEU E 1 401 ? 180.905 128.313 150.112 1.00 116.44 454 LEU D CA 1
ATOM 12099 C C . LEU E 1 401 ? 181.138 129.812 150.027 1.00 116.44 454 LEU D C 1
ATOM 12100 O O . LEU E 1 401 ? 180.791 130.465 149.040 1.00 116.44 454 LEU D O 1
ATOM 12105 N N . GLU E 1 402 ? 181.735 130.354 151.083 1.00 140.06 455 GLU D N 1
ATOM 12106 C CA . GLU E 1 402 ? 182.138 131.750 151.133 1.00 140.06 455 GLU D CA 1
ATOM 12107 C C . GLU E 1 402 ? 183.623 131.855 150.816 1.00 140.06 455 GLU D C 1
ATOM 12108 O O . GLU E 1 402 ? 184.418 131.023 151.262 1.00 140.06 455 GLU D O 1
ATOM 12114 N N . ILE E 1 403 ? 183.977 132.863 150.010 1.00 145.56 456 ILE D N 1
ATOM 12115 C CA . ILE E 1 403 ? 185.360 133.071 149.596 1.00 145.56 456 ILE D CA 1
ATOM 12116 C C . ILE E 1 403 ? 186.204 133.413 150.816 1.00 145.56 456 ILE D C 1
ATOM 12117 O O . ILE E 1 403 ? 185.732 134.072 151.752 1.00 145.56 456 ILE D O 1
ATOM 12122 N N . HIS E 1 404 ? 187.445 132.924 150.832 1.00 178.52 457 HIS D N 1
ATOM 12123 C CA . HIS E 1 404 ? 188.329 133.152 151.960 1.00 178.52 457 HIS D CA 1
ATOM 12124 C C . HIS E 1 404 ? 188.707 134.624 152.049 1.00 178.52 457 HIS D C 1
ATOM 12125 O O . HIS E 1 404 ? 188.602 135.386 151.085 1.00 178.52 457 HIS D O 1
ATOM 12132 N N . LYS E 1 405 ? 189.152 135.018 153.228 1.00 180.62 458 LYS D N 1
ATOM 12133 C CA . LYS E 1 405 ? 189.595 136.383 153.422 1.00 180.62 458 LYS D CA 1
ATOM 12134 C C . LYS E 1 405 ? 191.025 136.522 152.920 1.00 180.62 458 LYS D C 1
ATOM 12135 O O . LYS E 1 405 ? 191.832 135.595 153.022 1.00 180.62 458 LYS D O 1
ATOM 12141 N N . ASN E 1 406 ? 191.333 137.693 152.370 1.00 189.66 459 ASN D N 1
ATOM 12142 C CA . ASN E 1 406 ? 192.547 137.893 151.584 1.00 189.66 459 ASN D CA 1
ATOM 12143 C C . ASN E 1 406 ? 193.782 137.930 152.488 1.00 189.66 459 ASN D C 1
ATOM 12144 O O . ASN E 1 406 ? 193.712 137.744 153.706 1.00 189.66 459 ASN D O 1
ATOM 12149 N N . ARG E 1 407 ? 194.939 138.212 151.892 1.00 191.69 460 ARG D N 1
ATOM 12150 C CA . ARG E 1 407 ? 196.191 138.345 152.639 1.00 191.69 460 ARG D CA 1
ATOM 12151 C C . ARG E 1 407 ? 196.369 139.781 153.144 1.00 191.69 460 ARG D C 1
ATOM 12152 O O . ARG E 1 407 ? 197.379 140.453 152.937 1.00 191.69 460 ARG D O 1
ATOM 12160 N N . GLU E 1 408 ? 195.314 140.274 153.788 1.00 198.60 461 GLU D N 1
ATOM 12161 C CA . GLU E 1 408 ? 195.313 141.543 154.504 1.00 198.60 461 GLU D CA 1
ATOM 12162 C C . GLU E 1 408 ? 194.594 141.481 155.841 1.00 198.60 461 GLU D C 1
ATOM 12163 O O . GLU E 1 408 ? 194.813 142.365 156.675 1.00 198.60 461 GLU D O 1
ATOM 12169 N N . ASP E 1 409 ? 193.746 140.476 156.081 1.00 197.72 462 ASP D N 1
ATOM 12170 C CA . ASP E 1 409 ? 192.921 140.403 157.276 1.00 197.72 462 ASP D CA 1
ATOM 12171 C C . ASP E 1 409 ? 193.362 139.330 158.257 1.00 197.72 462 ASP D C 1
ATOM 12172 O O . ASP E 1 409 ? 193.068 139.451 159.449 1.00 197.72 462 ASP D O 1
ATOM 12177 N N . GLN E 1 410 ? 194.053 138.292 157.793 1.00 194.95 463 GLN D N 1
ATOM 12178 C CA . GLN E 1 410 ? 194.365 137.135 158.619 1.00 194.95 463 GLN D CA 1
ATOM 12179 C C . GLN E 1 410 ? 195.784 137.148 159.169 1.00 194.95 463 GLN D C 1
ATOM 12180 O O . GLN E 1 410 ? 196.137 136.254 159.944 1.00 194.95 463 GLN D O 1
ATOM 12186 N N . GLY E 1 411 ? 196.612 138.116 158.782 1.00 199.97 464 GLY D N 1
ATOM 12187 C CA . GLY E 1 411 ? 197.950 138.229 159.337 1.00 199.97 464 GLY D CA 1
ATOM 12188 C C . GLY E 1 411 ? 198.951 137.234 158.785 1.00 199.97 464 GLY D C 1
ATOM 12189 O O . GLY E 1 411 ? 199.973 137.625 158.213 1.00 199.97 464 GLY D O 1
ATOM 12190 N N . GLU E 1 412 A 198.665 135.943 158.944 1.00 204.04 464 GLU D N 1
ATOM 12191 C CA . GLU E 1 412 A 199.490 134.883 158.392 1.00 204.04 464 GLU D CA 1
ATOM 12192 C C . GLU E 1 412 A 199.298 134.838 156.868 1.00 204.04 464 GLU D C 1
ATOM 12193 O O . GLU E 1 412 A 198.465 135.557 156.305 1.00 204.04 464 GLU D O 1
ATOM 12199 N N . ASP E 1 413 B 200.109 134.011 156.200 1.00 202.23 464 ASP D N 1
ATOM 12200 C CA . ASP E 1 413 B 200.035 133.821 154.754 1.00 202.23 464 ASP D CA 1
ATOM 12201 C C . ASP E 1 413 B 198.646 133.359 154.326 1.00 202.23 464 ASP D C 1
ATOM 12202 O O . ASP E 1 413 B 197.985 132.592 155.026 1.00 202.23 464 ASP D O 1
ATOM 12207 N N . GLN E 1 414 C 198.195 133.873 153.185 1.00 199.36 464 GLN D N 1
ATOM 12208 C CA . GLN E 1 414 C 196.968 133.413 152.561 1.00 199.36 464 GLN D CA 1
ATOM 12209 C C . GLN E 1 414 C 197.187 132.775 151.201 1.00 199.36 464 GLN D C 1
ATOM 12210 O O . GLN E 1 414 C 196.247 132.177 150.664 1.00 199.36 464 GLN D O 1
ATOM 12216 N N . ASP E 1 415 D 198.388 132.876 150.633 1.00 198.85 464 ASP D N 1
ATOM 12217 C CA . ASP E 1 415 D 198.848 131.814 149.756 1.00 198.85 464 ASP D CA 1
ATOM 12218 C C . ASP E 1 415 D 198.897 130.534 150.571 1.00 198.85 464 ASP D C 1
ATOM 12219 O O . ASP E 1 415 D 199.216 130.559 151.762 1.00 198.85 464 ASP D O 1
ATOM 12224 N N . GLN E 1 416 E 198.479 129.435 149.944 1.00 200.05 464 GLN D N 1
ATOM 12225 C CA . GLN E 1 416 E 198.378 128.064 150.455 1.00 200.05 464 GLN D CA 1
ATOM 12226 C C . GLN E 1 416 E 197.508 127.920 151.712 1.00 200.05 464 GLN D C 1
ATOM 12227 O O . GLN E 1 416 E 197.459 126.834 152.294 1.00 200.05 464 GLN D O 1
ATOM 12233 N N . ASN E 1 417 F 196.795 128.960 152.134 1.00 197.34 464 ASN D N 1
ATOM 12234 C CA . ASN E 1 417 F 196.048 128.952 153.392 1.00 197.34 464 ASN D CA 1
ATOM 12235 C C . ASN E 1 417 F 194.694 129.629 153.224 1.00 197.34 464 ASN D C 1
ATOM 12236 O O . ASN E 1 417 F 194.361 130.563 153.955 1.00 197.34 464 ASN D O 1
ATOM 12241 N N . ASN E 1 418 ? 193.914 129.198 152.233 1.00 175.25 465 ASN D N 1
ATOM 12242 C CA . ASN E 1 418 ? 192.645 129.854 151.909 1.00 175.25 465 ASN D CA 1
ATOM 12243 C C . ASN E 1 418 ? 191.653 129.637 153.042 1.00 175.25 465 ASN D C 1
ATOM 12244 O O . ASN E 1 418 ? 190.956 128.624 153.101 1.00 175.25 465 ASN D O 1
ATOM 12249 N N . THR E 1 419 ? 191.568 130.625 153.924 1.00 176.85 466 THR D N 1
ATOM 12250 C CA . THR E 1 419 ? 190.867 130.509 155.197 1.00 176.85 466 THR D CA 1
ATOM 12251 C C . THR E 1 419 ? 189.379 130.755 154.970 1.00 176.85 466 THR D C 1
ATOM 12252 O O . THR E 1 419 ? 188.895 131.888 155.014 1.00 176.85 466 THR D O 1
ATOM 12256 N N . TYR E 1 420 ? 188.640 129.674 154.713 1.00 163.67 467 TYR D N 1
ATOM 12257 C CA . TYR E 1 420 ? 187.180 129.728 154.603 1.00 163.67 467 TYR D CA 1
ATOM 12258 C C . TYR E 1 420 ? 186.591 129.837 156.004 1.00 163.67 467 TYR D C 1
ATOM 12259 O O . TYR E 1 420 ? 186.169 128.849 156.610 1.00 163.67 467 TYR D O 1
ATOM 12268 N N . VAL E 1 421 ? 186.540 131.078 156.508 1.00 163.23 468 VAL D N 1
ATOM 12269 C CA . VAL E 1 421 ? 186.112 131.334 157.883 1.00 163.23 468 VAL D CA 1
ATOM 12270 C C . VAL E 1 421 ? 184.634 131.002 158.065 1.00 163.23 468 VAL D C 1
ATOM 12271 O O . VAL E 1 421 ? 184.202 130.646 159.165 1.00 163.23 468 VAL D O 1
ATOM 12275 N N . CYS E 1 422 ? 183.850 131.046 156.991 1.00 156.59 469 CYS D N 1
ATOM 12276 C CA . CYS E 1 422 ? 182.489 130.539 157.007 1.00 156.59 469 CYS D CA 1
ATOM 12277 C C . CYS E 1 422 ? 182.238 129.791 155.705 1.00 156.59 469 CYS D C 1
ATOM 12278 O O . CYS E 1 422 ? 183.011 129.886 154.747 1.00 156.59 469 CYS D O 1
ATOM 12281 N N . LEU E 1 423 ? 181.145 129.030 155.681 1.00 130.62 470 LEU D N 1
ATOM 12282 C CA . LEU E 1 423 ? 180.766 128.230 154.524 1.00 130.62 470 LEU D CA 1
ATOM 12283 C C . LEU E 1 423 ? 179.324 128.501 154.137 1.00 130.62 470 LEU D C 1
ATOM 12284 O O . LEU E 1 423 ? 178.612 127.594 153.705 1.00 130.62 470 LEU D O 1
ATOM 12289 N N . THR E 1 424 ? 178.870 129.734 154.307 1.00 130.96 471 THR D N 1
ATOM 12290 C CA . THR E 1 424 ? 177.450 130.008 154.416 1.00 130.96 471 THR D CA 1
ATOM 12291 C C . THR E 1 424 ? 176.963 130.856 153.258 1.00 130.96 471 THR D C 1
ATOM 12292 O O . THR E 1 424 ? 177.738 131.477 152.527 1.00 130.96 471 THR D O 1
ATOM 12296 N N . GLY E 1 425 ? 175.646 130.872 153.124 1.00 115.15 472 GLY D N 1
ATOM 12297 C CA . GLY E 1 425 ? 174.951 131.964 152.489 1.00 115.15 472 GLY D CA 1
ATOM 12298 C C . GLY E 1 425 ? 173.619 132.134 153.180 1.00 115.15 472 GLY D C 1
ATOM 12299 O O . GLY E 1 425 ? 172.804 131.208 153.199 1.00 115.15 472 GLY D O 1
ATOM 12300 N N . GLY E 1 426 ? 173.377 133.309 153.747 1.00 106.05 473 GLY D N 1
ATOM 12301 C CA . GLY E 1 426 ? 172.105 133.529 154.397 1.00 106.05 473 GLY D CA 1
ATOM 12302 C C . GLY E 1 426 ? 170.966 133.799 153.452 1.00 106.05 473 GLY D C 1
ATOM 12303 O O . GLY E 1 426 ? 169.803 133.695 153.851 1.00 106.05 473 GLY D O 1
ATOM 12304 N N . ASN E 1 427 ? 171.277 134.139 152.208 1.00 102.44 474 ASN D N 1
ATOM 12305 C CA . ASN E 1 427 ? 170.258 134.443 151.220 1.00 102.44 474 ASN D CA 1
ATOM 12306 C C . ASN E 1 427 ? 169.624 133.158 150.718 1.00 102.44 474 ASN D C 1
ATOM 12307 O O . ASN E 1 427 ? 170.327 132.213 150.352 1.00 102.44 474 ASN D O 1
ATOM 12312 N N . MET E 1 428 ? 168.292 133.127 150.687 1.00 103.75 475 MET D N 1
ATOM 12313 C CA . MET E 1 428 ? 167.606 132.068 149.963 1.00 103.75 475 MET D CA 1
ATOM 12314 C C . MET E 1 428 ? 167.698 132.285 148.463 1.00 103.75 475 MET D C 1
ATOM 12315 O O . MET E 1 428 ? 167.455 131.354 147.690 1.00 103.75 475 MET D O 1
ATOM 12320 N N . LYS E 1 429 ? 168.054 133.503 148.055 1.00 93.55 476 LYS D N 1
ATOM 12321 C CA . LYS E 1 429 ? 168.213 133.862 146.654 1.00 93.55 476 LYS D CA 1
ATOM 12322 C C . LYS E 1 429 ? 169.359 133.107 145.994 1.00 93.55 476 LYS D C 1
ATOM 12323 O O . LYS E 1 429 ? 169.279 132.767 144.807 1.00 93.55 476 LYS D O 1
ATOM 12329 N N . ASP E 1 430 ? 170.419 132.812 146.749 1.00 99.60 477 ASP D N 1
ATOM 12330 C CA . ASP E 1 430 ? 171.620 132.244 146.146 1.00 99.60 477 ASP D CA 1
ATOM 12331 C C . ASP E 1 430 ? 171.429 130.792 145.736 1.00 99.60 477 ASP D C 1
ATOM 12332 O O . ASP E 1 430 ? 172.116 130.319 144.825 1.00 99.60 477 ASP D O 1
ATOM 12337 N N . ILE E 1 431 ? 170.524 130.071 146.399 1.00 92.80 478 ILE D N 1
ATOM 12338 C CA . ILE E 1 431 ? 170.123 128.752 145.919 1.00 92.80 478 ILE D CA 1
ATOM 12339 C C . ILE E 1 431 ? 169.454 128.878 144.564 1.00 92.80 478 ILE D C 1
ATOM 12340 O O . ILE E 1 431 ? 169.708 128.097 143.640 1.00 92.80 478 ILE D O 1
ATOM 12345 N N . TRP E 1 432 ? 168.616 129.891 144.420 1.00 90.97 479 TRP D N 1
ATOM 12346 C CA . TRP E 1 432 ? 167.848 130.089 143.208 1.00 90.97 479 TRP D CA 1
ATOM 12347 C C . TRP E 1 432 ? 168.703 130.634 142.080 1.00 90.97 479 TRP D C 1
ATOM 12348 O O . TRP E 1 432 ? 168.296 130.559 140.918 1.00 90.97 479 TRP D O 1
ATOM 12359 N N . ARG E 1 433 ? 169.876 131.179 142.396 1.00 91.96 480 ARG D N 1
ATOM 12360 C CA . ARG E 1 433 ? 170.871 131.409 141.359 1.00 91.96 480 ARG D CA 1
ATOM 12361 C C . ARG E 1 433 ? 171.524 130.119 140.897 1.00 91.96 480 ARG D C 1
ATOM 12362 O O . ARG E 1 433 ? 172.040 130.072 139.779 1.00 91.96 480 ARG D O 1
ATOM 12370 N N . SER E 1 434 ? 171.525 129.078 141.723 1.00 93.65 481 SER D N 1
ATOM 12371 C CA . SER E 1 434 ? 172.165 127.824 141.358 1.00 93.65 481 SER D CA 1
ATOM 12372 C C . SER E 1 434 ? 171.257 126.907 140.562 1.00 93.65 481 SER D C 1
ATOM 12373 O O . SER E 1 434 ? 171.631 125.761 140.303 1.00 93.65 481 SER D O 1
ATOM 12376 N N . GLU E 1 435 ? 170.072 127.369 140.185 1.00 102.17 482 GLU D N 1
ATOM 12377 C CA . GLU E 1 435 ? 169.204 126.600 139.315 1.00 102.17 482 GLU D CA 1
ATOM 12378 C C . GLU E 1 435 ? 168.771 127.361 138.077 1.00 102.17 482 GLU D C 1
ATOM 12379 O O . GLU E 1 435 ? 168.183 126.751 137.180 1.00 102.17 482 GLU D O 1
ATOM 12385 N N . LEU E 1 436 ? 169.033 128.658 137.999 1.00 89.34 483 LEU D N 1
ATOM 12386 C CA . LEU E 1 436 ? 168.664 129.478 136.858 1.00 89.34 483 LEU D CA 1
ATOM 12387 C C . LEU E 1 436 ? 169.890 130.130 136.245 1.00 89.34 483 LEU D C 1
ATOM 12388 O O . LEU E 1 436 ? 169.889 131.310 135.898 1.00 89.34 483 LEU D O 1
ATOM 12393 N N . TYR E 1 437 ? 170.960 129.359 136.119 1.00 97.54 484 TYR D N 1
ATOM 12394 C CA . TYR E 1 437 ? 172.154 129.794 135.416 1.00 97.54 484 TYR D CA 1
ATOM 12395 C C . TYR E 1 437 ? 172.085 129.504 133.931 1.00 97.54 484 TYR D C 1
ATOM 12396 O O . TYR E 1 437 ? 173.054 129.770 133.217 1.00 97.54 484 TYR D O 1
ATOM 12405 N N . LYS E 1 438 ? 170.981 128.938 133.458 1.00 93.42 485 LYS D N 1
ATOM 12406 C CA . LYS E 1 438 ? 170.862 128.527 132.073 1.00 93.42 485 LYS D CA 1
ATOM 12407 C C . LYS E 1 438 ? 169.933 129.401 131.254 1.00 93.42 485 LYS D C 1
ATOM 12408 O O . LYS E 1 438 ? 170.029 129.389 130.024 1.00 93.42 485 LYS D O 1
ATOM 12414 N N . TYR E 1 439 ? 169.057 130.160 131.893 1.00 88.94 486 TYR D N 1
ATOM 12415 C CA . TYR E 1 439 ? 167.883 130.693 131.229 1.00 88.94 486 TYR D CA 1
ATOM 12416 C C . TYR E 1 439 ? 167.955 132.207 131.094 1.00 88.94 486 TYR D C 1
ATOM 12417 O O . TYR E 1 439 ? 168.354 132.909 132.026 1.00 88.94 486 TYR D O 1
ATOM 12426 N N . LYS E 1 440 ? 167.568 132.695 129.921 1.00 93.26 487 LYS D N 1
ATOM 12427 C CA . LYS E 1 440 ? 167.508 134.114 129.615 1.00 93.26 487 LYS D CA 1
ATOM 12428 C C . LYS E 1 440 ? 166.154 134.419 128.997 1.00 93.26 487 LYS D C 1
ATOM 12429 O O . LYS E 1 440 ? 165.653 133.641 128.181 1.00 93.26 487 LYS D O 1
ATOM 12435 N N . ILE E 1 441 ? 165.561 135.541 129.385 1.00 90.70 488 ILE D N 1
ATOM 12436 C CA . ILE E 1 441 ? 164.306 135.997 128.802 1.00 90.70 488 ILE D CA 1
ATOM 12437 C C . ILE E 1 441 ? 164.618 136.950 127.659 1.00 90.70 488 ILE D C 1
ATOM 12438 O O . ILE E 1 441 ? 165.319 137.947 127.848 1.00 90.70 488 ILE D O 1
ATOM 12443 N N . VAL E 1 442 ? 164.098 136.651 126.470 1.00 96.47 489 VAL D N 1
ATOM 12444 C CA . VAL E 1 442 ? 164.259 137.528 125.322 1.00 96.47 489 VAL D CA 1
ATOM 12445 C C . VAL E 1 442 ? 162.894 137.864 124.745 1.00 96.47 489 VAL D C 1
ATOM 12446 O O . VAL E 1 442 ? 161.915 137.135 124.919 1.00 96.47 489 VAL D O 1
ATOM 12450 N N . GLU E 1 443 ? 162.848 138.991 124.046 1.00 102.83 490 GLU D N 1
ATOM 12451 C CA . GLU E 1 443 ? 161.642 139.493 123.408 1.00 102.83 490 GLU D CA 1
ATOM 12452 C C . GLU E 1 443 ? 161.821 139.434 121.901 1.00 102.83 490 GLU D C 1
ATOM 12453 O O . GLU E 1 443 ? 162.871 139.826 121.382 1.00 102.83 490 GLU D O 1
ATOM 12459 N N . ILE E 1 444 ? 160.805 138.954 121.207 1.00 100.90 491 ILE D N 1
ATOM 12460 C CA . ILE E 1 444 ? 160.859 138.805 119.762 1.00 100.90 491 ILE D CA 1
ATOM 12461 C C . ILE E 1 444 ? 160.430 140.112 119.116 1.00 100.90 491 ILE D C 1
ATOM 12462 O O . ILE E 1 444 ? 159.431 140.713 119.520 1.00 100.90 491 ILE D O 1
ATOM 12467 N N . GLN E 1 445 ? 161.203 140.570 118.130 1.00 103.53 492 GLN D N 1
ATOM 12468 C CA . GLN E 1 445 ? 160.862 141.735 117.319 1.00 103.53 492 GLN D CA 1
ATOM 12469 C C . GLN E 1 445 ? 160.499 141.253 115.923 1.00 103.53 492 GLN D C 1
ATOM 12470 O O . GLN E 1 445 ? 161.382 141.079 115.071 1.00 103.53 492 GLN D O 1
ATOM 12476 N N . PRO E 1 446 ? 159.229 141.017 115.636 1.00 92.07 493 PRO D N 1
ATOM 12477 C CA . PRO E 1 446 ? 158.873 140.357 114.376 1.00 92.07 493 PRO D CA 1
ATOM 12478 C C . PRO E 1 446 ? 158.652 141.297 113.201 1.00 92.07 493 PRO D C 1
ATOM 12479 O O . PRO E 1 446 ? 158.029 140.886 112.219 1.00 92.07 493 PRO D O 1
ATOM 12483 N N . LEU E 1 447 ? 159.116 142.544 113.262 1.00 92.46 494 LEU D N 1
ATOM 12484 C CA . LEU E 1 447 ? 158.762 143.474 112.190 1.00 92.46 494 LEU D CA 1
ATOM 12485 C C . LEU E 1 447 ? 159.648 143.304 110.960 1.00 92.46 494 LEU D C 1
ATOM 12486 O O . LEU E 1 447 ? 159.191 142.826 109.921 1.00 92.46 494 LEU D O 1
ATOM 12491 N N . GLY E 1 448 ? 160.923 143.657 111.064 1.00 96.84 495 GLY D N 1
ATOM 12492 C CA . GLY E 1 448 ? 161.843 143.450 109.959 1.00 96.84 495 GLY D CA 1
ATOM 12493 C C . GLY E 1 448 ? 161.714 144.427 108.804 1.00 96.84 495 GLY D C 1
ATOM 12494 O O . GLY E 1 448 ? 160.607 144.743 108.365 1.00 96.84 495 GLY D O 1
ATOM 12495 N N . VAL E 1 449 ? 162.846 144.900 108.286 1.00 100.40 496 VAL D N 1
ATOM 12496 C CA . VAL E 1 449 ? 162.904 145.797 107.132 1.00 100.40 496 VAL D CA 1
ATOM 12497 C C . VAL E 1 449 ? 164.101 145.379 106.291 1.00 100.40 496 VAL D C 1
ATOM 12498 O O . VAL E 1 449 ? 165.216 145.275 106.811 1.00 100.40 496 VAL D O 1
ATOM 12502 N N . ALA E 1 450 ? 163.888 145.138 105.005 1.00 104.70 497 ALA D N 1
ATOM 12503 C CA . ALA E 1 450 ? 164.966 144.706 104.132 1.00 104.70 497 ALA D CA 1
ATOM 12504 C C . ALA E 1 450 ? 164.824 145.353 102.765 1.00 104.70 497 ALA D C 1
ATOM 12505 O O . ALA E 1 450 ? 163.731 145.787 102.387 1.00 104.70 497 ALA D O 1
ATOM 12507 N N . PRO E 1 451 ? 165.919 145.471 102.019 1.00 116.77 498 PRO D N 1
ATOM 12508 C CA . PRO E 1 451 ? 165.830 145.794 100.592 1.00 116.77 498 PRO D CA 1
ATOM 12509 C C . PRO E 1 451 ? 165.717 144.547 99.728 1.00 116.77 498 PRO D C 1
ATOM 12510 O O . PRO E 1 451 ? 166.284 143.496 100.032 1.00 116.77 498 PRO D O 1
ATOM 12514 N N . THR E 1 452 ? 164.970 144.674 98.627 1.00 123.53 499 THR D N 1
ATOM 12515 C CA . THR E 1 452 ? 164.681 143.516 97.785 1.00 123.53 499 THR D CA 1
ATOM 12516 C C . THR E 1 452 ? 164.372 143.942 96.356 1.00 123.53 499 THR D C 1
ATOM 12517 O O . THR E 1 452 ? 164.109 145.111 96.068 1.00 123.53 499 THR D O 1
ATOM 12521 N N . LYS E 1 453 ? 164.327 142.935 95.478 1.00 124.89 500 LYS D N 1
ATOM 12522 C CA . LYS E 1 453 ? 164.207 143.156 94.039 1.00 124.89 500 LYS D CA 1
ATOM 12523 C C . LYS E 1 453 ? 162.856 143.727 93.628 1.00 124.89 500 LYS D C 1
ATOM 12524 O O . LYS E 1 453 ? 162.771 144.415 92.605 1.00 124.89 500 LYS D O 1
ATOM 12530 N N . CYS E 1 454 ? 161.797 143.461 94.385 1.00 128.22 501 CYS D N 1
ATOM 12531 C CA . CYS E 1 454 ? 160.472 143.765 93.874 1.00 128.22 501 CYS D CA 1
ATOM 12532 C C . CYS E 1 454 ? 160.141 145.247 94.027 1.00 128.22 501 CYS D C 1
ATOM 12533 O O . CYS E 1 454 ? 160.894 146.033 94.608 1.00 128.22 501 CYS D O 1
ATOM 12536 N N . ARG E 1 455 ? 158.986 145.617 93.482 1.00 122.88 502 ARG D N 1
ATOM 12537 C CA . ARG E 1 455 ? 158.417 146.949 93.626 1.00 122.88 502 ARG D CA 1
ATOM 12538 C C . ARG E 1 455 ? 156.916 146.834 93.428 1.00 122.88 502 ARG D C 1
ATOM 12539 O O . ARG E 1 455 ? 156.468 146.320 92.399 1.00 122.88 502 ARG D O 1
ATOM 12547 N N . ARG E 1 456 ? 156.147 147.309 94.400 1.00 120.15 503 ARG D N 1
ATOM 12548 C CA . ARG E 1 456 ? 154.699 147.174 94.340 1.00 120.15 503 ARG D CA 1
ATOM 12549 C C . ARG E 1 456 ? 154.115 148.182 93.364 1.00 120.15 503 ARG D C 1
ATOM 12550 O O . ARG E 1 456 ? 154.490 149.358 93.372 1.00 120.15 503 ARG D O 1
ATOM 12558 N N . TYR E 1 457 ? 153.195 147.719 92.526 1.00 122.41 504 TYR D N 1
ATOM 12559 C CA . TYR E 1 457 ? 152.555 148.572 91.535 1.00 122.41 504 TYR D CA 1
ATOM 12560 C C . TYR E 1 457 ? 151.534 149.496 92.178 1.00 122.41 504 TYR D C 1
ATOM 12561 O O . TYR E 1 457 ? 150.335 149.361 91.944 1.00 122.41 504 TYR D O 1
ATOM 12570 N N . LEU F 2 1 ? 149.475 130.576 127.473 1.00 123.68 515 LEU F N 1
ATOM 12571 C CA . LEU F 2 1 ? 148.612 130.394 126.314 1.00 123.68 515 LEU F CA 1
ATOM 12572 C C . LEU F 2 1 ? 148.358 131.724 125.625 1.00 123.68 515 LEU F C 1
ATOM 12573 O O . LEU F 2 1 ? 147.649 132.576 126.153 1.00 123.68 515 LEU F O 1
ATOM 12578 N N . GLY F 2 2 ? 148.961 131.905 124.457 1.00 123.42 516 GLY F N 1
ATOM 12579 C CA . GLY F 2 2 ? 148.542 132.965 123.565 1.00 123.42 516 GLY F CA 1
ATOM 12580 C C . GLY F 2 2 ? 147.830 132.391 122.360 1.00 123.42 516 GLY F C 1
ATOM 12581 O O . GLY F 2 2 ? 146.805 132.927 121.926 1.00 123.42 516 GLY F O 1
ATOM 12582 N N . ALA F 2 3 ? 148.380 131.285 121.837 1.00 120.39 517 ALA F N 1
ATOM 12583 C CA . ALA F 2 3 ? 147.841 130.519 120.703 1.00 120.39 517 ALA F CA 1
ATOM 12584 C C . ALA F 2 3 ? 147.629 131.377 119.457 1.00 120.39 517 ALA F C 1
ATOM 12585 O O . ALA F 2 3 ? 146.732 131.107 118.655 1.00 120.39 517 ALA F O 1
ATOM 12587 N N . LEU F 2 4 ? 148.448 132.414 119.279 1.00 116.15 518 LEU F N 1
ATOM 12588 C CA . LEU F 2 4 ? 148.185 133.379 118.222 1.00 116.15 518 LEU F CA 1
ATOM 12589 C C . LEU F 2 4 ? 149.446 133.738 117.442 1.00 116.15 518 LEU F C 1
ATOM 12590 O O . LEU F 2 4 ? 149.361 134.180 116.293 1.00 116.15 518 LEU F O 1
ATOM 12595 N N . PHE F 2 5 ? 150.597 133.600 118.092 1.00 121.87 519 PHE F N 1
ATOM 12596 C CA . PHE F 2 5 ? 151.889 133.968 117.512 1.00 121.87 519 PHE F CA 1
ATOM 12597 C C . PHE F 2 5 ? 152.459 133.114 116.380 1.00 121.87 519 PHE F C 1
ATOM 12598 O O . PHE F 2 5 ? 152.232 131.907 116.305 1.00 121.87 519 PHE F O 1
ATOM 12606 N N . LEU F 2 6 ? 153.213 133.780 115.509 1.00 126.37 520 LEU F N 1
ATOM 12607 C CA . LEU F 2 6 ? 153.884 133.151 114.386 1.00 126.37 520 LEU F CA 1
ATOM 12608 C C . LEU F 2 6 ? 155.382 133.370 114.552 1.00 126.37 520 LEU F C 1
ATOM 12609 O O . LEU F 2 6 ? 155.817 134.233 115.319 1.00 126.37 520 LEU F O 1
ATOM 12614 N N . GLY F 2 7 ? 156.182 132.580 113.842 1.00 128.68 521 GLY F N 1
ATOM 12615 C CA . GLY F 2 7 ? 157.610 132.811 113.894 1.00 128.68 521 GLY F CA 1
ATOM 12616 C C . GLY F 2 7 ? 158.282 132.231 115.117 1.00 128.68 521 GLY F C 1
ATOM 12617 O O . GLY F 2 7 ? 158.736 132.968 115.996 1.00 128.68 521 GLY F O 1
ATOM 12618 N N . PHE F 2 8 ? 158.351 130.900 115.189 1.00 132.95 522 PHE F N 1
ATOM 12619 C CA . PHE F 2 8 ? 158.924 130.242 116.360 1.00 132.95 522 PHE F CA 1
ATOM 12620 C C . PHE F 2 8 ? 160.453 130.155 116.260 1.00 132.95 522 PHE F C 1
ATOM 12621 O O . PHE F 2 8 ? 161.083 129.315 116.912 1.00 132.95 522 PHE F O 1
ATOM 12629 N N . LEU F 2 9 ? 161.058 130.986 115.400 1.00 125.41 523 LEU F N 1
ATOM 12630 C CA . LEU F 2 9 ? 162.450 131.446 115.418 1.00 125.41 523 LEU F CA 1
ATOM 12631 C C . LEU F 2 9 ? 163.466 130.326 115.234 1.00 125.41 523 LEU F C 1
ATOM 12632 O O . LEU F 2 9 ? 164.652 130.510 115.521 1.00 125.41 523 LEU F O 1
ATOM 12637 N N . GLY F 2 10 ? 163.024 129.186 114.701 1.00 122.44 524 GLY F N 1
ATOM 12638 C CA . GLY F 2 10 ? 163.891 128.021 114.643 1.00 122.44 524 GLY F CA 1
ATOM 12639 C C . GLY F 2 10 ? 165.041 128.168 113.666 1.00 122.44 524 GLY F C 1
ATOM 12640 O O . GLY F 2 10 ? 166.190 127.869 113.999 1.00 122.44 524 GLY F O 1
ATOM 12641 N N . ALA F 2 11 ? 164.760 128.661 112.466 1.00 130.07 525 ALA F N 1
ATOM 12642 C CA . ALA F 2 11 ? 165.774 128.784 111.431 1.00 130.07 525 ALA F CA 1
ATOM 12643 C C . ALA F 2 11 ? 166.513 130.113 111.487 1.00 130.07 525 ALA F C 1
ATOM 12644 O O . ALA F 2 11 ? 167.021 130.567 110.455 1.00 130.07 525 ALA F O 1
ATOM 12646 N N . ALA F 2 12 ? 166.581 130.743 112.664 1.00 125.12 526 ALA F N 1
ATOM 12647 C CA . ALA F 2 12 ? 167.201 132.057 112.790 1.00 125.12 526 ALA F CA 1
ATOM 12648 C C . ALA F 2 12 ? 168.701 132.006 112.557 1.00 125.12 526 ALA F C 1
ATOM 12649 O O . ALA F 2 12 ? 169.279 132.963 112.030 1.00 125.12 526 ALA F O 1
ATOM 12651 N N . GLY F 2 13 ? 169.345 130.905 112.937 1.00 133.01 527 GLY F N 1
ATOM 12652 C CA . GLY F 2 13 ? 170.772 130.782 112.719 1.00 133.01 527 GLY F CA 1
ATOM 12653 C C . GLY F 2 13 ? 171.154 130.562 111.274 1.00 133.01 527 GLY F C 1
ATOM 12654 O O . GLY F 2 13 ? 172.316 130.774 110.912 1.00 133.01 527 GLY F O 1
ATOM 12655 N N . SER F 2 14 ? 170.205 130.154 110.437 1.00 142.14 528 SER F N 1
ATOM 12656 C CA . SER F 2 14 ? 170.479 129.992 109.022 1.00 142.14 528 SER F CA 1
ATOM 12657 C C . SER F 2 14 ? 170.569 131.356 108.339 1.00 142.14 528 SER F C 1
ATOM 12658 O O . SER F 2 14 ? 170.353 132.409 108.946 1.00 142.14 528 SER F O 1
ATOM 12661 N N . THR F 2 15 ? 170.894 131.322 107.051 1.00 143.24 529 THR F N 1
ATOM 12662 C CA . THR F 2 15 ? 171.063 132.546 106.285 1.00 143.24 529 THR F CA 1
ATOM 12663 C C . THR F 2 15 ? 169.707 133.208 106.054 1.00 143.24 529 THR F C 1
ATOM 12664 O O . THR F 2 15 ? 168.705 132.531 105.805 1.00 143.24 529 THR F O 1
ATOM 12668 N N . MET F 2 16 ? 169.688 134.541 106.187 1.00 134.03 530 MET F N 1
ATOM 12669 C CA . MET F 2 16 ? 168.464 135.336 106.080 1.00 134.03 530 MET F CA 1
ATOM 12670 C C . MET F 2 16 ? 167.792 135.184 104.721 1.00 134.03 530 MET F C 1
ATOM 12671 O O . MET F 2 16 ? 166.559 135.160 104.629 1.00 134.03 530 MET F O 1
ATOM 12676 N N . GLY F 2 17 ? 168.586 135.051 103.658 1.00 143.58 531 GLY F N 1
ATOM 12677 C CA . GLY F 2 17 ? 168.028 134.945 102.323 1.00 143.58 531 GLY F CA 1
ATOM 12678 C C . GLY F 2 17 ? 167.296 133.648 102.047 1.00 143.58 531 GLY F C 1
ATOM 12679 O O . GLY F 2 17 ? 166.501 133.593 101.104 1.00 143.58 531 GLY F O 1
ATOM 12680 N N . ALA F 2 18 ? 167.529 132.611 102.852 1.00 149.30 532 ALA F N 1
ATOM 12681 C CA . ALA F 2 18 ? 166.953 131.296 102.599 1.00 149.30 532 ALA F CA 1
ATOM 12682 C C . ALA F 2 18 ? 165.995 130.830 103.691 1.00 149.30 532 ALA F C 1
ATOM 1268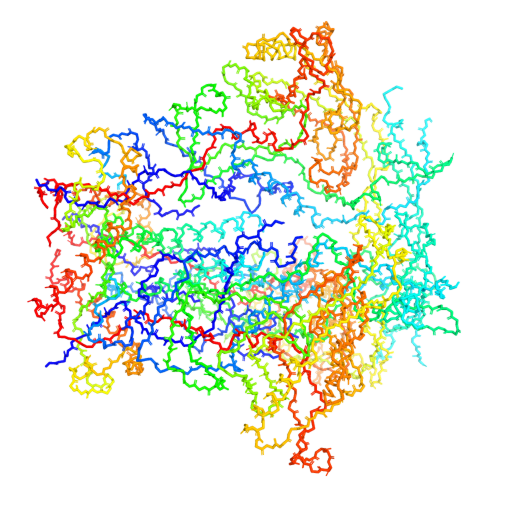3 O O . ALA F 2 18 ? 165.554 129.675 103.653 1.00 149.30 532 ALA F O 1
ATOM 12685 N N . ALA F 2 19 ? 165.662 131.684 104.661 1.00 150.72 533 ALA F N 1
ATOM 12686 C CA . ALA F 2 19 ? 164.681 131.310 105.679 1.00 150.72 533 ALA F CA 1
ATOM 12687 C C . ALA F 2 19 ? 163.273 131.328 105.099 1.00 150.72 533 ALA F C 1
ATOM 12688 O O . ALA F 2 19 ? 162.537 130.336 105.175 1.00 150.72 533 ALA F O 1
ATOM 12690 N N . SER F 2 20 ? 162.869 132.492 104.597 1.00 153.03 534 SER F N 1
ATOM 12691 C CA . SER F 2 20 ? 161.860 132.736 103.570 1.00 153.03 534 SER F CA 1
ATOM 12692 C C . SER F 2 20 ? 160.389 132.612 103.950 1.00 153.03 534 SER F C 1
ATOM 12693 O O . SER F 2 20 ? 159.563 132.949 103.095 1.00 153.03 534 SER F O 1
ATOM 12696 N N . VAL F 2 21 ? 160.040 131.992 105.096 1.00 144.53 535 VAL F N 1
ATOM 12697 C CA . VAL F 2 21 ? 159.117 132.425 106.166 1.00 144.53 535 VAL F CA 1
ATOM 12698 C C . VAL F 2 21 ? 158.987 131.227 107.113 1.00 144.53 535 VAL F C 1
ATOM 12699 O O . VAL F 2 21 ? 158.972 130.079 106.654 1.00 144.53 535 VAL F O 1
ATOM 12703 N N . VAL F 2 22 ? 158.908 131.456 108.428 1.00 138.49 536 VAL F N 1
ATOM 12704 C CA . VAL F 2 22 ? 158.486 130.393 109.338 1.00 138.49 536 VAL F CA 1
ATOM 12705 C C . VAL F 2 22 ? 157.007 130.095 109.121 1.00 138.49 536 VAL F C 1
ATOM 12706 O O . VAL F 2 22 ? 156.162 130.993 109.230 1.00 138.49 536 VAL F O 1
ATOM 12710 N N . LEU F 2 23 ? 156.692 128.820 108.857 1.00 129.92 537 LEU F N 1
ATOM 12711 C CA . LEU F 2 23 ? 155.361 128.325 108.452 1.00 129.92 537 LEU F CA 1
ATOM 12712 C C . LEU F 2 23 ? 154.857 129.049 107.210 1.00 129.92 537 LEU F C 1
ATOM 12713 O O . LEU F 2 23 ? 153.910 129.829 107.278 1.00 129.92 537 LEU F O 1
ATOM 12718 N N . SER F 2 55 ? 145.016 135.379 143.705 1.00 134.23 569 SER F N 1
ATOM 12719 C CA . SER F 2 55 ? 146.209 134.542 143.733 1.00 134.23 569 SER F CA 1
ATOM 12720 C C . SER F 2 55 ? 147.364 135.218 143.005 1.00 134.23 569 SER F C 1
ATOM 12721 O O . SER F 2 55 ? 147.248 136.359 142.567 1.00 134.23 569 SER F O 1
ATOM 12724 N N . VAL F 2 56 ? 148.479 134.503 142.876 1.00 127.97 570 VAL F N 1
ATOM 12725 C CA . VAL F 2 56 ? 149.658 135.062 142.222 1.00 127.97 570 VAL F CA 1
ATOM 12726 C C . VAL F 2 56 ? 149.561 134.903 140.710 1.00 127.97 570 VAL F C 1
ATOM 12727 O O . VAL F 2 56 ? 149.571 135.883 139.949 1.00 127.97 570 VAL F O 1
ATOM 12731 N N . TRP F 2 57 ? 149.456 133.654 140.252 1.00 131.78 571 TRP F N 1
ATOM 12732 C CA . TRP F 2 57 ? 149.513 133.390 138.823 1.00 131.78 571 TRP F CA 1
ATOM 12733 C C . TRP F 2 57 ? 148.247 133.819 138.098 1.00 131.78 571 TRP F C 1
ATOM 12734 O O . TRP F 2 57 ? 148.293 134.010 136.884 1.00 131.78 571 TRP F O 1
ATOM 12745 N N . GLY F 2 58 ? 147.134 134.010 138.810 1.00 125.32 572 GLY F N 1
ATOM 12746 C CA . GLY F 2 58 ? 145.958 134.586 138.175 1.00 125.32 572 GLY F CA 1
ATOM 12747 C C . GLY F 2 58 ? 146.170 136.032 137.768 1.00 125.32 572 GLY F C 1
ATOM 12748 O O . GLY F 2 58 ? 145.798 136.438 136.661 1.00 125.32 572 GLY F O 1
ATOM 12749 N N . ILE F 2 59 ? 146.791 136.821 138.648 1.00 117.53 573 ILE F N 1
ATOM 12750 C CA . ILE F 2 59 ? 147.168 138.188 138.306 1.00 117.53 573 ILE F CA 1
ATOM 12751 C C . ILE F 2 59 ? 148.249 138.187 137.232 1.00 117.53 573 ILE F C 1
ATOM 12752 O O . ILE F 2 59 ? 148.256 139.058 136.348 1.00 117.53 573 ILE F O 1
ATOM 12757 N N . LYS F 2 60 ? 149.149 137.194 137.267 1.00 118.60 574 LYS F N 1
ATOM 12758 C CA . LYS F 2 60 ? 150.145 137.043 136.206 1.00 118.60 574 LYS F CA 1
ATOM 12759 C C . LYS F 2 60 ? 149.498 136.802 134.845 1.00 118.60 574 LYS F C 1
ATOM 12760 O O . LYS F 2 60 ? 149.907 137.401 133.844 1.00 118.60 574 LYS F O 1
ATOM 12766 N N . GLN F 2 61 ? 148.481 135.939 134.800 1.00 123.52 575 GLN F N 1
ATOM 12767 C CA . GLN F 2 61 ? 147.730 135.699 133.571 1.00 123.52 575 GLN F CA 1
ATOM 12768 C C . GLN F 2 61 ? 147.012 136.958 133.108 1.00 123.52 575 GLN F C 1
ATOM 12769 O O . GLN F 2 61 ? 147.107 137.347 131.938 1.00 123.52 575 GLN F O 1
ATOM 12775 N N . LEU F 2 62 ? 146.303 137.622 134.026 1.00 113.76 576 LEU F N 1
ATOM 12776 C CA . LEU F 2 62 ? 145.483 138.765 133.644 1.00 113.76 576 LEU F CA 1
ATOM 12777 C C . LEU F 2 62 ? 146.330 139.982 133.277 1.00 113.76 576 LEU F C 1
ATOM 12778 O O . LEU F 2 62 ? 145.827 140.899 132.624 1.00 113.76 576 LEU F O 1
ATOM 12783 N N . GLN F 2 63 ? 147.609 139.998 133.650 1.00 108.39 577 GLN F N 1
ATOM 12784 C CA . GLN F 2 63 ? 148.523 141.011 133.137 1.00 108.39 577 GLN F CA 1
ATOM 12785 C C . GLN F 2 63 ? 149.154 140.605 131.804 1.00 108.39 577 GLN F C 1
ATOM 12786 O O . GLN F 2 63 ? 149.184 141.404 130.857 1.00 108.39 577 GLN F O 1
ATOM 12792 N N . ALA F 2 64 ? 149.652 139.365 131.717 1.00 111.09 578 ALA F N 1
ATOM 12793 C CA . ALA F 2 64 ? 150.435 138.946 130.562 1.00 111.09 578 ALA F CA 1
ATOM 12794 C C . ALA F 2 64 ? 149.583 138.793 129.312 1.00 111.09 578 ALA F C 1
ATOM 12795 O O . ALA F 2 64 ? 150.066 139.073 128.207 1.00 111.09 578 ALA F O 1
ATOM 12797 N N . ARG F 2 65 ? 148.327 138.355 129.462 1.00 111.93 579 ARG F N 1
ATOM 12798 C CA . ARG F 2 65 ? 147.434 138.263 128.311 1.00 111.93 579 ARG F CA 1
ATOM 12799 C C . ARG F 2 65 ? 147.178 139.634 127.705 1.00 111.93 579 ARG F C 1
ATOM 12800 O O . ARG F 2 65 ? 147.234 139.795 126.480 1.00 111.93 579 ARG F O 1
ATOM 12808 N N . VAL F 2 66 ? 146.944 140.640 128.552 1.00 106.14 580 VAL F N 1
ATOM 12809 C CA . VAL F 2 66 ? 146.671 141.990 128.070 1.00 106.14 580 VAL F CA 1
ATOM 12810 C C . VAL F 2 66 ? 147.913 142.591 127.427 1.00 106.14 580 VAL F C 1
ATOM 12811 O O . VAL F 2 66 ? 147.829 143.258 126.383 1.00 106.14 580 VAL F O 1
ATOM 12815 N N . LEU F 2 67 ? 149.085 142.321 128.014 1.00 104.53 581 LEU F N 1
ATOM 12816 C CA . LEU F 2 67 ? 150.348 142.776 127.433 1.00 104.53 581 LEU F CA 1
ATOM 12817 C C . LEU F 2 67 ? 150.581 142.177 126.050 1.00 104.53 581 LEU F C 1
ATOM 12818 O O . LEU F 2 67 ? 150.934 142.894 125.104 1.00 104.53 581 LEU F O 1
ATOM 12823 N N . ALA F 2 68 ? 150.351 140.869 125.909 1.00 105.11 582 ALA F N 1
ATOM 12824 C CA . ALA F 2 68 ? 150.560 140.211 124.624 1.00 105.11 582 ALA F CA 1
ATOM 12825 C C . ALA F 2 68 ? 149.552 140.680 123.581 1.00 105.11 582 ALA F C 1
ATOM 12826 O O . ALA F 2 68 ? 149.913 140.880 122.414 1.00 105.11 582 ALA F O 1
ATOM 12828 N N . VAL F 2 69 ? 148.296 140.890 123.990 1.00 95.32 583 VAL F N 1
ATOM 12829 C CA . VAL F 2 69 ? 147.263 141.345 123.063 1.00 95.32 583 VAL F CA 1
ATOM 12830 C C . VAL F 2 69 ? 147.571 142.745 122.549 1.00 95.32 583 VAL F C 1
ATOM 12831 O O . VAL F 2 69 ? 147.498 143.007 121.339 1.00 95.32 583 VAL F O 1
ATOM 12835 N N . GLU F 2 70 ? 147.970 143.651 123.445 1.00 103.74 584 GLU F N 1
ATOM 12836 C CA . GLU F 2 70 ? 148.274 145.009 123.005 1.00 103.74 584 GLU F CA 1
ATOM 12837 C C . GLU F 2 70 ? 149.546 145.051 122.166 1.00 103.74 584 GLU F C 1
ATOM 12838 O O . GLU F 2 70 ? 149.621 145.803 121.180 1.00 103.74 584 GLU F O 1
ATOM 12844 N N . ARG F 2 71 ? 150.538 144.223 122.513 1.00 98.05 585 ARG F N 1
ATOM 12845 C CA . ARG F 2 71 ? 151.762 144.180 121.726 1.00 98.05 585 ARG F CA 1
ATOM 12846 C C . ARG F 2 71 ? 151.509 143.611 120.338 1.00 98.05 585 ARG F C 1
ATOM 12847 O O . ARG F 2 71 ? 152.152 144.027 119.368 1.00 98.05 585 ARG F O 1
ATOM 12855 N N . TYR F 2 72 ? 150.556 142.690 120.217 1.00 87.08 586 TYR F N 1
ATOM 12856 C CA . TYR F 2 72 ? 150.194 142.209 118.894 1.00 87.08 586 TYR F CA 1
ATOM 12857 C C . TYR F 2 72 ? 149.438 143.267 118.101 1.00 87.08 586 TYR F C 1
ATOM 12858 O O . TYR F 2 72 ? 149.661 143.426 116.890 1.00 87.08 586 TYR F O 1
ATOM 12867 N N . LEU F 2 73 ? 148.532 143.994 118.758 1.00 86.58 587 LEU F N 1
ATOM 12868 C CA . LEU F 2 73 ? 147.755 144.990 118.030 1.00 86.58 587 LEU F CA 1
ATOM 12869 C C . LEU F 2 73 ? 148.606 146.163 117.574 1.00 86.58 587 LEU F C 1
ATOM 12870 O O . LEU F 2 73 ? 148.284 146.790 116.562 1.00 86.58 587 LEU F O 1
ATOM 12875 N N . ARG F 2 74 ? 149.706 146.453 118.272 1.00 88.75 588 ARG F N 1
ATOM 12876 C CA . ARG F 2 74 ? 150.611 147.491 117.784 1.00 88.75 588 ARG F CA 1
ATOM 12877 C C . ARG F 2 74 ? 151.278 147.078 116.475 1.00 88.75 588 ARG F C 1
ATOM 12878 O O . ARG F 2 74 ? 151.448 147.903 115.563 1.00 88.75 588 ARG F O 1
ATOM 12886 N N . ASP F 2 75 ? 151.643 145.798 116.360 1.00 90.40 589 ASP F N 1
ATOM 12887 C CA . ASP F 2 75 ? 152.182 145.285 115.105 1.00 90.40 589 ASP F CA 1
ATOM 12888 C C . ASP F 2 75 ? 151.133 145.317 114.008 1.00 90.40 589 ASP F C 1
ATOM 12889 O O . ASP F 2 75 ? 151.446 145.620 112.851 1.00 90.40 589 ASP F O 1
ATOM 12894 N N . GLN F 2 76 ? 149.878 145.036 114.359 1.00 82.32 590 GLN F N 1
ATOM 12895 C CA . GLN F 2 76 ? 148.817 145.161 113.365 1.00 82.32 590 GLN F CA 1
ATOM 12896 C C . GLN F 2 76 ? 148.566 146.609 112.969 1.00 82.32 590 GLN F C 1
ATOM 12897 O O . GLN F 2 76 ? 148.096 146.865 111.859 1.00 82.32 590 GLN F O 1
ATOM 12903 N N . GLN F 2 77 ? 148.877 147.565 113.839 1.00 83.53 591 GLN F N 1
ATOM 12904 C CA . GLN F 2 77 ? 148.710 148.956 113.436 1.00 83.53 591 GLN F CA 1
ATOM 12905 C C . GLN F 2 77 ? 149.824 149.422 112.523 1.00 83.53 591 GLN F C 1
ATOM 12906 O O . GLN F 2 77 ? 149.567 150.156 111.563 1.00 83.53 591 GLN F O 1
ATOM 12912 N N . LEU F 2 78 ? 151.061 149.020 112.808 1.00 84.34 592 LEU F N 1
ATOM 12913 C CA . LEU F 2 78 ? 152.133 149.349 111.876 1.00 84.34 592 LEU F CA 1
ATOM 12914 C C . LEU F 2 78 ? 151.971 148.616 110.555 1.00 84.34 592 LEU F C 1
ATOM 12915 O O . LEU F 2 78 ? 152.370 149.137 109.509 1.00 84.34 592 LEU F O 1
ATOM 12920 N N . LEU F 2 79 ? 151.362 147.434 110.572 1.00 89.17 593 LEU F N 1
ATOM 12921 C CA . LEU F 2 79 ? 151.121 146.730 109.328 1.00 89.17 593 LEU F CA 1
ATOM 12922 C C . LEU F 2 79 ? 149.887 147.255 108.609 1.00 89.17 593 LEU F C 1
ATOM 12923 O O . LEU F 2 79 ? 149.792 147.132 107.384 1.00 89.17 593 LEU F O 1
ATOM 12928 N N . GLY F 2 80 ? 148.960 147.868 109.337 1.00 90.31 594 GLY F N 1
ATOM 12929 C CA . GLY F 2 80 ? 147.714 148.320 108.759 1.00 90.31 594 GLY F CA 1
ATOM 12930 C C . GLY F 2 80 ? 147.866 149.568 107.925 1.00 90.31 594 GLY F C 1
ATOM 12931 O O . GLY F 2 80 ? 147.254 149.696 106.863 1.00 90.31 594 GLY F O 1
ATOM 12932 N N . LEU F 2 81 ? 148.702 150.491 108.382 1.00 94.51 595 LEU F N 1
ATOM 12933 C CA . LEU F 2 81 ? 148.873 151.748 107.674 1.00 94.51 595 LEU F CA 1
ATOM 12934 C C . LEU F 2 81 ? 149.787 151.630 106.466 1.00 94.51 595 LEU F C 1
ATOM 12935 O O . LEU F 2 81 ? 150.023 152.634 105.789 1.00 94.51 595 LEU F O 1
ATOM 12940 N N . TRP F 2 82 ? 150.307 150.444 106.176 1.00 93.29 596 TRP F N 1
ATOM 12941 C CA . TRP F 2 82 ? 151.179 150.248 105.033 1.00 93.29 596 TRP F CA 1
ATOM 12942 C C . TRP F 2 82 ? 150.474 149.537 103.895 1.00 93.29 596 TRP F C 1
ATOM 12943 O O . TRP F 2 82 ? 151.120 149.181 102.905 1.00 93.29 596 TRP F O 1
ATOM 12954 N N . GLY F 2 83 ? 149.167 149.330 104.012 1.00 103.63 597 GLY F N 1
ATOM 12955 C CA . GLY F 2 83 ? 148.429 148.579 103.013 1.00 103.63 597 GLY F CA 1
ATOM 12956 C C . GLY F 2 83 ? 148.815 147.119 102.967 1.00 103.63 597 GLY F C 1
ATOM 12957 O O . GLY F 2 83 ? 148.986 146.560 101.876 1.00 103.63 597 GLY F O 1
ATOM 12958 N N . CYS F 2 84 ? 148.976 146.487 104.128 1.00 99.62 598 CYS F N 1
ATOM 12959 C CA . CYS F 2 84 ? 149.473 145.121 104.178 1.00 99.62 598 CYS F CA 1
ATOM 12960 C C . CYS F 2 84 ? 148.757 144.281 105.220 1.00 99.62 598 CYS F C 1
ATOM 12961 O O . CYS F 2 84 ? 149.331 143.318 105.737 1.00 99.62 598 CYS F O 1
ATOM 12964 N N . THR F 2 85 ? 147.516 144.622 105.542 1.00 101.20 599 THR F N 1
ATOM 12965 C CA . THR F 2 85 ? 146.768 143.843 106.517 1.00 101.20 599 THR F CA 1
ATOM 12966 C C . THR F 2 85 ? 146.388 142.498 105.918 1.00 101.20 599 THR F C 1
ATOM 12967 O O . THR F 2 85 ? 145.620 142.433 104.954 1.00 101.20 599 THR F O 1
ATOM 12971 N N . GLY F 2 86 ? 146.938 141.428 106.480 1.00 107.04 600 GLY F N 1
ATOM 12972 C CA . GLY F 2 86 ? 146.684 140.084 106.018 1.00 107.04 600 GLY F CA 1
ATOM 12973 C C . GLY F 2 86 ? 147.830 139.463 105.254 1.00 107.04 600 GLY F C 1
ATOM 12974 O O . GLY F 2 86 ? 147.873 138.234 105.124 1.00 107.04 600 GLY F O 1
ATOM 12975 N N . LYS F 2 87 ? 148.752 140.263 104.743 1.00 101.39 601 LYS F N 1
ATOM 12976 C CA . LYS F 2 87 ? 149.899 139.708 104.049 1.00 101.39 601 LYS F CA 1
ATOM 12977 C C . LYS F 2 87 ? 151.038 139.443 105.023 1.00 101.39 601 LYS F C 1
ATOM 12978 O O . LYS F 2 87 ? 151.099 140.001 106.119 1.00 101.39 601 LYS F O 1
ATOM 12984 N N . THR F 2 88 ? 151.941 138.566 104.604 1.00 100.19 602 THR F N 1
ATOM 12985 C CA . THR F 2 88 ? 153.178 138.311 105.323 1.00 100.19 602 THR F CA 1
ATOM 12986 C C . THR F 2 88 ? 154.371 138.976 104.654 1.00 100.19 602 THR F C 1
ATOM 12987 O O . THR F 2 88 ? 155.265 139.477 105.344 1.00 100.19 602 THR F O 1
ATOM 12991 N N . ILE F 2 89 ? 154.374 139.039 103.328 1.00 102.19 603 ILE F N 1
ATOM 12992 C CA . ILE F 2 89 ? 155.434 139.675 102.557 1.00 102.19 603 ILE F CA 1
ATOM 12993 C C . ILE F 2 89 ? 154.794 140.750 101.695 1.00 102.19 603 ILE F C 1
ATOM 12994 O O . ILE F 2 89 ? 153.818 140.480 100.989 1.00 102.19 603 ILE F O 1
ATOM 12999 N N . CYS F 2 90 ? 155.331 141.963 101.757 1.00 109.23 604 CYS F N 1
ATOM 13000 C CA . CYS F 2 90 ? 154.854 143.054 100.925 1.00 109.23 604 CYS F CA 1
ATOM 13001 C C . CYS F 2 90 ? 155.990 143.663 100.126 1.00 109.23 604 CYS F C 1
ATOM 13002 O O . CYS F 2 90 ? 157.167 143.529 100.464 1.00 109.23 604 CYS F O 1
ATOM 13005 N N . CYS F 2 91 ? 155.607 144.342 99.058 1.00 119.34 605 CYS F N 1
ATOM 13006 C CA . CYS F 2 91 ? 156.460 145.294 98.377 1.00 119.34 605 CYS F CA 1
ATOM 13007 C C . CYS F 2 91 ? 155.882 146.680 98.617 1.00 119.34 605 CYS F C 1
ATOM 13008 O O . CYS F 2 91 ? 154.798 146.828 99.185 1.00 119.34 605 CYS F O 1
ATOM 13011 N N . THR F 2 92 ? 156.607 147.704 98.184 1.00 117.45 606 THR F N 1
ATOM 13012 C CA . THR F 2 92 ? 156.090 149.065 98.251 1.00 117.45 606 THR F CA 1
ATOM 13013 C C . THR F 2 92 ? 156.708 149.870 97.116 1.00 117.45 606 THR F C 1
ATOM 13014 O O . THR F 2 92 ? 157.397 149.327 96.249 1.00 117.45 606 THR F O 1
ATOM 13018 N N . ALA F 2 93 ? 156.446 151.173 97.113 1.00 119.84 607 ALA F N 1
ATOM 13019 C CA . ALA F 2 93 ? 157.004 152.068 96.116 1.00 119.84 607 ALA F CA 1
ATOM 13020 C C . ALA F 2 93 ? 158.164 152.896 96.646 1.00 119.84 607 ALA F C 1
ATOM 13021 O O . ALA F 2 93 ? 158.738 153.682 95.889 1.00 119.84 607 ALA F O 1
ATOM 13023 N N . VAL F 2 94 ? 158.527 152.738 97.913 1.00 112.62 608 VAL F N 1
ATOM 13024 C CA . VAL F 2 94 ? 159.552 153.581 98.517 1.00 112.62 608 VAL F CA 1
ATOM 13025 C C . VAL F 2 94 ? 160.928 153.071 98.117 1.00 112.62 608 VAL F C 1
ATOM 13026 O O . VAL F 2 94 ? 161.255 151.897 98.328 1.00 112.62 608 VAL F O 1
ATOM 13030 N N . ARG F 2 95 ? 161.738 153.953 97.539 1.00 122.70 609 ARG F N 1
ATOM 13031 C CA . ARG F 2 95 ? 163.107 153.601 97.208 1.00 122.70 609 ARG F CA 1
ATOM 13032 C C . ARG F 2 95 ? 163.954 153.488 98.468 1.00 122.70 609 ARG F C 1
ATOM 13033 O O . ARG F 2 95 ? 163.667 154.087 99.506 1.00 122.70 609 ARG F O 1
ATOM 13041 N N . TRP F 2 96 ? 165.017 152.704 98.358 1.00 125.99 610 TRP F N 1
ATOM 13042 C CA . TRP F 2 96 ? 165.942 152.461 99.453 1.00 125.99 610 TRP F CA 1
ATOM 13043 C C . TRP F 2 96 ? 167.108 153.423 99.330 1.00 125.99 610 TRP F C 1
ATOM 13044 O O . TRP F 2 96 ? 167.851 153.372 98.345 1.00 125.99 610 TRP F O 1
ATOM 13055 N N . ASN F 2 97 ? 167.273 154.290 100.321 1.00 135.20 611 ASN F N 1
ATOM 13056 C CA . ASN F 2 97 ? 168.381 155.227 100.280 1.00 135.20 611 ASN F CA 1
ATOM 13057 C C . ASN F 2 97 ? 169.689 154.504 100.568 1.00 135.20 611 ASN F C 1
ATOM 13058 O O . ASN F 2 97 ? 169.744 153.559 101.359 1.00 135.20 611 ASN F O 1
ATOM 13063 N N . LYS F 2 98 ? 170.749 154.960 99.910 1.00 135.30 612 LYS F N 1
ATOM 13064 C CA . LYS F 2 98 ? 172.072 154.399 100.129 1.00 135.30 612 LYS F CA 1
ATOM 13065 C C . LYS F 2 98 ? 172.756 154.970 101.364 1.00 135.30 612 LYS F C 1
ATOM 13066 O O . LYS F 2 98 ? 173.892 154.588 101.659 1.00 135.30 612 LYS F O 1
ATOM 13072 N N . THR F 2 99 ? 172.105 155.882 102.078 1.00 139.86 613 THR F N 1
ATOM 13073 C CA . THR F 2 99 ? 172.543 156.261 103.411 1.00 139.86 613 THR F CA 1
ATOM 13074 C C . THR F 2 99 ? 171.852 155.447 104.494 1.00 139.86 613 THR F C 1
ATOM 13075 O O . THR F 2 99 ? 172.296 155.470 105.646 1.00 139.86 613 THR F O 1
ATOM 13079 N N . TRP F 2 100 ? 170.788 154.724 104.148 1.00 131.18 614 TRP F N 1
ATOM 13080 C CA . TRP F 2 100 ? 170.052 153.921 105.114 1.00 131.18 614 TRP F CA 1
ATOM 13081 C C . TRP F 2 100 ? 170.846 152.684 105.483 1.00 131.18 614 TRP F C 1
ATOM 13082 O O . TRP F 2 100 ? 170.654 151.610 104.905 1.00 131.18 614 TRP F O 1
ATOM 13093 N N . GLY F 2 101 ? 171.731 152.826 106.447 1.00 136.11 615 GLY F N 1
ATOM 13094 C CA . GLY F 2 101 ? 172.614 151.747 106.810 1.00 136.11 615 GLY F CA 1
ATOM 13095 C C . GLY F 2 101 ? 173.849 151.745 105.947 1.00 136.11 615 GLY F C 1
ATOM 13096 O O . GLY F 2 101 ? 174.016 152.551 105.028 1.00 136.11 615 GLY F O 1
ATOM 13097 N N . ASN F 2 102 ? 174.746 150.815 106.252 1.00 146.93 616 ASN F N 1
ATOM 13098 C CA . ASN F 2 102 ? 176.007 150.747 105.531 1.00 146.93 616 ASN F CA 1
ATOM 13099 C C . ASN F 2 102 ? 175.757 149.941 104.266 1.00 146.93 616 ASN F C 1
ATOM 13100 O O . ASN F 2 102 ? 175.511 148.733 104.329 1.00 146.93 616 ASN F O 1
ATOM 13105 N N . ILE F 2 103 ? 175.809 150.607 103.119 1.00 133.81 617 ILE F N 1
ATOM 13106 C CA . ILE F 2 103 ? 175.287 150.058 101.877 1.00 133.81 617 ILE F CA 1
ATOM 13107 C C . ILE F 2 103 ? 176.429 149.564 101.007 1.00 133.81 617 ILE F C 1
ATOM 13108 O O . ILE F 2 103 ? 177.394 150.292 100.742 1.00 133.81 617 ILE F O 1
ATOM 13113 N N . SER F 2 104 ? 176.301 148.322 100.562 1.00 136.08 618 SER F N 1
ATOM 13114 C CA . SER F 2 104 ? 177.239 147.664 99.671 1.00 136.08 618 SER F CA 1
ATOM 13115 C C . SER F 2 104 ? 176.382 146.904 98.668 1.00 136.08 618 SER F C 1
ATOM 13116 O O . SER F 2 104 ? 175.224 147.267 98.432 1.00 136.08 618 SER F O 1
ATOM 13119 N N . ASP F 2 105 A 176.966 145.904 98.009 1.00 134.76 618 ASP F N 1
ATOM 13120 C CA . ASP F 2 105 A 176.172 144.980 97.206 1.00 134.76 618 ASP F CA 1
ATOM 13121 C C . ASP F 2 105 A 175.127 144.298 98.081 1.00 134.76 618 ASP F C 1
ATOM 13122 O O . ASP F 2 105 A 175.458 143.671 99.091 1.00 134.76 618 ASP F O 1
ATOM 13127 N N . TYR F 2 106 ? 173.862 144.447 97.692 1.00 135.39 619 TYR F N 1
ATOM 13128 C CA . TYR F 2 106 ? 172.758 143.946 98.497 1.00 135.39 619 TYR F CA 1
ATOM 13129 C C . TYR F 2 106 ? 172.680 142.425 98.477 1.00 135.39 619 TYR F C 1
ATOM 13130 O O . TYR F 2 106 ? 172.099 141.824 99.392 1.00 135.39 619 TYR F O 1
ATOM 13139 N N . GLN F 2 107 ? 173.248 141.793 97.449 1.00 130.80 620 GLN F N 1
ATOM 13140 C CA . GLN F 2 107 ? 173.263 140.339 97.391 1.00 130.80 620 GLN F CA 1
ATOM 13141 C C . GLN F 2 107 ? 174.172 139.768 98.471 1.00 130.80 620 GLN F C 1
ATOM 13142 O O . GLN F 2 107 ? 173.907 138.684 99.003 1.00 130.80 620 GLN F O 1
ATOM 13148 N N . VAL F 2 108 ? 175.220 140.511 98.833 1.00 132.01 621 VAL F N 1
ATOM 13149 C CA . VAL F 2 108 ? 176.042 140.167 99.986 1.00 132.01 621 VAL F CA 1
ATOM 13150 C C . VAL F 2 108 ? 175.230 140.278 101.271 1.00 132.01 621 VAL F C 1
ATOM 13151 O O . VAL F 2 108 ? 175.389 139.467 102.193 1.00 132.01 621 VAL F O 1
ATOM 13155 N N . ILE F 2 109 ? 174.332 141.267 101.342 1.00 131.96 622 ILE F N 1
ATOM 13156 C CA . ILE F 2 109 ? 173.473 141.439 102.513 1.00 131.96 622 ILE F CA 1
ATOM 13157 C C . ILE F 2 109 ? 172.527 140.254 102.662 1.00 131.96 622 ILE F C 1
ATOM 13158 O O . ILE F 2 109 ? 172.294 139.760 103.774 1.00 131.96 622 ILE F O 1
ATOM 13163 N N . TRP F 2 110 ? 172.008 139.743 101.546 1.00 131.84 623 TRP F N 1
ATOM 13164 C CA . TRP F 2 110 ? 171.175 138.546 101.632 1.00 131.84 623 TRP F CA 1
ATOM 13165 C C . TRP F 2 110 ? 171.987 137.293 101.927 1.00 131.84 623 TRP F C 1
ATOM 13166 O O . TRP F 2 110 ? 171.514 136.401 102.639 1.00 131.84 623 TRP F O 1
ATOM 13177 N N . ASN F 2 111 ? 173.197 137.194 101.391 1.00 133.05 624 ASN F N 1
ATOM 13178 C CA . ASN F 2 111 ? 173.922 135.935 101.462 1.00 133.05 624 ASN F CA 1
ATOM 13179 C C . ASN F 2 111 ? 174.772 135.771 102.712 1.00 133.05 624 ASN F C 1
ATOM 13180 O O . ASN F 2 111 ? 175.097 134.635 103.071 1.00 133.05 624 ASN F O 1
ATOM 13185 N N . ASN F 2 112 ? 175.147 136.857 103.383 1.00 137.57 625 ASN F N 1
ATOM 13186 C CA . ASN F 2 112 ? 176.154 136.782 104.432 1.00 137.57 625 ASN F CA 1
ATOM 13187 C C . ASN F 2 112 ? 175.677 137.307 105.776 1.00 137.57 625 ASN F C 1
ATOM 13188 O O . ASN F 2 112 ? 176.480 137.392 106.710 1.00 137.57 625 ASN F O 1
ATOM 13193 N N . TYR F 2 113 ? 174.405 137.654 105.908 1.00 125.51 626 TYR F N 1
ATOM 13194 C CA . TYR F 2 113 ? 173.882 138.158 107.165 1.00 125.51 626 TYR F CA 1
ATOM 13195 C C . TYR F 2 113 ? 172.800 137.237 107.705 1.00 125.51 626 TYR F C 1
ATOM 13196 O O . TYR F 2 113 ? 172.292 136.349 107.019 1.00 125.51 626 TYR F O 1
ATOM 13205 N N . THR F 2 114 ? 172.471 137.464 108.967 1.00 122.61 627 THR F N 1
ATOM 13206 C CA . THR F 2 114 ? 171.259 136.971 109.595 1.00 122.61 627 THR F CA 1
ATOM 13207 C C . THR F 2 114 ? 170.463 138.172 110.086 1.00 122.61 627 THR F C 1
ATOM 13208 O O . THR F 2 114 ? 170.885 139.321 109.936 1.00 122.61 627 THR F O 1
ATOM 13212 N N . TRP F 2 115 ? 169.301 137.895 110.679 1.00 115.16 628 TRP F N 1
ATOM 13213 C CA . TRP F 2 115 ? 168.432 138.979 111.124 1.00 115.16 628 TRP F CA 1
ATOM 13214 C C . TRP F 2 115 ? 169.030 139.732 112.302 1.00 115.16 628 TRP F C 1
ATOM 13215 O O . TRP F 2 115 ? 168.862 140.952 112.408 1.00 115.16 628 TRP F O 1
ATOM 13226 N N . GLN F 2 116 ? 169.734 139.028 113.191 1.00 118.26 629 GLN F N 1
ATOM 13227 C CA . GLN F 2 116 ? 170.422 139.697 114.289 1.00 118.26 629 GLN F CA 1
ATOM 13228 C C . GLN F 2 116 ? 171.540 140.596 113.792 1.00 118.26 629 GLN F C 1
ATOM 13229 O O . GLN F 2 116 ? 171.809 141.640 114.394 1.00 118.26 629 GLN F O 1
ATOM 13235 N N . GLN F 2 117 ? 172.189 140.221 112.696 1.00 126.12 630 GLN F N 1
ATOM 13236 C CA . GLN F 2 117 ? 173.241 141.069 112.161 1.00 126.12 630 GLN F CA 1
ATOM 13237 C C . GLN F 2 117 ? 172.665 142.263 111.418 1.00 126.12 630 GLN F C 1
ATOM 13238 O O . GLN F 2 117 ? 173.188 143.377 111.527 1.00 126.12 630 GLN F O 1
ATOM 13244 N N . TRP F 2 118 ? 171.584 142.055 110.670 1.00 130.64 631 TRP F N 1
ATOM 13245 C CA . TRP F 2 118 ? 171.012 143.146 109.895 1.00 130.64 631 TRP F CA 1
ATOM 13246 C C . TRP F 2 118 ? 170.240 144.123 110.769 1.00 130.64 631 TRP F C 1
ATOM 13247 O O . TRP F 2 118 ? 170.156 145.312 110.436 1.00 130.64 631 TRP F O 1
ATOM 13258 N N . ASP F 2 119 ? 169.719 143.655 111.907 1.00 134.01 632 ASP F N 1
ATOM 13259 C CA . ASP F 2 119 ? 168.905 144.505 112.767 1.00 134.01 632 ASP F CA 1
ATOM 13260 C C . ASP F 2 119 ? 169.725 145.595 113.443 1.00 134.01 632 ASP F C 1
ATOM 13261 O O . ASP F 2 119 ? 169.174 146.637 113.818 1.00 134.01 632 ASP F O 1
ATOM 13266 N N . ARG F 2 120 ? 171.029 145.376 113.608 1.00 139.83 633 ARG F N 1
ATOM 13267 C CA . ARG F 2 120 ? 171.896 146.444 114.088 1.00 139.83 633 ARG F CA 1
ATOM 13268 C C . ARG F 2 120 ? 171.968 147.579 113.082 1.00 139.83 633 ARG F C 1
ATOM 13269 O O . ARG F 2 120 ? 171.989 148.755 113.458 1.00 139.83 633 ARG F O 1
ATOM 13277 N N . GLU F 2 121 ? 171.984 147.247 111.799 1.00 145.02 634 GLU F N 1
ATOM 13278 C CA . GLU F 2 121 ? 172.072 148.275 110.782 1.00 145.02 634 GLU F CA 1
ATOM 13279 C C . GLU F 2 121 ? 170.703 148.865 110.463 1.00 145.02 634 GLU F C 1
ATOM 13280 O O . GLU F 2 121 ? 170.626 149.936 109.852 1.00 145.02 634 GLU F O 1
ATOM 13286 N N . VAL F 2 122 ? 169.628 148.184 110.872 1.00 136.79 635 VAL F N 1
ATOM 13287 C CA . VAL F 2 122 ? 168.275 148.716 110.713 1.00 136.79 635 VAL F CA 1
ATOM 13288 C C . VAL F 2 122 ? 168.073 149.967 111.562 1.00 136.79 635 VAL F C 1
ATOM 13289 O O . VAL F 2 122 ? 167.471 150.949 111.106 1.00 136.79 635 VAL F O 1
ATOM 13293 N N . ASN F 2 123 ? 168.597 149.966 112.788 1.00 130.18 636 ASN F N 1
ATOM 13294 C CA . ASN F 2 123 ? 168.392 151.067 113.721 1.00 130.18 636 ASN F CA 1
ATOM 13295 C C . ASN F 2 123 ? 169.050 152.352 113.221 1.00 130.18 636 ASN F C 1
ATOM 13296 O O . ASN F 2 123 ? 169.897 152.329 112.323 1.00 130.18 636 ASN F O 1
ATOM 13301 N N . ASN F 2 124 ? 168.611 153.473 113.824 1.00 140.47 637 ASN F N 1
ATOM 13302 C CA . ASN F 2 124 ? 168.755 154.890 113.449 1.00 140.47 637 ASN F CA 1
ATOM 13303 C C . ASN F 2 124 ? 167.863 155.258 112.263 1.00 140.47 637 ASN F C 1
ATOM 13304 O O . ASN F 2 124 ? 167.809 156.427 111.871 1.00 140.47 637 ASN F O 1
ATOM 13309 N N . TYR F 2 125 ? 167.166 154.282 111.678 1.00 125.72 638 TYR F N 1
ATOM 13310 C CA . TYR F 2 125 ? 166.354 154.514 110.489 1.00 125.72 638 TYR F CA 1
ATOM 13311 C C . TYR F 2 125 ? 164.931 154.024 110.701 1.00 125.72 638 TYR F C 1
ATOM 13312 O O . TYR F 2 125 ? 164.209 153.771 109.731 1.00 125.72 638 TYR F O 1
ATOM 13321 N N . THR F 2 126 ? 164.527 153.891 111.959 1.00 119.45 639 THR F N 1
ATOM 13322 C CA . THR F 2 126 ? 163.241 153.297 112.288 1.00 119.45 639 THR F CA 1
ATOM 13323 C C . THR F 2 126 ? 162.097 154.243 111.953 1.00 119.45 639 THR F C 1
ATOM 13324 O O . THR F 2 126 ? 161.261 153.947 111.088 1.00 119.45 639 THR F O 1
ATOM 13328 N N . GLY F 2 127 ? 162.067 155.406 112.609 1.00 126.22 640 GLY F N 1
ATOM 13329 C CA . GLY F 2 127 ? 160.943 156.314 112.464 1.00 126.22 640 GLY F CA 1
ATOM 13330 C C . GLY F 2 127 ? 160.856 156.964 111.101 1.00 126.22 640 GLY F C 1
ATOM 13331 O O . GLY F 2 127 ? 159.755 157.259 110.625 1.00 126.22 640 GLY F O 1
ATOM 13332 N N . LEU F 2 128 ? 162.003 157.154 110.441 1.00 119.34 641 LEU F N 1
ATOM 13333 C CA . LEU F 2 128 ? 162.022 157.756 109.111 1.00 119.34 641 LEU F CA 1
ATOM 13334 C C . LEU F 2 128 ? 161.308 156.873 108.095 1.00 119.34 641 LEU F C 1
ATOM 13335 O O . LEU F 2 128 ? 160.395 157.326 107.395 1.00 119.34 641 LEU F O 1
ATOM 13340 N N . ILE F 2 129 ? 161.693 155.598 108.027 1.00 112.65 642 ILE F N 1
ATOM 13341 C CA . ILE F 2 129 ? 161.048 154.674 107.104 1.00 112.65 642 ILE F CA 1
ATOM 13342 C C . ILE F 2 129 ? 159.617 154.396 107.543 1.00 112.65 642 ILE F C 1
ATOM 13343 O O . ILE F 2 129 ? 158.706 154.287 106.708 1.00 112.65 642 ILE F O 1
ATOM 13348 N N . TYR F 2 130 ? 159.378 154.347 108.856 1.00 108.82 643 TYR F N 1
ATOM 13349 C CA . TYR F 2 130 ? 158.029 154.056 109.326 1.00 108.82 643 TYR F CA 1
ATOM 13350 C C . TYR F 2 130 ? 157.084 155.240 109.167 1.00 108.82 643 TYR F C 1
ATOM 13351 O O . TYR F 2 130 ? 155.873 155.069 109.332 1.00 108.82 643 TYR F O 1
ATOM 13360 N N . THR F 2 131 ? 157.602 156.428 108.865 1.00 114.98 644 THR F N 1
ATOM 13361 C CA . THR F 2 131 ? 156.754 157.536 108.453 1.00 114.98 644 THR F CA 1
ATOM 13362 C C . THR F 2 131 ? 156.645 157.633 106.933 1.00 114.98 644 THR F C 1
ATOM 13363 O O . THR F 2 131 ? 155.567 157.962 106.413 1.00 114.98 644 THR F O 1
ATOM 13367 N N . LEU F 2 132 ? 157.727 157.311 106.212 1.00 112.64 645 LEU F N 1
ATOM 13368 C CA . LEU F 2 132 ? 157.695 157.372 104.752 1.00 112.64 645 LEU F CA 1
ATOM 13369 C C . LEU F 2 132 ? 156.751 156.336 104.157 1.00 112.64 645 LEU F C 1
ATOM 13370 O O . LEU F 2 132 ? 156.098 156.604 103.143 1.00 112.64 645 LEU F O 1
ATOM 13375 N N . LEU F 2 133 ? 156.649 155.158 104.778 1.00 107.40 646 LEU F N 1
ATOM 13376 C CA . LEU F 2 133 ? 155.709 154.157 104.280 1.00 107.40 646 LEU F CA 1
ATOM 13377 C C . LEU F 2 133 ? 154.266 154.595 104.488 1.00 107.40 646 LEU F C 1
ATOM 13378 O O . LEU F 2 133 ? 153.424 154.426 103.594 1.00 107.40 646 LEU F O 1
ATOM 13383 N N . GLU F 2 134 ? 153.967 155.176 105.652 1.00 116.07 647 GLU F N 1
ATOM 13384 C CA . GLU F 2 134 ? 152.611 155.631 105.925 1.00 116.07 647 GLU F CA 1
ATOM 13385 C C . GLU F 2 134 ? 152.240 156.826 105.066 1.00 116.07 647 GLU F C 1
ATOM 13386 O O . GLU F 2 134 ? 151.059 157.029 104.768 1.00 116.07 647 GLU F O 1
ATOM 13392 N N . GLU F 2 135 ? 153.224 157.623 104.658 1.00 118.60 648 GLU F N 1
ATOM 13393 C CA . GLU F 2 135 ? 152.925 158.679 103.702 1.00 118.60 648 GLU F CA 1
ATOM 13394 C C . GLU F 2 135 ? 152.716 158.109 102.305 1.00 118.60 648 GLU F C 1
ATOM 13395 O O . GLU F 2 135 ? 151.772 158.495 101.608 1.00 118.60 648 GLU F O 1
ATOM 13401 N N . ALA F 2 136 ? 153.566 157.175 101.886 1.00 111.60 649 ALA F N 1
ATOM 13402 C CA . ALA F 2 136 ? 153.547 156.721 100.505 1.00 111.60 649 ALA F CA 1
ATOM 13403 C C . ALA F 2 136 ? 152.443 155.719 100.206 1.00 111.60 649 ALA F C 1
ATOM 13404 O O . ALA F 2 136 ? 152.177 155.460 99.029 1.00 111.60 649 ALA F O 1
ATOM 13406 N N . ASN F 2 137 ? 151.809 155.126 101.215 1.00 111.39 650 ASN F N 1
ATOM 13407 C CA . ASN F 2 137 ? 150.667 154.256 100.945 1.00 111.39 650 ASN F CA 1
ATOM 13408 C C . ASN F 2 137 ? 149.329 154.974 101.068 1.00 111.39 650 ASN F C 1
ATOM 13409 O O . ASN F 2 137 ? 148.607 155.110 100.077 1.00 111.39 650 ASN F O 1
ATOM 13414 N N . THR F 2 138 ? 148.997 155.465 102.261 1.00 119.85 651 THR F N 1
ATOM 13415 C CA . THR F 2 138 ? 147.651 155.960 102.514 1.00 119.85 651 THR F CA 1
ATOM 13416 C C . THR F 2 138 ? 147.375 157.308 101.870 1.00 119.85 651 THR F C 1
ATOM 13417 O O . THR F 2 138 ? 146.211 157.706 101.780 1.00 119.85 651 THR F O 1
ATOM 13421 N N . GLN F 2 139 ? 148.404 158.014 101.427 1.00 123.81 652 GLN F N 1
ATOM 13422 C CA . GLN F 2 139 ? 148.230 159.298 100.772 1.00 123.81 652 GLN F CA 1
ATOM 13423 C C . GLN F 2 139 ? 148.581 159.265 99.299 1.00 123.81 652 GLN F C 1
ATOM 13424 O O . GLN F 2 139 ? 147.856 159.835 98.486 1.00 123.81 652 GLN F O 1
ATOM 13430 N N . GLN F 2 140 ? 149.675 158.604 98.931 1.00 117.08 653 GLN F N 1
ATOM 13431 C CA . GLN F 2 140 ? 150.103 158.634 97.542 1.00 117.08 653 GLN F CA 1
ATOM 13432 C C . GLN F 2 140 ? 149.267 157.703 96.675 1.00 117.08 653 GLN F C 1
ATOM 13433 O O . GLN F 2 140 ? 148.995 158.023 95.513 1.00 117.08 653 GLN F O 1
ATOM 13439 N N . GLU F 2 141 ? 148.833 156.569 97.217 1.00 114.20 654 GLU F N 1
ATOM 13440 C CA . GLU F 2 141 ? 148.015 155.663 96.424 1.00 114.20 654 GLU F CA 1
ATOM 13441 C C . GLU F 2 141 ? 146.539 156.030 96.470 1.00 114.20 654 GLU F C 1
ATOM 13442 O O . GLU F 2 141 ? 145.859 155.966 95.443 1.00 114.20 654 GLU F O 1
ATOM 13448 N N . LYS F 2 142 ? 146.033 156.438 97.636 1.00 115.49 655 LYS F N 1
ATOM 13449 C CA . LYS F 2 142 ? 144.595 156.648 97.783 1.00 115.49 655 LYS F CA 1
ATOM 13450 C C . LYS F 2 142 ? 144.126 157.898 97.051 1.00 115.49 655 LYS F C 1
ATOM 13451 O O . LYS F 2 142 ? 143.021 157.916 96.494 1.00 115.49 655 LYS F O 1
ATOM 13457 N N . ASN F 2 143 ? 144.950 158.950 97.043 1.00 122.23 656 ASN F N 1
ATOM 13458 C CA . ASN F 2 143 ? 144.602 160.154 96.297 1.00 122.23 656 ASN F CA 1
ATOM 13459 C C . ASN F 2 143 ? 144.588 159.883 94.802 1.00 122.23 656 ASN F C 1
ATOM 13460 O O . ASN F 2 143 ? 143.672 160.317 94.096 1.00 122.23 656 ASN F O 1
ATOM 13465 N N . GLU F 2 144 ? 145.576 159.140 94.308 1.00 124.31 657 GLU F N 1
ATOM 13466 C CA . GLU F 2 144 ? 145.591 158.778 92.899 1.00 124.31 657 GLU F CA 1
ATOM 13467 C C . GLU F 2 144 ? 144.520 157.753 92.561 1.00 124.31 657 GLU F C 1
ATOM 13468 O O . GLU F 2 144 ? 144.163 157.608 91.389 1.00 124.31 657 GLU F O 1
ATOM 13474 N N . LYS F 2 145 ? 144.002 157.041 93.556 1.00 119.26 658 LYS F N 1
ATOM 13475 C CA . LYS F 2 145 ? 142.890 156.140 93.303 1.00 119.26 658 LYS F CA 1
ATOM 13476 C C . LYS F 2 145 ? 141.577 156.904 93.213 1.00 119.26 658 LYS F C 1
ATOM 13477 O O . LYS F 2 145 ? 140.743 156.615 92.348 1.00 119.26 658 LYS F O 1
ATOM 13483 N N . GLU F 2 146 ? 141.384 157.895 94.077 1.00 121.99 659 GLU F N 1
ATOM 13484 C CA . GLU F 2 146 ? 140.105 158.588 94.132 1.00 121.99 659 GLU F CA 1
ATOM 13485 C C . GLU F 2 146 ? 140.014 159.778 93.191 1.00 121.99 659 GLU F C 1
ATOM 13486 O O . GLU F 2 146 ? 138.915 160.099 92.725 1.00 121.99 659 GLU F O 1
ATOM 13492 N N . LEU F 2 147 ? 141.124 160.455 92.906 1.00 124.38 660 LEU F N 1
ATOM 13493 C CA . LEU F 2 147 ? 141.077 161.671 92.102 1.00 124.38 660 LEU F CA 1
ATOM 13494 C C . LEU F 2 147 ? 141.439 161.442 90.644 1.00 124.38 660 LEU F C 1
ATOM 13495 O O . LEU F 2 147 ? 140.766 161.982 89.761 1.00 124.38 660 LEU F O 1
ATOM 13500 N N . LEU F 2 148 ? 142.499 160.675 90.370 1.00 130.05 661 LEU F N 1
ATOM 13501 C CA . LEU F 2 148 ? 142.853 160.377 88.986 1.00 130.05 661 LEU F CA 1
ATOM 13502 C C . LEU F 2 148 ? 141.820 159.463 88.346 1.00 130.05 661 LEU F C 1
ATOM 13503 O O . LEU F 2 148 ? 141.443 159.655 87.183 1.00 130.05 661 LEU F O 1
ATOM 13508 N N . GLU F 2 149 ? 141.340 158.478 89.090 1.00 128.80 662 GLU F N 1
ATOM 13509 C CA . GLU F 2 149 ? 140.208 157.669 88.671 1.00 128.80 662 GLU F CA 1
ATOM 13510 C C . GLU F 2 149 ? 138.969 158.222 89.359 1.00 128.80 662 GLU F C 1
ATOM 13511 O O . GLU F 2 149 ? 138.867 158.169 90.589 1.00 128.80 662 GLU F O 1
ATOM 13517 N N . LEU F 2 150 ? 138.033 158.748 88.559 1.00 132.14 663 LEU F N 1
ATOM 13518 C CA . LEU F 2 150 ? 136.869 159.463 89.079 1.00 132.14 663 LEU F CA 1
ATOM 13519 C C . LEU F 2 150 ? 135.916 158.565 89.853 1.00 132.14 663 LEU F C 1
ATOM 13520 O O . LEU F 2 150 ? 135.095 159.073 90.623 1.00 132.14 663 LEU F O 1
ATOM 13525 N N . ASP F 2 151 ? 136.007 157.256 89.668 1.00 138.82 664 ASP F N 1
ATOM 13526 C CA . ASP F 2 151 ? 135.069 156.336 90.273 1.00 138.82 664 ASP F CA 1
ATOM 13527 C C . ASP F 2 151 ? 135.813 155.272 91.074 1.00 138.82 664 ASP F C 1
ATOM 13528 O O . ASP F 2 151 ? 136.973 154.971 90.796 1.00 138.82 664 ASP F O 1
#

B-factor: mean 114.07, std 25.69, range [41.3, 206.44]

Foldseek 3Di:
DFFDKDKFFQDFDWDFDDDAWFWEADPDAPCALVRCPPGHHHDPDFDKFWDAPDWDWDFLVVAPVLVNVVVVVLVSVVVQLVVFFWDQQVFFWWQWDQDDDVQFQSVQKIKTWDWFQAAVNPDTDIDIFMAGPVQWDADDDDRGIGGPPNPPATETAGDPVYKNFFGWIKIFHDPQKWKKFADDLDDQRTGIGGGIMITGIGGTDGLFQKKQFFWPDDARDPAWAWHDDPLPWWIKIFGHDWWKKKKWDFFFFDWDWDHNYDVNIAIGRPDTPDDGGAIKMWTQLVVVVVRVVRVQVNVCVVVVAGDDEAQADDDDLLFQFIWGCFILWIKTWHCSPSVPSVVVNVDRPIDMIGIHTHQWDLPLLVSGHIYGRHDDTDTDMGMTITGMGMFTWADQCPPPVDDCGNPRYRNTRIDSDSSVSSSVHPSTIGMIGGDRIDMDRRNDDDD/DQVPDFCPPPCQPPFQLPVPGGPVVVVVVCVVVNVVVVVVVVVVQVLCVLLVHRPHDDDDFDDDDDCVQFPDDPCVCVRGPDGPVRVVVSNPPCPVVVSVVSSCRHPPVVVCCVCPVDVD/DFFDKDKFFQDFDWDFDDDAWFWEADPDAPCALVRCPPGHHHDPDFDKFWDAPDWDWDFLVVAPVLVNVVVVVLVSVVVQLVVFFWDQQVFFWWQWDQDDDVQFQSVQKIKTWDWFQAAVNPDTDIDIFMAGPVQWDADDDDRGIGGPPNPPATETAGDPVYKNFFGWIKIFHDPQKWKKFADDLDDQRTGIGGGIMITGIGGTDGLFQKKQFFWPDDARDPAWAWHDDPLPWWIKIFGHDWWKKKKWDFFFFDWDWDHNYDVNIAIGRPDTPDDGGAIKMWTQLVVVVVRVVRVQVNVCVVVVAGDDEAQADDDDLLFQFIWGCFILWIKTWHCSPSVPSVVVNVDRPIDMIGIHTHQWDLPLLVSGHIYGRHDDTDTDMGMTITGMGMFTWADQCPPPVDDCGNPRYRNTRIDSDSSVSSSVHPSTIGMIGGDRIDMDRRNDDDD/DQVPDFCPPPCQPPFQLPVPGGPVVVVVVCVVVNVVVVVVVVVVQVLCVLLVHRPHDDDDFDDDDDCVQFPDDPCVCVRGPDGPVRVVVSNPPCPVVVSVVSSCRHPPVVVCCVCPVDVD/DFFDKDKFFQDFDWDFDDDAWFWEADPDAPCALVRCPPGHHHDPDFDKFWDAPDWDWDFLVVAPVLVNVVVVVLVSVVVQLVVFFWDQQVFFWWQWDQDDDVQFQSVQKIKTWDWFQAAVNPDTDIDIFMAGPVQWDADDDDRGIGGPPNPPATETAGDPVYKNFFGWIKIFHDPQKWKKFADDLDDQRTGIGGGIMITGIGGTDGLFQKKQFFWPDDARDPAWAWHDDPLPWWIKIFGHDWWKKKKWDFFFFDWDWDHNYDVNIAIGRPDTPDDGGAIKMWTQLVVVVVRVVRVQVNVCVVVVAGDDEAQADDDDLLFQFIWGCFILWIKTWHCSPSVPSVVVNVDRPIDMIGIHTHQWDLPLLVSGHIYGRHDDTDTDMGMTITGMGMFTWADQCPPPVDDCGNPRYRNTRIDSDSSVSSSVHPSTIGMIGGDRIDMDRRNDDDD/DQVPDFCPPPCQPPFQLPVPGGPVVVVVVCVVVNVVVVVVVVVVQVLCVLLVHRPHDDDDFDDDDDCVQFPDDPCVCVRGPDGPVRVVVSNPPCPVVVSVVSSCRHPPVVVCCVCPVDVD

Sequence (1701 aa):
ENWWVTVYYGVPVWREAKTTLFCASDAKSYHNIWATQACVPTDPTPQEVLLPNVTEEFNMWENYMVDQMQEDIISLWEQSLKPCVKLTPLCVTLTCNNPTNTDDRLGDMRNCSFNVTTELRDKKRKVYSLFYVEDITAIGNNSTYRLINCNTTAITQACPKTSFEPIPIHYCAPAGFALLKCNDIDYKGNETCKNVSTVHCTHGIKPVATTQLILNGSTADNQTVARIDPSENLAIIQLKDPVKITCRRPGNNTRGQIQIGPAMTFYNIENVVGDTRKAYCEINGTQWAKALNETKEVLRNILRKNISFMVPSGGDPEVTNHHFNCGGEFFYCNTSEIINITKINKTENMTIIPCRIRQIVNSWMRVGKGIFAPPIRGNITCTSNITGMLLEIHKNREDQGEDQDQNNTYVCLTGGNMKDIWRSELYKYKIVEIQPLGVAPTKCRRYLGALFLGFLGAAGSTMGAASVVLSVWGIKQLQARVLAVERYLRDQQLLGLWGCTGKTICCTAVRWNKTWGNISDYQVIWNNYTWQQWDREVNNYTGLIYTLLEEANTQQEKNEKELLELDENWWVTVYYGVPVWREAKTTLFCASDAKSYHNIWATQACVPTDPTPQEVLLPNVTEEFNMWENYMVDQMQEDIISLWEQSLKPCVKLTPLCVTLTCNNPTNTDDRLGDMRNCSFNVTTELRDKKRKVYSLFYVEDITAIGNNSTYRLINCNTTAITQACPKTSFEPIPIHYCAPAGFALLKCNDIDYKGNETCKNVSTVHCTHGIKPVATTQLILNGSTADNQTVARIDPSENLAIIQLKDPVKITCRRPGNNTRGQIQIGPAMTFYNIENVVGDTRKAYCEINGTQWAKALNETKEVLRNILRKNISFMVPSGGDPEVTNHHFNCGGEFFYCNTSEIINITKINKTENMTIIPCRIRQIVNSWMRVGKGIFAPPIRGNITCTSNITGMLLEIHKNREDQGEDQDQNNTYVCLTGGNMKDIWRSELYKYKIVEIQPLGVAPTKCRRYLGALFLGFLGAAGSTMGAASVVLSVWGIKQLQARVLAVERYLRDQQLLGLWGCTGKTICCTAVRWNKTWGNISDYQVIWNNYTWQQWDREVNNYTGLIYTLLEEANTQQEKNEKELLELDENWWVTVYYGVPVWREAKTTLFCASDAKSYHNIWATQACVPTDPTPQEVLLPNVTEEFNMWENYMVDQMQEDIISLWEQSLKPCVKLTPLCVTLTCNNPTNTDDRLGDMRNCSFNVTTELRDKKRKVYSLFYVEDITAIGNNSTYRLINCNTTAITQACPKTSFEPIPIHYCAPAGFALLKCNDIDYKGNETCKNVSTVHCTHGIKPVATTQLILNGSTADNQTVARIDPSENLAIIQLKDPVKITCRRPGNNTRGQIQIGPAMTFYNIENVVGDTRKAYCEINGTQWAKALNETKEVLRNILRKNISFMVPSGGDPEVTNHHFNCGGEFFYCNTSEIINITKINKTENMTIIPCRIRQIVNSWMRVGKGIFAPPIRGNITCTSNITGMLLEIHKNREDQGEDQDQNNTYVCLTGGNMKDIWRSELYKYKIVEIQPLGVAPTKCRRYLGALFLGFLGAAGSTMGAASVVLSVWGIKQLQARVLAVERYLRDQQLLGLWGCTGKTICCTAVRWNKTWGNISDYQVIWNNYTWQQWDREVNNYTGLIYTLLEEANTQQEKNEKELLELD

Solvent-accessible surface area: 79683 Å² total; per-residue (Å²): 152,38,35,21,1,3,10,47,26,9,3,10,3,24,104,134,28,148,18,46,1,22,0,4,6,53,85,143,80,244,162,38,12,10,36,23,117,40,21,38,98,51,90,133,90,123,89,83,41,110,3,94,147,14,92,24,108,12,66,4,30,134,19,82,1,1,64,24,8,33,112,11,7,46,56,15,4,67,93,23,10,144,114,15,35,130,6,56,44,5,10,13,37,3,87,9,96,98,26,110,169,182,64,44,7,39,45,51,0,56,42,0,32,8,83,5,34,13,38,24,129,61,129,118,116,160,18,108,0,12,6,14,55,66,1,16,66,70,82,40,169,122,35,47,57,47,5,48,15,3,75,74,36,40,7,10,9,2,40,62,181,34,45,14,106,37,19,45,14,35,7,2,2,11,26,8,30,10,0,1,44,7,56,59,112,69,18,130,1,80,102,65,0,132,79,0,0,4,16,66,36,4,64,28,11,91,5,20,13,1,1,13,13,5,12,68,24,39,48,14,107,82,102,4,13,13,13,34,26,84,83,115,73,12,5,3,0,3,2,81,52,72,1,146,8,44,3,100,4,15,12,78,9,62,70,24,117,13,60,9,6,36,64,46,33,4,34,6,12,51,74,15,92,53,48,58,109,74,3,46,1,34,5,58,9,76,69,12,15,121,5,8,88,32,0,74,74,24,2,86,104,71,54,210,64,82,27,39,49,88,82,23,71,79,59,73,46,27,44,28,27,3,3,12,44,26,24,14,3,2,2,25,2,69,12,40,109,9,29,78,25,113,134,18,63,150,81,161,122,104,25,111,12,70,4,137,10,37,3,3,4,56,0,10,46,106,38,27,73,0,0,5,0,10,6,52,150,15,117,24,76,39,97,26,57,0,4,2,10,1,5,39,24,13,57,79,157,137,96,69,81,135,50,3,52,106,53,0,22,4,30,20,15,11,6,11,47,6,58,7,8,4,32,6,18,1,20,59,5,24,9,2,34,13,46,4,20,13,5,1,2,14,116,4,105,63,189,145,7,65,14,71,19,12,97,6,24,52,16,11,53,55,15,47,83,36,67,21,34,97,79,28,9,30,106,14,62,14,72,15,54,5,67,20,5,11,28,16,6,66,0,40,23,33,12,15,32,8,49,6,37,27,99,16,20,9,15,7,56,18,121,7,67,133,88,17,9,120,39,76,85,18,77,71,8,50,84,101,82,30,19,65,98,3,26,197,65,27,55,149,56,60,46,96,5,35,74,59,2,18,93,24,7,12,58,106,79,41,62,94,115,52,135,154,71,138,78,151,38,36,22,0,2,9,48,25,9,3,9,3,24,101,136,28,148,18,45,1,24,0,4,5,53,87,144,80,242,158,40,12,10,36,22,117,40,21,40,95,51,90,131,91,121,89,82,41,111,3,94,144,14,90,24,108,13,67,3,32,133,18,82,0,0,64,23,9,31,110,9,6,48,56,15,4,67,93,22,10,144,110,14,36,129,5,56,44,4,10,13,38,3,88,9,96,98,26,110,168,182,63,42,8,39,45,51,0,57,41,0,31,10,84,4,36,13,39,25,130,60,128,121,117,159,18,109,0,12,5,15,54,67,0,16,66,69,80,40,169,124,34,46,58,47,4,49,16,3,74,74,37,38,7,11,10,2,40,62,179,33,47,13,106,37,20,44,14,37,7,2,1,11,25,9,30,10,0,1,44,6,56,59,112,69,18,131,1,80,104,67,0,132,79,0,0,4,16,64,37,5,66,28,12,91,5,21,13,1,1,12,14,5,11,67,24,39,48,13,106,82,101,4,13,12,13,35,25,82,84,112,74,11,5,2,0,3,2,81,50,70,1,145,7,44,2,99,4,13,12,77,9,62,69,23,116,14,61,10,6,36,64,48,33,3,33,6,13,50,73,17,91,53,48,58,108,74,3,46,1,33,6,58,8,76,69,10,16,120,5,8,88,32,0,72,74,25,2,85,102,71,53,212,65,80,26,40,49,89,80,23,71,80,59,74,45,27,44,30,27,3,3,13,44,27,24,14,4,2,2,23,2,71,12,41,110,10,29,79,25,114,135,17,63,150,80,160,121,106,24,112,14,70,5,137,11,37,3,3,3,57,0,10,48,106,39,28,71,0,0,5,0,10,6,52,151,15,117,26,76,40,97,25,57,0,4,2,11,0,6,38,23,15,56,81,157,137,98,69,82,136,51,3,53,104,54,0,21,4,29,20,14,11,6,11,47,6,57,8,7,4,30,6,17,1,20,60,5,24,9,1,33,11,44,4,19,14,4,1,2,13,120,3,105,66,184,145,7,64,13,68,18,12,96,6,22,52,14,9,51,56,15,46,83,35,64,18,34,100,82,27,11,31,108,16,64,14,73,14,56,5,67,19,6,10,27,12,5,65,1,40,21,32,10,16,32,7,49,6,38,26,96,12,20,7,15,7,56,18,119,7,67,136,89,16,9,120,40,76,86,20,78,73,7,53,83,100,82,30,18,66,97,4,26,197,64,28,56,145,57,62,45,95,5,36,74,61,2,18,93,25,6,12,58,108,78,42,59,94,113,53,138,150,71,138,76,152,37,34,20,1,2,10,46,26,10,2,9,2,25,106,134,28,148,18,47,1,23,0,4,5,52,85,143,80,245,159,38,11,10,36,21,119,40,21,38,94,50,92,132,91,120,90,81,41,110,3,94,147,14,91,24,108,12,67,3,29,135,20,81,1,1,64,24,8,32,113,11,6,48,56,15,4,67,94,23,10,146,114,14,34,129,6,54,44,4,10,13,39,4,89,9,98,99,26,111,167,183,66,44,8,39,44,52,0,56,43,0,31,9,83,3,36,13,39,24,132,60,128,118,116,158,18,108,0,13,6,15,56,68,1,16,66,69,83,41,169,123,36,47,58,48,5,48,16,3,73,74,36,38,7,11,9,2,39,62,179,33,46,14,108,38,20,43,15,34,7,2,1,12,26,10,30,10,0,0,44,6,56,60,112,70,19,131,1,80,104,67,0,133,78,0,0,4,17,65,37,5,66,27,11,92,5,22,14,1,1,12,14,4,12,67,25,38,47,12,106,81,103,4,12,13,13,36,26,85,84,114,74,11,4,3,0,3,2,83,52,72,1,145,7,45,2,99,4,15,11,78,10,63,70,24,117,13,58,9,6,36,63,47,35,3,34,5,12,52,74,15,92,53,47,58,109,74,2,46,1,34,5,58,9,77,68,11,15,119,5,8,90,31,0,74,74,26,4,86,104,70,54,212,65,80,27,41,48,88,80,23,72,80,61,74,46,27,44,28,27,3,4,12,45,27,26,14,4,1,2,22,1,72,12,41,108,11,28,78,25,113,134,18,62,151,81,163,121,106,24,109,14,71,5,136,11,37,4,3,3,57,0,12,47,107,38,26,71,0,0,4,0,9,6,52,148,15,114,26,78,40,97,25,56,1,4,2,10,0,6,38,23,14,57,81,155,138,95,68,82,138,50,3,55,104,54,0,22,4,29,20,16,11,6,11,47,6,59,7,8,3,32,7,17,1,20,59,5,26,10,2,35,12,45,4,22,14,4,0,0,15,117,4,106,61,187,145,7,66,13,72,18,12,97,5,23,52,15,11,52,54,14,46,82,35,68,22,33,101,82,29,11,31,109,15,66,13,72,16,59,4,68,21,5,10,28,15,6,66,1,38,25,33,13,14,29,8,50,6,35,26,96,14,21,7,16,7,58,17,123,8,66,134,89,16,10,121,40,76,86,19,75,72,7,49,82,100,82,32,19,65,98,4,26,199,63,29,57,148,57,62,45,96,6,36,71,60,2,15,94,24,7,12,55,106,78,41,61,94,114,52,136,151,70,136,78

Nearest PDB structures (foldseek):
  6ohy-assembly1_B  TM=1.008E+00  e=1.530E-21  Simian immunodeficiency virus
  7pc2-assembly1_D  TM=8.705E-01  e=1.908E-12  Human immunodeficiency virus
  6udk-assembly1_Q  TM=8.819E-01  e=5.687E-12  Human immunodeficiency virus 1
  8tox-assembly1_B  TM=8.263E-01  e=9.508E-12  Human immunodeficiency virus 1
  6ch7-assembly1_B  TM=8.817E-01  e=7.922E-11  Human immunodeficiency virus 1

Organism: Simian immunodeficiency virus (NCBI:txid11723)